Protein 8ZYB (pdb70)

Secondary structure (DSSP, 8-state):
--SPPEE-TT--HHHHHHHHHHHSEEEETT-S-HHHHHHHHHHHHHHHH-------EEE--HHHH-HHIIIIITT-HHHHHHHHHHHHHHH--EEEEEEEEEEE-TTPPPPPPB-GGGG-HHHHTTGGGSPP--EEEEEESS-B-TTTT--EE-TTGGG-S-TT----GGG-EE--B-TT-EEEEETTS-EEPPP---SS--EEEEEEEEEETTB--SB--TTS-HHHHHHS-HHHHHHTTSS-B--STTTT-BSBBTTB-HHHHTT---/-----EE-SS--HHHHHHHHHHHSEEEETT-S-HHHHHHHHHHHHHHHHT-----EEE--HHHH-HHIIIIITT-HHHHHHHHHHHHHHH--EEEEEEEEEEE-TTBPPPPPB-GGGG-HHHHTTGGGSPP--EEEEEESS-B-TTTT--EE-TTGGG-S-TT----TTS-EE--B-SS-EEEEETTS-EEPPPB--SS--EEEEEEEEEETTB--SB--TTS-HHHHHTS-HHHHHHTTSS-B--STTTT-BSBBTTB-HHHHTT---/------SS--HHHHHHHHHHHSEEEETT-S-HHHHHHHHHHHHHHHHHH--S--SSSS-S---EEEE--HHHH-HHIIIIITT-HHHHHHHHHHHHHHH--EEEEEEEEEEE-TTPPPPPPB-GGGG-HHHHTTGGGSPP--EEEEEESS-B-TTTT--EE-TTGGG-S-TT----GGG-EE--B-SS-EEEEETTS-EEPPP---SS--EEEEEEEEEETTS--S---TTS-HHHHHTS-HHHHHHTTSS-B--STTTT-BS-BTTB-HHHHTT---/-PPB--TT--HHHHHHHHHHHSEEEETT-S-HHHHHHHHHHHHHHHHT------EEEE--HHHH-HHIIIIITT-HHHHHHHHHHH-TTT--EEEEEEEEEEE-TTBPPPPP--GGGG-HHHHTTGGGSPP--EEEEEESS-B-TTTT--EE-TTGGG-S-TT----GGG-EE--B-TT-EEEEETTS-EEPPPB--SS--EEEEEEEEEETTS--S---TTS-HHHHHHS-HHHHHHTTSS-B--STTTT-BS-BTTB-HHHHTT---/-----PPEE-TTS-HHHHHHHHHHHSEEEETT-S-HHHHHHHHHHHHHHHHHHH-------EEEE--HHHH-HHIIIIITT-HHHHHHHHHHHHHHH--EEEEEEEEEEE-TTPPPPPPB-GGGG-HHHHTTGGGSPP--EEEEEESS-B-TTTT--EE-TTGGG-S-TT----GGG-EE--B-SS-EEEEETTS-EEPPP---SS--EEEEEEEEEETTB--SB--TTS-HHHHHHS-HHHHHHTTSS-B--STTTT-BSBBTTB-HHHHTT---/------SS--HHHHHHHHHHHSEEEETT-S-HHHHHHHHHHHHHHHHTSS-SSS-S-SS----EEEE--HHHH-HHIIIIITT-HHHHHHHHHHHHHHH--EEEEEEEEEEE-TTPPPPPPB-GGGG-HHHHTTGGGSPP--EEEEEESS-B-TTTT--EE-TTGGG-S-TT----GGG-EE--B-SS-EEEEETTS-EEPPP---SS--EEEEEEEEEETTS--S---TTS-HHHHHHS-HHHHHHTTSS-B--SSSTT-BS-BTTB-HHHHTT---/--B--SS--HHHHHHHHHHHSEEEETT-S-HHHHHHHHHHHHHHHHTTT------EEEE--HHHH-HHIIIIITT-HHHHHHHHHHHHHHH--EEEEEEEEEEE-TTPPPPPPB-GGGG-HHHHTTGGGSPP--EEEEEESS-B-TTTT--EE-TTGGG-S-TT----GGG-EE--B-SS-EEEEETTS-EEPPP---SS--EEEEEEEEEETTB--SB--TTS-HHHHHTS-HHHHHHTTSS-B--STTTT-BSBBTTB-HHHHTT---/-B--TTS-HHHHHHHHHHTSEEE---HHHHHHHHHHHHHHHHT-----TT----S-EE--HHHH-HHIIIIITT-HHHHHHHHHHHHHHH--EEEEEEEEE---B-GGGG-HHHHTTGGGSPP--EEEEEESS-B-TTTT--EE-TTGGG-S-TT----SSS-EE--B---EEEETTS-EEPPP---SS----EEEEEEEETTS--S---TTS-HHHHHTS-HHHHHHTTSS-B--STTTT-BS-BTTB-HHHHTTS--

Foldseek 3Di:
DVDDAAEEAEPPRDLVVVLVSCVQWQKHWYAPLDDQVLLVVVCVQVVVVQCVVPVDVDDDQKGKDWPVLLRHPCCQAVVLPPPSVVSSVCSQQDAQQAWKAWQTKMKMKGHAPDAKWDWAFQCVVPVVQPQQQLVGHFFKKKKKWWSAWADVQQWAKWWQTPQSNDRGRVDRDDPVRIHGDTGGHRMIMMGGSRTIMITHHNNDPDDMTMIIMTIMGGLPDHRNDQNPPRDPVSLQVHDVSSNVNRLQWWGQGPNNRQTDSDDVSHIRNVVVPHDD/DLDAEEDEPPDDLLVVLVSCVQWQKYKYALQDDLVLLVLQCVQCVVVQVVFVDDDKGKDWPVLLRHPCCQAVVLPPPSVVSSVCSNLDDQQAWKAWQTKMKIKDAAQRAKWDKAFQCVVPVVQVQQQLVGHFFKKKKKAWSAWQDVQQWAKWWQIPQSNDRHLVDRDDPVNTDGDGGHHGMIMMGGSRTIMITGGHNDNPDMTMIIMTMMGGPPDHRNDANPPRDVVSLLVHDPSSNVNRLLWWIQTPVNRQTDSDDPSHIRNVVPPHDD/DDAAEEDEPDDDLLVVLVSCVQWQKYKYALQDDPVLLVLVCVQCVVVQVPVDVFKGKDWPVLLRHPCCQEVVLPPPSVVSSVCSQQDDQQAWKAWQTKMKIKAAAFRAWWDKAFQCVVPVVQVQQQLPGHFFKKKKKFWSAWADLQQWAKWWQTPQSNDRGLVDSDDPVSIDGDTGHHRMIMMGGSNTIMITGHHNDPDDMTIIIMTIMGGPVDHRNDQNPVRDPVSLLVHDVSSNVNRLLWWIQGPNNRQTDSDDVSHIRNVVVPHDD/DADAPADPDDLLVVLVSCVQWQKHKHPPQDPLVLLVLVCVLVVVVQCVVDPQDDPCPPHHPDQKGKDWLVLLRHVCCQADVLPPPSVVVSVCSQQDQQQQWKAWQTKMKIKGAAFAAKWDWAFQCVVPVVQCQQQLVGHFFKKKKKWWSAWQDVQQWAKWWQTPQSNDRHRVDSDDDVRIDGDTAHRGTIMMGGSNTTMITGHNNDPGDMTMIIMTMMGGQPDHRNDANVVRDPVSLQVHDVSSNVNRLLWWIARPVNRLTHSDDVSHIRNVVVDHDD/DAEEDEDPDALLVVLVSCVQWQKHKYALQDPPVLLVLVCVQCVVVQVPVPVDDFKGKDWLCLLRHPCCQAVVLPPPSVVSSVCSQQDDQQQWKAWQTKMKIKGAAPAAKWDFDQQCVVPVVQVQQALVGHFFKKKKKAWSAWADLQQWAKWWQTPQNNDRGLVDSDDDVNIDGDTGHHNMIMMGGSNTTMITGHNNDPDDMTMIIMTMMGGLPDHRNDANPVRDVVSLLVHDPSSNVNRLLWWIQGPVNNLTDSDDVSHIRNVVVPHDD/DAPLPAPPDALVVVLVSCVQWQKHKHALQDDPVLLVLVCVQCVLCQQCDPPVVDSPCPVNDDFKTKDWLVLLRHVCCQAVVLPPPSVVSNVPSQQDQQQAWKAWQTKMKIKGWAQRAKWDKDFQCVVPCVQVQQQLVGHFWKKKKKAWSAWQDQQQWAKWWQTPQSNDRGLVDRDDCVNTDGDTGHRGMIMMGTSRIIMITGHRNDPGDMTMIIMTMMGGLVDHRNDANPPRDVVSLQVHDPSSNVNRLLWWIQTSPNNLTDSDDVSHIRNVVVPHDD/DEQDEDPDDLLVVLVQCVQWQKYKYAPLDPLVLLVLVCVQCVVCQVCVPPVDDDFKGKDWPVLLRHVCCQAVVLPPPSVVSSVCSQQDDQQAWKAWQTKMKIKGAAFDAKWDWDFQCVVPVVQVQQQLVGHFFKKKKKWFSAWADLQQWAKWWQTPQSNDRGLVDSDDVVNIDGDGGGGGMIMMGGSNTIMITGHNNDNGDMGIIIMTMMGGLPDHRNDANPVRDPVSLLVHDVSSCVNRLLWWIQTPVNRLTDSDDVSHIRNVVVPHDD/DEEEPVDDLLVVLVQCVQFQKYHYDPVVVLVLQCVQCVVVQCVCVSPPPVNHDQKGKDWPVLLRHVCCQADVLPPPSVVSSVCSQQDDQQAWKAWQTKMKILPWAFQCVVPVVQVQQQLVGHFFKKKKKWWSAWADLQQWFKWWQTPQSNDRGVVPSDDCPSTDGDGDGGIMMGTSRIIIGTGHGNPPPDTTMIIMIMMGGLPDDRNDANPVRDPVSLQVHDPSSNVNRLLWWIQGPVNNQTHSDDVSHIRNVVVPHDD

Radius of gyration: 42.39 Å; Cα contacts (8 Å, |Δi|>4): 4787; chains: 8; bounding box: 106×119×106 Å

Structure (mmCIF, N/CA/C/O backbone):
data_8ZYB
#
_entry.id   8ZYB
#
_cell.length_a   368.944
_cell.length_b   78.254
_cell.length_c   81.912
_cell.angle_alpha   90.00
_cell.angle_beta   98.02
_cell.angle_gamma   90.00
#
_symmetry.space_group_name_H-M   'C 1 2 1'
#
loop_
_entity.id
_entity.type
_entity.pdbx_description
1 polymer DhiD
2 non-polymer 'FE (III) ION'
3 water water
#
loop_
_atom_site.group_PDB
_atom_site.id
_atom_site.type_symbol
_atom_site.label_atom_id
_atom_site.label_alt_id
_atom_site.label_comp_id
_atom_site.label_asym_id
_atom_site.label_entity_id
_atom_site.label_seq_id
_atom_site.pdbx_PDB_ins_code
_atom_site.Cartn_x
_atom_site.Cartn_y
_atom_site.Cartn_z
_atom_site.occupancy
_atom_site.B_iso_or_equiv
_atom_site.auth_seq_id
_atom_site.auth_comp_id
_atom_site.auth_asym_id
_atom_site.auth_atom_id
_atom_site.pdbx_PDB_model_num
ATOM 1 N N . SER A 1 1 ? -5.612 9.031 4.282 1.00 72.94 1 SER E N 1
ATOM 2 C CA . SER A 1 1 ? -6.905 8.410 3.989 1.00 83.98 1 SER E CA 1
ATOM 3 C C . SER A 1 1 ? -7.068 8.126 2.500 1.00 77.32 1 SER E C 1
ATOM 4 O O . SER A 1 1 ? -7.440 7.022 2.120 1.00 73.95 1 SER E O 1
ATOM 7 N N . ASN A 1 2 ? -6.815 9.131 1.660 1.00 77.63 2 ASN E N 1
ATOM 8 C CA . ASN A 1 2 ? -6.675 8.895 0.228 1.00 78.19 2 ASN E CA 1
ATOM 9 C C . ASN A 1 2 ? -5.291 8.376 -0.136 1.00 73.54 2 ASN E C 1
ATOM 10 O O . ASN A 1 2 ? -5.075 7.958 -1.279 1.00 73.45 2 ASN E O 1
ATOM 15 N N . THR A 1 3 ? -4.360 8.374 0.812 1.00 70.02 3 THR E N 1
ATOM 16 C CA . THR A 1 3 ? -2.965 8.100 0.530 1.00 73.23 3 THR E CA 1
ATOM 17 C C . THR A 1 3 ? -2.378 7.292 1.682 1.00 75.11 3 THR E C 1
ATOM 18 O O . THR A 1 3 ? -2.826 7.403 2.827 1.00 87.27 3 THR E O 1
ATOM 22 N N . SER A 1 4 ? -1.386 6.457 1.368 1.00 64.09 4 SER E N 1
ATOM 23 C CA . SER A 1 4 ? -0.790 5.564 2.353 1.00 71.74 4 SER E CA 1
ATOM 24 C C . SER A 1 4 ? 0.730 5.600 2.257 1.00 62.87 4 SER E C 1
ATOM 25 O O . SER A 1 4 ? 1.303 5.815 1.185 1.00 65.69 4 SER E O 1
ATOM 28 N N . ALA A 1 5 ? 1.379 5.368 3.395 1.00 60.68 5 ALA E N 1
ATOM 29 C CA . ALA A 1 5 ? 2.821 5.517 3.507 1.00 52.72 5 ALA E CA 1
ATOM 30 C C . ALA A 1 5 ? 3.323 4.604 4.613 1.00 56.53 5 ALA E C 1
ATOM 31 O O . ALA A 1 5 ? 2.543 3.944 5.305 1.00 55.10 5 ALA E O 1
ATOM 33 N N . ILE A 1 6 ? 4.651 4.532 4.740 1.00 52.58 6 ILE E N 1
ATOM 34 C CA . ILE A 1 6 ? 5.247 3.854 5.882 1.00 38.56 6 ILE E CA 1
ATOM 35 C C . ILE A 1 6 ? 4.894 4.609 7.156 1.00 39.35 6 ILE E C 1
ATOM 36 O O . ILE A 1 6 ? 4.973 5.843 7.214 1.00 41.73 6 ILE E O 1
ATOM 41 N N . ARG A 1 7 ? 4.496 3.868 8.187 1.00 46.11 7 ARG E N 1
ATOM 42 C CA . ARG A 1 7 ? 4.076 4.481 9.439 1.00 43.43 7 ARG E CA 1
ATOM 43 C C . ARG A 1 7 ? 5.278 4.788 10.326 1.00 47.57 7 ARG E C 1
ATOM 44 O O . ARG A 1 7 ? 6.207 3.982 10.448 1.00 39.46 7 ARG E O 1
ATOM 52 N N . HIS A 1 8 ? 5.250 5.963 10.947 1.00 53.66 8 HIS E N 1
ATOM 53 C CA . HIS A 1 8 ? 6.279 6.381 11.886 1.00 48.43 8 HIS E CA 1
ATOM 54 C C . HIS A 1 8 ? 5.916 5.948 13.302 1.00 58.25 8 HIS E C 1
ATOM 55 O O . HIS A 1 8 ? 4.740 5.791 13.645 1.00 53.65 8 HIS E O 1
ATOM 62 N N . ALA A 1 9 ? 6.946 5.758 14.124 1.00 63.61 9 ALA E N 1
ATOM 63 C CA . ALA A 1 9 ? 6.791 5.437 15.538 1.00 60.84 9 ALA E CA 1
ATOM 64 C C . ALA A 1 9 ? 7.552 6.472 16.355 1.00 67.47 9 ALA E C 1
ATOM 65 O O . ALA A 1 9 ? 8.778 6.585 16.235 1.00 63.03 9 ALA E O 1
ATOM 67 N N . ASN A 1 10 ? 6.829 7.231 17.171 1.00 74.43 10 ASN E N 1
ATOM 68 C CA . ASN A 1 10 ? 7.444 8.258 17.992 1.00 74.13 10 ASN E CA 1
ATOM 69 C C . ASN A 1 10 ? 7.815 7.699 19.365 1.00 77.57 10 ASN E C 1
ATOM 70 O O . ASN A 1 10 ? 7.562 6.536 19.692 1.00 67.51 10 ASN E O 1
ATOM 75 N N . LYS A 1 11 ? 8.450 8.555 20.168 1.00 79.19 11 LYS E N 1
ATOM 76 C CA . LYS A 1 11 ? 8.935 8.179 21.492 1.00 77.94 11 LYS E CA 1
ATOM 77 C C . LYS A 1 11 ? 7.799 7.701 22.388 1.00 83.38 11 LYS E C 1
ATOM 78 O O . LYS A 1 11 ? 8.010 6.839 23.251 1.00 85.88 11 LYS E O 1
ATOM 84 N N . ALA A 1 12 ? 6.591 8.236 22.196 1.00 76.46 12 ALA E N 1
ATOM 85 C CA . ALA A 1 12 ? 5.447 7.801 22.985 1.00 73.65 12 ALA E CA 1
ATOM 86 C C . ALA A 1 12 ? 4.847 6.499 22.473 1.00 75.78 12 ALA E C 1
ATOM 87 O O . ALA A 1 12 ? 3.923 5.971 23.099 1.00 81.51 12 ALA E O 1
ATOM 89 N N . THR A 1 13 ? 5.327 5.985 21.344 1.00 68.22 13 THR E N 1
ATOM 90 C CA . THR A 1 13 ? 4.885 4.686 20.862 1.00 67.31 13 THR E CA 1
ATOM 91 C C . THR A 1 13 ? 5.639 3.591 21.609 1.00 69.95 13 THR E C 1
ATOM 92 O O . THR A 1 13 ? 6.861 3.669 21.770 1.00 64.99 13 THR E O 1
ATOM 96 N N . SER A 1 14 ? 4.909 2.579 22.073 1.00 64.54 14 SER E N 1
ATOM 97 C CA . SER A 1 14 ? 5.497 1.413 22.717 1.00 54.62 14 SER E CA 1
ATOM 98 C C . SER A 1 14 ? 6.057 0.437 21.681 1.00 51.12 14 SER E C 1
ATOM 99 O O . SER A 1 14 ? 5.726 0.487 20.494 1.00 46.98 14 SER E O 1
ATOM 102 N N . SER A 1 15 ? 6.953 -0.438 22.149 1.00 51.98 15 SER E N 1
ATOM 103 C CA . SER A 1 15 ? 7.518 -1.469 21.283 1.00 55.61 15 SER E CA 1
ATOM 104 C C . SER A 1 15 ? 6.460 -2.465 20.817 1.00 47.39 15 SER E C 1
ATOM 105 O O . SER A 1 15 ? 6.596 -3.052 19.737 1.00 46.64 15 SER E O 1
ATOM 108 N N . ASP A 1 16 ? 5.414 -2.686 21.619 1.00 43.43 16 ASP E N 1
ATOM 109 C CA . ASP A 1 16 ? 4.326 -3.556 21.182 1.00 45.93 16 ASP E CA 1
ATOM 110 C C . ASP A 1 16 ? 3.634 -3.000 19.942 1.00 48.31 16 ASP E C 1
ATOM 111 O O . ASP A 1 16 ? 3.334 -3.745 19.000 1.00 51.03 16 ASP E O 1
ATOM 116 N N . GLU A 1 17 ? 3.398 -1.686 19.908 1.00 45.82 17 GLU E N 1
ATOM 117 C CA . GLU A 1 17 ? 2.837 -1.079 18.708 1.00 42.97 17 GLU E CA 1
ATOM 118 C C . GLU A 1 17 ? 3.810 -1.134 17.536 1.00 45.91 17 GLU E C 1
ATOM 119 O O . GLU A 1 17 ? 3.373 -1.235 16.383 1.00 48.02 17 GLU E O 1
ATOM 125 N N . ILE A 1 18 ? 5.122 -1.088 17.795 1.00 40.48 18 ILE E N 1
ATOM 126 C CA . ILE A 1 18 ? 6.070 -1.189 16.690 1.00 40.60 18 ILE E CA 1
ATOM 127 C C . ILE A 1 18 ? 6.037 -2.587 16.097 1.00 39.79 18 ILE E C 1
ATOM 128 O O . ILE A 1 18 ? 6.079 -2.760 14.876 1.00 42.06 18 ILE E O 1
ATOM 133 N N . VAL A 1 19 ? 5.950 -3.606 16.953 1.00 37.86 19 VAL E N 1
ATOM 134 C CA . VAL A 1 19 ? 5.813 -4.974 16.468 1.00 40.48 19 VAL E CA 1
ATOM 135 C C . VAL A 1 19 ? 4.494 -5.153 15.725 1.00 43.72 19 VAL E C 1
ATOM 136 O O . VAL A 1 19 ? 4.409 -5.916 14.748 1.00 42.15 19 VAL E O 1
ATOM 140 N N . GLN A 1 20 ? 3.453 -4.435 16.151 1.00 49.76 20 GLN E N 1
ATOM 141 C CA . GLN A 1 20 ? 2.168 -4.508 15.462 1.00 44.16 20 GLN E CA 1
ATOM 142 C C . GLN A 1 20 ? 2.257 -3.912 14.058 1.00 46.13 20 GLN E C 1
ATOM 143 O O . GLN A 1 20 ? 1.806 -4.521 13.075 1.00 45.45 20 GLN E O 1
ATOM 149 N N . ILE A 1 21 ? 2.835 -2.711 13.951 1.00 42.91 21 ILE E N 1
ATOM 150 C CA . ILE A 1 21 ? 3.021 -2.097 12.644 1.00 40.19 21 ILE E CA 1
ATOM 151 C C . ILE A 1 21 ? 3.900 -2.985 11.790 1.00 44.11 21 ILE E C 1
ATOM 152 O O . ILE A 1 21 ? 3.704 -3.090 10.572 1.00 50.70 21 ILE E O 1
ATOM 157 N N . LEU A 1 22 ? 4.878 -3.646 12.413 1.00 36.85 22 LEU E N 1
ATOM 158 C CA . LEU A 1 22 ? 5.772 -4.500 11.648 1.00 36.90 22 LEU E CA 1
ATOM 159 C C . LEU A 1 22 ? 5.062 -5.724 11.100 1.00 45.98 22 LEU E C 1
ATOM 160 O O . LEU A 1 22 ? 5.370 -6.161 9.991 1.00 36.35 22 LEU E O 1
ATOM 165 N N . GLU A 1 23 ? 4.098 -6.307 11.790 1.00 53.38 23 GLU E N 1
ATOM 166 C CA . GLU A 1 23 ? 3.660 -7.381 10.917 1.00 53.07 23 GLU E CA 1
ATOM 167 C C . GLU A 1 23 ? 2.275 -7.113 10.325 1.00 42.94 23 GLU E C 1
ATOM 168 O O . GLU A 1 23 ? 1.715 -7.970 9.611 1.00 45.67 23 GLU E O 1
ATOM 174 N N . GLU A 1 24 ? 1.779 -5.890 10.420 1.00 46.77 24 GLU E N 1
ATOM 175 C CA . GLU A 1 24 ? 0.761 -5.492 9.451 1.00 45.95 24 GLU E CA 1
ATOM 176 C C . GLU A 1 24 ? 1.386 -4.975 8.158 1.00 44.65 24 GLU E C 1
ATOM 177 O O . GLU A 1 24 ? 0.913 -5.296 7.069 1.00 41.27 24 GLU E O 1
ATOM 183 N N . ASP A 1 25 ? 2.498 -4.234 8.255 1.00 42.94 25 ASP E N 1
ATOM 184 C CA . ASP A 1 25 ? 3.069 -3.560 7.093 1.00 33.67 25 ASP E CA 1
ATOM 185 C C . ASP A 1 25 ? 4.387 -4.135 6.594 1.00 36.26 25 ASP E C 1
ATOM 186 O O . ASP A 1 25 ? 4.762 -3.861 5.450 1.00 31.58 25 ASP E O 1
ATOM 191 N N . GLY A 1 26 ? 5.134 -4.841 7.437 1.00 40.03 26 GLY E N 1
ATOM 192 C CA . GLY A 1 26 ? 6.442 -5.322 7.052 1.00 34.08 26 GLY E CA 1
ATOM 193 C C . GLY A 1 26 ? 7.540 -4.283 7.168 1.00 44.33 26 GLY E C 1
ATOM 194 O O . GLY A 1 26 ? 8.704 -4.595 6.886 1.00 41.81 26 GLY E O 1
ATOM 195 N N . VAL A 1 27 ? 7.210 -3.062 7.587 1.00 27.95 27 VAL E N 1
ATOM 196 C CA . VAL A 1 27 ? 8.180 -1.982 7.668 1.00 30.11 27 VAL E CA 1
ATOM 197 C C . VAL A 1 27 ? 7.625 -0.933 8.617 1.00 34.31 27 VAL E C 1
ATOM 198 O O . VAL A 1 27 ? 6.413 -0.723 8.693 1.00 40.91 27 VAL E O 1
ATOM 202 N N . VAL A 1 28 ? 8.518 -0.294 9.369 1.00 43.39 28 VAL E N 1
ATOM 203 C CA . VAL A 1 28 ? 8.135 0.749 10.314 1.00 41.91 28 VAL E CA 1
ATOM 204 C C . VAL A 1 28 ? 9.310 1.705 10.464 1.00 35.91 28 VAL E C 1
ATOM 205 O O . VAL A 1 28 ? 10.465 1.328 10.262 1.00 37.00 28 VAL E O 1
ATOM 209 N N . ILE A 1 29 ? 9.011 2.958 10.794 1.00 41.54 29 ILE E N 1
ATOM 210 C CA . ILE A 1 29 ? 10.028 3.985 10.994 1.00 43.85 29 ILE E CA 1
ATOM 211 C C . ILE A 1 29 ? 10.013 4.402 12.461 1.00 49.37 29 ILE E C 1
ATOM 212 O O . ILE A 1 29 ? 8.982 4.849 12.979 1.00 50.93 29 ILE E O 1
ATOM 217 N N . VAL A 1 30 ? 11.148 4.237 13.132 1.00 51.69 30 VAL E N 1
ATOM 218 C CA . VAL A 1 30 ? 11.334 4.661 14.515 1.00 50.54 30 VAL E CA 1
ATOM 219 C C . VAL A 1 30 ? 12.060 6.001 14.500 1.00 53.50 30 VAL E C 1
ATOM 220 O O . VAL A 1 30 ? 13.248 6.072 14.153 1.00 53.86 30 VAL E O 1
ATOM 224 N N . GLU A 1 31 ? 11.340 7.066 14.852 1.00 53.37 31 GLU E N 1
ATOM 225 C CA . GLU A 1 31 ? 11.921 8.402 14.892 1.00 61.98 31 GLU E CA 1
ATOM 226 C C . GLU A 1 31 ? 12.833 8.574 16.103 1.00 60.85 31 GLU E C 1
ATOM 227 O O . GLU A 1 31 ? 12.572 8.044 17.187 1.00 59.54 31 GLU E O 1
ATOM 233 N N . SER A 1 32 ? 13.896 9.363 15.910 1.00 58.22 32 SER E N 1
ATOM 234 C CA . SER A 1 32 ? 14.820 9.758 16.976 1.00 59.76 32 SER E CA 1
ATOM 235 C C . SER A 1 32 ? 15.315 8.550 17.773 1.00 54.49 32 SER E C 1
ATOM 236 O O . SER A 1 32 ? 15.279 8.525 19.004 1.00 55.28 32 SER E O 1
ATOM 239 N N . PHE A 1 33 ? 15.767 7.526 17.047 1.00 57.97 33 PHE E N 1
ATOM 240 C CA . PHE A 1 33 ? 16.234 6.305 17.694 1.00 47.62 33 PHE E CA 1
ATOM 241 C C . PHE A 1 33 ? 17.585 6.518 18.372 1.00 53.87 33 PHE E C 1
ATOM 242 O O . PHE A 1 33 ? 17.786 6.104 19.520 1.00 53.68 33 PHE E O 1
ATOM 250 N N . LEU A 1 34 ? 18.522 7.165 17.682 1.00 49.97 34 LEU E N 1
ATOM 251 C CA . LEU A 1 34 ? 19.839 7.452 18.229 1.00 53.12 34 LEU E CA 1
ATOM 252 C C . LEU A 1 34 ? 19.994 8.947 18.462 1.00 56.80 34 LEU E C 1
ATOM 253 O O . LEU A 1 34 ? 19.607 9.762 17.619 1.00 67.49 34 LEU E O 1
ATOM 258 N N . SER A 1 35 ? 20.576 9.295 19.604 1.00 53.26 35 SER E N 1
ATOM 259 C CA . SER A 1 35 ? 20.917 10.674 19.908 1.00 58.24 35 SER E CA 1
ATOM 260 C C . SER A 1 35 ? 22.021 11.153 18.969 1.00 62.06 35 SER E C 1
ATOM 261 O O . SER A 1 35 ? 22.775 10.359 18.402 1.00 56.24 35 SER E O 1
ATOM 264 N N . SER A 1 36 ? 22.087 12.470 18.776 1.00 65.51 36 SER E N 1
ATOM 265 C CA . SER A 1 36 ? 23.090 13.031 17.878 1.00 60.32 36 SER E CA 1
ATOM 266 C C . SER A 1 36 ? 24.514 12.679 18.305 1.00 62.30 36 SER E C 1
ATOM 267 O O . SER A 1 36 ? 25.390 12.500 17.447 1.00 55.30 36 SER E O 1
ATOM 270 N N . ASP A 1 37 ? 24.763 12.544 19.614 1.00 57.51 37 ASP E N 1
ATOM 271 C CA . ASP A 1 37 ? 26.091 12.144 20.082 1.00 68.17 37 ASP E CA 1
ATOM 272 C C . ASP A 1 37 ? 26.426 10.708 19.689 1.00 59.98 37 ASP E C 1
ATOM 273 O O . ASP A 1 37 ? 27.575 10.404 19.322 1.00 63.04 37 ASP E O 1
ATOM 278 N N . LEU A 1 38 ? 25.446 9.804 19.769 1.00 49.94 38 LEU E N 1
ATOM 279 C CA . LEU A 1 38 ? 25.715 8.430 19.364 1.00 49.46 38 LEU E CA 1
ATOM 280 C C . LEU A 1 38 ? 26.010 8.354 17.876 1.00 52.03 38 LEU E C 1
ATOM 281 O O . LEU A 1 38 ? 26.934 7.646 17.462 1.00 48.83 38 LEU E O 1
ATOM 286 N N . VAL A 1 39 ? 25.274 9.120 17.064 1.00 51.65 39 VAL E N 1
ATOM 287 C CA . VAL A 1 39 ? 25.543 9.141 15.630 1.00 54.40 39 VAL E CA 1
ATOM 288 C C . VAL A 1 39 ? 26.922 9.715 15.361 1.00 50.99 39 VAL E C 1
ATOM 289 O O . VAL A 1 39 ? 27.659 9.221 14.496 1.00 53.01 39 VAL E O 1
ATOM 293 N N . GLN A 1 40 ? 27.330 10.708 16.155 1.00 57.51 40 GLN E N 1
ATOM 294 C CA . GLN A 1 40 ? 28.615 11.342 15.903 1.00 55.21 40 GLN E CA 1
ATOM 295 C C . GLN A 1 40 ? 29.782 10.414 16.210 1.00 55.44 40 GLN E C 1
ATOM 296 O O . GLN A 1 40 ? 30.674 10.249 15.369 1.00 53.72 40 GLN E O 1
ATOM 302 N N . LYS A 1 41 ? 29.793 9.765 17.384 1.00 57.31 41 LYS E N 1
ATOM 303 C CA . LYS A 1 41 ? 30.882 8.810 17.595 1.00 64.84 41 LYS E CA 1
ATOM 304 C C . LYS A 1 41 ? 30.762 7.565 16.732 1.00 59.93 41 LYS E C 1
ATOM 305 O O . LYS A 1 41 ? 31.789 6.952 16.448 1.00 60.42 41 LYS E O 1
ATOM 311 N N . LEU A 1 42 ? 29.558 7.113 16.371 1.00 51.60 42 LEU E N 1
ATOM 312 C CA . LEU A 1 42 ? 29.488 5.961 15.476 1.00 44.68 42 LEU E CA 1
ATOM 313 C C . LEU A 1 42 ? 30.165 6.294 14.154 1.00 50.50 42 LEU E C 1
ATOM 314 O O . LEU A 1 42 ? 30.989 5.519 13.647 1.00 55.04 42 LEU E O 1
ATOM 319 N N . ASN A 1 43 ? 29.869 7.480 13.608 1.00 44.37 43 ASN E N 1
ATOM 320 C CA . ASN A 1 43 ? 30.532 7.910 12.384 1.00 53.88 43 ASN E CA 1
ATOM 321 C C . ASN A 1 43 ? 32.031 8.069 12.607 1.00 55.52 43 ASN E C 1
ATOM 322 O O . ASN A 1 43 ? 32.836 7.732 11.729 1.00 60.11 43 ASN E O 1
ATOM 327 N N . ASP A 1 44 ? 32.424 8.545 13.794 1.00 51.70 44 ASP E N 1
ATOM 328 C CA . ASP A 1 44 ? 33.840 8.736 14.092 1.00 55.10 44 ASP E CA 1
ATOM 329 C C . ASP A 1 44 ? 34.580 7.407 14.188 1.00 54.24 44 ASP E C 1
ATOM 330 O O . ASP A 1 44 ? 35.703 7.280 13.690 1.00 59.15 44 ASP E O 1
ATOM 335 N N . GLU A 1 45 ? 33.982 6.418 14.851 1.00 47.39 45 GLU E N 1
ATOM 336 C CA . GLU A 1 45 ? 34.600 5.103 14.959 1.00 52.00 45 GLU E CA 1
ATOM 337 C C . GLU A 1 45 ? 34.659 4.409 13.611 1.00 49.42 45 GLU E C 1
ATOM 338 O O . GLU A 1 45 ? 35.563 3.601 13.374 1.00 50.93 45 GLU E O 1
ATOM 344 N N . LEU A 1 46 ? 33.707 4.694 12.722 1.00 56.37 46 LEU E N 1
ATOM 345 C CA . LEU A 1 46 ? 33.686 3.993 11.447 1.00 54.38 46 LEU E CA 1
ATOM 346 C C . LEU A 1 46 ? 34.576 4.645 10.393 1.00 50.17 46 LEU E C 1
ATOM 347 O O . LEU A 1 46 ? 35.041 3.953 9.478 1.00 45.94 46 LEU E O 1
ATOM 352 N N . ASP A 1 47 ? 34.832 5.953 10.494 1.00 53.79 47 ASP E N 1
ATOM 353 C CA . ASP A 1 47 ? 35.616 6.626 9.457 1.00 52.89 47 ASP E CA 1
ATOM 354 C C . ASP A 1 47 ? 37.021 6.054 9.256 1.00 56.29 47 ASP E C 1
ATOM 355 O O . ASP A 1 47 ? 37.385 5.792 8.095 1.00 55.71 47 ASP E O 1
ATOM 360 N N . PRO A 1 48 ? 37.868 5.879 10.287 1.00 49.41 48 PRO E N 1
ATOM 361 C CA . PRO A 1 48 ? 39.218 5.332 10.022 1.00 55.07 48 PRO E CA 1
ATOM 362 C C . PRO A 1 48 ? 39.220 3.941 9.402 1.00 50.35 48 PRO E C 1
ATOM 363 O O . PRO A 1 48 ? 40.077 3.638 8.556 1.00 52.32 48 PRO E O 1
ATOM 367 N N . HIS A 1 49 ? 38.258 3.090 9.777 1.00 47.65 49 HIS E N 1
ATOM 368 C CA . HIS A 1 49 ? 38.214 1.746 9.210 1.00 46.93 49 HIS E CA 1
ATOM 369 C C . HIS A 1 49 ? 37.843 1.788 7.731 1.00 47.14 49 HIS E C 1
ATOM 370 O O . HIS A 1 49 ? 38.441 1.078 6.908 1.00 55.10 49 HIS E O 1
ATOM 377 N N . LEU A 1 50 ? 36.890 2.651 7.366 1.00 46.20 50 LEU E N 1
ATOM 378 C CA . LEU A 1 50 ? 36.533 2.789 5.960 1.00 46.77 50 LEU E CA 1
ATOM 379 C C . LEU A 1 50 ? 37.680 3.398 5.174 1.00 50.03 50 LEU E C 1
ATOM 380 O O . LEU A 1 50 ? 37.950 2.988 4.038 1.00 51.49 50 LEU E O 1
ATOM 385 N N . ALA A 1 51 ? 38.400 4.342 5.788 1.00 51.59 51 ALA E N 1
ATOM 386 C CA . ALA A 1 51 ? 39.527 4.959 5.106 1.00 55.09 51 ALA E CA 1
ATOM 387 C C . ALA A 1 51 ? 40.626 3.946 4.858 1.00 56.93 51 ALA E C 1
ATOM 388 O O . ALA A 1 51 ? 41.311 4.012 3.834 1.00 59.78 51 ALA E O 1
ATOM 390 N N . ALA A 1 52 ? 40.759 2.954 5.733 1.00 55.61 52 ALA E N 1
ATOM 391 C CA . ALA A 1 52 ? 41.804 1.976 5.486 1.00 57.76 52 ALA E CA 1
ATOM 392 C C . ALA A 1 52 ? 41.352 0.961 4.450 1.00 64.87 52 ALA E C 1
ATOM 393 O O . ALA A 1 52 ? 42.171 0.481 3.657 1.00 63.48 52 ALA E O 1
ATOM 395 N N . LEU A 1 53 ? 40.052 0.660 4.415 1.00 69.37 53 LEU E N 1
ATOM 396 C CA . LEU A 1 53 ? 39.529 -0.233 3.385 1.00 62.57 53 LEU E CA 1
ATOM 397 C C . LEU A 1 53 ? 39.610 0.381 1.985 1.00 62.88 53 LEU E C 1
ATOM 398 O O . LEU A 1 53 ? 39.870 -0.333 1.009 1.00 64.57 53 LEU E O 1
ATOM 403 N N . TYR A 1 54 ? 39.399 1.696 1.856 1.00 59.09 54 TYR E N 1
ATOM 404 C CA . TYR A 1 54 ? 39.181 2.290 0.537 1.00 58.60 54 TYR E CA 1
ATOM 405 C C . TYR A 1 54 ? 40.212 3.337 0.122 1.00 66.94 54 TYR E C 1
ATOM 406 O O . TYR A 1 54 ? 40.030 3.978 -0.921 1.00 72.31 54 TYR E O 1
ATOM 415 N N . ASP A 1 55 ? 41.281 3.540 0.895 1.00 76.34 55 ASP E N 1
ATOM 416 C CA . ASP A 1 55 ? 42.279 4.541 0.516 1.00 75.91 55 ASP E CA 1
ATOM 417 C C . ASP A 1 55 ? 42.927 4.276 -0.840 1.00 94.77 55 ASP E C 1
ATOM 418 O O . ASP A 1 55 ? 43.045 5.228 -1.632 1.00 99.87 55 ASP E O 1
ATOM 423 N N . PRO A 1 56 ? 43.385 3.047 -1.173 1.00 96.66 56 PRO E N 1
ATOM 424 C CA . PRO A 1 56 ? 44.004 2.835 -2.492 1.00 96.74 56 PRO E CA 1
ATOM 425 C C . PRO A 1 56 ? 43.124 3.278 -3.661 1.00 90.98 56 PRO E C 1
ATOM 426 O O . PRO A 1 56 ? 43.443 4.295 -4.281 1.00 90.44 56 PRO E O 1
ATOM 430 N N . TYR A 1 63 ? 41.561 1.467 -11.485 1.00 112.52 63 TYR E N 1
ATOM 431 C CA . TYR A 1 63 ? 40.762 1.124 -12.656 1.00 110.68 63 TYR E CA 1
ATOM 432 C C . TYR A 1 63 ? 39.270 1.358 -12.434 1.00 110.49 63 TYR E C 1
ATOM 433 O O . TYR A 1 63 ? 38.479 1.246 -13.370 1.00 104.66 63 TYR E O 1
ATOM 442 N N . HIS A 1 64 ? 38.878 1.659 -11.192 1.00 100.95 64 HIS E N 1
ATOM 443 C CA . HIS A 1 64 ? 37.457 1.663 -10.858 1.00 101.09 64 HIS E CA 1
ATOM 444 C C . HIS A 1 64 ? 37.059 2.840 -9.972 1.00 100.55 64 HIS E C 1
ATOM 445 O O . HIS A 1 64 ? 37.612 3.006 -8.879 1.00 101.81 64 HIS E O 1
ATOM 452 N N . PRO A 1 65 ? 36.129 3.688 -10.415 1.00 105.08 65 PRO E N 1
ATOM 453 C CA . PRO A 1 65 ? 35.517 4.667 -9.501 1.00 86.17 65 PRO E CA 1
ATOM 454 C C . PRO A 1 65 ? 34.749 3.982 -8.374 1.00 80.75 65 PRO E C 1
ATOM 455 O O . PRO A 1 65 ? 34.172 2.899 -8.542 1.00 83.67 65 PRO E O 1
ATOM 459 N N . VAL A 1 66 ? 34.756 4.617 -7.208 1.00 78.28 66 VAL E N 1
ATOM 460 C CA . VAL A 1 66 ? 34.132 4.068 -6.003 1.00 66.67 66 VAL E CA 1
ATOM 461 C C . VAL A 1 66 ? 32.839 4.842 -5.768 1.00 69.93 66 VAL E C 1
ATOM 462 O O . VAL A 1 66 ? 32.833 5.919 -5.168 1.00 71.24 66 VAL E O 1
ATOM 466 N N . THR A 1 67 ? 31.728 4.296 -6.263 1.00 63.52 67 THR E N 1
ATOM 467 C CA . THR A 1 67 ? 30.407 4.804 -5.916 1.00 57.87 67 THR E CA 1
ATOM 468 C C . THR A 1 67 ? 29.820 4.136 -4.680 1.00 53.51 67 THR E C 1
ATOM 469 O O . THR A 1 67 ? 28.807 4.609 -4.155 1.00 53.42 67 THR E O 1
ATOM 473 N N . THR A 1 68 ? 30.437 3.069 -4.188 1.00 56.52 68 THR E N 1
ATOM 474 C CA . THR A 1 68 ? 29.802 2.222 -3.193 1.00 54.24 68 THR E CA 1
ATOM 475 C C . THR A 1 68 ? 30.857 1.698 -2.232 1.00 50.19 68 THR E C 1
ATOM 476 O O . THR A 1 68 ? 31.969 1.363 -2.647 1.00 53.71 68 THR E O 1
ATOM 480 N N . LYS A 1 69 ? 30.513 1.668 -0.947 1.00 49.18 69 LYS E N 1
ATOM 481 C CA . LYS A 1 69 ? 31.404 1.152 0.081 1.00 45.12 69 LYS E CA 1
ATOM 482 C C . LYS A 1 69 ? 30.598 0.266 1.016 1.00 52.96 69 LYS E C 1
ATOM 483 O O . LYS A 1 69 ? 29.438 0.564 1.316 1.00 50.56 69 LYS E O 1
ATOM 489 N N . GLN A 1 70 ? 31.224 -0.807 1.497 1.00 51.81 70 GLN E N 1
ATOM 490 C CA . GLN A 1 70 ? 30.595 -1.683 2.471 1.00 44.05 70 GLN E CA 1
ATOM 491 C C . GLN A 1 70 ? 31.618 -2.086 3.518 1.00 43.82 70 GLN E C 1
ATOM 492 O O . GLN A 1 70 ? 32.823 -2.116 3.255 1.00 51.43 70 GLN E O 1
ATOM 498 N N . MET A 1 71 ? 31.120 -2.401 4.708 1.00 38.07 71 MET E N 1
ATOM 499 C CA . MET A 1 71 ? 31.989 -2.796 5.806 1.00 40.85 71 MET E CA 1
ATOM 500 C C . MET A 1 71 ? 31.184 -3.628 6.791 1.00 38.53 71 MET E C 1
ATOM 501 O O . MET A 1 71 ? 30.037 -3.298 7.085 1.00 39.16 71 MET E O 1
ATOM 506 N N . ASN A 1 72 ? 31.786 -4.691 7.310 1.00 38.36 72 ASN E N 1
ATOM 507 C CA . ASN A 1 72 ? 31.132 -5.528 8.312 1.00 44.19 72 ASN E CA 1
ATOM 508 C C . ASN A 1 72 ? 32.181 -5.901 9.357 1.00 41.95 72 ASN E C 1
ATOM 509 O O . ASN A 1 72 ? 33.240 -5.270 9.444 1.00 45.86 72 ASN E O 1
ATOM 514 N N . ASP A 1 73 ? 31.886 -6.931 10.161 1.00 36.13 73 ASP E N 1
ATOM 515 C CA . ASP A 1 73 ? 32.673 -7.264 11.355 1.00 37.39 73 ASP E CA 1
ATOM 516 C C . ASP A 1 73 ? 32.705 -6.087 12.324 1.00 38.08 73 ASP E C 1
ATOM 517 O O . ASP A 1 73 ? 33.747 -5.740 12.884 1.00 46.99 73 ASP E O 1
ATOM 522 N N . LEU A 1 74 ? 31.547 -5.457 12.493 1.00 37.53 74 LEU E N 1
ATOM 523 C CA . LEU A 1 74 ? 31.430 -4.293 13.366 1.00 40.25 74 LEU E CA 1
ATOM 524 C C . LEU A 1 74 ? 31.832 -4.533 14.820 1.00 43.69 74 LEU E C 1
ATOM 525 O O . LEU A 1 74 ? 32.489 -3.645 15.391 1.00 45.21 74 LEU E O 1
ATOM 530 N N . PRO A 1 75 ? 31.454 -5.636 15.487 1.00 42.69 75 PRO E N 1
ATOM 531 C CA . PRO A 1 75 ? 31.817 -5.754 16.911 1.00 42.71 75 PRO E CA 1
ATOM 532 C C . PRO A 1 75 ? 33.305 -5.636 17.173 1.00 44.12 75 PRO E C 1
ATOM 533 O O . PRO A 1 75 ? 33.706 -5.025 18.165 1.00 55.13 75 PRO E O 1
ATOM 537 N N . ALA A 1 76 ? 34.148 -6.168 16.287 1.00 45.48 76 ALA E N 1
ATOM 538 C CA . ALA A 1 76 ? 35.580 -5.964 16.464 1.00 41.00 76 ALA E CA 1
ATOM 539 C C . ALA A 1 76 ? 35.971 -4.510 16.230 1.00 46.79 76 ALA E C 1
ATOM 540 O O . ALA A 1 76 ? 36.969 -4.040 16.791 1.00 53.05 76 ALA E O 1
ATOM 542 N N . ARG A 1 77 ? 35.197 -3.781 15.426 1.00 48.80 77 ARG E N 1
ATOM 543 C CA . ARG A 1 77 ? 35.622 -2.477 14.933 1.00 46.76 77 ARG E CA 1
ATOM 544 C C . ARG A 1 77 ? 35.094 -1.295 15.728 1.00 46.56 77 ARG E C 1
ATOM 545 O O . ARG A 1 77 ? 35.785 -0.276 15.818 1.00 55.38 77 ARG E O 1
ATOM 553 N N . SER A 1 78 ? 33.911 -1.391 16.325 1.00 48.14 78 SER E N 1
ATOM 554 C CA . SER A 1 78 ? 33.267 -0.218 16.903 1.00 46.28 78 SER E CA 1
ATOM 555 C C . SER A 1 78 ? 32.838 -0.512 18.330 1.00 47.36 78 SER E C 1
ATOM 556 O O . SER A 1 78 ? 32.097 -1.469 18.574 1.00 47.87 78 SER E O 1
ATOM 559 N N . GLN A 1 79 ? 33.286 0.332 19.262 1.00 45.66 79 GLN E N 1
ATOM 560 C CA . GLN A 1 79 ? 32.890 0.182 20.657 1.00 48.71 79 GLN E CA 1
ATOM 561 C C . GLN A 1 79 ? 31.433 0.576 20.867 1.00 49.22 79 GLN E C 1
ATOM 562 O O . GLN A 1 79 ? 30.723 -0.058 21.654 1.00 50.05 79 GLN E O 1
ATOM 568 N N . THR A 1 80 ? 30.971 1.631 20.193 1.00 49.28 80 THR E N 1
ATOM 569 C CA . THR A 1 80 ? 29.578 2.028 20.359 1.00 46.94 80 THR E CA 1
ATOM 570 C C . THR A 1 80 ? 28.647 0.948 19.828 1.00 48.41 80 THR E C 1
ATOM 571 O O . THR A 1 80 ? 27.594 0.679 20.419 1.00 52.06 80 THR E O 1
ATOM 575 N N . PHE A 1 81 ? 29.040 0.292 18.734 1.00 44.28 81 PHE E N 1
ATOM 576 C CA . PHE A 1 81 ? 28.294 -0.863 18.249 1.00 43.45 81 PHE E CA 1
ATOM 577 C C . PHE A 1 81 ? 28.404 -2.038 19.212 1.00 46.27 81 PHE E C 1
ATOM 578 O O . PHE A 1 81 ? 27.426 -2.761 19.435 1.00 44.58 81 PHE E O 1
ATOM 586 N N . ARG A 1 82 ? 29.583 -2.225 19.808 1.00 53.66 82 ARG E N 1
ATOM 587 C CA . ARG A 1 82 ? 29.803 -3.337 20.727 1.00 51.53 82 ARG E CA 1
ATOM 588 C C . ARG A 1 82 ? 28.925 -3.220 21.961 1.00 50.67 82 ARG E C 1
ATOM 589 O O . ARG A 1 82 ? 28.386 -4.221 22.449 1.00 50.56 82 ARG E O 1
ATOM 597 N N . GLN A 1 83 ? 28.754 -1.998 22.467 1.00 47.00 83 GLN E N 1
ATOM 598 C CA . GLN A 1 83 ? 28.072 -1.756 23.729 1.00 49.03 83 GLN E CA 1
ATOM 599 C C . GLN A 1 83 ? 26.681 -1.175 23.519 1.00 54.07 83 GLN E C 1
ATOM 600 O O . GLN A 1 83 ? 25.690 -1.774 23.943 1.00 58.93 83 GLN E O 1
ATOM 606 N N . ASP A 1 84 ? 26.582 -0.026 22.847 1.00 47.92 84 ASP E N 1
ATOM 607 C CA . ASP A 1 84 ? 25.311 0.685 22.804 1.00 50.27 84 ASP E CA 1
ATOM 608 C C . ASP A 1 84 ? 24.303 -0.008 21.890 1.00 46.82 84 ASP E C 1
ATOM 609 O O . ASP A 1 84 ? 23.174 -0.292 22.307 1.00 43.09 84 ASP E O 1
ATOM 614 N N . LEU A 1 85 ? 24.699 -0.320 20.651 1.00 47.76 85 LEU E N 1
ATOM 615 C CA . LEU A 1 85 ? 23.743 -0.874 19.693 1.00 44.47 85 LEU E CA 1
ATOM 616 C C . LEU A 1 85 ? 23.420 -2.332 19.994 1.00 44.12 85 LEU E C 1
ATOM 617 O O . LEU A 1 85 ? 22.248 -2.723 19.991 1.00 36.18 85 LEU E O 1
ATOM 622 N N . LEU A 1 86 ? 24.438 -3.138 20.299 1.00 50.45 86 LEU E N 1
ATOM 623 C CA . LEU A 1 86 ? 24.214 -4.557 20.541 1.00 36.28 86 LEU E CA 1
ATOM 624 C C . LEU A 1 86 ? 23.439 -4.813 21.824 1.00 39.92 86 LEU E C 1
ATOM 625 O O . LEU A 1 86 ? 22.923 -5.919 22.009 1.00 38.05 86 LEU E O 1
ATOM 630 N N . ASN A 1 87 ? 23.381 -3.839 22.733 1.00 48.59 87 ASN E N 1
ATOM 631 C CA . ASN A 1 87 ? 22.596 -3.964 23.955 1.00 47.12 87 ASN E CA 1
ATOM 632 C C . ASN A 1 87 ? 21.335 -3.110 23.925 1.00 43.48 87 ASN E C 1
ATOM 633 O O . ASN A 1 87 ? 20.651 -3.006 24.949 1.00 45.48 87 ASN E O 1
ATOM 638 N N . ASN A 1 88 ? 21.009 -2.500 22.783 1.00 43.47 88 ASN E N 1
ATOM 639 C CA . ASN A 1 88 ? 19.897 -1.556 22.723 1.00 45.23 88 ASN E CA 1
ATOM 640 C C . ASN A 1 88 ? 18.586 -2.233 23.105 1.00 43.24 88 ASN E C 1
ATOM 641 O O . ASN A 1 88 ? 18.238 -3.291 22.570 1.00 42.11 88 ASN E O 1
ATOM 646 N N . THR A 1 89 ? 17.835 -1.591 24.001 1.00 44.42 89 THR E N 1
ATOM 647 C CA . THR A 1 89 ? 16.656 -2.239 24.568 1.00 54.40 89 THR E CA 1
ATOM 648 C C . THR A 1 89 ? 15.518 -2.343 23.561 1.00 53.34 89 THR E C 1
ATOM 649 O O . THR A 1 89 ? 14.799 -3.349 23.540 1.00 54.80 89 THR E O 1
ATOM 653 N N . LEU A 1 90 ? 15.336 -1.322 22.716 1.00 51.42 90 LEU E N 1
ATOM 654 C CA . LEU A 1 90 ? 14.242 -1.371 21.751 1.00 43.98 90 LEU E CA 1
ATOM 655 C C . LEU A 1 90 ? 14.468 -2.466 20.718 1.00 44.24 90 LEU E C 1
ATOM 656 O O . LEU A 1 90 ? 13.525 -3.175 20.337 1.00 42.58 90 LEU E O 1
ATOM 661 N N . ILE A 1 91 ? 15.714 -2.636 20.271 1.00 47.81 91 ILE E N 1
ATOM 662 C CA . ILE A 1 91 ? 16.000 -3.672 19.287 1.00 44.79 91 ILE E CA 1
ATOM 663 C C . ILE A 1 91 ? 15.673 -5.041 19.863 1.00 44.58 91 ILE E C 1
ATOM 664 O O . ILE A 1 91 ? 15.099 -5.899 19.182 1.00 36.69 91 ILE E O 1
ATOM 669 N N . HIS A 1 92 ? 15.972 -5.248 21.148 1.00 41.52 92 HIS E N 1
ATOM 670 C CA . HIS A 1 92 ? 15.701 -6.552 21.737 1.00 44.44 92 HIS E CA 1
ATOM 671 C C . HIS A 1 92 ? 14.220 -6.755 22.028 1.00 42.71 92 HIS E C 1
ATOM 672 O O . HIS A 1 92 ? 13.714 -7.873 21.873 1.00 45.12 92 HIS E O 1
ATOM 679 N N . LYS A 1 93 ? 13.504 -5.691 22.403 1.00 43.76 93 LYS E N 1
ATOM 680 C CA . LYS A 1 93 ? 12.055 -5.788 22.531 1.00 39.30 93 LYS E CA 1
ATOM 681 C C . LYS A 1 93 ? 11.426 -6.211 21.208 1.00 46.08 93 LYS E C 1
ATOM 682 O O . LYS A 1 93 ? 10.616 -7.147 21.157 1.00 48.05 93 LYS E O 1
ATOM 688 N N . VAL A 1 94 ? 11.804 -5.534 20.121 1.00 41.86 94 VAL E N 1
ATOM 689 C CA . VAL A 1 94 ? 11.229 -5.845 18.818 1.00 39.34 94 VAL E CA 1
ATOM 690 C C . VAL A 1 94 ? 11.647 -7.236 18.349 1.00 46.33 94 VAL E C 1
ATOM 691 O O . VAL A 1 94 ? 10.860 -7.934 17.704 1.00 49.66 94 VAL E O 1
ATOM 695 N N . CYS A 1 95 ? 12.862 -7.682 18.688 1.00 50.34 95 CYS E N 1
ATOM 696 C CA . CYS A 1 95 ? 13.282 -9.029 18.305 1.00 44.16 95 CYS E CA 1
ATOM 697 C C . CYS A 1 95 ? 12.450 -10.082 19.023 1.00 53.18 95 CYS E C 1
ATOM 698 O O . CYS A 1 95 ? 11.982 -11.056 18.409 1.00 55.11 95 CYS E O 1
ATOM 701 N N . GLU A 1 96 ? 12.253 -9.895 20.333 1.00 52.81 96 GLU E N 1
ATOM 702 C CA . GLU A 1 96 ? 11.444 -10.836 21.091 1.00 50.36 96 GLU E CA 1
ATOM 703 C C . GLU A 1 96 ? 10.022 -10.868 20.559 1.00 52.06 96 GLU E C 1
ATOM 704 O O . GLU A 1 96 ? 9.446 -11.946 20.390 1.00 51.18 96 GLU E O 1
ATOM 710 N N . GLY A 1 97 ? 9.473 -9.702 20.203 1.00 50.73 97 GLY E N 1
ATOM 711 C CA . GLY A 1 97 ? 8.113 -9.669 19.691 1.00 43.53 97 GLY E CA 1
ATOM 712 C C . GLY A 1 97 ? 7.976 -10.248 18.297 1.00 49.12 97 GLY E C 1
ATOM 713 O O . GLY A 1 97 ? 6.952 -10.857 17.972 1.00 53.65 97 GLY E O 1
ATOM 714 N N . PHE A 1 98 ? 9.013 -10.102 17.469 1.00 46.86 98 PHE E N 1
ATOM 715 C CA . PHE A 1 98 ? 8.963 -10.584 16.096 1.00 37.07 98 PHE E CA 1
ATOM 716 C C . PHE A 1 98 ? 9.100 -12.096 16.036 1.00 47.19 98 PHE E C 1
ATOM 717 O O . PHE A 1 98 ? 8.381 -12.757 15.278 1.00 42.02 98 PHE E O 1
ATOM 725 N N . TYR A 1 99 ? 10.011 -12.666 16.825 1.00 48.12 99 TYR E N 1
ATOM 726 C CA . TYR A 1 99 ? 10.151 -14.117 16.790 1.00 42.79 99 TYR E CA 1
ATOM 727 C C . TYR A 1 99 ? 9.102 -14.812 17.658 1.00 59.45 99 TYR E C 1
ATOM 728 O O . TYR A 1 99 ? 8.617 -15.890 17.296 1.00 69.03 99 TYR E O 1
ATOM 737 N N . GLY A 1 100 ? 8.717 -14.214 18.786 1.00 60.73 100 GLY E N 1
ATOM 738 C CA . GLY A 1 100 ? 7.582 -14.664 19.552 1.00 54.82 100 GLY E CA 1
ATOM 739 C C . GLY A 1 100 ? 7.807 -15.923 20.358 1.00 63.63 100 GLY E C 1
ATOM 740 O O . GLY A 1 100 ? 8.937 -16.324 20.657 1.00 55.24 100 GLY E O 1
ATOM 741 N N . PRO A 1 101 ? 6.702 -16.581 20.707 1.00 66.02 101 PRO E N 1
ATOM 742 C CA . PRO A 1 101 ? 6.787 -17.706 21.655 1.00 66.99 101 PRO E CA 1
ATOM 743 C C . PRO A 1 101 ? 7.583 -18.890 21.132 1.00 72.67 101 PRO E C 1
ATOM 744 O O . PRO A 1 101 ? 8.501 -19.363 21.814 1.00 69.41 101 PRO E O 1
ATOM 748 N N . THR A 1 102 ? 7.244 -19.396 19.942 1.00 81.48 102 THR E N 1
ATOM 749 C CA . THR A 1 102 ? 7.805 -20.668 19.495 1.00 77.90 102 THR E CA 1
ATOM 750 C C . THR A 1 102 ? 9.307 -20.591 19.247 1.00 69.24 102 THR E C 1
ATOM 751 O O . THR A 1 102 ? 9.998 -21.611 19.354 1.00 69.50 102 THR E O 1
ATOM 755 N N . VAL A 1 103 ? 9.835 -19.410 18.925 1.00 60.50 103 VAL E N 1
ATOM 756 C CA . VAL A 1 103 ? 11.254 -19.307 18.586 1.00 60.33 103 VAL E CA 1
ATOM 757 C C . VAL A 1 103 ? 12.109 -19.240 19.848 1.00 59.88 103 VAL E C 1
ATOM 758 O O . VAL A 1 103 ? 12.925 -20.129 20.113 1.00 63.03 103 VAL E O 1
ATOM 762 N N . GLY A 1 104 ? 11.926 -18.199 20.656 1.00 54.57 104 GLY E N 1
ATOM 763 C CA . GLY A 1 104 ? 12.661 -18.095 21.903 1.00 46.16 104 GLY E CA 1
ATOM 764 C C . GLY A 1 104 ? 13.946 -17.289 21.850 1.00 57.77 104 GLY E C 1
ATOM 765 O O . GLY A 1 104 ? 14.061 -16.268 22.533 1.00 77.48 104 GLY E O 1
ATOM 766 N N . ASP A 1 105 ? 14.928 -17.727 21.068 1.00 44.47 105 ASP E N 1
ATOM 767 C CA . ASP A 1 105 ? 16.218 -17.058 21.036 1.00 42.95 105 ASP E CA 1
ATOM 768 C C . ASP A 1 105 ? 16.599 -16.670 19.615 1.00 38.76 105 ASP E C 1
ATOM 769 O O . ASP A 1 105 ? 16.124 -17.244 18.632 1.00 33.83 105 ASP E O 1
ATOM 774 N N . TYR A 1 106 ? 17.492 -15.688 19.533 1.00 32.43 106 TYR E N 1
ATOM 775 C CA . TYR A 1 106 ? 17.896 -15.105 18.269 1.00 31.60 106 TYR E CA 1
ATOM 776 C C . TYR A 1 106 ? 19.329 -14.609 18.399 1.00 36.78 106 TYR E C 1
ATOM 777 O O . TYR A 1 106 ? 19.862 -14.471 19.504 1.00 36.46 106 TYR E O 1
ATOM 786 N N . TRP A 1 107 ? 19.947 -14.337 17.252 1.00 26.47 107 TRP E N 1
ATOM 787 C CA . TRP A 1 107 ? 21.281 -13.759 17.224 1.00 26.73 107 TRP E CA 1
ATOM 788 C C . TRP A 1 107 ? 21.460 -12.988 15.923 1.00 29.88 107 TRP E C 1
ATOM 789 O O . TRP A 1 107 ? 20.639 -13.072 15.005 1.00 33.46 107 TRP E O 1
ATOM 800 N N . MET A 1 108 ? 22.526 -12.196 15.870 1.00 30.69 108 MET E N 1
ATOM 801 C CA . MET A 1 108 ? 22.761 -11.330 14.725 1.00 25.86 108 MET E CA 1
ATOM 802 C C . MET A 1 108 ? 23.456 -12.081 13.602 1.00 29.55 108 MET E C 1
ATOM 803 O O . MET A 1 108 ? 24.483 -12.734 13.813 1.00 35.73 108 MET E O 1
ATOM 808 N N . SER A 1 109 ? 22.897 -11.977 12.400 1.00 36.11 109 SER E N 1
ATOM 809 C CA . SER A 1 109 ? 23.505 -12.606 11.238 1.00 35.88 109 SER E CA 1
ATOM 810 C C . SER A 1 109 ? 24.484 -11.697 10.509 1.00 33.31 109 SER E C 1
ATOM 811 O O . SER A 1 109 ? 25.525 -12.162 10.031 1.00 32.17 109 SER E O 1
ATOM 814 N N . HIS A 1 110 ? 24.174 -10.411 10.399 1.00 35.51 110 HIS E N 1
ATOM 815 C CA . HIS A 1 110 ? 25.027 -9.534 9.606 1.00 37.93 110 HIS E CA 1
ATOM 816 C C . HIS A 1 110 ? 24.945 -8.121 10.150 1.00 37.61 110 HIS E C 1
ATOM 817 O O . HIS A 1 110 ? 23.853 -7.563 10.254 1.00 32.92 110 HIS E O 1
ATOM 824 N N . GLY A 1 111 ? 26.094 -7.536 10.464 1.00 30.33 111 GLY E N 1
ATOM 825 C CA . GLY A 1 111 ? 26.125 -6.133 10.820 1.00 27.75 111 GLY E CA 1
ATOM 826 C C . GLY A 1 111 ? 27.014 -5.353 9.876 1.00 41.85 111 GLY E C 1
ATOM 827 O O . GLY A 1 111 ? 28.234 -5.544 9.859 1.00 47.03 111 GLY E O 1
ATOM 828 N N . GLY A 1 112 ? 26.420 -4.474 9.081 1.00 34.80 112 GLY E N 1
ATOM 829 C CA . GLY A 1 112 ? 27.194 -3.805 8.056 1.00 42.72 112 GLY E CA 1
ATOM 830 C C . GLY A 1 112 ? 26.869 -2.344 7.854 1.00 40.90 112 GLY E C 1
ATOM 831 O O . GLY A 1 112 ? 25.715 -1.934 7.956 1.00 38.96 112 GLY E O 1
ATOM 832 N N . VAL A 1 113 ? 27.893 -1.554 7.556 1.00 36.16 113 VAL E N 1
ATOM 833 C CA . VAL A 1 113 ? 27.751 -0.169 7.130 1.00 38.19 113 VAL E CA 1
ATOM 834 C C . VAL A 1 113 ? 27.781 -0.119 5.609 1.00 35.97 113 VAL E C 1
ATOM 835 O O . VAL A 1 113 ? 28.635 -0.753 4.969 1.00 40.94 113 VAL E O 1
ATOM 839 N N . LEU A 1 114 ? 26.835 0.621 5.035 1.00 41.30 114 LEU E N 1
ATOM 840 C CA . LEU A 1 114 ? 26.668 0.768 3.596 1.00 46.43 114 LEU E CA 1
ATOM 841 C C . LEU A 1 114 ? 26.748 2.244 3.232 1.00 41.37 114 LEU E C 1
ATOM 842 O O . LEU A 1 114 ? 26.134 3.088 3.894 1.00 51.17 114 LEU E O 1
ATOM 847 N N . GLU A 1 115 ? 27.495 2.554 2.174 1.00 44.37 115 GLU E N 1
ATOM 848 C CA . GLU A 1 115 ? 27.680 3.928 1.719 1.00 48.06 115 GLU E CA 1
ATOM 849 C C . GLU A 1 115 ? 27.399 3.974 0.228 1.00 50.76 115 GLU E C 1
ATOM 850 O O . GLU A 1 115 ? 28.087 3.305 -0.554 1.00 54.22 115 GLU E O 1
ATOM 856 N N . ARG A 1 116 ? 26.392 4.757 -0.158 1.00 49.43 116 ARG E N 1
ATOM 857 C CA . ARG A 1 116 ? 26.020 4.971 -1.554 1.00 41.89 116 ARG E CA 1
ATOM 858 C C . ARG A 1 116 ? 26.254 6.439 -1.887 1.00 39.88 116 ARG E C 1
ATOM 859 O O . ARG A 1 116 ? 25.531 7.315 -1.398 1.00 46.91 116 ARG E O 1
ATOM 867 N N . GLY A 1 117 ? 27.278 6.707 -2.695 1.00 47.80 117 GLY E N 1
ATOM 868 C CA . GLY A 1 117 ? 27.620 8.054 -3.085 1.00 45.29 117 GLY E CA 1
ATOM 869 C C . GLY A 1 117 ? 26.969 8.476 -4.385 1.00 49.74 117 GLY E C 1
ATOM 870 O O . GLY A 1 117 ? 26.119 7.775 -4.941 1.00 52.54 117 GLY E O 1
ATOM 871 N N . PRO A 1 118 ? 27.378 9.635 -4.908 1.00 52.83 118 PRO E N 1
ATOM 872 C CA . PRO A 1 118 ? 26.776 10.137 -6.151 1.00 50.11 118 PRO E CA 1
ATOM 873 C C . PRO A 1 118 ? 27.000 9.174 -7.310 1.00 49.49 118 PRO E C 1
ATOM 874 O O . PRO A 1 118 ? 28.053 8.550 -7.440 1.00 61.08 118 PRO E O 1
ATOM 878 N N . GLY A 1 119 ? 25.988 9.068 -8.166 1.00 56.41 119 GLY E N 1
ATOM 879 C CA . GLY A 1 119 ? 26.075 8.203 -9.321 1.00 49.39 119 GLY E CA 1
ATOM 880 C C . GLY A 1 119 ? 25.782 6.741 -9.075 1.00 50.10 119 GLY E C 1
ATOM 881 O O . GLY A 1 119 ? 26.018 5.926 -9.972 1.00 59.66 119 GLY E O 1
ATOM 882 N N . THR A 1 120 ? 25.295 6.370 -7.893 1.00 62.72 120 THR E N 1
ATOM 883 C CA . THR A 1 120 ? 24.948 4.966 -7.676 1.00 57.76 120 THR E CA 1
ATOM 884 C C . THR A 1 120 ? 23.597 4.656 -8.323 1.00 57.16 120 THR E C 1
ATOM 885 O O . THR A 1 120 ? 22.631 5.405 -8.131 1.00 51.96 120 THR E O 1
ATOM 889 N N . PRO A 1 121 ? 23.510 3.604 -9.132 1.00 57.53 121 PRO E N 1
ATOM 890 C CA . PRO A 1 121 ? 22.250 3.276 -9.813 1.00 54.20 121 PRO E CA 1
ATOM 891 C C . PRO A 1 121 ? 21.185 2.744 -8.862 1.00 55.14 121 PRO E C 1
ATOM 892 O O . PRO A 1 121 ? 21.465 2.266 -7.759 1.00 49.75 121 PRO E O 1
ATOM 896 N N . ILE A 1 122 ? 19.931 2.851 -9.314 1.00 51.17 122 ILE E N 1
ATOM 897 C CA . ILE A 1 122 ? 18.808 2.303 -8.563 1.00 51.74 122 ILE E CA 1
ATOM 898 C C . ILE A 1 122 ? 18.934 0.781 -8.447 1.00 43.57 122 ILE E C 1
ATOM 899 O O . ILE A 1 122 ? 19.456 0.101 -9.340 1.00 49.46 122 ILE E O 1
ATOM 904 N N . GLN A 1 123 ? 18.487 0.254 -7.311 1.00 47.45 123 GLN E N 1
ATOM 905 C CA . GLN A 1 123 ? 18.516 -1.170 -7.012 1.00 47.80 123 GLN E CA 1
ATOM 906 C C . GLN A 1 123 ? 17.247 -1.864 -7.493 1.00 46.40 123 GLN E C 1
ATOM 907 O O . GLN A 1 123 ? 16.167 -1.274 -7.517 1.00 54.80 123 GLN E O 1
ATOM 913 N N . SER A 1 124 ? 17.385 -3.135 -7.862 1.00 48.42 124 SER E N 1
ATOM 914 C CA . SER A 1 124 ? 16.224 -3.948 -8.202 1.00 42.95 124 SER E CA 1
ATOM 915 C C . SER A 1 124 ? 15.393 -4.250 -6.962 1.00 45.44 124 SER E C 1
ATOM 916 O O . SER A 1 124 ? 15.931 -4.450 -5.868 1.00 50.56 124 SER E O 1
ATOM 919 N N . LEU A 1 125 ? 14.074 -4.296 -7.134 1.00 33.93 125 LEU E N 1
ATOM 920 C CA . LEU A 1 125 ? 13.209 -4.721 -6.041 1.00 33.26 125 LEU E CA 1
ATOM 921 C C . LEU A 1 125 ? 13.494 -6.175 -5.693 1.00 38.70 125 LEU E C 1
ATOM 922 O O . LEU A 1 125 ? 13.649 -7.022 -6.579 1.00 31.86 125 LEU E O 1
ATOM 927 N N . HIS A 1 126 ? 13.552 -6.470 -4.396 1.00 32.40 126 HIS E N 1
ATOM 928 C CA . HIS A 1 126 ? 14.004 -7.783 -3.956 1.00 30.93 126 HIS E CA 1
ATOM 929 C C . HIS A 1 126 ? 13.531 -8.036 -2.532 1.00 34.14 126 HIS E C 1
ATOM 930 O O . HIS A 1 126 ? 13.097 -7.123 -1.825 1.00 38.94 126 HIS E O 1
ATOM 937 N N . ARG A 1 127 ? 13.607 -9.301 -2.126 1.00 27.28 127 ARG E N 1
ATOM 938 C CA . ARG A 1 127 ? 13.493 -9.698 -0.728 1.00 33.22 127 ARG E CA 1
ATOM 939 C C . ARG A 1 127 ? 14.813 -10.317 -0.285 1.00 36.22 127 ARG E C 1
ATOM 940 O O . ARG A 1 127 ? 15.345 -11.198 -0.970 1.00 33.54 127 ARG E O 1
ATOM 948 N N . ASP A 1 128 ? 15.330 -9.881 0.868 1.00 42.11 128 ASP E N 1
ATOM 949 C CA . ASP A 1 128 ? 16.636 -10.370 1.306 1.00 38.66 128 ASP E CA 1
ATOM 950 C C . ASP A 1 128 ? 16.634 -11.875 1.555 1.00 32.48 128 ASP E C 1
ATOM 951 O O . ASP A 1 128 ? 17.682 -12.514 1.418 1.00 40.35 128 ASP E O 1
ATOM 956 N N . GLU A 1 129 ? 15.478 -12.463 1.862 1.00 33.41 129 GLU E N 1
ATOM 957 C CA . GLU A 1 129 ? 15.364 -13.884 2.175 1.00 33.46 129 GLU E CA 1
ATOM 958 C C . GLU A 1 129 ? 15.299 -14.780 0.943 1.00 31.95 129 GLU E C 1
ATOM 959 O O . GLU A 1 129 ? 14.997 -15.971 1.081 1.00 31.22 129 GLU E O 1
ATOM 965 N N . ALA A 1 130 ? 15.552 -14.262 -0.257 1.00 34.72 130 ALA E N 1
ATOM 966 C CA . ALA A 1 130 ? 15.652 -15.145 -1.418 1.00 34.05 130 ALA E CA 1
ATOM 967 C C . ALA A 1 130 ? 16.868 -16.059 -1.337 1.00 35.03 130 ALA E C 1
ATOM 968 O O . ALA A 1 130 ? 16.946 -17.028 -2.097 1.00 49.90 130 ALA E O 1
ATOM 970 N N . VAL A 1 131 ? 17.814 -15.768 -0.440 1.00 34.90 131 VAL E N 1
ATOM 971 C CA . VAL A 1 131 ? 19.050 -16.534 -0.292 1.00 40.27 131 VAL E CA 1
ATOM 972 C C . VAL A 1 131 ? 18.772 -17.860 0.411 1.00 35.35 131 VAL E C 1
ATOM 973 O O . VAL A 1 131 ? 19.648 -18.726 0.489 1.00 36.41 131 VAL E O 1
ATOM 977 N N . PHE A 1 132 ? 17.537 -18.052 0.884 1.00 36.39 132 PHE E N 1
ATOM 978 C CA . PHE A 1 132 ? 17.117 -19.280 1.558 1.00 40.62 132 PHE E CA 1
ATOM 979 C C . PHE A 1 132 ? 15.939 -19.839 0.766 1.00 39.46 132 PHE E C 1
ATOM 980 O O . PHE A 1 132 ? 14.776 -19.675 1.163 1.00 39.11 132 PHE E O 1
ATOM 988 N N . PRO A 1 133 ? 16.201 -20.504 -0.363 1.00 37.25 133 PRO E N 1
ATOM 989 C CA . PRO A 1 133 ? 15.088 -20.955 -1.226 1.00 45.59 133 PRO E CA 1
ATOM 990 C C . PRO A 1 133 ? 14.076 -21.853 -0.516 1.00 39.53 133 PRO E C 1
ATOM 991 O O . PRO A 1 133 ? 12.874 -21.734 -0.781 1.00 34.45 133 PRO E O 1
ATOM 995 N N . ALA A 1 134 ? 14.512 -22.710 0.415 1.00 39.05 134 ALA E N 1
ATOM 996 C CA . ALA A 1 134 ? 13.560 -23.557 1.130 1.00 29.24 134 ALA E CA 1
ATOM 997 C C . ALA A 1 134 ? 12.623 -22.740 2.012 1.00 37.76 134 ALA E C 1
ATOM 998 O O . ALA A 1 134 ? 11.486 -23.157 2.254 1.00 47.90 134 ALA E O 1
ATOM 1000 N N . ILE A 1 135 ? 13.076 -21.589 2.510 1.00 42.59 135 ILE E N 1
ATOM 1001 C CA . ILE A 1 135 ? 12.160 -20.688 3.202 1.00 45.49 135 ILE E CA 1
ATOM 1002 C C . ILE A 1 135 ? 11.422 -19.804 2.203 1.00 39.67 135 ILE E C 1
ATOM 1003 O O . ILE A 1 135 ? 10.210 -19.586 2.327 1.00 45.74 135 ILE E O 1
ATOM 1008 N N . HIS A 1 136 ? 12.132 -19.308 1.185 1.00 38.59 136 HIS E N 1
ATOM 1009 C CA . HIS A 1 136 ? 11.544 -18.341 0.264 1.00 41.60 136 HIS E CA 1
ATOM 1010 C C . HIS A 1 136 ? 10.365 -18.927 -0.506 1.00 44.18 136 HIS E C 1
ATOM 1011 O O . HIS A 1 136 ? 9.436 -18.195 -0.866 1.00 43.37 136 HIS E O 1
ATOM 1018 N N . SER A 1 137 ? 10.368 -20.243 -0.740 1.00 41.01 137 SER E N 1
ATOM 1019 C CA . SER A 1 137 ? 9.327 -20.867 -1.550 1.00 37.92 137 SER E CA 1
ATOM 1020 C C . SER A 1 137 ? 7.976 -20.927 -0.839 1.00 39.56 137 SER E C 1
ATOM 1021 O O . SER A 1 137 ? 6.963 -21.206 -1.489 1.00 44.75 137 SER E O 1
ATOM 1024 N N . LEU A 1 138 ? 7.937 -20.708 0.477 1.00 43.89 138 LEU E N 1
ATOM 1025 C CA . LEU A 1 138 ? 6.677 -20.653 1.215 1.00 37.65 138 LEU E CA 1
ATOM 1026 C C . LEU A 1 138 ? 5.996 -19.288 1.146 1.00 34.07 138 LEU E C 1
ATOM 1027 O O . LEU A 1 138 ? 4.849 -19.171 1.598 1.00 37.18 138 LEU E O 1
ATOM 1032 N N . SER A 1 139 ? 6.668 -18.265 0.610 1.00 27.48 139 SER E N 1
ATOM 1033 C CA . SER A 1 139 ? 6.110 -16.909 0.442 1.00 37.01 139 SER E CA 1
ATOM 1034 C C . SER A 1 139 ? 5.534 -16.428 1.776 1.00 34.75 139 SER E C 1
ATOM 1035 O O . SER A 1 139 ? 6.164 -16.642 2.818 1.00 40.34 139 SER E O 1
ATOM 1038 N N . GLY A 1 140 ? 4.337 -15.840 1.803 1.00 40.21 140 GLY E N 1
ATOM 1039 C CA . GLY A 1 140 ? 3.845 -15.168 3.000 1.00 32.34 140 GLY E CA 1
ATOM 1040 C C . GLY A 1 140 ? 3.442 -16.091 4.135 1.00 29.39 140 GLY E C 1
ATOM 1041 O O . GLY A 1 140 ? 3.198 -15.603 5.244 1.00 38.27 140 GLY E O 1
ATOM 1042 N N . SER A 1 141 ? 3.358 -17.398 3.884 1.00 40.69 141 SER E N 1
ATOM 1043 C CA . SER A 1 141 ? 3.154 -18.382 4.941 1.00 36.41 141 SER E CA 1
ATOM 1044 C C . SER A 1 141 ? 4.440 -18.756 5.665 1.00 29.17 141 SER E C 1
ATOM 1045 O O . SER A 1 141 ? 4.379 -19.485 6.660 1.00 46.28 141 SER E O 1
ATOM 1048 N N . GLY A 1 142 ? 5.591 -18.293 5.198 1.00 27.88 142 GLY E N 1
ATOM 1049 C CA . GLY A 1 142 ? 6.852 -18.689 5.775 1.00 47.68 142 GLY E CA 1
ATOM 1050 C C . GLY A 1 142 ? 7.072 -18.152 7.177 1.00 42.51 142 GLY E C 1
ATOM 1051 O O . GLY A 1 142 ? 6.466 -17.159 7.596 1.00 41.62 142 GLY E O 1
ATOM 1052 N N . PRO A 1 143 ? 7.928 -18.826 7.939 1.00 35.97 143 PRO E N 1
ATOM 1053 C CA . PRO A 1 143 ? 8.222 -18.392 9.311 1.00 32.65 143 PRO E CA 1
ATOM 1054 C C . PRO A 1 143 ? 9.018 -17.100 9.310 1.00 31.04 143 PRO E C 1
ATOM 1055 O O . PRO A 1 143 ? 9.665 -16.767 8.306 1.00 32.20 143 PRO E O 1
ATOM 1059 N N . PRO A 1 144 ? 8.962 -16.316 10.385 1.00 35.74 144 PRO E N 1
ATOM 1060 C CA . PRO A 1 144 ? 9.888 -15.177 10.492 1.00 34.35 144 PRO E CA 1
ATOM 1061 C C . PRO A 1 144 ? 11.328 -15.672 10.495 1.00 31.34 144 PRO E C 1
ATOM 1062 O O . PRO A 1 144 ? 11.677 -16.598 11.232 1.00 37.36 144 PRO E O 1
ATOM 1066 N N . VAL A 1 145 ? 12.172 -15.049 9.674 1.00 25.91 145 VAL E N 1
ATOM 1067 C CA . VAL A 1 145 ? 13.585 -15.415 9.685 1.00 35.37 145 VAL E CA 1
ATOM 1068 C C . VAL A 1 145 ? 14.465 -14.179 9.865 1.00 34.01 145 VAL E C 1
ATOM 1069 O O . VAL A 1 145 ? 15.031 -13.962 10.940 1.00 37.00 145 VAL E O 1
ATOM 1073 N N . MET A 1 146 ? 14.518 -13.317 8.857 1.00 28.55 146 MET E N 1
ATOM 1074 C CA . MET A 1 146 ? 15.379 -12.142 8.888 1.00 24.27 146 MET E CA 1
ATOM 1075 C C . MET A 1 146 ? 14.637 -10.964 9.506 1.00 35.19 146 MET E C 1
ATOM 1076 O O . MET A 1 146 ? 13.489 -10.683 9.142 1.00 36.30 146 MET E O 1
ATOM 1081 N N . LEU A 1 147 ? 15.297 -10.263 10.422 1.00 34.82 147 LEU E N 1
ATOM 1082 C CA . LEU A 1 147 ? 14.777 -9.003 10.937 1.00 30.62 147 LEU E CA 1
ATOM 1083 C C . LEU A 1 147 ? 15.855 -7.953 10.734 1.00 35.46 147 LEU E C 1
ATOM 1084 O O . LEU A 1 147 ? 16.955 -8.090 11.273 1.00 39.07 147 LEU E O 1
ATOM 1089 N N . HIS A 1 148 ? 15.556 -6.920 9.953 1.00 27.14 148 HIS E N 1
ATOM 1090 C CA . HIS A 1 148 ? 16.549 -5.941 9.533 1.00 36.49 148 HIS E CA 1
ATOM 1091 C C . HIS A 1 148 ? 16.287 -4.605 10.221 1.00 39.76 148 HIS E C 1
ATOM 1092 O O . HIS A 1 148 ? 15.181 -4.055 10.123 1.00 35.80 148 HIS E O 1
ATOM 1099 N N . PHE A 1 149 ? 17.311 -4.084 10.906 1.00 35.64 149 PHE E N 1
ATOM 1100 C CA . PHE A 1 149 ? 17.283 -2.755 11.511 1.00 35.20 149 PHE E CA 1
ATOM 1101 C C . PHE A 1 149 ? 18.243 -1.873 10.721 1.00 34.99 149 PHE E C 1
ATOM 1102 O O . PHE A 1 149 ? 19.453 -2.102 10.742 1.00 36.33 149 PHE E O 1
ATOM 1110 N N . PHE A 1 150 ? 17.715 -0.862 10.036 1.00 31.95 150 PHE E N 1
ATOM 1111 C CA . PHE A 1 150 ? 18.490 0.000 9.150 1.00 33.16 150 PHE E CA 1
ATOM 1112 C C . PHE A 1 150 ? 18.524 1.394 9.773 1.00 42.01 150 PHE E C 1
ATOM 1113 O O . PHE A 1 150 ? 17.539 2.136 9.701 1.00 45.33 150 PHE E O 1
ATOM 1121 N N . ILE A 1 151 ? 19.644 1.732 10.415 1.00 41.35 151 ILE E N 1
ATOM 1122 C CA . ILE A 1 151 ? 19.854 3.041 11.022 1.00 39.41 151 ILE E CA 1
ATOM 1123 C C . ILE A 1 151 ? 20.428 3.995 9.986 1.00 40.88 151 ILE E C 1
ATOM 1124 O O . ILE A 1 151 ? 21.339 3.640 9.229 1.00 44.13 151 ILE E O 1
ATOM 1129 N N . ALA A 1 152 ? 19.929 5.224 9.979 1.00 37.97 152 ALA E N 1
ATOM 1130 C CA . ALA A 1 152 ? 20.434 6.260 9.088 1.00 45.33 152 ALA E CA 1
ATOM 1131 C C . ALA A 1 152 ? 21.576 6.996 9.787 1.00 43.72 152 ALA E C 1
ATOM 1132 O O . ALA A 1 152 ? 21.348 7.742 10.744 1.00 37.36 152 ALA E O 1
ATOM 1134 N N . LEU A 1 153 ? 22.807 6.763 9.327 1.00 47.38 153 LEU E N 1
ATOM 1135 C CA . LEU A 1 153 ? 23.968 7.517 9.791 1.00 42.81 153 LEU E CA 1
ATOM 1136 C C . LEU A 1 153 ? 24.132 8.848 9.066 1.00 42.55 153 LEU E C 1
ATOM 1137 O O . LEU A 1 153 ? 25.007 9.639 9.436 1.00 49.53 153 LEU E O 1
ATOM 1142 N N . SER A 1 154 ? 23.323 9.092 8.041 1.00 45.04 154 SER E N 1
ATOM 1143 C CA . SER A 1 154 ? 23.217 10.372 7.360 1.00 45.78 154 SER E CA 1
ATOM 1144 C C . SER A 1 154 ? 21.758 10.533 6.953 1.00 45.18 154 SER E C 1
ATOM 1145 O O . SER A 1 154 ? 20.947 9.619 7.122 1.00 53.80 154 SER E O 1
ATOM 1148 N N . ASP A 1 155 ? 21.408 11.710 6.449 1.00 45.64 155 ASP E N 1
ATOM 1149 C CA . ASP A 1 155 ? 20.028 11.947 6.045 1.00 52.42 155 ASP E CA 1
ATOM 1150 C C . ASP A 1 155 ? 19.639 11.028 4.891 1.00 49.92 155 ASP E C 1
ATOM 1151 O O . ASP A 1 155 ? 20.449 10.731 4.008 1.00 52.65 155 ASP E O 1
ATOM 1156 N N . PHE A 1 156 ? 18.388 10.564 4.915 1.00 56.92 156 PHE E N 1
ATOM 1157 C CA . PHE A 1 156 ? 17.809 9.713 3.872 1.00 53.15 156 PHE E CA 1
ATOM 1158 C C . PHE A 1 156 ? 16.836 10.557 3.055 1.00 49.24 156 PHE E C 1
ATOM 1159 O O . PHE A 1 156 ? 15.688 10.756 3.464 1.00 54.53 156 PHE E O 1
ATOM 1167 N N . THR A 1 157 ? 17.287 11.054 1.908 1.00 46.66 157 THR E N 1
ATOM 1168 C CA . THR A 1 157 ? 16.437 11.817 1.005 1.00 52.16 157 THR E CA 1
ATOM 1169 C C . THR A 1 157 ? 16.154 11.009 -0.256 1.00 58.54 157 THR E C 1
ATOM 1170 O O . THR A 1 157 ? 16.911 10.109 -0.629 1.00 66.57 157 THR E O 1
ATOM 1174 N N . ALA A 1 158 ? 15.036 11.329 -0.911 1.00 70.32 158 ALA E N 1
ATOM 1175 C CA . ALA A 1 158 ? 14.757 10.715 -2.205 1.00 75.76 158 ALA E CA 1
ATOM 1176 C C . ALA A 1 158 ? 15.813 11.096 -3.233 1.00 63.91 158 ALA E C 1
ATOM 1177 O O . ALA A 1 158 ? 16.066 10.342 -4.180 1.00 59.13 158 ALA E O 1
ATOM 1179 N N . GLU A 1 159 ? 16.441 12.260 -3.058 1.00 61.20 159 GLU E N 1
ATOM 1180 C CA . GLU A 1 159 ? 17.456 12.716 -3.999 1.00 63.85 159 GLU E CA 1
ATOM 1181 C C . GLU A 1 159 ? 18.751 11.913 -3.880 1.00 62.46 159 GLU E C 1
ATOM 1182 O O . GLU A 1 159 ? 19.409 11.646 -4.892 1.00 64.85 159 GLU E O 1
ATOM 1188 N N . ASN A 1 160 ? 19.138 11.512 -2.668 1.00 58.26 160 ASN E N 1
ATOM 1189 C CA . ASN A 1 160 ? 20.313 10.662 -2.505 1.00 57.84 160 ASN E CA 1
ATOM 1190 C C . ASN A 1 160 ? 19.960 9.178 -2.488 1.00 62.40 160 ASN E C 1
ATOM 1191 O O . ASN A 1 160 ? 20.834 8.342 -2.226 1.00 56.78 160 ASN E O 1
ATOM 1196 N N . GLY A 1 161 ? 18.698 8.838 -2.738 1.00 57.22 161 GLY E N 1
ATOM 1197 C CA . GLY A 1 161 ? 18.306 7.456 -2.913 1.00 48.76 161 GLY E CA 1
ATOM 1198 C C . GLY A 1 161 ? 17.792 6.776 -1.663 1.00 53.55 161 GLY E C 1
ATOM 1199 O O . GLY A 1 161 ? 18.172 5.637 -1.383 1.00 58.93 161 GLY E O 1
ATOM 1200 N N . ALA A 1 162 ? 16.896 7.432 -0.928 1.00 49.45 162 ALA E N 1
ATOM 1201 C CA . ALA A 1 162 ? 16.356 6.822 0.278 1.00 49.19 162 ALA E CA 1
ATOM 1202 C C . ALA A 1 162 ? 15.657 5.516 -0.075 1.00 49.50 162 ALA E C 1
ATOM 1203 O O . ALA A 1 162 ? 15.007 5.403 -1.119 1.00 55.56 162 ALA E O 1
ATOM 1205 N N . THR A 1 163 ? 15.799 4.525 0.802 1.00 47.99 163 THR E N 1
ATOM 1206 C CA . THR A 1 163 ? 15.296 3.194 0.494 1.00 50.03 163 THR E CA 1
ATOM 1207 C C . THR A 1 163 ? 13.783 3.218 0.330 1.00 49.70 163 THR E C 1
ATOM 1208 O O . THR A 1 163 ? 13.065 3.881 1.085 1.00 45.85 163 THR E O 1
ATOM 1212 N N . GLN A 1 164 ? 13.302 2.489 -0.672 1.00 45.56 164 GLN E N 1
ATOM 1213 C CA . GLN A 1 164 ? 11.883 2.378 -0.958 1.00 42.34 164 GLN E CA 1
ATOM 1214 C C . GLN A 1 164 ? 11.383 1.009 -0.527 1.00 41.58 164 GLN E C 1
ATOM 1215 O O . GLN A 1 164 ? 12.126 0.027 -0.545 1.00 45.37 164 GLN E O 1
ATOM 1221 N N . PHE A 1 165 ? 10.112 0.955 -0.139 1.00 37.69 165 PHE E N 1
ATOM 1222 C CA . PHE A 1 165 ? 9.512 -0.262 0.381 1.00 32.83 165 PHE E CA 1
ATOM 1223 C C . PHE A 1 165 ? 8.124 -0.426 -0.222 1.00 39.38 165 PHE E C 1
ATOM 1224 O O . PHE A 1 165 ? 7.487 0.546 -0.638 1.00 42.42 165 PHE E O 1
ATOM 1232 N N . ILE A 1 166 ? 7.659 -1.667 -0.262 1.00 28.71 166 ILE E N 1
ATOM 1233 C CA . ILE A 1 166 ? 6.289 -1.981 -0.636 1.00 35.20 166 ILE E CA 1
ATOM 1234 C C . ILE A 1 166 ? 5.605 -2.584 0.582 1.00 35.70 166 ILE E C 1
ATOM 1235 O O . ILE A 1 166 ? 5.799 -3.760 0.897 1.00 33.05 166 ILE E O 1
ATOM 1240 N N . PRO A 1 167 ? 4.820 -1.794 1.318 1.00 38.50 167 PRO E N 1
ATOM 1241 C CA . PRO A 1 167 ? 4.161 -2.330 2.512 1.00 40.32 167 PRO E CA 1
ATOM 1242 C C . PRO A 1 167 ? 3.189 -3.439 2.148 1.00 39.66 167 PRO E C 1
ATOM 1243 O O . PRO A 1 167 ? 2.494 -3.374 1.135 1.00 41.86 167 PRO E O 1
ATOM 1247 N N . GLY A 1 168 ? 3.131 -4.456 3.006 1.00 31.56 168 GLY E N 1
ATOM 1248 C CA . GLY A 1 168 ? 2.260 -5.590 2.806 1.00 27.08 168 GLY E CA 1
ATOM 1249 C C . GLY A 1 168 ? 2.798 -6.651 1.874 1.00 27.39 168 GLY E C 1
ATOM 1250 O O . GLY A 1 168 ? 2.156 -7.696 1.722 1.00 33.41 168 GLY E O 1
ATOM 1251 N N . SER A 1 169 ? 3.965 -6.434 1.265 1.00 27.22 169 SER E N 1
ATOM 1252 C CA . SER A 1 169 ? 4.530 -7.406 0.337 1.00 27.43 169 SER E CA 1
ATOM 1253 C C . SER A 1 169 ? 5.124 -8.610 1.056 1.00 31.98 169 SER E C 1
ATOM 1254 O O . SER A 1 169 ? 5.461 -9.603 0.397 1.00 28.22 169 SER E O 1
ATOM 1257 N N . HIS A 1 170 ? 5.293 -8.525 2.378 1.00 31.24 170 HIS E N 1
ATOM 1258 C CA . HIS A 1 170 ? 5.730 -9.659 3.180 1.00 30.94 170 HIS E CA 1
ATOM 1259 C C . HIS A 1 170 ? 4.635 -10.705 3.321 1.00 27.67 170 HIS E C 1
ATOM 1260 O O . HIS A 1 170 ? 4.921 -11.837 3.728 1.00 28.38 170 HIS E O 1
ATOM 1267 N N . LYS A 1 171 ? 3.391 -10.348 3.011 1.00 27.37 171 LYS E N 1
ATOM 1268 C CA . LYS A 1 171 ? 2.257 -11.256 3.113 1.00 29.09 171 LYS E CA 1
ATOM 1269 C C . LYS A 1 171 ? 1.878 -11.886 1.777 1.00 28.57 171 LYS E C 1
ATOM 1270 O O . LYS A 1 171 ? 0.926 -12.675 1.728 1.00 34.44 171 LYS E O 1
ATOM 1276 N N . TRP A 1 172 ? 2.581 -11.555 0.696 1.00 26.40 172 TRP E N 1
ATOM 1277 C CA . TRP A 1 172 ? 2.179 -12.008 -0.632 1.00 36.32 172 TRP E CA 1
ATOM 1278 C C . TRP A 1 172 ? 2.271 -13.525 -0.760 1.00 32.51 172 TRP E C 1
ATOM 1279 O O . TRP A 1 172 ? 3.151 -14.162 -0.178 1.00 38.23 172 TRP E O 1
ATOM 1290 N N . ALA A 1 173 ? 1.337 -14.104 -1.520 1.00 34.19 173 ALA E N 1
ATOM 1291 C CA . ALA A 1 173 ? 1.296 -15.552 -1.690 1.00 31.63 173 ALA E CA 1
ATOM 1292 C C . ALA A 1 173 ? 2.363 -16.087 -2.644 1.00 31.64 173 ALA E C 1
ATOM 1293 O O . ALA A 1 173 ? 2.625 -17.293 -2.631 1.00 38.66 173 ALA E O 1
ATOM 1295 N N . ASP A 1 174 ? 2.968 -15.245 -3.483 1.00 43.21 174 ASP E N 1
ATOM 1296 C CA . ASP A 1 174 ? 3.997 -15.691 -4.422 1.00 43.79 174 ASP E CA 1
ATOM 1297 C C . ASP A 1 174 ? 5.174 -14.724 -4.370 1.00 39.82 174 ASP E C 1
ATOM 1298 O O . ASP A 1 174 ? 5.068 -13.588 -4.844 1.00 40.04 174 ASP E O 1
ATOM 1303 N N . PHE A 1 175 ? 6.308 -15.194 -3.849 1.00 35.42 175 PHE E N 1
ATOM 1304 C CA . PHE A 1 175 ? 7.505 -14.369 -3.722 1.00 44.20 175 PHE E CA 1
ATOM 1305 C C . PHE A 1 175 ? 8.323 -14.313 -5.002 1.00 38.71 175 PHE E C 1
ATOM 1306 O O . PHE A 1 175 ? 9.361 -13.646 -5.023 1.00 43.34 175 PHE E O 1
ATOM 1314 N N . ASN A 1 176 ? 7.908 -15.020 -6.054 1.00 47.90 176 ASN E N 1
ATOM 1315 C CA . ASN A 1 176 ? 8.486 -14.771 -7.367 1.00 51.16 176 ASN E CA 1
ATOM 1316 C C . ASN A 1 176 ? 8.064 -13.411 -7.902 1.00 44.29 176 ASN E C 1
ATOM 1317 O O . ASN A 1 176 ? 8.686 -12.900 -8.839 1.00 39.67 176 ASN E O 1
ATOM 1322 N N . ASP A 1 177 ? 7.006 -12.833 -7.334 1.00 43.38 177 ASP E N 1
ATOM 1323 C CA . ASP A 1 177 ? 6.531 -11.499 -7.682 1.00 43.57 177 ASP E CA 1
ATOM 1324 C C . ASP A 1 177 ? 7.163 -10.477 -6.739 1.00 43.52 177 ASP E C 1
ATOM 1325 O O . ASP A 1 177 ? 6.879 -10.471 -5.537 1.00 39.43 177 ASP E O 1
ATOM 1330 N N . ASN A 1 178 ? 8.030 -9.623 -7.282 1.00 42.31 178 ASN E N 1
ATOM 1331 C CA . ASN A 1 178 ? 8.656 -8.543 -6.530 1.00 38.58 178 ASN E CA 1
ATOM 1332 C C . ASN A 1 178 ? 7.959 -7.189 -6.698 1.00 42.24 178 ASN E C 1
ATOM 1333 O O . ASN A 1 178 ? 8.523 -6.168 -6.297 1.00 41.31 178 ASN E O 1
ATOM 1338 N N . GLY A 1 179 ? 6.768 -7.141 -7.298 1.00 38.01 179 GLY E N 1
ATOM 1339 C CA . GLY A 1 179 ? 6.071 -5.872 -7.423 1.00 38.38 179 GLY E CA 1
ATOM 1340 C C . GLY A 1 179 ? 6.645 -4.974 -8.506 1.00 41.67 179 GLY E C 1
ATOM 1341 O O . GLY A 1 179 ? 7.404 -5.409 -9.375 1.00 50.64 179 GLY E O 1
ATOM 1342 N N . THR A 1 180 ? 6.261 -3.695 -8.449 1.00 42.94 180 THR E N 1
ATOM 1343 C CA . THR A 1 180 ? 6.686 -2.691 -9.424 1.00 49.44 180 THR E CA 1
ATOM 1344 C C . THR A 1 180 ? 7.041 -1.376 -8.717 1.00 52.22 180 THR E C 1
ATOM 1345 O O . THR A 1 180 ? 6.746 -1.190 -7.535 1.00 54.33 180 THR E O 1
ATOM 1349 N N . ARG A 1 181 ? 7.857 -0.560 -9.371 1.00 61.80 181 ARG E N 1
ATOM 1350 C CA . ARG A 1 181 ? 8.378 0.653 -8.695 1.00 63.45 181 ARG E CA 1
ATOM 1351 C C . ARG A 1 181 ? 7.250 1.628 -8.341 1.00 60.67 181 ARG E C 1
ATOM 1352 O O . ARG A 1 181 ? 7.465 2.493 -7.478 1.00 68.56 181 ARG E O 1
ATOM 1360 N N . ASP A 1 182 ? 6.092 1.468 -8.964 1.00 60.12 182 ASP E N 1
ATOM 1361 C CA . ASP A 1 182 ? 4.956 2.387 -8.707 1.00 65.02 182 ASP E CA 1
ATOM 1362 C C . ASP A 1 182 ? 4.273 1.970 -7.412 1.00 60.18 182 ASP E C 1
ATOM 1363 O O . ASP A 1 182 ? 3.441 2.738 -6.910 1.00 80.38 182 ASP E O 1
ATOM 1368 N N . GLN A 1 183 ? 4.610 0.789 -6.907 1.00 47.72 183 GLN E N 1
ATOM 1369 C CA . GLN A 1 183 ? 4.036 0.325 -5.624 1.00 52.94 183 GLN E CA 1
ATOM 1370 C C . GLN A 1 183 ? 4.985 0.687 -4.471 1.00 52.44 183 GLN E C 1
ATOM 1371 O O . GLN A 1 183 ? 4.576 0.538 -3.311 1.00 52.98 183 GLN E O 1
ATOM 1377 N N . ALA A 1 184 ? 6.188 1.177 -4.773 1.00 47.06 184 ALA E N 1
ATOM 1378 C CA . ALA A 1 184 ? 7.137 1.431 -3.686 1.00 53.79 184 ALA E CA 1
ATOM 1379 C C . ALA A 1 184 ? 6.983 2.825 -3.083 1.00 58.00 184 ALA E C 1
ATOM 1380 O O . ALA A 1 184 ? 6.772 3.807 -3.800 1.00 55.96 184 ALA E O 1
ATOM 1382 N N . VAL A 1 185 ? 7.093 2.902 -1.756 1.00 50.78 185 VAL E N 1
ATOM 1383 C CA . VAL A 1 185 ? 7.097 4.165 -1.022 1.00 44.59 185 VAL E CA 1
ATOM 1384 C C . VAL A 1 185 ? 8.487 4.406 -0.439 1.00 42.44 185 VAL E C 1
ATOM 1385 O O . VAL A 1 185 ? 9.094 3.502 0.147 1.00 37.25 185 VAL E O 1
ATOM 1389 N N . THR A 1 186 ? 8.988 5.627 -0.601 1.00 52.87 186 THR E N 1
ATOM 1390 C CA . THR A 1 186 ? 10.296 5.992 -0.072 1.00 51.11 186 THR E CA 1
ATOM 1391 C C . THR A 1 186 ? 10.263 6.143 1.449 1.00 51.11 186 THR E C 1
ATOM 1392 O O . THR A 1 186 ? 9.249 6.526 2.038 1.00 45.34 186 THR E O 1
ATOM 1396 N N . ALA A 1 187 ? 11.371 5.774 2.095 1.00 49.20 187 ALA E N 1
ATOM 1397 C CA . ALA A 1 187 ? 11.537 5.938 3.540 1.00 50.73 187 ALA E CA 1
ATOM 1398 C C . ALA A 1 187 ? 12.471 7.119 3.802 1.00 48.00 187 ALA E C 1
ATOM 1399 O O . ALA A 1 187 ? 13.693 6.987 3.708 1.00 48.18 187 ALA E O 1
ATOM 1401 N N . ILE A 1 188 ? 11.902 8.274 4.133 1.00 50.76 188 ILE E N 1
ATOM 1402 C CA . ILE A 1 188 ? 12.688 9.468 4.432 1.00 56.72 188 ILE E CA 1
ATOM 1403 C C . ILE A 1 188 ? 13.032 9.485 5.919 1.00 50.52 188 ILE E C 1
ATOM 1404 O O . ILE A 1 188 ? 12.139 9.480 6.773 1.00 60.65 188 ILE E O 1
ATOM 1409 N N . LEU A 1 189 ? 14.330 9.519 6.230 1.00 58.97 189 LEU E N 1
ATOM 1410 C CA . LEU A 1 189 ? 14.828 9.536 7.602 1.00 55.30 189 LEU E CA 1
ATOM 1411 C C . LEU A 1 189 ? 15.887 10.622 7.717 1.00 49.81 189 LEU E C 1
ATOM 1412 O O . LEU A 1 189 ? 16.678 10.811 6.790 1.00 52.43 189 LEU E O 1
ATOM 1417 N N . LYS A 1 190 ? 15.897 11.355 8.835 1.00 55.73 190 LYS E N 1
ATOM 1418 C CA . LYS A 1 190 ? 16.910 12.400 8.967 1.00 61.39 190 LYS E CA 1
ATOM 1419 C C . LYS A 1 190 ? 18.127 11.965 9.773 1.00 66.89 190 LYS E C 1
ATOM 1420 O O . LYS A 1 190 ? 19.192 11.673 9.219 1.00 70.30 190 LYS E O 1
ATOM 1426 N N . ALA A 1 191 ? 17.935 11.827 11.074 1.00 81.32 191 ALA E N 1
ATOM 1427 C CA . ALA A 1 191 ? 19.008 11.674 12.046 1.00 65.71 191 ALA E CA 1
ATOM 1428 C C . ALA A 1 191 ? 19.295 10.185 12.188 1.00 56.87 191 ALA E C 1
ATOM 1429 O O . ALA A 1 191 ? 18.982 9.399 11.291 1.00 78.18 191 ALA E O 1
ATOM 1431 N N . GLY A 1 192 ? 19.895 9.773 13.296 1.00 51.12 192 GLY E N 1
ATOM 1432 C CA . GLY A 1 192 ? 19.913 8.352 13.561 1.00 52.06 192 GLY E CA 1
ATOM 1433 C C . GLY A 1 192 ? 18.514 7.830 13.848 1.00 56.65 192 GLY E C 1
ATOM 1434 O O . GLY A 1 192 ? 18.260 7.208 14.883 1.00 69.71 192 GLY E O 1
ATOM 1435 N N . GLU A 1 193 ? 17.594 8.107 12.925 1.00 48.07 193 GLU E N 1
ATOM 1436 C CA . GLU A 1 193 ? 16.305 7.445 12.847 1.00 50.89 193 GLU E CA 1
ATOM 1437 C C . GLU A 1 193 ? 16.477 6.080 12.203 1.00 48.12 193 GLU E C 1
ATOM 1438 O O . GLU A 1 193 ? 17.439 5.834 11.467 1.00 39.54 193 GLU E O 1
ATOM 1444 N N . MET A 1 194 ? 15.553 5.180 12.504 1.00 42.75 194 MET E N 1
ATOM 1445 C CA . MET A 1 194 ? 15.676 3.803 12.064 1.00 38.66 194 MET E CA 1
ATOM 1446 C C . MET A 1 194 ? 14.482 3.396 11.221 1.00 42.13 194 MET E C 1
ATOM 1447 O O . MET A 1 194 ? 13.374 3.898 11.405 1.00 37.36 194 MET E O 1
ATOM 1452 N N . VAL A 1 195 ? 14.712 2.462 10.303 1.00 39.13 195 VAL E N 1
ATOM 1453 C CA . VAL A 1 195 ? 13.632 1.766 9.621 1.00 38.85 195 VAL E CA 1
ATOM 1454 C C . VAL A 1 195 ? 13.817 0.274 9.865 1.00 33.97 195 VAL E C 1
ATOM 1455 O O . VAL A 1 195 ? 14.914 -0.266 9.680 1.00 36.66 195 VAL E O 1
ATOM 1459 N N . ILE A 1 196 ? 12.761 -0.377 10.332 1.00 35.19 196 ILE E N 1
ATOM 1460 C CA . ILE A 1 196 ? 12.773 -1.807 10.594 1.00 34.04 196 ILE E CA 1
ATOM 1461 C C . ILE A 1 196 ? 11.967 -2.482 9.503 1.00 36.51 196 ILE E C 1
ATOM 1462 O O . ILE A 1 196 ? 10.876 -2.017 9.147 1.00 38.54 196 ILE E O 1
ATOM 1467 N N . PHE A 1 197 ? 12.488 -3.594 8.993 1.00 32.49 197 PHE E N 1
ATOM 1468 C CA . PHE A 1 197 ? 11.749 -4.335 7.983 1.00 37.23 197 PHE E CA 1
ATOM 1469 C C . PHE A 1 197 ? 12.124 -5.807 8.056 1.00 34.06 197 PHE E C 1
ATOM 1470 O O . PHE A 1 197 ? 13.078 -6.202 8.725 1.00 32.82 197 PHE E O 1
ATOM 1478 N N . THR A 1 198 ? 11.279 -6.613 7.446 1.00 39.12 198 THR E N 1
ATOM 1479 C CA . THR A 1 198 ? 11.376 -8.059 7.403 1.00 26.88 198 THR E CA 1
ATOM 1480 C C . THR A 1 198 ? 12.171 -8.489 6.167 1.00 29.01 198 THR E C 1
ATOM 1481 O O . THR A 1 198 ? 12.357 -7.722 5.222 1.00 38.94 198 THR E O 1
ATOM 1485 N N . GLY A 1 199 ? 12.678 -9.719 6.198 1.00 39.35 199 GLY E N 1
ATOM 1486 C CA . GLY A 1 199 ? 13.317 -10.272 5.015 1.00 36.41 199 GLY E CA 1
ATOM 1487 C C . GLY A 1 199 ? 12.350 -10.684 3.922 1.00 34.33 199 GLY E C 1
ATOM 1488 O O . GLY A 1 199 ? 12.794 -11.103 2.847 1.00 39.49 199 GLY E O 1
ATOM 1489 N N . LYS A 1 200 ? 11.048 -10.636 4.195 1.00 33.00 200 LYS E N 1
ATOM 1490 C CA . LYS A 1 200 ? 10.019 -10.932 3.209 1.00 34.86 200 LYS E CA 1
ATOM 1491 C C . LYS A 1 200 ? 9.423 -9.695 2.550 1.00 37.99 200 LYS E C 1
ATOM 1492 O O . LYS A 1 200 ? 8.573 -9.842 1.669 1.00 40.29 200 LYS E O 1
ATOM 1498 N N . THR A 1 201 ? 9.792 -8.488 2.971 1.00 31.90 201 THR E N 1
ATOM 1499 C CA . THR A 1 201 ? 9.216 -7.285 2.383 1.00 32.71 201 THR E CA 1
ATOM 1500 C C . THR A 1 201 ? 10.082 -6.797 1.231 1.00 36.93 201 THR E C 1
ATOM 1501 O O . THR A 1 201 ? 11.308 -6.683 1.366 1.00 30.08 201 THR E O 1
ATOM 1505 N N . VAL A 1 202 ? 9.438 -6.506 0.099 1.00 33.17 202 VAL E N 1
ATOM 1506 C CA . VAL A 1 202 ? 10.154 -5.987 -1.057 1.00 32.10 202 VAL E CA 1
ATOM 1507 C C . VAL A 1 202 ? 10.665 -4.587 -0.757 1.00 37.36 202 VAL E C 1
ATOM 1508 O O . VAL A 1 202 ? 9.977 -3.770 -0.126 1.00 29.13 202 VAL E O 1
ATOM 1512 N N . HIS A 1 203 ? 11.891 -4.315 -1.194 1.00 29.62 203 HIS E N 1
ATOM 1513 C CA . HIS A 1 203 ? 12.516 -3.019 -0.986 1.00 32.68 203 HIS E CA 1
ATOM 1514 C C . HIS A 1 203 ? 13.598 -2.844 -2.037 1.00 35.12 203 HIS E C 1
ATOM 1515 O O . HIS A 1 203 ? 13.970 -3.789 -2.737 1.00 40.26 203 HIS E O 1
ATOM 1522 N N . CYS A 1 204 ? 14.087 -1.615 -2.151 1.00 34.57 204 CYS E N 1
ATOM 1523 C CA . CYS A 1 204 ? 15.227 -1.343 -3.008 1.00 34.28 204 CYS E CA 1
ATOM 1524 C C . CYS A 1 204 ? 15.828 -0.007 -2.607 1.00 50.62 204 CYS E C 1
ATOM 1525 O O . CYS A 1 204 ? 15.113 0.909 -2.192 1.00 50.60 204 CYS E O 1
ATOM 1528 N N . GLY A 1 205 ? 17.147 0.090 -2.722 1.00 43.19 205 GLY E N 1
ATOM 1529 C CA . GLY A 1 205 ? 17.788 1.376 -2.578 1.00 40.77 205 GLY E CA 1
ATOM 1530 C C . GLY A 1 205 ? 17.554 2.243 -3.801 1.00 51.37 205 GLY E C 1
ATOM 1531 O O . GLY A 1 205 ? 17.331 1.755 -4.911 1.00 44.03 205 GLY E O 1
ATOM 1532 N N . GLY A 1 206 ? 17.599 3.556 -3.589 1.00 48.51 206 GLY E N 1
ATOM 1533 C CA . GLY A 1 206 ? 17.369 4.493 -4.668 1.00 48.91 206 GLY E CA 1
ATOM 1534 C C . GLY A 1 206 ? 18.644 4.891 -5.385 1.00 47.38 206 GLY E C 1
ATOM 1535 O O . GLY A 1 206 ? 19.753 4.551 -4.988 1.00 48.49 206 GLY E O 1
ATOM 1536 N N . ALA A 1 207 ? 18.470 5.631 -6.472 1.00 49.32 207 ALA E N 1
ATOM 1537 C CA . ALA A 1 207 ? 19.606 6.234 -7.149 1.00 56.02 207 ALA E CA 1
ATOM 1538 C C . ALA A 1 207 ? 19.998 7.518 -6.431 1.00 54.11 207 ALA E C 1
ATOM 1539 O O . ALA A 1 207 ? 19.139 8.265 -5.954 1.00 59.25 207 ALA E O 1
ATOM 1541 N N . ASN A 1 208 ? 21.302 7.769 -6.345 1.00 45.90 208 ASN E N 1
ATOM 1542 C CA . ASN A 1 208 ? 21.808 8.986 -5.709 1.00 52.66 208 ASN E CA 1
ATOM 1543 C C . ASN A 1 208 ? 22.002 10.022 -6.807 1.00 58.44 208 ASN E C 1
ATOM 1544 O O . ASN A 1 208 ? 23.046 10.088 -7.453 1.00 61.22 208 ASN E O 1
ATOM 1549 N N . SER A 1 209 ? 20.961 10.829 -7.032 1.00 62.25 209 SER E N 1
ATOM 1550 C CA . SER A 1 209 ? 21.018 11.867 -8.056 1.00 61.65 209 SER E CA 1
ATOM 1551 C C . SER A 1 209 ? 21.988 12.981 -7.695 1.00 58.65 209 SER E C 1
ATOM 1552 O O . SER A 1 209 ? 22.546 13.626 -8.591 1.00 73.36 209 SER E O 1
ATOM 1555 N N . THR A 1 210 ? 22.191 13.233 -6.403 1.00 55.44 210 THR E N 1
ATOM 1556 C CA . THR A 1 210 ? 23.059 14.330 -5.977 1.00 56.00 210 THR E CA 1
ATOM 1557 C C . THR A 1 210 ? 24.478 14.120 -6.498 1.00 60.97 210 THR E C 1
ATOM 1558 O O . THR A 1 210 ? 24.941 12.987 -6.639 1.00 70.93 210 THR E O 1
ATOM 1562 N N . LYS A 1 211 ? 25.148 15.226 -6.834 1.00 59.52 211 LYS E N 1
ATOM 1563 C CA . LYS A 1 211 ? 26.551 15.207 -7.221 1.00 72.64 211 LYS E CA 1
ATOM 1564 C C . LYS A 1 211 ? 27.479 15.429 -6.039 1.00 72.42 211 LYS E C 1
ATOM 1565 O O . LYS A 1 211 ? 28.690 15.559 -6.246 1.00 84.79 211 LYS E O 1
ATOM 1571 N N . ASP A 1 212 ? 26.939 15.532 -4.829 1.00 74.97 212 ASP E N 1
ATOM 1572 C CA . ASP A 1 212 ? 27.700 15.962 -3.654 1.00 60.85 212 ASP E CA 1
ATOM 1573 C C . ASP A 1 212 ? 27.525 15.086 -2.424 1.00 72.44 212 ASP E C 1
ATOM 1574 O O . ASP A 1 212 ? 28.434 15.047 -1.587 1.00 71.26 212 ASP E O 1
ATOM 1579 N N . SER A 1 213 ? 26.393 14.407 -2.270 1.00 65.07 213 SER E N 1
ATOM 1580 C CA . SER A 1 213 ? 25.969 13.875 -0.984 1.00 59.87 213 SER E CA 1
ATOM 1581 C C . SER A 1 213 ? 26.126 12.359 -0.938 1.00 59.45 213 SER E C 1
ATOM 1582 O O . SER A 1 213 ? 25.818 11.662 -1.910 1.00 61.73 213 SER E O 1
ATOM 1585 N N . VAL A 1 214 ? 26.616 11.848 0.192 1.00 57.03 214 VAL E N 1
ATOM 1586 C CA . VAL A 1 214 ? 26.795 10.414 0.397 1.00 58.57 214 VAL E CA 1
ATOM 1587 C C . VAL A 1 214 ? 25.764 9.920 1.405 1.00 55.93 214 VAL E C 1
ATOM 1588 O O . VAL A 1 214 ? 25.672 10.444 2.524 1.00 52.90 214 VAL E O 1
ATOM 1592 N N . ARG A 1 215 ? 25.016 8.892 1.005 1.00 51.86 215 ARG E N 1
ATOM 1593 C CA . ARG A 1 215 ? 24.025 8.263 1.910 1.00 48.27 215 ARG E CA 1
ATOM 1594 C C . ARG A 1 215 ? 24.739 7.154 2.680 1.00 41.99 215 ARG E C 1
ATOM 1595 O O . ARG A 1 215 ? 25.423 6.336 2.048 1.00 38.84 215 ARG E O 1
ATOM 1603 N N . ARG A 1 216 ? 24.564 7.146 3.992 1.00 38.87 216 ARG E N 1
ATOM 1604 C CA . ARG A 1 216 ? 25.253 6.174 4.834 1.00 45.38 216 ARG E CA 1
ATOM 1605 C C . ARG A 1 216 ? 24.276 5.526 5.802 1.00 37.56 216 ARG E C 1
ATOM 1606 O O . ARG A 1 216 ? 23.466 6.210 6.433 1.00 42.13 216 ARG E O 1
ATOM 1614 N N . ALA A 1 217 ? 24.381 4.207 5.944 1.00 34.91 217 ALA E N 1
ATOM 1615 C CA . ALA A 1 217 ? 23.452 3.467 6.781 1.00 38.55 217 ALA E CA 1
ATOM 1616 C C . ALA A 1 217 ? 24.183 2.353 7.517 1.00 34.33 217 ALA E C 1
ATOM 1617 O O . ALA A 1 217 ? 25.229 1.875 7.076 1.00 28.57 217 ALA E O 1
ATOM 1619 N N . LEU A 1 218 ? 23.614 1.948 8.649 1.00 39.99 218 LEU E N 1
ATOM 1620 C CA . LEU A 1 218 ? 24.093 0.813 9.430 1.00 37.41 218 LEU E CA 1
ATOM 1621 C C . LEU A 1 218 ? 22.965 -0.205 9.551 1.00 38.01 218 LEU E C 1
ATOM 1622 O O . LEU A 1 218 ? 21.943 0.071 10.183 1.00 38.59 218 LEU E O 1
ATOM 1627 N N . GLY A 1 219 ? 23.139 -1.370 8.939 1.00 38.50 219 GLY E N 1
ATOM 1628 C CA . GLY A 1 219 ? 22.163 -2.442 9.012 1.00 32.87 219 GLY E CA 1
ATOM 1629 C C . GLY A 1 219 ? 22.577 -3.526 9.994 1.00 37.33 219 GLY E C 1
ATOM 1630 O O . GLY A 1 219 ? 23.734 -3.945 10.027 1.00 37.90 219 GLY E O 1
ATOM 1631 N N . MET A 1 220 ? 21.611 -3.970 10.791 1.00 43.65 220 MET E N 1
ATOM 1632 C CA . MET A 1 220 ? 21.749 -5.103 11.702 1.00 41.29 220 MET E CA 1
ATOM 1633 C C . MET A 1 220 ? 20.683 -6.124 11.317 1.00 36.52 220 MET E C 1
ATOM 1634 O O . MET A 1 220 ? 19.488 -5.895 11.535 1.00 32.74 220 MET E O 1
ATOM 1639 N N . ASN A 1 221 ? 21.112 -7.228 10.722 1.00 30.99 221 ASN E N 1
ATOM 1640 C CA . ASN A 1 221 ? 20.228 -8.285 10.253 1.00 37.45 221 ASN E CA 1
ATOM 1641 C C . ASN A 1 221 ? 20.317 -9.450 11.233 1.00 34.91 221 ASN E C 1
ATOM 1642 O O . ASN A 1 221 ? 21.371 -10.086 11.357 1.00 41.69 221 ASN E O 1
ATOM 1647 N N . PHE A 1 222 ? 19.203 -9.727 11.910 1.00 34.95 222 PHE E N 1
ATOM 1648 C CA . PHE A 1 222 ? 19.069 -10.761 12.924 1.00 29.49 222 PHE E CA 1
ATOM 1649 C C . PHE A 1 222 ? 18.383 -12.004 12.367 1.00 37.41 222 PHE E C 1
ATOM 1650 O O . PHE A 1 222 ? 17.535 -11.924 11.471 1.00 37.90 222 PHE E O 1
ATOM 1658 N N . HIS A 1 223 ? 18.716 -13.150 12.965 1.00 33.53 223 HIS E N 1
ATOM 1659 C CA . HIS A 1 223 ? 18.224 -14.471 12.626 1.00 26.89 223 HIS E CA 1
ATOM 1660 C C . HIS A 1 223 ? 17.606 -15.128 13.853 1.00 30.64 223 HIS E C 1
ATOM 1661 O O . HIS A 1 223 ? 18.018 -14.844 14.981 1.00 31.31 223 HIS E O 1
ATOM 1668 N N . PRO A 1 224 ? 16.649 -16.033 13.671 1.00 30.62 224 PRO E N 1
ATOM 1669 C CA . PRO A 1 224 ? 16.291 -16.935 14.763 1.00 26.76 224 PRO E CA 1
ATOM 1670 C C . PRO A 1 224 ? 17.441 -17.896 15.006 1.00 29.93 224 PRO E C 1
ATOM 1671 O O . PRO A 1 224 ? 18.334 -18.056 14.170 1.00 32.36 224 PRO E O 1
ATOM 1675 N N . TRP A 1 225 ? 17.416 -18.532 16.179 1.00 26.83 225 TRP E N 1
ATOM 1676 C CA . TRP A 1 225 ? 18.560 -19.317 16.634 1.00 32.05 225 TRP E CA 1
ATOM 1677 C C . TRP A 1 225 ? 18.953 -20.412 15.641 1.00 34.80 225 TRP E C 1
ATOM 1678 O O . TRP A 1 225 ? 20.132 -20.786 15.567 1.00 31.88 225 TRP E O 1
ATOM 1689 N N . TYR A 1 226 ? 17.996 -20.945 14.884 1.00 29.28 226 TYR E N 1
ATOM 1690 C CA . TYR A 1 226 ? 18.237 -22.110 14.038 1.00 35.98 226 TYR E CA 1
ATOM 1691 C C . TYR A 1 226 ? 18.727 -21.775 12.630 1.00 33.56 226 TYR E C 1
ATOM 1692 O O . TYR A 1 226 ? 18.943 -22.699 11.835 1.00 34.71 226 TYR E O 1
ATOM 1701 N N . VAL A 1 227 ? 18.892 -20.503 12.283 1.00 27.62 227 VAL E N 1
ATOM 1702 C CA . VAL A 1 227 ? 19.355 -20.112 10.955 1.00 30.07 227 VAL E CA 1
ATOM 1703 C C . VAL A 1 227 ? 20.793 -19.624 11.065 1.00 30.11 227 VAL E C 1
ATOM 1704 O O . VAL A 1 227 ? 21.110 -18.788 11.921 1.00 30.79 227 VAL E O 1
ATOM 1708 N N . THR A 1 228 ? 21.651 -20.132 10.191 1.00 27.13 228 THR E N 1
ATOM 1709 C CA . THR A 1 228 ? 23.080 -19.863 10.289 1.00 33.36 228 THR E CA 1
ATOM 1710 C C . THR A 1 228 ? 23.373 -18.389 10.036 1.00 32.69 228 THR E C 1
ATOM 1711 O O . THR A 1 228 ? 22.971 -17.853 8.998 1.00 38.28 228 THR E O 1
ATOM 1715 N N . PRO A 1 229 ? 24.076 -17.709 10.941 1.00 36.70 229 PRO E N 1
ATOM 1716 C CA . PRO A 1 229 ? 24.477 -16.320 10.672 1.00 38.65 229 PRO E CA 1
ATOM 1717 C C . PRO A 1 229 ? 25.417 -16.230 9.478 1.00 33.68 229 PRO E C 1
ATOM 1718 O O . PRO A 1 229 ? 26.260 -17.102 9.252 1.00 36.80 229 PRO E O 1
ATOM 1722 N N . TYR A 1 230 ? 25.277 -15.139 8.720 1.00 36.25 230 TYR E N 1
ATOM 1723 C CA . TYR A 1 230 ? 26.179 -14.906 7.597 1.00 32.78 230 TYR E CA 1
ATOM 1724 C C . TYR A 1 230 ? 27.609 -14.676 8.082 1.00 41.45 230 TYR E C 1
ATOM 1725 O O . TYR A 1 230 ? 28.565 -15.168 7.472 1.00 37.46 230 TYR E O 1
ATOM 1734 N N . GLU A 1 231 ? 27.776 -13.970 9.200 1.00 34.25 231 GLU E N 1
ATOM 1735 C CA . GLU A 1 231 ? 29.099 -13.646 9.716 1.00 34.62 231 GLU E CA 1
ATOM 1736 C C . GLU A 1 231 ? 29.558 -14.664 10.755 1.00 34.42 231 GLU E C 1
ATOM 1737 O O . GLU A 1 231 ? 28.768 -15.149 11.570 1.00 32.27 231 GLU E O 1
ATOM 1743 N N . ASN A 1 232 ? 30.843 -14.994 10.703 1.00 40.81 232 ASN E N 1
ATOM 1744 C CA . ASN A 1 232 ? 31.524 -15.772 11.729 1.00 38.23 232 ASN E CA 1
ATOM 1745 C C . ASN A 1 232 ? 32.380 -14.804 12.539 1.00 35.23 232 ASN E C 1
ATOM 1746 O O . ASN A 1 232 ? 33.124 -14.003 11.962 1.00 38.57 232 ASN E O 1
ATOM 1751 N N . PHE A 1 233 ? 32.258 -14.859 13.866 1.00 38.60 233 PHE E N 1
ATOM 1752 C CA . PHE A 1 233 ? 32.937 -13.932 14.768 1.00 41.18 233 PHE E CA 1
ATOM 1753 C C . PHE A 1 233 ? 34.030 -14.617 15.590 1.00 38.66 233 PHE E C 1
ATOM 1754 O O . PHE A 1 233 ? 34.329 -14.182 16.706 1.00 39.70 233 PHE E O 1
ATOM 1762 N N . TYR A 1 234 ? 34.627 -15.695 15.065 1.00 46.88 234 TYR E N 1
ATOM 1763 C CA . TYR A 1 234 ? 35.657 -16.401 15.825 1.00 47.51 234 TYR E CA 1
ATOM 1764 C C . TYR A 1 234 ? 36.927 -15.573 15.983 1.00 41.68 234 TYR E C 1
ATOM 1765 O O . TYR A 1 234 ? 37.646 -15.729 16.976 1.00 57.67 234 TYR E O 1
ATOM 1774 N N . ASN A 1 235 ? 37.212 -14.681 15.029 1.00 46.00 235 ASN E N 1
ATOM 1775 C CA . ASN A 1 235 ? 38.419 -13.864 15.045 1.00 40.25 235 ASN E CA 1
ATOM 1776 C C . ASN A 1 235 ? 38.275 -12.603 15.870 1.00 39.50 235 ASN E C 1
ATOM 1777 O O . ASN A 1 235 ? 39.212 -11.801 15.909 1.00 42.54 235 ASN E O 1
ATOM 1782 N N . THR A 1 236 ? 37.127 -12.382 16.486 1.00 37.67 236 THR E N 1
ATOM 1783 C CA . THR A 1 236 ? 37.008 -11.250 17.382 1.00 44.60 236 THR E CA 1
ATOM 1784 C C . THR A 1 236 ? 37.982 -11.445 18.544 1.00 48.02 236 THR E C 1
ATOM 1785 O O . THR A 1 236 ? 38.025 -12.535 19.136 1.00 49.15 236 THR E O 1
ATOM 1789 N N . PRO A 1 237 ? 38.802 -10.448 18.874 1.00 47.66 237 PRO E N 1
ATOM 1790 C CA . PRO A 1 237 ? 39.797 -10.650 19.937 1.00 43.41 237 PRO E CA 1
ATOM 1791 C C . PRO A 1 237 ? 39.109 -10.931 21.264 1.00 53.00 237 PRO E C 1
ATOM 1792 O O . PRO A 1 237 ? 38.022 -10.419 21.543 1.00 51.74 237 PRO E O 1
ATOM 1796 N N . ARG A 1 238 ? 39.739 -11.787 22.071 1.00 63.46 238 ARG E N 1
ATOM 1797 C CA . ARG A 1 238 ? 39.126 -12.179 23.333 1.00 63.17 238 ARG E CA 1
ATOM 1798 C C . ARG A 1 238 ? 38.975 -10.991 24.270 1.00 55.91 238 ARG E C 1
ATOM 1799 O O . ARG A 1 238 ? 38.003 -10.920 25.027 1.00 56.55 238 ARG E O 1
ATOM 1807 N N . GLU A 1 239 ? 39.903 -10.038 24.216 1.00 59.70 239 GLU E N 1
ATOM 1808 C CA . GLU A 1 239 ? 39.812 -8.884 25.101 1.00 60.16 239 GLU E CA 1
ATOM 1809 C C . GLU A 1 239 ? 38.581 -8.040 24.795 1.00 60.45 239 GLU E C 1
ATOM 1810 O O . GLU A 1 239 ? 38.001 -7.437 25.704 1.00 59.33 239 GLU E O 1
ATOM 1816 N N . VAL A 1 240 ? 38.151 -7.999 23.533 1.00 52.46 240 VAL E N 1
ATOM 1817 C CA . VAL A 1 240 ? 36.945 -7.238 23.230 1.00 64.57 240 VAL E CA 1
ATOM 1818 C C . VAL A 1 240 ? 35.694 -8.068 23.510 1.00 53.13 240 VAL E C 1
ATOM 1819 O O . VAL A 1 240 ? 34.675 -7.517 23.931 1.00 55.22 240 VAL E O 1
ATOM 1823 N N . VAL A 1 241 ? 35.739 -9.388 23.303 1.00 45.95 241 VAL E N 1
ATOM 1824 C CA . VAL A 1 241 ? 34.583 -10.219 23.638 1.00 48.91 241 VAL E CA 1
ATOM 1825 C C . VAL A 1 241 ? 34.331 -10.193 25.142 1.00 52.48 241 VAL E C 1
ATOM 1826 O O . VAL A 1 241 ? 33.179 -10.186 25.594 1.00 49.79 241 VAL E O 1
ATOM 1830 N N . GLU A 1 242 ? 35.403 -10.161 25.940 1.00 52.32 242 GLU E N 1
ATOM 1831 C CA . GLU A 1 242 ? 35.268 -10.104 27.391 1.00 59.08 242 GLU E CA 1
ATOM 1832 C C . GLU A 1 242 ? 34.756 -8.756 27.872 1.00 59.70 242 GLU E C 1
ATOM 1833 O O . GLU A 1 242 ? 34.237 -8.670 28.991 1.00 60.46 242 GLU E O 1
ATOM 1839 N N . SER A 1 243 ? 34.901 -7.702 27.065 1.00 47.11 243 SER E N 1
ATOM 1840 C CA . SER A 1 243 ? 34.335 -6.409 27.422 1.00 43.26 243 SER E CA 1
ATOM 1841 C C . SER A 1 243 ? 32.837 -6.331 27.153 1.00 45.90 243 SER E C 1
ATOM 1842 O O . SER A 1 243 ? 32.190 -5.383 27.610 1.00 52.34 243 SER E O 1
ATOM 1845 N N . MET A 1 244 ? 32.275 -7.291 26.428 1.00 39.45 244 MET E N 1
ATOM 1846 C CA . MET A 1 244 ? 30.868 -7.257 26.063 1.00 43.19 244 MET E CA 1
ATOM 1847 C C . MET A 1 244 ? 30.001 -7.925 27.124 1.00 46.87 244 MET E C 1
ATOM 1848 O O . MET A 1 244 ? 30.449 -8.803 27.869 1.00 52.57 244 MET E O 1
ATOM 1853 N N . THR A 1 245 ? 28.750 -7.487 27.190 1.00 37.58 245 THR E N 1
ATOM 1854 C CA . THR A 1 245 ? 27.775 -8.108 28.063 1.00 38.21 245 THR E CA 1
ATOM 1855 C C . THR A 1 245 ? 27.395 -9.482 27.518 1.00 45.27 245 THR E C 1
ATOM 1856 O O . THR A 1 245 ? 27.494 -9.731 26.310 1.00 39.69 245 THR E O 1
ATOM 1860 N N . PRO A 1 246 ? 26.940 -10.392 28.385 1.00 39.17 246 PRO E N 1
ATOM 1861 C CA . PRO A 1 246 ? 26.554 -11.728 27.890 1.00 37.07 246 PRO E CA 1
ATOM 1862 C C . PRO A 1 246 ? 25.476 -11.689 26.813 1.00 42.98 246 PRO E C 1
ATOM 1863 O O . PRO A 1 246 ? 25.517 -12.522 25.892 1.00 45.62 246 PRO E O 1
ATOM 1867 N N . LEU A 1 247 ? 24.552 -10.735 26.857 1.00 43.41 247 LEU E N 1
ATOM 1868 C CA . LEU A 1 247 ? 23.567 -10.612 25.784 1.00 36.58 247 LEU E CA 1
ATOM 1869 C C . LEU A 1 247 ? 24.245 -10.326 24.451 1.00 39.91 247 LEU E C 1
ATOM 1870 O O . LEU A 1 247 ? 23.987 -11.002 23.444 1.00 47.22 247 LEU E O 1
ATOM 1875 N N . ALA A 1 248 ? 25.140 -9.338 24.433 1.00 36.76 248 ALA E N 1
ATOM 1876 C CA . ALA A 1 248 ? 25.852 -9.017 23.204 1.00 39.81 248 ALA E CA 1
ATOM 1877 C C . ALA A 1 248 ? 26.757 -10.163 22.765 1.00 43.14 248 ALA E C 1
ATOM 1878 O O . ALA A 1 248 ? 26.956 -10.363 21.559 1.00 33.69 248 ALA E O 1
ATOM 1880 N N . GLN A 1 249 ? 27.301 -10.931 23.718 1.00 42.34 249 GLN E N 1
ATOM 1881 C CA . GLN A 1 249 ? 28.100 -12.096 23.349 1.00 42.47 249 GLN E CA 1
ATOM 1882 C C . GLN A 1 249 ? 27.244 -13.162 22.677 1.00 43.66 249 GLN E C 1
ATOM 1883 O O . GLN A 1 249 ? 27.679 -13.790 21.703 1.00 30.39 249 GLN E O 1
ATOM 1889 N N . ARG A 1 250 ? 26.017 -13.366 23.171 1.00 37.63 250 ARG E N 1
ATOM 1890 C CA . ARG A 1 250 ? 25.101 -14.285 22.505 1.00 30.82 250 ARG E CA 1
ATOM 1891 C C . ARG A 1 250 ? 24.716 -13.780 21.123 1.00 44.17 250 ARG E C 1
ATOM 1892 O O . A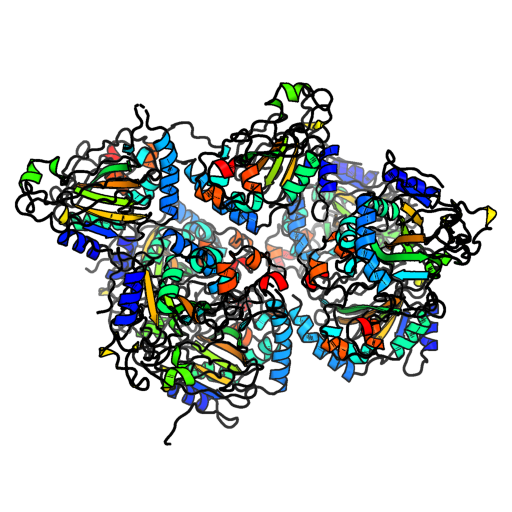RG A 1 250 ? 24.511 -14.585 20.207 1.00 46.36 250 ARG E O 1
ATOM 1900 N N . MET A 1 251 ? 24.628 -12.457 20.949 1.00 30.47 251 MET E N 1
ATOM 1901 C CA . MET A 1 251 ? 24.265 -11.918 19.642 1.00 38.57 251 MET E CA 1
ATOM 1902 C C . MET A 1 251 ? 25.321 -12.239 18.588 1.00 30.37 251 MET E C 1
ATOM 1903 O O . MET A 1 251 ? 24.994 -12.373 17.404 1.00 32.57 251 MET E O 1
ATOM 1908 N N . ILE A 1 252 ? 26.581 -12.371 18.987 1.00 35.64 252 ILE E N 1
ATOM 1909 C CA . ILE A 1 252 ? 27.657 -12.611 18.034 1.00 42.83 252 ILE E CA 1
ATOM 1910 C C . ILE A 1 252 ? 28.132 -14.064 18.080 1.00 34.30 252 ILE E C 1
ATOM 1911 O O . ILE A 1 252 ? 29.202 -14.382 17.570 1.00 31.68 252 ILE E O 1
ATOM 1916 N N . GLY A 1 253 ? 27.326 -14.951 18.661 1.00 35.12 253 GLY E N 1
ATOM 1917 C CA . GLY A 1 253 ? 27.545 -16.383 18.588 1.00 40.46 253 GLY E CA 1
ATOM 1918 C C . GLY A 1 253 ? 28.501 -16.985 19.594 1.00 44.39 253 GLY E C 1
ATOM 1919 O O . GLY A 1 253 ? 28.868 -18.154 19.437 1.00 44.68 253 GLY E O 1
ATOM 1920 N N . TRP A 1 254 ? 28.908 -16.243 20.625 1.00 37.24 254 TRP E N 1
ATOM 1921 C CA . TRP A 1 254 ? 29.811 -16.753 21.652 1.00 42.55 254 TRP E CA 1
ATOM 1922 C C . TRP A 1 254 ? 29.093 -17.368 22.852 1.00 45.34 254 TRP E C 1
ATOM 1923 O O . TRP A 1 254 ? 29.766 -17.813 23.785 1.00 50.69 254 TRP E O 1
ATOM 1934 N N . ARG A 1 255 ? 27.761 -17.372 22.874 1.00 46.47 255 ARG E N 1
ATOM 1935 C CA . ARG A 1 255 ? 26.985 -18.021 23.924 1.00 36.45 255 ARG E CA 1
ATOM 1936 C C . ARG A 1 255 ? 25.972 -18.970 23.298 1.00 38.05 255 ARG E C 1
ATOM 1937 O O . ARG A 1 255 ? 25.594 -18.822 22.134 1.00 50.08 255 ARG E O 1
ATOM 1945 N N . THR A 1 256 ? 25.530 -19.957 24.077 1.00 34.55 256 THR E N 1
ATOM 1946 C CA . THR A 1 256 ? 24.516 -20.869 23.568 1.00 44.25 256 THR E CA 1
ATOM 1947 C C . THR A 1 256 ? 23.156 -20.188 23.515 1.00 38.33 256 THR E C 1
ATOM 1948 O O . THR A 1 256 ? 22.844 -19.294 24.307 1.00 31.91 256 THR E O 1
ATOM 1952 N N . LEU A 1 257 ? 22.354 -20.614 22.552 1.00 35.96 257 LEU E N 1
ATOM 1953 C CA . LEU A 1 257 ? 20.986 -20.155 22.408 1.00 38.80 257 LEU E CA 1
ATOM 1954 C C . LEU A 1 257 ? 20.064 -21.043 23.231 1.00 40.39 257 LEU E C 1
ATOM 1955 O O . LEU A 1 257 ? 20.389 -22.189 23.546 1.00 41.46 257 LEU E O 1
ATOM 1960 N N . HIS A 1 258 ? 18.909 -20.494 23.595 1.00 36.26 258 HIS E N 1
ATOM 1961 C CA . HIS A 1 258 ? 17.934 -21.193 24.430 1.00 41.79 258 HIS E CA 1
ATOM 1962 C C . HIS A 1 258 ? 16.580 -21.116 23.744 1.00 46.90 258 HIS E C 1
ATOM 1963 O O . HIS A 1 258 ? 15.699 -20.343 24.145 1.00 52.86 258 HIS E O 1
ATOM 1970 N N . PRO A 1 259 ? 16.386 -21.907 22.691 1.00 41.05 259 PRO E N 1
ATOM 1971 C CA . PRO A 1 259 ? 15.081 -21.955 22.030 1.00 42.81 259 PRO E CA 1
ATOM 1972 C C . PRO A 1 259 ? 14.005 -22.499 22.954 1.00 54.42 259 PRO E C 1
ATOM 1973 O O . PRO A 1 259 ? 14.255 -23.359 23.800 1.00 59.91 259 PRO E O 1
ATOM 1977 N N . HIS A 1 260 ? 12.787 -21.988 22.779 1.00 47.48 260 HIS E N 1
ATOM 1978 C CA . HIS A 1 260 ? 11.664 -22.553 23.517 1.00 59.63 260 HIS E CA 1
ATOM 1979 C C . HIS A 1 260 ? 11.388 -23.992 23.097 1.00 64.78 260 HIS E C 1
ATOM 1980 O O . HIS A 1 260 ? 10.946 -24.804 23.919 1.00 58.42 260 HIS E O 1
ATOM 1987 N N . SER A 1 261 ? 11.660 -24.327 21.832 1.00 71.02 261 SER E N 1
ATOM 1988 C CA . SER A 1 261 ? 11.430 -25.681 21.334 1.00 54.71 261 SER E CA 1
ATOM 1989 C C . SER A 1 261 ? 12.312 -26.696 22.056 1.00 55.71 261 SER E C 1
ATOM 1990 O O . SER A 1 261 ? 11.815 -27.601 22.733 1.00 75.60 261 SER E O 1
ATOM 1993 N N . HIS A 1 262 ? 13.632 -26.560 21.917 1.00 69.36 262 HIS E N 1
ATOM 1994 C CA . HIS A 1 262 ? 14.596 -27.406 22.623 1.00 57.13 262 HIS E CA 1
ATOM 1995 C C . HIS A 1 262 ? 15.147 -26.609 23.803 1.00 63.47 262 HIS E C 1
ATOM 1996 O O . HIS A 1 262 ? 16.210 -25.989 23.737 1.00 59.55 262 HIS E O 1
ATOM 2003 N N . SER A 1 263 ? 14.402 -26.647 24.912 1.00 63.63 263 SER E N 1
ATOM 2004 C CA . SER A 1 263 ? 14.696 -25.785 26.053 1.00 64.78 263 SER E CA 1
ATOM 2005 C C . SER A 1 263 ? 16.058 -26.063 26.682 1.00 78.72 263 SER E C 1
ATOM 2006 O O . SER A 1 263 ? 16.618 -25.170 27.327 1.00 78.08 263 SER E O 1
ATOM 2009 N N . PHE A 1 264 ? 16.605 -27.271 26.520 1.00 80.90 264 PHE E N 1
ATOM 2010 C CA . PHE A 1 264 ? 17.910 -27.570 27.103 1.00 60.11 264 PHE E CA 1
ATOM 2011 C C . PHE A 1 264 ? 19.033 -26.739 26.490 1.00 62.11 264 PHE E C 1
ATOM 2012 O O . PHE A 1 264 ? 20.072 -26.559 27.134 1.00 70.83 264 PHE E O 1
ATOM 2020 N N . GLY A 1 265 ? 18.858 -26.240 25.268 1.00 70.80 265 GLY E N 1
ATOM 2021 C CA . GLY A 1 265 ? 19.862 -25.391 24.651 1.00 43.73 265 GLY E CA 1
ATOM 2022 C C . GLY A 1 265 ? 20.296 -25.816 23.262 1.00 41.66 265 GLY E C 1
ATOM 2023 O O . GLY A 1 265 ? 20.090 -26.960 22.846 1.00 47.77 265 GLY E O 1
ATOM 2024 N N . TRP A 1 266 ? 20.917 -24.895 22.537 1.00 38.34 266 TRP E N 1
ATOM 2025 C CA . TRP A 1 266 ? 21.444 -25.156 21.210 1.00 36.35 266 TRP E CA 1
ATOM 2026 C C . TRP A 1 266 ? 22.740 -24.375 21.064 1.00 33.70 266 TRP E C 1
ATOM 2027 O O . TRP A 1 266 ? 22.929 -23.349 21.724 1.00 45.08 266 TRP E O 1
ATOM 2038 N N . TRP A 1 267 ? 23.630 -24.863 20.188 1.00 36.95 267 TRP E N 1
ATOM 2039 C CA . TRP A 1 267 ? 24.963 -24.275 19.984 1.00 38.95 267 TRP E CA 1
ATOM 2040 C C . TRP A 1 267 ? 25.821 -24.458 21.241 1.00 39.76 267 TRP E C 1
ATOM 2041 O O . TRP A 1 267 ? 26.379 -23.504 21.780 1.00 37.72 267 TRP E O 1
ATOM 2052 N N . LEU A 1 268 ? 25.905 -25.704 21.709 1.00 44.11 268 LEU E N 1
ATOM 2053 C CA . LEU A 1 268 ? 26.587 -26.082 22.940 1.00 36.00 268 LEU E CA 1
ATOM 2054 C C . LEU A 1 268 ? 27.958 -26.700 22.672 1.00 41.57 268 LEU E C 1
ATOM 2055 O O . LEU A 1 268 ? 28.270 -27.122 21.557 1.00 40.82 268 LEU E O 1
ATOM 2060 N N . ILE A 1 269 ? 28.773 -26.765 23.728 1.00 37.26 269 ILE E N 1
ATOM 2061 C CA . ILE A 1 269 ? 30.038 -27.497 23.722 1.00 38.11 269 ILE E CA 1
ATOM 2062 C C . ILE A 1 269 ? 29.949 -28.563 24.806 1.00 49.46 269 ILE E C 1
ATOM 2063 O O . ILE A 1 269 ? 29.896 -28.240 26.001 1.00 50.78 269 ILE E O 1
ATOM 2068 N N . ARG A 1 270 ? 29.946 -29.832 24.395 1.00 49.25 270 ARG E N 1
ATOM 2069 C CA . ARG A 1 270 ? 29.796 -30.964 25.313 1.00 46.28 270 ARG E CA 1
ATOM 2070 C C . ARG A 1 270 ? 28.545 -30.814 26.177 1.00 56.07 270 ARG E C 1
ATOM 2071 O O . ARG A 1 270 ? 28.561 -31.074 27.383 1.00 55.14 270 ARG E O 1
ATOM 2079 N N . ASN A 1 271 ? 27.450 -30.385 25.542 1.00 55.54 271 ASN E N 1
ATOM 2080 C CA . ASN A 1 271 ? 26.150 -30.187 26.191 1.00 51.97 271 ASN E CA 1
ATOM 2081 C C . ASN A 1 271 ? 26.230 -29.224 27.372 1.00 48.33 271 ASN E C 1
ATOM 2082 O O . ASN A 1 271 ? 25.473 -29.346 28.339 1.00 57.50 271 ASN E O 1
ATOM 2087 N N . ALA A 1 272 ? 27.136 -28.254 27.286 1.00 45.89 272 ALA E N 1
ATOM 2088 C CA . ALA A 1 272 ? 27.310 -27.225 28.297 1.00 45.92 272 ALA E CA 1
ATOM 2089 C C . ALA A 1 272 ? 27.429 -25.881 27.596 1.00 42.55 272 ALA E C 1
ATOM 2090 O O . ALA A 1 272 ? 27.683 -25.813 26.391 1.00 49.16 272 ALA E O 1
ATOM 2092 N N . GLU A 1 273 ? 27.261 -24.809 28.370 1.00 42.51 273 GLU E N 1
ATOM 2093 C CA . GLU A 1 273 ? 27.273 -23.464 27.810 1.00 39.73 273 GLU E CA 1
ATOM 2094 C C . GLU A 1 273 ? 28.587 -23.185 27.087 1.00 41.22 273 GLU E C 1
ATOM 2095 O O . GLU A 1 273 ? 29.668 -23.502 27.585 1.00 45.36 273 GLU E O 1
ATOM 2101 N N . ALA A 1 274 ? 28.480 -22.602 25.891 1.00 49.87 274 ALA E N 1
ATOM 2102 C CA . ALA A 1 274 ? 29.627 -22.517 24.993 1.00 43.19 274 ALA E CA 1
ATOM 2103 C C . ALA A 1 274 ? 30.629 -21.476 25.461 1.00 46.36 274 ALA E C 1
ATOM 2104 O O . ALA A 1 274 ? 31.837 -21.734 25.473 1.00 53.88 274 ALA E O 1
ATOM 2106 N N . GLY A 1 275 ? 30.150 -20.294 25.855 1.00 42.61 275 GLY E N 1
ATOM 2107 C CA . GLY A 1 275 ? 31.072 -19.237 26.234 1.00 39.19 275 GLY E CA 1
ATOM 2108 C C . GLY A 1 275 ? 31.867 -19.569 27.480 1.00 47.17 275 GLY E C 1
ATOM 2109 O O . GLY A 1 275 ? 33.067 -19.294 27.549 1.00 53.83 275 GLY E O 1
ATOM 2110 N N . GLN A 1 276 ? 31.220 -20.197 28.467 1.00 50.29 276 GLN E N 1
ATOM 2111 C CA . GLN A 1 276 ? 31.949 -20.688 29.631 1.00 43.01 276 GLN E CA 1
ATOM 2112 C C . GLN A 1 276 ? 32.923 -21.792 29.242 1.00 40.11 276 GLN E C 1
ATOM 2113 O O . GLN A 1 276 ? 34.012 -21.899 29.816 1.00 52.81 276 GLN E O 1
ATOM 2119 N N . ALA A 1 277 ? 32.548 -22.621 28.263 1.00 44.76 277 ALA E N 1
ATOM 2120 C CA . ALA A 1 277 ? 33.394 -23.741 27.860 1.00 39.81 277 ALA E CA 1
ATOM 2121 C C . ALA A 1 277 ? 34.678 -23.282 27.186 1.00 46.47 277 ALA E C 1
ATOM 2122 O O . ALA A 1 277 ? 35.652 -24.038 27.162 1.00 56.20 277 ALA E O 1
ATOM 2124 N N . LEU A 1 278 ? 34.702 -22.078 26.619 1.00 43.04 278 LEU E N 1
ATOM 2125 C CA . LEU A 1 278 ? 35.916 -21.561 26.002 1.00 54.54 278 LEU E CA 1
ATOM 2126 C C . LEU A 1 278 ? 36.487 -20.361 26.759 1.00 56.75 278 LEU E C 1
ATOM 2127 O O . LEU A 1 278 ? 37.198 -19.537 26.181 1.00 58.73 278 LEU E O 1
ATOM 2132 N N . GLY A 1 279 ? 36.211 -20.266 28.059 1.00 46.00 279 GLY E N 1
ATOM 2133 C CA . GLY A 1 279 ? 36.916 -19.345 28.923 1.00 40.07 279 GLY E CA 1
ATOM 2134 C C . GLY A 1 279 ? 36.198 -18.067 29.306 1.00 54.89 279 GLY E C 1
ATOM 2135 O O . GLY A 1 279 ? 36.751 -17.290 30.093 1.00 70.81 279 GLY E O 1
ATOM 2136 N N . LEU A 1 280 ? 35.006 -17.807 28.779 1.00 51.21 280 LEU E N 1
ATOM 2137 C CA . LEU A 1 280 ? 34.289 -16.611 29.190 1.00 42.68 280 LEU E CA 1
ATOM 2138 C C . LEU A 1 280 ? 33.690 -16.802 30.584 1.00 39.49 280 LEU E C 1
ATOM 2139 O O . LEU A 1 280 ? 33.615 -17.912 31.114 1.00 50.30 280 LEU E O 1
ATOM 2144 N N . LYS A 1 281 ? 33.272 -15.692 31.179 1.00 46.30 281 LYS E N 1
ATOM 2145 C CA . LYS A 1 281 ? 32.633 -15.743 32.484 1.00 48.02 281 LYS E CA 1
ATOM 2146 C C . LYS A 1 281 ? 31.355 -16.574 32.405 1.00 50.31 281 LYS E C 1
ATOM 2147 O O . LYS A 1 281 ? 30.676 -16.575 31.371 1.00 55.15 281 LYS E O 1
ATOM 2153 N N . PRO A 1 282 ? 31.013 -17.321 33.460 1.00 55.02 282 PRO E N 1
ATOM 2154 C CA . PRO A 1 282 ? 29.710 -17.991 33.526 1.00 52.73 282 PRO E CA 1
ATOM 2155 C C . PRO A 1 282 ? 28.564 -17.011 33.292 1.00 49.83 282 PRO E C 1
ATOM 2156 O O . PRO A 1 282 ? 27.462 -17.224 33.796 1.00 50.37 282 PRO E O 1
ATOM 2160 N N . THR B 1 3 ? 6.568 -54.598 2.383 1.00 97.48 3 THR A N 1
ATOM 2161 C CA . THR B 1 3 ? 6.127 -53.245 2.707 1.00 99.26 3 THR A CA 1
ATOM 2162 C C . THR B 1 3 ? 6.637 -52.845 4.081 1.00 109.39 3 THR A C 1
ATOM 2163 O O . THR B 1 3 ? 7.410 -51.893 4.223 1.00 102.54 3 THR A O 1
ATOM 2167 N N . SER B 1 4 ? 6.209 -53.592 5.099 1.00 104.43 4 SER A N 1
ATOM 2168 C CA . SER B 1 4 ? 6.687 -53.383 6.463 1.00 101.03 4 SER A CA 1
ATOM 2169 C C . SER B 1 4 ? 8.087 -53.988 6.580 1.00 93.90 4 SER A C 1
ATOM 2170 O O . SER B 1 4 ? 8.327 -54.978 7.275 1.00 91.97 4 SER A O 1
ATOM 2173 N N . ALA B 1 5 ? 9.022 -53.366 5.865 1.00 81.99 5 ALA A N 1
ATOM 2174 C CA . ALA B 1 5 ? 10.398 -53.835 5.822 1.00 78.63 5 ALA A CA 1
ATOM 2175 C C . ALA B 1 5 ? 11.301 -52.681 5.416 1.00 78.26 5 ALA A C 1
ATOM 2176 O O . ALA B 1 5 ? 10.912 -51.823 4.619 1.00 90.48 5 ALA A O 1
ATOM 2178 N N . ILE B 1 6 ? 12.510 -52.676 5.965 1.00 65.62 6 ILE A N 1
ATOM 2179 C CA . ILE B 1 6 ? 13.515 -51.673 5.643 1.00 61.46 6 ILE A CA 1
ATOM 2180 C C . ILE B 1 6 ? 14.462 -52.276 4.617 1.00 66.59 6 ILE A C 1
ATOM 2181 O O . ILE B 1 6 ? 15.149 -53.263 4.902 1.00 67.62 6 ILE A O 1
ATOM 2186 N N . ARG B 1 7 ? 14.489 -51.694 3.420 1.00 76.13 7 ARG A N 1
ATOM 2187 C CA . ARG B 1 7 ? 15.307 -52.240 2.346 1.00 69.30 7 ARG A CA 1
ATOM 2188 C C . ARG B 1 7 ? 16.787 -52.149 2.701 1.00 65.41 7 ARG A C 1
ATOM 2189 O O . ARG B 1 7 ? 17.257 -51.123 3.201 1.00 64.80 7 ARG A O 1
ATOM 2197 N N . HIS B 1 8 ? 17.515 -53.234 2.453 1.00 69.86 8 HIS A N 1
ATOM 2198 C CA . HIS B 1 8 ? 18.950 -53.284 2.686 1.00 63.32 8 HIS A CA 1
ATOM 2199 C C . HIS B 1 8 ? 19.712 -52.852 1.440 1.00 63.89 8 HIS A C 1
ATOM 2200 O O . HIS B 1 8 ? 19.282 -53.097 0.310 1.00 90.89 8 HIS A O 1
ATOM 2207 N N . ALA B 1 9 ? 20.859 -52.215 1.657 1.00 67.26 9 ALA A N 1
ATOM 2208 C CA . ALA B 1 9 ? 21.782 -51.859 0.587 1.00 65.21 9 ALA A CA 1
ATOM 2209 C C . ALA B 1 9 ? 23.105 -52.567 0.844 1.00 73.35 9 ALA A C 1
ATOM 2210 O O . ALA B 1 9 ? 23.692 -52.423 1.922 1.00 73.66 9 ALA A O 1
ATOM 2212 N N . ASN B 1 10 ? 23.570 -53.330 -0.140 1.00 88.50 10 ASN A N 1
ATOM 2213 C CA . ASN B 1 10 ? 24.760 -54.153 -0.008 1.00 86.47 10 ASN A CA 1
ATOM 2214 C C . ASN B 1 10 ? 25.976 -53.425 -0.583 1.00 85.42 10 ASN A C 1
ATOM 2215 O O . ASN B 1 10 ? 25.926 -52.233 -0.901 1.00 86.05 10 ASN A O 1
ATOM 2220 N N . LYS B 1 11 ? 27.094 -54.149 -0.703 1.00 84.95 11 LYS A N 1
ATOM 2221 C CA . LYS B 1 11 ? 28.297 -53.561 -1.284 1.00 82.97 11 LYS A CA 1
ATOM 2222 C C . LYS B 1 11 ? 28.114 -53.246 -2.763 1.00 89.55 11 LYS A C 1
ATOM 2223 O O . LYS B 1 11 ? 28.774 -52.340 -3.286 1.00 89.35 11 LYS A O 1
ATOM 2229 N N . ALA B 1 12 ? 27.229 -53.968 -3.450 1.00 92.94 12 ALA A N 1
ATOM 2230 C CA . ALA B 1 12 ? 26.983 -53.736 -4.868 1.00 89.71 12 ALA A CA 1
ATOM 2231 C C . ALA B 1 12 ? 26.013 -52.587 -5.123 1.00 91.61 12 ALA A C 1
ATOM 2232 O O . ALA B 1 12 ? 25.778 -52.246 -6.288 1.00 88.07 12 ALA A O 1
ATOM 2234 N N . THR B 1 13 ? 25.442 -51.994 -4.076 1.00 88.06 13 THR A N 1
ATOM 2235 C CA . THR B 1 13 ? 24.539 -50.863 -4.239 1.00 75.89 13 THR A CA 1
ATOM 2236 C C . THR B 1 13 ? 25.318 -49.571 -4.465 1.00 79.04 13 THR A C 1
ATOM 2237 O O . THR B 1 13 ? 26.290 -49.285 -3.759 1.00 90.15 13 THR A O 1
ATOM 2241 N N . SER B 1 14 ? 24.882 -48.793 -5.453 1.00 75.78 14 SER A N 1
ATOM 2242 C CA . SER B 1 14 ? 25.424 -47.475 -5.747 1.00 76.31 14 SER A CA 1
ATOM 2243 C C . SER B 1 14 ? 24.870 -46.430 -4.781 1.00 72.22 14 SER A C 1
ATOM 2244 O O . SER B 1 14 ? 23.855 -46.639 -4.111 1.00 69.75 14 SER A O 1
ATOM 2247 N N . SER B 1 15 ? 25.574 -45.299 -4.690 1.00 70.60 15 SER A N 1
ATOM 2248 C CA . SER B 1 15 ? 25.096 -44.213 -3.841 1.00 68.68 15 SER A CA 1
ATOM 2249 C C . SER B 1 15 ? 23.780 -43.629 -4.343 1.00 75.38 15 SER A C 1
ATOM 2250 O O . SER B 1 15 ? 22.937 -43.221 -3.531 1.00 72.78 15 SER A O 1
ATOM 2253 N N . ASP B 1 16 ? 23.562 -43.626 -5.664 1.00 72.84 16 ASP A N 1
ATOM 2254 C CA . ASP B 1 16 ? 22.298 -43.130 -6.200 1.00 66.14 16 ASP A CA 1
ATOM 2255 C C . ASP B 1 16 ? 21.126 -43.966 -5.709 1.00 68.52 16 ASP A C 1
ATOM 2256 O O . ASP B 1 16 ? 20.062 -43.426 -5.379 1.00 69.14 16 ASP A O 1
ATOM 2261 N N . GLU B 1 17 ? 21.304 -45.286 -5.634 1.00 66.14 17 GLU A N 1
ATOM 2262 C CA . GLU B 1 17 ? 20.219 -46.125 -5.142 1.00 67.29 17 GLU A CA 1
ATOM 2263 C C . GLU B 1 17 ? 20.000 -45.952 -3.645 1.00 64.46 17 GLU A C 1
ATOM 2264 O O . GLU B 1 17 ? 18.865 -46.066 -3.176 1.00 60.63 17 GLU A O 1
ATOM 2270 N N . ILE B 1 18 ? 21.055 -45.675 -2.874 1.00 70.05 18 ILE A N 1
ATOM 2271 C CA . ILE B 1 18 ? 20.840 -45.424 -1.453 1.00 58.89 18 ILE A CA 1
ATOM 2272 C C . ILE B 1 18 ? 20.053 -44.136 -1.265 1.00 61.82 18 ILE A C 1
ATOM 2273 O O . ILE B 1 18 ? 19.123 -44.071 -0.449 1.00 58.79 18 ILE A O 1
ATOM 2278 N N . VAL B 1 19 ? 20.376 -43.104 -2.053 1.00 63.01 19 VAL A N 1
ATOM 2279 C CA . VAL B 1 19 ? 19.612 -41.860 -1.982 1.00 58.55 19 VAL A CA 1
ATOM 2280 C C . VAL B 1 19 ? 18.167 -42.086 -2.410 1.00 55.28 19 VAL A C 1
ATOM 2281 O O . VAL B 1 19 ? 17.233 -41.522 -1.823 1.00 61.04 19 VAL A O 1
ATOM 2285 N N . GLN B 1 20 ? 17.955 -42.925 -3.428 1.00 69.82 20 GLN A N 1
ATOM 2286 C CA . GLN B 1 20 ? 16.595 -43.176 -3.899 1.00 63.95 20 GLN A CA 1
ATOM 2287 C C . GLN B 1 20 ? 15.786 -43.963 -2.873 1.00 69.72 20 GLN A C 1
ATOM 2288 O O . GLN B 1 20 ? 14.598 -43.686 -2.666 1.00 68.34 20 GLN A O 1
ATOM 2294 N N . ILE B 1 21 ? 16.411 -44.947 -2.219 1.00 59.23 21 ILE A N 1
ATOM 2295 C CA . ILE B 1 21 ? 15.724 -45.680 -1.163 1.00 67.42 21 ILE A CA 1
ATOM 2296 C C . ILE B 1 21 ? 15.398 -44.742 -0.018 1.00 65.44 21 ILE A C 1
ATOM 2297 O O . ILE B 1 21 ? 14.339 -44.843 0.612 1.00 59.96 21 ILE A O 1
ATOM 2302 N N . LEU B 1 22 ? 16.270 -43.779 0.253 1.00 57.99 22 LEU A N 1
ATOM 2303 C CA . LEU B 1 22 ? 16.020 -42.840 1.375 1.00 58.98 22 LEU A CA 1
ATOM 2304 C C . LEU B 1 22 ? 14.813 -41.959 1.030 1.00 62.40 22 LEU A C 1
ATOM 2305 O O . LEU B 1 22 ? 13.970 -41.751 1.909 1.00 52.98 22 LEU A O 1
ATOM 2310 N N . GLU B 1 23 ? 14.737 -41.477 -0.209 1.00 66.15 23 GLU A N 1
ATOM 2311 C CA . GLU B 1 23 ? 13.643 -40.578 -0.647 1.00 61.43 23 GLU A CA 1
ATOM 2312 C C . GLU B 1 23 ? 12.295 -41.290 -0.595 1.00 59.79 23 GLU A C 1
ATOM 2313 O O . GLU B 1 23 ? 11.299 -40.655 -0.211 1.00 69.90 23 GLU A O 1
ATOM 2319 N N . GLU B 1 24 ? 12.275 -42.562 -0.971 1.00 70.97 24 GLU A N 1
ATOM 2320 C CA . GLU B 1 24 ? 11.000 -43.307 -1.020 1.00 68.69 24 GLU A CA 1
ATOM 2321 C C . GLU B 1 24 ? 10.628 -43.858 0.353 1.00 71.20 24 GLU A C 1
ATOM 2322 O O . GLU B 1 24 ? 9.430 -43.875 0.671 1.00 74.79 24 GLU A O 1
ATOM 2328 N N . ASP B 1 25 ? 11.611 -44.291 1.135 1.00 66.73 25 ASP A N 1
ATOM 2329 C CA . ASP B 1 25 ? 11.266 -44.963 2.386 1.00 66.79 25 ASP A CA 1
ATOM 2330 C C . ASP B 1 25 ? 11.608 -44.196 3.657 1.00 60.88 25 ASP A C 1
ATOM 2331 O O . ASP B 1 25 ? 11.036 -44.498 4.709 1.00 60.63 25 ASP A O 1
ATOM 2336 N N . GLY B 1 26 ? 12.551 -43.261 3.609 1.00 58.53 26 GLY A N 1
ATOM 2337 C CA . GLY B 1 26 ? 12.962 -42.544 4.797 1.00 49.83 26 GLY A CA 1
ATOM 2338 C C . GLY B 1 26 ? 13.983 -43.264 5.651 1.00 58.64 26 GLY A C 1
ATOM 2339 O O . GLY B 1 26 ? 14.428 -42.708 6.665 1.00 52.64 26 GLY A O 1
ATOM 2340 N N . VAL B 1 27 ? 14.392 -44.466 5.262 1.00 55.84 27 VAL A N 1
ATOM 2341 C CA . VAL B 1 27 ? 15.361 -45.236 6.029 1.00 45.12 27 VAL A CA 1
ATOM 2342 C C . VAL B 1 27 ? 15.954 -46.282 5.097 1.00 46.98 27 VAL A C 1
ATOM 2343 O O . VAL B 1 27 ? 15.277 -46.787 4.198 1.00 55.71 27 VAL A O 1
ATOM 2347 N N . VAL B 1 28 ? 17.240 -46.570 5.290 1.00 47.60 28 VAL A N 1
ATOM 2348 C CA . VAL B 1 28 ? 17.937 -47.574 4.493 1.00 58.39 28 VAL A CA 1
ATOM 2349 C C . VAL B 1 28 ? 19.072 -48.144 5.333 1.00 59.82 28 VAL A C 1
ATOM 2350 O O . VAL B 1 28 ? 19.643 -47.455 6.178 1.00 56.48 28 VAL A O 1
ATOM 2354 N N . ILE B 1 29 ? 19.421 -49.403 5.088 1.00 51.96 29 ILE A N 1
ATOM 2355 C CA . ILE B 1 29 ? 20.493 -50.065 5.822 1.00 58.71 29 ILE A CA 1
ATOM 2356 C C . ILE B 1 29 ? 21.634 -50.343 4.854 1.00 55.17 29 ILE A C 1
ATOM 2357 O O . ILE B 1 29 ? 21.456 -51.045 3.852 1.00 53.13 29 ILE A O 1
ATOM 2362 N N . VAL B 1 30 ? 22.803 -49.789 5.155 1.00 53.41 30 VAL A N 1
ATOM 2363 C CA . VAL B 1 30 ? 24.012 -50.022 4.380 1.00 60.14 30 VAL A CA 1
ATOM 2364 C C . VAL B 1 30 ? 24.799 -51.117 5.089 1.00 58.16 30 VAL A C 1
ATOM 2365 O O . VAL B 1 30 ? 25.345 -50.903 6.179 1.00 53.30 30 VAL A O 1
ATOM 2369 N N . GLU B 1 31 ? 24.815 -52.304 4.486 1.00 58.65 31 GLU A N 1
ATOM 2370 C CA . GLU B 1 31 ? 25.518 -53.448 5.038 1.00 62.37 31 GLU A CA 1
ATOM 2371 C C . GLU B 1 31 ? 27.020 -53.310 4.847 1.00 67.91 31 GLU A C 1
ATOM 2372 O O . GLU B 1 31 ? 27.491 -52.712 3.874 1.00 68.74 31 GLU A O 1
ATOM 2378 N N . SER B 1 32 ? 27.769 -53.897 5.781 1.00 65.53 32 SER A N 1
ATOM 2379 C CA . SER B 1 32 ? 29.225 -53.987 5.694 1.00 69.14 32 SER A CA 1
ATOM 2380 C C . SER B 1 32 ? 29.849 -52.618 5.442 1.00 66.76 32 SER A C 1
ATOM 2381 O O . SER B 1 32 ? 30.744 -52.460 4.607 1.00 70.75 32 SER A O 1
ATOM 2384 N N . PHE B 1 33 ? 29.358 -51.609 6.165 1.00 54.42 33 PHE A N 1
ATOM 2385 C CA . PHE B 1 33 ? 29.866 -50.253 5.987 1.00 55.92 33 PHE A CA 1
ATOM 2386 C C . PHE B 1 33 ? 31.265 -50.112 6.578 1.00 55.60 33 PHE A C 1
ATOM 2387 O O . PHE B 1 33 ? 32.230 -49.829 5.860 1.00 49.23 33 PHE A O 1
ATOM 2395 N N . LEU B 1 34 ? 31.396 -50.315 7.888 1.00 60.58 34 LEU A N 1
ATOM 2396 C CA . LEU B 1 34 ? 32.684 -50.250 8.567 1.00 44.63 34 LEU A CA 1
ATOM 2397 C C . LEU B 1 34 ? 33.193 -51.652 8.879 1.00 48.08 34 LEU A C 1
ATOM 2398 O O . LEU B 1 34 ? 32.430 -52.520 9.314 1.00 60.54 34 LEU A O 1
ATOM 2403 N N . SER B 1 35 ? 34.490 -51.860 8.663 1.00 52.41 35 SER A N 1
ATOM 2404 C CA . SER B 1 35 ? 35.143 -53.114 9.020 1.00 51.89 35 SER A CA 1
ATOM 2405 C C . SER B 1 35 ? 35.178 -53.301 10.534 1.00 54.33 35 SER A C 1
ATOM 2406 O O . SER B 1 35 ? 35.130 -52.337 11.301 1.00 56.81 35 SER A O 1
ATOM 2409 N N . SER B 1 36 ? 35.225 -54.567 10.961 1.00 51.15 36 SER A N 1
ATOM 2410 C CA . SER B 1 36 ? 35.311 -54.863 12.389 1.00 60.19 36 SER A CA 1
ATOM 2411 C C . SER B 1 36 ? 36.579 -54.278 13.012 1.00 64.04 36 SER A C 1
ATOM 2412 O O . SER B 1 36 ? 36.570 -53.872 14.189 1.00 60.63 36 SER A O 1
ATOM 2415 N N . ASP B 1 37 ? 37.671 -54.197 12.237 1.00 54.23 37 ASP A N 1
ATOM 2416 C CA . ASP B 1 37 ? 38.871 -53.550 12.757 1.00 54.50 37 ASP A CA 1
ATOM 2417 C C . ASP B 1 37 ? 38.645 -52.058 12.958 1.00 57.77 37 ASP A C 1
ATOM 2418 O O . ASP B 1 37 ? 39.043 -51.500 13.985 1.00 60.17 37 ASP A O 1
ATOM 2423 N N . LEU B 1 38 ? 37.939 -51.384 12.049 1.00 60.13 38 LEU A N 1
ATOM 2424 C CA . LEU B 1 38 ? 37.643 -49.940 12.273 1.00 56.54 38 LEU A CA 1
ATOM 2425 C C . LEU B 1 38 ? 36.659 -49.766 13.442 1.00 58.62 38 LEU A C 1
ATOM 2426 O O . LEU B 1 38 ? 36.834 -48.819 14.224 1.00 52.82 38 LEU A O 1
ATOM 2431 N N . VAL B 1 39 ? 35.671 -50.646 13.546 1.00 64.50 39 VAL A N 1
ATOM 2432 C CA . VAL B 1 39 ? 34.686 -50.577 14.663 1.00 64.53 39 VAL A CA 1
ATOM 2433 C C . VAL B 1 39 ? 35.437 -50.665 15.996 1.00 67.39 39 VAL A C 1
ATOM 2434 O O . VAL B 1 39 ? 35.158 -49.847 16.888 1.00 67.63 39 VAL A O 1
ATOM 2438 N N . GLN B 1 40 ? 36.369 -51.606 16.109 1.00 67.07 40 GLN A N 1
ATOM 2439 C CA . GLN B 1 40 ? 37.114 -51.810 17.374 1.00 69.54 40 GLN A CA 1
ATOM 2440 C C . GLN B 1 40 ? 38.038 -50.616 17.617 1.00 61.98 40 GLN A C 1
ATOM 2441 O O . GLN B 1 40 ? 38.136 -50.176 18.771 1.00 63.11 40 GLN A O 1
ATOM 2447 N N . LYS B 1 41 ? 38.685 -50.119 16.566 1.00 55.55 41 LYS A N 1
ATOM 2448 C CA . LYS B 1 41 ? 39.553 -48.924 16.709 1.00 52.44 41 LYS A CA 1
ATOM 2449 C C . LYS B 1 41 ? 38.698 -47.769 17.242 1.00 65.52 41 LYS A C 1
ATOM 2450 O O . LYS B 1 41 ? 39.175 -47.046 18.129 1.00 63.43 41 LYS A O 1
ATOM 2456 N N . LEU B 1 42 ? 37.476 -47.626 16.731 1.00 63.04 42 LEU A N 1
ATOM 2457 C CA . LEU B 1 42 ? 36.563 -46.588 17.261 1.00 55.99 42 LEU A CA 1
ATOM 2458 C C . LEU B 1 42 ? 36.271 -46.918 18.726 1.00 59.06 42 LEU A C 1
ATOM 2459 O O . LEU B 1 42 ? 36.456 -46.031 19.572 1.00 62.34 42 LEU A O 1
ATOM 2464 N N . ASN B 1 43 ? 35.836 -48.143 19.014 1.00 53.44 43 ASN A N 1
ATOM 2465 C CA . ASN B 1 43 ? 35.487 -48.439 20.403 1.00 59.95 43 ASN A CA 1
ATOM 2466 C C . ASN B 1 43 ? 36.687 -48.257 21.327 1.00 64.41 43 ASN A C 1
ATOM 2467 O O . ASN B 1 43 ? 36.533 -47.801 22.464 1.00 59.86 43 ASN A O 1
ATOM 2472 N N . ASP B 1 44 ? 37.893 -48.609 20.867 1.00 62.44 44 ASP A N 1
ATOM 2473 C CA . ASP B 1 44 ? 39.072 -48.442 21.710 1.00 53.81 44 ASP A CA 1
ATOM 2474 C C . ASP B 1 44 ? 39.358 -46.969 21.973 1.00 59.90 44 ASP A C 1
ATOM 2475 O O . ASP B 1 44 ? 39.690 -46.591 23.101 1.00 69.94 44 ASP A O 1
ATOM 2480 N N . GLU B 1 45 ? 39.249 -46.119 20.949 1.00 57.30 45 GLU A N 1
ATOM 2481 C CA . GLU B 1 45 ? 39.464 -44.696 21.186 1.00 56.31 45 GLU A CA 1
ATOM 2482 C C . GLU B 1 45 ? 38.380 -44.098 22.075 1.00 62.94 45 GLU A C 1
ATOM 2483 O O . GLU B 1 45 ? 38.657 -43.174 22.848 1.00 63.94 45 GLU A O 1
ATOM 2489 N N . LEU B 1 46 ? 37.148 -44.608 21.994 1.00 57.85 46 LEU A N 1
ATOM 2490 C CA . LEU B 1 46 ? 36.049 -43.971 22.713 1.00 49.59 46 LEU A CA 1
ATOM 2491 C C . LEU B 1 46 ? 35.849 -44.476 24.140 1.00 58.19 46 LEU A C 1
ATOM 2492 O O . LEU B 1 46 ? 35.329 -43.729 24.981 1.00 49.89 46 LEU A O 1
ATOM 2497 N N . ASP B 1 47 ? 36.244 -45.717 24.442 1.00 61.38 47 ASP A N 1
ATOM 2498 C CA . ASP B 1 47 ? 35.974 -46.282 25.764 1.00 53.72 47 ASP A CA 1
ATOM 2499 C C . ASP B 1 47 ? 36.557 -45.464 26.913 1.00 58.09 47 ASP A C 1
ATOM 2500 O O . ASP B 1 47 ? 35.828 -45.228 27.899 1.00 52.93 47 ASP A O 1
ATOM 2505 N N . PRO B 1 48 ? 37.831 -45.046 26.902 1.00 57.62 48 PRO A N 1
ATOM 2506 C CA . PRO B 1 48 ? 38.333 -44.256 28.042 1.00 57.07 48 PRO A CA 1
ATOM 2507 C C . PRO B 1 48 ? 37.569 -42.964 28.276 1.00 57.81 48 PRO A C 1
ATOM 2508 O O . PRO B 1 48 ? 37.388 -42.572 29.435 1.00 58.98 48 PRO A O 1
ATOM 2512 N N . HIS B 1 49 ? 37.098 -42.295 27.213 1.00 65.92 49 HIS A N 1
ATOM 2513 C CA . HIS B 1 49 ? 36.347 -41.055 27.397 1.00 60.84 49 HIS A CA 1
ATOM 2514 C C . HIS B 1 49 ? 34.986 -41.326 28.027 1.00 59.01 49 HIS A C 1
ATOM 2515 O O . HIS B 1 49 ? 34.511 -40.543 28.858 1.00 63.74 49 HIS A O 1
ATOM 2522 N N . LEU B 1 50 ? 34.343 -42.427 27.634 1.00 55.89 50 LEU A N 1
ATOM 2523 C CA . LEU B 1 50 ? 33.079 -42.822 28.242 1.00 59.71 50 LEU A CA 1
ATOM 2524 C C . LEU B 1 50 ? 33.257 -43.245 29.694 1.00 62.80 50 LEU A C 1
ATOM 2525 O O . LEU B 1 50 ? 32.354 -43.035 30.514 1.00 66.24 50 LEU A O 1
ATOM 2530 N N . ALA B 1 51 ? 34.416 -43.816 30.037 1.00 62.27 51 ALA A N 1
ATOM 2531 C CA . ALA B 1 51 ? 34.628 -44.285 31.403 1.00 60.50 51 ALA A CA 1
ATOM 2532 C C . ALA B 1 51 ? 34.566 -43.139 32.403 1.00 69.11 51 ALA A C 1
ATOM 2533 O O . ALA B 1 51 ? 34.208 -43.351 33.568 1.00 76.50 51 ALA A O 1
ATOM 2535 N N . ALA B 1 52 ? 34.909 -41.926 31.975 1.00 68.03 52 ALA A N 1
ATOM 2536 C CA . ALA B 1 52 ? 34.821 -40.752 32.841 1.00 62.13 52 ALA A CA 1
ATOM 2537 C C . ALA B 1 52 ? 33.412 -40.161 32.753 1.00 64.43 52 ALA A C 1
ATOM 2538 O O . ALA B 1 52 ? 33.207 -39.007 32.387 1.00 61.30 52 ALA A O 1
ATOM 2540 N N . LEU B 1 53 ? 32.432 -40.999 33.093 1.00 79.51 53 LEU A N 1
ATOM 2541 C CA . LEU B 1 53 ? 31.015 -40.652 32.975 1.00 59.37 53 LEU A CA 1
ATOM 2542 C C . LEU B 1 53 ? 30.663 -39.417 33.779 1.00 58.81 53 LEU A C 1
ATOM 2543 O O . LEU B 1 53 ? 30.449 -38.355 33.212 1.00 72.09 53 LEU A O 1
ATOM 2548 N N . HIS B 1 64 ? 22.424 -49.497 41.938 1.00 76.12 64 HIS A N 1
ATOM 2549 C CA . HIS B 1 64 ? 21.731 -48.510 41.111 1.00 86.07 64 HIS A CA 1
ATOM 2550 C C . HIS B 1 64 ? 21.542 -49.012 39.674 1.00 79.98 64 HIS A C 1
ATOM 2551 O O . HIS B 1 64 ? 22.449 -49.616 39.099 1.00 82.79 64 HIS A O 1
ATOM 2558 N N . PRO B 1 65 ? 20.378 -48.736 39.089 1.00 77.84 65 PRO A N 1
ATOM 2559 C CA . PRO B 1 65 ? 20.110 -49.200 37.723 1.00 75.61 65 PRO A CA 1
ATOM 2560 C C . PRO B 1 65 ? 21.041 -48.549 36.715 1.00 73.92 65 PRO A C 1
ATOM 2561 O O . PRO B 1 65 ? 21.473 -47.403 36.882 1.00 73.66 65 PRO A O 1
ATOM 2565 N N . VAL B 1 66 ? 21.370 -49.306 35.667 1.00 85.73 66 VAL A N 1
ATOM 2566 C CA . VAL B 1 66 ? 22.124 -48.752 34.550 1.00 88.56 66 VAL A CA 1
ATOM 2567 C C . VAL B 1 66 ? 21.295 -47.678 33.862 1.00 82.17 66 VAL A C 1
ATOM 2568 O O . VAL B 1 66 ? 20.091 -47.845 33.624 1.00 81.69 66 VAL A O 1
ATOM 2572 N N . THR B 1 67 ? 21.942 -46.568 33.530 1.00 79.62 67 THR A N 1
ATOM 2573 C CA . THR B 1 67 ? 21.315 -45.467 32.816 1.00 83.55 67 THR A CA 1
ATOM 2574 C C . THR B 1 67 ? 21.886 -45.369 31.405 1.00 76.55 67 THR A C 1
ATOM 2575 O O . THR B 1 67 ? 22.848 -46.053 31.042 1.00 78.29 67 THR A O 1
ATOM 2579 N N . THR B 1 68 ? 21.234 -44.550 30.588 1.00 70.75 68 THR A N 1
ATOM 2580 C CA . THR B 1 68 ? 21.701 -44.263 29.238 1.00 71.92 68 THR A CA 1
ATOM 2581 C C . THR B 1 68 ? 22.956 -43.396 29.264 1.00 58.28 68 THR A C 1
ATOM 2582 O O . THR B 1 68 ? 23.058 -42.458 30.056 1.00 63.01 68 THR A O 1
ATOM 2586 N N . LYS B 1 69 ? 23.904 -43.695 28.379 1.00 50.73 69 LYS A N 1
ATOM 2587 C CA . LYS B 1 69 ? 25.153 -42.948 28.313 1.00 54.33 69 LYS A CA 1
ATOM 2588 C C . LYS B 1 69 ? 25.256 -42.266 26.956 1.00 57.56 69 LYS A C 1
ATOM 2589 O O . LYS B 1 69 ? 24.852 -42.831 25.940 1.00 58.99 69 LYS A O 1
ATOM 2595 N N . GLN B 1 70 ? 25.798 -41.048 26.935 1.00 59.92 70 GLN A N 1
ATOM 2596 C CA . GLN B 1 70 ? 26.004 -40.332 25.683 1.00 47.46 70 GLN A CA 1
ATOM 2597 C C . GLN B 1 70 ? 27.308 -39.554 25.715 1.00 52.78 70 GLN A C 1
ATOM 2598 O O . GLN B 1 70 ? 27.827 -39.213 26.780 1.00 70.70 70 GLN A O 1
ATOM 2604 N N . MET B 1 71 ? 27.829 -39.275 24.526 1.00 43.53 71 MET A N 1
ATOM 2605 C CA . MET B 1 71 ? 29.084 -38.549 24.407 1.00 43.06 71 MET A CA 1
ATOM 2606 C C . MET B 1 71 ? 29.105 -37.854 23.060 1.00 47.01 71 MET A C 1
ATOM 2607 O O . MET B 1 71 ? 28.698 -38.433 22.057 1.00 48.47 71 MET A O 1
ATOM 2612 N N . ASN B 1 72 ? 29.598 -36.624 23.037 1.00 46.06 72 ASN A N 1
ATOM 2613 C CA . ASN B 1 72 ? 29.730 -35.879 21.792 1.00 44.98 72 ASN A CA 1
ATOM 2614 C C . ASN B 1 72 ? 31.079 -35.174 21.848 1.00 45.44 72 ASN A C 1
ATOM 2615 O O . ASN B 1 72 ? 31.948 -35.542 22.644 1.00 54.42 72 ASN A O 1
ATOM 2620 N N . ASP B 1 73 ? 31.270 -34.171 20.991 1.00 53.40 73 ASP A N 1
ATOM 2621 C CA . ASP B 1 73 ? 32.589 -33.579 20.775 1.00 43.94 73 ASP A CA 1
ATOM 2622 C C . ASP B 1 73 ? 33.569 -34.659 20.326 1.00 41.63 73 ASP A C 1
ATOM 2623 O O . ASP B 1 73 ? 34.718 -34.720 20.769 1.00 46.97 73 ASP A O 1
ATOM 2628 N N . LEU B 1 74 ? 33.087 -35.529 19.446 1.00 54.64 74 LEU A N 1
ATOM 2629 C CA . LEU B 1 74 ? 33.903 -36.620 18.920 1.00 46.51 74 LEU A CA 1
ATOM 2630 C C . LEU B 1 74 ? 35.193 -36.149 18.255 1.00 51.63 74 LEU A C 1
ATOM 2631 O O . LEU B 1 74 ? 36.223 -36.812 18.456 1.00 58.05 74 LEU A O 1
ATOM 2636 N N . PRO B 1 75 ? 35.208 -35.101 17.418 1.00 47.15 75 PRO A N 1
ATOM 2637 C CA . PRO B 1 75 ? 36.479 -34.721 16.778 1.00 48.80 75 PRO A CA 1
ATOM 2638 C C . PRO B 1 75 ? 37.599 -34.452 17.762 1.00 57.38 75 PRO A C 1
ATOM 2639 O O . PRO B 1 75 ? 38.755 -34.787 17.499 1.00 57.91 75 PRO A O 1
ATOM 2643 N N . ALA B 1 76 ? 37.288 -33.841 18.914 1.00 58.56 76 ALA A N 1
ATOM 2644 C CA . ALA B 1 76 ? 38.321 -33.661 19.927 1.00 57.79 76 ALA A CA 1
ATOM 2645 C C . ALA B 1 76 ? 38.749 -34.993 20.532 1.00 58.65 76 ALA A C 1
ATOM 2646 O O . ALA B 1 76 ? 39.884 -35.126 21.006 1.00 61.13 76 ALA A O 1
ATOM 2648 N N . ARG B 1 77 ? 37.860 -35.980 20.523 1.00 52.00 77 ARG A N 1
ATOM 2649 C CA . ARG B 1 77 ? 38.049 -37.204 21.285 1.00 52.78 77 ARG A CA 1
ATOM 2650 C C . ARG B 1 77 ? 38.583 -38.376 20.471 1.00 62.00 77 ARG A C 1
ATOM 2651 O O . ARG B 1 77 ? 39.259 -39.239 21.038 1.00 58.33 77 ARG A O 1
ATOM 2659 N N . SER B 1 78 ? 38.303 -38.450 19.169 1.00 53.54 78 SER A N 1
ATOM 2660 C CA . SER B 1 78 ? 38.615 -39.644 18.392 1.00 57.38 78 SER A CA 1
ATOM 2661 C C . SER B 1 78 ? 39.346 -39.295 17.104 1.00 55.59 78 SER A C 1
ATOM 2662 O O . SER B 1 78 ? 38.862 -38.481 16.311 1.00 58.46 78 SER A O 1
ATOM 2665 N N . GLN B 1 79 ? 40.504 -39.930 16.890 1.00 57.64 79 GLN A N 1
ATOM 2666 C CA . GLN B 1 79 ? 41.242 -39.736 15.645 1.00 58.62 79 GLN A CA 1
ATOM 2667 C C . GLN B 1 79 ? 40.551 -40.425 14.473 1.00 64.15 79 GLN A C 1
ATOM 2668 O O . GLN B 1 79 ? 40.530 -39.890 13.357 1.00 65.33 79 GLN A O 1
ATOM 2674 N N . THR B 1 80 ? 40.010 -41.628 14.692 1.00 62.29 80 THR A N 1
ATOM 2675 C CA . THR B 1 80 ? 39.343 -42.332 13.601 1.00 62.75 80 THR A CA 1
ATOM 2676 C C . THR B 1 80 ? 38.079 -41.602 13.160 1.00 57.26 80 THR A C 1
ATOM 2677 O O . THR B 1 80 ? 37.773 -41.545 11.964 1.00 63.75 80 THR A O 1
ATOM 2681 N N . PHE B 1 81 ? 37.347 -41.015 14.107 1.00 48.72 81 PHE A N 1
ATOM 2682 C CA . PHE B 1 81 ? 36.227 -40.157 13.740 1.00 52.96 81 PHE A CA 1
ATOM 2683 C C . PHE B 1 81 ? 36.721 -38.898 13.040 1.00 55.50 81 PHE A C 1
ATOM 2684 O O . PHE B 1 81 ? 36.069 -38.392 12.120 1.00 51.77 81 PHE A O 1
ATOM 2692 N N . ARG B 1 82 ? 37.880 -38.389 13.465 1.00 59.67 82 ARG A N 1
ATOM 2693 C CA . ARG B 1 82 ? 38.439 -37.173 12.888 1.00 50.92 82 ARG A CA 1
ATOM 2694 C C . ARG B 1 82 ? 38.801 -37.362 11.421 1.00 64.92 82 ARG A C 1
ATOM 2695 O O . ARG B 1 82 ? 38.567 -36.471 10.595 1.00 54.41 82 ARG A O 1
ATOM 2703 N N . GLN B 1 83 ? 39.355 -38.526 11.076 1.00 69.65 83 GLN A N 1
ATOM 2704 C CA . GLN B 1 83 ? 39.885 -38.767 9.738 1.00 63.24 83 GLN A CA 1
ATOM 2705 C C . GLN B 1 83 ? 38.953 -39.640 8.906 1.00 64.11 83 GLN A C 1
ATOM 2706 O O . GLN B 1 83 ? 38.464 -39.215 7.856 1.00 72.12 83 GLN A O 1
ATOM 2712 N N . ASP B 1 84 ? 38.681 -40.857 9.378 1.00 71.41 84 ASP A N 1
ATOM 2713 C CA . ASP B 1 84 ? 37.988 -41.839 8.551 1.00 64.47 84 ASP A CA 1
ATOM 2714 C C . ASP B 1 84 ? 36.511 -41.506 8.401 1.00 57.34 84 ASP A C 1
ATOM 2715 O O . ASP B 1 84 ? 35.983 -41.474 7.284 1.00 57.90 84 ASP A O 1
ATOM 2720 N N . LEU B 1 85 ? 35.829 -41.232 9.514 1.00 56.88 85 LEU A N 1
ATOM 2721 C CA . LEU B 1 85 ? 34.380 -41.081 9.452 1.00 53.50 85 LEU A CA 1
ATOM 2722 C C . LEU B 1 85 ? 33.977 -39.766 8.797 1.00 50.07 85 LEU A C 1
ATOM 2723 O O . LEU B 1 85 ? 33.099 -39.745 7.927 1.00 51.36 85 LEU A O 1
ATOM 2728 N N . LEU B 1 86 ? 34.629 -38.664 9.171 1.00 53.71 86 LEU A N 1
ATOM 2729 C CA . LEU B 1 86 ? 34.271 -37.365 8.615 1.00 49.31 86 LEU A CA 1
ATOM 2730 C C . LEU B 1 86 ? 34.651 -37.243 7.145 1.00 51.93 86 LEU A C 1
ATOM 2731 O O . LEU B 1 86 ? 34.156 -36.339 6.463 1.00 55.38 86 LEU A O 1
ATOM 2736 N N . ASN B 1 87 ? 35.527 -38.113 6.648 1.00 48.94 87 ASN A N 1
ATOM 2737 C CA . ASN B 1 87 ? 35.922 -38.113 5.247 1.00 54.51 87 ASN A CA 1
ATOM 2738 C C . ASN B 1 87 ? 35.304 -39.256 4.454 1.00 53.64 87 ASN A C 1
ATOM 2739 O O . ASN B 1 87 ? 35.682 -39.462 3.295 1.00 49.86 87 ASN A O 1
ATOM 2744 N N . ASN B 1 88 ? 34.380 -40.012 5.046 1.00 53.33 88 ASN A N 1
ATOM 2745 C CA . ASN B 1 88 ? 33.850 -41.193 4.375 1.00 57.84 88 ASN A CA 1
ATOM 2746 C C . ASN B 1 88 ? 33.141 -40.800 3.084 1.00 43.18 88 ASN A C 1
ATOM 2747 O O . ASN B 1 88 ? 32.307 -39.893 3.073 1.00 43.13 88 ASN A O 1
ATOM 2752 N N . THR B 1 89 ? 33.465 -41.504 1.996 1.00 47.80 89 THR A N 1
ATOM 2753 C CA . THR B 1 89 ? 32.958 -41.108 0.684 1.00 53.21 89 THR A CA 1
ATOM 2754 C C . THR B 1 89 ? 31.473 -41.419 0.533 1.00 53.74 89 THR A C 1
ATOM 2755 O O . THR B 1 89 ? 30.742 -40.660 -0.114 1.00 52.38 89 THR A O 1
ATOM 2759 N N . LEU B 1 90 ? 31.008 -42.535 1.103 1.00 54.66 90 LEU A N 1
ATOM 2760 C CA . LEU B 1 90 ? 29.598 -42.876 0.962 1.00 47.91 90 LEU A CA 1
ATOM 2761 C C . LEU B 1 90 ? 28.716 -41.875 1.689 1.00 51.97 90 LEU A C 1
ATOM 2762 O O . LEU B 1 90 ? 27.676 -41.462 1.164 1.00 53.77 90 LEU A O 1
ATOM 2767 N N . ILE B 1 91 ? 29.131 -41.447 2.883 1.00 48.81 91 ILE A N 1
ATOM 2768 C CA . ILE B 1 91 ? 28.337 -40.482 3.637 1.00 50.42 91 ILE A CA 1
ATOM 2769 C C . ILE B 1 91 ? 28.239 -39.168 2.876 1.00 56.39 91 ILE A C 1
ATOM 2770 O O . ILE B 1 91 ? 27.171 -38.548 2.808 1.00 52.63 91 ILE A O 1
ATOM 2775 N N . HIS B 1 92 ? 29.334 -38.754 2.238 1.00 53.00 92 HIS A N 1
ATOM 2776 C CA . HIS B 1 92 ? 29.311 -37.476 1.541 1.00 51.24 92 HIS A CA 1
ATOM 2777 C C . HIS B 1 92 ? 28.531 -37.573 0.239 1.00 55.23 92 HIS A C 1
ATOM 2778 O O . HIS B 1 92 ? 27.798 -36.645 -0.112 1.00 53.52 92 HIS A O 1
ATOM 2785 N N . LYS B 1 93 ? 28.637 -38.704 -0.466 1.00 55.81 93 LYS A N 1
ATOM 2786 C CA . LYS B 1 93 ? 27.814 -38.911 -1.655 1.00 53.14 93 LYS A CA 1
ATOM 2787 C C . LYS B 1 93 ? 26.333 -38.880 -1.298 1.00 48.35 93 LYS A C 1
ATOM 2788 O O . LYS B 1 93 ? 25.527 -38.225 -1.974 1.00 46.62 93 LYS A O 1
ATOM 2794 N N . VAL B 1 94 ? 25.961 -39.569 -0.215 1.00 50.75 94 VAL A N 1
ATOM 2795 C CA . VAL B 1 94 ? 24.570 -39.576 0.217 1.00 45.95 94 VAL A CA 1
ATOM 2796 C C . VAL B 1 94 ? 24.139 -38.185 0.660 1.00 48.94 94 VAL A C 1
ATOM 2797 O O . VAL B 1 94 ? 22.991 -37.793 0.446 1.00 51.96 94 VAL A O 1
ATOM 2801 N N . CYS B 1 95 ? 25.054 -37.396 1.235 1.00 46.61 95 CYS A N 1
ATOM 2802 C CA . CYS B 1 95 ? 24.701 -36.035 1.635 1.00 46.04 95 CYS A CA 1
ATOM 2803 C C . CYS B 1 95 ? 24.397 -35.159 0.423 1.00 45.55 95 CYS A C 1
ATOM 2804 O O . CYS B 1 95 ? 23.361 -34.476 0.381 1.00 47.93 95 CYS A O 1
ATOM 2807 N N . GLU B 1 96 ? 25.290 -35.166 -0.575 1.00 39.92 96 GLU A N 1
ATOM 2808 C CA . GLU B 1 96 ? 25.054 -34.354 -1.766 1.00 51.59 96 GLU A CA 1
ATOM 2809 C C . GLU B 1 96 ? 23.810 -34.811 -2.512 1.00 58.41 96 GLU A C 1
ATOM 2810 O O . GLU B 1 96 ? 23.096 -33.983 -3.091 1.00 58.17 96 GLU A O 1
ATOM 2816 N N . GLY B 1 97 ? 23.512 -36.112 -2.487 1.00 51.86 97 GLY A N 1
ATOM 2817 C CA . GLY B 1 97 ? 22.295 -36.580 -3.125 1.00 43.97 97 GLY A CA 1
ATOM 2818 C C . GLY B 1 97 ? 21.040 -36.260 -2.338 1.00 53.29 97 GLY A C 1
ATOM 2819 O O . GLY B 1 97 ? 19.971 -36.070 -2.925 1.00 47.15 97 GLY A O 1
ATOM 2820 N N . PHE B 1 98 ? 21.144 -36.208 -1.006 1.00 49.28 98 PHE A N 1
ATOM 2821 C CA . PHE B 1 98 ? 19.977 -35.965 -0.166 1.00 37.06 98 PHE A CA 1
ATOM 2822 C C . PHE B 1 98 ? 19.578 -34.499 -0.175 1.00 48.17 98 PHE A C 1
ATOM 2823 O O . PHE B 1 98 ? 18.387 -34.179 -0.269 1.00 43.25 98 PHE A O 1
ATOM 2831 N N . TYR B 1 99 ? 20.553 -33.594 -0.083 1.00 51.24 99 TYR A N 1
ATOM 2832 C CA . TYR B 1 99 ? 20.203 -32.178 -0.117 1.00 50.12 99 TYR A CA 1
ATOM 2833 C C . TYR B 1 99 ? 19.996 -31.710 -1.551 1.00 50.75 99 TYR A C 1
ATOM 2834 O O . TYR B 1 99 ? 19.111 -30.891 -1.822 1.00 47.25 99 TYR A O 1
ATOM 2843 N N . GLY B 1 100 ? 20.769 -32.263 -2.479 1.00 58.13 100 GLY A N 1
ATOM 2844 C CA . GLY B 1 100 ? 20.560 -32.074 -3.893 1.00 59.37 100 GLY A CA 1
ATOM 2845 C C . GLY B 1 100 ? 21.015 -30.733 -4.429 1.00 59.08 100 GLY A C 1
ATOM 2846 O O . GLY B 1 100 ? 21.845 -30.036 -3.835 1.00 62.42 100 GLY A O 1
ATOM 2847 N N . PRO B 1 101 ? 20.452 -30.346 -5.575 1.00 61.15 101 PRO A N 1
ATOM 2848 C CA . PRO B 1 101 ? 20.981 -29.172 -6.296 1.00 66.47 101 PRO A CA 1
ATOM 2849 C C . PRO B 1 101 ? 20.845 -27.853 -5.550 1.00 56.84 101 PRO A C 1
ATOM 2850 O O . PRO B 1 101 ? 21.841 -27.135 -5.393 1.00 57.67 101 PRO A O 1
ATOM 2854 N N . THR B 1 102 ? 19.634 -27.499 -5.107 1.00 67.97 102 THR A N 1
ATOM 2855 C CA . THR B 1 102 ? 19.393 -26.145 -4.611 1.00 66.43 102 THR A CA 1
ATOM 2856 C C . THR B 1 102 ? 20.162 -25.852 -3.332 1.00 53.20 102 THR A C 1
ATOM 2857 O O . THR B 1 102 ? 20.470 -24.687 -3.053 1.00 62.54 102 THR A O 1
ATOM 2861 N N . VAL B 1 103 ? 20.484 -26.877 -2.545 1.00 53.15 103 VAL A N 1
ATOM 2862 C CA . VAL B 1 103 ? 21.156 -26.638 -1.272 1.00 47.93 103 VAL A CA 1
ATOM 2863 C C . VAL B 1 103 ? 22.646 -26.423 -1.495 1.00 42.45 103 VAL A C 1
ATOM 2864 O O . VAL B 1 103 ? 23.176 -25.337 -1.240 1.00 50.41 103 VAL A O 1
ATOM 2868 N N . GLY B 1 104 ? 23.336 -27.436 -2.011 1.00 47.90 104 GLY A N 1
ATOM 2869 C CA . GLY B 1 104 ? 24.747 -27.280 -2.307 1.00 52.71 104 GLY A CA 1
ATOM 2870 C C . GLY B 1 104 ? 25.714 -27.723 -1.226 1.00 42.54 104 GLY A C 1
ATOM 2871 O O . GLY B 1 104 ? 26.513 -28.637 -1.447 1.00 66.85 104 GLY A O 1
ATOM 2872 N N . ASP B 1 105 ? 25.661 -27.101 -0.055 1.00 40.99 105 ASP A N 1
ATOM 2873 C CA . ASP B 1 105 ? 26.628 -27.370 0.996 1.00 40.96 105 ASP A CA 1
ATOM 2874 C C . ASP B 1 105 ? 25.926 -27.794 2.279 1.00 40.36 105 ASP A C 1
ATOM 2875 O O . ASP B 1 105 ? 24.745 -27.507 2.491 1.00 39.12 105 ASP A O 1
ATOM 2880 N N . TYR B 1 106 ? 26.679 -28.495 3.128 1.00 36.11 106 TYR A N 1
ATOM 2881 C CA . TYR B 1 106 ? 26.159 -29.069 4.361 1.00 37.28 106 TYR A CA 1
ATOM 2882 C C . TYR B 1 106 ? 27.287 -29.164 5.383 1.00 39.42 106 TYR A C 1
ATOM 2883 O O . TYR B 1 106 ? 28.468 -29.049 5.048 1.00 33.70 106 TYR A O 1
ATOM 2892 N N . TRP B 1 107 ? 26.907 -29.389 6.642 1.00 35.62 107 TRP A N 1
ATOM 2893 C CA . TRP B 1 107 ? 27.870 -29.602 7.716 1.00 33.46 107 TRP A CA 1
ATOM 2894 C C . TRP B 1 107 ? 27.228 -30.456 8.802 1.00 34.79 107 TRP A C 1
ATOM 2895 O O . TRP B 1 107 ? 26.014 -30.678 8.815 1.00 36.28 107 TRP A O 1
ATOM 2906 N N . MET B 1 108 ? 28.067 -30.958 9.705 1.00 35.36 108 MET A N 1
ATOM 2907 C CA . MET B 1 108 ? 27.592 -31.845 10.755 1.00 36.10 108 MET A CA 1
ATOM 2908 C C . MET B 1 108 ? 27.049 -31.041 11.926 1.00 39.28 108 MET A C 1
ATOM 2909 O O . MET B 1 108 ? 27.725 -30.151 12.451 1.00 41.26 108 MET A O 1
ATOM 2914 N N . SER B 1 109 ? 25.835 -31.376 12.349 1.00 46.02 109 SER A N 1
ATOM 2915 C CA . SER B 1 109 ? 25.231 -30.743 13.511 1.00 39.50 109 SER A CA 1
ATOM 2916 C C . SER B 1 109 ? 25.548 -31.482 14.803 1.00 32.72 109 SER A C 1
ATOM 2917 O O . SER B 1 109 ? 25.760 -30.847 15.841 1.00 36.06 109 SER A O 1
ATOM 2920 N N . HIS B 1 110 ? 25.607 -32.811 14.757 1.00 36.81 110 HIS A N 1
ATOM 2921 C CA . HIS B 1 110 ? 25.740 -33.587 15.985 1.00 42.37 110 HIS A CA 1
ATOM 2922 C C . HIS B 1 110 ? 26.515 -34.869 15.715 1.00 48.29 110 HIS A C 1
ATOM 2923 O O . HIS B 1 110 ? 26.149 -35.642 14.830 1.00 48.84 110 HIS A O 1
ATOM 2930 N N . GLY B 1 111 ? 27.577 -35.097 16.476 1.00 47.54 111 GLY A N 1
ATOM 2931 C CA . GLY B 1 111 ? 28.251 -36.380 16.419 1.00 38.67 111 GLY A CA 1
ATOM 2932 C C . GLY B 1 111 ? 28.253 -37.022 17.786 1.00 45.76 111 GLY A C 1
ATOM 2933 O O . GLY B 1 111 ? 28.913 -36.522 18.703 1.00 55.32 111 GLY A O 1
ATOM 2934 N N . GLY B 1 112 ? 27.529 -38.125 17.945 1.00 43.30 112 GLY A N 1
ATOM 2935 C CA . GLY B 1 112 ? 27.375 -38.676 19.275 1.00 41.70 112 GLY A CA 1
ATOM 2936 C C . GLY B 1 112 ? 27.424 -40.183 19.398 1.00 55.58 112 GLY A C 1
ATOM 2937 O O . GLY B 1 112 ? 26.904 -40.912 18.555 1.00 56.71 112 GLY A O 1
ATOM 2938 N N . VAL B 1 113 ? 28.027 -40.650 20.481 1.00 53.50 113 VAL A N 1
ATOM 2939 C CA . VAL B 1 113 ? 27.979 -42.048 20.877 1.00 45.50 113 VAL A CA 1
ATOM 2940 C C . VAL B 1 113 ? 26.841 -42.207 21.869 1.00 48.01 113 VAL A C 1
ATOM 2941 O O . VAL B 1 113 ? 26.722 -41.425 22.823 1.00 50.80 113 VAL A O 1
ATOM 2945 N N . LEU B 1 114 ? 26.009 -43.217 21.634 1.00 50.15 114 LEU A N 1
ATOM 2946 C CA . LEU B 1 114 ? 24.823 -43.512 22.419 1.00 49.16 114 LEU A CA 1
ATOM 2947 C C . LEU B 1 114 ? 24.951 -44.926 22.961 1.00 52.46 114 LEU A C 1
ATOM 2948 O O . LEU B 1 114 ? 25.348 -45.845 22.238 1.00 54.11 114 LEU A O 1
ATOM 2953 N N . GLU B 1 115 ? 24.621 -45.084 24.239 1.00 55.04 115 GLU A N 1
ATOM 2954 C CA . GLU B 1 115 ? 24.735 -46.343 24.959 1.00 60.68 115 GLU A CA 1
ATOM 2955 C C . GLU B 1 115 ? 23.432 -46.612 25.679 1.00 65.63 115 GLU A C 1
ATOM 2956 O O . GLU B 1 115 ? 23.014 -45.818 26.531 1.00 72.65 115 GLU A O 1
ATOM 2962 N N . ARG B 1 116 ? 22.824 -47.744 25.376 1.00 64.53 116 ARG A N 1
ATOM 2963 C CA . ARG B 1 116 ? 21.629 -48.190 26.067 1.00 68.68 116 ARG A CA 1
ATOM 2964 C C . ARG B 1 116 ? 21.923 -49.581 26.607 1.00 69.88 116 ARG A C 1
ATOM 2965 O O . ARG B 1 116 ? 22.052 -50.547 25.839 1.00 76.83 116 ARG A O 1
ATOM 2973 N N . GLY B 1 117 ? 22.085 -49.660 27.922 1.00 76.91 117 GLY A N 1
ATOM 2974 C CA . GLY B 1 117 ? 22.504 -50.873 28.571 1.00 67.98 117 GLY A CA 1
ATOM 2975 C C . GLY B 1 117 ? 21.349 -51.701 29.069 1.00 74.67 117 GLY A C 1
ATOM 2976 O O . GLY B 1 117 ? 20.193 -51.506 28.692 1.00 81.18 117 GLY A O 1
ATOM 2977 N N . PRO B 1 118 ? 21.656 -52.645 29.949 1.00 80.53 118 PRO A N 1
ATOM 2978 C CA . PRO B 1 118 ? 20.620 -53.544 30.460 1.00 79.81 118 PRO A CA 1
ATOM 2979 C C . PRO B 1 118 ? 19.494 -52.794 31.159 1.00 86.15 118 PRO A C 1
ATOM 2980 O O . PRO B 1 118 ? 19.724 -51.841 31.910 1.00 92.59 118 PRO A O 1
ATOM 2984 N N . GLY B 1 119 ? 18.270 -53.260 30.933 1.00 82.05 119 GLY A N 1
ATOM 2985 C CA . GLY B 1 119 ? 17.118 -52.708 31.610 1.00 79.43 119 GLY A CA 1
ATOM 2986 C C . GLY B 1 119 ? 16.649 -51.362 31.107 1.00 78.95 119 GLY A C 1
ATOM 2987 O O . GLY B 1 119 ? 15.859 -50.708 31.795 1.00 93.30 119 GLY A O 1
ATOM 2988 N N . THR B 1 120 ? 17.104 -50.926 29.939 1.00 78.18 120 THR A N 1
ATOM 2989 C CA . THR B 1 120 ? 16.757 -49.593 29.460 1.00 89.77 120 THR A CA 1
ATOM 2990 C C . THR B 1 120 ? 15.284 -49.530 29.070 1.00 88.04 120 THR A C 1
ATOM 2991 O O . THR B 1 120 ? 14.825 -50.345 28.259 1.00 74.08 120 THR A O 1
ATOM 2995 N N . PRO B 1 121 ? 14.521 -48.581 29.608 1.00 89.43 121 PRO A N 1
ATOM 2996 C CA . PRO B 1 121 ? 13.123 -48.434 29.199 1.00 89.04 121 PRO A CA 1
ATOM 2997 C C . PRO B 1 121 ? 12.983 -48.033 27.738 1.00 84.94 121 PRO A C 1
ATOM 2998 O O . PRO B 1 121 ? 13.819 -47.322 27.175 1.00 89.08 121 PRO A O 1
ATOM 3002 N N . ILE B 1 122 ? 11.899 -48.514 27.128 1.00 82.49 122 ILE A N 1
ATOM 3003 C CA . ILE B 1 122 ? 11.643 -48.298 25.710 1.00 81.84 122 ILE A CA 1
ATOM 3004 C C . ILE B 1 122 ? 11.277 -46.839 25.447 1.00 80.44 122 ILE A C 1
ATOM 3005 O O . ILE B 1 122 ? 10.572 -46.200 26.242 1.00 77.73 122 ILE A O 1
ATOM 3010 N N . GLN B 1 123 ? 11.774 -46.299 24.332 1.00 72.87 123 GLN A N 1
ATOM 3011 C CA . GLN B 1 123 ? 11.544 -44.912 23.943 1.00 70.12 123 GLN A CA 1
ATOM 3012 C C . GLN B 1 123 ? 10.191 -44.720 23.256 1.00 75.94 123 GLN A C 1
ATOM 3013 O O . GLN B 1 123 ? 9.645 -45.636 22.633 1.00 71.47 123 GLN A O 1
ATOM 3019 N N . SER B 1 124 ? 9.656 -43.506 23.372 1.00 66.11 124 SER A N 1
ATOM 3020 C CA . SER B 1 124 ? 8.471 -43.114 22.622 1.00 62.87 124 SER A CA 1
ATOM 3021 C C . SER B 1 124 ? 8.812 -42.837 21.160 1.00 64.27 124 SER A C 1
ATOM 3022 O O . SER B 1 124 ? 9.912 -42.388 20.829 1.00 62.62 124 SER A O 1
ATOM 3025 N N . LEU B 1 125 ? 7.843 -43.098 20.282 1.00 77.18 125 LEU A N 1
ATOM 3026 C CA . LEU B 1 125 ? 7.996 -42.751 18.875 1.00 60.34 125 LEU A CA 1
ATOM 3027 C C . LEU B 1 125 ? 8.127 -41.238 18.725 1.00 64.01 125 LEU A C 1
ATOM 3028 O O . LEU B 1 125 ? 7.433 -40.471 19.398 1.00 65.71 125 LEU A O 1
ATOM 3033 N N . HIS B 1 126 ? 9.023 -40.806 17.836 1.00 54.01 126 HIS A N 1
ATOM 3034 C CA . HIS B 1 126 ? 9.316 -39.384 17.712 1.00 46.10 126 HIS A CA 1
ATOM 3035 C C . HIS B 1 126 ? 10.001 -39.113 16.378 1.00 48.79 126 HIS A C 1
ATOM 3036 O O . HIS B 1 126 ? 10.485 -40.026 15.704 1.00 49.73 126 HIS A O 1
ATOM 3043 N N . ARG B 1 127 ? 10.021 -37.833 16.004 1.00 54.71 127 ARG A N 1
ATOM 3044 C CA . ARG B 1 127 ? 10.792 -37.325 14.874 1.00 43.01 127 ARG A CA 1
ATOM 3045 C C . ARG B 1 127 ? 11.779 -36.289 15.391 1.00 43.48 127 ARG A C 1
ATOM 3046 O O . ARG B 1 127 ? 11.400 -35.403 16.164 1.00 43.22 127 ARG A O 1
ATOM 3054 N N . ASP B 1 128 ? 13.039 -36.398 14.971 1.00 48.12 128 ASP A N 1
ATOM 3055 C CA . ASP B 1 128 ? 14.061 -35.494 15.492 1.00 45.63 128 ASP A CA 1
ATOM 3056 C C . ASP B 1 128 ? 13.793 -34.047 15.080 1.00 43.89 128 ASP A C 1
ATOM 3057 O O . ASP B 1 128 ? 13.983 -33.111 15.877 1.00 38.36 128 ASP A O 1
ATOM 3062 N N . GLU B 1 129 ? 13.264 -33.849 13.866 1.00 42.89 129 GLU A N 1
ATOM 3063 C CA . GLU B 1 129 ? 13.038 -32.485 13.384 1.00 38.82 129 GLU A CA 1
ATOM 3064 C C . GLU B 1 129 ? 11.929 -31.785 14.120 1.00 40.17 129 GLU A C 1
ATOM 3065 O O . GLU B 1 129 ? 11.551 -30.666 13.758 1.00 44.60 129 GLU A O 1
ATOM 3071 N N . ALA B 1 130 ? 11.419 -32.416 15.178 1.00 39.38 130 ALA A N 1
ATOM 3072 C CA . ALA B 1 130 ? 10.501 -31.738 16.078 1.00 34.13 130 ALA A CA 1
ATOM 3073 C C . ALA B 1 130 ? 11.187 -30.619 16.844 1.00 40.24 130 ALA A C 1
ATOM 3074 O O . ALA B 1 130 ? 10.496 -29.782 17.437 1.00 46.39 130 ALA A O 1
ATOM 3076 N N . VAL B 1 131 ? 12.523 -30.571 16.853 1.00 35.67 131 VAL A N 1
ATOM 3077 C CA . VAL B 1 131 ? 13.176 -29.452 17.537 1.00 44.83 131 VAL A CA 1
ATOM 3078 C C . VAL B 1 131 ? 13.082 -28.178 16.699 1.00 42.32 131 VAL A C 1
ATOM 3079 O O . VAL B 1 131 ? 13.492 -27.103 17.150 1.00 44.83 131 VAL A O 1
ATOM 3083 N N . PHE B 1 132 ? 12.505 -28.277 15.495 1.00 38.10 132 PHE A N 1
ATOM 3084 C CA . PHE B 1 132 ? 12.384 -27.163 14.554 1.00 37.43 132 PHE A CA 1
ATOM 3085 C C . PHE B 1 132 ? 10.901 -26.990 14.241 1.00 48.01 132 PHE A C 1
ATOM 3086 O O . PHE B 1 132 ? 10.412 -27.444 13.194 1.00 39.39 132 PHE A O 1
ATOM 3094 N N . PRO B 1 133 ? 10.150 -26.341 15.136 1.00 39.65 133 PRO A N 1
ATOM 3095 C CA . PRO B 1 133 ? 8.693 -26.256 14.932 1.00 38.80 133 PRO A CA 1
ATOM 3096 C C . PRO B 1 133 ? 8.302 -25.620 13.611 1.00 44.73 133 PRO A C 1
ATOM 3097 O O . PRO B 1 133 ? 7.316 -26.046 12.994 1.00 46.65 133 PRO A O 1
ATOM 3101 N N . ALA B 1 134 ? 9.068 -24.631 13.140 1.00 50.24 134 ALA A N 1
ATOM 3102 C CA . ALA B 1 134 ? 8.719 -23.962 11.891 1.00 40.25 134 ALA A CA 1
ATOM 3103 C C . ALA B 1 134 ? 8.844 -24.894 10.693 1.00 43.36 134 ALA A C 1
ATOM 3104 O O . ALA B 1 134 ? 8.065 -24.777 9.739 1.00 49.18 134 ALA A O 1
ATOM 3106 N N . ILE B 1 135 ? 9.800 -25.821 10.723 1.00 48.94 135 ILE A N 1
ATOM 3107 C CA . ILE B 1 135 ? 9.923 -26.819 9.665 1.00 41.96 135 ILE A CA 1
ATOM 3108 C C . ILE B 1 135 ? 9.011 -28.008 9.931 1.00 48.40 135 ILE A C 1
ATOM 3109 O O . ILE B 1 135 ? 8.409 -28.559 9.007 1.00 46.56 135 ILE A O 1
ATOM 3114 N N . HIS B 1 136 ? 8.875 -28.390 11.203 1.00 47.80 136 HIS A N 1
ATOM 3115 C CA . HIS B 1 136 ? 8.059 -29.546 11.555 1.00 41.68 136 HIS A CA 1
ATOM 3116 C C . HIS B 1 136 ? 6.589 -29.317 11.229 1.00 48.26 136 HIS A C 1
ATOM 3117 O O . HIS B 1 136 ? 5.854 -30.277 10.972 1.00 52.52 136 HIS A O 1
ATOM 3124 N N . SER B 1 137 ? 6.144 -28.059 11.219 1.00 43.88 137 SER A N 1
ATOM 3125 C CA . SER B 1 137 ? 4.748 -27.778 10.909 1.00 44.07 137 SER A CA 1
ATOM 3126 C C . SER B 1 137 ? 4.415 -28.015 9.440 1.00 44.21 137 SER A C 1
ATOM 3127 O O . SER B 1 137 ? 3.231 -28.083 9.092 1.00 47.31 137 SER A O 1
ATOM 3130 N N . LEU B 1 138 ? 5.423 -28.131 8.572 1.00 41.53 138 LEU A N 1
ATOM 3131 C CA . LEU B 1 138 ? 5.201 -28.416 7.158 1.00 38.01 138 LEU A CA 1
ATOM 3132 C C . LEU B 1 138 ? 4.955 -29.896 6.868 1.00 50.93 138 LEU A C 1
ATOM 3133 O O . LEU B 1 138 ? 4.581 -30.230 5.735 1.00 42.60 138 LEU A O 1
ATOM 3138 N N . SER B 1 139 ? 5.147 -30.778 7.853 1.00 43.17 139 SER A N 1
ATOM 3139 C CA . SER B 1 139 ? 4.929 -32.229 7.711 1.00 50.65 139 SER A CA 1
ATOM 3140 C C . SER B 1 139 ? 5.762 -32.743 6.535 1.00 49.04 139 SER A C 1
ATOM 3141 O O . SER B 1 139 ? 6.933 -32.361 6.420 1.00 45.14 139 SER A O 1
ATOM 3144 N N . GLY B 1 140 ? 5.208 -33.570 5.645 1.00 45.22 140 GLY A N 1
ATOM 3145 C CA . GLY B 1 140 ? 6.018 -34.179 4.597 1.00 43.78 140 GLY A CA 1
ATOM 3146 C C . GLY B 1 140 ? 6.383 -33.243 3.458 1.00 45.40 140 GLY A C 1
ATOM 3147 O O . GLY B 1 140 ? 7.255 -33.576 2.648 1.00 49.73 140 GLY A O 1
ATOM 3148 N N . SER B 1 141 ? 5.749 -32.075 3.386 1.00 45.97 141 SER A N 1
ATOM 3149 C CA . SER B 1 141 ? 6.103 -31.087 2.375 1.00 46.82 141 SER A CA 1
ATOM 3150 C C . SER B 1 141 ? 7.319 -30.254 2.758 1.00 43.15 141 SER A C 1
ATOM 3151 O O . SER B 1 141 ? 7.766 -29.437 1.949 1.00 53.58 141 SER A O 1
ATOM 3154 N N . GLY B 1 142 ? 7.859 -30.426 3.959 1.00 45.55 142 GLY A N 1
ATOM 3155 C CA . GLY B 1 142 ? 8.986 -29.639 4.395 1.00 44.17 142 GLY A CA 1
ATOM 3156 C C . GLY B 1 142 ? 10.273 -29.976 3.667 1.00 37.07 142 GLY A C 1
ATOM 3157 O O . GLY B 1 142 ? 10.431 -31.056 3.088 1.00 42.89 142 GLY A O 1
ATOM 3158 N N . PRO B 1 143 ? 11.215 -29.037 3.676 1.00 33.89 143 PRO A N 1
ATOM 3159 C CA . PRO B 1 143 ? 12.505 -29.244 3.005 1.00 38.00 143 PRO A CA 1
ATOM 3160 C C . PRO B 1 143 ? 13.351 -30.259 3.753 1.00 34.75 143 PRO A C 1
ATOM 3161 O O . PRO B 1 143 ? 13.114 -30.503 4.945 1.00 37.16 143 PRO A O 1
ATOM 3165 N N . PRO B 1 144 ? 14.309 -30.908 3.088 1.00 38.24 144 PRO A N 1
ATOM 3166 C CA . PRO B 1 144 ? 15.230 -31.792 3.821 1.00 40.21 144 PRO A CA 1
ATOM 3167 C C . PRO B 1 144 ? 16.094 -30.997 4.791 1.00 44.01 144 PRO A C 1
ATOM 3168 O O . PRO B 1 144 ? 16.716 -29.999 4.416 1.00 42.52 144 PRO A O 1
ATOM 3172 N N . VAL B 1 145 ? 16.158 -31.460 6.042 1.00 43.05 145 VAL A N 1
ATOM 3173 C CA . VAL B 1 145 ? 17.003 -30.780 7.020 1.00 36.54 145 VAL A CA 1
ATOM 3174 C C . VAL B 1 145 ? 18.003 -31.725 7.677 1.00 37.43 145 VAL A C 1
ATOM 3175 O O . VAL B 1 145 ? 19.209 -31.618 7.437 1.00 44.85 145 VAL A O 1
ATOM 3179 N N . MET B 1 146 ? 17.522 -32.678 8.477 1.00 41.36 146 MET A N 1
ATOM 3180 C CA . MET B 1 146 ? 18.412 -33.569 9.219 1.00 35.90 146 MET A CA 1
ATOM 3181 C C . MET B 1 146 ? 18.646 -34.854 8.445 1.00 36.89 146 MET A C 1
ATOM 3182 O O . MET B 1 146 ? 17.693 -35.519 8.029 1.00 46.23 146 MET A O 1
ATOM 3187 N N . LEU B 1 147 ? 19.912 -35.219 8.291 1.00 33.78 147 LEU A N 1
ATOM 3188 C CA . LEU B 1 147 ? 20.285 -36.511 7.728 1.00 39.25 147 LEU A CA 1
ATOM 3189 C C . LEU B 1 147 ? 21.089 -37.256 8.785 1.00 40.09 147 LEU A C 1
ATOM 3190 O O . LEU B 1 147 ? 22.103 -36.744 9.262 1.00 41.22 147 LEU A O 1
ATOM 3195 N N . HIS B 1 148 ? 20.643 -38.449 9.168 1.00 40.20 148 HIS A N 1
ATOM 3196 C CA . HIS B 1 148 ? 21.195 -39.146 10.324 1.00 43.25 148 HIS A CA 1
ATOM 3197 C C . HIS B 1 148 ? 21.834 -40.452 9.878 1.00 43.88 148 HIS A C 1
ATOM 3198 O O . HIS B 1 148 ? 21.154 -41.322 9.321 1.00 42.78 148 HIS A O 1
ATOM 3205 N N . PHE B 1 149 ? 23.135 -40.587 10.131 1.00 46.61 149 PHE A N 1
ATOM 3206 C CA . PHE B 1 149 ? 23.884 -41.810 9.872 1.00 49.33 149 PHE A CA 1
ATOM 3207 C C . PHE B 1 149 ? 24.138 -42.493 11.210 1.00 51.02 149 PHE A C 1
ATOM 3208 O O . PHE B 1 149 ? 24.917 -41.993 12.027 1.00 52.17 149 PHE A O 1
ATOM 3216 N N . PHE B 1 150 ? 23.485 -43.627 11.437 1.00 46.42 150 PHE A N 1
ATOM 3217 C CA . PHE B 1 150 ? 23.538 -44.349 12.703 1.00 54.20 150 PHE A CA 1
ATOM 3218 C C . PHE B 1 150 ? 24.367 -45.612 12.482 1.00 55.36 150 PHE A C 1
ATOM 3219 O O . PHE B 1 150 ? 23.879 -46.587 11.903 1.00 54.92 150 PHE A O 1
ATOM 3227 N N . ILE B 1 151 ? 25.623 -45.587 12.922 1.00 49.26 151 ILE A N 1
ATOM 3228 C CA . ILE B 1 151 ? 26.542 -46.709 12.769 1.00 59.75 151 ILE A CA 1
ATOM 3229 C C . ILE B 1 151 ? 26.481 -47.587 14.010 1.00 56.00 151 ILE A C 1
ATOM 3230 O O . ILE B 1 151 ? 26.418 -47.086 15.139 1.00 52.02 151 ILE A O 1
ATOM 3235 N N . ALA B 1 152 ? 26.512 -48.904 13.801 1.00 51.57 152 ALA A N 1
ATOM 3236 C CA . ALA B 1 152 ? 26.431 -49.875 14.888 1.00 49.96 152 ALA A CA 1
ATOM 3237 C C . ALA B 1 152 ? 27.837 -50.205 15.373 1.00 59.17 152 ALA A C 1
ATOM 3238 O O . ALA B 1 152 ? 28.589 -50.909 14.691 1.00 60.22 152 ALA A O 1
ATOM 3240 N N . LEU B 1 153 ? 28.195 -49.694 16.548 1.00 54.93 153 LEU A N 1
ATOM 3241 C CA . LEU B 1 153 ? 29.434 -50.100 17.194 1.00 55.86 153 LEU A CA 1
ATOM 3242 C C . LEU B 1 153 ? 29.277 -51.405 17.959 1.00 63.70 153 LEU A C 1
ATOM 3243 O O . LEU B 1 153 ? 30.273 -51.945 18.456 1.00 59.59 153 LEU A O 1
ATOM 3248 N N . SER B 1 154 ? 28.048 -51.909 18.057 1.00 68.06 154 SER A N 1
ATOM 3249 C CA . SER B 1 154 ? 27.745 -53.225 18.598 1.00 67.10 154 SER A CA 1
ATOM 3250 C C . SER B 1 154 ? 26.534 -53.763 17.848 1.00 57.94 154 SER A C 1
ATOM 3251 O O . SER B 1 154 ? 25.856 -53.033 17.121 1.00 56.31 154 SER A O 1
ATOM 3254 N N . ASP B 1 155 ? 26.267 -55.054 18.024 1.00 65.83 155 ASP A N 1
ATOM 3255 C CA . ASP B 1 155 ? 25.159 -55.684 17.317 1.00 58.25 155 ASP A CA 1
ATOM 3256 C C . ASP B 1 155 ? 23.831 -55.061 17.728 1.00 62.09 155 ASP A C 1
ATOM 3257 O O . ASP B 1 155 ? 23.619 -54.720 18.896 1.00 57.74 155 ASP A O 1
ATOM 3262 N N . PHE B 1 156 ? 22.941 -54.896 16.747 1.00 68.04 156 PHE A N 1
ATOM 3263 C CA . PHE B 1 156 ? 21.582 -54.398 16.963 1.00 61.29 156 PHE A CA 1
ATOM 3264 C C . PHE B 1 156 ? 20.619 -55.581 16.881 1.00 76.43 156 PHE A C 1
ATOM 3265 O O . PHE B 1 156 ? 20.240 -56.015 15.789 1.00 74.27 156 PHE A O 1
ATOM 3273 N N . THR B 1 157 ? 20.228 -56.102 18.040 1.00 74.34 157 THR A N 1
ATOM 3274 C CA . THR B 1 157 ? 19.359 -57.263 18.146 1.00 68.01 157 THR A CA 1
ATOM 3275 C C . THR B 1 157 ? 17.980 -56.852 18.647 1.00 74.03 157 THR A C 1
ATOM 3276 O O . THR B 1 157 ? 17.786 -55.757 19.180 1.00 75.30 157 THR A O 1
ATOM 3280 N N . ALA B 1 158 ? 17.008 -57.741 18.449 1.00 78.51 158 ALA A N 1
ATOM 3281 C CA . ALA B 1 158 ? 15.672 -57.469 18.961 1.00 73.65 158 ALA A CA 1
ATOM 3282 C C . ALA B 1 158 ? 15.655 -57.420 20.483 1.00 78.69 158 ALA A C 1
ATOM 3283 O O . ALA B 1 158 ? 14.886 -56.651 21.069 1.00 82.59 158 ALA A O 1
ATOM 3285 N N . GLU B 1 159 ? 16.504 -58.218 21.135 1.00 77.41 159 GLU A N 1
ATOM 3286 C CA . GLU B 1 159 ? 16.461 -58.336 22.588 1.00 81.23 159 GLU A CA 1
ATOM 3287 C C . GLU B 1 159 ? 17.216 -57.212 23.273 1.00 89.08 159 GLU A C 1
ATOM 3288 O O . GLU B 1 159 ? 16.785 -56.728 24.325 1.00 87.77 159 GLU A O 1
ATOM 3294 N N . ASN B 1 160 ? 18.337 -56.773 22.708 1.00 85.80 160 ASN A N 1
ATOM 3295 C CA . ASN B 1 160 ? 18.933 -55.621 23.352 1.00 78.47 160 ASN A CA 1
ATOM 3296 C C . ASN B 1 160 ? 18.191 -54.353 22.985 1.00 87.40 160 ASN A C 1
ATOM 3297 O O . ASN B 1 160 ? 18.447 -53.325 23.608 1.00 92.03 160 ASN A O 1
ATOM 3302 N N . GLY B 1 161 ? 17.202 -54.427 22.089 1.00 84.24 161 GLY A N 1
ATOM 3303 C CA . GLY B 1 161 ? 16.319 -53.309 21.805 1.00 78.10 161 GLY A CA 1
ATOM 3304 C C . GLY B 1 161 ? 16.722 -52.425 20.637 1.00 79.48 161 GLY A C 1
ATOM 3305 O O . GLY B 1 161 ? 16.722 -51.199 20.771 1.00 79.26 161 GLY A O 1
ATOM 3306 N N . ALA B 1 162 ? 17.047 -53.017 19.490 1.00 69.46 162 ALA A N 1
ATOM 3307 C CA . ALA B 1 162 ? 17.490 -52.237 18.327 1.00 56.82 162 ALA A CA 1
ATOM 3308 C C . ALA B 1 162 ? 16.426 -51.232 17.883 1.00 64.11 162 ALA A C 1
ATOM 3309 O O . ALA B 1 162 ? 15.225 -51.431 18.077 1.00 72.82 162 ALA A O 1
ATOM 3311 N N . THR B 1 163 ? 16.893 -50.111 17.338 1.00 66.79 163 THR A N 1
ATOM 3312 C CA . THR B 1 163 ? 15.990 -49.023 16.995 1.00 67.06 163 THR A CA 1
ATOM 3313 C C . THR B 1 163 ? 14.963 -49.479 15.966 1.00 63.27 163 THR A C 1
ATOM 3314 O O . THR B 1 163 ? 15.280 -50.210 15.023 1.00 66.65 163 THR A O 1
ATOM 3318 N N . GLN B 1 164 ? 13.721 -49.051 16.169 1.00 67.04 164 GLN A N 1
ATOM 3319 C CA . GLN B 1 164 ? 12.603 -49.351 15.291 1.00 61.24 164 GLN A CA 1
ATOM 3320 C C . GLN B 1 164 ? 12.235 -48.103 14.502 1.00 54.56 164 GLN A C 1
ATOM 3321 O O . GLN B 1 164 ? 12.377 -46.979 14.994 1.00 55.52 164 GLN A O 1
ATOM 3327 N N . PHE B 1 165 ? 11.731 -48.314 13.285 1.00 57.04 165 PHE A N 1
ATOM 3328 C CA . PHE B 1 165 ? 11.433 -47.239 12.346 1.00 59.74 165 PHE A CA 1
ATOM 3329 C C . PHE B 1 165 ? 10.080 -47.485 11.698 1.00 57.27 165 PHE A C 1
ATOM 3330 O O . PHE B 1 165 ? 9.629 -48.625 11.575 1.00 47.81 165 PHE A O 1
ATOM 3338 N N . ILE B 1 166 ? 9.458 -46.404 11.238 1.00 55.94 166 ILE A N 1
ATOM 3339 C CA . ILE B 1 166 ? 8.230 -46.521 10.454 1.00 57.50 166 ILE A CA 1
ATOM 3340 C C . ILE B 1 166 ? 8.508 -46.007 9.046 1.00 62.15 166 ILE A C 1
ATOM 3341 O O . ILE B 1 166 ? 8.535 -44.788 8.823 1.00 57.09 166 ILE A O 1
ATOM 3346 N N . PRO B 1 167 ? 8.723 -46.896 8.075 1.00 56.13 167 PRO A N 1
ATOM 3347 C CA . PRO B 1 167 ? 9.022 -46.440 6.710 1.00 51.29 167 PRO A CA 1
ATOM 3348 C C . PRO B 1 167 ? 7.857 -45.666 6.113 1.00 55.46 167 PRO A C 1
ATOM 3349 O O . PRO B 1 167 ? 6.689 -45.984 6.343 1.00 55.56 167 PRO A O 1
ATOM 3353 N N . GLY B 1 168 ? 8.193 -44.635 5.338 1.00 52.88 168 GLY A N 1
ATOM 3354 C CA . GLY B 1 168 ? 7.211 -43.806 4.679 1.00 51.54 168 GLY A CA 1
ATOM 3355 C C . GLY B 1 168 ? 6.604 -42.730 5.549 1.00 47.16 168 GLY A C 1
ATOM 3356 O O . GLY B 1 168 ? 5.805 -41.929 5.049 1.00 54.44 168 GLY A O 1
ATOM 3357 N N . SER B 1 169 ? 6.966 -42.675 6.830 1.00 53.48 169 SER A N 1
ATOM 3358 C CA . SER B 1 169 ? 6.413 -41.690 7.747 1.00 53.19 169 SER A CA 1
ATOM 3359 C C . SER B 1 169 ? 6.993 -40.300 7.532 1.00 49.43 169 SER A C 1
ATOM 3360 O O . SER B 1 169 ? 6.465 -39.335 8.093 1.00 49.56 169 SER A O 1
ATOM 3363 N N . HIS B 1 170 ? 8.072 -40.179 6.751 1.00 47.00 170 HIS A N 1
ATOM 3364 C CA . HIS B 1 170 ? 8.608 -38.865 6.415 1.00 55.37 170 HIS A CA 1
ATOM 3365 C C . HIS B 1 170 ? 7.710 -38.105 5.448 1.00 53.59 170 HIS A C 1
ATOM 3366 O O . HIS B 1 170 ? 7.864 -36.887 5.303 1.00 55.36 170 HIS A O 1
ATOM 3373 N N . LYS B 1 171 ? 6.791 -38.792 4.776 1.00 53.81 171 LYS A N 1
ATOM 3374 C CA . LYS B 1 171 ? 5.893 -38.177 3.810 1.00 49.68 171 LYS A CA 1
ATOM 3375 C C . LYS B 1 171 ? 4.490 -37.934 4.356 1.00 54.20 171 LYS A C 1
ATOM 3376 O O . LYS B 1 171 ? 3.629 -37.448 3.614 1.00 42.82 171 LYS A O 1
ATOM 3382 N N . TRP B 1 172 ? 4.233 -38.270 5.621 1.00 52.76 172 TRP A N 1
ATOM 3383 C CA . TRP B 1 172 ? 2.890 -38.145 6.179 1.00 56.69 172 TRP A CA 1
ATOM 3384 C C . TRP B 1 172 ? 2.444 -36.684 6.197 1.00 52.65 172 TRP A C 1
ATOM 3385 O O . TRP B 1 172 ? 3.249 -35.767 6.386 1.00 59.65 172 TRP A O 1
ATOM 3396 N N . ALA B 1 173 ? 1.143 -36.471 5.977 1.00 56.52 173 ALA A N 1
ATOM 3397 C CA . ALA B 1 173 ? 0.591 -35.121 5.879 1.00 64.74 173 ALA A CA 1
ATOM 3398 C C . ALA B 1 173 ? 0.459 -34.403 7.220 1.00 57.99 173 ALA A C 1
ATOM 3399 O O . ALA B 1 173 ? 0.327 -33.174 7.228 1.00 55.18 173 ALA A O 1
ATOM 3401 N N . ASP B 1 174 ? 0.479 -35.122 8.342 1.00 59.32 174 ASP A N 1
ATOM 3402 C CA . ASP B 1 174 ? 0.360 -34.518 9.669 1.00 59.66 174 ASP A CA 1
ATOM 3403 C C . ASP B 1 174 ? 1.442 -35.115 10.557 1.00 62.08 174 ASP A C 1
ATOM 3404 O O . ASP B 1 174 ? 1.383 -36.300 10.900 1.00 65.13 174 ASP A O 1
ATOM 3409 N N . PHE B 1 175 ? 2.409 -34.292 10.953 1.00 54.23 175 PHE A N 1
ATOM 3410 C CA . PHE B 1 175 ? 3.500 -34.779 11.784 1.00 62.48 175 PHE A CA 1
ATOM 3411 C C . PHE B 1 175 ? 3.158 -34.809 13.269 1.00 66.07 175 PHE A C 1
ATOM 3412 O O . PHE B 1 175 ? 3.989 -35.253 14.067 1.00 69.87 175 PHE A O 1
ATOM 3420 N N . ASN B 1 176 ? 1.971 -34.347 13.669 1.00 61.40 176 ASN A N 1
ATOM 3421 C CA . ASN B 1 176 ? 1.517 -34.611 15.029 1.00 63.68 176 ASN A CA 1
ATOM 3422 C C . ASN B 1 176 ? 1.156 -36.074 15.234 1.00 67.80 176 ASN A C 1
ATOM 3423 O O . ASN B 1 176 ? 1.082 -36.524 16.382 1.00 74.97 176 ASN A O 1
ATOM 3428 N N . ASP B 1 177 ? 0.924 -36.820 14.156 1.00 68.86 177 ASP A N 1
ATOM 3429 C CA . ASP B 1 177 ? 0.638 -38.247 14.246 1.00 72.29 177 ASP A CA 1
ATOM 3430 C C . ASP B 1 177 ? 1.962 -38.991 14.137 1.00 69.48 177 ASP A C 1
ATOM 3431 O O . ASP B 1 177 ? 2.583 -39.020 13.069 1.00 63.44 177 ASP A O 1
ATOM 3436 N N . ASN B 1 178 ? 2.394 -39.589 15.244 1.00 73.07 178 ASN A N 1
ATOM 3437 C CA . ASN B 1 178 ? 3.630 -40.354 15.288 1.00 70.50 178 ASN A CA 1
ATOM 3438 C C . ASN B 1 178 ? 3.404 -41.842 15.076 1.00 69.40 178 ASN A C 1
ATOM 3439 O O . ASN B 1 178 ? 4.331 -42.633 15.282 1.00 63.54 178 ASN A O 1
ATOM 3444 N N . GLY B 1 179 ? 2.191 -42.242 14.692 1.00 59.33 179 GLY A N 1
ATOM 3445 C CA . GLY B 1 179 ? 1.939 -43.639 14.416 1.00 62.96 179 GLY A CA 1
ATOM 3446 C C . GLY B 1 179 ? 1.844 -44.475 15.678 1.00 64.32 179 GLY A C 1
ATOM 3447 O O . GLY B 1 179 ? 1.703 -43.972 16.797 1.00 66.03 179 GLY A O 1
ATOM 3448 N N . THR B 1 180 ? 1.935 -45.786 15.479 1.00 62.24 180 THR A N 1
ATOM 3449 C CA . THR B 1 180 ? 1.890 -46.737 16.575 1.00 72.62 180 THR A CA 1
ATOM 3450 C C . THR B 1 180 ? 2.995 -47.762 16.376 1.00 75.61 180 THR A C 1
ATOM 3451 O O . THR B 1 180 ? 3.530 -47.931 15.277 1.00 68.25 180 THR A O 1
ATOM 3455 N N . ARG B 1 181 ? 3.326 -48.446 17.470 1.00 77.38 181 ARG A N 1
ATOM 3456 C CA . ARG B 1 181 ? 4.497 -49.315 17.502 1.00 81.21 181 ARG A CA 1
ATOM 3457 C C . ARG B 1 181 ? 4.365 -50.535 16.599 1.00 85.70 181 ARG A C 1
ATOM 3458 O O . ARG B 1 181 ? 5.390 -51.104 16.207 1.00 89.59 181 ARG A O 1
ATOM 3466 N N . ASP B 1 182 ? 3.143 -50.952 16.261 1.00 77.53 182 ASP A N 1
ATOM 3467 C CA . ASP B 1 182 ? 3.007 -52.111 15.385 1.00 79.20 182 ASP A CA 1
ATOM 3468 C C . ASP B 1 182 ? 3.311 -51.792 13.928 1.00 78.53 182 ASP A C 1
ATOM 3469 O O . ASP B 1 182 ? 3.493 -52.723 13.137 1.00 82.52 182 ASP A O 1
ATOM 3474 N N . GLN B 1 183 ? 3.391 -50.516 13.557 1.00 74.99 183 GLN A N 1
ATOM 3475 C CA . GLN B 1 183 ? 3.838 -50.149 12.222 1.00 72.09 183 GLN A CA 1
ATOM 3476 C C . GLN B 1 183 ? 5.351 -50.025 12.139 1.00 67.34 183 GLN A C 1
ATOM 3477 O O . GLN B 1 183 ? 5.884 -49.819 11.044 1.00 64.68 183 GLN A O 1
ATOM 3483 N N . ALA B 1 184 ? 6.046 -50.147 13.266 1.00 70.00 184 ALA A N 1
ATOM 3484 C CA . ALA B 1 184 ? 7.486 -49.968 13.309 1.00 68.72 184 ALA A CA 1
ATOM 3485 C C . ALA B 1 184 ? 8.177 -51.281 12.976 1.00 68.12 184 ALA A C 1
ATOM 3486 O O . ALA B 1 184 ? 7.762 -52.351 13.430 1.00 77.18 184 ALA A O 1
ATOM 3488 N N . VAL B 1 185 ? 9.237 -51.191 12.182 1.00 64.12 185 VAL A N 1
ATOM 3489 C CA . VAL B 1 185 ? 10.061 -52.338 11.832 1.00 68.15 185 VAL A CA 1
ATOM 3490 C C . VAL B 1 185 ? 11.389 -52.200 12.559 1.00 69.97 185 VAL A C 1
ATOM 3491 O O . VAL B 1 185 ? 12.007 -51.128 12.542 1.00 64.02 185 VAL A O 1
ATOM 3495 N N . THR B 1 186 ? 11.827 -53.280 13.196 1.00 60.95 186 THR A N 1
ATOM 3496 C CA . THR B 1 186 ? 13.106 -53.243 13.884 1.00 71.36 186 THR A CA 1
ATOM 3497 C C . THR B 1 186 ? 14.227 -53.223 12.857 1.00 73.55 186 THR A C 1
ATOM 3498 O O . THR B 1 186 ? 14.135 -53.852 11.799 1.00 73.36 186 THR A O 1
ATOM 3502 N N . ALA B 1 187 ? 15.288 -52.490 13.169 1.00 63.69 187 ALA A N 1
ATOM 3503 C CA . ALA B 1 187 ? 16.467 -52.438 12.317 1.00 59.72 187 ALA A CA 1
ATOM 3504 C C . ALA B 1 187 ? 17.486 -53.370 12.953 1.00 68.01 187 ALA A C 1
ATOM 3505 O O . ALA B 1 187 ? 18.195 -52.990 13.888 1.00 72.34 187 ALA A O 1
ATOM 3507 N N . ILE B 1 188 ? 17.564 -54.591 12.438 1.00 59.01 188 ILE A N 1
ATOM 3508 C CA . ILE B 1 188 ? 18.516 -55.573 12.934 1.00 65.76 188 ILE A CA 1
ATOM 3509 C C . ILE B 1 188 ? 19.820 -55.327 12.192 1.00 64.50 188 ILE A C 1
ATOM 3510 O O . ILE B 1 188 ? 19.875 -55.421 10.961 1.00 71.79 188 ILE A O 1
ATOM 3515 N N . LEU B 1 189 ? 20.870 -55.017 12.939 1.00 63.44 189 LEU A N 1
ATOM 3516 C CA . LEU B 1 189 ? 22.145 -54.652 12.352 1.00 71.46 189 LEU A CA 1
ATOM 3517 C C . LEU B 1 189 ? 23.279 -55.401 13.028 1.00 66.68 189 LEU A C 1
ATOM 3518 O O . LEU B 1 189 ? 23.197 -55.764 14.205 1.00 67.69 189 LEU A O 1
ATOM 3523 N N . LYS B 1 190 ? 24.335 -55.635 12.261 1.00 65.12 190 LYS A N 1
ATOM 3524 C CA . LYS B 1 190 ? 25.588 -56.161 12.773 1.00 64.54 190 LYS A CA 1
ATOM 3525 C C . LYS B 1 190 ? 26.574 -55.012 12.977 1.00 58.69 190 LYS A C 1
ATOM 3526 O O . LYS B 1 190 ? 26.369 -53.893 12.500 1.00 67.18 190 LYS A O 1
ATOM 3532 N N . ALA B 1 191 ? 27.648 -55.294 13.709 1.00 66.71 191 ALA A N 1
ATOM 3533 C CA . ALA B 1 191 ? 28.640 -54.264 13.987 1.00 60.22 191 ALA A CA 1
ATOM 3534 C C . ALA B 1 191 ? 29.272 -53.775 12.689 1.00 55.49 191 ALA A C 1
ATOM 3535 O O . ALA B 1 191 ? 29.658 -54.571 11.829 1.00 64.71 191 ALA A O 1
ATOM 3537 N N . GLY B 1 192 ? 29.380 -52.456 12.555 1.00 65.71 192 GLY A N 1
ATOM 3538 C CA . GLY B 1 192 ? 29.863 -51.834 11.347 1.00 58.21 192 GLY A CA 1
ATOM 3539 C C . GLY B 1 192 ? 28.802 -51.574 10.303 1.00 53.00 192 GLY A C 1
ATOM 3540 O O . GLY B 1 192 ? 29.041 -50.790 9.379 1.00 52.88 192 GLY A O 1
ATOM 3541 N N . GLU B 1 193 ? 27.638 -52.203 10.426 1.00 54.58 193 GLU A N 1
ATOM 3542 C CA . GLU B 1 193 ? 26.525 -51.890 9.548 1.00 50.16 193 GLU A CA 1
ATOM 3543 C C . GLU B 1 193 ? 25.920 -50.548 9.941 1.00 53.35 193 GLU A C 1
ATOM 3544 O O . GLU B 1 193 ? 25.928 -50.157 11.111 1.00 54.50 193 GLU A O 1
ATOM 3550 N N . MET B 1 194 ? 25.397 -49.836 8.947 1.00 55.21 194 MET A N 1
ATOM 3551 C CA . MET B 1 194 ? 24.849 -48.507 9.168 1.00 51.35 194 MET A CA 1
ATOM 3552 C C . MET B 1 194 ? 23.371 -48.481 8.815 1.00 55.35 194 MET A C 1
ATOM 3553 O O . MET B 1 194 ? 22.912 -49.223 7.946 1.00 62.67 194 MET A O 1
ATOM 3558 N N . VAL B 1 195 ? 22.626 -47.611 9.486 1.00 41.36 195 VAL A N 1
ATOM 3559 C CA . VAL B 1 195 ? 21.271 -47.275 9.077 1.00 52.28 195 VAL A CA 1
ATOM 3560 C C . VAL B 1 195 ? 21.207 -45.766 8.885 1.00 46.40 195 VAL A C 1
ATOM 3561 O O . VAL B 1 195 ? 21.607 -45.002 9.768 1.00 51.40 195 VAL A O 1
ATOM 3565 N N . ILE B 1 196 ? 20.733 -45.341 7.722 1.00 44.84 196 ILE A N 1
ATOM 3566 C CA . ILE B 1 196 ? 20.577 -43.932 7.395 1.00 49.28 196 ILE A CA 1
ATOM 3567 C C . ILE B 1 196 ? 19.094 -43.611 7.456 1.00 47.69 196 ILE A C 1
ATOM 3568 O O . ILE B 1 196 ? 18.262 -44.391 6.975 1.00 57.29 196 ILE A O 1
ATOM 3573 N N . PHE B 1 197 ? 18.763 -42.463 8.042 1.00 45.53 197 PHE A N 1
ATOM 3574 C CA . PHE B 1 197 ? 17.369 -42.051 8.094 1.00 53.73 197 PHE A CA 1
ATOM 3575 C C . PHE B 1 197 ? 17.272 -40.533 8.161 1.00 52.84 197 PHE A C 1
ATOM 3576 O O . PHE B 1 197 ? 18.248 -39.828 8.426 1.00 46.82 197 PHE A O 1
ATOM 3584 N N . THR B 1 198 ? 16.086 -40.039 7.851 1.00 52.21 198 THR A N 1
ATOM 3585 C CA . THR B 1 198 ? 15.797 -38.617 7.832 1.00 44.90 198 THR A CA 1
ATOM 3586 C C . THR B 1 198 ? 15.285 -38.174 9.204 1.00 49.61 198 THR A C 1
ATOM 3587 O O . THR B 1 198 ? 14.841 -38.987 10.017 1.00 51.13 198 THR A O 1
ATOM 3591 N N . GLY B 1 199 ? 15.358 -36.867 9.462 1.00 52.42 199 GLY A N 1
ATOM 3592 C CA . GLY B 1 199 ? 14.762 -36.312 10.666 1.00 45.61 199 GLY A CA 1
ATOM 3593 C C . GLY B 1 199 ? 13.243 -36.254 10.638 1.00 47.80 199 GLY A C 1
ATOM 3594 O O . GLY B 1 199 ? 12.635 -35.884 11.648 1.00 48.11 199 GLY A O 1
ATOM 3595 N N . LYS B 1 200 ? 12.624 -36.576 9.501 1.00 42.68 200 LYS A N 1
ATOM 3596 C CA . LYS B 1 200 ? 11.174 -36.628 9.391 1.00 50.73 200 LYS A CA 1
ATOM 3597 C C . LYS B 1 200 ? 10.594 -38.027 9.567 1.00 46.41 200 LYS A C 1
ATOM 3598 O O . LYS B 1 200 ? 9.369 -38.169 9.566 1.00 48.18 200 LYS A O 1
ATOM 3604 N N . THR B 1 201 ? 11.424 -39.059 9.695 1.00 42.03 201 THR A N 1
ATOM 3605 C CA . THR B 1 201 ? 10.930 -40.427 9.807 1.00 45.02 201 THR A CA 1
ATOM 3606 C C . THR B 1 201 ? 10.746 -40.822 11.269 1.00 48.40 201 THR A C 1
ATOM 3607 O O . THR B 1 201 ? 11.629 -40.584 12.103 1.00 44.24 201 THR A O 1
ATOM 3611 N N . VAL B 1 202 ? 9.592 -41.424 11.574 1.00 50.69 202 VAL A N 1
ATOM 3612 C CA . VAL B 1 202 ? 9.307 -41.868 12.933 1.00 42.83 202 VAL A CA 1
ATOM 3613 C C . VAL B 1 202 ? 10.225 -43.018 13.317 1.00 51.76 202 VAL A C 1
ATOM 3614 O O . VAL B 1 202 ? 10.438 -43.962 12.542 1.00 54.37 202 VAL A O 1
ATOM 3618 N N . HIS B 1 203 ? 10.729 -42.967 14.547 1.00 50.84 203 HIS A N 1
ATOM 3619 C CA . HIS B 1 203 ? 11.625 -43.989 15.065 1.00 56.59 203 HIS A CA 1
ATOM 3620 C C . HIS B 1 203 ? 11.518 -43.990 16.581 1.00 57.90 203 HIS A C 1
ATOM 3621 O O . HIS B 1 203 ? 10.955 -43.075 17.186 1.00 51.67 203 HIS A O 1
ATOM 3628 N N . CYS B 1 204 ? 12.049 -45.050 17.185 1.00 57.85 204 CYS A N 1
ATOM 3629 C CA . CYS B 1 204 ? 12.136 -45.132 18.638 1.00 62.48 204 CYS A CA 1
ATOM 3630 C C . CYS B 1 204 ? 13.148 -46.199 19.020 1.00 67.35 204 CYS A C 1
ATOM 3631 O O . CYS B 1 204 ? 13.291 -47.209 18.328 1.00 67.57 204 CYS A O 1
ATOM 3634 N N . GLY B 1 205 ? 13.852 -45.966 20.126 1.00 87.91 205 GLY A N 1
ATOM 3635 C CA . GLY B 1 205 ? 14.702 -47.004 20.678 1.00 74.51 205 GLY A CA 1
ATOM 3636 C C . GLY B 1 205 ? 13.892 -48.086 21.367 1.00 71.38 205 GLY A C 1
ATOM 3637 O O . GLY B 1 205 ? 12.792 -47.856 21.870 1.00 74.41 205 GLY A O 1
ATOM 3638 N N . GLY B 1 206 ? 14.453 -49.288 21.397 1.00 71.45 206 GLY A N 1
ATOM 3639 C CA . GLY B 1 206 ? 13.769 -50.409 22.002 1.00 71.27 206 GLY A CA 1
ATOM 3640 C C . GLY B 1 206 ? 14.097 -50.589 23.475 1.00 77.96 206 GLY A C 1
ATOM 3641 O O . GLY B 1 206 ? 14.961 -49.923 24.045 1.00 80.84 206 GLY A O 1
ATOM 3642 N N . ALA B 1 207 ? 13.361 -51.504 24.097 1.00 65.75 207 ALA A N 1
ATOM 3643 C CA . ALA B 1 207 ? 13.671 -51.946 25.445 1.00 81.00 207 ALA A CA 1
ATOM 3644 C C . ALA B 1 207 ? 14.735 -53.033 25.400 1.00 87.42 207 ALA A C 1
ATOM 3645 O O . ALA B 1 207 ? 14.751 -53.875 24.493 1.00 92.46 207 ALA A O 1
ATOM 3647 N N . ASN B 1 208 ? 15.640 -52.984 26.372 1.00 75.04 208 ASN A N 1
ATOM 3648 C CA . ASN B 1 208 ? 16.747 -53.929 26.492 1.00 77.43 208 ASN A CA 1
ATOM 3649 C C . ASN B 1 208 ? 16.416 -55.038 27.494 1.00 85.43 208 ASN A C 1
ATOM 3650 O O . ASN B 1 208 ? 16.613 -54.890 28.694 1.00 76.25 208 ASN A O 1
ATOM 3655 N N . SER B 1 209 ? 15.904 -56.171 26.980 1.00 85.91 209 SER A N 1
ATOM 3656 C CA . SER B 1 209 ? 15.671 -57.356 27.810 1.00 84.63 209 SER A CA 1
ATOM 3657 C C . SER B 1 209 ? 16.985 -57.822 28.370 1.00 93.97 209 SER A C 1
ATOM 3658 O O . SER B 1 209 ? 17.090 -58.197 29.551 1.00 85.28 209 SER A O 1
ATOM 3661 N N . THR B 1 210 ? 17.973 -57.786 27.493 1.00 98.80 210 THR A N 1
ATOM 3662 C CA . THR B 1 210 ? 19.275 -58.283 27.793 1.00 95.28 210 THR A CA 1
ATOM 3663 C C . THR B 1 210 ? 19.779 -57.458 28.936 1.00 99.36 210 THR A C 1
ATOM 3664 O O . THR B 1 210 ? 19.860 -56.227 28.863 1.00 108.14 210 THR A O 1
ATOM 3668 N N . LYS B 1 211 ? 19.983 -58.131 30.033 1.00 89.23 211 LYS A N 1
ATOM 3669 C CA . LYS B 1 211 ? 20.481 -57.464 31.201 1.00 105.56 211 LYS A CA 1
ATOM 3670 C C . LYS B 1 211 ? 21.938 -57.832 31.442 1.00 102.42 211 LYS A C 1
ATOM 3671 O O . LYS B 1 211 ? 22.434 -57.725 32.568 1.00 94.96 211 LYS A O 1
ATOM 3677 N N . ASP B 1 212 ? 22.628 -58.289 30.384 1.00 86.54 212 ASP A N 1
ATOM 3678 C CA . ASP B 1 212 ? 24.072 -58.458 30.377 1.00 87.16 212 ASP A CA 1
ATOM 3679 C C . ASP B 1 212 ? 24.798 -57.705 29.260 1.00 99.04 212 ASP A C 1
ATOM 3680 O O . ASP B 1 212 ? 26.027 -57.591 29.325 1.00 96.85 212 ASP A O 1
ATOM 3685 N N . SER B 1 213 ? 24.098 -57.192 28.245 1.00 86.69 213 SER A N 1
ATOM 3686 C CA . SER B 1 213 ? 24.740 -56.645 27.053 1.00 83.77 213 SER A CA 1
ATOM 3687 C C . SER B 1 213 ? 24.304 -55.208 26.788 1.00 94.67 213 SER A C 1
ATOM 3688 O O . SER B 1 213 ? 23.116 -54.881 26.842 1.00 93.10 213 SER A O 1
ATOM 3691 N N . VAL B 1 214 ? 25.268 -54.383 26.416 1.00 70.54 214 VAL A N 1
ATOM 3692 C CA . VAL B 1 214 ? 25.076 -52.974 26.112 1.00 82.16 214 VAL A CA 1
ATOM 3693 C C . VAL B 1 214 ? 25.064 -52.788 24.608 1.00 72.40 214 VAL A C 1
ATOM 3694 O O . VAL B 1 214 ? 25.798 -53.429 23.855 1.00 76.45 214 VAL A O 1
ATOM 3698 N N . ARG B 1 215 ? 24.072 -51.987 24.195 1.00 62.72 215 ARG A N 1
ATOM 3699 C CA . ARG B 1 215 ? 23.905 -51.631 22.769 1.00 62.92 215 ARG A CA 1
ATOM 3700 C C . ARG B 1 215 ? 24.599 -50.289 22.609 1.00 63.19 215 ARG A C 1
ATOM 3701 O O . ARG B 1 215 ? 24.517 -49.469 23.532 1.00 68.39 215 ARG A O 1
ATOM 3709 N N . ARG B 1 216 ? 25.190 -50.049 21.461 1.00 62.04 216 ARG A N 1
ATOM 3710 C CA . ARG B 1 216 ? 26.045 -48.884 21.291 1.00 59.94 216 ARG A CA 1
ATOM 3711 C C . ARG B 1 216 ? 25.985 -48.393 19.853 1.00 55.46 216 ARG A C 1
ATOM 3712 O O . ARG B 1 216 ? 26.107 -49.199 18.927 1.00 55.48 216 ARG A O 1
ATOM 3720 N N . ALA B 1 217 ? 25.878 -47.083 19.659 1.00 55.16 217 ALA A N 1
ATOM 3721 C CA . ALA B 1 217 ? 25.757 -46.550 18.316 1.00 55.64 217 ALA A CA 1
ATOM 3722 C C . ALA B 1 217 ? 26.529 -45.249 18.226 1.00 49.89 217 ALA A C 1
ATOM 3723 O O . ALA B 1 217 ? 26.759 -44.567 19.224 1.00 47.09 217 ALA A O 1
ATOM 3725 N N . LEU B 1 218 ? 26.934 -44.922 17.005 1.00 52.89 218 LEU A N 1
ATOM 3726 C CA . LEU B 1 218 ? 27.562 -43.646 16.691 1.00 45.51 218 LEU A CA 1
ATOM 3727 C C . LEU B 1 218 ? 26.685 -42.961 15.654 1.00 48.96 218 LEU A C 1
ATOM 3728 O O . LEU B 1 218 ? 26.591 -43.417 14.511 1.00 58.08 218 LEU A O 1
ATOM 3733 N N . GLY B 1 219 ? 26.048 -41.869 16.048 1.00 46.15 219 GLY A N 1
ATOM 3734 C CA . GLY B 1 219 ? 25.198 -41.104 15.158 1.00 51.42 219 GLY A CA 1
ATOM 3735 C C . GLY B 1 219 ? 25.924 -39.872 14.649 1.00 46.05 219 GLY A C 1
ATOM 3736 O O . GLY B 1 219 ? 26.614 -39.186 15.403 1.00 46.63 219 GLY A O 1
ATOM 3737 N N . MET B 1 220 ? 25.779 -39.625 13.356 1.00 40.11 220 MET A N 1
ATOM 3738 C CA . MET B 1 220 ? 26.276 -38.418 12.708 1.00 42.51 220 MET A CA 1
ATOM 3739 C C . MET B 1 220 ? 25.073 -37.735 12.071 1.00 45.64 220 MET A C 1
ATOM 3740 O O . MET B 1 220 ? 24.524 -38.226 11.077 1.00 43.26 220 MET A O 1
ATOM 3745 N N . ASN B 1 221 ? 24.643 -36.633 12.669 1.00 39.15 221 ASN A N 1
ATOM 3746 C CA . ASN B 1 221 ? 23.473 -35.891 12.233 1.00 39.43 221 ASN A CA 1
ATOM 3747 C C . ASN B 1 221 ? 23.934 -34.633 11.507 1.00 41.35 221 ASN A C 1
ATOM 3748 O O . ASN B 1 221 ? 24.593 -33.768 12.105 1.00 36.36 221 ASN A O 1
ATOM 3753 N N . PHE B 1 222 ? 23.603 -34.557 10.219 1.00 34.94 222 PHE A N 1
ATOM 3754 C CA . PHE B 1 222 ? 23.962 -33.473 9.321 1.00 36.80 222 PHE A CA 1
ATOM 3755 C C . PHE B 1 222 ? 22.792 -32.524 9.089 1.00 40.36 222 PHE A C 1
ATOM 3756 O O . PHE B 1 222 ? 21.619 -32.916 9.124 1.00 37.94 222 PHE A O 1
ATOM 3764 N N . HIS B 1 223 ? 23.145 -31.278 8.790 1.00 39.04 223 HIS A N 1
ATOM 3765 C CA . HIS B 1 223 ? 22.287 -30.147 8.512 1.00 30.71 223 HIS A CA 1
ATOM 3766 C C . HIS B 1 223 ? 22.647 -29.557 7.153 1.00 38.88 223 HIS A C 1
ATOM 3767 O O . HIS B 1 223 ? 23.790 -29.675 6.701 1.00 36.18 223 HIS A O 1
ATOM 3774 N N . PRO B 1 224 ? 21.700 -28.915 6.480 1.00 37.04 224 PRO A N 1
ATOM 3775 C CA . PRO B 1 224 ? 22.068 -28.025 5.385 1.00 37.56 224 PRO A CA 1
ATOM 3776 C C . PRO B 1 224 ? 22.774 -26.800 5.945 1.00 30.40 224 PRO A C 1
ATOM 3777 O O . PRO B 1 224 ? 22.725 -26.512 7.140 1.00 31.16 224 PRO A O 1
ATOM 3781 N N . TRP B 1 225 ? 23.458 -26.084 5.056 1.00 31.26 225 TRP A N 1
ATOM 3782 C CA . TRP B 1 225 ? 24.311 -24.985 5.488 1.00 35.07 225 TRP A CA 1
ATOM 3783 C C . TRP B 1 225 ? 23.544 -23.944 6.300 1.00 40.27 225 TRP A C 1
ATOM 3784 O O . TRP B 1 225 ? 24.134 -23.262 7.145 1.00 32.30 225 TRP A O 1
ATOM 3795 N N . TYR B 1 226 ? 22.246 -23.775 6.044 1.00 41.21 226 TYR A N 1
ATOM 3796 C CA . TYR B 1 226 ? 21.511 -22.679 6.663 1.00 35.98 226 TYR A CA 1
ATOM 3797 C C . TYR B 1 226 ? 20.901 -23.031 8.017 1.00 30.33 226 TYR A C 1
ATOM 3798 O O . TYR B 1 226 ? 20.286 -22.158 8.634 1.00 38.95 226 TYR A O 1
ATOM 3807 N N . VAL B 1 227 ? 21.055 -24.260 8.510 1.00 27.75 227 VAL A N 1
ATOM 3808 C CA . VAL B 1 227 ? 20.495 -24.656 9.801 1.00 32.06 227 VAL A CA 1
ATOM 3809 C C . VAL B 1 227 ? 21.622 -24.785 10.825 1.00 37.78 227 VAL A C 1
ATOM 3810 O O . VAL B 1 227 ? 22.614 -25.486 10.585 1.00 26.09 227 VAL A O 1
ATOM 3814 N N . THR B 1 228 ? 21.433 -24.148 11.990 1.00 29.71 228 THR A N 1
ATOM 3815 C CA . THR B 1 228 ? 22.485 -24.049 13.005 1.00 33.08 228 THR A CA 1
ATOM 3816 C C . THR B 1 228 ? 22.824 -25.423 13.570 1.00 32.99 228 THR A C 1
ATOM 3817 O O . THR B 1 228 ? 21.918 -26.153 13.993 1.00 31.54 228 THR A O 1
ATOM 3821 N N . PRO B 1 229 ? 24.096 -25.817 13.583 1.00 33.42 229 PRO A N 1
ATOM 3822 C CA . PRO B 1 229 ? 24.478 -27.082 14.234 1.00 34.14 229 PRO A CA 1
ATOM 3823 C C . PRO B 1 229 ? 24.233 -27.052 15.735 1.00 34.13 229 PRO A C 1
ATOM 3824 O O . PRO B 1 229 ? 24.405 -26.022 16.392 1.00 30.22 229 PRO A O 1
ATOM 3828 N N . TYR B 1 230 ? 23.842 -28.211 16.276 1.00 37.49 230 TYR A N 1
ATOM 3829 C CA . TYR B 1 230 ? 23.689 -28.349 17.722 1.00 32.63 230 TYR A CA 1
ATOM 3830 C C . TYR B 1 230 ? 25.036 -28.263 18.421 1.00 40.63 230 TYR A C 1
ATOM 3831 O O . TYR B 1 230 ? 25.153 -27.646 19.488 1.00 36.15 230 TYR A O 1
ATOM 3840 N N . GLU B 1 231 ? 26.071 -28.847 17.823 1.00 38.45 231 GLU A N 1
ATOM 3841 C CA . GLU B 1 231 ? 27.378 -28.876 18.455 1.00 41.03 231 GLU A CA 1
ATOM 3842 C C . GLU B 1 231 ? 28.195 -27.681 17.994 1.00 34.54 231 GLU A C 1
ATOM 3843 O O . GLU B 1 231 ? 28.256 -27.363 16.803 1.00 40.23 231 GLU A O 1
ATOM 3849 N N . ASN B 1 232 ? 28.849 -27.050 18.953 1.00 40.76 232 ASN A N 1
ATOM 3850 C CA . ASN B 1 232 ? 29.782 -25.964 18.724 1.00 35.06 232 ASN A CA 1
ATOM 3851 C C . ASN B 1 232 ? 31.189 -26.509 18.926 1.00 40.74 232 ASN A C 1
ATOM 3852 O O . ASN B 1 232 ? 31.467 -27.160 19.940 1.00 44.99 232 ASN A O 1
ATOM 3857 N N . PHE B 1 233 ? 32.066 -26.272 17.950 1.00 46.09 233 PHE A N 1
ATOM 3858 C CA . PHE B 1 233 ? 33.413 -26.830 17.976 1.00 43.75 233 PHE A CA 1
ATOM 3859 C C . PHE B 1 233 ? 34.525 -25.782 18.101 1.00 47.82 233 PHE A C 1
ATOM 3860 O O . PHE B 1 233 ? 35.651 -26.067 17.684 1.00 45.06 233 PHE A O 1
ATOM 3868 N N . TYR B 1 234 ? 34.269 -24.576 18.654 1.00 52.68 234 TYR A N 1
ATOM 3869 C CA . TYR B 1 234 ? 35.411 -23.657 18.720 1.00 54.14 234 TYR A CA 1
ATOM 3870 C C . TYR B 1 234 ? 36.458 -24.109 19.722 1.00 46.81 234 TYR A C 1
ATOM 3871 O O . TYR B 1 234 ? 37.600 -23.641 19.638 1.00 54.59 234 TYR A O 1
ATOM 3880 N N . ASN B 1 235 ? 36.095 -24.951 20.689 1.00 50.01 235 ASN A N 1
ATOM 3881 C CA . ASN B 1 235 ? 37.051 -25.365 21.712 1.00 51.77 235 ASN A CA 1
ATOM 3882 C C . ASN B 1 235 ? 37.931 -26.530 21.288 1.00 49.65 235 ASN A C 1
ATOM 3883 O O . ASN B 1 235 ? 38.769 -26.967 22.083 1.00 53.59 235 ASN A O 1
ATOM 3888 N N . THR B 1 236 ? 37.760 -27.046 20.080 1.00 48.63 236 THR A N 1
ATOM 3889 C CA . THR B 1 236 ? 38.640 -28.099 19.606 1.00 51.44 236 THR A CA 1
ATOM 3890 C C . THR B 1 236 ? 40.071 -27.574 19.531 1.00 59.36 236 THR A C 1
ATOM 3891 O O . THR B 1 236 ? 40.301 -26.499 18.956 1.00 54.18 236 THR A O 1
ATOM 3895 N N . PRO B 1 237 ? 41.057 -28.303 20.065 1.00 51.31 237 PRO A N 1
ATOM 3896 C CA . PRO B 1 237 ? 42.433 -27.788 20.072 1.00 56.53 237 PRO A CA 1
ATOM 3897 C C . PRO B 1 237 ? 42.934 -27.556 18.655 1.00 62.20 237 PRO A C 1
ATOM 3898 O O . PRO B 1 237 ? 42.540 -28.243 17.711 1.00 59.71 237 PRO A O 1
ATOM 3902 N N . ARG B 1 238 ? 43.772 -26.530 18.499 1.00 72.82 238 ARG A N 1
ATOM 3903 C CA . ARG B 1 238 ? 44.168 -26.137 17.153 1.00 72.01 238 ARG A CA 1
ATOM 3904 C C . ARG B 1 238 ? 44.930 -27.250 16.444 1.00 71.21 238 ARG A C 1
ATOM 3905 O O . ARG B 1 238 ? 44.742 -27.456 15.243 1.00 75.56 238 ARG A O 1
ATOM 3913 N N . GLU B 1 239 ? 45.750 -28.011 17.170 1.00 69.58 239 GLU A N 1
ATOM 3914 C CA . GLU B 1 239 ? 46.596 -28.990 16.495 1.00 74.11 239 GLU A CA 1
ATOM 3915 C C . GLU B 1 239 ? 45.762 -30.076 15.819 1.00 70.48 239 GLU A C 1
ATOM 3916 O O . GLU B 1 239 ? 46.053 -30.477 14.680 1.00 75.39 239 GLU A O 1
ATOM 3922 N N . VAL B 1 240 ? 44.684 -30.521 16.470 1.00 67.66 240 VAL A N 1
ATOM 3923 C CA . VAL B 1 240 ? 43.843 -31.522 15.828 1.00 61.35 240 VAL A CA 1
ATOM 3924 C C . VAL B 1 240 ? 43.095 -30.919 14.651 1.00 60.83 240 VAL A C 1
ATOM 3925 O O . VAL B 1 240 ? 42.893 -31.591 13.635 1.00 62.70 240 VAL A O 1
ATOM 3929 N N . VAL B 1 241 ? 42.697 -29.646 14.743 1.00 58.58 241 VAL A N 1
ATOM 3930 C CA . VAL B 1 241 ? 42.009 -29.025 13.616 1.00 52.27 241 VAL A CA 1
ATOM 3931 C C . VAL B 1 241 ? 42.938 -28.901 12.414 1.00 53.46 241 VAL A C 1
ATOM 3932 O O . VAL B 1 241 ? 42.535 -29.169 11.276 1.00 60.84 241 VAL A O 1
ATOM 3936 N N . GLU B 1 242 ? 44.202 -28.542 12.642 1.00 58.99 242 GLU A N 1
ATOM 3937 C CA . GLU B 1 242 ? 45.138 -28.462 11.528 1.00 59.60 242 GLU A CA 1
ATOM 3938 C C . GLU B 1 242 ? 45.495 -29.840 10.999 1.00 65.68 242 GLU A C 1
ATOM 3939 O O . GLU B 1 242 ? 45.965 -29.949 9.860 1.00 61.36 242 GLU A O 1
ATOM 3945 N N . SER B 1 243 ? 45.294 -30.892 11.797 1.00 65.30 243 SER A N 1
ATOM 3946 C CA . SER B 1 243 ? 45.519 -32.232 11.273 1.00 61.70 243 SER A CA 1
ATOM 3947 C C . SER B 1 243 ? 44.382 -32.721 10.382 1.00 54.18 243 SER A C 1
ATOM 3948 O O . SER B 1 243 ? 44.566 -33.702 9.656 1.00 62.74 243 SER A O 1
ATOM 3951 N N . MET B 1 244 ? 43.230 -32.060 10.394 1.00 52.62 244 MET A N 1
ATOM 3952 C CA . MET B 1 244 ? 42.084 -32.525 9.625 1.00 58.40 244 MET A CA 1
ATOM 3953 C C . MET B 1 244 ? 42.103 -31.959 8.211 1.00 50.09 244 MET A C 1
ATOM 3954 O O . MET B 1 244 ? 42.670 -30.896 7.949 1.00 57.88 244 MET A O 1
ATOM 3959 N N . THR B 1 245 ? 41.472 -32.691 7.297 1.00 46.72 245 THR A N 1
ATOM 3960 C CA . THR B 1 245 ? 41.316 -32.235 5.925 1.00 53.07 245 THR A CA 1
ATOM 3961 C C . THR B 1 245 ? 40.331 -31.067 5.864 1.00 51.63 245 THR A C 1
ATOM 3962 O O . THR B 1 245 ? 39.469 -30.922 6.733 1.00 46.28 245 THR A O 1
ATOM 3966 N N . PRO B 1 246 ? 40.439 -30.217 4.838 1.00 44.32 246 PRO A N 1
ATOM 3967 C CA . PRO B 1 246 ? 39.500 -29.087 4.728 1.00 45.80 246 PRO A CA 1
ATOM 3968 C C . PRO B 1 246 ? 38.040 -29.504 4.670 1.00 49.64 246 PRO A C 1
ATOM 3969 O O . PRO B 1 246 ? 37.185 -28.789 5.199 1.00 49.61 246 PRO A O 1
ATOM 3973 N N . LEU B 1 247 ? 37.719 -30.651 4.054 1.00 42.47 247 LEU A N 1
ATOM 3974 C CA . LEU B 1 247 ? 36.340 -31.136 4.084 1.00 42.08 247 LEU A CA 1
ATOM 3975 C C . LEU B 1 247 ? 35.899 -31.442 5.512 1.00 49.50 247 LEU A C 1
ATOM 3976 O O . LEU B 1 247 ? 34.806 -31.042 5.943 1.00 48.66 247 LEU A O 1
ATOM 3981 N N . ALA B 1 248 ? 36.738 -32.165 6.260 1.00 46.78 248 ALA A N 1
ATOM 3982 C CA . ALA B 1 248 ? 36.384 -32.500 7.633 1.00 47.47 248 ALA A CA 1
ATOM 3983 C C . ALA B 1 248 ? 36.288 -31.259 8.508 1.00 35.91 248 ALA A C 1
ATOM 3984 O O . ALA B 1 248 ? 35.445 -31.204 9.411 1.00 37.99 248 ALA A O 1
ATOM 3986 N N . GLN B 1 249 ? 37.127 -30.251 8.253 1.00 37.76 249 GLN A N 1
ATOM 3987 C CA . GLN B 1 249 ? 37.009 -28.994 8.987 1.00 40.79 249 GLN A CA 1
ATOM 3988 C C . GLN B 1 249 ? 35.734 -28.242 8.618 1.00 47.42 249 GLN A C 1
ATOM 3989 O O . GLN B 1 249 ? 35.099 -27.631 9.487 1.00 46.48 249 GLN A O 1
ATOM 3995 N N . ARG B 1 250 ? 35.330 -28.279 7.343 1.00 39.57 250 ARG A N 1
ATOM 3996 C CA . ARG B 1 250 ? 34.056 -27.666 6.992 1.00 43.48 250 ARG A CA 1
ATOM 3997 C C . ARG B 1 250 ? 32.903 -28.384 7.679 1.00 43.16 250 ARG A C 1
ATOM 3998 O O . ARG B 1 250 ? 31.914 -27.746 8.057 1.00 43.45 250 ARG A O 1
ATOM 4006 N N . MET B 1 251 ? 33.026 -29.700 7.887 1.00 40.75 251 MET A N 1
ATOM 4007 C CA . MET B 1 251 ? 31.953 -30.434 8.557 1.00 39.19 251 MET A CA 1
ATOM 4008 C C . MET B 1 251 ? 31.767 -29.972 9.999 1.00 39.83 251 MET A C 1
ATOM 4009 O O . MET B 1 251 ? 30.648 -30.022 10.524 1.00 39.97 251 MET A O 1
ATOM 4014 N N . ILE B 1 252 ? 32.835 -29.507 10.647 1.00 37.53 252 ILE A N 1
ATOM 4015 C CA . ILE B 1 252 ? 32.785 -29.107 12.049 1.00 37.31 252 ILE A CA 1
ATOM 4016 C C . ILE B 1 252 ? 32.806 -27.583 12.210 1.00 39.80 252 ILE A C 1
ATOM 4017 O O . ILE B 1 252 ? 33.108 -27.079 13.293 1.00 37.68 252 ILE A O 1
ATOM 4022 N N . GLY B 1 253 ? 32.487 -26.842 11.149 1.00 43.81 253 GLY A N 1
ATOM 4023 C CA . GLY B 1 253 ? 32.265 -25.410 11.253 1.00 35.07 253 GLY A CA 1
ATOM 4024 C C . GLY B 1 253 ? 33.496 -24.533 11.212 1.00 36.34 253 GLY A C 1
ATOM 4025 O O . GLY B 1 253 ? 33.401 -23.349 11.552 1.00 45.73 253 GLY A O 1
ATOM 4026 N N . TRP B 1 254 ? 34.652 -25.069 10.841 1.00 40.35 254 TRP A N 1
ATOM 4027 C CA . TRP B 1 254 ? 35.874 -24.280 10.760 1.00 41.43 254 TRP A CA 1
ATOM 4028 C C . TRP B 1 254 ? 36.159 -23.723 9.369 1.00 35.13 254 TRP A C 1
ATOM 4029 O O . TRP B 1 254 ? 37.172 -23.040 9.194 1.00 50.81 254 TRP A O 1
ATOM 4040 N N . ARG B 1 255 ? 35.322 -24.012 8.376 1.00 48.64 255 ARG A N 1
ATOM 4041 C CA . ARG B 1 255 ? 35.464 -23.450 7.039 1.00 42.24 255 ARG A CA 1
ATOM 4042 C C . ARG B 1 255 ? 34.153 -22.805 6.604 1.00 45.45 255 ARG A C 1
ATOM 4043 O O . ARG B 1 255 ? 33.076 -23.126 7.114 1.00 38.05 255 ARG A O 1
ATOM 4051 N N . THR B 1 256 ? 34.252 -21.872 5.659 1.00 44.89 256 THR A N 1
ATOM 4052 C CA . THR B 1 256 ? 33.051 -21.227 5.151 1.00 47.82 256 THR A CA 1
ATOM 4053 C C . THR B 1 256 ? 32.282 -22.181 4.235 1.00 44.67 256 THR A C 1
ATOM 4054 O O . THR B 1 256 ? 32.863 -23.040 3.563 1.00 44.12 256 THR A O 1
ATOM 4058 N N . LEU B 1 257 ? 30.958 -22.041 4.237 1.00 43.17 257 LEU A N 1
ATOM 4059 C CA . LEU B 1 257 ? 30.071 -22.826 3.388 1.00 38.48 257 LEU A CA 1
ATOM 4060 C C . LEU B 1 257 ? 29.831 -22.140 2.042 1.00 45.66 257 LEU A C 1
ATOM 4061 O O . LEU B 1 257 ? 29.914 -20.917 1.911 1.00 42.81 257 LEU A O 1
ATOM 4066 N N . HIS B 1 258 ? 29.486 -22.949 1.039 1.00 45.68 258 HIS A N 1
ATOM 4067 C CA . HIS B 1 258 ? 29.273 -22.475 -0.329 1.00 44.84 258 HIS A CA 1
ATOM 4068 C C . HIS B 1 258 ? 27.930 -22.977 -0.837 1.00 46.21 258 HIS A C 1
ATOM 4069 O O . HIS B 1 258 ? 27.861 -23.937 -1.617 1.00 48.72 258 HIS A O 1
ATOM 4076 N N . PRO B 1 259 ? 26.837 -22.355 -0.398 1.00 47.59 259 PRO A N 1
ATOM 4077 C CA . PRO B 1 259 ? 25.511 -22.715 -0.911 1.00 43.95 259 PRO A CA 1
ATOM 4078 C C . PRO B 1 259 ? 25.364 -22.410 -2.391 1.00 46.47 259 PRO A C 1
ATOM 4079 O O . PRO B 1 259 ? 25.965 -21.475 -2.917 1.00 49.79 259 PRO A O 1
ATOM 4083 N N . HIS B 1 260 ? 24.554 -23.224 -3.072 1.00 51.01 260 HIS A N 1
ATOM 4084 C CA . HIS B 1 260 ? 24.208 -22.904 -4.452 1.00 49.07 260 HIS A CA 1
ATOM 4085 C C . HIS B 1 260 ? 23.419 -21.603 -4.527 1.00 57.36 260 HIS A C 1
ATOM 4086 O O . HIS B 1 260 ? 23.502 -20.879 -5.527 1.00 56.51 260 HIS A O 1
ATOM 4093 N N . SER B 1 261 ? 22.655 -21.289 -3.479 1.00 58.91 261 SER A N 1
ATOM 4094 C CA . SER B 1 261 ? 21.912 -20.035 -3.435 1.00 50.11 261 SER A CA 1
ATOM 4095 C C . SER B 1 261 ? 22.857 -18.837 -3.450 1.00 55.57 261 SER A C 1
ATOM 4096 O O . SER B 1 261 ? 22.849 -18.033 -4.389 1.00 79.39 261 SER A O 1
ATOM 4099 N N . HIS B 1 262 ? 23.667 -18.692 -2.403 1.00 65.21 262 HIS A N 1
ATOM 4100 C CA . HIS B 1 262 ? 24.704 -17.661 -2.317 1.00 66.39 262 HIS A CA 1
ATOM 4101 C C . HIS B 1 262 ? 26.065 -18.326 -2.532 1.00 62.99 262 HIS A C 1
ATOM 4102 O O . HIS B 1 262 ? 26.780 -18.644 -1.579 1.00 59.93 262 HIS A O 1
ATOM 4109 N N . SER B 1 263 ? 26.434 -18.518 -3.803 1.00 70.72 263 SER A N 1
ATOM 4110 C CA . SER B 1 263 ? 27.641 -19.283 -4.118 1.00 62.45 263 SER A CA 1
ATOM 4111 C C . SER B 1 263 ? 28.906 -18.600 -3.615 1.00 71.33 263 SER A C 1
ATOM 4112 O O . SER B 1 263 ? 29.903 -19.279 -3.339 1.00 64.94 263 SER A O 1
ATOM 4115 N N . PHE B 1 264 ? 28.885 -17.271 -3.482 1.00 76.36 264 PHE A N 1
ATOM 4116 C CA . PHE B 1 264 ? 30.084 -16.551 -3.069 1.00 59.33 264 PHE A CA 1
ATOM 4117 C C . PHE B 1 264 ? 30.551 -16.994 -1.690 1.00 65.78 264 PHE A C 1
ATOM 4118 O O . PHE B 1 264 ? 31.757 -17.018 -1.419 1.00 67.08 264 PHE A O 1
ATOM 4126 N N . GLY B 1 265 ? 29.629 -17.360 -0.823 1.00 63.43 265 GLY A N 1
ATOM 4127 C CA . GLY B 1 265 ? 29.989 -17.915 0.464 1.00 45.33 265 GLY A CA 1
ATOM 4128 C C . GLY B 1 265 ? 29.009 -17.517 1.544 1.00 45.48 265 GLY A C 1
ATOM 4129 O O . GLY B 1 265 ? 28.225 -16.576 1.416 1.00 45.33 265 GLY A O 1
ATOM 4130 N N . TRP B 1 266 ? 29.052 -18.276 2.634 1.00 41.77 266 TRP A N 1
ATOM 4131 C CA . TRP B 1 266 ? 28.272 -18.033 3.835 1.00 41.34 266 TRP A CA 1
ATOM 4132 C C . TRP B 1 266 ? 29.143 -18.466 5.009 1.00 37.27 266 TRP A C 1
ATOM 4133 O O . TRP B 1 266 ? 30.021 -19.319 4.849 1.00 38.70 266 TRP A O 1
ATOM 4144 N N . TRP B 1 267 ? 28.906 -17.877 6.186 1.00 36.05 267 TRP A N 1
ATOM 4145 C CA . TRP B 1 267 ? 29.732 -18.151 7.371 1.00 38.84 267 TRP A CA 1
ATOM 4146 C C . TRP B 1 267 ? 31.157 -17.647 7.131 1.00 41.06 267 TRP A C 1
ATOM 4147 O O . TRP B 1 267 ? 32.135 -18.389 7.239 1.00 38.27 267 TRP A O 1
ATOM 4158 N N . LEU B 1 268 ? 31.254 -16.382 6.738 1.00 39.78 268 LEU A N 1
ATOM 4159 C CA . LEU B 1 268 ? 32.501 -15.731 6.374 1.00 36.27 268 LEU A CA 1
ATOM 4160 C C . LEU B 1 268 ? 32.997 -14.831 7.498 1.00 38.16 268 LEU A C 1
ATOM 4161 O O . LEU B 1 268 ? 32.255 -14.469 8.415 1.00 34.60 268 LEU A O 1
ATOM 4166 N N . ILE B 1 269 ? 34.269 -14.456 7.400 1.00 38.19 269 ILE A N 1
ATOM 4167 C CA . ILE B 1 269 ? 34.873 -13.453 8.268 1.00 40.48 269 ILE A CA 1
ATOM 4168 C C . ILE B 1 269 ? 35.379 -12.323 7.379 1.00 45.36 269 ILE A C 1
ATOM 4169 O O . ILE B 1 269 ? 36.336 -12.506 6.614 1.00 48.17 269 ILE A O 1
ATOM 4174 N N . ARG B 1 270 ? 34.749 -11.155 7.490 1.00 52.08 270 ARG A N 1
ATOM 4175 C CA . ARG B 1 270 ? 35.084 -9.995 6.662 1.00 51.23 270 ARG A CA 1
ATOM 4176 C C . ARG B 1 270 ? 35.034 -10.331 5.171 1.00 50.41 270 ARG A C 1
ATOM 4177 O O . ARG B 1 270 ? 35.921 -9.958 4.398 1.00 50.56 270 ARG A O 1
ATOM 4185 N N . ASN B 1 271 ? 33.983 -11.055 4.771 1.00 48.98 271 ASN A N 1
ATOM 4186 C CA . ASN B 1 271 ? 33.758 -11.463 3.381 1.00 49.20 271 ASN A CA 1
ATOM 4187 C C . ASN B 1 271 ? 34.928 -12.259 2.821 1.00 47.74 271 ASN A C 1
ATOM 4188 O O . ASN B 1 271 ? 35.230 -12.183 1.627 1.00 50.26 271 ASN A O 1
ATOM 4193 N N . ALA B 1 272 ? 35.592 -13.022 3.681 1.00 50.51 272 ALA A N 1
ATOM 4194 C CA . ALA B 1 272 ? 36.706 -13.869 3.293 1.00 47.57 272 ALA A CA 1
ATOM 4195 C C . ALA B 1 272 ? 36.514 -15.243 3.915 1.00 44.67 272 ALA A C 1
ATOM 4196 O O . ALA B 1 272 ? 35.715 -15.422 4.838 1.00 46.29 272 ALA A O 1
ATOM 4198 N N . GLU B 1 273 ? 37.247 -16.218 3.385 1.00 45.49 273 GLU A N 1
ATOM 4199 C CA . GLU B 1 273 ? 37.118 -17.581 3.872 1.00 43.23 273 GLU A CA 1
ATOM 4200 C C . GLU B 1 273 ? 37.445 -17.627 5.360 1.00 49.73 273 GLU A C 1
ATOM 4201 O O . GLU B 1 273 ? 38.441 -17.055 5.811 1.00 52.28 273 GLU A O 1
ATOM 4207 N N . ALA B 1 274 ? 36.599 -18.323 6.123 1.00 44.12 274 ALA A N 1
ATOM 4208 C CA . ALA B 1 274 ? 36.681 -18.227 7.576 1.00 47.66 274 ALA A CA 1
ATOM 4209 C C . ALA B 1 274 ? 37.920 -18.934 8.108 1.00 50.49 274 ALA A C 1
ATOM 4210 O O . ALA B 1 274 ? 38.618 -18.400 8.976 1.00 51.86 274 ALA A O 1
ATOM 4212 N N . GLY B 1 275 ? 38.214 -20.130 7.596 1.00 49.66 275 GLY A N 1
ATOM 4213 C CA . GLY B 1 275 ? 39.349 -20.880 8.108 1.00 47.01 275 GLY A CA 1
ATOM 4214 C C . GLY B 1 275 ? 40.681 -20.206 7.835 1.00 52.87 275 GLY A C 1
ATOM 4215 O O . GLY B 1 275 ? 41.584 -20.234 8.675 1.00 64.05 275 GLY A O 1
ATOM 4216 N N . GLN B 1 276 ? 40.821 -19.587 6.658 1.00 50.95 276 GLN A N 1
ATOM 4217 C CA . GLN B 1 276 ? 42.010 -18.795 6.390 1.00 56.16 276 GLN A CA 1
ATOM 4218 C C . GLN B 1 276 ? 42.103 -17.629 7.362 1.00 55.89 276 GLN A C 1
ATOM 4219 O O . GLN B 1 276 ? 43.199 -17.289 7.830 1.00 52.94 276 GLN A O 1
ATOM 4225 N N . ALA B 1 277 ? 40.960 -17.039 7.731 1.00 54.34 277 ALA A N 1
ATOM 4226 C CA . ALA B 1 277 ? 41.019 -15.869 8.588 1.00 49.39 277 ALA A CA 1
ATOM 4227 C C . ALA B 1 277 ? 41.530 -16.193 9.982 1.00 56.70 277 ALA A C 1
ATOM 4228 O O . ALA B 1 277 ? 42.018 -15.277 10.665 1.00 61.07 277 ALA A O 1
ATOM 4230 N N . LEU B 1 278 ? 41.377 -17.428 10.467 1.00 51.87 278 LEU A N 1
ATOM 4231 C CA . LEU B 1 278 ? 41.950 -17.731 11.763 1.00 71.42 278 LEU A CA 1
ATOM 4232 C C . LEU B 1 278 ? 42.950 -18.872 11.723 1.00 57.08 278 LEU A C 1
ATOM 4233 O O . LEU B 1 278 ? 42.925 -19.772 12.555 1.00 62.87 278 LEU A O 1
ATOM 4238 N N . GLY B 1 279 ? 43.855 -18.823 10.736 1.00 52.29 279 GLY A N 1
ATOM 4239 C CA . GLY B 1 279 ? 45.134 -19.478 10.792 1.00 55.40 279 GLY A CA 1
ATOM 4240 C C . GLY B 1 279 ? 45.269 -20.810 10.103 1.00 60.94 279 GLY A C 1
ATOM 4241 O O . GLY B 1 279 ? 46.382 -21.357 10.067 1.00 62.04 279 GLY A O 1
ATOM 4242 N N . LEU B 1 280 ? 44.192 -21.358 9.570 1.00 57.27 280 LEU A N 1
ATOM 4243 C CA . LEU B 1 280 ? 44.256 -22.593 8.822 1.00 53.17 280 LEU A CA 1
ATOM 4244 C C . LEU B 1 280 ? 44.852 -22.334 7.439 1.00 54.23 280 LEU A C 1
ATOM 4245 O O . LEU B 1 280 ? 44.982 -21.192 6.983 1.00 57.44 280 LEU A O 1
ATOM 4250 N N . LYS B 1 281 ? 45.278 -23.417 6.803 1.00 55.27 281 LYS A N 1
ATOM 4251 C CA . LYS B 1 281 ? 45.855 -23.335 5.478 1.00 60.81 281 LYS A CA 1
ATOM 4252 C C . LYS B 1 281 ? 44.808 -22.861 4.471 1.00 61.09 281 LYS A C 1
ATOM 4253 O O . LYS B 1 281 ? 43.616 -23.138 4.623 1.00 59.18 281 LYS A O 1
ATOM 4259 N N . PRO B 1 282 ? 45.226 -22.110 3.445 1.00 61.70 282 PRO A N 1
ATOM 4260 C CA . PRO B 1 282 ? 44.325 -21.787 2.336 1.00 57.10 282 PRO A CA 1
ATOM 4261 C C . PRO B 1 282 ? 43.796 -23.032 1.625 1.00 60.07 282 PRO A C 1
ATOM 4262 O O . PRO B 1 282 ? 42.606 -23.080 1.303 1.00 56.26 282 PRO A O 1
ATOM 4266 N N . THR C 1 3 ? 67.607 12.044 47.772 1.00 114.72 3 THR B N 1
ATOM 4267 C CA . THR C 1 3 ? 68.010 11.642 46.427 1.00 125.11 3 THR B CA 1
ATOM 4268 C C . THR C 1 3 ? 67.693 12.767 45.431 1.00 107.98 3 THR B C 1
ATOM 4269 O O . THR C 1 3 ? 67.194 13.821 45.824 1.00 116.54 3 THR B O 1
ATOM 4273 N N . SER C 1 4 ? 67.983 12.535 44.147 1.00 99.11 4 SER B N 1
ATOM 4274 C CA . SER C 1 4 ? 67.983 13.620 43.168 1.00 112.54 4 SER B CA 1
ATOM 4275 C C . SER C 1 4 ? 66.596 14.232 42.991 1.00 109.77 4 SER B C 1
ATOM 4276 O O . SER C 1 4 ? 66.439 15.457 43.044 1.00 118.05 4 SER B O 1
ATOM 4279 N N . ALA C 1 5 ? 65.577 13.392 42.781 1.00 93.55 5 ALA B N 1
ATOM 4280 C CA . ALA C 1 5 ? 64.226 13.823 42.415 1.00 94.42 5 ALA B CA 1
ATOM 4281 C C . ALA C 1 5 ? 64.205 14.587 41.091 1.00 94.24 5 ALA B C 1
ATOM 4282 O O . ALA C 1 5 ? 65.258 14.954 40.556 1.00 90.50 5 ALA B O 1
ATOM 4284 N N . ILE C 1 6 ? 63.005 14.826 40.553 1.00 96.32 6 ILE B N 1
ATOM 4285 C CA . ILE C 1 6 ? 62.866 15.312 39.181 1.00 75.82 6 ILE B CA 1
ATOM 4286 C C . ILE C 1 6 ? 62.797 16.837 39.053 1.00 77.27 6 ILE B C 1
ATOM 4287 O O . ILE C 1 6 ? 63.107 17.366 37.973 1.00 81.01 6 ILE B O 1
ATOM 4292 N N . ARG C 1 7 ? 62.515 17.562 40.142 1.00 78.08 7 ARG B N 1
ATOM 4293 C CA . ARG C 1 7 ? 62.334 19.016 40.114 1.00 90.84 7 ARG B CA 1
ATOM 4294 C C . ARG C 1 7 ? 61.106 19.461 39.313 1.00 91.08 7 ARG B C 1
ATOM 4295 O O . ARG C 1 7 ? 61.232 20.027 38.222 1.00 91.52 7 ARG B O 1
ATOM 4303 N N . HIS C 1 8 ? 59.910 19.178 39.847 1.00 85.14 8 HIS B N 1
ATOM 4304 C CA . HIS C 1 8 ? 58.630 19.664 39.328 1.00 80.32 8 HIS B CA 1
ATOM 4305 C C . HIS C 1 8 ? 58.614 21.175 39.108 1.00 84.00 8 HIS B C 1
ATOM 4306 O O . HIS C 1 8 ? 59.433 21.899 39.684 1.00 91.67 8 HIS B O 1
ATOM 4313 N N . ALA C 1 9 ? 57.682 21.666 38.297 1.00 81.29 9 ALA B N 1
ATOM 4314 C CA . ALA C 1 9 ? 57.641 23.091 37.968 1.00 79.59 9 ALA B CA 1
ATOM 4315 C C . ALA C 1 9 ? 56.199 23.511 37.677 1.00 84.67 9 ALA B C 1
ATOM 4316 O O . ALA C 1 9 ? 55.247 22.807 38.028 1.00 85.44 9 ALA B O 1
ATOM 4318 N N . ASN C 1 10 ? 56.053 24.689 37.065 1.00 95.91 10 ASN B N 1
ATOM 4319 C CA . ASN C 1 10 ? 54.813 25.265 36.542 1.00 93.77 10 ASN B CA 1
ATOM 4320 C C . ASN C 1 10 ? 53.854 25.790 37.604 1.00 94.08 10 ASN B C 1
ATOM 4321 O O . ASN C 1 10 ? 54.035 25.566 38.807 1.00 93.90 10 ASN B O 1
ATOM 4326 N N . LYS C 1 11 ? 52.830 26.494 37.115 1.00 86.21 11 LYS B N 1
ATOM 4327 C CA . LYS C 1 11 ? 51.807 27.246 37.836 1.00 88.71 11 LYS B CA 1
ATOM 4328 C C . LYS C 1 11 ? 52.361 28.543 38.412 1.00 101.96 11 LYS B C 1
ATOM 4329 O O . LYS C 1 11 ? 51.585 29.427 38.795 1.00 111.53 11 LYS B O 1
ATOM 4335 N N . ALA C 1 12 ? 53.688 28.680 38.486 1.00 101.10 12 ALA B N 1
ATOM 4336 C CA . ALA C 1 12 ? 54.283 29.999 38.668 1.00 99.31 12 ALA B CA 1
ATOM 4337 C C . ALA C 1 12 ? 55.675 30.149 38.068 1.00 102.18 12 ALA B C 1
ATOM 4338 O O . ALA C 1 12 ? 56.228 31.249 38.135 1.00 103.79 12 ALA B O 1
ATOM 4340 N N . THR C 1 13 ? 56.264 29.103 37.494 1.00 101.86 13 THR B N 1
ATOM 4341 C CA . THR C 1 13 ? 57.597 29.202 36.912 1.00 103.68 13 THR B CA 1
ATOM 4342 C C . THR C 1 13 ? 57.565 29.790 35.507 1.00 92.94 13 THR B C 1
ATOM 4343 O O . THR C 1 13 ? 56.687 29.471 34.701 1.00 82.02 13 THR B O 1
ATOM 4347 N N . SER C 1 14 ? 58.539 30.650 35.222 1.00 92.62 14 SER B N 1
ATOM 4348 C CA . SER C 1 14 ? 58.716 31.214 33.893 1.00 93.50 14 SER B CA 1
ATOM 4349 C C . SER C 1 14 ? 59.327 30.178 32.951 1.00 83.85 14 SER B C 1
ATOM 4350 O O . SER C 1 14 ? 59.932 29.191 33.377 1.00 92.29 14 SER B O 1
ATOM 4353 N N . SER C 1 15 ? 59.150 30.409 31.647 1.00 75.23 15 SER B N 1
ATOM 4354 C CA . SER C 1 15 ? 59.723 29.495 30.660 1.00 82.45 15 SER B CA 1
ATOM 4355 C C . SER C 1 15 ? 61.247 29.477 30.720 1.00 77.62 15 SER B C 1
ATOM 4356 O O . SER C 1 15 ? 61.866 28.440 30.439 1.00 70.66 15 SER B O 1
ATOM 4359 N N . ASP C 1 16 ? 61.868 30.599 31.099 1.00 83.39 16 ASP B N 1
ATOM 4360 C CA . ASP C 1 16 ? 63.316 30.604 31.276 1.00 85.77 16 ASP B CA 1
ATOM 4361 C C . ASP C 1 16 ? 63.731 29.640 32.377 1.00 83.25 16 ASP B C 1
ATOM 4362 O O . ASP C 1 16 ? 64.765 28.964 32.272 1.00 80.06 16 ASP B O 1
ATOM 4367 N N . GLU C 1 17 ? 62.917 29.540 33.429 1.00 80.85 17 GLU B N 1
ATOM 4368 C CA . GLU C 1 17 ? 63.218 28.596 34.496 1.00 81.02 17 GLU B CA 1
ATOM 4369 C C . GLU C 1 17 ? 63.143 27.162 33.996 1.00 75.60 17 GLU B C 1
ATOM 4370 O O . GLU C 1 17 ? 63.966 26.324 34.375 1.00 70.04 17 GLU B O 1
ATOM 4376 N N . ILE C 1 18 ? 62.174 26.863 33.127 1.00 83.02 18 ILE B N 1
ATOM 4377 C CA . ILE C 1 18 ? 62.065 25.508 32.598 1.00 73.84 18 ILE B CA 1
ATOM 4378 C C . ILE C 1 18 ? 63.267 25.184 31.718 1.00 69.89 18 ILE B C 1
ATOM 4379 O O . ILE C 1 18 ? 63.825 24.080 31.787 1.00 59.84 18 ILE B O 1
ATOM 4384 N N . VAL C 1 19 ? 63.721 26.156 30.918 1.00 75.76 19 VAL B N 1
ATOM 4385 C CA . VAL C 1 19 ? 64.918 25.935 30.106 1.00 75.48 19 VAL B CA 1
ATOM 4386 C C . VAL C 1 19 ? 66.136 25.694 30.994 1.00 68.47 19 VAL B C 1
ATOM 4387 O O . VAL C 1 19 ? 66.977 24.835 30.701 1.00 68.01 19 VAL B O 1
ATOM 4391 N N . GLN C 1 20 ? 66.228 26.414 32.117 1.00 74.44 20 GLN B N 1
ATOM 4392 C CA . GLN C 1 20 ? 67.382 26.247 33.001 1.00 71.16 20 GLN B CA 1
ATOM 4393 C C . GLN C 1 20 ? 67.363 24.890 33.702 1.00 74.27 20 GLN B C 1
ATOM 4394 O O . GLN C 1 20 ? 68.406 24.225 33.814 1.00 82.20 20 GLN B O 1
ATOM 4400 N N . ILE C 1 21 ? 66.188 24.467 34.183 1.00 70.72 21 ILE B N 1
ATOM 4401 C CA . ILE C 1 21 ? 66.077 23.144 34.787 1.00 73.06 21 ILE B CA 1
ATOM 4402 C C . ILE C 1 21 ? 66.428 22.088 33.755 1.00 72.27 21 ILE B C 1
ATOM 4403 O O . ILE C 1 21 ? 67.039 21.060 34.070 1.00 76.14 21 ILE B O 1
ATOM 4408 N N . LEU C 1 22 ? 66.048 22.321 32.505 1.00 77.49 22 LEU B N 1
ATOM 4409 C CA . LEU C 1 22 ? 66.419 21.383 31.457 1.00 67.19 22 LEU B CA 1
ATOM 4410 C C . LEU C 1 22 ? 67.924 21.374 31.220 1.00 70.89 22 LEU B C 1
ATOM 4411 O O . LEU C 1 22 ? 68.498 20.335 30.830 1.00 66.09 22 LEU B O 1
ATOM 4416 N N . GLU C 1 23 ? 68.571 22.513 31.440 1.00 74.93 23 GLU B N 1
ATOM 4417 C CA . GLU C 1 23 ? 69.993 22.544 31.185 1.00 78.56 23 GLU B CA 1
ATOM 4418 C C . GLU C 1 23 ? 70.723 21.731 32.255 1.00 72.60 23 GLU B C 1
ATOM 4419 O O . GLU C 1 23 ? 71.641 20.950 31.970 1.00 80.95 23 GLU B O 1
ATOM 4425 N N . GLU C 1 24 ? 70.289 21.897 33.503 1.00 81.86 24 GLU B N 1
ATOM 4426 C CA . GLU C 1 24 ? 70.973 21.307 34.646 1.00 91.44 24 GLU B CA 1
ATOM 4427 C C . GLU C 1 24 ? 70.647 19.825 34.851 1.00 84.13 24 GLU B C 1
ATOM 4428 O O . GLU C 1 24 ? 71.539 19.035 35.170 1.00 76.40 24 GLU B O 1
ATOM 4434 N N . ASP C 1 25 ? 69.387 19.414 34.680 1.00 76.82 25 ASP B N 1
ATOM 4435 C CA . ASP C 1 25 ? 69.010 18.046 35.010 1.00 74.44 25 ASP B CA 1
ATOM 4436 C C . ASP C 1 25 ? 68.720 17.179 33.799 1.00 75.18 25 ASP B C 1
ATOM 4437 O O . ASP C 1 25 ? 68.832 15.954 33.901 1.00 69.64 25 ASP B O 1
ATOM 4442 N N . GLY C 1 26 ? 68.373 17.776 32.660 1.00 68.04 26 GLY B N 1
ATOM 4443 C CA . GLY C 1 26 ? 68.015 17.010 31.487 1.00 60.65 26 GLY B CA 1
ATOM 4444 C C . GLY C 1 26 ? 66.580 16.536 31.469 1.00 61.68 26 GLY B C 1
ATOM 4445 O O . GLY C 1 26 ? 66.178 15.854 30.519 1.00 55.44 26 GLY B O 1
ATOM 4446 N N . VAL C 1 27 ? 65.799 16.859 32.493 1.00 61.96 27 VAL B N 1
ATOM 4447 C CA . VAL C 1 27 ? 64.411 16.428 32.571 1.00 59.05 27 VAL B CA 1
ATOM 4448 C C . VAL C 1 27 ? 63.705 17.346 33.556 1.00 58.15 27 VAL B C 1
ATOM 4449 O O . VAL C 1 27 ? 64.295 17.794 34.542 1.00 72.71 27 VAL B O 1
ATOM 4453 N N . VAL C 1 28 ? 62.442 17.646 33.272 1.00 57.29 28 VAL B N 1
ATOM 4454 C CA . VAL C 1 28 ? 61.656 18.516 34.137 1.00 61.48 28 VAL B CA 1
ATOM 4455 C C . VAL C 1 28 ? 60.189 18.138 33.992 1.00 58.22 28 VAL B C 1
ATOM 4456 O O . VAL C 1 28 ? 59.770 17.602 32.965 1.00 59.28 28 VAL B O 1
ATOM 4460 N N . ILE C 1 29 ? 59.412 18.386 35.042 1.00 59.97 29 ILE B N 1
ATOM 4461 C CA . ILE C 1 29 ? 57.983 18.099 35.049 1.00 56.25 29 ILE B CA 1
ATOM 4462 C C . ILE C 1 29 ? 57.236 19.422 35.135 1.00 65.61 29 ILE B C 1
ATOM 4463 O O . ILE C 1 29 ? 57.439 20.202 36.073 1.00 68.16 29 ILE B O 1
ATOM 4468 N N . VAL C 1 30 ? 56.399 19.680 34.136 1.00 69.03 30 VAL B N 1
ATOM 4469 C CA . VAL C 1 30 ? 55.531 20.848 34.077 1.00 62.42 30 VAL B CA 1
ATOM 4470 C C . VAL C 1 30 ? 54.151 20.414 34.560 1.00 68.59 30 VAL B C 1
ATOM 4471 O O . VAL C 1 30 ? 53.489 19.584 33.923 1.00 60.83 30 VAL B O 1
ATOM 4475 N N . GLU C 1 31 ? 53.737 20.950 35.708 1.00 74.47 31 GLU B N 1
ATOM 4476 C CA . GLU C 1 31 ? 52.432 20.645 36.280 1.00 76.78 31 GLU B CA 1
ATOM 4477 C C . GLU C 1 31 ? 51.316 21.365 35.532 1.00 76.30 31 GLU B C 1
ATOM 4478 O O . GLU C 1 31 ? 51.496 22.474 35.022 1.00 76.07 31 GLU B O 1
ATOM 4484 N N . SER C 1 32 ? 50.145 20.722 35.489 1.00 70.91 32 SER B N 1
ATOM 4485 C CA . SER C 1 32 ? 48.918 21.324 34.958 1.00 69.15 32 SER B CA 1
ATOM 4486 C C . SER C 1 32 ? 49.144 21.957 33.587 1.00 72.60 32 SER B C 1
ATOM 4487 O O . SER C 1 32 ? 48.694 23.071 33.309 1.00 69.86 32 SER B O 1
ATOM 4490 N N . PHE C 1 33 ? 49.876 21.248 32.726 1.00 72.11 33 PHE B N 1
ATOM 4491 C CA . PHE C 1 33 ? 50.192 21.792 31.410 1.00 64.13 33 PHE B CA 1
ATOM 4492 C C . PHE C 1 33 ? 48.954 21.862 30.522 1.00 61.73 33 PHE B C 1
ATOM 4493 O O . PHE C 1 33 ? 48.759 22.849 29.802 1.00 62.88 33 PHE B O 1
ATOM 4501 N N . LEU C 1 34 ? 48.097 20.842 30.570 1.00 58.42 34 LEU B N 1
ATOM 4502 C CA . LEU C 1 34 ? 46.845 20.824 29.823 1.00 60.28 34 LEU B CA 1
ATOM 4503 C C . LEU C 1 34 ? 45.650 20.834 30.768 1.00 61.87 34 LEU B C 1
ATOM 4504 O O . LEU C 1 34 ? 45.645 20.146 31.794 1.00 61.59 34 LEU B O 1
ATOM 4509 N N . SER C 1 35 ? 44.635 21.610 30.402 1.00 61.03 35 SER B N 1
ATOM 4510 C CA . SER C 1 35 ? 43.373 21.610 31.125 1.00 59.19 35 SER B CA 1
ATOM 4511 C C . SER C 1 35 ? 42.681 20.261 30.967 1.00 61.41 35 SER B C 1
ATOM 4512 O O . SER C 1 35 ? 42.934 19.515 30.017 1.00 58.28 35 SER B O 1
ATOM 4515 N N . SER C 1 36 ? 41.839 19.921 31.944 1.00 61.01 36 SER B N 1
ATOM 4516 C CA . SER C 1 36 ? 41.112 18.658 31.865 1.00 62.36 36 SER B CA 1
ATOM 4517 C C . SER C 1 36 ? 40.221 18.597 30.626 1.00 68.42 36 SER B C 1
ATOM 4518 O O . SER C 1 36 ? 40.048 17.520 30.036 1.00 65.31 36 SER B O 1
ATOM 4521 N N . ASP C 1 37 ? 39.694 19.745 30.181 1.00 65.81 37 ASP B N 1
ATOM 4522 C CA . ASP C 1 37 ? 38.902 19.765 28.954 1.00 66.34 37 ASP B CA 1
ATOM 4523 C C . ASP C 1 37 ? 39.751 19.441 27.733 1.00 53.95 37 ASP B C 1
ATOM 4524 O O . ASP C 1 37 ? 39.315 18.700 26.845 1.00 59.07 37 ASP B O 1
ATOM 4529 N N . LEU C 1 38 ? 40.970 19.974 27.675 1.00 56.15 38 LEU B N 1
ATOM 4530 C CA . LEU C 1 38 ? 41.841 19.663 26.549 1.00 53.97 38 LEU B CA 1
ATOM 4531 C C . LEU C 1 38 ? 42.213 18.188 26.537 1.00 54.42 38 LEU B C 1
ATOM 4532 O O . LEU C 1 38 ? 42.285 17.566 25.469 1.00 59.63 38 LEU B O 1
ATOM 4537 N N . VAL C 1 39 ? 42.434 17.606 27.719 1.00 56.34 39 VAL B N 1
ATOM 4538 C CA . VAL C 1 39 ? 42.738 16.182 27.791 1.00 54.24 39 VAL B CA 1
ATOM 4539 C C . VAL C 1 39 ? 41.548 15.373 27.310 1.00 54.47 39 VAL B C 1
ATOM 4540 O O . VAL C 1 39 ? 41.701 14.361 26.610 1.00 55.76 39 VAL B O 1
ATOM 4544 N N . GLN C 1 40 ? 40.338 15.828 27.631 1.00 50.02 40 GLN B N 1
ATOM 4545 C CA . GLN C 1 40 ? 39.187 15.080 27.143 1.00 50.26 40 GLN B CA 1
ATOM 4546 C C . GLN C 1 40 ? 38.992 15.241 25.633 1.00 57.85 40 GLN B C 1
ATOM 4547 O O . GLN C 1 40 ? 38.622 14.276 24.964 1.00 47.99 40 GLN B O 1
ATOM 4553 N N . LYS C 1 41 ? 39.258 16.421 25.052 1.00 57.25 41 LYS B N 1
ATOM 4554 C CA . LYS C 1 41 ? 39.189 16.476 23.588 1.00 51.02 41 LYS B CA 1
ATOM 4555 C C . LYS C 1 41 ? 40.190 15.505 22.985 1.00 55.05 41 LYS B C 1
ATOM 4556 O O . LYS C 1 41 ? 39.898 14.825 21.992 1.00 48.74 41 LYS B O 1
ATOM 4562 N N . LEU C 1 42 ? 41.426 15.533 23.500 1.00 42.43 42 LEU B N 1
ATOM 4563 C CA . LEU C 1 42 ? 42.488 14.758 22.894 1.00 42.98 42 LEU B CA 1
ATOM 4564 C C . LEU C 1 42 ? 42.139 13.285 22.934 1.00 45.98 42 LEU B C 1
ATOM 4565 O O . LEU C 1 42 ? 42.232 12.597 21.918 1.00 48.94 42 LEU B O 1
ATOM 4570 N N . ASN C 1 43 ? 41.674 12.794 24.086 1.00 44.15 43 ASN B N 1
ATOM 4571 C CA . ASN C 1 43 ? 41.300 11.389 24.168 1.00 49.75 43 ASN B CA 1
ATOM 4572 C C . ASN C 1 43 ? 40.120 11.069 23.254 1.00 57.54 43 ASN B C 1
ATOM 4573 O O . ASN C 1 43 ? 40.103 10.013 22.608 1.00 53.52 43 ASN B O 1
ATOM 4578 N N . ASP C 1 44 ? 39.152 11.990 23.131 1.00 56.99 44 ASP B N 1
ATOM 4579 C CA . ASP C 1 44 ? 38.000 11.713 22.274 1.00 52.01 44 ASP B CA 1
ATOM 4580 C C . ASP C 1 44 ? 38.400 11.650 20.804 1.00 47.58 44 ASP B C 1
ATOM 4581 O O . ASP C 1 44 ? 37.972 10.749 20.075 1.00 48.36 44 ASP B O 1
ATOM 4586 N N . GLU C 1 45 ? 39.223 12.595 20.351 1.00 50.57 45 GLU B N 1
ATOM 4587 C CA . GLU C 1 45 ? 39.676 12.582 18.966 1.00 49.30 45 GLU B CA 1
ATOM 4588 C C . GLU C 1 45 ? 40.581 11.396 18.680 1.00 50.56 45 GLU B C 1
ATOM 4589 O O . GLU C 1 45 ? 40.560 10.861 17.566 1.00 42.07 45 GLU B O 1
ATOM 4595 N N . LEU C 1 46 ? 41.355 10.946 19.668 1.00 56.84 46 LEU B N 1
ATOM 4596 C CA . LEU C 1 46 ? 42.330 9.898 19.403 1.00 47.81 46 LEU B CA 1
ATOM 4597 C C . LEU C 1 46 ? 41.744 8.498 19.505 1.00 50.68 46 LEU B C 1
ATOM 4598 O O . LEU C 1 46 ? 42.265 7.576 18.865 1.00 49.00 46 LEU B O 1
ATOM 4603 N N . ASP C 1 47 ? 40.670 8.312 20.278 1.00 49.36 47 ASP B N 1
ATOM 4604 C CA . ASP C 1 47 ? 40.155 6.961 20.497 1.00 49.60 47 ASP B CA 1
ATOM 4605 C C . ASP C 1 47 ? 39.764 6.223 19.221 1.00 53.06 47 ASP B C 1
ATOM 4606 O O . ASP C 1 47 ? 40.203 5.070 19.051 1.00 54.82 47 ASP B O 1
ATOM 4611 N N . PRO C 1 48 ? 38.942 6.778 18.311 1.00 52.62 48 PRO B N 1
ATOM 4612 C CA . PRO C 1 48 ? 38.589 6.001 17.109 1.00 48.22 48 PRO B CA 1
ATOM 4613 C C . PRO C 1 48 ? 39.782 5.618 16.251 1.00 49.96 48 PRO B C 1
ATOM 4614 O O . PRO C 1 48 ? 39.817 4.511 15.701 1.00 57.55 48 PRO B O 1
ATOM 4618 N N . HIS C 1 49 ? 40.780 6.498 16.144 1.00 54.24 49 HIS B N 1
ATOM 4619 C CA . HIS C 1 49 ? 41.966 6.167 15.361 1.00 53.08 49 HIS B CA 1
ATOM 4620 C C . HIS C 1 49 ? 42.788 5.083 16.042 1.00 54.47 49 HIS B C 1
ATOM 4621 O O . HIS C 1 49 ? 43.382 4.236 15.365 1.00 47.81 49 HIS B O 1
ATOM 4628 N N . LEU C 1 50 ? 42.837 5.094 17.375 1.00 44.93 50 LEU B N 1
ATOM 4629 C CA . LEU C 1 50 ? 43.532 4.023 18.079 1.00 51.76 50 LEU B CA 1
ATOM 4630 C C . LEU C 1 50 ? 42.804 2.693 17.898 1.00 54.25 50 LEU B C 1
ATOM 4631 O O . LEU C 1 50 ? 43.439 1.656 17.694 1.00 58.29 50 LEU B O 1
ATOM 4636 N N . ALA C 1 51 ? 41.471 2.709 17.895 1.00 54.62 51 ALA B N 1
ATOM 4637 C CA . ALA C 1 51 ? 40.738 1.454 17.748 1.00 52.03 51 ALA B CA 1
ATOM 4638 C C . ALA C 1 51 ? 40.893 0.836 16.358 1.00 53.41 51 ALA B C 1
ATOM 4639 O O . ALA C 1 51 ? 40.788 -0.386 16.213 1.00 63.61 51 ALA B O 1
ATOM 4641 N N . ALA C 1 52 ? 41.100 1.652 15.324 1.00 54.07 52 ALA B N 1
ATOM 4642 C CA . ALA C 1 52 ? 41.217 1.163 13.953 1.00 55.37 52 ALA B CA 1
ATOM 4643 C C . ALA C 1 52 ? 42.643 0.830 13.530 1.00 58.89 52 ALA B C 1
ATOM 4644 O O . ALA C 1 52 ? 42.864 0.523 12.353 1.00 63.15 52 ALA B O 1
ATOM 4646 N N . LEU C 1 53 ? 43.618 0.910 14.436 1.00 63.32 53 LEU B N 1
ATOM 4647 C CA . LEU C 1 53 ? 45.011 0.858 14.005 1.00 64.97 53 LEU B CA 1
ATOM 4648 C C . LEU C 1 53 ? 45.417 -0.494 13.430 1.00 73.41 53 LEU B C 1
ATOM 4649 O O . LEU C 1 53 ? 46.349 -0.548 12.618 1.00 73.89 53 LEU B O 1
ATOM 4654 N N . TYR C 1 54 ? 44.749 -1.576 13.840 1.00 71.09 54 TYR B N 1
ATOM 4655 C CA . TYR C 1 54 ? 45.146 -2.972 13.569 1.00 80.60 54 TYR B CA 1
ATOM 4656 C C . TYR C 1 54 ? 46.100 -3.195 12.388 1.00 84.32 54 TYR B C 1
ATOM 4657 O O . TYR C 1 54 ? 45.810 -2.822 11.250 1.00 94.65 54 TYR B O 1
ATOM 4666 N N . VAL C 1 66 ? 48.420 -8.448 23.374 1.00 102.64 66 VAL B N 1
ATOM 4667 C CA . VAL C 1 66 ? 49.012 -7.157 23.037 1.00 94.54 66 VAL B CA 1
ATOM 4668 C C . VAL C 1 66 ? 48.093 -6.011 23.407 1.00 92.79 66 VAL B C 1
ATOM 4669 O O . VAL C 1 66 ? 47.070 -5.802 22.755 1.00 103.65 66 VAL B O 1
ATOM 4673 N N . THR C 1 67 ? 48.447 -5.267 24.449 1.00 89.50 67 THR B N 1
ATOM 4674 C CA . THR C 1 67 ? 47.782 -4.005 24.727 1.00 96.35 67 THR B CA 1
ATOM 4675 C C . THR C 1 67 ? 48.599 -2.794 24.294 1.00 101.80 67 THR B C 1
ATOM 4676 O O . THR C 1 67 ? 48.047 -1.689 24.238 1.00 92.89 67 THR B O 1
ATOM 4680 N N . THR C 1 68 ? 49.885 -2.969 23.971 1.00 94.87 68 THR B N 1
ATOM 4681 C CA . THR C 1 68 ? 50.720 -1.841 23.559 1.00 91.49 68 THR B CA 1
ATOM 4682 C C . THR C 1 68 ? 50.326 -1.330 22.175 1.00 77.40 68 THR B C 1
ATOM 4683 O O . THR C 1 68 ? 50.041 -2.104 21.256 1.00 87.25 68 THR B O 1
ATOM 4687 N N . LYS C 1 69 ? 50.315 -0.011 22.036 1.00 74.60 69 LYS B N 1
ATOM 4688 C CA . LYS C 1 69 ? 49.887 0.678 20.830 1.00 70.23 69 LYS B CA 1
ATOM 4689 C C . LYS C 1 69 ? 50.773 1.868 20.510 1.00 55.10 69 LYS B C 1
ATOM 4690 O O . LYS C 1 69 ? 51.232 2.586 21.402 1.00 50.70 69 LYS B O 1
ATOM 4696 N N . GLN C 1 70 ? 50.937 2.124 19.218 1.00 60.87 70 GLN B N 1
ATOM 4697 C CA . GLN C 1 70 ? 51.647 3.315 18.791 1.00 52.22 70 GLN B CA 1
ATOM 4698 C C . GLN C 1 70 ? 50.964 3.942 17.593 1.00 49.32 70 GLN B C 1
ATOM 4699 O O . GLN C 1 70 ? 50.554 3.235 16.673 1.00 58.79 70 GLN B O 1
ATOM 4705 N N . MET C 1 71 ? 50.963 5.271 17.543 1.00 48.74 71 MET B N 1
ATOM 4706 C CA . MET C 1 71 ? 50.270 5.943 16.454 1.00 47.52 71 MET B CA 1
ATOM 4707 C C . MET C 1 71 ? 50.900 7.307 16.222 1.00 45.01 71 MET B C 1
ATOM 4708 O O . MET C 1 71 ? 51.257 7.999 17.171 1.00 51.00 71 MET B O 1
ATOM 4713 N N . ASN C 1 72 ? 51.032 7.692 14.960 1.00 41.19 72 ASN B N 1
ATOM 4714 C CA . ASN C 1 72 ? 51.572 8.999 14.607 1.00 44.39 72 ASN B CA 1
ATOM 4715 C C . ASN C 1 72 ? 50.721 9.551 13.466 1.00 43.34 72 ASN B C 1
ATOM 4716 O O . ASN C 1 72 ? 49.585 9.114 13.251 1.00 46.93 72 ASN B O 1
ATOM 4721 N N . ASP C 1 73 ? 51.254 10.548 12.753 1.00 45.42 73 ASP B N 1
ATOM 4722 C CA . ASP C 1 73 ? 50.487 11.337 11.783 1.00 45.06 73 ASP B CA 1
ATOM 4723 C C . ASP C 1 73 ? 49.301 12.019 12.464 1.00 46.12 73 ASP B C 1
ATOM 4724 O O . ASP C 1 73 ? 48.167 11.982 11.985 1.00 55.97 73 ASP B O 1
ATOM 4729 N N . LEU C 1 74 ? 49.575 12.598 13.631 1.00 48.72 74 LEU B N 1
ATOM 4730 C CA . LEU C 1 74 ? 48.548 13.291 14.404 1.00 40.83 74 LEU B CA 1
ATOM 4731 C C . LEU C 1 74 ? 47.863 14.451 13.682 1.00 50.57 74 LEU B C 1
ATOM 4732 O O . LEU C 1 74 ? 46.638 14.594 13.846 1.00 41.32 74 LEU B O 1
ATOM 4737 N N . PRO C 1 75 ? 48.557 15.332 12.945 1.00 53.52 75 PRO B N 1
ATOM 4738 C CA . PRO C 1 75 ? 47.843 16.489 12.369 1.00 48.58 75 PRO B CA 1
ATOM 4739 C C . PRO C 1 75 ? 46.670 16.116 11.487 1.00 53.55 75 PRO B C 1
ATOM 4740 O O . PRO C 1 75 ? 45.648 16.815 11.516 1.00 54.69 75 PRO B O 1
ATOM 4744 N N . ALA C 1 76 ? 46.764 15.031 10.720 1.00 52.63 76 ALA B N 1
ATOM 4745 C CA . ALA C 1 76 ? 45.601 14.604 9.953 1.00 62.67 76 ALA B CA 1
ATOM 4746 C C . ALA C 1 76 ? 44.499 14.050 10.851 1.00 58.67 76 ALA B C 1
ATOM 4747 O O . ALA C 1 76 ? 43.315 14.126 10.499 1.00 61.19 76 ALA B O 1
ATOM 4749 N N . ARG C 1 77 ? 44.864 13.511 12.013 1.00 48.66 77 ARG B N 1
ATOM 4750 C CA . ARG C 1 77 ? 43.956 12.730 12.845 1.00 48.20 77 ARG B CA 1
ATOM 4751 C C . ARG C 1 77 ? 43.320 13.515 13.984 1.00 48.11 77 ARG B C 1
ATOM 4752 O O . ARG C 1 77 ? 42.249 13.123 14.460 1.00 45.86 77 ARG B O 1
ATOM 4760 N N . SER C 1 78 ? 43.968 14.561 14.489 1.00 42.27 78 SER B N 1
ATOM 4761 C CA . SER C 1 78 ? 43.467 15.269 15.659 1.00 44.63 78 SER B CA 1
ATOM 4762 C C . SER C 1 78 ? 43.456 16.766 15.402 1.00 51.69 78 SER B C 1
ATOM 4763 O O . SER C 1 78 ? 44.486 17.344 15.043 1.00 52.18 78 SER B O 1
ATOM 4766 N N . GLN C 1 79 ? 42.295 17.393 15.603 1.00 54.83 79 GLN B N 1
ATOM 4767 C CA . GLN C 1 79 ? 42.217 18.843 15.471 1.00 51.95 79 GLN B CA 1
ATOM 4768 C C . GLN C 1 79 ? 42.920 19.537 16.628 1.00 50.52 79 GLN B C 1
ATOM 4769 O O . GLN C 1 79 ? 43.558 20.579 16.438 1.00 41.98 79 GLN B O 1
ATOM 4775 N N . THR C 1 80 ? 42.793 18.989 17.841 1.00 48.74 80 THR B N 1
ATOM 4776 C CA . THR C 1 80 ? 43.424 19.615 18.997 1.00 46.25 80 THR B CA 1
ATOM 4777 C C . THR C 1 80 ? 44.940 19.588 18.882 1.00 48.87 80 THR B C 1
ATOM 4778 O O . THR C 1 80 ? 45.616 20.550 19.266 1.00 55.32 80 THR B O 1
ATOM 4782 N N . PHE C 1 81 ? 45.495 18.506 18.331 1.00 36.58 81 PHE B N 1
ATOM 4783 C CA . PHE C 1 81 ? 46.927 18.497 18.058 1.00 44.25 81 PHE B CA 1
ATOM 4784 C C . PHE C 1 81 ? 47.285 19.487 16.960 1.00 47.55 81 PHE B C 1
ATOM 4785 O O . PHE C 1 81 ? 48.320 20.159 17.029 1.00 54.05 81 PHE B O 1
ATOM 4793 N N . ARG C 1 82 ? 46.421 19.603 15.953 1.00 47.47 82 ARG B N 1
ATOM 4794 C CA . ARG C 1 82 ? 46.681 20.492 14.830 1.00 42.28 82 ARG B CA 1
ATOM 4795 C C . ARG C 1 82 ? 46.734 21.946 15.273 1.00 41.38 82 ARG B C 1
ATOM 4796 O O . ARG C 1 82 ? 47.571 22.720 14.796 1.00 43.57 82 ARG B O 1
ATOM 4804 N N . GLN C 1 83 ? 45.864 22.327 16.207 1.00 44.84 83 GLN B N 1
ATOM 4805 C CA . GLN C 1 83 ? 45.695 23.718 16.600 1.00 47.38 83 GLN B CA 1
ATOM 4806 C C . GLN C 1 83 ? 46.311 24.013 17.960 1.00 45.38 83 GLN B C 1
ATOM 4807 O O . GLN C 1 83 ? 47.186 24.875 18.068 1.00 53.81 83 GLN B O 1
ATOM 4813 N N . ASP C 1 84 ? 45.878 23.309 19.006 1.00 43.38 84 ASP B N 1
ATOM 4814 C CA . ASP C 1 84 ? 46.279 23.673 20.359 1.00 48.58 84 ASP B CA 1
ATOM 4815 C C . ASP C 1 84 ? 47.735 23.315 20.633 1.00 50.83 84 ASP B C 1
ATOM 4816 O O . ASP C 1 84 ? 48.513 24.156 21.096 1.00 57.87 84 ASP B O 1
ATOM 4821 N N . LEU C 1 85 ? 48.125 22.072 20.338 1.00 51.24 85 LEU B N 1
ATOM 4822 C CA . LEU C 1 85 ? 49.442 21.597 20.755 1.00 51.77 85 LEU B CA 1
ATOM 4823 C C . LEU C 1 85 ? 50.562 22.178 19.902 1.00 48.35 85 LEU B C 1
ATOM 4824 O O . LEU C 1 85 ? 51.591 22.609 20.434 1.00 50.03 85 LEU B O 1
ATOM 4829 N N . LEU C 1 86 ? 50.387 22.204 18.582 1.00 46.50 86 LEU B N 1
ATOM 4830 C CA . LEU C 1 86 ? 51.451 22.703 17.721 1.00 44.14 86 LEU B CA 1
ATOM 4831 C C . LEU C 1 86 ? 51.652 24.204 17.868 1.00 47.52 86 LEU B C 1
ATOM 4832 O O . LEU C 1 86 ? 52.708 24.716 17.483 1.00 42.78 86 LEU B O 1
ATOM 4837 N N . ASN C 1 87 ? 50.673 24.919 18.418 1.00 46.38 87 ASN B N 1
ATOM 4838 C CA . ASN C 1 87 ? 50.786 26.354 18.635 1.00 45.00 87 ASN B CA 1
ATOM 4839 C C . ASN C 1 87 ? 51.022 26.707 20.096 1.00 54.73 87 ASN B C 1
ATOM 4840 O O . ASN C 1 87 ? 50.972 27.891 20.449 1.00 52.15 87 ASN B O 1
ATOM 4845 N N . ASN C 1 88 ? 51.250 25.713 20.957 1.00 45.59 88 ASN B N 1
ATOM 4846 C CA . ASN C 1 88 ? 51.369 25.985 22.383 1.00 44.30 88 ASN B CA 1
ATOM 4847 C C . ASN C 1 88 ? 52.563 26.895 22.648 1.00 56.71 88 ASN B C 1
ATOM 4848 O O . ASN C 1 88 ? 53.679 26.632 22.189 1.00 51.74 88 ASN B O 1
ATOM 4853 N N . THR C 1 89 ? 52.332 27.956 23.426 1.00 59.67 89 THR B N 1
ATOM 4854 C CA . THR C 1 89 ? 53.370 28.968 23.611 1.00 61.96 89 THR B CA 1
ATOM 4855 C C . THR C 1 89 ? 54.493 28.468 24.511 1.00 56.62 89 THR B C 1
ATOM 4856 O O . THR C 1 89 ? 55.659 28.825 24.309 1.00 58.96 89 THR B O 1
ATOM 4860 N N . LEU C 1 90 ? 54.162 27.664 25.525 1.00 55.37 90 LEU B N 1
ATOM 4861 C CA . LEU C 1 90 ? 55.200 27.159 26.416 1.00 51.59 90 LEU B CA 1
ATOM 4862 C C . LEU C 1 90 ? 56.143 26.224 25.673 1.00 55.31 90 LEU B C 1
ATOM 4863 O O . LEU C 1 90 ? 57.362 26.275 25.876 1.00 67.68 90 LEU B O 1
ATOM 4868 N N . ILE C 1 91 ? 55.601 25.388 24.786 1.00 57.83 91 ILE B N 1
ATOM 4869 C CA . ILE C 1 91 ? 56.443 24.465 24.033 1.00 50.36 91 ILE B CA 1
ATOM 4870 C C . ILE C 1 91 ? 57.418 25.236 23.157 1.00 53.54 91 ILE B C 1
ATOM 4871 O O . ILE C 1 91 ? 58.597 24.887 23.053 1.00 62.61 91 ILE B O 1
ATOM 4876 N N . HIS C 1 92 ? 56.955 26.332 22.555 1.00 57.32 92 HIS B N 1
ATOM 4877 C CA . HIS C 1 92 ? 57.821 27.093 21.666 1.00 56.10 92 HIS B CA 1
ATOM 4878 C C . HIS C 1 92 ? 58.823 27.950 22.424 1.00 55.01 92 HIS B C 1
ATOM 4879 O O . HIS C 1 92 ? 59.958 28.122 21.960 1.00 60.59 92 HIS B O 1
ATOM 4886 N N . LYS C 1 93 ? 58.440 28.482 23.586 1.00 58.86 93 LYS B N 1
ATOM 4887 C CA . LYS C 1 93 ? 59.408 29.196 24.410 1.00 63.26 93 LYS B CA 1
ATOM 4888 C C . LYS C 1 93 ? 60.513 28.257 24.877 1.00 61.97 93 LYS B C 1
ATOM 4889 O O . LYS C 1 93 ? 61.702 28.596 24.811 1.00 65.83 93 LYS B O 1
ATOM 4895 N N . VAL C 1 94 ? 60.142 27.052 25.316 1.00 58.22 94 VAL B N 1
ATOM 4896 C CA . VAL C 1 94 ? 61.156 26.091 25.720 1.00 54.30 94 VAL B CA 1
ATOM 4897 C C . VAL C 1 94 ? 61.986 25.636 24.524 1.00 56.52 94 VAL B C 1
ATOM 4898 O O . VAL C 1 94 ? 63.185 25.390 24.662 1.00 65.88 94 VAL B O 1
ATOM 4902 N N . CYS C 1 95 ? 61.389 25.555 23.331 1.00 55.69 95 CYS B N 1
ATOM 4903 C CA . CYS C 1 95 ? 62.153 25.157 22.150 1.00 45.49 95 CYS B CA 1
ATOM 4904 C C . CYS C 1 95 ? 63.196 26.206 21.784 1.00 56.58 95 CYS B C 1
ATOM 4905 O O . CYS C 1 95 ? 64.367 25.878 21.538 1.00 68.01 95 CYS B O 1
ATOM 4908 N N . GLU C 1 96 ? 62.789 27.479 21.736 1.00 56.94 96 GLU B N 1
ATOM 4909 C CA . GLU C 1 96 ? 63.749 28.529 21.421 1.00 60.57 96 GLU B CA 1
ATOM 4910 C C . GLU C 1 96 ? 64.818 28.642 22.500 1.00 66.37 96 GLU B C 1
ATOM 4911 O O . GLU C 1 96 ? 65.977 28.947 22.193 1.00 70.66 96 GLU B O 1
ATOM 4917 N N . GLY C 1 97 ? 64.467 28.367 23.760 1.00 60.33 97 GLY B N 1
ATOM 4918 C CA . GLY C 1 97 ? 65.477 28.372 24.804 1.00 59.95 97 GLY B CA 1
ATOM 4919 C C . GLY C 1 97 ? 66.411 27.178 24.747 1.00 64.35 97 GLY B C 1
ATOM 4920 O O . GLY C 1 97 ? 67.578 27.278 25.140 1.00 62.18 97 GLY B O 1
ATOM 4921 N N . PHE C 1 98 ? 65.912 26.035 24.275 1.00 55.36 98 PHE B N 1
ATOM 4922 C CA . PHE C 1 98 ? 66.715 24.822 24.221 1.00 50.47 98 PHE B CA 1
ATOM 4923 C C . PHE C 1 98 ? 67.699 24.847 23.061 1.00 50.30 98 PHE B C 1
ATOM 4924 O O . PHE C 1 98 ? 68.860 24.464 23.224 1.00 60.40 98 PHE B O 1
ATOM 4932 N N . TYR C 1 99 ? 67.266 25.295 21.883 1.00 53.52 99 TYR B N 1
ATOM 4933 C CA . TYR C 1 99 ? 68.199 25.321 20.760 1.00 48.68 99 TYR B CA 1
ATOM 4934 C C . TYR C 1 99 ? 69.088 26.561 20.797 1.00 60.22 99 TYR B C 1
ATOM 4935 O O . TYR C 1 99 ? 70.274 26.493 20.455 1.00 65.71 99 TYR B O 1
ATOM 4944 N N . GLY C 1 100 ? 68.547 27.686 21.244 1.00 64.29 100 GLY B N 1
ATOM 4945 C CA . GLY C 1 100 ? 69.346 28.852 21.530 1.00 75.67 100 GLY B CA 1
ATOM 4946 C C . GLY C 1 100 ? 69.817 29.621 20.313 1.00 77.36 100 GLY B C 1
ATOM 4947 O O . GLY C 1 100 ? 69.253 29.523 19.218 1.00 67.21 100 GLY B O 1
ATOM 4948 N N . PRO C 1 101 ? 70.898 30.381 20.488 1.00 77.02 101 PRO B N 1
ATOM 4949 C CA . PRO C 1 101 ? 71.298 31.369 19.474 1.00 72.45 101 PRO B CA 1
ATOM 4950 C C . PRO C 1 101 ? 71.697 30.789 18.125 1.00 76.46 101 PRO B C 1
ATOM 4951 O O . PRO C 1 101 ? 71.131 31.169 17.094 1.00 68.99 101 PRO B O 1
ATOM 4955 N N . THR C 1 102 ? 72.667 29.870 18.124 1.00 79.51 102 THR B N 1
ATOM 4956 C CA . THR C 1 102 ? 73.286 29.427 16.878 1.00 74.06 102 THR B CA 1
ATOM 4957 C C . THR C 1 102 ? 72.319 28.653 15.990 1.00 69.22 102 THR B C 1
ATOM 4958 O O . THR C 1 102 ? 72.504 28.611 14.768 1.00 75.62 102 THR B O 1
ATOM 4962 N N . VAL C 1 103 ? 71.291 28.037 16.568 1.00 53.51 103 VAL B N 1
ATOM 4963 C CA . VAL C 1 103 ? 70.404 27.195 15.772 1.00 52.88 103 VAL B CA 1
ATOM 4964 C C . VAL C 1 103 ? 69.393 28.046 15.013 1.00 56.52 103 VAL B C 1
ATOM 4965 O O . VAL C 1 103 ? 69.384 28.068 13.777 1.00 53.35 103 VAL B O 1
ATOM 4969 N N . GLY C 1 104 ? 68.548 28.777 15.737 1.00 54.80 104 GLY B N 1
ATOM 4970 C CA . GLY C 1 104 ? 67.581 29.658 15.110 1.00 44.90 104 GLY B CA 1
ATOM 4971 C C . GLY C 1 104 ? 66.199 29.073 14.885 1.00 48.94 104 GLY B C 1
ATOM 4972 O O . GLY C 1 104 ? 65.222 29.568 15.451 1.00 64.13 104 GLY B O 1
ATOM 4973 N N . ASP C 1 105 ? 66.095 28.030 14.066 1.00 48.81 105 ASP B N 1
ATOM 4974 C CA . ASP C 1 105 ? 64.813 27.446 13.703 1.00 42.20 105 ASP B CA 1
ATOM 4975 C C . ASP C 1 105 ? 64.791 25.956 14.015 1.00 40.93 105 ASP B C 1
ATOM 4976 O O . ASP C 1 105 ? 65.828 25.288 14.058 1.00 48.74 105 ASP B O 1
ATOM 4981 N N . TYR C 1 106 ? 63.582 25.432 14.187 1.00 37.13 106 TYR B N 1
ATOM 4982 C CA . TYR C 1 106 ? 63.382 24.045 14.580 1.00 39.81 106 TYR B CA 1
ATOM 4983 C C . TYR C 1 106 ? 62.066 23.559 13.992 1.00 37.94 106 TYR B C 1
ATOM 4984 O O . TYR C 1 106 ? 61.244 24.349 13.522 1.00 39.53 106 TYR B O 1
ATOM 4993 N N . TRP C 1 107 ? 61.881 22.242 14.004 1.00 37.07 107 TRP B N 1
ATOM 4994 C CA . TRP C 1 107 ? 60.625 21.649 13.565 1.00 34.06 107 TRP B CA 1
ATOM 4995 C C . TRP C 1 107 ? 60.433 20.302 14.248 1.00 38.50 107 TRP B C 1
ATOM 4996 O O . TRP C 1 107 ? 61.351 19.750 14.862 1.00 42.39 107 TRP B O 1
ATOM 5007 N N . MET C 1 108 ? 59.210 19.786 14.148 1.00 30.16 108 MET B N 1
ATOM 5008 C CA . MET C 1 108 ? 58.850 18.544 14.817 1.00 39.64 108 MET B CA 1
ATOM 5009 C C . MET C 1 108 ? 59.255 17.335 13.985 1.00 38.72 108 MET B C 1
ATOM 5010 O O . MET C 1 108 ? 58.940 17.255 12.794 1.00 40.39 108 MET B O 1
ATOM 5015 N N . SER C 1 109 ? 59.951 16.393 14.616 1.00 42.77 109 SER B N 1
ATOM 5016 C CA . SER C 1 109 ? 60.313 15.160 13.933 1.00 37.70 109 SER B CA 1
ATOM 5017 C C . SER C 1 109 ? 59.272 14.066 14.113 1.00 39.60 109 SER B C 1
ATOM 5018 O O . SER C 1 109 ? 59.025 13.285 13.186 1.00 38.13 109 SER B O 1
ATOM 5021 N N . HIS C 1 110 ? 58.671 13.962 15.294 1.00 40.53 110 HIS B N 1
ATOM 5022 C CA . HIS C 1 110 ? 57.736 12.863 15.500 1.00 37.25 110 HIS B CA 1
ATOM 5023 C C . HIS C 1 110 ? 56.683 13.240 16.526 1.00 43.67 110 HIS B C 1
ATOM 5024 O O . HIS C 1 110 ? 57.012 13.632 17.646 1.00 46.71 110 HIS B O 1
ATOM 5031 N N . GLY C 1 111 ? 55.422 13.074 16.157 1.00 43.41 111 GLY B N 1
ATOM 5032 C CA . GLY C 1 111 ? 54.345 13.236 17.107 1.00 37.11 111 GLY B CA 1
ATOM 5033 C C . GLY C 1 111 ? 53.573 11.946 17.224 1.00 43.52 111 GLY B C 1
ATOM 5034 O O . GLY C 1 111 ? 52.951 11.500 16.258 1.00 60.12 111 GLY B O 1
ATOM 5035 N N . GLY C 1 112 ? 53.623 11.322 18.391 1.00 43.09 112 GLY B N 1
ATOM 5036 C CA . GLY C 1 112 ? 53.023 10.015 18.529 1.00 38.30 112 GLY B CA 1
ATOM 5037 C C . GLY C 1 112 ? 52.282 9.810 19.828 1.00 46.93 112 GLY B C 1
ATOM 5038 O O . GLY C 1 112 ? 52.686 10.306 20.879 1.00 49.18 112 GLY B O 1
ATOM 5039 N N . VAL C 1 113 ? 51.190 9.067 19.759 1.00 45.05 113 VAL B N 1
ATOM 5040 C CA . VAL C 1 113 ? 50.482 8.582 20.932 1.00 38.34 113 VAL B CA 1
ATOM 5041 C C . VAL C 1 113 ? 50.998 7.188 21.242 1.00 41.57 113 VAL B C 1
ATOM 5042 O O . VAL C 1 113 ? 51.137 6.345 20.339 1.00 45.32 113 VAL B O 1
ATOM 5046 N N . LEU C 1 114 ? 51.291 6.958 22.519 1.00 41.04 114 LEU B N 1
ATOM 5047 C CA . LEU C 1 114 ? 51.847 5.717 23.033 1.00 49.54 114 LEU B CA 1
ATOM 5048 C C . LEU C 1 114 ? 50.862 5.154 24.039 1.00 47.91 114 LEU B C 1
ATOM 5049 O O . LEU C 1 114 ? 50.377 5.882 24.912 1.00 57.50 114 LEU B O 1
ATOM 5054 N N . GLU C 1 115 ? 50.585 3.861 23.928 1.00 50.53 115 GLU B N 1
ATOM 5055 C CA . GLU C 1 115 ? 49.643 3.178 24.800 1.00 52.41 115 GLU B CA 1
ATOM 5056 C C . GLU C 1 115 ? 50.334 1.933 25.324 1.00 58.88 115 GLU B C 1
ATOM 5057 O O . GLU C 1 115 ? 50.912 1.168 24.548 1.00 62.93 115 GLU B O 1
ATOM 5063 N N . ARG C 1 116 ? 50.298 1.740 26.635 1.00 69.07 116 ARG B N 1
ATOM 5064 C CA . ARG C 1 116 ? 50.955 0.602 27.266 1.00 67.10 116 ARG B CA 1
ATOM 5065 C C . ARG C 1 116 ? 50.004 0.085 28.334 1.00 64.66 116 ARG B C 1
ATOM 5066 O O . ARG C 1 116 ? 49.792 0.748 29.353 1.00 65.21 116 ARG B O 1
ATOM 5074 N N . GLY C 1 117 ? 49.398 -1.071 28.078 1.00 62.57 117 GLY B N 1
ATOM 5075 C CA . GLY C 1 117 ? 48.393 -1.623 28.953 1.00 72.23 117 GLY B CA 1
ATOM 5076 C C . GLY C 1 117 ? 48.924 -2.686 29.894 1.00 80.76 117 GLY B C 1
ATOM 5077 O O . GLY C 1 117 ? 50.126 -2.765 30.171 1.00 74.12 117 GLY B O 1
ATOM 5078 N N . PRO C 1 118 ? 48.029 -3.549 30.378 1.00 73.94 118 PRO B N 1
ATOM 5079 C CA . PRO C 1 118 ? 48.434 -4.568 31.352 1.00 79.80 118 PRO B CA 1
ATOM 5080 C C . PRO C 1 118 ? 49.469 -5.517 30.773 1.00 80.05 118 PRO B C 1
ATOM 5081 O O . PRO C 1 118 ? 49.427 -5.869 29.589 1.00 86.09 118 PRO B O 1
ATOM 5085 N N . GLY C 1 119 ? 50.398 -5.941 31.626 1.00 81.76 119 GLY B N 1
ATOM 5086 C CA . GLY C 1 119 ? 51.428 -6.887 31.253 1.00 73.28 119 GLY B CA 1
ATOM 5087 C C . GLY C 1 119 ? 52.632 -6.307 30.546 1.00 73.65 119 GLY B C 1
ATOM 5088 O O . GLY C 1 119 ? 53.473 -7.077 30.067 1.00 78.18 119 GLY B O 1
ATOM 5089 N N . THR C 1 120 ? 52.747 -4.988 30.463 1.00 71.89 120 THR B N 1
ATOM 5090 C CA . THR C 1 120 ? 53.819 -4.383 29.677 1.00 79.17 120 THR B CA 1
ATOM 5091 C C . THR C 1 120 ? 55.168 -4.560 30.363 1.00 69.60 120 THR B C 1
ATOM 5092 O O . THR C 1 120 ? 55.341 -4.102 31.499 1.00 72.10 120 THR B O 1
ATOM 5096 N N . PRO C 1 121 ? 56.151 -5.170 29.702 1.00 77.79 121 PRO B N 1
ATOM 5097 C CA . PRO C 1 121 ? 57.471 -5.350 30.323 1.00 71.74 121 PRO B CA 1
ATOM 5098 C C . PRO C 1 121 ? 58.189 -4.029 30.551 1.00 74.62 121 PRO B C 1
ATOM 5099 O O . PRO C 1 121 ? 58.001 -3.055 29.816 1.00 65.25 121 PRO B O 1
ATOM 5103 N N . ILE C 1 122 ? 59.016 -4.005 31.600 1.00 79.03 122 ILE B N 1
ATOM 5104 C CA . ILE C 1 122 ? 59.891 -2.866 31.853 1.00 67.87 122 ILE B CA 1
ATOM 5105 C C . ILE C 1 122 ? 60.886 -2.715 30.706 1.00 70.68 122 ILE B C 1
ATOM 5106 O O . ILE C 1 122 ? 61.365 -3.702 30.131 1.00 67.06 122 ILE B O 1
ATOM 5111 N N . GLN C 1 123 ? 61.163 -1.467 30.337 1.00 65.93 123 GLN B N 1
ATOM 5112 C CA . GLN C 1 123 ? 62.070 -1.153 29.243 1.00 64.13 123 GLN B CA 1
ATOM 5113 C C . GLN C 1 123 ? 63.518 -1.095 29.721 1.00 67.01 123 GLN B C 1
ATOM 5114 O O . GLN C 1 123 ? 63.796 -0.830 30.893 1.00 65.59 123 GLN B O 1
ATOM 5120 N N . SER C 1 124 ? 64.441 -1.349 28.795 1.00 66.57 124 SER B N 1
ATOM 5121 C CA . SER C 1 124 ? 65.864 -1.179 29.065 1.00 63.56 124 SER B CA 1
ATOM 5122 C C . SER C 1 124 ? 66.233 0.301 29.135 1.00 63.17 124 SER B C 1
ATOM 5123 O O . SER C 1 124 ? 65.679 1.132 28.412 1.00 75.77 124 SER B O 1
ATOM 5126 N N . LEU C 1 125 ? 67.183 0.633 30.015 1.00 63.40 125 LEU B N 1
ATOM 5127 C CA . LEU C 1 125 ? 67.657 2.013 30.078 1.00 63.36 125 LEU B CA 1
ATOM 5128 C C . LEU C 1 125 ? 68.363 2.387 28.781 1.00 66.13 125 LEU B C 1
ATOM 5129 O O . LEU C 1 125 ? 69.170 1.617 28.253 1.00 60.57 125 LEU B O 1
ATOM 5134 N N . HIS C 1 126 ? 68.086 3.593 28.287 1.00 56.30 126 HIS B N 1
ATOM 5135 C CA . HIS C 1 126 ? 68.512 3.956 26.942 1.00 56.52 126 HIS B CA 1
ATOM 5136 C C . HIS C 1 126 ? 68.486 5.474 26.768 1.00 57.74 126 HIS B C 1
ATOM 5137 O O . HIS C 1 126 ? 68.042 6.221 27.646 1.00 53.00 126 HIS B O 1
ATOM 5144 N N . ARG C 1 127 ? 68.967 5.915 25.603 1.00 54.36 127 ARG B N 1
ATOM 5145 C CA . ARG C 1 127 ? 68.937 7.311 25.173 1.00 50.42 127 ARG B CA 1
ATOM 5146 C C . ARG C 1 127 ? 68.444 7.342 23.734 1.00 44.55 127 ARG B C 1
ATOM 5147 O O . ARG C 1 127 ? 69.056 6.714 22.867 1.00 52.02 127 ARG B O 1
ATOM 5155 N N . ASP C 1 128 ? 67.374 8.094 23.465 1.00 47.23 128 ASP B N 1
ATOM 5156 C CA . ASP C 1 128 ? 66.773 8.059 22.132 1.00 56.30 128 ASP B CA 1
ATOM 5157 C C . ASP C 1 128 ? 67.738 8.563 21.061 1.00 51.45 128 ASP B C 1
ATOM 5158 O O . ASP C 1 128 ? 67.745 8.049 19.929 1.00 49.85 128 ASP B O 1
ATOM 5163 N N . GLU C 1 129 ? 68.625 9.494 21.421 1.00 49.24 129 GLU B N 1
ATOM 5164 C CA . GLU C 1 129 ? 69.543 10.058 20.438 1.00 42.72 129 GLU B CA 1
ATOM 5165 C C . GLU C 1 129 ? 70.553 9.049 19.947 1.00 42.11 129 GLU B C 1
ATOM 5166 O O . GLU C 1 129 ? 71.334 9.367 19.045 1.00 55.47 129 GLU B O 1
ATOM 5172 N N . ALA C 1 130 ? 70.548 7.842 20.508 1.00 47.15 130 ALA B N 1
ATOM 5173 C CA . ALA C 1 130 ? 71.375 6.766 19.989 1.00 53.40 130 ALA B CA 1
ATOM 5174 C C . ALA C 1 130 ? 70.982 6.367 18.572 1.00 50.92 130 ALA B C 1
ATOM 5175 O O . ALA C 1 130 ? 71.729 5.616 17.934 1.00 56.50 130 ALA B O 1
ATOM 5177 N N . VAL C 1 131 ? 69.843 6.842 18.059 1.00 49.55 131 VAL B N 1
ATOM 5178 C CA . VAL C 1 131 ? 69.496 6.534 16.671 1.00 52.80 131 VAL B CA 1
ATOM 5179 C C . VAL C 1 131 ? 70.348 7.367 15.716 1.00 52.81 131 VAL B C 1
ATOM 5180 O O . VAL C 1 131 ? 70.265 7.194 14.494 1.00 51.22 131 VAL B O 1
ATOM 5184 N N . PHE C 1 132 ? 71.211 8.237 16.265 1.00 47.98 132 PHE B N 1
ATOM 5185 C CA . PHE C 1 132 ? 72.092 9.127 15.500 1.00 44.90 132 PHE B CA 1
ATOM 5186 C C . PHE C 1 132 ? 73.525 8.853 15.945 1.00 53.70 132 PHE B C 1
ATOM 5187 O O . PHE C 1 132 ? 74.073 9.594 16.780 1.00 51.26 132 PHE B O 1
ATOM 5195 N N . PRO C 1 133 ? 74.167 7.813 15.407 1.00 52.75 133 PRO B N 1
ATOM 5196 C CA . PRO C 1 133 ? 75.480 7.416 15.950 1.00 59.77 133 PRO B CA 1
ATOM 5197 C C . PRO C 1 133 ? 76.530 8.518 15.912 1.00 57.33 133 PRO B C 1
ATOM 5198 O O . PRO C 1 133 ? 77.328 8.630 16.855 1.00 54.09 133 PRO B O 1
ATOM 5202 N N . ALA C 1 134 ? 76.528 9.357 14.875 1.00 51.44 134 ALA B N 1
ATOM 5203 C CA . ALA C 1 134 ? 77.511 10.431 14.799 1.00 54.10 134 ALA B CA 1
ATOM 5204 C C . ALA C 1 134 ? 77.303 11.475 15.887 1.00 51.62 134 ALA B C 1
ATOM 5205 O O . ALA C 1 134 ? 78.276 12.067 16.370 1.00 62.53 134 ALA B O 1
ATOM 5207 N N . ILE C 1 135 ? 76.054 11.715 16.283 1.00 50.45 135 ILE B N 1
ATOM 5208 C CA . ILE C 1 135 ? 75.785 12.628 17.388 1.00 53.57 135 ILE B CA 1
ATOM 5209 C C . ILE C 1 135 ? 75.987 11.923 18.721 1.00 55.58 135 ILE B C 1
ATOM 5210 O O . ILE C 1 135 ? 76.592 12.478 19.647 1.00 48.81 135 ILE B O 1
ATOM 5215 N N . HIS C 1 136 ? 75.505 10.682 18.824 1.00 61.03 136 HIS B N 1
ATOM 5216 C CA . HIS C 1 136 ? 75.565 9.948 20.081 1.00 57.32 136 HIS B CA 1
ATOM 5217 C C . HIS C 1 136 ? 77.003 9.695 20.523 1.00 59.40 136 HIS B C 1
ATOM 5218 O O . HIS C 1 136 ? 77.280 9.643 21.726 1.00 57.56 136 HIS B O 1
ATOM 5225 N N . SER C 1 137 ? 77.935 9.570 19.574 1.00 60.42 137 SER B N 1
ATOM 5226 C CA . SER C 1 137 ? 79.327 9.318 19.929 1.00 53.03 137 SER B CA 1
ATOM 5227 C C . SER C 1 137 ? 80.013 10.542 20.520 1.00 54.85 137 SER B C 1
ATOM 5228 O O . SER C 1 137 ? 81.120 10.413 21.050 1.00 56.69 137 SER B O 1
ATOM 5231 N N . LEU C 1 138 ? 79.405 11.722 20.414 1.00 60.08 138 LEU B N 1
ATOM 5232 C CA . LEU C 1 138 ? 79.930 12.911 21.071 1.00 54.54 138 LEU B CA 1
ATOM 5233 C C . LEU C 1 138 ? 79.594 12.968 22.556 1.00 53.94 138 LEU B C 1
ATOM 5234 O O . LEU C 1 138 ? 80.106 13.852 23.252 1.00 55.35 138 LEU B O 1
ATOM 5239 N N . SER C 1 139 ? 78.738 12.068 23.045 1.00 53.70 139 SER B N 1
ATOM 5240 C CA . SER C 1 139 ? 78.323 12.034 24.444 1.00 55.08 139 SER B CA 1
ATOM 5241 C C . SER C 1 139 ? 77.792 13.383 24.916 1.00 54.05 139 SER B C 1
ATOM 5242 O O . SER C 1 139 ? 77.067 14.060 24.181 1.00 61.60 139 SER B O 1
ATOM 5245 N N . GLY C 1 140 ? 78.171 13.799 26.126 1.00 56.45 140 GLY B N 1
ATOM 5246 C CA . GLY C 1 140 ? 77.562 14.972 26.727 1.00 55.89 140 GLY B CA 1
ATOM 5247 C C . GLY C 1 140 ? 77.931 16.283 26.063 1.00 61.36 140 GLY B C 1
ATOM 5248 O O . GLY C 1 140 ? 77.206 17.271 26.225 1.00 69.06 140 GLY B O 1
ATOM 5249 N N . SER C 1 141 ? 79.024 16.315 25.308 1.00 55.54 141 SER B N 1
ATOM 5250 C CA . SER C 1 141 ? 79.462 17.525 24.622 1.00 57.49 141 SER B CA 1
ATOM 5251 C C . SER C 1 141 ? 78.822 17.702 23.243 1.00 62.39 141 SER B C 1
ATOM 5252 O O . SER C 1 141 ? 79.173 18.644 22.524 1.00 54.12 141 SER B O 1
ATOM 5255 N N . GLY C 1 142 ? 77.904 16.822 22.851 1.00 62.09 142 GLY B N 1
ATOM 5256 C CA . GLY C 1 142 ? 77.230 16.955 21.581 1.00 57.34 142 GLY B CA 1
ATOM 5257 C C . GLY C 1 142 ? 76.217 18.085 21.570 1.00 58.69 142 GLY B C 1
ATOM 5258 O O . GLY C 1 142 ? 75.745 18.547 22.613 1.00 50.20 142 GLY B O 1
ATOM 5259 N N . PRO C 1 143 ? 75.856 18.539 20.372 1.00 52.84 143 PRO B N 1
ATOM 5260 C CA . PRO C 1 143 ? 74.895 19.644 20.236 1.00 49.25 143 PRO B CA 1
ATOM 5261 C C . PRO C 1 143 ? 73.505 19.217 20.669 1.00 47.97 143 PRO B C 1
ATOM 5262 O O . PRO C 1 143 ? 73.204 18.013 20.704 1.00 45.04 143 PRO B O 1
ATOM 5266 N N . PRO C 1 144 ? 72.646 20.162 21.055 1.00 45.53 144 PRO B N 1
ATOM 5267 C CA . PRO C 1 144 ? 71.239 19.809 21.297 1.00 45.66 144 PRO B CA 1
ATOM 5268 C C . PRO C 1 144 ? 70.578 19.347 20.005 1.00 54.17 144 PRO B C 1
ATOM 5269 O O . PRO C 1 144 ? 70.627 20.040 18.984 1.00 53.42 144 PRO B O 1
ATOM 5273 N N . VAL C 1 145 ? 69.949 18.169 20.051 1.00 42.07 145 VAL B N 1
ATOM 5274 C CA . VAL C 1 145 ? 69.259 17.665 18.867 1.00 51.09 145 VAL B CA 1
ATOM 5275 C C . VAL C 1 145 ? 67.802 17.327 19.168 1.00 49.43 145 VAL B C 1
ATOM 5276 O O . VAL C 1 145 ? 66.886 18.019 18.711 1.00 47.65 145 VAL B O 1
ATOM 5280 N N . MET C 1 146 ? 67.570 16.301 19.979 1.00 44.40 146 MET B N 1
ATOM 5281 C CA . MET C 1 146 ? 66.213 15.861 20.267 1.00 44.53 146 MET B CA 1
ATOM 5282 C C . MET C 1 146 ? 65.690 16.582 21.501 1.00 50.80 146 MET B C 1
ATOM 5283 O O . MET C 1 146 ? 66.388 16.664 22.517 1.00 55.92 146 MET B O 1
ATOM 5288 N N . LEU C 1 147 ? 64.465 17.098 21.417 1.00 45.32 147 LEU B N 1
ATOM 5289 C CA . LEU C 1 147 ? 63.772 17.617 22.593 1.00 43.76 147 LEU B CA 1
ATOM 5290 C C . LEU C 1 147 ? 62.392 16.982 22.646 1.00 51.52 147 LEU B C 1
ATOM 5291 O O . LEU C 1 147 ? 61.597 17.146 21.715 1.00 48.38 147 LEU B O 1
ATOM 5296 N N . HIS C 1 148 ? 62.112 16.256 23.725 1.00 49.58 148 HIS B N 1
ATOM 5297 C CA . HIS C 1 148 ? 60.937 15.407 23.835 1.00 47.27 148 HIS B CA 1
ATOM 5298 C C . HIS C 1 148 ? 59.982 16.003 24.857 1.00 49.64 148 HIS B C 1
ATOM 5299 O O . HIS C 1 148 ? 60.366 16.235 26.010 1.00 49.57 148 HIS B O 1
ATOM 5306 N N . PHE C 1 149 ? 58.745 16.252 24.431 1.00 45.91 149 PHE B N 1
ATOM 5307 C CA . PHE C 1 149 ? 57.651 16.631 25.314 1.00 43.19 149 PHE B CA 1
ATOM 5308 C C . PHE C 1 149 ? 56.733 15.427 25.469 1.00 43.31 149 PHE B C 1
ATOM 5309 O O . PHE C 1 149 ? 56.227 14.903 24.474 1.00 40.92 149 PHE B O 1
ATOM 5317 N N . PHE C 1 150 ? 56.513 14.996 26.705 1.00 37.78 150 PHE B N 1
ATOM 5318 C CA . PHE C 1 150 ? 55.807 13.756 27.012 1.00 43.65 150 PHE B CA 1
ATOM 5319 C C . PHE C 1 150 ? 54.589 14.145 27.843 1.00 51.17 150 PHE B C 1
ATOM 5320 O O . PHE C 1 150 ? 54.708 14.390 29.047 1.00 51.06 150 PHE B O 1
ATOM 5328 N N . ILE C 1 151 ? 53.429 14.238 27.196 1.00 46.53 151 ILE B N 1
ATOM 5329 C CA . ILE C 1 151 ? 52.200 14.691 27.832 1.00 50.28 151 ILE B CA 1
ATOM 5330 C C . ILE C 1 151 ? 51.427 13.491 28.356 1.00 53.90 151 ILE B C 1
ATOM 5331 O O . ILE C 1 151 ? 51.316 12.462 27.678 1.00 56.14 151 ILE B O 1
ATOM 5336 N N . ALA C 1 152 ? 50.863 13.637 29.556 1.00 50.27 152 ALA B N 1
ATOM 5337 C CA . ALA C 1 152 ? 50.101 12.577 30.215 1.00 54.44 152 ALA B CA 1
ATOM 5338 C C . ALA C 1 152 ? 48.626 12.692 29.837 1.00 58.45 152 ALA B C 1
ATOM 5339 O O . ALA C 1 152 ? 47.894 13.524 30.383 1.00 59.02 152 ALA B O 1
ATOM 5341 N N . LEU C 1 153 ? 48.180 11.846 28.908 1.00 42.61 153 LEU B N 1
ATOM 5342 C CA . LEU C 1 153 ? 46.758 11.726 28.614 1.00 52.50 153 LEU B CA 1
ATOM 5343 C C . LEU C 1 153 ? 46.038 10.845 29.624 1.00 59.53 153 LEU B C 1
ATOM 5344 O O . LEU C 1 153 ? 44.807 10.739 29.579 1.00 56.21 153 LEU B O 1
ATOM 5349 N N . SER C 1 154 ? 46.788 10.207 30.515 1.00 69.19 154 SER B N 1
ATOM 5350 C CA . SER C 1 154 ? 46.245 9.427 31.612 1.00 59.02 154 SER B CA 1
ATOM 5351 C C . SER C 1 154 ? 47.196 9.586 32.787 1.00 64.10 154 SER B C 1
ATOM 5352 O O . SER C 1 154 ? 48.264 10.191 32.665 1.00 59.47 154 SER B O 1
ATOM 5355 N N . ASP C 1 155 ? 46.788 9.068 33.940 1.00 72.33 155 ASP B N 1
ATOM 5356 C CA . ASP C 1 155 ? 47.656 9.121 35.105 1.00 66.59 155 ASP B CA 1
ATOM 5357 C C . ASP C 1 155 ? 48.904 8.273 34.884 1.00 67.90 155 ASP B C 1
ATOM 5358 O O . ASP C 1 155 ? 48.846 7.183 34.306 1.00 62.20 155 ASP B O 1
ATOM 5363 N N . PHE C 1 156 ? 50.043 8.799 35.323 1.00 67.64 156 PHE B N 1
ATOM 5364 C CA . PHE C 1 156 ? 51.335 8.126 35.218 1.00 72.46 156 PHE B CA 1
ATOM 5365 C C . PHE C 1 156 ? 51.740 7.688 36.620 1.00 68.15 156 PHE B C 1
ATOM 5366 O O . PHE C 1 156 ? 52.184 8.505 37.431 1.00 69.29 156 PHE B O 1
ATOM 5374 N N . THR C 1 157 ? 51.577 6.398 36.904 1.00 73.19 157 THR B N 1
ATOM 5375 C CA . THR C 1 157 ? 51.900 5.821 38.200 1.00 78.29 157 THR B CA 1
ATOM 5376 C C . THR C 1 157 ? 53.025 4.803 38.051 1.00 73.20 157 THR B C 1
ATOM 5377 O O . THR C 1 157 ? 53.173 4.167 37.004 1.00 81.32 157 THR B O 1
ATOM 5381 N N . ALA C 1 158 ? 53.824 4.646 39.109 1.00 77.35 158 ALA B N 1
ATOM 5382 C CA . ALA C 1 158 ? 54.838 3.596 39.092 1.00 95.33 158 ALA B CA 1
ATOM 5383 C C . ALA C 1 158 ? 54.195 2.223 38.954 1.00 77.38 158 ALA B C 1
ATOM 5384 O O . ALA C 1 158 ? 54.814 1.286 38.438 1.00 73.77 158 ALA B O 1
ATOM 5386 N N . GLU C 1 159 ? 52.958 2.092 39.428 1.00 74.84 159 GLU B N 1
ATOM 5387 C CA . GLU C 1 159 ? 52.209 0.851 39.293 1.00 79.38 159 GLU B CA 1
ATOM 5388 C C . GLU C 1 159 ? 51.804 0.566 37.846 1.00 80.53 159 GLU B C 1
ATOM 5389 O O . GLU C 1 159 ? 51.692 -0.604 37.462 1.00 74.09 159 GLU B O 1
ATOM 5395 N N . ASN C 1 160 ? 51.582 1.598 37.026 1.00 76.61 160 ASN B N 1
ATOM 5396 C CA . ASN C 1 160 ? 51.237 1.391 35.622 1.00 72.39 160 ASN B CA 1
ATOM 5397 C C . ASN C 1 160 ? 52.409 1.657 34.684 1.00 71.13 160 ASN B C 1
ATOM 5398 O O . ASN C 1 160 ? 52.227 1.674 33.460 1.00 60.94 160 ASN B O 1
ATOM 5403 N N . GLY C 1 161 ? 53.596 1.894 35.233 1.00 68.53 161 GLY B N 1
ATOM 5404 C CA . GLY C 1 161 ? 54.802 1.981 34.440 1.00 71.06 161 GLY B CA 1
ATOM 5405 C C . GLY C 1 161 ? 55.210 3.378 34.027 1.00 64.47 161 GLY B C 1
ATOM 5406 O O . GLY C 1 161 ? 55.563 3.604 32.866 1.00 77.28 161 GLY B O 1
ATOM 5407 N N . ALA C 1 162 ? 55.169 4.322 34.963 1.00 64.73 162 ALA B N 1
ATOM 5408 C CA . ALA C 1 162 ? 55.613 5.679 34.674 1.00 66.05 162 ALA B CA 1
ATOM 5409 C C . ALA C 1 162 ? 57.098 5.689 34.328 1.00 62.82 162 ALA B C 1
ATOM 5410 O O . ALA C 1 162 ? 57.887 4.917 34.878 1.00 65.66 162 ALA B O 1
ATOM 5412 N N . THR C 1 163 ? 57.472 6.557 33.391 1.00 68.60 163 THR B N 1
ATOM 5413 C CA . THR C 1 163 ? 58.845 6.589 32.907 1.00 64.90 163 THR B CA 1
ATOM 5414 C C . THR C 1 163 ? 59.809 7.003 34.016 1.00 69.12 163 THR B C 1
ATOM 5415 O O . THR C 1 163 ? 59.519 7.894 34.818 1.00 66.05 163 THR B O 1
ATOM 5419 N N . GLN C 1 164 ? 60.962 6.341 34.060 1.00 60.60 164 GLN B N 1
ATOM 5420 C CA . GLN C 1 164 ? 62.016 6.653 35.011 1.00 64.15 164 GLN B CA 1
ATOM 5421 C C . GLN C 1 164 ? 63.155 7.364 34.290 1.00 64.73 164 GLN B C 1
ATOM 5422 O O . GLN C 1 164 ? 63.389 7.144 33.099 1.00 63.99 164 GLN B O 1
ATOM 5428 N N . PHE C 1 165 ? 63.858 8.228 35.019 1.00 60.78 165 PHE B N 1
ATOM 5429 C CA . PHE C 1 165 ? 64.904 9.058 34.440 1.00 59.49 165 PHE B CA 1
ATOM 5430 C C . PHE C 1 165 ? 66.110 9.084 35.365 1.00 73.39 165 PHE B C 1
ATOM 5431 O O . PHE C 1 165 ? 65.995 8.881 36.576 1.00 74.16 165 PHE B O 1
ATOM 5439 N N . ILE C 1 166 ? 67.269 9.366 34.786 1.00 70.47 166 ILE B N 1
ATOM 5440 C CA . ILE C 1 166 ? 68.485 9.623 35.545 1.00 72.19 166 ILE B CA 1
ATOM 5441 C C . ILE C 1 166 ? 68.884 11.070 35.297 1.00 69.46 166 ILE B C 1
ATOM 5442 O O . ILE C 1 166 ? 69.445 11.401 34.252 1.00 61.96 166 ILE B O 1
ATOM 5447 N N . PRO C 1 167 ? 68.584 11.970 36.231 1.00 66.07 167 PRO B N 1
ATOM 5448 C CA . PRO C 1 167 ? 68.931 13.380 36.027 1.00 68.55 167 PRO B CA 1
ATOM 5449 C C . PRO C 1 167 ? 70.438 13.565 35.928 1.00 79.32 167 PRO B C 1
ATOM 5450 O O . PRO C 1 167 ? 71.212 12.920 36.639 1.00 77.16 167 PRO B O 1
ATOM 5454 N N . GLY C 1 168 ? 70.850 14.481 35.050 1.00 77.77 168 GLY B N 1
ATOM 5455 C CA . GLY C 1 168 ? 72.252 14.774 34.849 1.00 69.25 168 GLY B CA 1
ATOM 5456 C C . GLY C 1 168 ? 72.993 13.827 33.929 1.00 72.18 168 GLY B C 1
ATOM 5457 O O . GLY C 1 168 ? 74.206 13.998 33.750 1.00 71.56 168 GLY B O 1
ATOM 5458 N N . SER C 1 169 ? 72.330 12.798 33.396 1.00 62.55 169 SER B N 1
ATOM 5459 C CA . SER C 1 169 ? 72.979 11.815 32.533 1.00 62.14 169 SER B CA 1
ATOM 5460 C C . SER C 1 169 ? 73.223 12.308 31.109 1.00 64.15 169 SER B C 1
ATOM 5461 O O . SER C 1 169 ? 73.983 11.672 30.376 1.00 63.38 169 SER B O 1
ATOM 5464 N N . HIS C 1 170 ? 72.597 13.414 30.705 1.00 62.21 170 HIS B N 1
ATOM 5465 C CA . HIS C 1 170 ? 72.859 14.029 29.407 1.00 58.60 170 HIS B CA 1
ATOM 5466 C C . HIS C 1 170 ? 74.222 14.704 29.387 1.00 61.11 170 HIS B C 1
ATOM 5467 O O . HIS C 1 170 ? 74.726 15.051 28.310 1.00 67.81 170 HIS B O 1
ATOM 5474 N N . LYS C 1 171 ? 74.813 14.873 30.573 1.00 61.83 171 LYS B N 1
ATOM 5475 C CA . LYS C 1 171 ? 76.057 15.570 30.858 1.00 65.15 171 LYS B CA 1
ATOM 5476 C C . LYS C 1 171 ? 77.273 14.657 30.788 1.00 78.30 171 LYS B C 1
ATOM 5477 O O . LYS C 1 171 ? 78.407 15.148 30.708 1.00 69.44 171 LYS B O 1
ATOM 5483 N N . TRP C 1 172 ? 77.041 13.347 30.790 1.00 76.21 172 TRP B N 1
ATOM 5484 C CA . TRP C 1 172 ? 78.092 12.358 30.984 1.00 71.69 172 TRP B CA 1
ATOM 5485 C C . TRP C 1 172 ? 79.078 12.323 29.818 1.00 75.40 172 TRP B C 1
ATOM 5486 O O . TRP C 1 172 ? 78.716 12.508 28.653 1.00 76.02 172 TRP B O 1
ATOM 5497 N N . ALA C 1 173 ? 80.344 12.058 30.152 1.00 74.49 173 ALA B N 1
ATOM 5498 C CA . ALA C 1 173 ? 81.411 12.053 29.159 1.00 79.02 173 ALA B CA 1
ATOM 5499 C C . ALA C 1 173 ? 81.395 10.818 28.263 1.00 76.79 173 ALA B C 1
ATOM 5500 O O . ALA C 1 173 ? 82.010 10.846 27.191 1.00 72.18 173 ALA B O 1
ATOM 5502 N N . ASP C 1 174 ? 80.718 9.741 28.665 1.00 70.56 174 ASP B N 1
ATOM 5503 C CA . ASP C 1 174 ? 80.668 8.512 27.875 1.00 76.50 174 ASP B CA 1
ATOM 5504 C C . ASP C 1 174 ? 79.230 8.014 27.806 1.00 82.90 174 ASP B C 1
ATOM 5505 O O . ASP C 1 174 ? 78.674 7.578 28.820 1.00 87.66 174 ASP B O 1
ATOM 5510 N N . PHE C 1 175 ? 78.642 8.045 26.607 1.00 80.30 175 PHE B N 1
ATOM 5511 C CA . PHE C 1 175 ? 77.269 7.595 26.414 1.00 72.80 175 PHE B CA 1
ATOM 5512 C C . PHE C 1 175 ? 77.163 6.088 26.244 1.00 75.36 175 PHE B C 1
ATOM 5513 O O . PHE C 1 175 ? 76.047 5.573 26.117 1.00 70.01 175 PHE B O 1
ATOM 5521 N N . ASN C 1 176 ? 78.292 5.374 26.232 1.00 76.33 176 ASN B N 1
ATOM 5522 C CA . ASN C 1 176 ? 78.247 3.922 26.335 1.00 83.49 176 ASN B CA 1
ATOM 5523 C C . ASN C 1 176 ? 77.789 3.480 27.716 1.00 80.03 176 ASN B C 1
ATOM 5524 O O . ASN C 1 176 ? 77.404 2.320 27.891 1.00 82.94 176 ASN B O 1
ATOM 5529 N N . ASP C 1 177 ? 77.844 4.376 28.696 1.00 80.97 177 ASP B N 1
ATOM 5530 C CA . ASP C 1 177 ? 77.349 4.109 30.039 1.00 86.81 177 ASP B CA 1
ATOM 5531 C C . ASP C 1 177 ? 75.895 4.558 30.113 1.00 79.04 177 ASP B C 1
ATOM 5532 O O . ASP C 1 177 ? 75.602 5.756 30.042 1.00 66.92 177 ASP B O 1
ATOM 5537 N N . ASN C 1 178 ? 74.986 3.602 30.262 1.00 82.53 178 ASN B N 1
ATOM 5538 C CA . ASN C 1 178 ? 73.575 3.913 30.430 1.00 74.38 178 ASN B CA 1
ATOM 5539 C C . ASN C 1 178 ? 73.194 4.008 31.889 1.00 76.74 178 ASN B C 1
ATOM 5540 O O . ASN C 1 178 ? 72.003 4.066 32.224 1.00 78.10 178 ASN B O 1
ATOM 5545 N N . GLY C 1 179 ? 74.182 3.996 32.753 1.00 87.07 179 GLY B N 1
ATOM 5546 C CA . GLY C 1 179 ? 73.898 4.157 34.140 1.00 82.45 179 GLY B CA 1
ATOM 5547 C C . GLY C 1 179 ? 73.278 2.891 34.727 1.00 78.02 179 GLY B C 1
ATOM 5548 O O . GLY C 1 179 ? 73.286 1.809 34.115 1.00 78.31 179 GLY B O 1
ATOM 5549 N N . THR C 1 180 ? 72.730 3.000 35.939 1.00 79.99 180 THR B N 1
ATOM 5550 C CA . THR C 1 180 ? 72.129 1.811 36.596 1.00 82.72 180 THR B CA 1
ATOM 5551 C C . THR C 1 180 ? 70.709 2.101 37.033 1.00 82.35 180 THR B C 1
ATOM 5552 O O . THR C 1 180 ? 70.385 3.276 37.267 1.00 84.93 180 THR B O 1
ATOM 5556 N N . ARG C 1 181 ? 69.898 1.058 37.187 1.00 95.71 181 ARG B N 1
ATOM 5557 C CA . ARG C 1 181 ? 68.453 1.236 37.482 1.00 102.52 181 ARG B CA 1
ATOM 5558 C C . ARG C 1 181 ? 68.206 1.863 38.853 1.00 97.70 181 ARG B C 1
ATOM 5559 O O . ARG C 1 181 ? 67.041 2.177 39.148 1.00 80.95 181 ARG B O 1
ATOM 5567 N N . ASP C 1 182 ? 69.249 2.029 39.654 1.00 113.21 182 ASP B N 1
ATOM 5568 C CA . ASP C 1 182 ? 69.059 2.539 41.034 1.00 109.92 182 ASP B CA 1
ATOM 5569 C C . ASP C 1 182 ? 69.341 4.037 41.050 1.00 104.20 182 ASP B C 1
ATOM 5570 O O . ASP C 1 182 ? 69.109 4.669 42.098 1.00 96.51 182 ASP B O 1
ATOM 5575 N N . GLN C 1 183 ? 69.847 4.576 39.942 1.00 96.10 183 GLN B N 1
ATOM 5576 C CA . GLN C 1 183 ? 70.043 6.044 39.868 1.00 88.17 183 GLN B CA 1
ATOM 5577 C C . GLN C 1 183 ? 68.773 6.640 39.264 1.00 92.30 183 GLN B C 1
ATOM 5578 O O . GLN C 1 183 ? 68.691 7.878 39.153 1.00 95.79 183 GLN B O 1
ATOM 5584 N N . ALA C 1 184 ? 67.806 5.786 38.933 1.00 93.32 184 ALA B N 1
ATOM 5585 C CA . ALA C 1 184 ? 66.614 6.268 38.233 1.00 88.31 184 ALA B CA 1
ATOM 5586 C C . ALA C 1 184 ? 65.563 6.864 39.169 1.00 80.55 184 ALA B C 1
ATOM 5587 O O . ALA C 1 184 ? 65.328 6.357 40.269 1.00 93.26 184 ALA B O 1
ATOM 5589 N N . VAL C 1 185 ? 64.937 7.955 38.718 1.00 79.90 185 VAL B N 1
ATOM 5590 C CA . VAL C 1 185 ? 63.826 8.602 39.416 1.00 80.85 185 VAL B CA 1
ATOM 5591 C C . VAL C 1 185 ? 62.553 8.404 38.598 1.00 69.92 185 VAL B C 1
ATOM 5592 O O . VAL C 1 185 ? 62.551 8.642 37.385 1.00 70.61 185 VAL B O 1
ATOM 5596 N N . THR C 1 186 ? 61.478 7.967 39.251 1.00 75.62 186 THR B N 1
ATOM 5597 C CA . THR C 1 186 ? 60.192 7.837 38.575 1.00 69.01 186 THR B CA 1
ATOM 5598 C C . THR C 1 186 ? 59.564 9.214 38.370 1.00 74.14 186 THR B C 1
ATOM 5599 O O . THR C 1 186 ? 59.693 10.101 39.218 1.00 67.08 186 THR B O 1
ATOM 5603 N N . ALA C 1 187 ? 58.885 9.392 37.237 1.00 66.95 187 ALA B N 1
ATOM 5604 C CA . ALA C 1 187 ? 58.156 10.624 36.928 1.00 69.92 187 ALA B CA 1
ATOM 5605 C C . ALA C 1 187 ? 56.661 10.372 37.114 1.00 75.90 187 ALA B C 1
ATOM 5606 O O . ALA C 1 187 ? 56.014 9.773 36.252 1.00 74.01 187 ALA B O 1
ATOM 5608 N N . ILE C 1 188 ? 56.113 10.821 38.240 1.00 77.95 188 ILE B N 1
ATOM 5609 C CA . ILE C 1 188 ? 54.684 10.690 38.517 1.00 70.22 188 ILE B CA 1
ATOM 5610 C C . ILE C 1 188 ? 53.958 11.900 37.931 1.00 71.82 188 ILE B C 1
ATOM 5611 O O . ILE C 1 188 ? 54.247 13.045 38.296 1.00 79.91 188 ILE B O 1
ATOM 5616 N N . LEU C 1 189 ? 52.996 11.649 37.042 1.00 72.92 189 LEU B N 1
ATOM 5617 C CA . LEU C 1 189 ? 52.231 12.705 36.390 1.00 70.07 189 LEU B CA 1
ATOM 5618 C C . LEU C 1 189 ? 50.748 12.381 36.484 1.00 70.77 189 LEU B C 1
ATOM 5619 O O . LEU C 1 189 ? 50.360 11.212 36.402 1.00 68.91 189 LEU B O 1
ATOM 5624 N N . LYS C 1 190 ? 49.917 13.412 36.686 1.00 77.21 190 LYS B N 1
ATOM 5625 C CA . LYS C 1 190 ? 48.478 13.180 36.879 1.00 73.97 190 LYS B CA 1
ATOM 5626 C C . LYS C 1 190 ? 47.708 13.096 35.562 1.00 76.49 190 LYS B C 1
ATOM 5627 O O . LYS C 1 190 ? 47.306 12.010 35.140 1.00 89.21 190 LYS B O 1
ATOM 5633 N N . ALA C 1 191 ? 47.517 14.229 34.889 1.00 67.88 191 ALA B N 1
ATOM 5634 C CA . ALA C 1 191 ? 46.804 14.244 33.614 1.00 70.78 191 ALA B CA 1
ATOM 5635 C C . ALA C 1 191 ? 46.891 15.632 33.010 1.00 66.09 191 ALA B C 1
ATOM 5636 O O . ALA C 1 191 ? 46.563 16.625 33.670 1.00 73.72 191 ALA B O 1
ATOM 5638 N N . GLY C 1 192 ? 47.356 15.722 31.775 1.00 46.86 192 GLY B N 1
ATOM 5639 C CA . GLY C 1 192 ? 47.671 17.025 31.260 1.00 53.89 192 GLY B CA 1
ATOM 5640 C C . GLY C 1 192 ? 48.957 17.579 31.813 1.00 65.59 192 GLY B C 1
ATOM 5641 O O . GLY C 1 192 ? 49.369 18.669 31.410 1.00 74.79 192 GLY B O 1
ATOM 5642 N N . GLU C 1 193 ? 49.585 16.879 32.754 1.00 58.91 193 GLU B N 1
ATOM 5643 C CA . GLU C 1 193 ? 50.939 17.194 33.171 1.00 61.19 193 GLU B CA 1
ATOM 5644 C C . GLU C 1 193 ? 51.918 16.683 32.127 1.00 57.44 193 GLU B C 1
ATOM 5645 O O . GLU C 1 193 ? 51.650 15.709 31.419 1.00 52.36 193 GLU B O 1
ATOM 5651 N N . MET C 1 194 ? 53.061 17.350 32.032 1.00 59.76 194 MET B N 1
ATOM 5652 C CA . MET C 1 194 ? 54.029 17.044 30.993 1.00 54.52 194 MET B CA 1
ATOM 5653 C C . MET C 1 194 ? 55.387 16.801 31.625 1.00 53.65 194 MET B C 1
ATOM 5654 O O . MET C 1 194 ? 55.692 17.333 32.690 1.00 55.32 194 MET B O 1
ATOM 5659 N N . VAL C 1 195 ? 56.198 15.977 30.974 1.00 49.79 195 VAL B N 1
ATOM 5660 C CA . VAL C 1 195 ? 57.609 15.862 31.313 1.00 46.40 195 VAL B CA 1
ATOM 5661 C C . VAL C 1 195 ? 58.421 16.153 30.059 1.00 46.66 195 VAL B C 1
ATOM 5662 O O . VAL C 1 195 ? 58.175 15.570 28.998 1.00 55.15 195 VAL B O 1
ATOM 5666 N N . ILE C 1 196 ? 59.370 17.071 30.176 1.00 47.80 196 ILE B N 1
ATOM 5667 C CA . ILE C 1 196 ? 60.244 17.446 29.076 1.00 47.13 196 ILE B CA 1
ATOM 5668 C C . ILE C 1 196 ? 61.604 16.828 29.337 1.00 58.62 196 ILE B C 1
ATOM 5669 O O . ILE C 1 196 ? 62.096 16.846 30.474 1.00 61.60 196 ILE B O 1
ATOM 5674 N N . PHE C 1 197 ? 62.217 16.288 28.287 1.00 50.72 197 PHE B N 1
ATOM 5675 C CA . PHE C 1 197 ? 63.547 15.728 28.445 1.00 48.77 197 PHE B CA 1
ATOM 5676 C C . PHE C 1 197 ? 64.309 15.801 27.132 1.00 47.12 197 PHE B C 1
ATOM 5677 O O . PHE C 1 197 ? 63.748 16.057 26.066 1.00 48.65 197 PHE B O 1
ATOM 5685 N N . THR C 1 198 ? 65.618 15.649 27.248 1.00 49.78 198 THR B N 1
ATOM 5686 C CA . THR C 1 198 ? 66.545 15.704 26.135 1.00 53.71 198 THR B CA 1
ATOM 5687 C C . THR C 1 198 ? 66.698 14.308 25.539 1.00 50.90 198 THR B C 1
ATOM 5688 O O . THR C 1 198 ? 66.400 13.298 26.180 1.00 57.70 198 THR B O 1
ATOM 5692 N N . GLY C 1 199 ? 67.168 14.256 24.295 1.00 42.21 199 GLY B N 1
ATOM 5693 C CA . GLY C 1 199 ? 67.476 12.963 23.723 1.00 48.81 199 GLY B CA 1
ATOM 5694 C C . GLY C 1 199 ? 68.740 12.337 24.272 1.00 60.21 199 GLY B C 1
ATOM 5695 O O . GLY C 1 199 ? 69.020 11.173 23.964 1.00 55.81 199 GLY B O 1
ATOM 5696 N N . LYS C 1 200 ? 69.503 13.083 25.071 1.00 53.30 200 LYS B N 1
ATOM 5697 C CA . LYS C 1 200 ? 70.723 12.593 25.693 1.00 45.57 200 LYS B CA 1
ATOM 5698 C C . LYS C 1 200 ? 70.531 12.103 27.123 1.00 48.01 200 LYS B C 1
ATOM 5699 O O . LYS C 1 200 ? 71.493 11.622 27.725 1.00 60.35 200 LYS B O 1
ATOM 5705 N N . THR C 1 201 ? 69.337 12.223 27.695 1.00 50.02 201 THR B N 1
ATOM 5706 C CA . THR C 1 201 ? 69.113 11.815 29.079 1.00 55.91 201 THR B CA 1
ATOM 5707 C C . THR C 1 201 ? 68.665 10.357 29.138 1.00 50.80 201 THR B C 1
ATOM 5708 O O . THR C 1 201 ? 67.781 9.942 28.385 1.00 53.90 201 THR B O 1
ATOM 5712 N N . VAL C 1 202 ? 69.282 9.578 30.029 1.00 61.54 202 VAL B N 1
ATOM 5713 C CA . VAL C 1 202 ? 68.898 8.177 30.174 1.00 60.64 202 VAL B CA 1
ATOM 5714 C C . VAL C 1 202 ? 67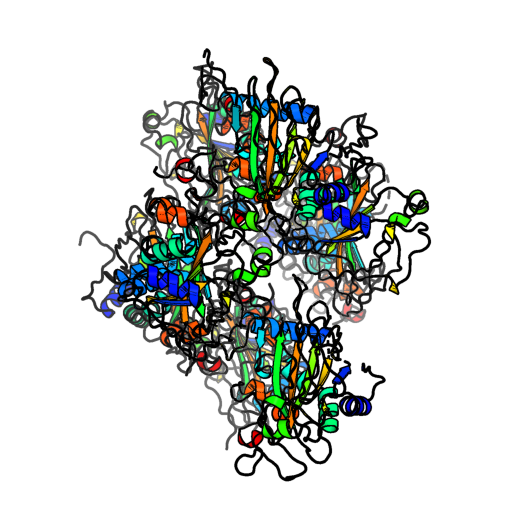.499 8.073 30.765 1.00 60.23 202 VAL B C 1
ATOM 5715 O O . VAL C 1 202 ? 67.155 8.766 31.733 1.00 56.76 202 VAL B O 1
ATOM 5719 N N . HIS C 1 203 ? 66.699 7.170 30.206 1.00 55.77 203 HIS B N 1
ATOM 5720 C CA . HIS C 1 203 ? 65.323 6.980 30.639 1.00 55.01 203 HIS B CA 1
ATOM 5721 C C . HIS C 1 203 ? 64.874 5.583 30.239 1.00 56.77 203 HIS B C 1
ATOM 5722 O O . HIS C 1 203 ? 65.545 4.887 29.473 1.00 59.94 203 HIS B O 1
ATOM 5729 N N . CYS C 1 204 ? 63.728 5.181 30.781 1.00 56.48 204 CYS B N 1
ATOM 5730 C CA . CYS C 1 204 ? 63.097 3.927 30.399 1.00 66.94 204 CYS B CA 1
ATOM 5731 C C . CYS C 1 204 ? 61.634 3.967 30.814 1.00 62.03 204 CYS B C 1
ATOM 5732 O O . CYS C 1 204 ? 61.289 4.538 31.852 1.00 59.55 204 CYS B O 1
ATOM 5735 N N . GLY C 1 205 ? 60.781 3.349 30.001 1.00 61.20 205 GLY B N 1
ATOM 5736 C CA . GLY C 1 205 ? 59.402 3.162 30.406 1.00 64.19 205 GLY B CA 1
ATOM 5737 C C . GLY C 1 205 ? 59.290 2.083 31.465 1.00 73.45 205 GLY B C 1
ATOM 5738 O O . GLY C 1 205 ? 60.107 1.166 31.542 1.00 71.93 205 GLY B O 1
ATOM 5739 N N . GLY C 1 206 ? 58.253 2.188 32.296 1.00 66.10 206 GLY B N 1
ATOM 5740 C CA . GLY C 1 206 ? 58.086 1.245 33.379 1.00 73.31 206 GLY B CA 1
ATOM 5741 C C . GLY C 1 206 ? 57.253 0.040 32.995 1.00 69.75 206 GLY B C 1
ATOM 5742 O O . GLY C 1 206 ? 56.652 -0.018 31.925 1.00 73.30 206 GLY B O 1
ATOM 5743 N N . ALA C 1 207 ? 57.229 -0.939 33.895 1.00 72.76 207 ALA B N 1
ATOM 5744 C CA . ALA C 1 207 ? 56.347 -2.086 33.752 1.00 73.58 207 ALA B CA 1
ATOM 5745 C C . ALA C 1 207 ? 54.970 -1.763 34.317 1.00 80.07 207 ALA B C 1
ATOM 5746 O O . ALA C 1 207 ? 54.851 -1.193 35.406 1.00 88.35 207 ALA B O 1
ATOM 5748 N N . ASN C 1 208 ? 53.931 -2.150 33.576 1.00 69.01 208 ASN B N 1
ATOM 5749 C CA . ASN C 1 208 ? 52.538 -1.947 33.980 1.00 70.93 208 ASN B CA 1
ATOM 5750 C C . ASN C 1 208 ? 51.988 -3.244 34.573 1.00 72.39 208 ASN B C 1
ATOM 5751 O O . ASN C 1 208 ? 51.475 -4.106 33.859 1.00 72.43 208 ASN B O 1
ATOM 5756 N N . SER C 1 209 ? 52.109 -3.389 35.895 1.00 84.90 209 SER B N 1
ATOM 5757 C CA . SER C 1 209 ? 51.559 -4.562 36.571 1.00 79.70 209 SER B CA 1
ATOM 5758 C C . SER C 1 209 ? 50.036 -4.549 36.591 1.00 88.14 209 SER B C 1
ATOM 5759 O O . SER C 1 209 ? 49.416 -5.617 36.659 1.00 96.03 209 SER B O 1
ATOM 5762 N N . THR C 1 210 ? 49.421 -3.364 36.535 1.00 91.49 210 THR B N 1
ATOM 5763 C CA . THR C 1 210 ? 47.976 -3.251 36.698 1.00 90.09 210 THR B CA 1
ATOM 5764 C C . THR C 1 210 ? 47.244 -4.109 35.678 1.00 85.50 210 THR B C 1
ATOM 5765 O O . THR C 1 210 ? 47.434 -3.955 34.469 1.00 98.36 210 THR B O 1
ATOM 5769 N N . LYS C 1 211 ? 46.354 -4.967 36.176 1.00 80.52 211 LYS B N 1
ATOM 5770 C CA . LYS C 1 211 ? 45.582 -5.896 35.361 1.00 93.16 211 LYS B CA 1
ATOM 5771 C C . LYS C 1 211 ? 44.451 -5.205 34.616 1.00 95.91 211 LYS B C 1
ATOM 5772 O O . LYS C 1 211 ? 43.751 -5.857 33.832 1.00 101.31 211 LYS B O 1
ATOM 5778 N N . ASP C 1 212 ? 44.276 -3.900 34.834 1.00 94.84 212 ASP B N 1
ATOM 5779 C CA . ASP C 1 212 ? 43.044 -3.199 34.502 1.00 81.13 212 ASP B CA 1
ATOM 5780 C C . ASP C 1 212 ? 43.260 -1.913 33.709 1.00 92.63 212 ASP B C 1
ATOM 5781 O O . ASP C 1 212 ? 42.390 -1.513 32.929 1.00 87.25 212 ASP B O 1
ATOM 5786 N N . SER C 1 213 ? 44.395 -1.249 33.908 1.00 90.60 213 SER B N 1
ATOM 5787 C CA . SER C 1 213 ? 44.582 0.129 33.472 1.00 79.86 213 SER B CA 1
ATOM 5788 C C . SER C 1 213 ? 45.571 0.228 32.317 1.00 81.09 213 SER B C 1
ATOM 5789 O O . SER C 1 213 ? 46.619 -0.426 32.325 1.00 83.31 213 SER B O 1
ATOM 5792 N N . VAL C 1 214 ? 45.298 1.138 31.378 1.00 75.08 214 VAL B N 1
ATOM 5793 C CA . VAL C 1 214 ? 46.218 1.361 30.225 1.00 62.95 214 VAL B CA 1
ATOM 5794 C C . VAL C 1 214 ? 46.808 2.774 30.334 1.00 61.26 214 VAL B C 1
ATOM 5795 O O . VAL C 1 214 ? 46.039 3.708 30.606 1.00 72.66 214 VAL B O 1
ATOM 5799 N N . ARG C 1 215 ? 48.119 2.909 30.137 1.00 61.59 215 ARG B N 1
ATOM 5800 C CA . ARG C 1 215 ? 48.810 4.218 30.219 1.00 60.33 215 ARG B CA 1
ATOM 5801 C C . ARG C 1 215 ? 48.824 4.886 28.842 1.00 66.50 215 ARG B C 1
ATOM 5802 O O . ARG C 1 215 ? 49.258 4.227 27.884 1.00 69.89 215 ARG B O 1
ATOM 5810 N N . ARG C 1 216 ? 48.397 6.149 28.762 1.00 59.49 216 ARG B N 1
ATOM 5811 C CA . ARG C 1 216 ? 48.366 6.870 27.465 1.00 52.41 216 ARG B CA 1
ATOM 5812 C C . ARG C 1 216 ? 49.238 8.123 27.529 1.00 53.33 216 ARG B C 1
ATOM 5813 O O . ARG C 1 216 ? 49.065 8.933 28.456 1.00 59.40 216 ARG B O 1
ATOM 5821 N N . ALA C 1 217 ? 50.138 8.258 26.564 1.00 40.74 217 ALA B N 1
ATOM 5822 C CA . ALA C 1 217 ? 50.987 9.440 26.507 1.00 46.52 217 ALA B CA 1
ATOM 5823 C C . ALA C 1 217 ? 51.021 9.997 25.091 1.00 46.64 217 ALA B C 1
ATOM 5824 O O . ALA C 1 217 ? 50.807 9.281 24.114 1.00 51.08 217 ALA B O 1
ATOM 5826 N N . LEU C 1 218 ? 51.311 11.292 24.993 1.00 44.80 218 LEU B N 1
ATOM 5827 C CA . LEU C 1 218 ? 51.511 11.962 23.710 1.00 44.73 218 LEU B CA 1
ATOM 5828 C C . LEU C 1 218 ? 52.916 12.547 23.683 1.00 44.78 218 LEU B C 1
ATOM 5829 O O . LEU C 1 218 ? 53.223 13.462 24.451 1.00 52.36 218 LEU B O 1
ATOM 5834 N N . GLY C 1 219 ? 53.770 12.018 22.812 1.00 50.58 219 GLY B N 1
ATOM 5835 C CA . GLY C 1 219 ? 55.128 12.504 22.668 1.00 45.96 219 GLY B CA 1
ATOM 5836 C C . GLY C 1 219 ? 55.252 13.415 21.461 1.00 50.02 219 GLY B C 1
ATOM 5837 O O . GLY C 1 219 ? 54.747 13.111 20.378 1.00 50.06 219 GLY B O 1
ATOM 5838 N N . MET C 1 220 ? 55.929 14.538 21.669 1.00 48.77 220 MET B N 1
ATOM 5839 C CA . MET C 1 220 ? 56.264 15.499 20.625 1.00 38.69 220 MET B CA 1
ATOM 5840 C C . MET C 1 220 ? 57.781 15.633 20.631 1.00 46.37 220 MET B C 1
ATOM 5841 O O . MET C 1 220 ? 58.355 16.219 21.557 1.00 43.01 220 MET B O 1
ATOM 5846 N N . ASN C 1 221 ? 58.429 15.062 19.626 1.00 45.22 221 ASN B N 1
ATOM 5847 C CA . ASN C 1 221 ? 59.879 15.034 19.522 1.00 50.09 221 ASN B CA 1
ATOM 5848 C C . ASN C 1 221 ? 60.285 16.037 18.451 1.00 43.33 221 ASN B C 1
ATOM 5849 O O . ASN C 1 221 ? 59.947 15.863 17.271 1.00 42.08 221 ASN B O 1
ATOM 5854 N N . PHE C 1 222 ? 60.995 17.082 18.880 1.00 49.02 222 PHE B N 1
ATOM 5855 C CA . PHE C 1 222 ? 61.483 18.162 18.040 1.00 46.17 222 PHE B CA 1
ATOM 5856 C C . PHE C 1 222 ? 62.966 17.987 17.737 1.00 46.33 222 PHE B C 1
ATOM 5857 O O . PHE C 1 222 ? 63.724 17.419 18.533 1.00 51.17 222 PHE B O 1
ATOM 5865 N N . HIS C 1 223 ? 63.373 18.531 16.587 1.00 48.69 223 HIS B N 1
ATOM 5866 C CA . HIS C 1 223 ? 64.695 18.542 15.982 1.00 41.02 223 HIS B CA 1
ATOM 5867 C C . HIS C 1 223 ? 65.120 19.977 15.697 1.00 44.19 223 HIS B C 1
ATOM 5868 O O . HIS C 1 223 ? 64.271 20.853 15.494 1.00 40.84 223 HIS B O 1
ATOM 5875 N N . PRO C 1 224 ? 66.420 20.248 15.667 1.00 42.97 224 PRO B N 1
ATOM 5876 C CA . PRO C 1 224 ? 66.894 21.482 15.042 1.00 36.24 224 PRO B CA 1
ATOM 5877 C C . PRO C 1 224 ? 66.690 21.401 13.538 1.00 35.48 224 PRO B C 1
ATOM 5878 O O . PRO C 1 224 ? 66.456 20.329 12.974 1.00 34.13 224 PRO B O 1
ATOM 5882 N N . TRP C 1 225 ? 66.752 22.565 12.891 1.00 39.75 225 TRP B N 1
ATOM 5883 C CA . TRP C 1 225 ? 66.368 22.656 11.486 1.00 34.84 225 TRP B CA 1
ATOM 5884 C C . TRP C 1 225 ? 67.157 21.703 10.598 1.00 38.99 225 TRP B C 1
ATOM 5885 O O . TRP C 1 225 ? 66.632 21.218 9.592 1.00 27.55 225 TRP B O 1
ATOM 5896 N N . TYR C 1 226 ? 68.404 21.406 10.952 1.00 44.86 226 TYR B N 1
ATOM 5897 C CA . TYR C 1 226 ? 69.281 20.687 10.038 1.00 37.71 226 TYR B CA 1
ATOM 5898 C C . TYR C 1 226 ? 69.199 19.171 10.149 1.00 34.44 226 TYR B C 1
ATOM 5899 O O . TYR C 1 226 ? 69.915 18.484 9.416 1.00 37.26 226 TYR B O 1
ATOM 5908 N N . VAL C 1 227 ? 68.367 18.624 11.032 1.00 32.01 227 VAL B N 1
ATOM 5909 C CA . VAL C 1 227 ? 68.251 17.179 11.209 1.00 34.16 227 VAL B CA 1
ATOM 5910 C C . VAL C 1 227 ? 66.928 16.697 10.622 1.00 38.14 227 VAL B C 1
ATOM 5911 O O . VAL C 1 227 ? 65.867 17.270 10.901 1.00 35.29 227 VAL B O 1
ATOM 5915 N N . THR C 1 228 ? 66.994 15.626 9.840 1.00 31.75 228 THR B N 1
ATOM 5916 C CA . THR C 1 228 ? 65.831 15.150 9.102 1.00 36.71 228 THR B CA 1
ATOM 5917 C C . THR C 1 228 ? 64.738 14.671 10.055 1.00 41.97 228 THR B C 1
ATOM 5918 O O . THR C 1 228 ? 65.010 13.854 10.945 1.00 46.36 228 THR B O 1
ATOM 5922 N N . PRO C 1 229 ? 63.506 15.157 9.914 1.00 40.77 229 PRO B N 1
ATOM 5923 C CA . PRO C 1 229 ? 62.408 14.629 10.733 1.00 48.74 229 PRO B CA 1
ATOM 5924 C C . PRO C 1 229 ? 62.132 13.164 10.429 1.00 40.93 229 PRO B C 1
ATOM 5925 O O . PRO C 1 229 ? 62.298 12.696 9.302 1.00 44.93 229 PRO B O 1
ATOM 5929 N N . TYR C 1 230 ? 61.730 12.428 11.467 1.00 40.90 230 TYR B N 1
ATOM 5930 C CA . TYR C 1 230 ? 61.345 11.038 11.264 1.00 40.97 230 TYR B CA 1
ATOM 5931 C C . TYR C 1 230 ? 60.072 10.932 10.433 1.00 42.45 230 TYR B C 1
ATOM 5932 O O . TYR C 1 230 ? 59.952 10.046 9.580 1.00 29.30 230 TYR B O 1
ATOM 5941 N N . GLU C 1 231 ? 59.121 11.836 10.656 1.00 40.07 231 GLU B N 1
ATOM 5942 C CA . GLU C 1 231 ? 57.838 11.791 9.973 1.00 39.47 231 GLU B CA 1
ATOM 5943 C C . GLU C 1 231 ? 57.838 12.679 8.736 1.00 42.60 231 GLU B C 1
ATOM 5944 O O . GLU C 1 231 ? 58.339 13.808 8.758 1.00 40.14 231 GLU B O 1
ATOM 5950 N N . ASN C 1 232 ? 57.237 12.167 7.669 1.00 45.80 232 ASN B N 1
ATOM 5951 C CA . ASN C 1 232 ? 56.956 12.922 6.457 1.00 35.79 232 ASN B CA 1
ATOM 5952 C C . ASN C 1 232 ? 55.462 13.228 6.460 1.00 43.58 232 ASN B C 1
ATOM 5953 O O . ASN C 1 232 ? 54.639 12.315 6.609 1.00 40.26 232 ASN B O 1
ATOM 5958 N N . PHE C 1 233 ? 55.111 14.509 6.316 1.00 28.51 233 PHE B N 1
ATOM 5959 C CA . PHE C 1 233 ? 53.722 14.946 6.406 1.00 40.43 233 PHE B CA 1
ATOM 5960 C C . PHE C 1 233 ? 53.170 15.442 5.074 1.00 38.25 233 PHE B C 1
ATOM 5961 O O . PHE C 1 233 ? 52.204 16.208 5.063 1.00 42.19 233 PHE B O 1
ATOM 5969 N N . TYR C 1 234 ? 53.772 15.051 3.954 1.00 33.17 234 TYR B N 1
ATOM 5970 C CA . TYR C 1 234 ? 53.290 15.550 2.673 1.00 42.12 234 TYR B CA 1
ATOM 5971 C C . TYR C 1 234 ? 52.012 14.864 2.192 1.00 49.65 234 TYR B C 1
ATOM 5972 O O . TYR C 1 234 ? 51.352 15.386 1.288 1.00 47.01 234 TYR B O 1
ATOM 5981 N N . ASN C 1 235 ? 51.654 13.709 2.748 1.00 40.81 235 ASN B N 1
ATOM 5982 C CA . ASN C 1 235 ? 50.354 13.128 2.437 1.00 41.05 235 ASN B CA 1
ATOM 5983 C C . ASN C 1 235 ? 49.242 13.694 3.309 1.00 41.65 235 ASN B C 1
ATOM 5984 O O . ASN C 1 235 ? 48.096 13.242 3.202 1.00 44.32 235 ASN B O 1
ATOM 5989 N N . THR C 1 236 ? 49.563 14.642 4.180 1.00 31.90 236 THR B N 1
ATOM 5990 C CA . THR C 1 236 ? 48.545 15.318 4.969 1.00 45.05 236 THR B CA 1
ATOM 5991 C C . THR C 1 236 ? 47.572 16.034 4.033 1.00 48.40 236 THR B C 1
ATOM 5992 O O . THR C 1 236 ? 48.001 16.652 3.049 1.00 48.33 236 THR B O 1
ATOM 5996 N N . PRO C 1 237 ? 46.264 15.928 4.269 1.00 47.35 237 PRO B N 1
ATOM 5997 C CA . PRO C 1 237 ? 45.307 16.528 3.334 1.00 42.92 237 PRO B CA 1
ATOM 5998 C C . PRO C 1 237 ? 45.493 18.035 3.238 1.00 51.73 237 PRO B C 1
ATOM 5999 O O . PRO C 1 237 ? 45.806 18.711 4.219 1.00 44.47 237 PRO B O 1
ATOM 6003 N N . ARG C 1 238 ? 45.311 18.554 2.021 1.00 58.01 238 ARG B N 1
ATOM 6004 C CA . ARG C 1 238 ? 45.697 19.933 1.743 1.00 55.71 238 ARG B CA 1
ATOM 6005 C C . ARG C 1 238 ? 44.854 20.935 2.521 1.00 54.76 238 ARG B C 1
ATOM 6006 O O . ARG C 1 238 ? 45.368 21.978 2.939 1.00 62.53 238 ARG B O 1
ATOM 6014 N N . GLU C 1 239 ? 43.581 20.633 2.763 1.00 52.37 239 GLU B N 1
ATOM 6015 C CA . GLU C 1 239 ? 42.745 21.581 3.489 1.00 64.96 239 GLU B CA 1
ATOM 6016 C C . GLU C 1 239 ? 42.940 21.520 4.999 1.00 63.65 239 GLU B C 1
ATOM 6017 O O . GLU C 1 239 ? 42.556 22.469 5.693 1.00 63.31 239 GLU B O 1
ATOM 6023 N N . VAL C 1 240 ? 43.524 20.447 5.535 1.00 63.69 240 VAL B N 1
ATOM 6024 C CA . VAL C 1 240 ? 43.888 20.511 6.946 1.00 63.99 240 VAL B CA 1
ATOM 6025 C C . VAL C 1 240 ? 45.196 21.278 7.106 1.00 51.70 240 VAL B C 1
ATOM 6026 O O . VAL C 1 240 ? 45.379 21.992 8.098 1.00 53.74 240 VAL B O 1
ATOM 6030 N N . VAL C 1 241 ? 46.118 21.154 6.147 1.00 48.25 241 VAL B N 1
ATOM 6031 C CA . VAL C 1 241 ? 47.335 21.957 6.198 1.00 45.77 241 VAL B CA 1
ATOM 6032 C C . VAL C 1 241 ? 46.996 23.431 6.024 1.00 52.17 241 VAL B C 1
ATOM 6033 O O . VAL C 1 241 ? 47.556 24.299 6.705 1.00 46.32 241 VAL B O 1
ATOM 6037 N N . GLU C 1 242 ? 46.035 23.734 5.148 1.00 58.89 242 GLU B N 1
ATOM 6038 C CA . GLU C 1 242 ? 45.652 25.119 4.917 1.00 54.46 242 GLU B CA 1
ATOM 6039 C C . GLU C 1 242 ? 44.914 25.711 6.110 1.00 55.55 242 GLU B C 1
ATOM 6040 O O . GLU C 1 242 ? 44.856 26.939 6.242 1.00 65.02 242 GLU B O 1
ATOM 6046 N N . SER C 1 243 ? 44.350 24.866 6.975 1.00 49.83 243 SER B N 1
ATOM 6047 C CA . SER C 1 243 ? 43.700 25.314 8.200 1.00 50.63 243 SER B CA 1
ATOM 6048 C C . SER C 1 243 ? 44.678 25.641 9.319 1.00 48.70 243 SER B C 1
ATOM 6049 O O . SER C 1 243 ? 44.275 26.245 10.318 1.00 51.60 243 SER B O 1
ATOM 6052 N N . MET C 1 244 ? 45.940 25.264 9.180 1.00 51.54 244 MET B N 1
ATOM 6053 C CA . MET C 1 244 ? 46.906 25.419 10.253 1.00 48.12 244 MET B CA 1
ATOM 6054 C C . MET C 1 244 ? 47.561 26.794 10.203 1.00 49.88 244 MET B C 1
ATOM 6055 O O . MET C 1 244 ? 47.615 27.450 9.158 1.00 50.65 244 MET B O 1
ATOM 6060 N N . THR C 1 245 ? 48.040 27.237 11.364 1.00 44.03 245 THR B N 1
ATOM 6061 C CA . THR C 1 245 ? 48.794 28.475 11.416 1.00 46.32 245 THR B CA 1
ATOM 6062 C C . THR C 1 245 ? 50.137 28.270 10.719 1.00 43.49 245 THR B C 1
ATOM 6063 O O . THR C 1 245 ? 50.643 27.147 10.655 1.00 46.22 245 THR B O 1
ATOM 6067 N N . PRO C 1 246 ? 50.728 29.337 10.172 1.00 44.95 246 PRO B N 1
ATOM 6068 C CA . PRO C 1 246 ? 52.038 29.184 9.513 1.00 48.62 246 PRO B CA 1
ATOM 6069 C C . PRO C 1 246 ? 53.110 28.620 10.430 1.00 48.64 246 PRO B C 1
ATOM 6070 O O . PRO C 1 246 ? 53.988 27.886 9.960 1.00 50.33 246 PRO B O 1
ATOM 6074 N N . LEU C 1 247 ? 53.069 28.933 11.727 1.00 42.83 247 LEU B N 1
ATOM 6075 C CA . LEU C 1 247 ? 54.005 28.312 12.661 1.00 46.00 247 LEU B CA 1
ATOM 6076 C C . LEU C 1 247 ? 53.793 26.802 12.713 1.00 45.79 247 LEU B C 1
ATOM 6077 O O . LEU C 1 247 ? 54.745 26.018 12.572 1.00 49.15 247 LEU B O 1
ATOM 6082 N N . ALA C 1 248 ? 52.538 26.372 12.878 1.00 38.70 248 ALA B N 1
ATOM 6083 C CA . ALA C 1 248 ? 52.254 24.941 12.903 1.00 36.25 248 ALA B CA 1
ATOM 6084 C C . ALA C 1 248 ? 52.554 24.293 11.561 1.00 35.60 248 ALA B C 1
ATOM 6085 O O . ALA C 1 248 ? 52.933 23.118 11.514 1.00 33.93 248 ALA B O 1
ATOM 6087 N N . GLN C 1 249 ? 52.385 25.037 10.460 1.00 37.69 249 GLN B N 1
ATOM 6088 C CA . GLN C 1 249 ? 52.747 24.499 9.153 1.00 36.58 249 GLN B CA 1
ATOM 6089 C C . GLN C 1 249 ? 54.249 24.302 9.033 1.00 39.64 249 GLN B C 1
ATOM 6090 O O . GLN C 1 249 ? 54.708 23.319 8.439 1.00 39.78 249 GLN B O 1
ATOM 6096 N N . ARG C 1 250 ? 55.035 25.230 9.585 1.00 42.01 250 ARG B N 1
ATOM 6097 C CA . ARG C 1 250 ? 56.477 25.045 9.590 1.00 38.40 250 ARG B CA 1
ATOM 6098 C C . ARG C 1 250 ? 56.879 23.859 10.454 1.00 43.71 250 ARG B C 1
ATOM 6099 O O . ARG C 1 250 ? 57.849 23.162 10.132 1.00 40.66 250 ARG B O 1
ATOM 6107 N N . MET C 1 251 ? 56.132 23.594 11.533 1.00 40.36 251 MET B N 1
ATOM 6108 C CA . MET C 1 251 ? 56.484 22.471 12.401 1.00 40.06 251 MET B CA 1
ATOM 6109 C C . MET C 1 251 ? 56.367 21.137 11.679 1.00 40.35 251 MET B C 1
ATOM 6110 O O . MET C 1 251 ? 57.076 20.184 12.023 1.00 36.43 251 MET B O 1
ATOM 6115 N N . ILE C 1 252 ? 55.480 21.039 10.692 1.00 39.06 252 ILE B N 1
ATOM 6116 C CA . ILE C 1 252 ? 55.256 19.787 9.981 1.00 38.18 252 ILE B CA 1
ATOM 6117 C C . ILE C 1 252 ? 55.898 19.802 8.592 1.00 34.47 252 ILE B C 1
ATOM 6118 O O . ILE C 1 252 ? 55.558 18.977 7.745 1.00 36.80 252 ILE B O 1
ATOM 6123 N N . GLY C 1 253 ? 56.833 20.719 8.352 1.00 32.33 253 GLY B N 1
ATOM 6124 C CA . GLY C 1 253 ? 57.643 20.681 7.150 1.00 38.48 253 GLY B CA 1
ATOM 6125 C C . GLY C 1 253 ? 57.046 21.308 5.910 1.00 46.08 253 GLY B C 1
ATOM 6126 O O . GLY C 1 253 ? 57.566 21.071 4.814 1.00 41.44 253 GLY B O 1
ATOM 6127 N N . TRP C 1 254 ? 55.959 22.072 6.034 1.00 40.35 254 TRP B N 1
ATOM 6128 C CA . TRP C 1 254 ? 55.348 22.745 4.892 1.00 35.80 254 TRP B CA 1
ATOM 6129 C C . TRP C 1 254 ? 55.829 24.179 4.677 1.00 42.04 254 TRP B C 1
ATOM 6130 O O . TRP C 1 254 ? 55.372 24.825 3.730 1.00 52.88 254 TRP B O 1
ATOM 6141 N N . ARG C 1 255 ? 56.699 24.711 5.536 1.00 46.93 255 ARG B N 1
ATOM 6142 C CA . ARG C 1 255 ? 57.286 26.031 5.334 1.00 39.11 255 ARG B CA 1
ATOM 6143 C C . ARG C 1 255 ? 58.803 25.948 5.453 1.00 48.83 255 ARG B C 1
ATOM 6144 O O . ARG C 1 255 ? 59.347 25.030 6.075 1.00 46.94 255 ARG B O 1
ATOM 6152 N N . THR C 1 256 ? 59.489 26.920 4.849 1.00 49.22 256 THR B N 1
ATOM 6153 C CA . THR C 1 256 ? 60.944 26.955 4.925 1.00 46.36 256 THR B CA 1
ATOM 6154 C C . THR C 1 256 ? 61.417 27.379 6.310 1.00 49.61 256 THR B C 1
ATOM 6155 O O . THR C 1 256 ? 60.774 28.177 6.999 1.00 45.23 256 THR B O 1
ATOM 6159 N N . LEU C 1 257 ? 62.567 26.840 6.705 1.00 45.20 257 LEU B N 1
ATOM 6160 C CA . LEU C 1 257 ? 63.226 27.193 7.950 1.00 41.38 257 LEU B CA 1
ATOM 6161 C C . LEU C 1 257 ? 64.181 28.366 7.732 1.00 47.99 257 LEU B C 1
ATOM 6162 O O . LEU C 1 257 ? 64.681 28.600 6.628 1.00 45.93 257 LEU B O 1
ATOM 6167 N N . HIS C 1 258 ? 64.444 29.102 8.811 1.00 46.05 258 HIS B N 1
ATOM 6168 C CA . HIS C 1 258 ? 65.308 30.282 8.773 1.00 49.61 258 HIS B CA 1
ATOM 6169 C C . HIS C 1 258 ? 66.355 30.157 9.870 1.00 53.79 258 HIS B C 1
ATOM 6170 O O . HIS C 1 258 ? 66.256 30.803 10.923 1.00 62.85 258 HIS B O 1
ATOM 6177 N N . PRO C 1 259 ? 67.364 29.311 9.667 1.00 50.79 259 PRO B N 1
ATOM 6178 C CA . PRO C 1 259 ? 68.443 29.204 10.649 1.00 51.35 259 PRO B CA 1
ATOM 6179 C C . PRO C 1 259 ? 69.232 30.499 10.764 1.00 60.07 259 PRO B C 1
ATOM 6180 O O . PRO C 1 259 ? 69.398 31.240 9.795 1.00 58.61 259 PRO B O 1
ATOM 6184 N N . HIS C 1 260 ? 69.731 30.762 11.975 1.00 57.64 260 HIS B N 1
ATOM 6185 C CA . HIS C 1 260 ? 70.645 31.886 12.142 1.00 63.43 260 HIS B CA 1
ATOM 6186 C C . HIS C 1 260 ? 71.914 31.667 11.331 1.00 70.95 260 HIS B C 1
ATOM 6187 O O . HIS C 1 260 ? 72.537 32.634 10.876 1.00 72.70 260 HIS B O 1
ATOM 6194 N N . SER C 1 261 ? 72.301 30.406 11.133 1.00 77.76 261 SER B N 1
ATOM 6195 C CA . SER C 1 261 ? 73.476 30.087 10.332 1.00 67.88 261 SER B CA 1
ATOM 6196 C C . SER C 1 261 ? 73.296 30.546 8.887 1.00 73.13 261 SER B C 1
ATOM 6197 O O . SER C 1 261 ? 74.031 31.411 8.397 1.00 83.07 261 SER B O 1
ATOM 6200 N N . HIS C 1 262 ? 72.323 29.960 8.184 1.00 71.17 262 HIS B N 1
ATOM 6201 C CA . HIS C 1 262 ? 71.974 30.356 6.818 1.00 71.20 262 HIS B CA 1
ATOM 6202 C C . HIS C 1 262 ? 70.682 31.172 6.875 1.00 73.48 262 HIS B C 1
ATOM 6203 O O . HIS C 1 262 ? 69.584 30.676 6.616 1.00 60.09 262 HIS B O 1
ATOM 6210 N N . SER C 1 263 ? 70.833 32.465 7.181 1.00 71.91 263 SER B N 1
ATOM 6211 C CA . SER C 1 263 ? 69.670 33.306 7.463 1.00 66.33 263 SER B CA 1
ATOM 6212 C C . SER C 1 263 ? 68.745 33.446 6.261 1.00 70.07 263 SER B C 1
ATOM 6213 O O . SER C 1 263 ? 67.541 33.661 6.436 1.00 69.69 263 SER B O 1
ATOM 6216 N N . PHE C 1 264 ? 69.277 33.321 5.042 1.00 76.30 264 PHE B N 1
ATOM 6217 C CA . PHE C 1 264 ? 68.445 33.495 3.853 1.00 67.74 264 PHE B CA 1
ATOM 6218 C C . PHE C 1 264 ? 67.345 32.441 3.779 1.00 67.06 264 PHE B C 1
ATOM 6219 O O . PHE C 1 264 ? 66.282 32.691 3.196 1.00 77.85 264 PHE B O 1
ATOM 6227 N N . GLY C 1 265 ? 67.570 31.276 4.355 1.00 61.94 265 GLY B N 1
ATOM 6228 C CA . GLY C 1 265 ? 66.556 30.241 4.417 1.00 52.68 265 GLY B CA 1
ATOM 6229 C C . GLY C 1 265 ? 67.121 28.870 4.100 1.00 57.86 265 GLY B C 1
ATOM 6230 O O . GLY C 1 265 ? 68.204 28.721 3.533 1.00 58.33 265 GLY B O 1
ATOM 6231 N N . TRP C 1 266 ? 66.363 27.847 4.481 1.00 47.20 266 TRP B N 1
ATOM 6232 C CA . TRP C 1 266 ? 66.689 26.455 4.220 1.00 44.99 266 TRP B CA 1
ATOM 6233 C C . TRP C 1 266 ? 65.383 25.726 3.959 1.00 50.63 266 TRP B C 1
ATOM 6234 O O . TRP C 1 266 ? 64.318 26.164 4.403 1.00 55.05 266 TRP B O 1
ATOM 6245 N N . TRP C 1 267 ? 65.467 24.613 3.219 1.00 50.75 267 TRP B N 1
ATOM 6246 C CA . TRP C 1 267 ? 64.284 23.834 2.838 1.00 40.88 267 TRP B CA 1
ATOM 6247 C C . TRP C 1 267 ? 63.393 24.646 1.893 1.00 47.39 267 TRP B C 1
ATOM 6248 O O . TRP C 1 267 ? 62.190 24.787 2.104 1.00 49.17 267 TRP B O 1
ATOM 6259 N N . LEU C 1 268 ? 64.003 25.173 0.835 1.00 52.12 268 LEU B N 1
ATOM 6260 C CA . LEU C 1 268 ? 63.342 26.061 -0.111 1.00 48.29 268 LEU B CA 1
ATOM 6261 C C . LEU C 1 268 ? 62.929 25.315 -1.374 1.00 51.38 268 LEU B C 1
ATOM 6262 O O . LEU C 1 268 ? 63.384 24.205 -1.660 1.00 51.79 268 LEU B O 1
ATOM 6267 N N . ILE C 1 269 ? 62.056 25.960 -2.141 1.00 51.72 269 ILE B N 1
ATOM 6268 C CA . ILE C 1 269 ? 61.683 25.511 -3.473 1.00 51.75 269 ILE B CA 1
ATOM 6269 C C . ILE C 1 269 ? 62.090 26.612 -4.440 1.00 55.58 269 ILE B C 1
ATOM 6270 O O . ILE C 1 269 ? 61.549 27.725 -4.386 1.00 63.17 269 ILE B O 1
ATOM 6275 N N . ARG C 1 270 ? 63.061 26.311 -5.305 1.00 56.81 270 ARG B N 1
ATOM 6276 C CA . ARG C 1 270 ? 63.592 27.269 -6.276 1.00 54.22 270 ARG B CA 1
ATOM 6277 C C . ARG C 1 270 ? 64.051 28.558 -5.600 1.00 56.42 270 ARG B C 1
ATOM 6278 O O . ARG C 1 270 ? 63.827 29.663 -6.102 1.00 58.95 270 ARG B O 1
ATOM 6286 N N . ASN C 1 271 ? 64.721 28.403 -4.456 1.00 57.75 271 ASN B N 1
ATOM 6287 C CA . ASN C 1 271 ? 65.229 29.516 -3.651 1.00 61.51 271 ASN B CA 1
ATOM 6288 C C . ASN C 1 271 ? 64.119 30.484 -3.246 1.00 57.30 271 ASN B C 1
ATOM 6289 O O . ASN C 1 271 ? 64.359 31.679 -3.055 1.00 60.06 271 ASN B O 1
ATOM 6294 N N . ALA C 1 272 ? 62.907 29.965 -3.073 1.00 55.14 272 ALA B N 1
ATOM 6295 C CA . ALA C 1 272 ? 61.756 30.744 -2.648 1.00 55.76 272 ALA B CA 1
ATOM 6296 C C . ALA C 1 272 ? 61.047 29.986 -1.537 1.00 52.56 272 ALA B C 1
ATOM 6297 O O . ALA C 1 272 ? 61.267 28.787 -1.345 1.00 49.97 272 ALA B O 1
ATOM 6299 N N . GLU C 1 273 ? 60.195 30.694 -0.798 1.00 57.86 273 GLU B N 1
ATOM 6300 C CA . GLU C 1 273 ? 59.508 30.063 0.320 1.00 52.62 273 GLU B CA 1
ATOM 6301 C C . GLU C 1 273 ? 58.683 28.885 -0.183 1.00 54.83 273 GLU B C 1
ATOM 6302 O O . GLU C 1 273 ? 57.924 29.007 -1.148 1.00 51.18 273 GLU B O 1
ATOM 6308 N N . ALA C 1 274 ? 58.804 27.753 0.511 1.00 55.46 274 ALA B N 1
ATOM 6309 C CA . ALA C 1 274 ? 58.282 26.498 -0.015 1.00 53.33 274 ALA B CA 1
ATOM 6310 C C . ALA C 1 274 ? 56.765 26.460 0.047 1.00 55.44 274 ALA B C 1
ATOM 6311 O O . ALA C 1 274 ? 56.114 26.070 -0.927 1.00 66.53 274 ALA B O 1
ATOM 6313 N N . GLY C 1 275 ? 56.183 26.881 1.172 1.00 57.85 275 GLY B N 1
ATOM 6314 C CA . GLY C 1 275 ? 54.738 26.811 1.306 1.00 57.62 275 GLY B CA 1
ATOM 6315 C C . GLY C 1 275 ? 54.017 27.714 0.324 1.00 56.87 275 GLY B C 1
ATOM 6316 O O . GLY C 1 275 ? 52.974 27.345 -0.224 1.00 62.60 275 GLY B O 1
ATOM 6317 N N . GLN C 1 276 ? 54.566 28.904 0.076 1.00 55.75 276 GLN B N 1
ATOM 6318 C CA . GLN C 1 276 ? 54.019 29.746 -0.982 1.00 60.31 276 GLN B CA 1
ATOM 6319 C C . GLN C 1 276 ? 54.185 29.088 -2.344 1.00 61.62 276 GLN B C 1
ATOM 6320 O O . GLN C 1 276 ? 53.316 29.214 -3.214 1.00 60.35 276 GLN B O 1
ATOM 6326 N N . ALA C 1 277 ? 55.290 28.361 -2.537 1.00 52.34 277 ALA B N 1
ATOM 6327 C CA . ALA C 1 277 ? 55.578 27.754 -3.832 1.00 57.01 277 ALA B CA 1
ATOM 6328 C C . ALA C 1 277 ? 54.610 26.636 -4.186 1.00 62.59 277 ALA B C 1
ATOM 6329 O O . ALA C 1 277 ? 54.415 26.355 -5.373 1.00 64.42 277 ALA B O 1
ATOM 6331 N N . LEU C 1 278 ? 53.996 25.999 -3.193 1.00 60.10 278 LEU B N 1
ATOM 6332 C CA . LEU C 1 278 ? 53.056 24.917 -3.449 1.00 68.66 278 LEU B CA 1
ATOM 6333 C C . LEU C 1 278 ? 51.619 25.283 -3.073 1.00 71.44 278 LEU B C 1
ATOM 6334 O O . LEU C 1 278 ? 50.808 24.402 -2.777 1.00 58.80 278 LEU B O 1
ATOM 6339 N N . GLY C 1 279 ? 51.284 26.577 -3.105 1.00 65.88 279 GLY B N 1
ATOM 6340 C CA . GLY C 1 279 ? 49.902 27.015 -3.060 1.00 54.78 279 GLY B CA 1
ATOM 6341 C C . GLY C 1 279 ? 49.385 27.532 -1.731 1.00 63.33 279 GLY B C 1
ATOM 6342 O O . GLY C 1 279 ? 48.225 27.956 -1.669 1.00 71.76 279 GLY B O 1
ATOM 6343 N N . LEU C 1 280 ? 50.182 27.496 -0.666 1.00 55.50 280 LEU B N 1
ATOM 6344 C CA . LEU C 1 280 ? 49.712 28.028 0.604 1.00 58.83 280 LEU B CA 1
ATOM 6345 C C . LEU C 1 280 ? 49.742 29.559 0.601 1.00 54.13 280 LEU B C 1
ATOM 6346 O O . LEU C 1 280 ? 50.282 30.204 -0.301 1.00 55.74 280 LEU B O 1
ATOM 6351 N N . LYS C 1 281 ? 49.129 30.135 1.631 1.00 64.05 281 LYS B N 1
ATOM 6352 C CA . LYS C 1 281 ? 49.106 31.579 1.798 1.00 61.28 281 LYS B CA 1
ATOM 6353 C C . LYS C 1 281 ? 50.511 32.112 2.083 1.00 61.81 281 LYS B C 1
ATOM 6354 O O . LYS C 1 281 ? 51.347 31.406 2.654 1.00 62.37 281 LYS B O 1
ATOM 6360 N N . PRO C 1 282 ? 50.800 33.363 1.685 1.00 65.10 282 PRO B N 1
ATOM 6361 C CA . PRO C 1 282 ? 52.051 34.060 2.024 1.00 59.40 282 PRO B CA 1
ATOM 6362 C C . PRO C 1 282 ? 52.363 34.031 3.519 1.00 57.68 282 PRO B C 1
ATOM 6363 O O . PRO C 1 282 ? 53.487 34.340 3.918 1.00 59.92 282 PRO B O 1
ATOM 6367 N N . ALA D 1 5 ? 77.193 -19.899 3.079 1.00 73.15 5 ALA C N 1
ATOM 6368 C CA . ALA D 1 5 ? 78.179 -18.930 2.612 1.00 74.98 5 ALA C CA 1
ATOM 6369 C C . ALA D 1 5 ? 77.788 -18.322 1.261 1.00 81.36 5 ALA C C 1
ATOM 6370 O O . ALA D 1 5 ? 78.594 -17.634 0.632 1.00 79.04 5 ALA C O 1
ATOM 6372 N N . ILE D 1 6 ? 76.567 -18.594 0.805 1.00 76.69 6 ILE C N 1
ATOM 6373 C CA . ILE D 1 6 ? 75.969 -17.855 -0.304 1.00 75.17 6 ILE C CA 1
ATOM 6374 C C . ILE D 1 6 ? 75.186 -16.693 0.286 1.00 72.03 6 ILE C C 1
ATOM 6375 O O . ILE D 1 6 ? 74.301 -16.894 1.125 1.00 81.18 6 ILE C O 1
ATOM 6380 N N . ARG D 1 7 ? 75.504 -15.477 -0.145 1.00 75.74 7 ARG C N 1
ATOM 6381 C CA . ARG D 1 7 ? 74.822 -14.299 0.377 1.00 94.50 7 ARG C CA 1
ATOM 6382 C C . ARG D 1 7 ? 73.449 -14.185 -0.275 1.00 80.74 7 ARG C C 1
ATOM 6383 O O . ARG D 1 7 ? 73.350 -14.153 -1.507 1.00 64.71 7 ARG C O 1
ATOM 6391 N N . HIS D 1 8 ? 72.386 -14.121 0.533 1.00 93.60 8 HIS C N 1
ATOM 6392 C CA . HIS D 1 8 ? 71.081 -13.832 -0.063 1.00 89.76 8 HIS C CA 1
ATOM 6393 C C . HIS D 1 8 ? 70.924 -12.330 -0.263 1.00 92.04 8 HIS C C 1
ATOM 6394 O O . HIS D 1 8 ? 71.091 -11.829 -1.376 1.00 86.20 8 HIS C O 1
ATOM 6401 N N . ALA D 1 9 ? 70.698 -11.594 0.830 1.00 106.09 9 ALA C N 1
ATOM 6402 C CA . ALA D 1 9 ? 70.692 -10.130 0.876 1.00 115.27 9 ALA C CA 1
ATOM 6403 C C . ALA D 1 9 ? 70.177 -9.463 -0.402 1.00 121.45 9 ALA C C 1
ATOM 6404 O O . ALA D 1 9 ? 70.817 -8.535 -0.905 1.00 124.04 9 ALA C O 1
ATOM 6406 N N . ASN D 1 10 ? 69.036 -9.909 -0.937 1.00 110.03 10 ASN C N 1
ATOM 6407 C CA . ASN D 1 10 ? 68.610 -9.517 -2.283 1.00 92.28 10 ASN C CA 1
ATOM 6408 C C . ASN D 1 10 ? 67.150 -9.068 -2.318 1.00 99.69 10 ASN C C 1
ATOM 6409 O O . ASN D 1 10 ? 66.355 -9.551 -3.129 1.00 94.69 10 ASN C O 1
ATOM 6414 N N . LYS D 1 11 ? 66.780 -8.106 -1.472 1.00 93.16 11 LYS C N 1
ATOM 6415 C CA . LYS D 1 11 ? 65.459 -7.490 -1.545 1.00 94.92 11 LYS C CA 1
ATOM 6416 C C . LYS D 1 11 ? 65.552 -6.027 -1.960 1.00 104.37 11 LYS C C 1
ATOM 6417 O O . LYS D 1 11 ? 64.976 -5.630 -2.976 1.00 104.82 11 LYS C O 1
ATOM 6423 N N . ALA D 1 12 ? 66.258 -5.211 -1.186 1.00 107.50 12 ALA C N 1
ATOM 6424 C CA . ALA D 1 12 ? 66.577 -3.840 -1.556 1.00 99.93 12 ALA C CA 1
ATOM 6425 C C . ALA D 1 12 ? 67.830 -3.742 -2.419 1.00 106.22 12 ALA C C 1
ATOM 6426 O O . ALA D 1 12 ? 68.195 -2.639 -2.835 1.00 115.90 12 ALA C O 1
ATOM 6428 N N . THR D 1 13 ? 68.480 -4.868 -2.705 1.00 104.65 13 THR C N 1
ATOM 6429 C CA . THR D 1 13 ? 69.698 -4.878 -3.503 1.00 96.05 13 THR C CA 1
ATOM 6430 C C . THR D 1 13 ? 69.426 -4.569 -4.971 1.00 89.08 13 THR C C 1
ATOM 6431 O O . THR D 1 13 ? 68.446 -5.040 -5.554 1.00 88.80 13 THR C O 1
ATOM 6435 N N . SER D 1 14 ? 70.302 -3.758 -5.562 1.00 86.28 14 SER C N 1
ATOM 6436 C CA . SER D 1 14 ? 70.237 -3.477 -6.985 1.00 82.44 14 SER C CA 1
ATOM 6437 C C . SER D 1 14 ? 70.779 -4.665 -7.776 1.00 79.07 14 SER C C 1
ATOM 6438 O O . SER D 1 14 ? 71.556 -5.480 -7.271 1.00 78.30 14 SER C O 1
ATOM 6441 N N . SER D 1 15 ? 70.343 -4.769 -9.032 1.00 69.60 15 SER C N 1
ATOM 6442 C CA . SER D 1 15 ? 70.829 -5.849 -9.885 1.00 73.93 15 SER C CA 1
ATOM 6443 C C . SER D 1 15 ? 72.305 -5.717 -10.226 1.00 74.59 15 SER C C 1
ATOM 6444 O O . SER D 1 15 ? 72.944 -6.723 -10.544 1.00 69.77 15 SER C O 1
ATOM 6447 N N . ASP D 1 16 ? 72.847 -4.498 -10.268 1.00 73.67 16 ASP C N 1
ATOM 6448 C CA . ASP D 1 16 ? 74.272 -4.373 -10.556 1.00 74.39 16 ASP C CA 1
ATOM 6449 C C . ASP D 1 16 ? 75.098 -5.084 -9.493 1.00 78.79 16 ASP C C 1
ATOM 6450 O O . ASP D 1 16 ? 76.091 -5.757 -9.804 1.00 78.34 16 ASP C O 1
ATOM 6455 N N . GLU D 1 17 ? 74.661 -5.007 -8.235 1.00 74.42 17 GLU C N 1
ATOM 6456 C CA . GLU D 1 17 ? 75.311 -5.797 -7.199 1.00 75.98 17 GLU C CA 1
ATOM 6457 C C . GLU D 1 17 ? 74.977 -7.282 -7.318 1.00 71.49 17 GLU C C 1
ATOM 6458 O O . GLU D 1 17 ? 75.779 -8.123 -6.899 1.00 71.38 17 GLU C O 1
ATOM 6464 N N . ILE D 1 18 ? 73.824 -7.636 -7.899 1.00 64.44 18 ILE C N 1
ATOM 6465 C CA . ILE D 1 18 ? 73.553 -9.051 -8.155 1.00 62.73 18 ILE C CA 1
ATOM 6466 C C . ILE D 1 18 ? 74.544 -9.596 -9.176 1.00 64.44 18 ILE C C 1
ATOM 6467 O O . ILE D 1 18 ? 75.101 -10.690 -9.011 1.00 63.24 18 ILE C O 1
ATOM 6472 N N . VAL D 1 19 ? 74.812 -8.817 -10.224 1.00 63.70 19 VAL C N 1
ATOM 6473 C CA . VAL D 1 19 ? 75.801 -9.199 -11.223 1.00 60.37 19 VAL C CA 1
ATOM 6474 C C . VAL D 1 19 ? 77.184 -9.268 -10.594 1.00 66.90 19 VAL C C 1
ATOM 6475 O O . VAL D 1 19 ? 77.992 -10.145 -10.927 1.00 63.41 19 VAL C O 1
ATOM 6479 N N . GLN D 1 20 ? 77.463 -8.373 -9.640 1.00 68.58 20 GLN C N 1
ATOM 6480 C CA . GLN D 1 20 ? 78.760 -8.391 -8.968 1.00 61.51 20 GLN C CA 1
ATOM 6481 C C . GLN D 1 20 ? 78.936 -9.652 -8.127 1.00 63.94 20 GLN C C 1
ATOM 6482 O O . GLN D 1 20 ? 80.001 -10.284 -8.158 1.00 66.39 20 GLN C O 1
ATOM 6488 N N . ILE D 1 21 ? 77.904 -10.037 -7.371 1.00 58.58 21 ILE C N 1
ATOM 6489 C CA . ILE D 1 21 ? 77.985 -11.273 -6.598 1.00 60.01 21 ILE C CA 1
ATOM 6490 C C . ILE D 1 21 ? 78.106 -12.470 -7.532 1.00 62.67 21 ILE C C 1
ATOM 6491 O O . ILE D 1 21 ? 78.805 -13.444 -7.230 1.00 58.24 21 ILE C O 1
ATOM 6496 N N . LEU D 1 22 ? 77.434 -12.417 -8.686 1.00 68.37 22 LEU C N 1
ATOM 6497 C CA . LEU D 1 22 ? 77.552 -13.518 -9.636 1.00 62.58 22 LEU C CA 1
ATOM 6498 C C . LEU D 1 22 ? 78.968 -13.618 -10.187 1.00 62.61 22 LEU C C 1
ATOM 6499 O O . LEU D 1 22 ? 79.469 -14.721 -10.427 1.00 56.73 22 LEU C O 1
ATOM 6504 N N . GLU D 1 23 ? 79.623 -12.474 -10.390 1.00 58.02 23 GLU C N 1
ATOM 6505 C CA . GLU D 1 23 ? 80.988 -12.478 -10.901 1.00 63.45 23 GLU C CA 1
ATOM 6506 C C . GLU D 1 23 ? 81.979 -12.961 -9.851 1.00 67.62 23 GLU C C 1
ATOM 6507 O O . GLU D 1 23 ? 82.972 -13.620 -10.182 1.00 60.07 23 GLU C O 1
ATOM 6513 N N . GLU D 1 24 ? 81.746 -12.623 -8.582 1.00 64.30 24 GLU C N 1
ATOM 6514 C CA . GLU D 1 24 ? 82.709 -13.008 -7.554 1.00 61.81 24 GLU C CA 1
ATOM 6515 C C . GLU D 1 24 ? 82.511 -14.442 -7.069 1.00 61.91 24 GLU C C 1
ATOM 6516 O O . GLU D 1 24 ? 83.488 -15.171 -6.871 1.00 62.67 24 GLU C O 1
ATOM 6522 N N . ASP D 1 25 ? 81.264 -14.873 -6.875 1.00 58.74 25 ASP C N 1
ATOM 6523 C CA . ASP D 1 25 ? 80.993 -16.159 -6.248 1.00 61.50 25 ASP C CA 1
ATOM 6524 C C . ASP D 1 25 ? 80.421 -17.212 -7.186 1.00 56.41 25 ASP C C 1
ATOM 6525 O O . ASP D 1 25 ? 80.486 -18.401 -6.857 1.00 53.89 25 ASP C O 1
ATOM 6530 N N . GLY D 1 26 ? 79.833 -16.817 -8.313 1.00 55.03 26 GLY C N 1
ATOM 6531 C CA . GLY D 1 26 ? 79.251 -17.768 -9.236 1.00 52.98 26 GLY C CA 1
ATOM 6532 C C . GLY D 1 26 ? 77.850 -18.221 -8.899 1.00 54.97 26 GLY C C 1
ATOM 6533 O O . GLY D 1 26 ? 77.299 -19.060 -9.624 1.00 53.18 26 GLY C O 1
ATOM 6534 N N . VAL D 1 27 ? 77.266 -17.710 -7.816 1.00 49.89 27 VAL C N 1
ATOM 6535 C CA . VAL D 1 27 ? 75.928 -18.094 -7.388 1.00 44.55 27 VAL C CA 1
ATOM 6536 C C . VAL D 1 27 ? 75.416 -16.992 -6.475 1.00 50.63 27 VAL C C 1
ATOM 6537 O O . VAL D 1 27 ? 76.187 -16.360 -5.748 1.00 62.29 27 VAL C O 1
ATOM 6541 N N . VAL D 1 28 ? 74.110 -16.747 -6.528 1.00 47.95 28 VAL C N 1
ATOM 6542 C CA . VAL D 1 28 ? 73.491 -15.717 -5.704 1.00 54.53 28 VAL C CA 1
ATOM 6543 C C . VAL D 1 28 ? 72.063 -16.151 -5.413 1.00 55.77 28 VAL C C 1
ATOM 6544 O O . VAL D 1 28 ? 71.447 -16.870 -6.200 1.00 61.93 28 VAL C O 1
ATOM 6548 N N . ILE D 1 29 ? 71.540 -15.732 -4.264 1.00 56.90 29 ILE C N 1
ATOM 6549 C CA . ILE D 1 29 ? 70.185 -16.078 -3.847 1.00 69.06 29 ILE C CA 1
ATOM 6550 C C . ILE D 1 29 ? 69.352 -14.805 -3.792 1.00 69.72 29 ILE C C 1
ATOM 6551 O O . ILE D 1 29 ? 69.640 -13.900 -3.000 1.00 76.25 29 ILE C O 1
ATOM 6556 N N . VAL D 1 30 ? 68.301 -14.756 -4.605 1.00 61.30 30 VAL C N 1
ATOM 6557 C CA . VAL D 1 30 ? 67.358 -13.646 -4.657 1.00 59.61 30 VAL C CA 1
ATOM 6558 C C . VAL D 1 30 ? 66.150 -14.008 -3.803 1.00 66.12 30 VAL C C 1
ATOM 6559 O O . VAL D 1 30 ? 65.366 -14.898 -4.160 1.00 68.50 30 VAL C O 1
ATOM 6563 N N . GLU D 1 31 ? 66.013 -13.328 -2.667 1.00 71.28 31 GLU C N 1
ATOM 6564 C CA . GLU D 1 31 ? 64.839 -13.455 -1.815 1.00 81.74 31 GLU C CA 1
ATOM 6565 C C . GLU D 1 31 ? 63.645 -12.723 -2.418 1.00 78.59 31 GLU C C 1
ATOM 6566 O O . GLU D 1 31 ? 63.796 -11.729 -3.134 1.00 77.92 31 GLU C O 1
ATOM 6572 N N . SER D 1 32 ? 62.448 -13.222 -2.102 1.00 78.05 32 SER C N 1
ATOM 6573 C CA . SER D 1 32 ? 61.191 -12.554 -2.449 1.00 78.20 32 SER C CA 1
ATOM 6574 C C . SER D 1 32 ? 61.095 -12.268 -3.945 1.00 77.68 32 SER C C 1
ATOM 6575 O O . SER D 1 32 ? 60.580 -11.230 -4.365 1.00 83.16 32 SER C O 1
ATOM 6578 N N . PHE D 1 33 ? 61.604 -13.194 -4.760 1.00 71.61 33 PHE C N 1
ATOM 6579 C CA . PHE D 1 33 ? 61.629 -12.958 -6.198 1.00 67.56 33 PHE C CA 1
ATOM 6580 C C . PHE D 1 33 ? 60.230 -13.026 -6.800 1.00 73.45 33 PHE C C 1
ATOM 6581 O O . PHE D 1 33 ? 59.816 -12.124 -7.539 1.00 67.20 33 PHE C O 1
ATOM 6589 N N . LEU D 1 34 ? 59.492 -14.093 -6.510 1.00 65.42 34 LEU C N 1
ATOM 6590 C CA . LEU D 1 34 ? 58.132 -14.259 -6.996 1.00 69.16 34 LEU C CA 1
ATOM 6591 C C . LEU D 1 34 ? 57.160 -14.051 -5.847 1.00 73.11 34 LEU C C 1
ATOM 6592 O O . LEU D 1 34 ? 57.391 -14.531 -4.733 1.00 69.32 34 LEU C O 1
ATOM 6597 N N . SER D 1 35 ? 56.067 -13.347 -6.124 1.00 75.69 35 SER C N 1
ATOM 6598 C CA . SER D 1 35 ? 55.020 -13.217 -5.127 1.00 81.30 35 SER C CA 1
ATOM 6599 C C . SER D 1 35 ? 54.416 -14.589 -4.859 1.00 87.28 35 SER C C 1
ATOM 6600 O O . SER D 1 35 ? 54.375 -15.450 -5.740 1.00 90.48 35 SER C O 1
ATOM 6603 N N . SER D 1 36 ? 53.944 -14.793 -3.627 1.00 88.46 36 SER C N 1
ATOM 6604 C CA . SER D 1 36 ? 53.347 -16.082 -3.292 1.00 89.21 36 SER C CA 1
ATOM 6605 C C . SER D 1 36 ? 52.131 -16.373 -4.165 1.00 94.96 36 SER C C 1
ATOM 6606 O O . SER D 1 36 ? 51.863 -17.538 -4.494 1.00 94.58 36 SER C O 1
ATOM 6609 N N . ASP D 1 37 ? 51.404 -15.330 -4.577 1.00 82.74 37 ASP C N 1
ATOM 6610 C CA . ASP D 1 37 ? 50.316 -15.523 -5.527 1.00 81.12 37 ASP C CA 1
ATOM 6611 C C . ASP D 1 37 ? 50.846 -15.968 -6.882 1.00 86.39 37 ASP C C 1
ATOM 6612 O O . ASP D 1 37 ? 50.211 -16.779 -7.564 1.00 83.63 37 ASP C O 1
ATOM 6617 N N . LEU D 1 38 ? 52.005 -15.444 -7.294 1.00 79.00 38 LEU C N 1
ATOM 6618 C CA . LEU D 1 38 ? 52.599 -15.895 -8.547 1.00 74.18 38 LEU C CA 1
ATOM 6619 C C . LEU D 1 38 ? 53.006 -17.360 -8.466 1.00 72.12 38 LEU C C 1
ATOM 6620 O O . LEU D 1 38 ? 52.830 -18.111 -9.431 1.00 78.37 38 LEU C O 1
ATOM 6625 N N . VAL D 1 39 ? 53.541 -17.789 -7.319 1.00 72.43 39 VAL C N 1
ATOM 6626 C CA . VAL D 1 39 ? 53.896 -19.196 -7.155 1.00 77.69 39 VAL C CA 1
ATOM 6627 C C . VAL D 1 39 ? 52.650 -20.071 -7.176 1.00 75.82 39 VAL C C 1
ATOM 6628 O O . VAL D 1 39 ? 52.652 -21.164 -7.757 1.00 77.39 39 VAL C O 1
ATOM 6632 N N . GLN D 1 40 ? 51.556 -19.595 -6.579 1.00 76.47 40 GLN C N 1
ATOM 6633 C CA . GLN D 1 40 ? 50.343 -20.401 -6.582 1.00 76.71 40 GLN C CA 1
ATOM 6634 C C . GLN D 1 40 ? 49.747 -20.481 -7.980 1.00 83.68 40 GLN C C 1
ATOM 6635 O O . GLN D 1 40 ? 49.296 -21.552 -8.410 1.00 80.75 40 GLN C O 1
ATOM 6641 N N . LYS D 1 41 ? 49.811 -19.379 -8.732 1.00 78.34 41 LYS C N 1
ATOM 6642 C CA . LYS D 1 41 ? 49.326 -19.396 -10.102 1.00 73.20 41 LYS C CA 1
ATOM 6643 C C . LYS D 1 41 ? 50.176 -20.311 -10.968 1.00 76.54 41 LYS C C 1
ATOM 6644 O O . LYS D 1 41 ? 49.642 -21.115 -11.740 1.00 71.62 41 LYS C O 1
ATOM 6650 N N . LEU D 1 42 ? 51.499 -20.261 -10.792 1.00 69.84 42 LEU C N 1
ATOM 6651 C CA . LEU D 1 42 ? 52.388 -21.109 -11.575 1.00 65.61 42 LEU C CA 1
ATOM 6652 C C . LEU D 1 42 ? 52.142 -22.578 -11.278 1.00 72.35 42 LEU C C 1
ATOM 6653 O O . LEU D 1 42 ? 52.051 -23.400 -12.196 1.00 71.52 42 LEU C O 1
ATOM 6658 N N . ASN D 1 43 ? 52.035 -22.927 -9.993 1.00 68.22 43 ASN C N 1
ATOM 6659 C CA . ASN D 1 43 ? 51.795 -24.317 -9.637 1.00 72.54 43 ASN C CA 1
ATOM 6660 C C . ASN D 1 43 ? 50.450 -24.794 -10.171 1.00 77.61 43 ASN C C 1
ATOM 6661 O O . ASN D 1 43 ? 50.325 -25.941 -10.620 1.00 70.64 43 ASN C O 1
ATOM 6666 N N . ASP D 1 44 ? 49.439 -23.915 -10.177 1.00 72.20 44 ASP C N 1
ATOM 6667 C CA . ASP D 1 44 ? 48.135 -24.325 -10.688 1.00 73.73 44 ASP C CA 1
ATOM 6668 C C . ASP D 1 44 ? 48.173 -24.573 -12.192 1.00 75.15 44 ASP C C 1
ATOM 6669 O O . ASP D 1 44 ? 47.604 -25.559 -12.671 1.00 72.39 44 ASP C O 1
ATOM 6674 N N . GLU D 1 45 ? 48.827 -23.689 -12.958 1.00 70.15 45 GLU C N 1
ATOM 6675 C CA . GLU D 1 45 ? 48.941 -23.931 -14.398 1.00 64.59 45 GLU C CA 1
ATOM 6676 C C . GLU D 1 45 ? 49.816 -25.138 -14.702 1.00 68.59 45 GLU C C 1
ATOM 6677 O O . GLU D 1 45 ? 49.613 -25.810 -15.720 1.00 69.30 45 GLU C O 1
ATOM 6683 N N . LEU D 1 46 ? 50.786 -25.431 -13.837 1.00 71.34 46 LEU C N 1
ATOM 6684 C CA . LEU D 1 46 ? 51.756 -26.471 -14.143 1.00 66.10 46 LEU C CA 1
ATOM 6685 C C . LEU D 1 46 ? 51.260 -27.859 -13.762 1.00 71.18 46 LEU C C 1
ATOM 6686 O O . LEU D 1 46 ? 51.643 -28.845 -14.401 1.00 72.57 46 LEU C O 1
ATOM 6691 N N . ASP D 1 47 ? 50.402 -27.953 -12.747 1.00 70.39 47 ASP C N 1
ATOM 6692 C CA . ASP D 1 47 ? 49.963 -29.261 -12.264 1.00 71.46 47 ASP C CA 1
ATOM 6693 C C . ASP D 1 47 ? 49.260 -30.114 -13.315 1.00 76.76 47 ASP C C 1
ATOM 6694 O O . ASP D 1 47 ? 49.614 -31.298 -13.440 1.00 83.80 47 ASP C O 1
ATOM 6699 N N . PRO D 1 48 ? 48.253 -29.629 -14.083 1.00 81.22 48 PRO C N 1
ATOM 6700 C CA . PRO D 1 48 ? 47.572 -30.495 -15.027 1.00 83.41 48 PRO C CA 1
ATOM 6701 C C . PRO D 1 48 ? 48.518 -31.056 -16.066 1.00 76.39 48 PRO C C 1
ATOM 6702 O O . PRO D 1 48 ? 48.411 -32.240 -16.423 1.00 70.86 48 PRO C O 1
ATOM 6706 N N . HIS D 1 49 ? 49.437 -30.224 -16.543 1.00 71.67 49 HIS C N 1
ATOM 6707 C CA . HIS D 1 49 ? 50.335 -30.665 -17.636 1.00 68.96 49 HIS C CA 1
ATOM 6708 C C . HIS D 1 49 ? 51.235 -31.774 -17.099 1.00 74.16 49 HIS C C 1
ATOM 6709 O O . HIS D 1 49 ? 51.543 -32.713 -17.841 1.00 83.63 49 HIS C O 1
ATOM 6716 N N . LEU D 1 50 ? 51.629 -31.669 -15.834 1.00 72.80 50 LEU C N 1
ATOM 6717 C CA . LEU D 1 50 ? 52.548 -32.679 -15.257 1.00 78.34 50 LEU C CA 1
ATOM 6718 C C . LEU D 1 50 ? 51.755 -33.963 -15.012 1.00 72.41 50 LEU C C 1
ATOM 6719 O O . LEU D 1 50 ? 52.258 -35.046 -15.363 1.00 79.85 50 LEU C O 1
ATOM 6724 N N . ALA D 1 51 ? 50.553 -33.828 -14.464 1.00 73.15 51 ALA C N 1
ATOM 6725 C CA . ALA D 1 51 ? 49.692 -34.971 -14.192 1.00 74.04 51 ALA C CA 1
ATOM 6726 C C . ALA D 1 51 ? 49.353 -35.726 -15.465 1.00 74.91 51 ALA C C 1
ATOM 6727 O O . ALA D 1 51 ? 49.167 -36.948 -15.432 1.00 79.29 51 ALA C O 1
ATOM 6729 N N . ALA D 1 52 ? 49.294 -35.025 -16.596 1.00 79.34 52 ALA C N 1
ATOM 6730 C CA . ALA D 1 52 ? 48.941 -35.680 -17.843 1.00 76.17 52 ALA C CA 1
ATOM 6731 C C . ALA D 1 52 ? 50.130 -36.334 -18.526 1.00 78.79 52 ALA C C 1
ATOM 6732 O O . ALA D 1 52 ? 49.926 -37.137 -19.443 1.00 86.31 52 ALA C O 1
ATOM 6734 N N . LEU D 1 53 ? 51.362 -36.025 -18.113 1.00 78.09 53 LEU C N 1
ATOM 6735 C CA . LEU D 1 53 ? 52.473 -36.809 -18.647 1.00 74.11 53 LEU C CA 1
ATOM 6736 C C . LEU D 1 53 ? 52.713 -38.104 -17.881 1.00 76.24 53 LEU C C 1
ATOM 6737 O O . LEU D 1 53 ? 53.223 -39.068 -18.462 1.00 91.30 53 LEU C O 1
ATOM 6742 N N . TYR D 1 54 ? 52.367 -38.156 -16.597 1.00 79.29 54 TYR C N 1
ATOM 6743 C CA . TYR D 1 54 ? 52.768 -39.260 -15.725 1.00 76.03 54 TYR C CA 1
ATOM 6744 C C . TYR D 1 54 ? 51.527 -39.929 -15.143 1.00 81.89 54 TYR C C 1
ATOM 6745 O O . TYR D 1 54 ? 50.992 -39.481 -14.122 1.00 77.07 54 TYR C O 1
ATOM 6754 N N . ASP D 1 55 ? 51.085 -41.007 -15.780 1.00 82.51 55 ASP C N 1
ATOM 6755 C CA . ASP D 1 55 ? 49.958 -41.781 -15.268 1.00 83.25 55 ASP C CA 1
ATOM 6756 C C . ASP D 1 55 ? 50.460 -42.711 -14.168 1.00 88.79 55 ASP C C 1
ATOM 6757 O O . ASP D 1 55 ? 51.329 -43.549 -14.431 1.00 90.94 55 ASP C O 1
ATOM 6762 N N . PRO D 1 56 ? 49.960 -42.594 -12.937 1.00 89.16 56 PRO C N 1
ATOM 6763 C CA . PRO D 1 56 ? 50.414 -43.504 -11.869 1.00 95.04 56 PRO C CA 1
ATOM 6764 C C . PRO D 1 56 ? 50.168 -44.969 -12.175 1.00 94.58 56 PRO C C 1
ATOM 6765 O O . PRO D 1 56 ? 50.979 -45.821 -11.787 1.00 93.60 56 PRO C O 1
ATOM 6769 N N . VAL D 1 57 ? 49.085 -45.287 -12.879 1.00 101.86 57 VAL C N 1
ATOM 6770 C CA . VAL D 1 57 ? 48.820 -46.661 -13.286 1.00 107.41 57 VAL C CA 1
ATOM 6771 C C . VAL D 1 57 ? 49.582 -46.926 -14.575 1.00 107.29 57 VAL C C 1
ATOM 6772 O O . VAL D 1 57 ? 49.414 -46.211 -15.569 1.00 103.34 57 VAL C O 1
ATOM 6776 N N . SER D 1 58 ? 50.415 -47.959 -14.566 1.00 104.28 58 SER C N 1
ATOM 6777 C CA . SER D 1 58 ? 51.196 -48.311 -15.740 1.00 99.61 58 SER C CA 1
ATOM 6778 C C . SER D 1 58 ? 51.360 -49.818 -15.780 1.00 104.35 58 SER C C 1
ATOM 6779 O O . SER D 1 58 ? 51.727 -50.433 -14.774 1.00 108.53 58 SER C O 1
ATOM 6782 N N . GLY D 1 59 ? 51.077 -50.407 -16.937 1.00 108.39 59 GLY C N 1
ATOM 6783 C CA . GLY D 1 59 ? 51.317 -51.821 -17.133 1.00 113.37 59 GLY C CA 1
ATOM 6784 C C . GLY D 1 59 ? 52.775 -52.043 -17.455 1.00 116.60 59 GLY C C 1
ATOM 6785 O O . GLY D 1 59 ? 53.125 -52.384 -18.588 1.00 118.79 59 GLY C O 1
ATOM 6786 N N . GLU D 1 60 ? 53.633 -51.820 -16.457 1.00 134.13 60 GLU C N 1
ATOM 6787 C CA . GLU D 1 60 ? 55.081 -51.799 -16.625 1.00 129.69 60 GLU C CA 1
ATOM 6788 C C . GLU D 1 60 ? 55.484 -50.685 -17.584 1.00 119.92 60 GLU C C 1
ATOM 6789 O O . GLU D 1 60 ? 56.155 -49.732 -17.178 1.00 126.72 60 GLU C O 1
ATOM 6795 N N . SER D 1 61 ? 55.069 -50.800 -18.850 1.00 113.08 61 SER C N 1
ATOM 6796 C CA . SER D 1 61 ? 55.344 -49.811 -19.889 1.00 123.09 61 SER C CA 1
ATOM 6797 C C . SER D 1 61 ? 56.814 -49.417 -19.906 1.00 128.52 61 SER C C 1
ATOM 6798 O O . SER D 1 61 ? 57.669 -50.217 -20.302 1.00 133.98 61 SER C O 1
ATOM 6801 N N . ALA D 1 62 ? 57.119 -48.185 -19.488 1.00 129.33 62 ALA C N 1
ATOM 6802 C CA . ALA D 1 62 ? 58.518 -47.804 -19.293 1.00 127.22 62 ALA C CA 1
ATOM 6803 C C . ALA D 1 62 ? 59.002 -48.274 -17.924 1.00 131.91 62 ALA C C 1
ATOM 6804 O O . ALA D 1 62 ? 59.760 -49.245 -17.827 1.00 130.50 62 ALA C O 1
ATOM 6806 N N . TYR D 1 63 ? 58.495 -47.648 -16.850 1.00 122.16 63 TYR C N 1
ATOM 6807 C CA . TYR D 1 63 ? 58.836 -48.076 -15.493 1.00 106.84 63 TYR C CA 1
ATOM 6808 C C . TYR D 1 63 ? 58.065 -47.412 -14.360 1.00 115.22 63 TYR C C 1
ATOM 6809 O O . TYR D 1 63 ? 57.594 -46.278 -14.482 1.00 114.74 63 TYR C O 1
ATOM 6818 N N . HIS D 1 64 ? 57.908 -48.145 -13.247 1.00 118.12 64 HIS C N 1
ATOM 6819 C CA . HIS D 1 64 ? 57.086 -47.695 -12.129 1.00 101.44 64 HIS C CA 1
ATOM 6820 C C . HIS D 1 64 ? 57.731 -46.779 -11.088 1.00 108.28 64 HIS C C 1
ATOM 6821 O O . HIS D 1 64 ? 57.065 -45.831 -10.658 1.00 117.00 64 HIS C O 1
ATOM 6828 N N . PRO D 1 65 ? 58.981 -47.008 -10.607 1.00 104.58 65 PRO C N 1
ATOM 6829 C CA . PRO D 1 65 ? 59.480 -46.130 -9.532 1.00 82.35 65 PRO C CA 1
ATOM 6830 C C . PRO D 1 65 ? 59.763 -44.727 -10.045 1.00 81.59 65 PRO C C 1
ATOM 6831 O O . PRO D 1 65 ? 60.820 -44.471 -10.631 1.00 77.97 65 PRO C O 1
ATOM 6835 N N . VAL D 1 66 ? 58.837 -43.807 -9.794 1.00 75.41 66 VAL C N 1
ATOM 6836 C CA . VAL D 1 66 ? 58.897 -42.458 -10.353 1.00 90.48 66 VAL C CA 1
ATOM 6837 C C . VAL D 1 66 ? 59.374 -41.541 -9.232 1.00 82.67 66 VAL C C 1
ATOM 6838 O O . VAL D 1 66 ? 58.581 -40.954 -8.493 1.00 79.78 66 VAL C O 1
ATOM 6842 N N . THR D 1 67 ? 60.691 -41.415 -9.106 1.00 80.89 67 THR C N 1
ATOM 6843 C CA . THR D 1 67 ? 61.277 -40.447 -8.192 1.00 77.17 67 THR C CA 1
ATOM 6844 C C . THR D 1 67 ? 61.505 -39.090 -8.841 1.00 77.78 67 THR C C 1
ATOM 6845 O O . THR D 1 67 ? 61.897 -38.146 -8.145 1.00 75.57 67 THR C O 1
ATOM 6849 N N . THR D 1 68 ? 61.259 -38.965 -10.145 1.00 83.15 68 THR C N 1
ATOM 6850 C CA . THR D 1 68 ? 61.669 -37.785 -10.887 1.00 74.96 68 THR C CA 1
ATOM 6851 C C . THR D 1 68 ? 60.738 -37.543 -12.066 1.00 73.43 68 THR C C 1
ATOM 6852 O O . THR D 1 68 ? 60.352 -38.480 -12.771 1.00 77.20 68 THR C O 1
ATOM 6856 N N . LYS D 1 69 ? 60.374 -36.275 -12.255 1.00 71.30 69 LYS C N 1
ATOM 6857 C CA . LYS D 1 69 ? 59.560 -35.807 -13.367 1.00 66.64 69 LYS C CA 1
ATOM 6858 C C . LYS D 1 69 ? 60.223 -34.526 -13.814 1.00 76.02 69 LYS C C 1
ATOM 6859 O O . LYS D 1 69 ? 60.666 -33.764 -12.954 1.00 69.64 69 LYS C O 1
ATOM 6865 N N . GLN D 1 70 ? 60.312 -34.236 -15.112 1.00 79.77 70 GLN C N 1
ATOM 6866 C CA . GLN D 1 70 ? 60.439 -32.803 -15.317 1.00 79.18 70 GLN C CA 1
ATOM 6867 C C . GLN D 1 70 ? 59.846 -32.547 -16.699 1.00 71.26 70 GLN C C 1
ATOM 6868 O O . GLN D 1 70 ? 59.508 -33.478 -17.432 1.00 86.96 70 GLN C O 1
ATOM 6874 N N . MET D 1 71 ? 59.627 -31.278 -17.010 1.00 71.42 71 MET C N 1
ATOM 6875 C CA . MET D 1 71 ? 58.852 -30.892 -18.184 1.00 62.57 71 MET C CA 1
ATOM 6876 C C . MET D 1 71 ? 59.393 -29.603 -18.769 1.00 60.15 71 MET C C 1
ATOM 6877 O O . MET D 1 71 ? 59.825 -28.720 -18.034 1.00 70.93 71 MET C O 1
ATOM 6882 N N . ASN D 1 72 ? 59.361 -29.496 -20.092 1.00 63.48 72 ASN C N 1
ATOM 6883 C CA . ASN D 1 72 ? 59.830 -28.295 -20.772 1.00 58.06 72 ASN C CA 1
ATOM 6884 C C . ASN D 1 72 ? 58.782 -27.928 -21.821 1.00 55.92 72 ASN C C 1
ATOM 6885 O O . ASN D 1 72 ? 57.633 -28.383 -21.764 1.00 57.36 72 ASN C O 1
ATOM 6890 N N . ASP D 1 73 ? 59.161 -27.067 -22.769 1.00 56.30 73 ASP C N 1
ATOM 6891 C CA . ASP D 1 73 ? 58.205 -26.430 -23.679 1.00 59.85 73 ASP C CA 1
ATOM 6892 C C . ASP D 1 73 ? 57.173 -25.638 -22.878 1.00 57.32 73 ASP C C 1
ATOM 6893 O O . ASP D 1 73 ? 55.968 -25.708 -23.124 1.00 61.13 73 ASP C O 1
ATOM 6898 N N . LEU D 1 74 ? 57.667 -24.911 -21.878 1.00 49.56 74 LEU C N 1
ATOM 6899 C CA . LEU D 1 74 ? 56.803 -24.122 -21.006 1.00 51.49 74 LEU C CA 1
ATOM 6900 C C . LEU D 1 74 ? 55.947 -23.074 -21.717 1.00 60.10 74 LEU C C 1
ATOM 6901 O O . LEU D 1 74 ? 54.772 -22.934 -21.336 1.00 62.24 74 LEU C O 1
ATOM 6906 N N . PRO D 1 75 ? 56.446 -22.289 -22.690 1.00 60.95 75 PRO C N 1
ATOM 6907 C CA . PRO D 1 75 ? 55.580 -21.241 -23.266 1.00 57.50 75 PRO C CA 1
ATOM 6908 C C . PRO D 1 75 ? 54.278 -21.759 -23.856 1.00 62.12 75 PRO C C 1
ATOM 6909 O O . PRO D 1 75 ? 53.250 -21.080 -23.750 1.00 68.51 75 PRO C O 1
ATOM 6913 N N . ALA D 1 76 ? 54.279 -22.951 -24.456 1.00 61.87 76 ALA C N 1
ATOM 6914 C CA . ALA D 1 76 ? 53.024 -23.518 -24.939 1.00 70.21 76 ALA C CA 1
ATOM 6915 C C . ALA D 1 76 ? 52.100 -23.912 -23.792 1.00 72.09 76 ALA C C 1
ATOM 6916 O O . ALA D 1 76 ? 50.876 -23.944 -23.967 1.00 75.60 76 ALA C O 1
ATOM 6918 N N . ARG D 1 77 ? 52.663 -24.225 -22.624 1.00 66.63 77 ARG C N 1
ATOM 6919 C CA . ARG D 1 77 ? 51.917 -24.836 -21.530 1.00 74.13 77 ARG C CA 1
ATOM 6920 C C . ARG D 1 77 ? 51.451 -23.855 -20.461 1.00 69.51 77 ARG C C 1
ATOM 6921 O O . ARG D 1 77 ? 50.433 -24.113 -19.810 1.00 81.52 77 ARG C O 1
ATOM 6929 N N . SER D 1 78 ? 52.167 -22.752 -20.243 1.00 75.78 78 SER C N 1
ATOM 6930 C CA . SER D 1 78 ? 51.883 -21.855 -19.128 1.00 79.26 78 SER C CA 1
ATOM 6931 C C . SER D 1 78 ? 51.825 -20.410 -19.604 1.00 70.78 78 SER C C 1
ATOM 6932 O O . SER D 1 78 ? 52.776 -19.917 -20.222 1.00 68.02 78 SER C O 1
ATOM 6935 N N . GLN D 1 79 ? 50.714 -19.733 -19.302 1.00 65.48 79 GLN C N 1
ATOM 6936 C CA . GLN D 1 79 ? 50.597 -18.317 -19.632 1.00 67.66 79 GLN C CA 1
ATOM 6937 C C . GLN D 1 79 ? 51.459 -17.462 -18.710 1.00 70.40 79 GLN C C 1
ATOM 6938 O O . GLN D 1 79 ? 52.064 -16.477 -19.150 1.00 69.09 79 GLN C O 1
ATOM 6944 N N . THR D 1 80 ? 51.512 -17.806 -17.423 1.00 68.64 80 THR C N 1
ATOM 6945 C CA . THR D 1 80 ? 52.305 -17.009 -16.494 1.00 65.65 80 THR C CA 1
ATOM 6946 C C . THR D 1 80 ? 53.791 -17.084 -16.834 1.00 75.03 80 THR C C 1
ATOM 6947 O O . THR D 1 80 ? 54.513 -16.086 -16.713 1.00 68.71 80 THR C O 1
ATOM 6951 N N . PHE D 1 81 ? 54.266 -18.249 -17.284 1.00 71.33 81 PHE C N 1
ATOM 6952 C CA . PHE D 1 81 ? 55.627 -18.320 -17.806 1.00 61.47 81 PHE C CA 1
ATOM 6953 C C . PHE D 1 81 ? 55.752 -17.536 -19.103 1.00 63.65 81 PHE C C 1
ATOM 6954 O O . PHE D 1 81 ? 56.784 -16.906 -19.364 1.00 68.20 81 PHE C O 1
ATOM 6962 N N . ARG D 1 82 ? 54.697 -17.557 -19.918 1.00 58.57 82 ARG C N 1
ATOM 6963 C CA . ARG D 1 82 ? 54.718 -16.891 -21.213 1.00 57.45 82 ARG C CA 1
ATOM 6964 C C . ARG D 1 82 ? 54.893 -15.388 -21.070 1.00 59.86 82 ARG C C 1
ATOM 6965 O O . ARG D 1 82 ? 55.596 -14.756 -21.869 1.00 51.32 82 ARG C O 1
ATOM 6973 N N . GLN D 1 83 ? 54.257 -14.801 -20.058 1.00 63.90 83 GLN C N 1
ATOM 6974 C CA . GLN D 1 83 ? 54.216 -13.356 -19.890 1.00 70.25 83 GLN C CA 1
ATOM 6975 C C . GLN D 1 83 ? 55.101 -12.880 -18.745 1.00 75.65 83 GLN C C 1
ATOM 6976 O O . GLN D 1 83 ? 56.030 -12.097 -18.965 1.00 71.35 83 GLN C O 1
ATOM 6982 N N . ASP D 1 84 ? 54.859 -13.365 -17.525 1.00 80.42 84 ASP C N 1
ATOM 6983 C CA . ASP D 1 84 ? 55.495 -12.776 -16.350 1.00 68.27 84 ASP C CA 1
ATOM 6984 C C . ASP D 1 84 ? 56.983 -13.101 -16.284 1.00 67.72 84 ASP C C 1
ATOM 6985 O O . ASP D 1 84 ? 57.814 -12.206 -16.087 1.00 70.51 84 ASP C O 1
ATOM 6990 N N . LEU D 1 85 ? 57.342 -14.376 -16.442 1.00 64.25 85 LEU C N 1
ATOM 69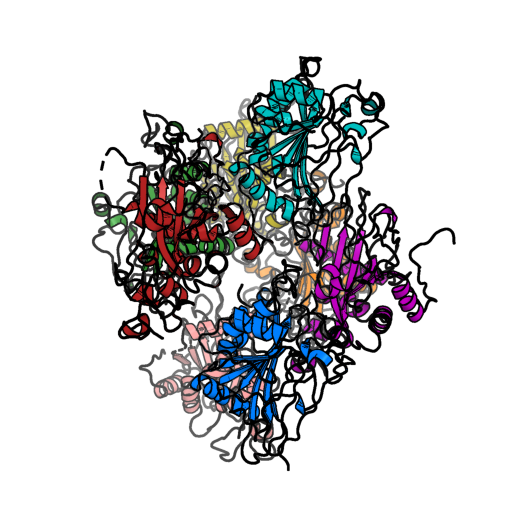91 C CA . LEU D 1 85 ? 58.734 -14.764 -16.241 1.00 65.16 85 LEU C CA 1
ATOM 6992 C C . LEU D 1 85 ? 59.615 -14.314 -17.402 1.00 65.22 85 LEU C C 1
ATOM 6993 O O . LEU D 1 85 ? 60.712 -13.787 -17.185 1.00 64.71 85 LEU C O 1
ATOM 6998 N N . LEU D 1 86 ? 59.145 -14.493 -18.640 1.00 61.79 86 LEU C N 1
ATOM 6999 C CA . LEU D 1 86 ? 59.954 -14.141 -19.803 1.00 56.73 86 LEU C CA 1
ATOM 7000 C C . LEU D 1 86 ? 60.139 -12.639 -19.956 1.00 52.06 86 LEU C C 1
ATOM 7001 O O . LEU D 1 86 ? 61.035 -12.212 -20.692 1.00 53.67 86 LEU C O 1
ATOM 7006 N N . ASN D 1 87 ? 59.295 -11.833 -19.315 1.00 53.88 87 ASN C N 1
ATOM 7007 C CA . ASN D 1 87 ? 59.420 -10.382 -19.329 1.00 54.72 87 ASN C CA 1
ATOM 7008 C C . ASN D 1 87 ? 59.906 -9.823 -18.000 1.00 62.57 87 ASN C C 1
ATOM 7009 O O . ASN D 1 87 ? 59.880 -8.601 -17.812 1.00 59.72 87 ASN C O 1
ATOM 7014 N N . ASN D 1 88 ? 60.312 -10.683 -17.064 1.00 57.84 88 ASN C N 1
ATOM 7015 C CA . ASN D 1 88 ? 60.687 -10.215 -15.736 1.00 62.11 88 ASN C CA 1
ATOM 7016 C C . ASN D 1 88 ? 61.876 -9.268 -15.833 1.00 64.00 88 ASN C C 1
ATOM 7017 O O . ASN D 1 88 ? 62.884 -9.576 -16.477 1.00 54.44 88 ASN C O 1
ATOM 7022 N N . THR D 1 89 ? 61.770 -8.121 -15.159 1.00 67.42 89 THR C N 1
ATOM 7023 C CA . THR D 1 89 ? 62.794 -7.096 -15.321 1.00 68.32 89 THR C CA 1
ATOM 7024 C C . THR D 1 89 ? 64.110 -7.514 -14.676 1.00 66.76 89 THR C C 1
ATOM 7025 O O . THR D 1 89 ? 65.185 -7.184 -15.193 1.00 60.12 89 THR C O 1
ATOM 7029 N N . LEU D 1 90 ? 64.052 -8.234 -13.551 1.00 62.17 90 LEU C N 1
ATOM 7030 C CA . LEU D 1 90 ? 65.286 -8.652 -12.892 1.00 59.22 90 LEU C CA 1
ATOM 7031 C C . LEU D 1 90 ? 66.049 -9.691 -13.719 1.00 58.56 90 LEU C C 1
ATOM 7032 O O . LEU D 1 90 ? 67.283 -9.611 -13.817 1.00 67.91 90 LEU C O 1
ATOM 7037 N N . ILE D 1 91 ? 65.350 -10.649 -14.360 1.00 59.02 91 ILE C N 1
ATOM 7038 C CA . ILE D 1 91 ? 66.073 -11.639 -15.170 1.00 53.23 91 ILE C CA 1
ATOM 7039 C C . ILE D 1 91 ? 66.821 -10.940 -16.288 1.00 61.78 91 ILE C C 1
ATOM 7040 O O . ILE D 1 91 ? 67.996 -11.221 -16.543 1.00 55.39 91 ILE C O 1
ATOM 7045 N N . HIS D 1 92 ? 66.171 -9.961 -16.920 1.00 57.87 92 HIS C N 1
ATOM 7046 C CA . HIS D 1 92 ? 66.761 -9.307 -18.078 1.00 59.27 92 HIS C CA 1
ATOM 7047 C C . HIS D 1 92 ? 67.863 -8.331 -17.683 1.00 63.39 92 HIS C C 1
ATOM 7048 O O . HIS D 1 92 ? 68.867 -8.215 -18.395 1.00 55.63 92 HIS C O 1
ATOM 7055 N N . LYS D 1 93 ? 67.715 -7.642 -16.549 1.00 56.80 93 LYS C N 1
ATOM 7056 C CA . LYS D 1 93 ? 68.790 -6.763 -16.105 1.00 65.01 93 LYS C CA 1
ATOM 7057 C C . LYS D 1 93 ? 70.032 -7.579 -15.749 1.00 65.35 93 LYS C C 1
ATOM 7058 O O . LYS D 1 93 ? 71.154 -7.230 -16.146 1.00 61.79 93 LYS C O 1
ATOM 7064 N N . VAL D 1 94 ? 69.843 -8.713 -15.062 1.00 66.58 94 VAL C N 1
ATOM 7065 C CA . VAL D 1 94 ? 70.979 -9.579 -14.759 1.00 55.92 94 VAL C CA 1
ATOM 7066 C C . VAL D 1 94 ? 71.553 -10.198 -16.030 1.00 57.58 94 VAL C C 1
ATOM 7067 O O . VAL D 1 94 ? 72.771 -10.371 -16.144 1.00 56.24 94 VAL C O 1
ATOM 7071 N N . CYS D 1 95 ? 70.711 -10.497 -17.023 1.00 59.10 95 CYS C N 1
ATOM 7072 C CA . CYS D 1 95 ? 71.213 -11.064 -18.270 1.00 55.68 95 CYS C CA 1
ATOM 7073 C C . CYS D 1 95 ? 72.092 -10.061 -19.003 1.00 62.80 95 CYS C C 1
ATOM 7074 O O . CYS D 1 95 ? 73.199 -10.393 -19.452 1.00 58.84 95 CYS C O 1
ATOM 7077 N N . GLU D 1 96 ? 71.621 -8.815 -19.112 1.00 67.95 96 GLU C N 1
ATOM 7078 C CA . GLU D 1 96 ? 72.414 -7.796 -19.786 1.00 67.22 96 GLU C CA 1
ATOM 7079 C C . GLU D 1 96 ? 73.718 -7.550 -19.042 1.00 74.34 96 GLU C C 1
ATOM 7080 O O . GLU D 1 96 ? 74.780 -7.448 -19.667 1.00 77.58 96 GLU C O 1
ATOM 7086 N N . GLY D 1 97 ? 73.677 -7.543 -17.705 1.00 66.42 97 GLY C N 1
ATOM 7087 C CA . GLY D 1 97 ? 74.898 -7.307 -16.950 1.00 61.25 97 GLY C CA 1
ATOM 7088 C C . GLY D 1 97 ? 75.878 -8.462 -17.010 1.00 64.85 97 GLY C C 1
ATOM 7089 O O . GLY D 1 97 ? 77.094 -8.251 -16.975 1.00 72.33 97 GLY C O 1
ATOM 7090 N N . PHE D 1 98 ? 75.368 -9.690 -17.112 1.00 67.52 98 PHE C N 1
ATOM 7091 C CA . PHE D 1 98 ? 76.211 -10.879 -17.148 1.00 54.83 98 PHE C CA 1
ATOM 7092 C C . PHE D 1 98 ? 76.874 -11.051 -18.506 1.00 64.87 98 PHE C C 1
ATOM 7093 O O . PHE D 1 98 ? 78.049 -11.429 -18.584 1.00 65.00 98 PHE C O 1
ATOM 7101 N N . TYR D 1 99 ? 76.138 -10.788 -19.587 1.00 61.88 99 TYR C N 1
ATOM 7102 C CA . TYR D 1 99 ? 76.750 -10.936 -20.900 1.00 56.38 99 TYR C CA 1
ATOM 7103 C C . TYR D 1 99 ? 77.612 -9.727 -21.257 1.00 81.06 99 TYR C C 1
ATOM 7104 O O . TYR D 1 99 ? 78.667 -9.886 -21.883 1.00 85.95 99 TYR C O 1
ATOM 7113 N N . GLY D 1 100 ? 77.216 -8.518 -20.850 1.00 85.54 100 GLY C N 1
ATOM 7114 C CA . GLY D 1 100 ? 78.100 -7.381 -20.922 1.00 75.51 100 GLY C CA 1
ATOM 7115 C C . GLY D 1 100 ? 78.314 -6.843 -22.320 1.00 75.92 100 GLY C C 1
ATOM 7116 O O . GLY D 1 100 ? 77.481 -7.000 -23.215 1.00 81.06 100 GLY C O 1
ATOM 7117 N N . PRO D 1 101 ? 79.444 -6.166 -22.515 1.00 87.89 101 PRO C N 1
ATOM 7118 C CA . PRO D 1 101 ? 79.679 -5.459 -23.779 1.00 92.94 101 PRO C CA 1
ATOM 7119 C C . PRO D 1 101 ? 79.784 -6.393 -24.975 1.00 90.13 101 PRO C C 1
ATOM 7120 O O . PRO D 1 101 ? 79.033 -6.238 -25.937 1.00 78.10 101 PRO C O 1
ATOM 7124 N N . THR D 1 102 ? 80.695 -7.370 -24.914 1.00 91.70 102 THR C N 1
ATOM 7125 C CA . THR D 1 102 ? 81.039 -8.154 -26.099 1.00 93.86 102 THR C CA 1
ATOM 7126 C C . THR D 1 102 ? 79.905 -9.046 -26.599 1.00 93.75 102 THR C C 1
ATOM 7127 O O . THR D 1 102 ? 79.918 -9.426 -27.774 1.00 103.03 102 THR C O 1
ATOM 7131 N N . VAL D 1 103 ? 78.952 -9.429 -25.749 1.00 85.77 103 VAL C N 1
ATOM 7132 C CA . VAL D 1 103 ? 77.887 -10.319 -26.206 1.00 68.99 103 VAL C CA 1
ATOM 7133 C C . VAL D 1 103 ? 76.762 -9.528 -26.868 1.00 79.08 103 VAL C C 1
ATOM 7134 O O . VAL D 1 103 ? 76.512 -9.672 -28.069 1.00 75.62 103 VAL C O 1
ATOM 7138 N N . GLY D 1 104 ? 76.089 -8.674 -26.098 1.00 74.53 104 GLY C N 1
ATOM 7139 C CA . GLY D 1 104 ? 75.022 -7.853 -26.643 1.00 70.86 104 GLY C CA 1
ATOM 7140 C C . GLY D 1 104 ? 73.617 -8.422 -26.524 1.00 71.92 104 GLY C C 1
ATOM 7141 O O . GLY D 1 104 ? 72.762 -7.833 -25.854 1.00 80.22 104 GLY C O 1
ATOM 7142 N N . ASP D 1 105 ? 73.353 -9.557 -27.166 1.00 61.56 105 ASP C N 1
ATOM 7143 C CA . ASP D 1 105 ? 72.022 -10.142 -27.194 1.00 58.62 105 ASP C CA 1
ATOM 7144 C C . ASP D 1 105 ? 72.067 -11.582 -26.695 1.00 55.68 105 ASP C C 1
ATOM 7145 O O . ASP D 1 105 ? 73.107 -12.245 -26.732 1.00 59.71 105 ASP C O 1
ATOM 7150 N N . TYR D 1 106 ? 70.913 -12.062 -26.239 1.00 51.80 106 TYR C N 1
ATOM 7151 C CA . TYR D 1 106 ? 70.805 -13.379 -25.633 1.00 48.42 106 TYR C CA 1
ATOM 7152 C C . TYR D 1 106 ? 69.410 -13.932 -25.894 1.00 49.61 106 TYR C C 1
ATOM 7153 O O . TYR D 1 106 ? 68.499 -13.212 -26.310 1.00 47.94 106 TYR C O 1
ATOM 7162 N N . TRP D 1 107 ? 69.255 -15.233 -25.657 1.00 48.25 107 TRP C N 1
ATOM 7163 C CA . TRP D 1 107 ? 67.956 -15.887 -25.746 1.00 44.61 107 TRP C CA 1
ATOM 7164 C C . TRP D 1 107 ? 67.945 -17.099 -24.829 1.00 46.46 107 TRP C C 1
ATOM 7165 O O . TRP D 1 107 ? 68.983 -17.543 -24.329 1.00 41.61 107 TRP C O 1
ATOM 7176 N N . MET D 1 108 ? 66.747 -17.627 -24.608 1.00 45.46 108 MET C N 1
ATOM 7177 C CA . MET D 1 108 ? 66.572 -18.733 -23.682 1.00 40.77 108 MET C CA 1
ATOM 7178 C C . MET D 1 108 ? 66.895 -20.060 -24.345 1.00 37.14 108 MET C C 1
ATOM 7179 O O . MET D 1 108 ? 66.399 -20.361 -25.434 1.00 44.23 108 MET C O 1
ATOM 7184 N N . SER D 1 109 ? 67.725 -20.854 -23.683 1.00 47.03 109 SER C N 1
ATOM 7185 C CA . SER D 1 109 ? 68.039 -22.180 -24.186 1.00 40.92 109 SER C CA 1
ATOM 7186 C C . SER D 1 109 ? 67.097 -23.247 -23.650 1.00 43.42 109 SER C C 1
ATOM 7187 O O . SER D 1 109 ? 66.729 -24.172 -24.384 1.00 40.15 109 SER C O 1
ATOM 7190 N N . HIS D 1 110 ? 66.704 -23.151 -22.383 1.00 46.55 110 HIS C N 1
ATOM 7191 C CA . HIS D 1 110 ? 65.904 -24.225 -21.804 1.00 47.01 110 HIS C CA 1
ATOM 7192 C C . HIS D 1 110 ? 65.024 -23.697 -20.683 1.00 44.12 110 HIS C C 1
ATOM 7193 O O . HIS D 1 110 ? 65.522 -23.074 -19.745 1.00 48.80 110 HIS C O 1
ATOM 7200 N N . GLY D 1 111 ? 63.727 -23.966 -20.766 1.00 38.00 111 GLY C N 1
ATOM 7201 C CA . GLY D 1 111 ? 62.828 -23.657 -19.672 1.00 43.21 111 GLY C CA 1
ATOM 7202 C C . GLY D 1 111 ? 62.110 -24.889 -19.165 1.00 59.69 111 GLY C C 1
ATOM 7203 O O . GLY D 1 111 ? 61.308 -25.490 -19.888 1.00 64.88 111 GLY C O 1
ATOM 7204 N N . GLY D 1 112 ? 62.400 -25.295 -17.931 1.00 52.88 112 GLY C N 1
ATOM 7205 C CA . GLY D 1 112 ? 61.848 -26.542 -17.428 1.00 58.74 112 GLY C CA 1
ATOM 7206 C C . GLY D 1 112 ? 61.428 -26.574 -15.971 1.00 60.36 112 GLY C C 1
ATOM 7207 O O . GLY D 1 112 ? 62.100 -26.003 -15.116 1.00 59.62 112 GLY C O 1
ATOM 7208 N N . VAL D 1 113 ? 60.339 -27.284 -15.675 1.00 61.44 113 VAL C N 1
ATOM 7209 C CA . VAL D 1 113 ? 59.899 -27.564 -14.311 1.00 65.75 113 VAL C CA 1
ATOM 7210 C C . VAL D 1 113 ? 60.419 -28.936 -13.910 1.00 70.34 113 VAL C C 1
ATOM 7211 O O . VAL D 1 113 ? 60.023 -29.940 -14.512 1.00 74.75 113 VAL C O 1
ATOM 7215 N N . LEU D 1 114 ? 61.141 -28.996 -12.788 1.00 65.67 114 LEU C N 1
ATOM 7216 C CA . LEU D 1 114 ? 61.825 -30.195 -12.309 1.00 69.57 114 LEU C CA 1
ATOM 7217 C C . LEU D 1 114 ? 61.256 -30.604 -10.963 1.00 67.15 114 LEU C C 1
ATOM 7218 O O . LEU D 1 114 ? 61.104 -29.771 -10.067 1.00 71.16 114 LEU C O 1
ATOM 7223 N N . GLU D 1 115 ? 60.964 -31.891 -10.823 1.00 64.48 115 GLU C N 1
ATOM 7224 C CA . GLU D 1 115 ? 60.394 -32.456 -9.615 1.00 67.53 115 GLU C CA 1
ATOM 7225 C C . GLU D 1 115 ? 61.183 -33.699 -9.244 1.00 65.63 115 GLU C C 1
ATOM 7226 O O . GLU D 1 115 ? 61.416 -34.570 -10.090 1.00 68.51 115 GLU C O 1
ATOM 7232 N N . ARG D 1 116 ? 61.581 -33.783 -7.981 1.00 67.64 116 ARG C N 1
ATOM 7233 C CA . ARG D 1 116 ? 62.182 -34.994 -7.445 1.00 78.43 116 ARG C CA 1
ATOM 7234 C C . ARG D 1 116 ? 61.595 -35.213 -6.059 1.00 77.22 116 ARG C C 1
ATOM 7235 O O . ARG D 1 116 ? 61.692 -34.341 -5.183 1.00 77.68 116 ARG C O 1
ATOM 7243 N N . GLY D 1 117 ? 60.918 -36.346 -5.907 1.00 79.76 117 GLY C N 1
ATOM 7244 C CA . GLY D 1 117 ? 60.234 -36.697 -4.694 1.00 78.06 117 GLY C CA 1
ATOM 7245 C C . GLY D 1 117 ? 61.059 -37.640 -3.853 1.00 70.40 117 GLY C C 1
ATOM 7246 O O . GLY D 1 117 ? 62.265 -37.804 -4.064 1.00 72.14 117 GLY C O 1
ATOM 7247 N N . PRO D 1 118 ? 60.411 -38.299 -2.895 1.00 74.32 118 PRO C N 1
ATOM 7248 C CA . PRO D 1 118 ? 61.155 -39.080 -1.904 1.00 78.81 118 PRO C CA 1
ATOM 7249 C C . PRO D 1 118 ? 61.988 -40.176 -2.552 1.00 78.90 118 PRO C C 1
ATOM 7250 O O . PRO D 1 118 ? 61.570 -40.812 -3.520 1.00 87.46 118 PRO C O 1
ATOM 7254 N N . GLY D 1 119 ? 63.173 -40.403 -1.987 1.00 82.17 119 GLY C N 1
ATOM 7255 C CA . GLY D 1 119 ? 64.076 -41.412 -2.503 1.00 80.29 119 GLY C CA 1
ATOM 7256 C C . GLY D 1 119 ? 64.949 -40.994 -3.663 1.00 73.50 119 GLY C C 1
ATOM 7257 O O . GLY D 1 119 ? 65.508 -41.863 -4.341 1.00 76.62 119 GLY C O 1
ATOM 7258 N N . THR D 1 120 ? 65.074 -39.701 -3.933 1.00 73.03 120 THR C N 1
ATOM 7259 C CA . THR D 1 120 ? 65.909 -39.250 -5.043 1.00 70.59 120 THR C CA 1
ATOM 7260 C C . THR D 1 120 ? 67.383 -39.309 -4.659 1.00 79.78 120 THR C C 1
ATOM 7261 O O . THR D 1 120 ? 67.779 -38.694 -3.662 1.00 80.43 120 THR C O 1
ATOM 7265 N N . PRO D 1 121 ? 68.214 -40.042 -5.399 1.00 77.35 121 PRO C N 1
ATOM 7266 C CA . PRO D 1 121 ? 69.645 -40.088 -5.085 1.00 77.07 121 PRO C CA 1
ATOM 7267 C C . PRO D 1 121 ? 70.341 -38.763 -5.309 1.00 71.77 121 PRO C C 1
ATOM 7268 O O . PRO D 1 121 ? 69.946 -37.948 -6.142 1.00 73.17 121 PRO C O 1
ATOM 7272 N N . ILE D 1 122 ? 71.415 -38.576 -4.552 1.00 80.69 122 ILE C N 1
ATOM 7273 C CA . ILE D 1 122 ? 72.192 -37.354 -4.634 1.00 66.89 122 ILE C CA 1
ATOM 7274 C C . ILE D 1 122 ? 72.954 -37.280 -5.951 1.00 67.59 122 ILE C C 1
ATOM 7275 O O . ILE D 1 122 ? 73.403 -38.297 -6.497 1.00 74.59 122 ILE C O 1
ATOM 7280 N N . GLN D 1 123 ? 73.082 -36.067 -6.481 1.00 65.35 123 GLN C N 1
ATOM 7281 C CA . GLN D 1 123 ? 73.760 -35.836 -7.747 1.00 62.32 123 GLN C CA 1
ATOM 7282 C C . GLN D 1 123 ? 75.267 -35.707 -7.564 1.00 66.42 123 GLN C C 1
ATOM 7283 O O . GLN D 1 123 ? 75.759 -35.318 -6.500 1.00 68.74 123 GLN C O 1
ATOM 7289 N N . SER D 1 124 ? 76.002 -36.036 -8.623 1.00 65.68 124 SER C N 1
ATOM 7290 C CA . SER D 1 124 ? 77.434 -35.764 -8.658 1.00 62.40 124 SER C CA 1
ATOM 7291 C C . SER D 1 124 ? 77.695 -34.271 -8.833 1.00 68.61 124 SER C C 1
ATOM 7292 O O . SER D 1 124 ? 76.955 -33.575 -9.536 1.00 59.30 124 SER C O 1
ATOM 7295 N N . LEU D 1 125 ? 78.760 -33.780 -8.193 1.00 59.16 125 LEU C N 1
ATOM 7296 C CA . LEU D 1 125 ? 79.210 -32.413 -8.431 1.00 52.59 125 LEU C CA 1
ATOM 7297 C C . LEU D 1 125 ? 79.641 -32.258 -9.884 1.00 49.29 125 LEU C C 1
ATOM 7298 O O . LEU D 1 125 ? 80.385 -33.088 -10.411 1.00 49.14 125 LEU C O 1
ATOM 7303 N N . HIS D 1 126 ? 79.201 -31.179 -10.525 1.00 49.15 126 HIS C N 1
ATOM 7304 C CA . HIS D 1 126 ? 79.352 -31.062 -11.970 1.00 51.21 126 HIS C CA 1
ATOM 7305 C C . HIS D 1 126 ? 79.203 -29.602 -12.378 1.00 46.93 126 HIS C C 1
ATOM 7306 O O . HIS D 1 126 ? 78.953 -28.721 -11.552 1.00 50.98 126 HIS C O 1
ATOM 7313 N N . ARG D 1 127 ? 79.368 -29.359 -13.676 1.00 46.72 127 ARG C N 1
ATOM 7314 C CA . ARG D 1 127 ? 79.165 -28.049 -14.282 1.00 50.30 127 ARG C CA 1
ATOM 7315 C C . ARG D 1 127 ? 78.348 -28.257 -15.552 1.00 53.49 127 ARG C C 1
ATOM 7316 O O . ARG D 1 127 ? 78.727 -29.070 -16.401 1.00 42.78 127 ARG C O 1
ATOM 7324 N N . ASP D 1 128 ? 77.236 -27.529 -15.693 1.00 52.60 128 ASP C N 1
ATOM 7325 C CA . ASP D 1 128 ? 76.363 -27.760 -16.843 1.00 50.28 128 ASP C CA 1
ATOM 7326 C C . ASP D 1 128 ? 77.084 -27.480 -18.160 1.00 49.09 128 ASP C C 1
ATOM 7327 O O . ASP D 1 128 ? 76.882 -28.199 -19.153 1.00 51.51 128 ASP C O 1
ATOM 7332 N N . GLU D 1 129 ? 78.010 -26.521 -18.161 1.00 47.61 129 GLU C N 1
ATOM 7333 C CA . GLU D 1 129 ? 78.703 -26.173 -19.395 1.00 50.38 129 GLU C CA 1
ATOM 7334 C C . GLU D 1 129 ? 79.633 -27.275 -19.869 1.00 49.38 129 GLU C C 1
ATOM 7335 O O . GLU D 1 129 ? 80.304 -27.098 -20.895 1.00 51.84 129 GLU C O 1
ATOM 7341 N N . ALA D 1 130 ? 79.683 -28.403 -19.160 1.00 52.94 130 ALA C N 1
ATOM 7342 C CA . ALA D 1 130 ? 80.381 -29.577 -19.665 1.00 56.19 130 ALA C CA 1
ATOM 7343 C C . ALA D 1 130 ? 79.750 -30.099 -20.946 1.00 55.07 130 ALA C C 1
ATOM 7344 O O . ALA D 1 130 ? 80.404 -30.842 -21.686 1.00 58.42 130 ALA C O 1
ATOM 7346 N N . VAL D 1 131 ? 78.497 -29.726 -21.229 1.00 56.22 131 VAL C N 1
ATOM 7347 C CA . VAL D 1 131 ? 77.861 -30.159 -22.473 1.00 50.52 131 VAL C CA 1
ATOM 7348 C C . VAL D 1 131 ? 78.479 -29.512 -23.708 1.00 57.51 131 VAL C C 1
ATOM 7349 O O . VAL D 1 131 ? 78.191 -29.941 -24.833 1.00 55.26 131 VAL C O 1
ATOM 7353 N N . PHE D 1 132 ? 79.353 -28.512 -23.527 1.00 56.97 132 PHE C N 1
ATOM 7354 C CA . PHE D 1 132 ? 80.044 -27.817 -24.618 1.00 53.67 132 PHE C CA 1
ATOM 7355 C C . PHE D 1 132 ? 81.546 -27.965 -24.394 1.00 52.63 132 PHE C C 1
ATOM 7356 O O . PHE D 1 132 ? 82.183 -27.068 -23.815 1.00 49.37 132 PHE C O 1
ATOM 7364 N N . PRO D 1 133 ? 82.142 -29.087 -24.812 1.00 54.02 133 PRO C N 1
ATOM 7365 C CA . PRO D 1 133 ? 83.560 -29.326 -24.480 1.00 48.98 133 PRO C CA 1
ATOM 7366 C C . PRO D 1 133 ? 84.516 -28.245 -24.972 1.00 49.82 133 PRO C C 1
ATOM 7367 O O . PRO D 1 133 ? 85.506 -27.970 -24.271 1.00 56.52 133 PRO C O 1
ATOM 7371 N N . ALA D 1 134 ? 84.259 -27.625 -26.114 1.00 52.89 134 ALA C N 1
ATOM 7372 C CA . ALA D 1 134 ? 85.163 -26.592 -26.607 1.00 48.43 134 ALA C CA 1
ATOM 7373 C C . ALA D 1 134 ? 85.165 -25.361 -25.711 1.00 50.17 134 ALA C C 1
ATOM 7374 O O . ALA D 1 134 ? 86.186 -24.674 -25.609 1.00 62.68 134 ALA C O 1
ATOM 7376 N N . ILE D 1 135 ? 84.035 -25.060 -25.064 1.00 52.60 135 ILE C N 1
ATOM 7377 C CA . ILE D 1 135 ? 83.991 -23.974 -24.087 1.00 56.62 135 ILE C CA 1
ATOM 7378 C C . ILE D 1 135 ? 84.517 -24.446 -22.737 1.00 54.08 135 ILE C C 1
ATOM 7379 O O . ILE D 1 135 ? 85.266 -23.729 -22.061 1.00 45.96 135 ILE C O 1
ATOM 7384 N N . HIS D 1 136 ? 84.146 -25.667 -22.341 1.00 55.30 136 HIS C N 1
ATOM 7385 C CA . HIS D 1 136 ? 84.522 -26.197 -21.036 1.00 49.63 136 HIS C CA 1
ATOM 7386 C C . HIS D 1 136 ? 86.029 -26.336 -20.903 1.00 53.51 136 HIS C C 1
ATOM 7387 O O . HIS D 1 136 ? 86.569 -26.197 -19.800 1.00 60.36 136 HIS C O 1
ATOM 7394 N N . SER D 1 137 ? 86.724 -26.588 -22.016 1.00 55.51 137 SER C N 1
ATOM 7395 C CA . SER D 1 137 ? 88.162 -26.815 -21.974 1.00 45.47 137 SER C CA 1
ATOM 7396 C C . SER D 1 137 ? 88.946 -25.541 -21.681 1.00 50.00 137 SER C C 1
ATOM 7397 O O . SER D 1 137 ? 90.129 -25.623 -21.337 1.00 63.36 137 SER C O 1
ATOM 7400 N N . LEU D 1 138 ? 88.329 -24.371 -21.829 1.00 54.69 138 LEU C N 1
ATOM 7401 C CA . LEU D 1 138 ? 88.968 -23.128 -21.419 1.00 52.30 138 LEU C CA 1
ATOM 7402 C C . LEU D 1 138 ? 88.849 -22.872 -19.922 1.00 51.37 138 LEU C C 1
ATOM 7403 O O . LEU D 1 138 ? 89.471 -21.928 -19.423 1.00 52.20 138 LEU C O 1
ATOM 7408 N N . SER D 1 139 ? 88.068 -23.680 -19.203 1.00 41.93 139 SER C N 1
ATOM 7409 C CA . SER D 1 139 ? 87.898 -23.536 -17.761 1.00 44.38 139 SER C CA 1
ATOM 7410 C C . SER D 1 139 ? 87.527 -22.111 -17.368 1.00 40.71 139 SER C C 1
ATOM 7411 O O . SER D 1 139 ? 86.728 -21.459 -18.045 1.00 54.96 139 SER C O 1
ATOM 7414 N N . GLY D 1 140 ? 88.138 -21.601 -16.303 1.00 59.05 140 GLY C N 1
ATOM 7415 C CA . GLY D 1 140 ? 87.692 -20.344 -15.734 1.00 50.21 140 GLY C CA 1
ATOM 7416 C C . GLY D 1 140 ? 88.018 -19.127 -16.566 1.00 50.54 140 GLY C C 1
ATOM 7417 O O . GLY D 1 140 ? 87.519 -18.040 -16.258 1.00 57.57 140 GLY C O 1
ATOM 7418 N N . SER D 1 141 ? 88.842 -19.275 -17.598 1.00 44.06 141 SER C N 1
ATOM 7419 C CA . SER D 1 141 ? 89.112 -18.173 -18.512 1.00 58.46 141 SER C CA 1
ATOM 7420 C C . SER D 1 141 ? 88.085 -18.067 -19.636 1.00 53.11 141 SER C C 1
ATOM 7421 O O . SER D 1 141 ? 88.186 -17.150 -20.458 1.00 54.47 141 SER C O 1
ATOM 7424 N N . GLY D 1 142 ? 87.113 -18.973 -19.697 1.00 49.40 142 GLY C N 1
ATOM 7425 C CA . GLY D 1 142 ? 86.149 -18.990 -20.772 1.00 56.33 142 GLY C CA 1
ATOM 7426 C C . GLY D 1 142 ? 85.121 -17.875 -20.716 1.00 50.36 142 GLY C C 1
ATOM 7427 O O . GLY D 1 142 ? 84.857 -17.280 -19.666 1.00 52.65 142 GLY C O 1
ATOM 7428 N N . PRO D 1 143 ? 84.526 -17.575 -21.867 1.00 58.70 143 PRO C N 1
ATOM 7429 C CA . PRO D 1 143 ? 83.502 -16.515 -21.953 1.00 46.46 143 PRO C CA 1
ATOM 7430 C C . PRO D 1 143 ? 82.210 -16.926 -21.265 1.00 49.65 143 PRO C C 1
ATOM 7431 O O . PRO D 1 143 ? 81.961 -18.123 -21.066 1.00 50.62 143 PRO C O 1
ATOM 7435 N N . PRO D 1 144 ? 81.374 -15.965 -20.852 1.00 56.70 144 PRO C N 1
ATOM 7436 C CA . PRO D 1 144 ? 80.074 -16.328 -20.262 1.00 46.70 144 PRO C CA 1
ATOM 7437 C C . PRO D 1 144 ? 79.171 -16.993 -21.290 1.00 41.98 144 PRO C C 1
ATOM 7438 O O . PRO D 1 144 ? 78.982 -16.472 -22.392 1.00 44.86 144 PRO C O 1
ATOM 7442 N N . VAL D 1 145 ? 78.589 -18.136 -20.916 1.00 48.92 145 VAL C N 1
ATOM 7443 C CA . VAL D 1 145 ? 77.694 -18.847 -21.826 1.00 50.80 145 VAL C CA 1
ATOM 7444 C C . VAL D 1 145 ? 76.335 -19.111 -21.187 1.00 48.89 145 VAL C C 1
ATOM 7445 O O . VAL D 1 145 ? 75.324 -18.524 -21.589 1.00 51.98 145 VAL C O 1
ATOM 7449 N N . MET D 1 146 ? 76.299 -19.958 -20.163 1.00 43.42 146 MET C N 1
ATOM 7450 C CA . MET D 1 146 ? 75.044 -20.371 -19.547 1.00 40.82 146 MET C CA 1
ATOM 7451 C C . MET D 1 146 ? 74.749 -19.496 -18.337 1.00 47.15 146 MET C C 1
ATOM 7452 O O . MET D 1 146 ? 75.627 -19.284 -17.494 1.00 47.49 146 MET C O 1
ATOM 7457 N N . LEU D 1 147 ? 73.514 -19.003 -18.245 1.00 45.82 147 LEU C N 1
ATOM 7458 C CA . LEU D 1 147 ? 73.050 -18.322 -17.039 1.00 42.61 147 LEU C CA 1
ATOM 7459 C C . LEU D 1 147 ? 71.766 -18.996 -16.583 1.00 49.02 147 LEU C C 1
ATOM 7460 O O . LEU D 1 147 ? 70.802 -19.077 -17.350 1.00 50.94 147 LEU C O 1
ATOM 7465 N N . HIS D 1 148 ? 71.748 -19.474 -15.340 1.00 48.69 148 HIS C N 1
ATOM 7466 C CA . HIS D 1 148 ? 70.697 -20.351 -14.844 1.00 53.94 148 HIS C CA 1
ATOM 7467 C C . HIS D 1 148 ? 69.933 -19.656 -13.728 1.00 50.95 148 HIS C C 1
ATOM 7468 O O . HIS D 1 148 ? 70.513 -19.320 -12.690 1.00 57.27 148 HIS C O 1
ATOM 7475 N N . PHE D 1 149 ? 68.640 -19.449 -13.948 1.00 46.08 149 PHE C N 1
ATOM 7476 C CA . PHE D 1 149 ? 67.733 -18.912 -12.947 1.00 51.68 149 PHE C CA 1
ATOM 7477 C C . PHE D 1 149 ? 66.880 -20.061 -12.418 1.00 52.52 149 PHE C C 1
ATOM 7478 O O . PHE D 1 149 ? 66.100 -20.653 -13.169 1.00 51.16 149 PHE C O 1
ATOM 7486 N N . PHE D 1 150 ? 67.027 -20.378 -11.138 1.00 46.40 150 PHE C N 1
ATOM 7487 C CA . PHE D 1 150 ? 66.384 -21.530 -10.517 1.00 55.24 150 PHE C CA 1
ATOM 7488 C C . PHE D 1 150 ? 65.351 -20.997 -9.533 1.00 61.29 150 PHE C C 1
ATOM 7489 O O . PHE D 1 150 ? 65.703 -20.540 -8.445 1.00 67.41 150 PHE C O 1
ATOM 7497 N N . ILE D 1 151 ? 64.085 -21.036 -9.920 1.00 51.57 151 ILE C N 1
ATOM 7498 C CA . ILE D 1 151 ? 62.998 -20.549 -9.082 1.00 63.94 151 ILE C CA 1
ATOM 7499 C C . ILE D 1 151 ? 62.483 -21.698 -8.228 1.00 68.52 151 ILE C C 1
ATOM 7500 O O . ILE D 1 151 ? 62.249 -22.803 -8.732 1.00 65.76 151 ILE C O 1
ATOM 7505 N N . ALA D 1 152 ? 62.296 -21.442 -6.937 1.00 70.87 152 ALA C N 1
ATOM 7506 C CA . ALA D 1 152 ? 61.740 -22.445 -6.036 1.00 69.33 152 ALA C CA 1
ATOM 7507 C C . ALA D 1 152 ? 60.221 -22.415 -6.149 1.00 61.38 152 ALA C C 1
ATOM 7508 O O . ALA D 1 152 ? 59.592 -21.408 -5.817 1.00 61.22 152 ALA C O 1
ATOM 7510 N N . LEU D 1 153 ? 59.630 -23.499 -6.646 1.00 65.79 153 LEU C N 1
ATOM 7511 C CA . LEU D 1 153 ? 58.179 -23.653 -6.615 1.00 65.81 153 LEU C CA 1
ATOM 7512 C C . LEU D 1 153 ? 57.690 -24.318 -5.339 1.00 67.06 153 LEU C C 1
ATOM 7513 O O . LEU D 1 153 ? 56.475 -24.401 -5.121 1.00 69.31 153 LEU C O 1
ATOM 7518 N N . SER D 1 154 ? 58.608 -24.789 -4.501 1.00 72.86 154 SER C N 1
ATOM 7519 C CA . SER D 1 154 ? 58.293 -25.353 -3.201 1.00 68.90 154 SER C CA 1
ATOM 7520 C C . SER D 1 154 ? 59.406 -24.965 -2.243 1.00 74.23 154 SER C C 1
ATOM 7521 O O . SER D 1 154 ? 60.372 -24.290 -2.619 1.00 77.41 154 SER C O 1
ATOM 7524 N N . ASP D 1 155 ? 59.265 -25.381 -0.986 1.00 77.44 155 ASP C N 1
ATOM 7525 C CA . ASP D 1 155 ? 60.345 -25.174 -0.029 1.00 67.12 155 ASP C CA 1
ATOM 7526 C C . ASP D 1 155 ? 61.571 -25.979 -0.444 1.00 72.48 155 ASP C C 1
ATOM 7527 O O . ASP D 1 155 ? 61.453 -27.068 -0.994 1.00 72.49 155 ASP C O 1
ATOM 7532 N N . PHE D 1 156 ? 62.752 -25.426 -0.215 1.00 72.21 156 PHE C N 1
ATOM 7533 C CA . PHE D 1 156 ? 64.021 -25.964 -0.690 1.00 70.26 156 PHE C CA 1
ATOM 7534 C C . PHE D 1 156 ? 64.819 -26.150 0.601 1.00 69.34 156 PHE C C 1
ATOM 7535 O O . PHE D 1 156 ? 65.441 -25.206 1.108 1.00 71.39 156 PHE C O 1
ATOM 7543 N N . THR D 1 157 ? 64.725 -27.353 1.162 1.00 66.37 157 THR C N 1
ATOM 7544 C CA . THR D 1 157 ? 65.360 -27.711 2.421 1.00 73.60 157 THR C CA 1
ATOM 7545 C C . THR D 1 157 ? 66.547 -28.644 2.200 1.00 67.11 157 THR C C 1
ATOM 7546 O O . THR D 1 157 ? 66.638 -29.357 1.197 1.00 73.39 157 THR C O 1
ATOM 7550 N N . ALA D 1 158 ? 67.456 -28.659 3.176 1.00 80.29 158 ALA C N 1
ATOM 7551 C CA . ALA D 1 158 ? 68.521 -29.658 3.147 1.00 96.02 158 ALA C CA 1
ATOM 7552 C C . ALA D 1 158 ? 67.960 -31.070 3.259 1.00 85.35 158 ALA C C 1
ATOM 7553 O O . ALA D 1 158 ? 68.597 -32.031 2.812 1.00 79.71 158 ALA C O 1
ATOM 7555 N N . GLU D 1 159 ? 66.768 -31.200 3.833 1.00 83.09 159 GLU C N 1
ATOM 7556 C CA . GLU D 1 159 ? 66.166 -32.492 4.121 1.00 84.81 159 GLU C CA 1
ATOM 7557 C C . GLU D 1 159 ? 65.453 -33.097 2.913 1.00 84.70 159 GLU C C 1
ATOM 7558 O O . GLU D 1 159 ? 65.356 -34.326 2.816 1.00 80.54 159 GLU C O 1
ATOM 7564 N N . ASN D 1 160 ? 64.951 -32.273 1.989 1.00 80.32 160 ASN C N 1
ATOM 7565 C CA . ASN D 1 160 ? 64.426 -32.763 0.718 1.00 77.42 160 ASN C CA 1
ATOM 7566 C C . ASN D 1 160 ? 65.432 -32.600 -0.423 1.00 78.89 160 ASN C C 1
ATOM 7567 O O . ASN D 1 160 ? 65.070 -32.792 -1.593 1.00 64.34 160 ASN C O 1
ATOM 7572 N N . GLY D 1 161 ? 66.683 -32.225 -0.101 1.00 72.18 161 GLY C N 1
ATOM 7573 C CA . GLY D 1 161 ? 67.777 -32.154 -1.051 1.00 60.33 161 GLY C CA 1
ATOM 7574 C C . GLY D 1 161 ? 68.083 -30.787 -1.612 1.00 70.26 161 GLY C C 1
ATOM 7575 O O . GLY D 1 161 ? 68.153 -30.632 -2.850 1.00 58.27 161 GLY C O 1
ATOM 7576 N N . ALA D 1 162 ? 68.285 -29.780 -0.776 1.00 87.41 162 ALA C N 1
ATOM 7577 C CA . ALA D 1 162 ? 68.559 -28.461 -1.336 1.00 65.25 162 ALA C CA 1
ATOM 7578 C C . ALA D 1 162 ? 69.852 -28.456 -2.174 1.00 69.35 162 ALA C C 1
ATOM 7579 O O . ALA D 1 162 ? 70.851 -29.098 -1.818 1.00 64.76 162 ALA C O 1
ATOM 7581 N N . THR D 1 163 ? 69.814 -27.736 -3.298 1.00 69.89 163 THR C N 1
ATOM 7582 C CA . THR D 1 163 ? 70.913 -27.757 -4.235 1.00 71.13 163 THR C CA 1
ATOM 7583 C C . THR D 1 163 ? 72.153 -27.175 -3.580 1.00 57.00 163 THR C C 1
ATOM 7584 O O . THR D 1 163 ? 72.100 -26.168 -2.868 1.00 60.87 163 THR C O 1
ATOM 7588 N N . GLN D 1 164 ? 73.285 -27.823 -3.812 1.00 58.53 164 GLN C N 1
ATOM 7589 C CA . GLN D 1 164 ? 74.532 -27.390 -3.220 1.00 57.09 164 GLN C CA 1
ATOM 7590 C C . GLN D 1 164 ? 75.423 -26.749 -4.271 1.00 51.49 164 GLN C C 1
ATOM 7591 O O . GLN D 1 164 ? 75.412 -27.134 -5.443 1.00 54.69 164 GLN C O 1
ATOM 7597 N N . PHE D 1 165 ? 76.216 -25.780 -3.826 1.00 55.59 165 PHE C N 1
ATOM 7598 C CA . PHE D 1 165 ? 77.080 -25.010 -4.706 1.00 52.50 165 PHE C CA 1
ATOM 7599 C C . PHE D 1 165 ? 78.443 -24.853 -4.051 1.00 57.57 165 PHE C C 1
ATOM 7600 O O . PHE D 1 165 ? 78.577 -24.894 -2.825 1.00 59.42 165 PHE C O 1
ATOM 7608 N N . ILE D 1 166 ? 79.454 -24.649 -4.885 1.00 53.01 166 ILE C N 1
ATOM 7609 C CA . ILE D 1 166 ? 80.799 -24.316 -4.440 1.00 56.12 166 ILE C CA 1
ATOM 7610 C C . ILE D 1 166 ? 81.122 -22.914 -4.938 1.00 54.63 166 ILE C C 1
ATOM 7611 O O . ILE D 1 166 ? 81.418 -22.717 -6.118 1.00 54.25 166 ILE C O 1
ATOM 7616 N N . PRO D 1 167 ? 81.048 -21.905 -4.070 1.00 52.83 167 PRO C N 1
ATOM 7617 C CA . PRO D 1 167 ? 81.317 -20.535 -4.519 1.00 49.19 167 PRO C CA 1
ATOM 7618 C C . PRO D 1 167 ? 82.747 -20.386 -5.016 1.00 56.08 167 PRO C C 1
ATOM 7619 O O . PRO D 1 167 ? 83.685 -20.950 -4.447 1.00 53.87 167 PRO C O 1
ATOM 7623 N N . GLY D 1 168 ? 82.906 -19.597 -6.075 1.00 53.19 168 GLY C N 1
ATOM 7624 C CA . GLY D 1 168 ? 84.201 -19.342 -6.662 1.00 42.20 168 GLY C CA 1
ATOM 7625 C C . GLY D 1 168 ? 84.701 -20.416 -7.601 1.00 50.41 168 GLY C C 1
ATOM 7626 O O . GLY D 1 168 ? 85.769 -20.237 -8.201 1.00 52.76 168 GLY C O 1
ATOM 7627 N N . SER D 1 169 ? 83.956 -21.511 -7.774 1.00 49.06 169 SER C N 1
ATOM 7628 C CA . SER D 1 169 ? 84.420 -22.603 -8.621 1.00 57.51 169 SER C CA 1
ATOM 7629 C C . SER D 1 169 ? 84.334 -22.260 -10.101 1.00 56.75 169 SER C C 1
ATOM 7630 O O . SER D 1 169 ? 84.873 -23.004 -10.928 1.00 52.11 169 SER C O 1
ATOM 7633 N N . HIS D 1 170 ? 83.649 -21.171 -10.450 1.00 50.77 170 HIS C N 1
ATOM 7634 C CA . HIS D 1 170 ? 83.617 -20.704 -11.829 1.00 59.55 170 HIS C CA 1
ATOM 7635 C C . HIS D 1 170 ? 84.937 -20.071 -12.267 1.00 51.67 170 HIS C C 1
ATOM 7636 O O . HIS D 1 170 ? 85.152 -19.897 -13.471 1.00 46.33 170 HIS C O 1
ATOM 7643 N N . LYS D 1 171 ? 85.822 -19.722 -11.333 1.00 54.11 171 LYS C N 1
ATOM 7644 C CA . LYS D 1 171 ? 87.087 -19.080 -11.672 1.00 54.72 171 LYS C CA 1
ATOM 7645 C C . LYS D 1 171 ? 88.261 -20.050 -11.715 1.00 53.72 171 LYS C C 1
ATOM 7646 O O . LYS D 1 171 ? 89.383 -19.626 -12.006 1.00 58.61 171 LYS C O 1
ATOM 7652 N N . TRP D 1 172 ? 88.038 -21.329 -11.424 1.00 56.65 172 TRP C N 1
ATOM 7653 C CA . TRP D 1 172 ? 89.137 -22.284 -11.341 1.00 49.20 172 TRP C CA 1
ATOM 7654 C C . TRP D 1 172 ? 89.807 -22.474 -12.699 1.00 52.95 172 TRP C C 1
ATOM 7655 O O . TRP D 1 172 ? 89.156 -22.425 -13.747 1.00 52.15 172 TRP C O 1
ATOM 7666 N N . ALA D 1 173 ? 91.126 -22.673 -12.675 1.00 59.36 173 ALA C N 1
ATOM 7667 C CA . ALA D 1 173 ? 91.906 -22.807 -13.900 1.00 62.19 173 ALA C CA 1
ATOM 7668 C C . ALA D 1 173 ? 91.749 -24.162 -14.583 1.00 58.75 173 ALA C C 1
ATOM 7669 O O . ALA D 1 173 ? 92.086 -24.278 -15.767 1.00 54.65 173 ALA C O 1
ATOM 7671 N N . ASP D 1 174 ? 91.260 -25.185 -13.880 1.00 59.53 174 ASP C N 1
ATOM 7672 C CA . ASP D 1 174 ? 91.088 -26.520 -14.454 1.00 64.03 174 ASP C CA 1
ATOM 7673 C C . ASP D 1 174 ? 89.705 -27.047 -14.093 1.00 63.89 174 ASP C C 1
ATOM 7674 O O . ASP D 1 174 ? 89.438 -27.363 -12.929 1.00 63.51 174 ASP C O 1
ATOM 7679 N N . PHE D 1 175 ? 88.847 -27.190 -15.099 1.00 59.89 175 PHE C N 1
ATOM 7680 C CA . PHE D 1 175 ? 87.481 -27.650 -14.887 1.00 63.33 175 PHE C CA 1
ATOM 7681 C C . PHE D 1 175 ? 87.357 -29.164 -14.803 1.00 66.64 175 PHE C C 1
ATOM 7682 O O . PHE D 1 175 ? 86.246 -29.663 -14.592 1.00 61.67 175 PHE C O 1
ATOM 7690 N N . ASN D 1 176 ? 88.450 -29.910 -14.978 1.00 64.48 176 ASN C N 1
ATOM 7691 C CA . ASN D 1 176 ? 88.414 -31.329 -14.650 1.00 70.78 176 ASN C CA 1
ATOM 7692 C C . ASN D 1 176 ? 88.309 -31.551 -13.150 1.00 64.25 176 ASN C C 1
ATOM 7693 O O . ASN D 1 176 ? 87.951 -32.651 -12.716 1.00 68.33 176 ASN C O 1
ATOM 7698 N N . ASP D 1 177 ? 88.630 -30.538 -12.354 1.00 64.89 177 ASP C N 1
ATOM 7699 C CA . ASP D 1 177 ? 88.457 -30.596 -10.910 1.00 62.44 177 ASP C CA 1
ATOM 7700 C C . ASP D 1 177 ? 87.086 -30.013 -10.586 1.00 66.84 177 ASP C C 1
ATOM 7701 O O . ASP D 1 177 ? 86.885 -28.796 -10.662 1.00 61.62 177 ASP C O 1
ATOM 7706 N N . ASN D 1 178 ? 86.154 -30.877 -10.190 1.00 66.68 178 ASN C N 1
ATOM 7707 C CA . ASN D 1 178 ? 84.815 -30.463 -9.793 1.00 60.74 178 ASN C CA 1
ATOM 7708 C C . ASN D 1 178 ? 84.742 -30.240 -8.300 1.00 66.04 178 ASN C C 1
ATOM 7709 O O . ASN D 1 178 ? 83.650 -30.131 -7.732 1.00 60.27 178 ASN C O 1
ATOM 7714 N N . GLY D 1 179 ? 85.888 -30.222 -7.656 1.00 59.03 179 GLY C N 1
ATOM 7715 C CA . GLY D 1 179 ? 85.977 -29.965 -6.253 1.00 58.10 179 GLY C CA 1
ATOM 7716 C C . GLY D 1 179 ? 85.516 -31.147 -5.443 1.00 66.36 179 GLY C C 1
ATOM 7717 O O . GLY D 1 179 ? 85.285 -32.261 -5.935 1.00 65.01 179 GLY C O 1
ATOM 7718 N N . THR D 1 180 ? 85.324 -30.876 -4.165 1.00 73.59 180 THR C N 1
ATOM 7719 C CA . THR D 1 180 ? 84.840 -31.931 -3.310 1.00 71.45 180 THR C CA 1
ATOM 7720 C C . THR D 1 180 ? 83.694 -31.367 -2.505 1.00 74.84 180 THR C C 1
ATOM 7721 O O . THR D 1 180 ? 83.439 -30.174 -2.411 1.00 75.00 180 THR C O 1
ATOM 7725 N N . ARG D 1 181 ? 82.989 -32.318 -1.997 1.00 71.19 181 ARG C N 1
ATOM 7726 C CA . ARG D 1 181 ? 81.746 -32.280 -1.276 1.00 76.62 181 ARG C CA 1
ATOM 7727 C C . ARG D 1 181 ? 81.804 -31.509 0.058 1.00 80.18 181 ARG C C 1
ATOM 7728 O O . ARG D 1 181 ? 80.746 -31.024 0.527 1.00 86.53 181 ARG C O 1
ATOM 7736 N N . ASP D 1 182 ? 82.971 -31.423 0.698 1.00 78.77 182 ASP C N 1
ATOM 7737 C CA . ASP D 1 182 ? 83.094 -30.603 1.901 1.00 85.74 182 ASP C CA 1
ATOM 7738 C C . ASP D 1 182 ? 83.197 -29.121 1.540 1.00 79.27 182 ASP C C 1
ATOM 7739 O O . ASP D 1 182 ? 83.105 -28.270 2.422 1.00 89.35 182 ASP C O 1
ATOM 7744 N N . GLN D 1 183 ? 83.402 -28.803 0.257 1.00 70.07 183 GLN C N 1
ATOM 7745 C CA . GLN D 1 183 ? 83.403 -27.433 -0.234 1.00 67.97 183 GLN C CA 1
ATOM 7746 C C . GLN D 1 183 ? 82.024 -26.929 -0.639 1.00 65.06 183 GLN C C 1
ATOM 7747 O O . GLN D 1 183 ? 81.890 -25.743 -0.957 1.00 71.82 183 GLN C O 1
ATOM 7753 N N . ALA D 1 184 ? 81.000 -27.781 -0.637 1.00 67.85 184 ALA C N 1
ATOM 7754 C CA . ALA D 1 184 ? 79.685 -27.399 -1.137 1.00 66.07 184 ALA C CA 1
ATOM 7755 C C . ALA D 1 184 ? 78.827 -26.766 -0.047 1.00 67.35 184 ALA C C 1
ATOM 7756 O O . ALA D 1 184 ? 78.784 -27.252 1.085 1.00 75.89 184 ALA C O 1
ATOM 7758 N N . VAL D 1 185 ? 78.125 -25.690 -0.404 1.00 66.14 185 VAL C N 1
ATOM 7759 C CA . VAL D 1 185 ? 77.174 -25.031 0.487 1.00 65.20 185 VAL C CA 1
ATOM 7760 C C . VAL D 1 185 ? 75.762 -25.263 -0.036 1.00 60.56 185 VAL C C 1
ATOM 7761 O O . VAL D 1 185 ? 75.499 -25.087 -1.231 1.00 58.75 185 VAL C O 1
ATOM 7765 N N . THR D 1 186 ? 74.863 -25.675 0.853 1.00 70.58 186 THR C N 1
ATOM 7766 C CA . THR D 1 186 ? 73.467 -25.869 0.493 1.00 63.62 186 THR C CA 1
ATOM 7767 C C . THR D 1 186 ? 72.753 -24.521 0.357 1.00 57.28 186 THR C C 1
ATOM 7768 O O . THR D 1 186 ? 73.005 -23.591 1.128 1.00 64.55 186 THR C O 1
ATOM 7772 N N . ALA D 1 187 ? 71.841 -24.430 -0.615 1.00 56.05 187 ALA C N 1
ATOM 7773 C CA . ALA D 1 187 ? 71.020 -23.238 -0.852 1.00 58.53 187 ALA C CA 1
ATOM 7774 C C . ALA D 1 187 ? 69.600 -23.487 -0.343 1.00 61.10 187 ALA C C 1
ATOM 7775 O O . ALA D 1 187 ? 68.820 -24.191 -0.986 1.00 60.85 187 ALA C O 1
ATOM 7777 N N . ILE D 1 188 ? 69.264 -22.916 0.813 1.00 65.29 188 ILE C N 1
ATOM 7778 C CA . ILE D 1 188 ? 67.927 -23.050 1.393 1.00 65.85 188 ILE C CA 1
ATOM 7779 C C . ILE D 1 188 ? 67.036 -21.972 0.784 1.00 77.82 188 ILE C C 1
ATOM 7780 O O . ILE D 1 188 ? 67.337 -20.778 0.892 1.00 78.18 188 ILE C O 1
ATOM 7785 N N . LEU D 1 189 ? 65.926 -22.384 0.164 1.00 69.85 189 LEU C N 1
ATOM 7786 C CA . LEU D 1 189 ? 65.019 -21.445 -0.485 1.00 70.57 189 LEU C CA 1
ATOM 7787 C C . LEU D 1 189 ? 63.587 -21.718 -0.050 1.00 67.92 189 LEU C C 1
ATOM 7788 O O . LEU D 1 189 ? 63.189 -22.873 0.112 1.00 73.36 189 LEU C O 1
ATOM 7793 N N . LYS D 1 190 ? 62.813 -20.655 0.172 1.00 68.08 190 LYS C N 1
ATOM 7794 C CA . LYS D 1 190 ? 61.508 -20.903 0.767 1.00 74.45 190 LYS C CA 1
ATOM 7795 C C . LYS D 1 190 ? 60.344 -20.790 -0.217 1.00 85.35 190 LYS C C 1
ATOM 7796 O O . LYS D 1 190 ? 59.755 -21.810 -0.590 1.00 83.63 190 LYS C O 1
ATOM 7802 N N . ALA D 1 191 ? 60.017 -19.583 -0.683 1.00 92.39 191 ALA C N 1
ATOM 7803 C CA . ALA D 1 191 ? 58.787 -19.394 -1.445 1.00 72.66 191 ALA C CA 1
ATOM 7804 C C . ALA D 1 191 ? 59.041 -19.169 -2.930 1.00 73.67 191 ALA C C 1
ATOM 7805 O O . ALA D 1 191 ? 58.832 -20.081 -3.727 1.00 78.24 191 ALA C O 1
ATOM 7807 N N . GLY D 1 192 ? 59.532 -17.994 -3.323 1.00 75.40 192 GLY C N 1
ATOM 7808 C CA . GLY D 1 192 ? 59.918 -17.783 -4.704 1.00 56.74 192 GLY C CA 1
ATOM 7809 C C . GLY D 1 192 ? 61.416 -17.913 -4.822 1.00 83.05 192 GLY C C 1
ATOM 7810 O O . GLY D 1 192 ? 61.932 -18.754 -5.566 1.00 85.02 192 GLY C O 1
ATOM 7811 N N . GLU D 1 193 ? 62.100 -17.055 -4.073 1.00 76.65 193 GLU C N 1
ATOM 7812 C CA . GLU D 1 193 ? 63.466 -17.256 -3.598 1.00 83.40 193 GLU C CA 1
ATOM 7813 C C . GLU D 1 193 ? 64.336 -17.943 -4.650 1.00 83.08 193 GLU C C 1
ATOM 7814 O O . GLU D 1 193 ? 64.782 -19.079 -4.493 1.00 99.07 193 GLU C O 1
ATOM 7820 N N . MET D 1 194 ? 64.530 -17.239 -5.758 1.00 65.87 194 MET C N 1
ATOM 7821 C CA . MET D 1 194 ? 65.338 -17.756 -6.850 1.00 56.43 194 MET C CA 1
ATOM 7822 C C . MET D 1 194 ? 66.800 -17.885 -6.430 1.00 62.98 194 MET C C 1
ATOM 7823 O O . MET D 1 194 ? 67.265 -17.206 -5.517 1.00 67.11 194 MET C O 1
ATOM 7828 N N . VAL D 1 195 ? 67.514 -18.812 -7.062 1.00 57.94 195 VAL C N 1
ATOM 7829 C CA . VAL D 1 195 ? 68.970 -18.865 -6.996 1.00 51.60 195 VAL C CA 1
ATOM 7830 C C . VAL D 1 195 ? 69.512 -18.808 -8.422 1.00 51.53 195 VAL C C 1
ATOM 7831 O O . VAL D 1 195 ? 69.066 -19.556 -9.298 1.00 54.52 195 VAL C O 1
ATOM 7835 N N . ILE D 1 196 ? 70.448 -17.899 -8.660 1.00 54.49 196 ILE C N 1
ATOM 7836 C CA . ILE D 1 196 ? 71.071 -17.714 -9.963 1.00 49.13 196 ILE C CA 1
ATOM 7837 C C . ILE D 1 196 ? 72.473 -18.299 -9.911 1.00 52.51 196 ILE C C 1
ATOM 7838 O O . ILE D 1 196 ? 73.181 -18.141 -8.910 1.00 57.76 196 ILE C O 1
ATOM 7843 N N . PHE D 1 197 ? 72.872 -18.982 -10.983 1.00 48.45 197 PHE C N 1
ATOM 7844 C CA . PHE D 1 197 ? 74.229 -19.510 -11.047 1.00 51.49 197 PHE C CA 1
ATOM 7845 C C . PHE D 1 197 ? 74.684 -19.620 -12.497 1.00 54.85 197 PHE C C 1
ATOM 7846 O O . PHE D 1 197 ? 73.891 -19.519 -13.436 1.00 50.01 197 PHE C O 1
ATOM 7854 N N . THR D 1 198 ? 75.995 -19.745 -12.661 1.00 46.86 198 THR C N 1
ATOM 7855 C CA . THR D 1 198 ? 76.648 -19.829 -13.957 1.00 43.84 198 THR C CA 1
ATOM 7856 C C . THR D 1 198 ? 76.763 -21.287 -14.397 1.00 40.21 198 THR C C 1
ATOM 7857 O O . THR D 1 198 ? 76.646 -22.216 -13.595 1.00 41.83 198 THR C O 1
ATOM 7861 N N . GLY D 1 199 ? 76.986 -21.480 -15.698 1.00 43.91 199 GLY C N 1
ATOM 7862 C CA . GLY D 1 199 ? 77.267 -22.811 -16.200 1.00 47.97 199 GLY C CA 1
ATOM 7863 C C . GLY D 1 199 ? 78.654 -23.310 -15.858 1.00 53.46 199 GLY C C 1
ATOM 7864 O O . GLY D 1 199 ? 78.961 -24.477 -16.126 1.00 50.85 199 GLY C O 1
ATOM 7865 N N . LYS D 1 200 ? 79.498 -22.444 -15.295 1.00 43.50 200 LYS C N 1
ATOM 7866 C CA . LYS D 1 200 ? 80.833 -22.796 -14.834 1.00 50.64 200 LYS C CA 1
ATOM 7867 C C . LYS D 1 200 ? 80.895 -23.086 -13.340 1.00 50.77 200 LYS C C 1
ATOM 7868 O O . LYS D 1 200 ? 81.967 -23.436 -12.838 1.00 61.46 200 LYS C O 1
ATOM 7874 N N . THR D 1 201 ? 79.784 -22.952 -12.620 1.00 47.47 201 THR C N 1
ATOM 7875 C CA . THR D 1 201 ? 79.778 -23.135 -11.173 1.00 53.48 201 THR C CA 1
ATOM 7876 C C . THR D 1 201 ? 79.539 -24.599 -10.828 1.00 52.87 201 THR C C 1
ATOM 7877 O O . THR D 1 201 ? 78.587 -25.211 -11.323 1.00 53.16 201 THR C O 1
ATOM 7881 N N . VAL D 1 202 ? 80.395 -25.157 -9.966 1.00 60.27 202 VAL C N 1
ATOM 7882 C CA . VAL D 1 202 ? 80.190 -26.531 -9.529 1.00 55.49 202 VAL C CA 1
ATOM 7883 C C . VAL D 1 202 ? 78.944 -26.585 -8.658 1.00 52.43 202 VAL C C 1
ATOM 7884 O O . VAL D 1 202 ? 78.744 -25.740 -7.773 1.00 52.65 202 VAL C O 1
ATOM 7888 N N . HIS D 1 203 ? 78.110 -27.593 -8.889 1.00 49.47 203 HIS C N 1
ATOM 7889 C CA . HIS D 1 203 ? 76.879 -27.737 -8.130 1.00 45.92 203 HIS C CA 1
ATOM 7890 C C . HIS D 1 203 ? 76.415 -29.181 -8.221 1.00 54.98 203 HIS C C 1
ATOM 7891 O O . HIS D 1 203 ? 76.942 -29.981 -8.999 1.00 53.05 203 HIS C O 1
ATOM 7898 N N . CYS D 1 204 ? 75.435 -29.509 -7.385 1.00 56.42 204 CYS C N 1
ATOM 7899 C CA . CYS D 1 204 ? 74.763 -30.795 -7.446 1.00 58.10 204 CYS C CA 1
ATOM 7900 C C . CYS D 1 204 ? 73.437 -30.675 -6.708 1.00 60.69 204 CYS C C 1
ATOM 7901 O O . CYS D 1 204 ? 73.330 -29.952 -5.714 1.00 60.35 204 CYS C O 1
ATOM 7904 N N . GLY D 1 205 ? 72.428 -31.380 -7.212 1.00 56.55 205 GLY C N 1
ATOM 7905 C CA . GLY D 1 205 ? 71.184 -31.492 -6.481 1.00 60.03 205 GLY C CA 1
ATOM 7906 C C . GLY D 1 205 ? 71.325 -32.432 -5.300 1.00 61.80 205 GLY C C 1
ATOM 7907 O O . GLY D 1 205 ? 72.166 -33.330 -5.288 1.00 75.12 205 GLY C O 1
ATOM 7908 N N . GLY D 1 206 ? 70.483 -32.225 -4.286 1.00 65.30 206 GLY C N 1
ATOM 7909 C CA . GLY D 1 206 ? 70.562 -33.043 -3.095 1.00 65.18 206 GLY C CA 1
ATOM 7910 C C . GLY D 1 206 ? 69.701 -34.292 -3.171 1.00 68.14 206 GLY C C 1
ATOM 7911 O O . GLY D 1 206 ? 68.887 -34.472 -4.072 1.00 80.37 206 GLY C O 1
ATOM 7912 N N . ALA D 1 207 ? 69.896 -35.164 -2.187 1.00 75.53 207 ALA C N 1
ATOM 7913 C CA . ALA D 1 207 ? 69.057 -36.342 -2.030 1.00 76.61 207 ALA C CA 1
ATOM 7914 C C . ALA D 1 207 ? 67.786 -35.999 -1.265 1.00 75.73 207 ALA C C 1
ATOM 7915 O O . ALA D 1 207 ? 67.809 -35.206 -0.320 1.00 88.21 207 ALA C O 1
ATOM 7917 N N . ASN D 1 208 ? 66.670 -36.601 -1.672 1.00 75.12 208 ASN C N 1
ATOM 7918 C CA . ASN D 1 208 ? 65.406 -36.377 -0.973 1.00 78.55 208 ASN C CA 1
ATOM 7919 C C . ASN D 1 208 ? 65.278 -37.492 0.053 1.00 82.11 208 ASN C C 1
ATOM 7920 O O . ASN D 1 208 ? 64.726 -38.560 -0.213 1.00 86.89 208 ASN C O 1
ATOM 7925 N N . SER D 1 209 ? 65.811 -37.229 1.248 1.00 89.86 209 SER C N 1
ATOM 7926 C CA . SER D 1 209 ? 65.752 -38.190 2.341 1.00 85.70 209 SER C CA 1
ATOM 7927 C C . SER D 1 209 ? 64.335 -38.372 2.863 1.00 94.81 209 SER C C 1
ATOM 7928 O O . SER D 1 209 ? 64.002 -39.440 3.389 1.00 103.19 209 SER C O 1
ATOM 7931 N N . THR D 1 210 ? 63.500 -37.342 2.742 1.00 88.99 210 THR C N 1
ATOM 7932 C CA . THR D 1 210 ? 62.147 -37.395 3.280 1.00 90.80 210 THR C CA 1
ATOM 7933 C C . THR D 1 210 ? 61.352 -38.526 2.640 1.00 92.33 210 THR C C 1
ATOM 7934 O O . THR D 1 210 ? 61.587 -38.910 1.494 1.00 100.71 210 THR C O 1
ATOM 7938 N N . LYS D 1 211 ? 60.430 -39.091 3.415 1.00 96.18 211 LYS C N 1
ATOM 7939 C CA . LYS D 1 211 ? 59.473 -40.047 2.877 1.00 101.72 211 LYS C CA 1
ATOM 7940 C C . LYS D 1 211 ? 58.268 -39.377 2.229 1.00 110.27 211 LYS C C 1
ATOM 7941 O O . LYS D 1 211 ? 57.443 -40.072 1.625 1.00 109.05 211 LYS C O 1
ATOM 7947 N N . ASP D 1 212 ? 58.152 -38.051 2.326 1.00 106.01 212 ASP C N 1
ATOM 7948 C CA . ASP D 1 212 ? 56.883 -37.370 2.100 1.00 98.31 212 ASP C CA 1
ATOM 7949 C C . ASP D 1 212 ? 56.958 -36.120 1.232 1.00 107.01 212 ASP C C 1
ATOM 7950 O O . ASP D 1 212 ? 55.915 -35.704 0.712 1.00 95.82 212 ASP C O 1
ATOM 7955 N N . SER D 1 213 ? 58.122 -35.500 1.068 1.00 98.07 213 SER C N 1
ATOM 7956 C CA . SER D 1 213 ? 58.215 -34.170 0.485 1.00 90.63 213 SER C CA 1
ATOM 7957 C C . SER D 1 213 ? 58.788 -34.218 -0.926 1.00 89.35 213 SER C C 1
ATOM 7958 O O . SER D 1 213 ? 59.763 -34.931 -1.193 1.00 87.38 213 SER C O 1
ATOM 7961 N N . VAL D 1 214 ? 58.184 -33.451 -1.830 1.00 85.47 214 VAL C N 1
ATOM 7962 C CA . VAL D 1 214 ? 58.667 -33.348 -3.201 1.00 86.72 214 VAL C CA 1
ATOM 7963 C C . VAL D 1 214 ? 59.264 -31.954 -3.424 1.00 80.87 214 VAL C C 1
ATOM 7964 O O . VAL D 1 214 ? 58.555 -30.943 -3.276 1.00 83.03 214 VAL C O 1
ATOM 7968 N N . ARG D 1 215 ? 60.566 -31.918 -3.815 1.00 72.34 215 ARG C N 1
ATOM 7969 C CA . ARG D 1 215 ? 61.227 -30.731 -4.383 1.00 76.03 215 ARG C CA 1
ATOM 7970 C C . ARG D 1 215 ? 60.858 -30.424 -5.807 1.00 77.61 215 ARG C C 1
ATOM 7971 O O . ARG D 1 215 ? 61.028 -31.273 -6.674 1.00 80.47 215 ARG C O 1
ATOM 7979 N N . ARG D 1 216 ? 60.446 -29.165 -6.041 1.00 71.12 216 ARG C N 1
ATOM 7980 C CA . ARG D 1 216 ? 60.002 -28.640 -7.330 1.00 70.83 216 ARG C CA 1
ATOM 7981 C C . ARG D 1 216 ? 60.682 -27.309 -7.630 1.00 65.29 216 ARG C C 1
ATOM 7982 O O . ARG D 1 216 ? 60.717 -26.405 -6.788 1.00 61.98 216 ARG C O 1
ATOM 7990 N N . ALA D 1 217 ? 61.141 -27.165 -8.871 1.00 59.14 217 ALA C N 1
ATOM 7991 C CA . ALA D 1 217 ? 61.904 -25.997 -9.290 1.00 60.80 217 ALA C CA 1
ATOM 7992 C C . ALA D 1 217 ? 61.544 -25.642 -10.724 1.00 64.79 217 ALA C C 1
ATOM 7993 O O . ALA D 1 217 ? 61.067 -26.480 -11.487 1.00 62.72 217 ALA C O 1
ATOM 7995 N N . LEU D 1 218 ? 61.767 -24.385 -11.082 1.00 66.77 218 LEU C N 1
ATOM 7996 C CA . LEU D 1 218 ? 61.626 -23.918 -12.457 1.00 63.49 218 LEU C CA 1
ATOM 7997 C C . LEU D 1 218 ? 62.974 -23.357 -12.886 1.00 55.87 218 LEU C C 1
ATOM 7998 O O . LEU D 1 218 ? 63.415 -22.328 -12.372 1.00 58.64 218 LEU C O 1
ATOM 8003 N N . GLY D 1 219 ? 63.632 -24.033 -13.830 1.00 49.19 219 GLY C N 1
ATOM 8004 C CA . GLY D 1 219 ? 64.918 -23.598 -14.331 1.00 49.02 219 GLY C CA 1
ATOM 8005 C C . GLY D 1 219 ? 64.748 -22.856 -15.638 1.00 49.23 219 GLY C C 1
ATOM 8006 O O . GLY D 1 219 ? 64.032 -23.304 -16.538 1.00 54.91 219 GLY C O 1
ATOM 8007 N N . MET D 1 220 ? 65.425 -21.715 -15.730 1.00 57.14 220 MET C N 1
ATOM 8008 C CA . MET D 1 220 ? 65.469 -20.884 -16.924 1.00 43.84 220 MET C CA 1
ATOM 8009 C C . MET D 1 220 ? 66.943 -20.747 -17.292 1.00 53.03 220 MET C C 1
ATOM 8010 O O . MET D 1 220 ? 67.691 -20.037 -16.611 1.00 57.54 220 MET C O 1
ATOM 8015 N N . ASN D 1 221 ? 67.369 -21.444 -18.341 1.00 48.88 221 ASN C N 1
ATOM 8016 C CA . ASN D 1 221 ? 68.759 -21.466 -18.775 1.00 46.07 221 ASN C CA 1
ATOM 8017 C C . ASN D 1 221 ? 68.896 -20.632 -20.042 1.00 48.41 221 ASN C C 1
ATOM 8018 O O . ASN D 1 221 ? 68.326 -20.986 -21.085 1.00 53.87 221 ASN C O 1
ATOM 8023 N N . PHE D 1 222 ? 69.646 -19.533 -19.942 1.00 46.18 222 PHE C N 1
ATOM 8024 C CA . PHE D 1 222 ? 69.888 -18.593 -21.025 1.00 49.06 222 PHE C CA 1
ATOM 8025 C C . PHE D 1 222 ? 71.279 -18.782 -21.624 1.00 39.63 222 PHE C C 1
ATOM 8026 O O . PHE D 1 222 ? 72.228 -19.174 -20.937 1.00 44.98 222 PHE C O 1
ATOM 8034 N N . HIS D 1 223 ? 71.393 -18.427 -22.906 1.00 43.34 223 HIS C N 1
ATOM 8035 C CA . HIS D 1 223 ? 72.544 -18.506 -23.790 1.00 45.18 223 HIS C CA 1
ATOM 8036 C C . HIS D 1 223 ? 72.860 -17.132 -24.373 1.00 47.88 223 HIS C C 1
ATOM 8037 O O . HIS D 1 223 ? 71.964 -16.294 -24.516 1.00 42.96 223 HIS C O 1
ATOM 8044 N N . PRO D 1 224 ? 74.116 -16.879 -24.732 1.00 46.81 224 PRO C N 1
ATOM 8045 C CA . PRO D 1 224 ? 74.414 -15.762 -25.632 1.00 39.75 224 PRO C CA 1
ATOM 8046 C C . PRO D 1 224 ? 73.884 -16.072 -27.024 1.00 47.41 224 PRO C C 1
ATOM 8047 O O . PRO D 1 224 ? 73.580 -17.219 -27.357 1.00 52.15 224 PRO C O 1
ATOM 8051 N N . TRP D 1 225 ? 73.768 -15.023 -27.842 1.00 48.80 225 TRP C N 1
ATOM 8052 C CA . TRP D 1 225 ? 73.078 -15.152 -29.124 1.00 48.61 225 TRP C CA 1
ATOM 8053 C C . TRP D 1 225 ? 73.689 -16.239 -30.005 1.00 55.51 225 TRP C C 1
ATOM 8054 O O . TRP D 1 225 ? 72.970 -16.876 -30.786 1.00 51.53 225 TRP C O 1
ATOM 8065 N N . TYR D 1 226 ? 74.994 -16.483 -29.886 1.00 51.01 226 TYR C N 1
ATOM 8066 C CA . TYR D 1 226 ? 75.700 -17.362 -30.813 1.00 42.75 226 TYR C CA 1
ATOM 8067 C C . TYR D 1 226 ? 75.703 -18.836 -30.407 1.00 47.67 226 TYR C C 1
ATOM 8068 O O . TYR D 1 226 ? 76.260 -19.655 -31.146 1.00 48.32 226 TYR C O 1
ATOM 8077 N N . VAL D 1 227 ? 75.102 -19.208 -29.278 1.00 44.35 227 VAL C N 1
ATOM 8078 C CA . VAL D 1 227 ? 75.068 -20.599 -28.832 1.00 45.23 227 VAL C CA 1
ATOM 8079 C C . VAL D 1 227 ? 73.666 -21.158 -29.046 1.00 40.34 227 VAL C C 1
ATOM 8080 O O . VAL D 1 227 ? 72.674 -20.545 -28.633 1.00 41.62 227 VAL C O 1
ATOM 8084 N N . THR D 1 228 ? 73.598 -22.339 -29.657 1.00 38.05 228 THR C N 1
ATOM 8085 C CA . THR D 1 228 ? 72.331 -22.932 -30.069 1.00 40.77 228 THR C CA 1
ATOM 8086 C C . THR D 1 228 ? 71.464 -23.264 -28.858 1.00 46.86 228 THR C C 1
ATOM 8087 O O . THR D 1 228 ? 71.929 -23.957 -27.941 1.00 49.77 228 THR C O 1
ATOM 8091 N N . PRO D 1 229 ? 70.215 -22.798 -28.810 1.00 48.64 229 PRO C N 1
ATOM 8092 C CA . PRO D 1 229 ? 69.317 -23.211 -27.726 1.00 47.81 229 PRO C CA 1
ATOM 8093 C C . PRO D 1 229 ? 69.027 -24.701 -27.790 1.00 52.66 229 PRO C C 1
ATOM 8094 O O . PRO D 1 229 ? 68.901 -25.289 -28.867 1.00 57.54 229 PRO C O 1
ATOM 8098 N N . TYR D 1 230 ? 68.888 -25.304 -26.607 1.00 46.97 230 TYR C N 1
ATOM 8099 C CA . TYR D 1 230 ? 68.526 -26.713 -26.533 1.00 47.98 230 TYR C CA 1
ATOM 8100 C C . TYR D 1 230 ? 67.108 -26.955 -27.045 1.00 49.56 230 TYR C C 1
ATOM 8101 O O . TYR D 1 230 ? 66.843 -27.969 -27.701 1.00 45.99 230 TYR C O 1
ATOM 8110 N N . GLU D 1 231 ? 66.183 -26.042 -26.755 1.00 52.46 231 GLU C N 1
ATOM 8111 C CA . GLU D 1 231 ? 64.781 -26.199 -27.123 1.00 42.33 231 GLU C CA 1
ATOM 8112 C C . GLU D 1 231 ? 64.461 -25.486 -28.432 1.00 54.08 231 GLU C C 1
ATOM 8113 O O . GLU D 1 231 ? 64.942 -24.378 -28.689 1.00 53.99 231 GLU C O 1
ATOM 8119 N N . ASN D 1 232 ? 63.632 -26.130 -29.246 1.00 60.42 232 ASN C N 1
ATOM 8120 C CA . ASN D 1 232 ? 63.053 -25.541 -30.446 1.00 46.57 232 ASN C CA 1
ATOM 8121 C C . ASN D 1 232 ? 61.604 -25.194 -30.132 1.00 52.83 232 ASN C C 1
ATOM 8122 O O . ASN D 1 232 ? 60.856 -26.044 -29.638 1.00 60.60 232 ASN C O 1
ATOM 8127 N N . PHE D 1 233 ? 61.209 -23.950 -30.406 1.00 55.87 233 PHE C N 1
ATOM 8128 C CA . PHE D 1 233 ? 59.888 -23.460 -30.028 1.00 55.21 233 PHE C CA 1
ATOM 8129 C C . PHE D 1 233 ? 58.984 -23.209 -31.229 1.00 60.68 233 PHE C C 1
ATOM 8130 O O . PHE D 1 233 ? 58.017 -22.448 -31.119 1.00 59.87 233 PHE C O 1
ATOM 8138 N N . TYR D 1 234 ? 59.285 -23.805 -32.381 1.00 54.74 234 TYR C N 1
ATOM 8139 C CA . TYR D 1 234 ? 58.487 -23.526 -33.567 1.00 54.13 234 TYR C CA 1
ATOM 8140 C C . TYR D 1 234 ? 57.183 -24.309 -33.650 1.00 55.21 234 TYR C C 1
ATOM 8141 O O . TYR D 1 234 ? 56.307 -23.930 -34.437 1.00 58.99 234 TYR C O 1
ATOM 8150 N N . ASN D 1 235 ? 57.019 -25.374 -32.876 1.00 48.26 235 ASN C N 1
ATOM 8151 C CA . ASN D 1 235 ? 55.710 -26.008 -32.845 1.00 53.45 235 ASN C CA 1
ATOM 8152 C C . ASN D 1 235 ? 54.763 -25.291 -31.895 1.00 50.65 235 ASN C C 1
ATOM 8153 O O . ASN D 1 235 ? 53.627 -25.740 -31.715 1.00 59.42 235 ASN C O 1
ATOM 8158 N N . THR D 1 236 ? 55.220 -24.215 -31.267 1.00 48.96 236 THR C N 1
ATOM 8159 C CA . THR D 1 236 ? 54.342 -23.395 -30.452 1.00 58.53 236 THR C CA 1
ATOM 8160 C C . THR D 1 236 ? 53.245 -22.820 -31.342 1.00 64.83 236 THR C C 1
ATOM 8161 O O . THR D 1 236 ? 53.544 -22.306 -32.430 1.00 58.78 236 THR C O 1
ATOM 8165 N N . PRO D 1 237 ? 51.978 -22.910 -30.943 1.00 59.13 237 PRO C N 1
ATOM 8166 C CA . PRO D 1 237 ? 50.907 -22.424 -31.819 1.00 57.55 237 PRO C CA 1
ATOM 8167 C C . PRO D 1 237 ? 51.066 -20.935 -32.075 1.00 60.23 237 PRO C C 1
ATOM 8168 O O . PRO D 1 237 ? 51.489 -20.178 -31.199 1.00 67.72 237 PRO C O 1
ATOM 8172 N N . ARG D 1 238 ? 50.735 -20.525 -33.301 1.00 62.45 238 ARG C N 1
ATOM 8173 C CA . ARG D 1 238 ? 50.989 -19.150 -33.715 1.00 60.93 238 ARG C CA 1
ATOM 8174 C C . ARG D 1 238 ? 50.227 -18.153 -32.856 1.00 66.33 238 ARG C C 1
ATOM 8175 O O . ARG D 1 238 ? 50.722 -17.046 -32.607 1.00 65.12 238 ARG C O 1
ATOM 8183 N N . GLU D 1 239 ? 49.033 -18.520 -32.384 1.00 54.12 239 GLU C N 1
ATOM 8184 C CA . GLU D 1 239 ? 48.291 -17.608 -31.521 1.00 74.10 239 GLU C CA 1
ATOM 8185 C C . GLU D 1 239 ? 48.993 -17.415 -30.186 1.00 68.99 239 GLU C C 1
ATOM 8186 O O . GLU D 1 239 ? 48.881 -16.346 -29.576 1.00 71.80 239 GLU C O 1
ATOM 8192 N N . VAL D 1 240 ? 49.729 -18.427 -29.723 1.00 70.52 240 VAL C N 1
ATOM 8193 C CA . VAL D 1 240 ? 50.447 -18.286 -28.463 1.00 66.55 240 VAL C CA 1
ATOM 8194 C C . VAL D 1 240 ? 51.653 -17.371 -28.637 1.00 64.57 240 VAL C C 1
ATOM 8195 O O . VAL D 1 240 ? 51.941 -16.531 -27.775 1.00 60.58 240 VAL C O 1
ATOM 8199 N N . VAL D 1 241 ? 52.350 -17.485 -29.770 1.00 55.52 241 VAL C N 1
ATOM 8200 C CA . VAL D 1 241 ? 53.477 -16.600 -30.045 1.00 56.59 241 VAL C CA 1
ATOM 8201 C C . VAL D 1 241 ? 53.003 -15.167 -30.249 1.00 62.88 241 VAL C C 1
ATOM 8202 O O . VAL D 1 241 ? 53.641 -14.215 -29.786 1.00 61.86 241 VAL C O 1
ATOM 8206 N N . GLU D 1 242 ? 51.866 -14.990 -30.926 1.00 67.41 242 GLU C N 1
ATOM 8207 C CA . GLU D 1 242 ? 51.358 -13.649 -31.192 1.00 69.43 242 GLU C CA 1
ATOM 8208 C C . GLU D 1 242 ? 50.830 -12.967 -29.938 1.00 63.69 242 GLU C C 1
ATOM 8209 O O . GLU D 1 242 ? 50.690 -11.740 -29.929 1.00 62.52 242 GLU C O 1
ATOM 8215 N N . SER D 1 243 ? 50.510 -13.729 -28.893 1.00 65.30 243 SER C N 1
ATOM 8216 C CA . SER D 1 243 ? 50.124 -13.135 -27.621 1.00 56.89 243 SER C CA 1
ATOM 8217 C C . SER D 1 243 ? 51.318 -12.644 -26.809 1.00 71.32 243 SER C C 1
ATOM 8218 O O . SER D 1 243 ? 51.121 -11.908 -25.836 1.00 71.44 243 SER C O 1
ATOM 8221 N N . MET D 1 244 ? 52.540 -13.029 -27.176 1.00 62.39 244 MET C N 1
ATOM 8222 C CA . MET D 1 244 ? 53.728 -12.668 -26.415 1.00 57.47 244 MET C CA 1
ATOM 8223 C C . MET D 1 244 ? 54.319 -11.349 -26.888 1.00 58.96 244 MET C C 1
ATOM 8224 O O . MET D 1 244 ? 54.163 -10.951 -28.046 1.00 64.38 244 MET C O 1
ATOM 8229 N N . THR D 1 245 ? 55.025 -10.684 -25.976 1.00 49.40 245 THR C N 1
ATOM 8230 C CA . THR D 1 245 ? 55.749 -9.474 -26.320 1.00 58.44 245 THR C CA 1
ATOM 8231 C C . THR D 1 245 ? 56.951 -9.808 -27.204 1.00 55.32 245 THR C C 1
ATOM 8232 O O . THR D 1 245 ? 57.482 -10.925 -27.139 1.00 49.36 245 THR C O 1
ATOM 8236 N N . PRO D 1 246 ? 57.409 -8.859 -28.027 1.00 59.15 246 PRO C N 1
ATOM 8237 C CA . PRO D 1 246 ? 58.572 -9.135 -28.888 1.00 59.03 246 PRO C CA 1
ATOM 8238 C C . PRO D 1 246 ? 59.824 -9.547 -28.126 1.00 59.45 246 PRO C C 1
ATOM 8239 O O . PRO D 1 246 ? 60.623 -10.328 -28.662 1.00 58.09 246 PRO C O 1
ATOM 8243 N N . LEU D 1 247 ? 60.033 -9.042 -26.911 1.00 57.11 247 LEU C N 1
ATOM 8244 C CA . LEU D 1 247 ? 61.162 -9.507 -26.111 1.00 53.56 247 LEU C CA 1
ATOM 8245 C C . LEU D 1 247 ? 61.045 -11.000 -25.819 1.00 51.73 247 LEU C C 1
ATOM 8246 O O . LEU D 1 247 ? 61.995 -11.766 -26.032 1.00 48.55 247 LEU C O 1
ATOM 8251 N N . ALA D 1 248 ? 59.871 -11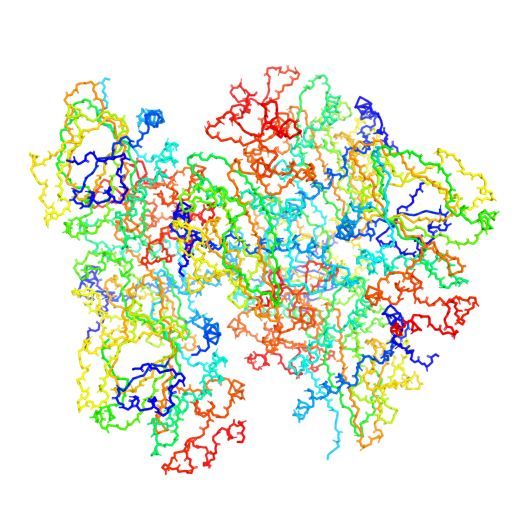.435 -25.353 1.00 50.24 248 ALA C N 1
ATOM 8252 C CA . ALA D 1 248 ? 59.660 -12.855 -25.090 1.00 49.87 248 ALA C CA 1
ATOM 8253 C C . ALA D 1 248 ? 59.721 -13.680 -26.368 1.00 47.90 248 ALA C C 1
ATOM 8254 O O . ALA D 1 248 ? 60.155 -14.836 -26.333 1.00 51.25 248 ALA C O 1
ATOM 8256 N N . GLN D 1 249 ? 59.290 -13.114 -27.499 1.00 50.75 249 GLN C N 1
ATOM 8257 C CA . GLN D 1 249 ? 59.422 -13.830 -28.764 1.00 52.36 249 GLN C CA 1
ATOM 8258 C C . GLN D 1 249 ? 60.887 -14.008 -29.141 1.00 52.17 249 GLN C C 1
ATOM 8259 O O . GLN D 1 249 ? 61.273 -15.058 -29.674 1.00 41.56 249 GLN C O 1
ATOM 8265 N N . ARG D 1 250 ? 61.718 -12.991 -28.875 1.00 49.77 250 ARG C N 1
ATOM 8266 C CA . ARG D 1 250 ? 63.150 -13.134 -29.099 1.00 50.74 250 ARG C CA 1
ATOM 8267 C C . ARG D 1 250 ? 63.749 -14.176 -28.165 1.00 52.53 250 ARG C C 1
ATOM 8268 O O . ARG D 1 250 ? 64.687 -14.884 -28.546 1.00 50.08 250 ARG C O 1
ATOM 8276 N N . MET D 1 251 ? 63.204 -14.294 -26.950 1.00 50.40 251 MET C N 1
ATOM 8277 C CA . MET D 1 251 ? 63.723 -15.271 -25.998 1.00 52.45 251 MET C CA 1
ATOM 8278 C C . MET D 1 251 ? 63.507 -16.700 -26.487 1.00 48.55 251 MET C C 1
ATOM 8279 O O . MET D 1 251 ? 64.297 -17.595 -26.158 1.00 41.78 251 MET C O 1
ATOM 8284 N N . ILE D 1 252 ? 62.457 -16.935 -27.268 1.00 42.51 252 ILE C N 1
ATOM 8285 C CA . ILE D 1 252 ? 62.131 -18.275 -27.736 1.00 42.47 252 ILE C CA 1
ATOM 8286 C C . ILE D 1 252 ? 62.475 -18.456 -29.215 1.00 41.04 252 ILE C C 1
ATOM 8287 O O . ILE D 1 252 ? 62.005 -19.399 -29.850 1.00 38.19 252 ILE C O 1
ATOM 8292 N N . GLY D 1 253 ? 63.300 -17.571 -29.765 1.00 39.23 253 GLY C N 1
ATOM 8293 C CA . GLY D 1 253 ? 63.873 -17.769 -31.080 1.00 45.62 253 GLY C CA 1
ATOM 8294 C C . GLY D 1 253 ? 63.022 -17.367 -32.261 1.00 44.52 253 GLY C C 1
ATOM 8295 O O . GLY D 1 253 ? 63.382 -17.703 -33.395 1.00 54.16 253 GLY C O 1
ATOM 8296 N N . TRP D 1 254 ? 61.921 -16.652 -32.051 1.00 41.90 254 TRP C N 1
ATOM 8297 C CA . TRP D 1 254 ? 61.082 -16.218 -33.163 1.00 55.59 254 TRP C CA 1
ATOM 8298 C C . TRP D 1 254 ? 61.461 -14.847 -33.710 1.00 55.21 254 TRP C C 1
ATOM 8299 O O . TRP D 1 254 ? 60.854 -14.403 -34.689 1.00 62.77 254 TRP C O 1
ATOM 8310 N N . ARG D 1 255 ? 62.436 -14.169 -33.108 1.00 50.44 255 ARG C N 1
ATOM 8311 C CA . ARG D 1 255 ? 62.936 -12.895 -33.602 1.00 48.49 255 ARG C CA 1
ATOM 8312 C C . ARG D 1 255 ? 64.452 -12.970 -33.745 1.00 48.59 255 ARG C C 1
ATOM 8313 O O . ARG D 1 255 ? 65.116 -13.792 -33.109 1.00 61.79 255 ARG C O 1
ATOM 8321 N N . THR D 1 256 ? 64.998 -12.108 -34.599 1.00 51.21 256 THR C N 1
ATOM 8322 C CA . THR D 1 256 ? 66.439 -12.103 -34.800 1.00 59.08 256 THR C CA 1
ATOM 8323 C C . THR D 1 256 ? 67.156 -11.494 -33.605 1.00 62.74 256 THR C C 1
ATOM 8324 O O . THR D 1 256 ? 66.625 -10.629 -32.902 1.00 61.10 256 THR C O 1
ATOM 8328 N N . LEU D 1 257 ? 68.370 -11.974 -33.375 1.00 57.51 257 LEU C N 1
ATOM 8329 C CA . LEU D 1 257 ? 69.247 -11.437 -32.351 1.00 58.72 257 LEU C CA 1
ATOM 8330 C C . LEU D 1 257 ? 70.026 -10.267 -32.934 1.00 58.79 257 LEU C C 1
ATOM 8331 O O . LEU D 1 257 ? 70.209 -10.156 -34.148 1.00 61.24 257 LEU C O 1
ATOM 8336 N N . HIS D 1 258 ? 70.495 -9.388 -32.057 1.00 57.65 258 HIS C N 1
ATOM 8337 C CA . HIS D 1 258 ? 71.226 -8.198 -32.477 1.00 61.39 258 HIS C CA 1
ATOM 8338 C C . HIS D 1 258 ? 72.541 -8.119 -31.720 1.00 67.79 258 HIS C C 1
ATOM 8339 O O . HIS D 1 258 ? 72.696 -7.302 -30.804 1.00 63.93 258 HIS C O 1
ATOM 8346 N N . PRO D 1 259 ? 73.511 -8.965 -32.065 1.00 67.25 259 PRO C N 1
ATOM 8347 C CA . PRO D 1 259 ? 74.841 -8.782 -31.484 1.00 66.29 259 PRO C CA 1
ATOM 8348 C C . PRO D 1 259 ? 75.397 -7.446 -31.942 1.00 70.23 259 PRO C C 1
ATOM 8349 O O . PRO D 1 259 ? 75.214 -7.039 -33.088 1.00 83.78 259 PRO C O 1
ATOM 8353 N N . HIS D 1 260 ? 76.076 -6.757 -31.033 1.00 72.77 260 HIS C N 1
ATOM 8354 C CA . HIS D 1 260 ? 76.796 -5.538 -31.398 1.00 86.91 260 HIS C CA 1
ATOM 8355 C C . HIS D 1 260 ? 78.022 -5.821 -32.261 1.00 89.10 260 HIS C C 1
ATOM 8356 O O . HIS D 1 260 ? 78.480 -4.929 -32.987 1.00 93.50 260 HIS C O 1
ATOM 8363 N N . SER D 1 261 ? 78.608 -7.012 -32.136 1.00 82.81 261 SER C N 1
ATOM 8364 C CA . SER D 1 261 ? 79.753 -7.359 -32.971 1.00 76.66 261 SER C CA 1
ATOM 8365 C C . SER D 1 261 ? 79.356 -7.299 -34.440 1.00 82.30 261 SER C C 1
ATOM 8366 O O . SER D 1 261 ? 79.955 -6.566 -35.236 1.00 97.18 261 SER C O 1
ATOM 8369 N N . HIS D 1 262 ? 78.335 -8.065 -34.810 1.00 82.79 262 HIS C N 1
ATOM 8370 C CA . HIS D 1 262 ? 77.726 -8.024 -36.139 1.00 88.45 262 HIS C CA 1
ATOM 8371 C C . HIS D 1 262 ? 76.446 -7.203 -35.989 1.00 87.71 262 HIS C C 1
ATOM 8372 O O . HIS D 1 262 ? 75.359 -7.744 -35.781 1.00 86.84 262 HIS C O 1
ATOM 8379 N N . SER D 1 263 ? 76.588 -5.878 -36.102 1.00 85.67 263 SER C N 1
ATOM 8380 C CA . SER D 1 263 ? 75.500 -4.963 -35.760 1.00 93.97 263 SER C CA 1
ATOM 8381 C C . SER D 1 263 ? 74.259 -5.163 -36.625 1.00 97.80 263 SER C C 1
ATOM 8382 O O . SER D 1 263 ? 73.146 -4.848 -36.187 1.00 97.05 263 SER C O 1
ATOM 8385 N N . PHE D 1 264 ? 74.418 -5.679 -37.844 1.00 95.58 264 PHE C N 1
ATOM 8386 C CA . PHE D 1 264 ? 73.279 -5.793 -38.747 1.00 75.31 264 PHE C CA 1
ATOM 8387 C C . PHE D 1 264 ? 72.308 -6.886 -38.333 1.00 89.32 264 PHE C C 1
ATOM 8388 O O . PHE D 1 264 ? 71.195 -6.934 -38.871 1.00 91.93 264 PHE C O 1
ATOM 8396 N N . GLY D 1 265 ? 72.694 -7.762 -37.408 1.00 80.87 265 GLY C N 1
ATOM 8397 C CA . GLY D 1 265 ? 71.779 -8.786 -36.952 1.00 70.79 265 GLY C CA 1
ATOM 8398 C C . GLY D 1 265 ? 72.273 -10.201 -37.160 1.00 67.46 265 GLY C C 1
ATOM 8399 O O . GLY D 1 265 ? 73.231 -10.441 -37.900 1.00 73.99 265 GLY C O 1
ATOM 8400 N N . TRP D 1 266 ? 71.627 -11.143 -36.482 1.00 58.68 266 TRP C N 1
ATOM 8401 C CA . TRP D 1 266 ? 71.912 -12.562 -36.606 1.00 55.38 266 TRP C CA 1
ATOM 8402 C C . TRP D 1 266 ? 70.589 -13.301 -36.501 1.00 53.15 266 TRP C C 1
ATOM 8403 O O . TRP D 1 266 ? 69.639 -12.795 -35.897 1.00 53.21 266 TRP C O 1
ATOM 8414 N N . TRP D 1 267 ? 70.529 -14.498 -37.097 1.00 51.05 267 TRP C N 1
ATOM 8415 C CA . TRP D 1 267 ? 69.299 -15.297 -37.120 1.00 50.41 267 TRP C CA 1
ATOM 8416 C C . TRP D 1 267 ? 68.226 -14.583 -37.946 1.00 50.76 267 TRP C C 1
ATOM 8417 O O . TRP D 1 267 ? 67.105 -14.367 -37.492 1.00 51.20 267 TRP C O 1
ATOM 8428 N N . LEU D 1 268 ? 68.599 -14.192 -39.161 1.00 56.64 268 LEU C N 1
ATOM 8429 C CA . LEU D 1 268 ? 67.753 -13.435 -40.072 1.00 60.36 268 LEU C CA 1
ATOM 8430 C C . LEU D 1 268 ? 67.166 -14.338 -41.151 1.00 62.87 268 LEU C C 1
ATOM 8431 O O . LEU D 1 268 ? 67.600 -15.474 -41.356 1.00 63.67 268 LEU C O 1
ATOM 8436 N N . ILE D 1 269 ? 66.153 -13.814 -41.841 1.00 57.09 269 ILE C N 1
ATOM 8437 C CA . ILE D 1 269 ? 65.583 -14.443 -43.027 1.00 57.60 269 ILE C CA 1
ATOM 8438 C C . ILE D 1 269 ? 65.750 -13.470 -44.188 1.00 61.43 269 ILE C C 1
ATOM 8439 O O . ILE D 1 269 ? 65.135 -12.395 -44.199 1.00 63.60 269 ILE C O 1
ATOM 8444 N N . ARG D 1 270 ? 66.580 -13.846 -45.166 1.00 70.53 270 ARG C N 1
ATOM 8445 C CA . ARG D 1 270 ? 66.907 -12.987 -46.308 1.00 67.08 270 ARG C CA 1
ATOM 8446 C C . ARG D 1 270 ? 67.423 -11.629 -45.828 1.00 68.37 270 ARG C C 1
ATOM 8447 O O . ARG D 1 270 ? 67.067 -10.575 -46.360 1.00 83.76 270 ARG C O 1
ATOM 8455 N N . ASN D 1 271 ? 68.279 -11.669 -44.803 1.00 71.13 271 ASN C N 1
ATOM 8456 C CA . ASN D 1 271 ? 68.858 -10.484 -44.163 1.00 69.29 271 ASN C CA 1
ATOM 8457 C C . ASN D 1 271 ? 67.784 -9.534 -43.644 1.00 69.38 271 ASN C C 1
ATOM 8458 O O . ASN D 1 271 ? 68.005 -8.328 -43.541 1.00 72.18 271 ASN C O 1
ATOM 8463 N N . ALA D 1 272 ? 66.637 -10.077 -43.250 1.00 70.94 272 ALA C N 1
ATOM 8464 C CA . ALA D 1 272 ? 65.546 -9.286 -42.710 1.00 72.70 272 ALA C CA 1
ATOM 8465 C C . ALA D 1 272 ? 65.045 -9.937 -41.432 1.00 64.39 272 ALA C C 1
ATOM 8466 O O . ALA D 1 272 ? 65.288 -11.120 -41.181 1.00 61.43 272 ALA C O 1
ATOM 8468 N N . GLU D 1 273 ? 64.321 -9.153 -40.637 1.00 64.93 273 GLU C N 1
ATOM 8469 C CA . GLU D 1 273 ? 63.835 -9.641 -39.354 1.00 61.96 273 GLU C CA 1
ATOM 8470 C C . GLU D 1 273 ? 62.953 -10.867 -39.551 1.00 59.55 273 GLU C C 1
ATOM 8471 O O . GLU D 1 273 ? 62.086 -10.893 -40.429 1.00 75.00 273 GLU C O 1
ATOM 8477 N N . ALA D 1 274 ? 63.180 -11.888 -38.729 1.00 64.44 274 ALA C N 1
ATOM 8478 C CA . ALA D 1 274 ? 62.606 -13.201 -39.006 1.00 68.50 274 ALA C CA 1
ATOM 8479 C C . ALA D 1 274 ? 61.128 -13.287 -38.671 1.00 66.95 274 ALA C C 1
ATOM 8480 O O . ALA D 1 274 ? 60.322 -13.738 -39.489 1.00 65.89 274 ALA C O 1
ATOM 8482 N N . GLY D 1 275 ? 60.743 -12.846 -37.482 1.00 66.14 275 GLY C N 1
ATOM 8483 C CA . GLY D 1 275 ? 59.357 -13.025 -37.068 1.00 67.62 275 GLY C CA 1
ATOM 8484 C C . GLY D 1 275 ? 58.410 -12.277 -37.984 1.00 63.65 275 GLY C C 1
ATOM 8485 O O . GLY D 1 275 ? 57.290 -12.716 -38.250 1.00 64.57 275 GLY C O 1
ATOM 8486 N N . GLN D 1 276 ? 58.851 -11.118 -38.457 1.00 62.71 276 GLN C N 1
ATOM 8487 C CA . GLN D 1 276 ? 58.127 -10.339 -39.460 1.00 64.09 276 GLN C CA 1
ATOM 8488 C C . GLN D 1 276 ? 58.007 -11.093 -40.788 1.00 62.32 276 GLN C C 1
ATOM 8489 O O . GLN D 1 276 ? 56.953 -11.030 -41.424 1.00 70.01 276 GLN C O 1
ATOM 8495 N N . ALA D 1 277 ? 59.041 -11.877 -41.177 1.00 67.23 277 ALA C N 1
ATOM 8496 C CA . ALA D 1 277 ? 59.001 -12.706 -42.396 1.00 62.33 277 ALA C CA 1
ATOM 8497 C C . ALA D 1 277 ? 58.016 -13.879 -42.289 1.00 59.98 277 ALA C C 1
ATOM 8498 O O . ALA D 1 277 ? 57.570 -14.404 -43.310 1.00 73.22 277 ALA C O 1
ATOM 8500 N N . LEU D 1 278 ? 57.727 -14.350 -41.081 1.00 61.22 278 LEU C N 1
ATOM 8501 C CA . LEU D 1 278 ? 56.762 -15.418 -40.846 1.00 69.91 278 LEU C CA 1
ATOM 8502 C C . LEU D 1 278 ? 55.528 -14.940 -40.070 1.00 71.36 278 LEU C C 1
ATOM 8503 O O . LEU D 1 278 ? 54.986 -15.640 -39.213 1.00 80.14 278 LEU C O 1
ATOM 8508 N N . GLY D 1 279 ? 55.132 -13.696 -40.305 1.00 61.24 279 GLY C N 1
ATOM 8509 C CA . GLY D 1 279 ? 53.795 -13.251 -39.968 1.00 61.42 279 GLY C CA 1
ATOM 8510 C C . GLY D 1 279 ? 53.638 -12.471 -38.682 1.00 63.58 279 GLY C C 1
ATOM 8511 O O . GLY D 1 279 ? 52.548 -11.947 -38.441 1.00 72.01 279 GLY C O 1
ATOM 8512 N N . LEU D 1 280 ? 54.679 -12.346 -37.868 1.00 65.26 280 LEU C N 1
ATOM 8513 C CA . LEU D 1 280 ? 54.529 -11.560 -36.654 1.00 66.91 280 LEU C CA 1
ATOM 8514 C C . LEU D 1 280 ? 54.511 -10.075 -36.987 1.00 61.38 280 LEU C C 1
ATOM 8515 O O . LEU D 1 280 ? 55.006 -9.643 -38.030 1.00 64.35 280 LEU C O 1
ATOM 8520 N N . LYS D 1 281 ? 53.904 -9.295 -36.101 1.00 61.94 281 LYS C N 1
ATOM 8521 C CA . LYS D 1 281 ? 53.879 -7.859 -36.302 1.00 71.12 281 LYS C CA 1
ATOM 8522 C C . LYS D 1 281 ? 55.306 -7.314 -36.266 1.00 71.86 281 LYS C C 1
ATOM 8523 O O . LYS D 1 281 ? 56.169 -7.864 -35.576 1.00 73.62 281 LYS C O 1
ATOM 8529 N N . PRO D 1 282 ? 55.595 -6.261 -37.043 1.00 71.35 282 PRO C N 1
ATOM 8530 C CA . PRO D 1 282 ? 56.905 -5.604 -36.970 1.00 69.63 282 PRO C CA 1
ATOM 8531 C C . PRO D 1 282 ? 57.284 -5.192 -35.547 1.00 68.70 282 PRO C C 1
ATOM 8532 O O . PRO D 1 282 ? 58.010 -4.214 -35.372 1.00 77.42 282 PRO C O 1
ATOM 8536 N N . ALA E 1 5 ? 15.907 -28.759 -37.598 1.00 90.47 5 ALA D N 1
ATOM 8537 C CA . ALA E 1 5 ? 17.338 -28.989 -37.420 1.00 95.25 5 ALA D CA 1
ATOM 8538 C C . ALA E 1 5 ? 17.609 -29.934 -36.250 1.00 93.71 5 ALA D C 1
ATOM 8539 O O . ALA E 1 5 ? 16.685 -30.542 -35.711 1.00 94.37 5 ALA D O 1
ATOM 8541 N N . ILE E 1 6 ? 18.883 -30.079 -35.883 1.00 87.39 6 ILE D N 1
ATOM 8542 C CA . ILE E 1 6 ? 19.257 -30.812 -34.677 1.00 83.55 6 ILE D CA 1
ATOM 8543 C C . ILE E 1 6 ? 18.947 -29.961 -33.452 1.00 78.71 6 ILE D C 1
ATOM 8544 O O . ILE E 1 6 ? 19.043 -28.729 -33.487 1.00 93.89 6 ILE D O 1
ATOM 8549 N N . ARG E 1 7 ? 18.577 -30.617 -32.353 1.00 81.35 7 ARG D N 1
ATOM 8550 C CA . ARG E 1 7 ? 18.158 -29.934 -31.133 1.00 91.08 7 ARG D CA 1
ATOM 8551 C C . ARG E 1 7 ? 19.272 -29.970 -30.092 1.00 87.81 7 ARG D C 1
ATOM 8552 O O . ARG E 1 7 ? 19.659 -31.049 -29.632 1.00 89.03 7 ARG D O 1
ATOM 8560 N N . HIS E 1 8 ? 19.781 -28.795 -29.724 1.00 90.64 8 HIS D N 1
ATOM 8561 C CA . HIS E 1 8 ? 20.651 -28.688 -28.559 1.00 96.57 8 HIS D CA 1
ATOM 8562 C C . HIS E 1 8 ? 19.841 -28.903 -27.284 1.00 95.50 8 HIS D C 1
ATOM 8563 O O . HIS E 1 8 ? 18.689 -28.474 -27.185 1.00 97.43 8 HIS D O 1
ATOM 8570 N N . ALA E 1 9 ? 20.446 -29.570 -26.302 1.00 89.76 9 ALA D N 1
ATOM 8571 C CA . ALA E 1 9 ? 19.774 -29.774 -25.020 1.00 93.40 9 ALA D CA 1
ATOM 8572 C C . ALA E 1 9 ? 20.810 -30.141 -23.967 1.00 108.95 9 ALA D C 1
ATOM 8573 O O . ALA E 1 9 ? 21.411 -31.217 -24.045 1.00 107.24 9 ALA D O 1
ATOM 8575 N N . ASN E 1 10 ? 21.011 -29.259 -22.993 1.00 100.81 10 ASN D N 1
ATOM 8576 C CA . ASN E 1 10 ? 21.796 -29.593 -21.809 1.00 109.03 10 ASN D CA 1
ATOM 8577 C C . ASN E 1 10 ? 21.372 -28.666 -20.671 1.00 106.57 10 ASN D C 1
ATOM 8578 O O . ASN E 1 10 ? 20.314 -28.030 -20.737 1.00 105.20 10 ASN D O 1
ATOM 8583 N N . LYS E 1 11 ? 22.199 -28.609 -19.624 1.00 107.70 11 LYS D N 1
ATOM 8584 C CA . LYS E 1 11 ? 21.926 -27.875 -18.393 1.00 108.68 11 LYS D CA 1
ATOM 8585 C C . LYS E 1 11 ? 20.707 -28.454 -17.688 1.00 108.81 11 LYS D C 1
ATOM 8586 O O . LYS E 1 11 ? 20.800 -29.497 -17.033 1.00 102.28 11 LYS D O 1
ATOM 8592 N N . ALA E 1 12 ? 19.559 -27.795 -17.830 1.00 112.62 12 ALA D N 1
ATOM 8593 C CA . ALA E 1 12 ? 18.351 -28.212 -17.133 1.00 103.54 12 ALA D CA 1
ATOM 8594 C C . ALA E 1 12 ? 17.634 -29.362 -17.821 1.00 101.11 12 ALA D C 1
ATOM 8595 O O . ALA E 1 12 ? 16.634 -29.848 -17.286 1.00 104.56 12 ALA D O 1
ATOM 8597 N N . THR E 1 13 ? 18.097 -29.803 -18.987 1.00 107.30 13 THR D N 1
ATOM 8598 C CA . THR E 1 13 ? 17.473 -30.949 -19.626 1.00 98.89 13 THR D CA 1
ATOM 8599 C C . THR E 1 13 ? 17.966 -32.225 -18.951 1.00 101.56 13 THR D C 1
ATOM 8600 O O . THR E 1 13 ? 19.175 -32.461 -18.865 1.00 95.10 13 THR D O 1
ATOM 8604 N N . SER E 1 14 ? 17.031 -33.053 -18.484 1.00 108.04 14 SER D N 1
ATOM 8605 C CA . SER E 1 14 ? 17.386 -34.349 -17.923 1.00 109.69 14 SER D CA 1
ATOM 8606 C C . SER E 1 14 ? 17.622 -35.357 -19.041 1.00 95.70 14 SER D C 1
ATOM 8607 O O . SER E 1 14 ? 17.018 -35.273 -20.115 1.00 91.24 14 SER D O 1
ATOM 8610 N N . SER E 1 15 ? 18.396 -36.398 -18.720 1.00 91.29 15 SER D N 1
ATOM 8611 C CA . SER E 1 15 ? 18.738 -37.427 -19.700 1.00 99.23 15 SER D CA 1
ATOM 8612 C C . SER E 1 15 ? 17.513 -38.158 -20.234 1.00 95.60 15 SER D C 1
ATOM 8613 O O . SER E 1 15 ? 17.568 -38.712 -21.338 1.00 88.73 15 SER D O 1
ATOM 8616 N N . ASP E 1 16 ? 16.415 -38.190 -19.479 1.00 92.33 16 ASP D N 1
ATOM 8617 C CA . ASP E 1 16 ? 15.185 -38.740 -20.034 1.00 86.19 16 ASP D CA 1
ATOM 8618 C C . ASP E 1 16 ? 14.757 -37.961 -21.276 1.00 91.25 16 ASP D C 1
ATOM 8619 O O . ASP E 1 16 ? 14.381 -38.551 -22.302 1.00 90.67 16 ASP D O 1
ATOM 8624 N N . GLU E 1 17 ? 14.862 -36.630 -21.224 1.00 92.92 17 GLU D N 1
ATOM 8625 C CA . GLU E 1 17 ? 14.515 -35.825 -22.390 1.00 82.41 17 GLU D CA 1
ATOM 8626 C C . GLU E 1 17 ? 15.516 -35.993 -23.531 1.00 83.01 17 GLU D C 1
ATOM 8627 O O . GLU E 1 17 ? 15.111 -35.979 -24.700 1.00 82.35 17 GLU D O 1
ATOM 8633 N N . ILE E 1 18 ? 16.815 -36.160 -23.239 1.00 85.92 18 ILE D N 1
ATOM 8634 C CA . ILE E 1 18 ? 17.753 -36.432 -24.331 1.00 82.38 18 ILE D CA 1
ATOM 8635 C C . ILE E 1 18 ? 17.442 -37.772 -24.991 1.00 83.97 18 ILE D C 1
ATOM 8636 O O . ILE E 1 18 ? 17.536 -37.908 -26.218 1.00 72.84 18 ILE D O 1
ATOM 8641 N N . VAL E 1 19 ? 17.056 -38.776 -24.203 1.00 85.14 19 VAL D N 1
ATOM 8642 C CA . VAL E 1 19 ? 16.661 -40.050 -24.797 1.00 77.73 19 VAL D CA 1
ATOM 8643 C C . VAL E 1 19 ? 15.416 -39.871 -25.660 1.00 77.56 19 VAL D C 1
ATOM 8644 O O . VAL E 1 19 ? 15.291 -40.475 -26.735 1.00 77.87 19 VAL D O 1
ATOM 8648 N N . GLN E 1 20 ? 14.493 -39.008 -25.228 1.00 78.00 20 GLN D N 1
ATOM 8649 C CA . GLN E 1 20 ? 13.305 -38.759 -26.040 1.00 83.40 20 GLN D CA 1
ATOM 8650 C C . GLN E 1 20 ? 13.669 -38.092 -27.363 1.00 84.04 20 GLN D C 1
ATOM 8651 O O . GLN E 1 20 ? 13.127 -38.446 -28.423 1.00 75.85 20 GLN D O 1
ATOM 8657 N N . ILE E 1 21 ? 14.599 -37.134 -27.323 1.00 84.89 21 ILE D N 1
ATOM 8658 C CA . ILE E 1 21 ? 15.034 -36.479 -28.556 1.00 75.98 21 ILE D CA 1
ATOM 8659 C C . ILE E 1 21 ? 15.734 -37.487 -29.457 1.00 79.42 21 ILE D C 1
ATOM 8660 O O . ILE E 1 21 ? 15.610 -37.436 -30.686 1.00 74.90 21 ILE D O 1
ATOM 8665 N N . LEU E 1 22 ? 16.484 -38.416 -28.859 1.00 83.07 22 LEU D N 1
ATOM 8666 C CA . LEU E 1 22 ? 17.169 -39.433 -29.648 1.00 71.27 22 LEU D CA 1
ATOM 8667 C C . LEU E 1 22 ? 16.178 -40.365 -30.324 1.00 67.67 22 LEU D C 1
ATOM 8668 O O . LEU E 1 22 ? 16.417 -40.819 -31.447 1.00 70.33 22 LEU D O 1
ATOM 8673 N N . GLU E 1 23 ? 15.067 -40.666 -29.652 1.00 65.87 23 GLU D N 1
ATOM 8674 C CA . GLU E 1 23 ? 14.064 -41.523 -30.271 1.00 64.01 23 GLU D CA 1
ATOM 8675 C C . GLU E 1 23 ? 13.326 -40.793 -31.388 1.00 74.29 23 GLU D C 1
ATOM 8676 O O . GLU E 1 23 ? 13.006 -41.393 -32.421 1.00 72.62 23 GLU D O 1
ATOM 8682 N N . GLU E 1 24 ? 13.081 -39.491 -31.221 1.00 69.96 24 GLU D N 1
ATOM 8683 C CA . GLU E 1 24 ? 12.304 -38.784 -32.239 1.00 77.53 24 GLU D CA 1
ATOM 8684 C C . GLU E 1 24 ? 13.145 -38.385 -33.448 1.00 80.81 24 GLU 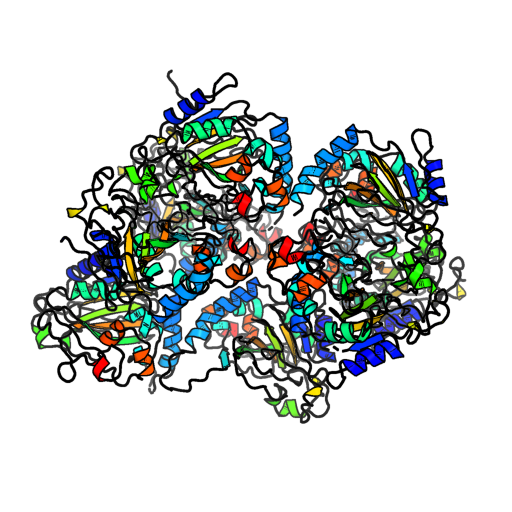D C 1
ATOM 8685 O O . GLU E 1 24 ? 12.685 -38.505 -34.589 1.00 80.24 24 GLU D O 1
ATOM 8691 N N . ASP E 1 25 ? 14.378 -37.924 -33.228 1.00 76.64 25 ASP D N 1
ATOM 8692 C CA . ASP E 1 25 ? 15.188 -37.369 -34.303 1.00 75.36 25 ASP D CA 1
ATOM 8693 C C . ASP E 1 25 ? 16.332 -38.266 -34.738 1.00 72.24 25 ASP D C 1
ATOM 8694 O O . ASP E 1 25 ? 16.814 -38.115 -35.865 1.00 72.15 25 ASP D O 1
ATOM 8699 N N . GLY E 1 26 ? 16.786 -39.175 -33.882 1.00 62.92 26 GLY D N 1
ATOM 8700 C CA . GLY E 1 26 ? 17.929 -39.995 -34.202 1.00 65.37 26 GLY D CA 1
ATOM 8701 C C . GLY E 1 26 ? 19.255 -39.317 -33.953 1.00 70.08 26 GLY D C 1
ATOM 8702 O O . GLY E 1 26 ? 20.303 -39.939 -34.172 1.00 68.47 26 GLY D O 1
ATOM 8703 N N . VAL E 1 27 ? 19.238 -38.070 -33.489 1.00 62.89 27 VAL D N 1
ATOM 8704 C CA . VAL E 1 27 ? 20.449 -37.298 -33.244 1.00 74.96 27 VAL D CA 1
ATOM 8705 C C . VAL E 1 27 ? 20.097 -36.184 -32.266 1.00 72.28 27 VAL D C 1
ATOM 8706 O O . VAL E 1 27 ? 18.984 -35.649 -32.288 1.00 75.19 27 VAL D O 1
ATOM 8710 N N . VAL E 1 28 ? 21.044 -35.862 -31.384 1.00 60.61 28 VAL D N 1
ATOM 8711 C CA . VAL E 1 28 ? 20.840 -34.824 -30.375 1.00 71.07 28 VAL D CA 1
ATOM 8712 C C . VAL E 1 28 ? 22.193 -34.227 -30.003 1.00 73.73 28 VAL D C 1
ATOM 8713 O O . VAL E 1 28 ? 23.226 -34.891 -30.091 1.00 69.96 28 VAL D O 1
ATOM 8717 N N . ILE E 1 29 ? 22.189 -32.961 -29.594 1.00 76.46 29 ILE D N 1
ATOM 8718 C CA . ILE E 1 29 ? 23.411 -32.260 -29.208 1.00 79.61 29 ILE D CA 1
ATOM 8719 C C . ILE E 1 29 ? 23.334 -31.904 -27.727 1.00 87.83 29 ILE D C 1
ATOM 8720 O O . ILE E 1 29 ? 22.408 -31.206 -27.293 1.00 88.71 29 ILE D O 1
ATOM 8725 N N . VAL E 1 30 ? 24.296 -32.398 -26.954 1.00 84.19 30 VAL D N 1
ATOM 8726 C CA . VAL E 1 30 ? 24.431 -32.079 -25.539 1.00 83.03 30 VAL D CA 1
ATOM 8727 C C . VAL E 1 30 ? 25.493 -30.990 -25.417 1.00 87.10 30 VAL D C 1
ATOM 8728 O O . VAL E 1 30 ? 26.673 -31.221 -25.719 1.00 82.01 30 VAL D O 1
ATOM 8732 N N . GLU E 1 31 ? 25.058 -29.795 -25.010 1.00 89.75 31 GLU D N 1
ATOM 8733 C CA . GLU E 1 31 ? 25.947 -28.643 -24.892 1.00 96.00 31 GLU D CA 1
ATOM 8734 C C . GLU E 1 31 ? 26.906 -28.779 -23.710 1.00 104.09 31 GLU D C 1
ATOM 8735 O O . GLU E 1 31 ? 26.519 -29.229 -22.629 1.00 105.07 31 GLU D O 1
ATOM 8741 N N . SER E 1 32 ? 28.152 -28.344 -23.923 1.00 103.90 32 SER D N 1
ATOM 8742 C CA . SER E 1 32 ? 29.217 -28.287 -22.909 1.00 100.70 32 SER D CA 1
ATOM 8743 C C . SER E 1 32 ? 29.145 -29.466 -21.940 1.00 91.48 32 SER D C 1
ATOM 8744 O O . SER E 1 32 ? 29.169 -29.314 -20.717 1.00 98.80 32 SER D O 1
ATOM 8747 N N . PHE E 1 33 ? 29.026 -30.663 -22.514 1.00 81.20 33 PHE D N 1
ATOM 8748 C CA . PHE E 1 33 ? 28.920 -31.869 -21.706 1.00 86.34 33 PHE D CA 1
ATOM 8749 C C . PHE E 1 33 ? 30.221 -32.175 -20.967 1.00 88.61 33 PHE D C 1
ATOM 8750 O O . PHE E 1 33 ? 30.187 -32.706 -19.851 1.00 83.48 33 PHE D O 1
ATOM 8758 N N . LEU E 1 34 ? 31.363 -31.824 -21.551 1.00 88.65 34 LEU D N 1
ATOM 8759 C CA . LEU E 1 34 ? 32.655 -31.926 -20.888 1.00 77.53 34 LEU D CA 1
ATOM 8760 C C . LEU E 1 34 ? 33.161 -30.534 -20.542 1.00 86.30 34 LEU D C 1
ATOM 8761 O O . LEU E 1 34 ? 33.041 -29.601 -21.343 1.00 88.78 34 LEU D O 1
ATOM 8766 N N . SER E 1 35 ? 33.725 -30.401 -19.347 1.00 94.35 35 SER D N 1
ATOM 8767 C CA . SER E 1 35 ? 34.373 -29.159 -18.955 1.00 91.21 35 SER D CA 1
ATOM 8768 C C . SER E 1 35 ? 35.621 -28.922 -19.799 1.00 89.20 35 SER D C 1
ATOM 8769 O O . SER E 1 35 ? 36.228 -29.859 -20.325 1.00 86.13 35 SER D O 1
ATOM 8772 N N . SER E 1 36 ? 35.987 -27.645 -19.953 1.00 97.70 36 SER D N 1
ATOM 8773 C CA . SER E 1 36 ? 37.192 -27.317 -20.711 1.00 93.13 36 SER D CA 1
ATOM 8774 C C . SER E 1 36 ? 38.430 -27.938 -20.077 1.00 97.56 36 SER D C 1
ATOM 8775 O O . SER E 1 36 ? 39.389 -28.277 -20.783 1.00 92.58 36 SER D O 1
ATOM 8778 N N . ASP E 1 37 ? 38.424 -28.106 -18.751 1.00 96.23 37 ASP D N 1
ATOM 8779 C CA . ASP E 1 37 ? 39.519 -28.811 -18.095 1.00 97.14 37 ASP D CA 1
ATOM 8780 C C . ASP E 1 37 ? 39.548 -30.282 -18.498 1.00 92.58 37 ASP D C 1
ATOM 8781 O O . ASP E 1 37 ? 40.627 -30.858 -18.682 1.00 92.27 37 ASP D O 1
ATOM 8786 N N . LEU E 1 38 ? 38.375 -30.911 -18.639 1.00 89.36 38 LEU D N 1
ATOM 8787 C CA . LEU E 1 38 ? 38.341 -32.303 -19.081 1.00 85.22 38 LEU D CA 1
ATOM 8788 C C . LEU E 1 38 ? 38.832 -32.439 -20.515 1.00 85.92 38 LEU D C 1
ATOM 8789 O O . LEU E 1 38 ? 39.563 -33.385 -20.843 1.00 80.89 38 LEU D O 1
ATOM 8794 N N . VAL E 1 39 ? 38.463 -31.488 -21.375 1.00 82.45 39 VAL D N 1
ATOM 8795 C CA . VAL E 1 39 ? 38.949 -31.504 -22.749 1.00 80.67 39 VAL D CA 1
ATOM 8796 C C . VAL E 1 39 ? 40.456 -31.322 -22.767 1.00 83.06 39 VAL D C 1
ATOM 8797 O O . VAL E 1 39 ? 41.167 -31.952 -23.560 1.00 81.57 39 VAL D O 1
ATOM 8801 N N . GLN E 1 40 ? 40.971 -30.495 -21.855 1.00 87.18 40 GLN D N 1
ATOM 8802 C CA . GLN E 1 40 ? 42.406 -30.256 -21.805 1.00 90.03 40 GLN D CA 1
ATOM 8803 C C . GLN E 1 40 ? 43.148 -31.501 -21.332 1.00 89.39 40 GLN D C 1
ATOM 8804 O O . GLN E 1 40 ? 44.187 -31.867 -21.899 1.00 89.54 40 GLN D O 1
ATOM 8810 N N . LYS E 1 41 ? 42.567 -32.221 -20.365 1.00 92.38 41 LYS D N 1
ATOM 8811 C CA . LYS E 1 41 ? 43.169 -33.467 -19.906 1.00 88.42 41 LYS D CA 1
ATOM 8812 C C . LYS E 1 41 ? 43.169 -34.509 -21.012 1.00 88.08 41 LYS D C 1
ATOM 8813 O O . LYS E 1 41 ? 44.166 -35.216 -21.214 1.00 87.83 41 LYS D O 1
ATOM 8819 N N . LEU E 1 42 ? 42.073 -34.583 -21.771 1.00 80.91 42 LEU D N 1
ATOM 8820 C CA . LEU E 1 42 ? 41.989 -35.552 -22.855 1.00 77.39 42 LEU D CA 1
ATOM 8821 C C . LEU E 1 42 ? 43.003 -35.250 -23.947 1.00 78.09 42 LEU D C 1
ATOM 8822 O O . LEU E 1 42 ? 43.728 -36.145 -24.395 1.00 83.02 42 LEU D O 1
ATOM 8827 N N . ASN E 1 43 ? 43.081 -33.990 -24.378 1.00 79.76 43 ASN D N 1
ATOM 8828 C CA . ASN E 1 43 ? 44.021 -33.652 -25.441 1.00 84.57 43 ASN D CA 1
ATOM 8829 C C . ASN E 1 43 ? 45.456 -33.880 -24.997 1.00 83.92 43 ASN D C 1
ATOM 8830 O O . ASN E 1 43 ? 46.279 -34.382 -25.773 1.00 84.05 43 ASN D O 1
ATOM 8835 N N . ASP E 1 44 ? 45.764 -33.580 -23.731 1.00 86.70 44 ASP D N 1
ATOM 8836 C CA . ASP E 1 44 ? 47.128 -33.782 -23.260 1.00 90.10 44 ASP D CA 1
ATOM 8837 C C . ASP E 1 44 ? 47.484 -35.260 -23.201 1.00 95.02 44 ASP D C 1
ATOM 8838 O O . ASP E 1 44 ? 48.578 -35.653 -23.622 1.00 98.03 44 ASP D O 1
ATOM 8843 N N . GLU E 1 45 ? 46.574 -36.096 -22.689 1.00 86.28 45 GLU D N 1
ATOM 8844 C CA . GLU E 1 45 ? 46.860 -37.525 -22.640 1.00 85.32 45 GLU D CA 1
ATOM 8845 C C . GLU E 1 45 ? 46.931 -38.143 -24.032 1.00 85.91 45 GLU D C 1
ATOM 8846 O O . GLU E 1 45 ? 47.696 -39.094 -24.240 1.00 91.50 45 GLU D O 1
ATOM 8852 N N . LEU E 1 46 ? 46.173 -37.618 -24.996 1.00 80.26 46 LEU D N 1
ATOM 8853 C CA . LEU E 1 46 ? 46.112 -38.254 -26.306 1.00 78.03 46 LEU D CA 1
ATOM 8854 C C . LEU E 1 46 ? 47.212 -37.798 -27.254 1.00 83.11 46 LEU D C 1
ATOM 8855 O O . LEU E 1 46 ? 47.587 -38.559 -28.155 1.00 82.58 46 LEU D O 1
ATOM 8860 N N . ASP E 1 47 ? 47.736 -36.577 -27.078 1.00 91.63 47 ASP D N 1
ATOM 8861 C CA . ASP E 1 47 ? 48.723 -36.041 -28.021 1.00 90.00 47 ASP D CA 1
ATOM 8862 C C . ASP E 1 47 ? 49.974 -36.882 -28.160 1.00 89.59 47 ASP D C 1
ATOM 8863 O O . ASP E 1 47 ? 50.384 -37.154 -29.305 1.00 88.40 47 ASP D O 1
ATOM 8868 N N . PRO E 1 48 ? 50.638 -37.317 -27.086 1.00 90.24 48 PRO D N 1
ATOM 8869 C CA . PRO E 1 48 ? 51.807 -38.156 -27.312 1.00 92.76 48 PRO D CA 1
ATOM 8870 C C . PRO E 1 48 ? 51.448 -39.428 -28.029 1.00 96.04 48 PRO D C 1
ATOM 8871 O O . PRO E 1 48 ? 52.261 -39.900 -28.810 1.00 98.85 48 PRO D O 1
ATOM 8875 N N . HIS E 1 49 ? 50.271 -40.049 -27.824 1.00 86.34 49 HIS D N 1
ATOM 8876 C CA . HIS E 1 49 ? 50.196 -41.303 -28.546 1.00 84.97 49 HIS D CA 1
ATOM 8877 C C . HIS E 1 49 ? 49.740 -41.026 -29.991 1.00 85.90 49 HIS D C 1
ATOM 8878 O O . HIS E 1 49 ? 49.986 -41.843 -30.885 1.00 92.49 49 HIS D O 1
ATOM 8885 N N . LEU E 1 50 ? 49.099 -39.878 -30.263 1.00 87.70 50 LEU D N 1
ATOM 8886 C CA . LEU E 1 50 ? 48.788 -39.529 -31.658 1.00 81.77 50 LEU D CA 1
ATOM 8887 C C . LEU E 1 50 ? 50.054 -39.206 -32.449 1.00 85.23 50 LEU D C 1
ATOM 8888 O O . LEU E 1 50 ? 50.143 -39.498 -33.651 1.00 92.16 50 LEU D O 1
ATOM 8893 N N . ALA E 1 51 ? 51.041 -38.597 -31.794 1.00 90.49 51 ALA D N 1
ATOM 8894 C CA . ALA E 1 51 ? 52.282 -38.265 -32.485 1.00 92.76 51 ALA D CA 1
ATOM 8895 C C . ALA E 1 51 ? 53.086 -39.503 -32.880 1.00 102.95 51 ALA D C 1
ATOM 8896 O O . ALA E 1 51 ? 53.844 -39.457 -33.855 1.00 97.40 51 ALA D O 1
ATOM 8898 N N . ALA E 1 52 ? 52.976 -40.590 -32.113 1.00 95.95 52 ALA D N 1
ATOM 8899 C CA . ALA E 1 52 ? 53.727 -41.823 -32.326 1.00 94.16 52 ALA D CA 1
ATOM 8900 C C . ALA E 1 52 ? 53.005 -42.855 -33.196 1.00 101.00 52 ALA D C 1
ATOM 8901 O O . ALA E 1 52 ? 53.335 -44.044 -33.116 1.00 110.57 52 ALA D O 1
ATOM 8903 N N . LEU E 1 53 ? 52.029 -42.444 -34.010 1.00 105.72 53 LEU D N 1
ATOM 8904 C CA . LEU E 1 53 ? 51.082 -43.410 -34.568 1.00 118.46 53 LEU D CA 1
ATOM 8905 C C . LEU E 1 53 ? 51.739 -44.449 -35.475 1.00 122.94 53 LEU D C 1
ATOM 8906 O O . LEU E 1 53 ? 51.201 -45.553 -35.629 1.00 124.79 53 LEU D O 1
ATOM 8911 N N . TYR E 1 54 ? 52.875 -44.132 -36.087 1.00 115.14 54 TYR D N 1
ATOM 8912 C CA . TYR E 1 54 ? 53.596 -45.142 -36.860 1.00 116.76 54 TYR D CA 1
ATOM 8913 C C . TYR E 1 54 ? 54.999 -45.314 -36.290 1.00 118.67 54 TYR D C 1
ATOM 8914 O O . TYR E 1 54 ? 55.204 -46.085 -35.352 1.00 125.24 54 TYR D O 1
ATOM 8923 N N . HIS E 1 64 ? 54.181 -38.875 -49.306 1.00 111.17 64 HIS D N 1
ATOM 8924 C CA . HIS E 1 64 ? 52.774 -38.486 -49.314 1.00 122.20 64 HIS D CA 1
ATOM 8925 C C . HIS E 1 64 ? 52.249 -38.261 -47.897 1.00 121.82 64 HIS D C 1
ATOM 8926 O O . HIS E 1 64 ? 52.170 -39.203 -47.107 1.00 125.87 64 HIS D O 1
ATOM 8933 N N . PRO E 1 65 ? 51.932 -37.010 -47.560 1.00 122.99 65 PRO D N 1
ATOM 8934 C CA . PRO E 1 65 ? 51.321 -36.740 -46.252 1.00 122.07 65 PRO D CA 1
ATOM 8935 C C . PRO E 1 65 ? 49.880 -37.233 -46.194 1.00 121.39 65 PRO D C 1
ATOM 8936 O O . PRO E 1 65 ? 49.109 -37.061 -47.141 1.00 123.36 65 PRO D O 1
ATOM 8940 N N . VAL E 1 66 ? 49.507 -37.807 -45.051 1.00 106.67 66 VAL D N 1
ATOM 8941 C CA . VAL E 1 66 ? 48.149 -38.293 -44.834 1.00 103.51 66 VAL D CA 1
ATOM 8942 C C . VAL E 1 66 ? 47.375 -37.248 -44.043 1.00 106.33 66 VAL D C 1
ATOM 8943 O O . VAL E 1 66 ? 47.932 -36.561 -43.175 1.00 105.59 66 VAL D O 1
ATOM 8947 N N . THR E 1 67 ? 46.093 -37.098 -44.373 1.00 105.62 67 THR D N 1
ATOM 8948 C CA . THR E 1 67 ? 45.226 -36.167 -43.670 1.00 102.89 67 THR D CA 1
ATOM 8949 C C . THR E 1 67 ? 44.327 -36.841 -42.645 1.00 100.51 67 THR D C 1
ATOM 8950 O O . THR E 1 67 ? 43.799 -36.150 -41.765 1.00 100.04 67 THR D O 1
ATOM 8954 N N . THR E 1 68 ? 44.136 -38.154 -42.730 1.00 104.19 68 THR D N 1
ATOM 8955 C CA . THR E 1 68 ? 43.289 -38.891 -41.800 1.00 100.68 68 THR D CA 1
ATOM 8956 C C . THR E 1 68 ? 44.154 -39.614 -40.774 1.00 95.10 68 THR D C 1
ATOM 8957 O O . THR E 1 68 ? 45.165 -40.245 -41.121 1.00 95.37 68 THR D O 1
ATOM 8961 N N . LYS E 1 69 ? 43.735 -39.525 -39.515 1.00 94.34 69 LYS D N 1
ATOM 8962 C CA . LYS E 1 69 ? 44.557 -39.985 -38.421 1.00 91.95 69 LYS D CA 1
ATOM 8963 C C . LYS E 1 69 ? 43.632 -40.512 -37.317 1.00 89.88 69 LYS D C 1
ATOM 8964 O O . LYS E 1 69 ? 42.548 -39.987 -37.103 1.00 89.47 69 LYS D O 1
ATOM 8970 N N . GLN E 1 70 ? 44.039 -41.570 -36.635 1.00 95.31 70 GLN D N 1
ATOM 8971 C CA . GLN E 1 70 ? 43.224 -42.285 -35.622 1.00 103.42 70 GLN D CA 1
ATOM 8972 C C . GLN E 1 70 ? 43.980 -42.694 -34.409 1.00 104.43 70 GLN D C 1
ATOM 8973 O O . GLN E 1 70 ? 45.172 -42.420 -34.284 1.00 125.69 70 GLN D O 1
ATOM 8979 N N . MET E 1 71 ? 43.217 -43.138 -33.423 1.00 86.49 71 MET D N 1
ATOM 8980 C CA . MET E 1 71 ? 43.727 -43.950 -32.332 1.00 81.54 71 MET D CA 1
ATOM 8981 C C . MET E 1 71 ? 42.591 -44.693 -31.640 1.00 79.59 71 MET D C 1
ATOM 8982 O O . MET E 1 71 ? 41.512 -44.142 -31.481 1.00 79.04 71 MET D O 1
ATOM 8987 N N . ASN E 1 72 ? 42.823 -45.942 -31.257 1.00 78.74 72 ASN D N 1
ATOM 8988 C CA . ASN E 1 72 ? 41.838 -46.679 -30.457 1.00 78.75 72 ASN D CA 1
ATOM 8989 C C . ASN E 1 72 ? 42.624 -47.459 -29.411 1.00 76.06 72 ASN D C 1
ATOM 8990 O O . ASN E 1 72 ? 43.812 -47.199 -29.193 1.00 76.90 72 ASN D O 1
ATOM 8995 N N . ASP E 1 73 ? 41.965 -48.431 -28.780 1.00 74.63 73 ASP D N 1
ATOM 8996 C CA . ASP E 1 73 ? 42.468 -49.068 -27.564 1.00 73.66 73 ASP D CA 1
ATOM 8997 C C . ASP E 1 73 ? 42.725 -48.000 -26.506 1.00 73.06 73 ASP D C 1
ATOM 8998 O O . ASP E 1 73 ? 43.739 -48.013 -25.804 1.00 73.40 73 ASP D O 1
ATOM 9003 N N . LEU E 1 74 ? 41.787 -47.061 -26.410 1.00 63.74 74 LEU D N 1
ATOM 9004 C CA . LEU E 1 74 ? 41.909 -45.943 -25.479 1.00 70.05 74 LEU D CA 1
ATOM 9005 C C . LEU E 1 74 ? 42.092 -46.352 -24.021 1.00 71.28 74 LEU D C 1
ATOM 9006 O O . LEU E 1 74 ? 42.913 -45.711 -23.342 1.00 78.64 74 LEU D O 1
ATOM 9011 N N . PRO E 1 75 ? 41.371 -47.336 -23.467 1.00 73.16 75 PRO D N 1
ATOM 9012 C CA . PRO E 1 75 ? 41.553 -47.617 -22.035 1.00 72.90 75 PRO D CA 1
ATOM 9013 C C . PRO E 1 75 ? 42.994 -47.926 -21.670 1.00 75.10 75 PRO D C 1
ATOM 9014 O O . PRO E 1 75 ? 43.445 -47.516 -20.597 1.00 72.40 75 PRO D O 1
ATOM 9018 N N . ALA E 1 76 ? 43.750 -48.592 -22.534 1.00 76.79 76 ALA D N 1
ATOM 9019 C CA . ALA E 1 76 ? 45.163 -48.772 -22.226 1.00 73.81 76 ALA D CA 1
ATOM 9020 C C . ALA E 1 76 ? 45.919 -47.446 -22.257 1.00 75.95 76 ALA D C 1
ATOM 9021 O O . ALA E 1 76 ? 46.939 -47.299 -21.575 1.00 72.67 76 ALA D O 1
ATOM 9023 N N . ARG E 1 77 ? 45.428 -46.471 -23.021 1.00 77.71 77 ARG D N 1
ATOM 9024 C CA . ARG E 1 77 ? 46.185 -45.267 -23.342 1.00 63.69 77 ARG D CA 1
ATOM 9025 C C . ARG E 1 77 ? 45.851 -44.043 -22.493 1.00 65.04 77 ARG D C 1
ATOM 9026 O O . ARG E 1 77 ? 46.719 -43.185 -22.317 1.00 86.37 77 ARG D O 1
ATOM 9034 N N . SER E 1 78 ? 44.624 -43.903 -21.992 1.00 76.28 78 SER D N 1
ATOM 9035 C CA . SER E 1 78 ? 44.193 -42.663 -21.349 1.00 71.46 78 SER D CA 1
ATOM 9036 C C . SER E 1 78 ? 43.503 -42.937 -20.020 1.00 69.93 78 SER D C 1
ATOM 9037 O O . SER E 1 78 ? 42.599 -43.774 -19.946 1.00 85.98 78 SER D O 1
ATOM 9040 N N . GLN E 1 79 ? 43.944 -42.242 -18.967 1.00 71.30 79 GLN D N 1
ATOM 9041 C CA . GLN E 1 79 ? 43.286 -42.363 -17.668 1.00 75.89 79 GLN D CA 1
ATOM 9042 C C . GLN E 1 79 ? 41.922 -41.678 -17.663 1.00 77.17 79 GLN D C 1
ATOM 9043 O O . GLN E 1 79 ? 40.965 -42.192 -17.068 1.00 71.94 79 GLN D O 1
ATOM 9049 N N . THR E 1 80 ? 41.815 -40.514 -18.314 1.00 77.00 80 THR D N 1
ATOM 9050 C CA . THR E 1 80 ? 40.554 -39.776 -18.309 1.00 71.37 80 THR D CA 1
ATOM 9051 C C . THR E 1 80 ? 39.451 -40.545 -19.023 1.00 69.53 80 THR D C 1
ATOM 9052 O O . THR E 1 80 ? 38.288 -40.510 -18.605 1.00 66.73 80 THR D O 1
ATOM 9056 N N . PHE E 1 81 ? 39.796 -41.246 -20.104 1.00 73.28 81 PHE D N 1
ATOM 9057 C CA . PHE E 1 81 ? 38.832 -42.139 -20.737 1.00 67.50 81 PHE D CA 1
ATOM 9058 C C . PHE E 1 81 ? 38.515 -43.335 -19.845 1.00 66.74 81 PHE D C 1
ATOM 9059 O O . PHE E 1 81 ? 37.369 -43.798 -19.800 1.00 67.34 81 PHE D O 1
ATOM 9067 N N . ARG E 1 82 ? 39.520 -43.835 -19.117 1.00 62.09 82 ARG D N 1
ATOM 9068 C CA . ARG E 1 82 ? 39.333 -45.006 -18.264 1.00 56.50 82 ARG D CA 1
ATOM 9069 C C . ARG E 1 82 ? 38.348 -44.739 -17.141 1.00 60.60 82 ARG D C 1
ATOM 9070 O O . ARG E 1 82 ? 37.510 -45.590 -16.821 1.00 60.74 82 ARG D O 1
ATOM 9078 N N . GLN E 1 83 ? 38.434 -43.561 -16.530 1.00 60.32 83 GLN D N 1
ATOM 9079 C CA . GLN E 1 83 ? 37.664 -43.261 -15.334 1.00 60.06 83 GLN D CA 1
ATOM 9080 C C . GLN E 1 83 ? 36.510 -42.313 -15.627 1.00 70.87 83 GLN D C 1
ATOM 9081 O O . GLN E 1 83 ? 35.352 -42.658 -15.386 1.00 72.38 83 GLN D O 1
ATOM 9087 N N . ASP E 1 84 ? 36.795 -41.124 -16.155 1.00 72.57 84 ASP D N 1
ATOM 9088 C CA . ASP E 1 84 ? 35.756 -40.109 -16.280 1.00 67.72 84 ASP D CA 1
ATOM 9089 C C . ASP E 1 84 ? 34.784 -40.439 -17.408 1.00 70.08 84 ASP D C 1
ATOM 9090 O O . ASP E 1 84 ? 33.563 -40.384 -17.223 1.00 75.47 84 ASP D O 1
ATOM 9095 N N . LEU E 1 85 ? 35.303 -40.779 -18.587 1.00 64.86 85 LEU D N 1
ATOM 9096 C CA . LEU E 1 85 ? 34.420 -40.988 -19.728 1.00 65.57 85 LEU D CA 1
ATOM 9097 C C . LEU E 1 85 ? 33.677 -42.316 -19.642 1.00 66.42 85 LEU D C 1
ATOM 9098 O O . LEU E 1 85 ? 32.475 -42.372 -19.923 1.00 69.07 85 LEU D O 1
ATOM 9103 N N . LEU E 1 86 ? 34.365 -43.395 -19.270 1.00 63.69 86 LEU D N 1
ATOM 9104 C CA . LEU E 1 86 ? 33.696 -44.689 -19.198 1.00 63.05 86 LEU D CA 1
ATOM 9105 C C . LEU E 1 86 ? 32.710 -44.767 -18.039 1.00 61.49 86 LEU D C 1
ATOM 9106 O O . LEU E 1 86 ? 31.844 -45.650 -18.040 1.00 62.13 86 LEU D O 1
ATOM 9111 N N . ASN E 1 87 ? 32.825 -43.882 -17.048 1.00 56.32 87 ASN D N 1
ATOM 9112 C CA . ASN E 1 87 ? 31.908 -43.856 -15.915 1.00 54.68 87 ASN D CA 1
ATOM 9113 C C . ASN E 1 87 ? 30.937 -42.684 -15.949 1.00 57.65 87 ASN D C 1
ATOM 9114 O O . ASN E 1 87 ? 30.221 -42.468 -14.964 1.00 57.45 87 ASN D O 1
ATOM 9119 N N . ASN E 1 88 ? 30.902 -41.915 -17.039 1.00 58.75 88 ASN D N 1
ATOM 9120 C CA . ASN E 1 88 ? 30.083 -40.708 -17.070 1.00 58.43 88 ASN D CA 1
ATOM 9121 C C . ASN E 1 88 ? 28.612 -41.061 -16.887 1.00 60.70 88 ASN D C 1
ATOM 9122 O O . ASN E 1 88 ? 28.085 -41.956 -17.552 1.00 63.53 88 ASN D O 1
ATOM 9127 N N . THR E 1 89 ? 27.941 -40.337 -15.991 1.00 68.69 89 THR D N 1
ATOM 9128 C CA . THR E 1 89 ? 26.581 -40.718 -15.629 1.00 69.65 89 THR D CA 1
ATOM 9129 C C . THR E 1 89 ? 25.605 -40.449 -16.764 1.00 66.80 89 THR D C 1
ATOM 9130 O O . THR E 1 89 ? 24.674 -41.231 -16.984 1.00 72.38 89 THR D O 1
ATOM 9134 N N . LEU E 1 90 ? 25.815 -39.361 -17.509 1.00 67.63 90 LEU D N 1
ATOM 9135 C CA . LEU E 1 90 ? 24.889 -39.020 -18.582 1.00 60.33 90 LEU D CA 1
ATOM 9136 C C . LEU E 1 90 ? 24.921 -40.062 -19.692 1.00 62.69 90 LEU D C 1
ATOM 9137 O O . LEU E 1 90 ? 23.870 -40.450 -20.218 1.00 63.19 90 LEU D O 1
ATOM 9142 N N . ILE E 1 91 ? 26.114 -40.554 -20.035 1.00 65.11 91 ILE D N 1
ATOM 9143 C CA . ILE E 1 91 ? 26.211 -41.565 -21.083 1.00 62.96 91 ILE D CA 1
ATOM 9144 C C . ILE E 1 91 ? 25.484 -42.836 -20.665 1.00 63.47 91 ILE D C 1
ATOM 9145 O O . ILE E 1 91 ? 24.790 -43.464 -21.472 1.00 62.63 91 ILE D O 1
ATOM 9150 N N . HIS E 1 92 ? 25.583 -43.205 -19.386 1.00 63.62 92 HIS D N 1
ATOM 9151 C CA . HIS E 1 92 ? 24.955 -44.446 -18.944 1.00 63.79 92 HIS D CA 1
ATOM 9152 C C . HIS E 1 92 ? 23.442 -44.298 -18.823 1.00 70.23 92 HIS D C 1
ATOM 9153 O O . HIS E 1 92 ? 22.698 -45.240 -19.127 1.00 68.65 92 HIS D O 1
ATOM 9160 N N . LYS E 1 93 ? 22.963 -43.124 -18.402 1.00 64.32 93 LYS D N 1
ATOM 9161 C CA . LYS E 1 93 ? 21.523 -42.891 -18.408 1.00 74.51 93 LYS D CA 1
ATOM 9162 C C . LYS E 1 93 ? 20.974 -42.958 -19.827 1.00 71.10 93 LYS D C 1
ATOM 9163 O O . LYS E 1 93 ? 19.942 -43.598 -20.078 1.00 54.63 93 LYS D O 1
ATOM 9169 N N . VAL E 1 94 ? 21.677 -42.333 -20.778 1.00 67.56 94 VAL D N 1
ATOM 9170 C CA . VAL E 1 94 ? 21.239 -42.380 -22.167 1.00 64.03 94 VAL D CA 1
ATOM 9171 C C . VAL E 1 94 ? 21.300 -43.802 -22.712 1.00 56.91 94 VAL D C 1
ATOM 9172 O O . VAL E 1 94 ? 20.441 -44.202 -23.502 1.00 64.62 94 VAL D O 1
ATOM 9176 N N . CYS E 1 95 ? 22.277 -44.605 -22.277 1.00 62.04 95 CYS D N 1
ATOM 9177 C CA . CYS E 1 95 ? 22.358 -45.990 -22.742 1.00 60.09 95 CYS D CA 1
ATOM 9178 C C . CYS E 1 95 ? 21.195 -46.821 -22.216 1.00 60.39 95 CYS D C 1
ATOM 9179 O O . CYS E 1 95 ? 20.547 -47.564 -22.973 1.00 61.36 95 CYS D O 1
ATOM 9182 N N . GLU E 1 96 ? 20.910 -46.696 -20.917 1.00 61.86 96 GLU D N 1
ATOM 9183 C CA . GLU E 1 96 ? 19.784 -47.416 -20.336 1.00 61.35 96 GLU D CA 1
ATOM 9184 C C . GLU E 1 96 ? 18.482 -47.021 -21.016 1.00 71.43 96 GLU D C 1
ATOM 9185 O O . GLU E 1 96 ? 17.623 -47.873 -21.271 1.00 75.54 96 GLU D O 1
ATOM 9191 N N . GLY E 1 97 ? 18.330 -45.735 -21.343 1.00 64.72 97 GLY D N 1
ATOM 9192 C CA . GLY E 1 97 ? 17.112 -45.298 -21.999 1.00 60.45 97 GLY D CA 1
ATOM 9193 C C . GLY E 1 97 ? 17.030 -45.725 -23.449 1.00 65.40 97 GLY D C 1
ATOM 9194 O O . GLY E 1 97 ? 15.938 -45.981 -23.964 1.00 65.56 97 GLY D O 1
ATOM 9195 N N . PHE E 1 98 ? 18.177 -45.831 -24.120 1.00 63.65 98 PHE D N 1
ATOM 9196 C CA . PHE E 1 98 ? 18.175 -46.181 -25.532 1.00 60.68 98 PHE D CA 1
ATOM 9197 C C . PHE E 1 98 ? 17.871 -47.656 -25.739 1.00 53.67 98 PHE D C 1
ATOM 9198 O O . PHE E 1 98 ? 17.090 -48.004 -26.629 1.00 57.60 98 PHE D O 1
ATOM 9206 N N . TYR E 1 99 ? 18.474 -48.538 -24.934 1.00 55.10 99 TYR D N 1
ATOM 9207 C CA . TYR E 1 99 ? 18.199 -49.965 -25.106 1.00 63.50 99 TYR D CA 1
ATOM 9208 C C . TYR E 1 99 ? 16.923 -50.405 -24.387 1.00 69.28 99 TYR D C 1
ATOM 9209 O O . TYR E 1 99 ? 16.181 -51.252 -24.898 1.00 69.48 99 TYR D O 1
ATOM 9218 N N . GLY E 1 100 ? 16.640 -49.828 -23.221 1.00 68.76 100 GLY D N 1
ATOM 9219 C CA . GLY E 1 100 ? 15.382 -50.030 -22.541 1.00 52.72 100 GLY D CA 1
ATOM 9220 C C . GLY E 1 100 ? 15.233 -51.363 -21.829 1.00 74.77 100 GLY D C 1
ATOM 9221 O O . GLY E 1 100 ? 16.209 -52.030 -21.465 1.00 60.19 100 GLY D O 1
ATOM 9222 N N . PRO E 1 101 ? 13.977 -51.770 -21.618 1.00 79.16 101 PRO D N 1
ATOM 9223 C CA . PRO E 1 101 ? 13.713 -52.931 -20.743 1.00 68.84 101 PRO D CA 1
ATOM 9224 C C . PRO E 1 101 ? 14.261 -54.252 -21.262 1.00 71.82 101 PRO D C 1
ATOM 9225 O O . PRO E 1 101 ? 14.992 -54.940 -20.536 1.00 70.13 101 PRO D O 1
ATOM 9229 N N . THR E 1 102 ? 13.927 -54.630 -22.501 1.00 74.97 102 THR D N 1
ATOM 9230 C CA . THR E 1 102 ? 14.204 -55.986 -22.972 1.00 72.98 102 THR D CA 1
ATOM 9231 C C . THR E 1 102 ? 15.693 -56.282 -23.063 1.00 56.14 102 THR D C 1
ATOM 9232 O O . THR E 1 102 ? 16.081 -57.452 -23.002 1.00 64.21 102 THR D O 1
ATOM 9236 N N . VAL E 1 103 ? 16.531 -55.258 -23.216 1.00 53.77 103 VAL D N 1
ATOM 9237 C CA . VAL E 1 103 ? 17.963 -55.487 -23.375 1.00 58.51 103 VAL D CA 1
ATOM 9238 C C . VAL E 1 103 ? 18.620 -55.731 -22.021 1.00 57.02 103 VAL D C 1
ATOM 9239 O O . VAL E 1 103 ? 19.169 -56.809 -21.763 1.00 60.73 103 VAL D O 1
ATOM 9243 N N . GLY E 1 104 ? 18.567 -54.742 -21.133 1.00 51.62 104 GLY D N 1
ATOM 9244 C CA . GLY E 1 104 ? 19.135 -54.931 -19.813 1.00 54.27 104 GLY D CA 1
ATOM 9245 C C . GLY E 1 104 ? 20.569 -54.461 -19.693 1.00 48.55 104 GLY D C 1
ATOM 9246 O O . GLY E 1 104 ? 20.870 -53.574 -18.889 1.00 83.66 104 GLY D O 1
ATOM 9247 N N . ASP E 1 105 ? 21.467 -55.061 -20.470 1.00 42.89 105 ASP D N 1
ATOM 9248 C CA . ASP E 1 105 ? 22.890 -54.773 -20.382 1.00 51.65 105 ASP D CA 1
ATOM 9249 C C . ASP E 1 105 ? 23.450 -54.372 -21.743 1.00 47.82 105 ASP D C 1
ATOM 9250 O O . ASP E 1 105 ? 22.884 -54.676 -22.796 1.00 46.04 105 ASP D O 1
ATOM 9255 N N . TYR E 1 106 ? 24.576 -53.663 -21.696 1.00 44.32 106 TYR D N 1
ATOM 9256 C CA . TYR E 1 106 ? 25.229 -53.119 -22.876 1.00 45.21 106 TYR D CA 1
ATOM 9257 C C . TYR E 1 106 ? 26.721 -53.006 -22.589 1.00 50.83 106 TYR D C 1
ATOM 9258 O O . TYR E 1 106 ? 27.157 -53.074 -21.438 1.00 45.80 106 TYR D O 1
ATOM 9267 N N . TRP E 1 107 ? 27.505 -52.819 -23.648 1.00 53.49 107 TRP D N 1
ATOM 9268 C CA . TRP E 1 107 ? 28.935 -52.581 -23.502 1.00 48.31 107 TRP D CA 1
ATOM 9269 C C . TRP E 1 107 ? 29.430 -51.785 -24.701 1.00 50.56 107 TRP D C 1
ATOM 9270 O O . TRP E 1 107 ? 28.733 -51.639 -25.706 1.00 51.14 107 TRP D O 1
ATOM 9281 N N . MET E 1 108 ? 30.642 -51.247 -24.576 1.00 53.57 108 MET D N 1
ATOM 9282 C CA . MET E 1 108 ? 31.206 -50.404 -25.622 1.00 48.28 108 MET D CA 1
ATOM 9283 C C . MET E 1 108 ? 31.860 -51.262 -26.698 1.00 50.73 108 MET D C 1
ATOM 9284 O O . MET E 1 108 ? 32.664 -52.148 -26.397 1.00 54.99 108 MET D O 1
ATOM 9289 N N . SER E 1 109 ? 31.519 -50.992 -27.957 1.00 58.72 109 SER D N 1
ATOM 9290 C CA . SER E 1 109 ? 32.139 -51.711 -29.063 1.00 52.97 109 SER D CA 1
ATOM 9291 C C . SER E 1 109 ? 33.412 -51.043 -29.561 1.00 45.63 109 SER D C 1
ATOM 9292 O O . SER E 1 109 ? 34.366 -51.736 -29.932 1.00 44.00 109 SER D O 1
ATOM 9295 N N . HIS E 1 110 ? 33.453 -49.714 -29.590 1.00 49.75 110 HIS D N 1
ATOM 9296 C CA . HIS E 1 110 ? 34.617 -49.047 -30.168 1.00 50.32 110 HIS D CA 1
ATOM 9297 C C . HIS E 1 110 ? 34.843 -47.689 -29.524 1.00 48.92 110 HIS D C 1
ATOM 9298 O O . HIS E 1 110 ? 33.932 -46.864 -29.489 1.00 51.51 110 HIS D O 1
ATOM 9305 N N . GLY E 1 111 ? 36.061 -47.448 -29.050 1.00 49.39 111 GLY D N 1
ATOM 9306 C CA . GLY E 1 111 ? 36.435 -46.127 -28.571 1.00 52.23 111 GLY D CA 1
ATOM 9307 C C . GLY E 1 111 ? 37.609 -45.552 -29.335 1.00 60.29 111 GLY D C 1
ATOM 9308 O O . GLY E 1 111 ? 38.718 -46.090 -29.263 1.00 62.95 111 GLY D O 1
ATOM 9309 N N . GLY E 1 112 ? 37.393 -44.469 -30.069 1.00 60.32 112 GLY D N 1
ATOM 9310 C CA . GLY E 1 112 ? 38.415 -43.958 -30.963 1.00 57.39 112 GLY D CA 1
ATOM 9311 C C . GLY E 1 112 ? 38.510 -42.447 -30.975 1.00 60.58 112 GLY D C 1
ATOM 9312 O O . GLY E 1 112 ? 37.525 -41.734 -30.786 1.00 61.77 112 GLY D O 1
ATOM 9313 N N . VAL E 1 113 ? 39.741 -41.972 -31.156 1.00 69.31 113 VAL D N 1
ATOM 9314 C CA . VAL E 1 113 ? 40.046 -40.582 -31.476 1.00 66.05 113 VAL D CA 1
ATOM 9315 C C . VAL E 1 113 ? 40.192 -40.488 -32.987 1.00 76.35 113 VAL D C 1
ATOM 9316 O O . VAL E 1 113 ? 40.869 -41.326 -33.602 1.00 71.74 113 VAL D O 1
ATOM 9320 N N . LEU E 1 114 ? 39.560 -39.474 -33.578 1.00 70.51 114 LEU D N 1
ATOM 9321 C CA . LEU E 1 114 ? 39.544 -39.241 -35.017 1.00 64.43 114 LEU D CA 1
ATOM 9322 C C . LEU E 1 114 ? 40.113 -37.855 -35.287 1.00 67.30 114 LEU D C 1
ATOM 9323 O O . LEU E 1 114 ? 39.715 -36.881 -34.640 1.00 72.65 114 LEU D O 1
ATOM 9328 N N . GLU E 1 115 ? 41.027 -37.761 -36.251 1.00 70.42 115 GLU D N 1
ATOM 9329 C CA . GLU E 1 115 ? 41.695 -36.513 -36.597 1.00 80.83 115 GLU D CA 1
ATOM 9330 C C . GLU E 1 115 ? 41.667 -36.339 -38.107 1.00 76.61 115 GLU D C 1
ATOM 9331 O O . GLU E 1 115 ? 42.162 -37.194 -38.848 1.00 82.89 115 GLU D O 1
ATOM 9337 N N . ARG E 1 116 ? 41.084 -35.237 -38.561 1.00 83.90 116 ARG D N 1
ATOM 9338 C CA . ARG E 1 116 ? 40.991 -34.938 -39.984 1.00 76.44 116 ARG D CA 1
ATOM 9339 C C . ARG E 1 116 ? 41.304 -33.466 -40.166 1.00 79.39 116 ARG D C 1
ATOM 9340 O O . ARG E 1 116 ? 40.583 -32.616 -39.642 1.00 79.42 116 ARG D O 1
ATOM 9348 N N . GLY E 1 117 ? 42.376 -33.164 -40.892 1.00 78.74 117 GLY D N 1
ATOM 9349 C CA . GLY E 1 117 ? 42.774 -31.798 -41.106 1.00 81.02 117 GLY D CA 1
ATOM 9350 C C . GLY E 1 117 ? 42.611 -31.366 -42.542 1.00 86.41 117 GLY D C 1
ATOM 9351 O O . GLY E 1 117 ? 41.756 -31.847 -43.271 1.00 77.07 117 GLY D O 1
ATOM 9352 N N . PRO E 1 118 ? 43.475 -30.449 -42.982 1.00 91.26 118 PRO D N 1
ATOM 9353 C CA . PRO E 1 118 ? 43.365 -29.936 -44.354 1.00 82.59 118 PRO D CA 1
ATOM 9354 C C . PRO E 1 118 ? 43.494 -31.063 -45.367 1.00 81.63 118 PRO D C 1
ATOM 9355 O O . PRO E 1 118 ? 44.292 -31.996 -45.208 1.00 83.27 118 PRO D O 1
ATOM 9359 N N . GLY E 1 119 ? 42.697 -30.958 -46.423 1.00 81.95 119 GLY D N 1
ATOM 9360 C CA . GLY E 1 119 ? 42.652 -31.966 -47.467 1.00 81.25 119 GLY D CA 1
ATOM 9361 C C . GLY E 1 119 ? 41.717 -33.130 -47.239 1.00 78.39 119 GLY D C 1
ATOM 9362 O O . GLY E 1 119 ? 41.761 -34.084 -48.019 1.00 78.83 119 GLY D O 1
ATOM 9363 N N . THR E 1 120 ? 40.872 -33.093 -46.211 1.00 77.69 120 THR D N 1
ATOM 9364 C CA . THR E 1 120 ? 39.981 -34.224 -45.959 1.00 78.49 120 THR D CA 1
ATOM 9365 C C . THR E 1 120 ? 38.810 -34.186 -46.934 1.00 74.28 120 THR D C 1
ATOM 9366 O O . THR E 1 120 ? 38.058 -33.205 -46.944 1.00 75.31 120 THR D O 1
ATOM 9370 N N . PRO E 1 121 ? 38.615 -35.217 -47.754 1.00 75.77 121 PRO D N 1
ATOM 9371 C CA . PRO E 1 121 ? 37.450 -35.254 -48.642 1.00 74.07 121 PRO D CA 1
ATOM 9372 C C . PRO E 1 121 ? 36.141 -35.391 -47.878 1.00 71.96 121 PRO D C 1
ATOM 9373 O O . PRO E 1 121 ? 36.084 -35.957 -46.785 1.00 70.51 121 PRO D O 1
ATOM 9377 N N . ILE E 1 122 ? 35.079 -34.843 -48.474 1.00 77.82 122 ILE D N 1
ATOM 9378 C CA . ILE E 1 122 ? 33.739 -35.038 -47.934 1.00 72.16 122 ILE D CA 1
ATOM 9379 C C . ILE E 1 122 ? 33.352 -36.511 -48.046 1.00 72.60 122 ILE D C 1
ATOM 9380 O O . ILE E 1 122 ? 33.750 -37.220 -48.981 1.00 77.59 122 ILE D O 1
ATOM 9385 N N . GLN E 1 123 ? 32.604 -36.987 -47.056 1.00 74.46 123 GLN D N 1
ATOM 9386 C CA . GLN E 1 123 ? 32.205 -38.383 -46.947 1.00 67.48 123 GLN D CA 1
ATOM 9387 C C . GLN E 1 123 ? 30.809 -38.599 -47.523 1.00 71.24 123 GLN D C 1
ATOM 9388 O O . GLN E 1 123 ? 29.977 -37.690 -47.543 1.00 76.09 123 GLN D O 1
ATOM 9394 N N . SER E 1 124 ? 30.563 -39.819 -47.996 1.00 72.57 124 SER D N 1
ATOM 9395 C CA . SER E 1 124 ? 29.233 -40.211 -48.439 1.00 64.43 124 SER D CA 1
ATOM 9396 C C . SER E 1 124 ? 28.307 -40.442 -47.248 1.00 65.25 124 SER D C 1
ATOM 9397 O O . SER E 1 124 ? 28.735 -40.885 -46.180 1.00 67.18 124 SER D O 1
ATOM 9400 N N . LEU E 1 125 ? 27.023 -40.135 -47.440 1.00 63.47 125 LEU D N 1
ATOM 9401 C CA . LEU E 1 125 ? 26.011 -40.491 -46.450 1.00 70.84 125 LEU D CA 1
ATOM 9402 C C . LEU E 1 125 ? 25.923 -42.012 -46.338 1.00 68.63 125 LEU D C 1
ATOM 9403 O O . LEU E 1 125 ? 25.821 -42.700 -47.358 1.00 72.05 125 LEU D O 1
ATOM 9408 N N . HIS E 1 126 ? 25.968 -42.558 -45.111 1.00 63.08 126 HIS D N 1
ATOM 9409 C CA . HIS E 1 126 ? 26.191 -44.005 -45.077 1.00 60.31 126 HIS D CA 1
ATOM 9410 C C . HIS E 1 126 ? 25.444 -44.858 -44.046 1.00 74.81 126 HIS D C 1
ATOM 9411 O O . HIS E 1 126 ? 25.274 -46.049 -44.334 1.00 88.89 126 HIS D O 1
ATOM 9418 N N . ARG E 1 127 ? 24.983 -44.359 -42.885 1.00 63.84 127 ARG D N 1
ATOM 9419 C CA . ARG E 1 127 ? 24.349 -45.267 -41.909 1.00 61.68 127 ARG D CA 1
ATOM 9420 C C . ARG E 1 127 ? 25.241 -46.394 -41.375 1.00 54.95 127 ARG D C 1
ATOM 9421 O O . ARG E 1 127 ? 25.201 -47.505 -41.914 1.00 56.76 127 ARG D O 1
ATOM 9429 N N . ASP E 1 128 ? 26.089 -46.122 -40.372 1.00 59.65 128 ASP D N 1
ATOM 9430 C CA . ASP E 1 128 ? 27.060 -47.079 -39.821 1.00 64.42 128 ASP D CA 1
ATOM 9431 C C . ASP E 1 128 ? 26.569 -48.518 -39.594 1.00 60.41 128 ASP D C 1
ATOM 9432 O O . ASP E 1 128 ? 27.315 -49.481 -39.852 1.00 64.82 128 ASP D O 1
ATOM 9437 N N . GLU E 1 129 ? 25.311 -48.706 -39.167 1.00 53.34 129 GLU D N 1
ATOM 9438 C CA . GLU E 1 129 ? 24.828 -50.066 -38.901 1.00 55.63 129 GLU D CA 1
ATOM 9439 C C . GLU E 1 129 ? 24.782 -50.899 -40.177 1.00 53.70 129 GLU D C 1
ATOM 9440 O O . GLU E 1 129 ? 24.316 -52.042 -40.165 1.00 53.79 129 GLU D O 1
ATOM 9446 N N . ALA E 1 130 ? 25.278 -50.326 -41.277 1.00 50.85 130 ALA D N 1
ATOM 9447 C CA . ALA E 1 130 ? 25.456 -51.070 -42.513 1.00 55.04 130 ALA D CA 1
ATOM 9448 C C . ALA E 1 130 ? 26.450 -52.209 -42.358 1.00 50.55 130 ALA D C 1
ATOM 9449 O O . ALA E 1 130 ? 26.479 -53.102 -43.210 1.00 64.62 130 ALA D O 1
ATOM 9451 N N . VAL E 1 131 ? 27.274 -52.207 -41.310 1.00 56.49 131 VAL D N 1
ATOM 9452 C CA . VAL E 1 131 ? 28.210 -53.322 -41.166 1.00 55.86 131 VAL D CA 1
ATOM 9453 C C . VAL E 1 131 ? 27.488 -54.589 -40.705 1.00 55.83 131 VAL D C 1
ATOM 9454 O O . VAL E 1 131 ? 28.113 -55.648 -40.579 1.00 55.05 131 VAL D O 1
ATOM 9458 N N . PHE E 1 132 ? 26.172 -54.501 -40.461 1.00 50.69 132 PHE D N 1
ATOM 9459 C CA . PHE E 1 132 ? 25.354 -55.609 -39.949 1.00 47.92 132 PHE D CA 1
ATOM 9460 C C . PHE E 1 132 ? 24.189 -55.839 -40.900 1.00 54.69 132 PHE D C 1
ATOM 9461 O O . PHE E 1 132 ? 23.071 -55.370 -40.646 1.00 50.26 132 PHE D O 1
ATOM 9469 N N . PRO E 1 133 ? 24.403 -56.584 -41.988 1.00 56.01 133 PRO D N 1
ATOM 9470 C CA . PRO E 1 133 ? 23.337 -56.724 -43.002 1.00 55.03 133 PRO D CA 1
ATOM 9471 C C . PRO E 1 133 ? 22.029 -57.267 -42.454 1.00 55.65 133 PRO D C 1
ATOM 9472 O O . PRO E 1 133 ? 20.958 -56.859 -42.928 1.00 64.40 133 PRO D O 1
ATOM 9476 N N . ALA E 1 134 ? 22.071 -58.186 -41.482 1.00 50.24 134 ALA D N 1
ATOM 9477 C CA . ALA E 1 134 ? 20.833 -58.778 -40.975 1.00 59.51 134 ALA D CA 1
ATOM 9478 C C . ALA E 1 134 ? 19.966 -57.753 -40.248 1.00 65.06 134 ALA D C 1
ATOM 9479 O O . ALA E 1 134 ? 18.732 -57.805 -40.335 1.00 60.92 134 ALA D O 1
ATOM 9481 N N . ILE E 1 135 ? 20.589 -56.814 -39.535 1.00 57.11 135 ILE D N 1
ATOM 9482 C CA . ILE E 1 135 ? 19.835 -55.766 -38.853 1.00 54.10 135 ILE D CA 1
ATOM 9483 C C . ILE E 1 135 ? 19.529 -54.622 -39.808 1.00 58.91 135 ILE D C 1
ATOM 9484 O O . ILE E 1 135 ? 18.459 -54.004 -39.739 1.00 49.26 135 ILE D O 1
ATOM 9489 N N . HIS E 1 136 ? 20.475 -54.317 -40.696 1.00 54.37 136 HIS D N 1
ATOM 9490 C CA . HIS E 1 136 ? 20.319 -53.216 -41.637 1.00 61.66 136 HIS D CA 1
ATOM 9491 C C . HIS E 1 136 ? 19.188 -53.470 -42.628 1.00 63.64 136 HIS D C 1
ATOM 9492 O O . HIS E 1 136 ? 18.533 -52.520 -43.074 1.00 51.28 136 HIS D O 1
ATOM 9499 N N . SER E 1 137 ? 18.933 -54.739 -42.969 1.00 58.15 137 SER D N 1
ATOM 9500 C CA . SER E 1 137 ? 17.847 -55.072 -43.886 1.00 51.06 137 SER D CA 1
ATOM 9501 C C . SER E 1 137 ? 16.472 -54.788 -43.294 1.00 55.05 137 SER D C 1
ATOM 9502 O O . SER E 1 137 ? 15.494 -54.695 -44.044 1.00 61.00 137 SER D O 1
ATOM 9505 N N . LEU E 1 138 ? 16.367 -54.675 -41.969 1.00 55.73 138 LEU D N 1
ATOM 9506 C CA . LEU E 1 138 ? 15.096 -54.384 -41.316 1.00 51.39 138 LEU D CA 1
ATOM 9507 C C . LEU E 1 138 ? 14.744 -52.901 -41.340 1.00 49.22 138 LEU D C 1
ATOM 9508 O O . LEU E 1 138 ? 13.634 -52.539 -40.929 1.00 54.35 138 LEU D O 1
ATOM 9513 N N . SER E 1 139 ? 15.657 -52.047 -41.808 1.00 49.69 139 SER D N 1
ATOM 9514 C CA . SER E 1 139 ? 15.440 -50.602 -41.989 1.00 60.20 139 SER D CA 1
ATOM 9515 C C . SER E 1 139 ? 15.009 -49.980 -40.659 1.00 64.62 139 SER D C 1
ATOM 9516 O O . SER E 1 139 ? 15.602 -50.312 -39.625 1.00 60.55 139 SER D O 1
ATOM 9519 N N . GLY E 1 140 ? 13.992 -49.111 -40.637 1.00 61.54 140 GLY D N 1
ATOM 9520 C CA . GLY E 1 140 ? 13.628 -48.389 -39.426 1.00 52.72 140 GLY D CA 1
ATOM 9521 C C . GLY E 1 140 ? 12.901 -49.224 -38.390 1.00 58.86 140 GLY D C 1
ATOM 9522 O O . GLY E 1 140 ? 12.768 -48.785 -37.242 1.00 64.98 140 GLY D O 1
ATOM 9523 N N . SER E 1 141 ? 12.454 -50.420 -38.760 1.00 55.14 141 SER D N 1
ATOM 9524 C CA . SER E 1 141 ? 11.832 -51.332 -37.810 1.00 69.04 141 SER D CA 1
ATOM 9525 C C . SER E 1 141 ? 12.850 -52.130 -36.998 1.00 61.37 141 SER D C 1
ATOM 9526 O O . SER E 1 141 ? 12.448 -52.902 -36.121 1.00 59.50 141 SER D O 1
ATOM 9529 N N . GLY E 1 142 ? 14.143 -51.976 -37.266 1.00 58.19 142 GLY D N 1
ATOM 9530 C CA . GLY E 1 142 ? 15.157 -52.749 -36.588 1.00 62.47 142 GLY D CA 1
ATOM 9531 C C . GLY E 1 142 ? 15.327 -52.390 -35.123 1.00 52.15 142 GLY D C 1
ATOM 9532 O O . GLY E 1 142 ? 14.949 -51.305 -34.669 1.00 52.84 142 GLY D O 1
ATOM 9533 N N . PRO E 1 143 ? 15.871 -53.326 -34.350 1.00 49.05 143 PRO D N 1
ATOM 9534 C CA . PRO E 1 143 ? 16.133 -53.085 -32.919 1.00 47.62 143 PRO D CA 1
ATOM 9535 C C . PRO E 1 143 ? 17.245 -52.072 -32.721 1.00 49.73 143 PRO D C 1
ATOM 9536 O O . PRO E 1 143 ? 18.110 -51.913 -33.596 1.00 48.18 143 PRO D O 1
ATOM 9540 N N . PRO E 1 144 ? 17.264 -51.362 -31.591 1.00 51.77 144 PRO D N 1
ATOM 9541 C CA . PRO E 1 144 ? 18.424 -50.504 -31.295 1.00 54.99 144 PRO D CA 1
ATOM 9542 C C . PRO E 1 144 ? 19.696 -51.336 -31.198 1.00 47.30 144 PRO D C 1
ATOM 9543 O O . PRO E 1 144 ? 19.741 -52.346 -30.494 1.00 53.67 144 PRO D O 1
ATOM 9547 N N . VAL E 1 145 ? 20.742 -50.898 -31.903 1.00 48.84 145 VAL D N 1
ATOM 9548 C CA . VAL E 1 145 ? 22.018 -51.607 -31.849 1.00 41.84 145 VAL D CA 1
ATOM 9549 C C . VAL E 1 145 ? 23.162 -50.665 -31.489 1.00 50.43 145 VAL D C 1
ATOM 9550 O O . VAL E 1 145 ? 23.710 -50.731 -30.385 1.00 53.13 145 VAL D O 1
ATOM 9554 N N . MET E 1 146 ? 23.498 -49.744 -32.388 1.00 51.04 146 MET D N 1
ATOM 9555 C CA . MET E 1 146 ? 24.645 -48.873 -32.175 1.00 41.68 146 MET D CA 1
ATOM 9556 C C . MET E 1 146 ? 24.202 -47.564 -31.546 1.00 51.84 146 MET D C 1
ATOM 9557 O O . MET E 1 146 ? 23.247 -46.934 -32.011 1.00 53.98 146 MET D O 1
ATOM 9562 N N . LEU E 1 147 ? 24.912 -47.148 -30.503 1.00 48.78 147 LEU D N 1
ATOM 9563 C CA . LEU E 1 147 ? 24.717 -45.829 -29.918 1.00 53.51 147 LEU D CA 1
ATOM 9564 C C . LEU E 1 147 ? 26.059 -45.115 -29.946 1.00 51.30 147 LEU D C 1
ATOM 9565 O O . LEU E 1 147 ? 27.025 -45.588 -29.341 1.00 48.40 147 LEU D O 1
ATOM 9570 N N . HIS E 1 148 ? 26.134 -43.998 -30.666 1.00 45.92 148 HIS D N 1
ATOM 9571 C CA . HIS E 1 148 ? 27.389 -43.297 -30.877 1.00 49.53 148 HIS D CA 1
ATOM 9572 C C . HIS E 1 148 ? 27.374 -42.002 -30.081 1.00 55.71 148 HIS D C 1
ATOM 9573 O O . HIS E 1 148 ? 26.507 -41.145 -30.300 1.00 58.24 148 HIS D O 1
ATOM 9580 N N . PHE E 1 149 ? 28.321 -41.874 -29.149 1.00 55.88 149 PHE D N 1
ATOM 9581 C CA . PHE E 1 149 ? 28.582 -40.628 -28.439 1.00 56.89 149 PHE D CA 1
ATOM 9582 C C . PHE E 1 149 ? 29.816 -39.984 -29.061 1.00 59.73 149 PHE D C 1
ATOM 9583 O O . PHE E 1 149 ? 30.916 -40.541 -28.982 1.00 57.38 149 PHE D O 1
ATOM 9591 N N . PHE E 1 150 ? 29.634 -38.815 -29.669 1.00 58.03 150 PHE D N 1
ATOM 9592 C CA . PHE E 1 150 ? 30.641 -38.145 -30.482 1.00 55.40 150 PHE D CA 1
ATOM 9593 C C . PHE E 1 150 ? 31.014 -36.850 -29.763 1.00 60.63 150 PHE D C 1
ATOM 9594 O O . PHE E 1 150 ? 30.317 -35.840 -29.905 1.00 61.54 150 PHE D O 1
ATOM 9602 N N . ILE E 1 151 ? 32.087 -36.887 -28.951 1.00 61.70 151 ILE D N 1
ATOM 9603 C CA . ILE E 1 151 ? 32.530 -35.743 -28.159 1.00 69.31 151 ILE D CA 1
ATOM 9604 C C . ILE E 1 151 ? 33.522 -34.917 -28.966 1.00 65.05 151 ILE D C 1
ATOM 9605 O O . ILE E 1 151 ? 34.419 -35.458 -29.623 1.00 60.52 151 ILE D O 1
ATOM 9610 N N . ALA E 1 152 ? 33.379 -33.598 -28.897 1.00 62.94 152 ALA D N 1
ATOM 9611 C CA . ALA E 1 152 ? 34.269 -32.685 -29.602 1.00 75.94 152 ALA D CA 1
ATOM 9612 C C . ALA E 1 152 ? 35.458 -32.358 -28.706 1.00 66.06 152 ALA D C 1
ATOM 9613 O O . ALA E 1 152 ? 35.297 -31.727 -27.657 1.00 74.26 152 ALA D O 1
ATOM 9615 N N . LEU E 1 153 ? 36.645 -32.817 -29.098 1.00 65.97 153 LEU D N 1
ATOM 9616 C CA . LEU E 1 153 ? 37.877 -32.388 -28.450 1.00 80.00 153 LEU D CA 1
ATOM 9617 C C . LEU E 1 153 ? 38.450 -31.121 -29.072 1.00 74.94 153 LEU D C 1
ATOM 9618 O O . LEU E 1 153 ? 39.426 -30.572 -28.551 1.00 83.71 153 LEU D O 1
ATOM 9623 N N . SER E 1 154 ? 37.861 -30.658 -30.170 1.00 79.21 154 SER D N 1
ATOM 9624 C CA . SER E 1 154 ? 38.179 -29.381 -30.786 1.00 74.93 154 SER D CA 1
ATOM 9625 C C . SER E 1 154 ? 36.903 -28.873 -31.442 1.00 79.56 154 SER D C 1
ATOM 9626 O O . SER E 1 154 ? 35.900 -29.586 -31.521 1.00 82.29 154 SER D O 1
ATOM 9629 N N . ASP E 1 155 ? 36.941 -27.626 -31.902 1.00 84.60 155 ASP D N 1
ATOM 9630 C CA . ASP E 1 155 ? 35.757 -27.039 -32.514 1.00 83.88 155 ASP D CA 1
ATOM 9631 C C . ASP E 1 155 ? 35.358 -27.803 -33.772 1.00 79.82 155 ASP D C 1
ATOM 9632 O O . ASP E 1 155 ? 36.208 -28.240 -34.553 1.00 84.19 155 ASP D O 1
ATOM 9637 N N . PHE E 1 156 ? 34.050 -27.970 -33.957 1.00 76.84 156 PHE D N 1
ATOM 9638 C CA . PHE E 1 156 ? 33.480 -28.532 -35.176 1.00 76.88 156 PHE D CA 1
ATOM 9639 C C . PHE E 1 156 ? 32.798 -27.398 -35.930 1.00 81.09 156 PHE D C 1
ATOM 9640 O O . PHE E 1 156 ? 31.751 -26.902 -35.500 1.00 82.02 156 PHE D O 1
ATOM 9648 N N . THR E 1 157 ? 33.398 -26.977 -37.037 1.00 82.01 157 THR D N 1
ATOM 9649 C CA . THR E 1 157 ? 32.828 -25.952 -37.896 1.00 82.78 157 THR D CA 1
ATOM 9650 C C . THR E 1 157 ? 32.455 -26.552 -39.245 1.00 83.87 157 THR D C 1
ATOM 9651 O O . THR E 1 157 ? 33.037 -27.547 -39.684 1.00 91.62 157 THR D O 1
ATOM 9655 N N . ALA E 1 158 ? 31.480 -25.931 -39.910 1.00 91.26 158 ALA D N 1
ATOM 9656 C CA . ALA E 1 158 ? 31.259 -26.249 -41.315 1.00 103.57 158 ALA D CA 1
ATOM 9657 C C . ALA E 1 158 ? 32.493 -25.924 -42.137 1.00 87.41 158 ALA D C 1
ATOM 9658 O O . ALA E 1 158 ? 32.700 -26.513 -43.204 1.00 82.45 158 ALA D O 1
ATOM 9660 N N . GLU E 1 159 ? 33.308 -24.993 -41.649 1.00 96.97 159 GLU D N 1
ATOM 9661 C CA . GLU E 1 159 ? 34.560 -24.648 -42.307 1.00 94.70 159 GLU D CA 1
ATOM 9662 C C . GLU E 1 159 ? 35.554 -25.808 -42.277 1.00 97.82 159 GLU D C 1
ATOM 9663 O O . GLU E 1 159 ? 36.207 -26.094 -43.287 1.00 91.21 159 GLU D O 1
ATOM 9669 N N . ASN E 1 160 ? 35.674 -26.501 -41.141 1.00 88.00 160 ASN D N 1
ATOM 9670 C CA . ASN E 1 160 ? 36.640 -27.586 -41.002 1.00 79.50 160 ASN D CA 1
ATOM 9671 C C . ASN E 1 160 ? 36.018 -28.964 -41.194 1.00 81.60 160 ASN D C 1
ATOM 9672 O O . ASN E 1 160 ? 36.678 -29.974 -40.925 1.00 75.06 160 ASN D O 1
ATOM 9677 N N . GLY E 1 161 ? 34.756 -29.028 -41.610 1.00 85.77 161 GLY D N 1
ATOM 9678 C CA . GLY E 1 161 ? 34.140 -30.287 -41.980 1.00 79.06 161 GLY D CA 1
ATOM 9679 C C . GLY E 1 161 ? 33.329 -30.964 -40.894 1.00 71.87 161 GLY D C 1
ATOM 9680 O O . GLY E 1 161 ? 33.468 -32.172 -40.676 1.00 73.05 161 GLY D O 1
ATOM 9681 N N . ALA E 1 162 ? 32.477 -30.201 -40.214 1.00 76.85 162 ALA D N 1
ATOM 9682 C CA . ALA E 1 162 ? 31.613 -30.767 -39.188 1.00 72.34 162 ALA D CA 1
ATOM 9683 C C . ALA E 1 162 ? 30.651 -31.786 -39.793 1.00 71.49 162 ALA D C 1
ATOM 9684 O O . ALA E 1 162 ? 30.176 -31.630 -40.921 1.00 70.10 162 ALA D O 1
ATOM 9686 N N . THR E 1 163 ? 30.382 -32.846 -39.035 1.00 75.36 163 THR D N 1
ATOM 9687 C CA . THR E 1 163 ? 29.560 -33.945 -39.526 1.00 69.13 163 THR D CA 1
ATOM 9688 C C . THR E 1 163 ? 28.128 -33.485 -39.792 1.00 73.10 163 THR D C 1
ATOM 9689 O O . THR E 1 163 ? 27.562 -32.690 -39.036 1.00 76.33 163 THR D O 1
ATOM 9693 N N . GLN E 1 164 ? 27.542 -33.989 -40.877 1.00 75.00 164 GLN D N 1
ATOM 9694 C CA . GLN E 1 164 ? 26.172 -33.674 -41.256 1.00 78.42 164 GLN D CA 1
ATOM 9695 C C . GLN E 1 164 ? 25.256 -34.853 -40.948 1.00 74.91 164 GLN D C 1
ATOM 9696 O O . GLN E 1 164 ? 25.684 -36.010 -40.968 1.00 71.23 164 GLN D O 1
ATOM 9702 N N . PHE E 1 165 ? 23.992 -34.545 -40.647 1.00 75.97 165 PHE D N 1
ATOM 9703 C CA . PHE E 1 165 ? 22.998 -35.538 -40.253 1.00 66.19 165 PHE D CA 1
ATOM 9704 C C . PHE E 1 165 ? 21.679 -35.241 -40.951 1.00 72.91 165 PHE D C 1
ATOM 9705 O O . PHE E 1 165 ? 21.385 -34.096 -41.301 1.00 81.82 165 PHE D O 1
ATOM 9713 N N . ILE E 1 166 ? 20.867 -36.277 -41.112 1.00 70.24 166 ILE D N 1
ATOM 9714 C CA . ILE E 1 166 ? 19.506 -36.147 -41.614 1.00 72.16 166 ILE D CA 1
ATOM 9715 C C . ILE E 1 166 ? 18.551 -36.584 -40.510 1.00 66.93 166 ILE D C 1
ATOM 9716 O O . ILE E 1 166 ? 18.382 -37.778 -40.258 1.00 67.00 166 ILE D O 1
ATOM 9721 N N . PRO E 1 167 ? 17.917 -35.639 -39.815 1.00 67.76 167 PRO D N 1
ATOM 9722 C CA . PRO E 1 167 ? 17.019 -36.019 -38.718 1.00 66.59 167 PRO D CA 1
ATOM 9723 C C . PRO E 1 167 ? 15.862 -36.867 -39.224 1.00 69.36 167 PRO D C 1
ATOM 9724 O O . PRO E 1 167 ? 15.311 -36.624 -40.300 1.00 67.52 167 PRO D O 1
ATOM 9728 N N . GLY E 1 168 ? 15.495 -37.868 -38.429 1.00 73.38 168 GLY D N 1
ATOM 9729 C CA . GLY E 1 168 ? 14.409 -38.757 -38.773 1.00 66.71 168 GLY D CA 1
ATOM 9730 C C . GLY E 1 168 ? 14.766 -39.869 -39.736 1.00 69.93 168 GLY D C 1
ATOM 9731 O O . GLY E 1 168 ? 13.905 -40.710 -40.027 1.00 81.06 168 GLY D O 1
ATOM 9732 N N . SER E 1 169 ? 16.010 -39.913 -40.227 1.00 68.74 169 SER D N 1
ATOM 9733 C CA . SER E 1 169 ? 16.403 -40.936 -41.187 1.00 66.14 169 SER D CA 1
ATOM 9734 C C . SER E 1 169 ? 16.549 -42.294 -40.532 1.00 64.57 169 SER D C 1
ATOM 9735 O O . SER E 1 169 ? 16.639 -43.305 -41.235 1.00 68.04 169 SER D O 1
ATOM 9738 N N . HIS E 1 170 ? 16.427 -42.329 -39.208 1.00 64.01 170 HIS D N 1
ATOM 9739 C CA . HIS E 1 170 ? 16.561 -43.595 -38.444 1.00 65.52 170 HIS D CA 1
ATOM 9740 C C . HIS E 1 170 ? 15.274 -44.419 -38.485 1.00 63.82 170 HIS D C 1
ATOM 9741 O O . HIS E 1 170 ? 15.325 -45.605 -38.130 1.00 55.86 170 HIS D O 1
ATOM 9748 N N . LYS E 1 171 ? 14.158 -43.822 -38.893 1.00 74.02 171 LYS D N 1
ATOM 9749 C CA . LYS E 1 171 ? 12.868 -44.555 -38.842 1.00 83.06 171 LYS D CA 1
ATOM 9750 C C . LYS E 1 171 ? 12.333 -44.808 -40.256 1.00 70.56 171 LYS D C 1
ATOM 9751 O O . LYS E 1 171 ? 11.167 -45.213 -40.378 1.00 68.81 171 LYS D O 1
ATOM 9757 N N . TRP E 1 172 ? 13.168 -44.612 -41.272 1.00 70.70 172 TRP D N 1
ATOM 9758 C CA . TRP E 1 172 ? 12.712 -44.786 -42.671 1.00 65.24 172 TRP D CA 1
ATOM 9759 C C . TRP E 1 172 ? 12.462 -46.262 -42.951 1.00 66.25 172 TRP D C 1
ATOM 9760 O O . TRP E 1 172 ? 13.175 -47.105 -42.388 1.00 76.18 172 TRP D O 1
ATOM 9771 N N . ALA E 1 173 ? 11.513 -46.562 -43.831 1.00 77.33 173 ALA D N 1
ATOM 9772 C CA . ALA E 1 173 ? 11.118 -47.938 -44.106 1.00 73.11 173 ALA D CA 1
ATOM 9773 C C . ALA E 1 173 ? 12.069 -48.695 -45.033 1.00 70.12 173 ALA D C 1
ATOM 9774 O O . ALA E 1 173 ? 12.013 -49.930 -45.068 1.00 75.37 173 ALA D O 1
ATOM 9776 N N . ASP E 1 174 ? 12.919 -48.004 -45.790 1.00 62.65 174 ASP D N 1
ATOM 9777 C CA . ASP E 1 174 ? 13.875 -48.651 -46.688 1.00 68.57 174 ASP D CA 1
ATOM 9778 C C . ASP E 1 174 ? 15.232 -47.989 -46.491 1.00 73.35 174 ASP D C 1
ATOM 9779 O O . ASP E 1 174 ? 15.400 -46.808 -46.811 1.00 75.58 174 ASP D O 1
ATOM 9784 N N . PHE E 1 175 ? 16.198 -48.745 -45.972 1.00 77.04 175 PHE D N 1
ATOM 9785 C CA . PHE E 1 175 ? 17.528 -48.207 -45.714 1.00 76.35 175 PHE D CA 1
ATOM 9786 C C . PHE E 1 175 ? 18.429 -48.205 -46.944 1.00 63.49 175 PHE D C 1
ATOM 9787 O O . PHE E 1 175 ? 19.568 -47.738 -46.855 1.00 65.33 175 PHE D O 1
ATOM 9795 N N . ASN E 1 176 ? 17.955 -48.703 -48.090 1.00 73.62 176 ASN D N 1
ATOM 9796 C CA . ASN E 1 176 ? 18.689 -48.500 -49.334 1.00 83.94 176 ASN D CA 1
ATOM 9797 C C . ASN E 1 176 ? 18.685 -47.040 -49.769 1.00 79.25 176 ASN D C 1
ATOM 9798 O O . ASN E 1 176 ? 19.518 -46.651 -50.595 1.00 68.51 176 ASN D O 1
ATOM 9803 N N . ASP E 1 177 ? 17.767 -46.233 -49.236 1.00 76.35 177 ASP D N 1
ATOM 9804 C CA . ASP E 1 177 ? 17.710 -44.800 -49.513 1.00 76.93 177 ASP D CA 1
ATOM 9805 C C . ASP E 1 177 ? 18.542 -44.075 -48.458 1.00 80.63 177 ASP D C 1
ATOM 9806 O O . ASP E 1 177 ? 18.170 -44.034 -47.281 1.00 75.35 177 ASP D O 1
ATOM 9811 N N . ASN E 1 178 ? 19.670 -43.506 -48.881 1.00 80.43 178 ASN D N 1
ATOM 9812 C CA . ASN E 1 178 ? 20.554 -42.756 -48.000 1.00 76.66 178 ASN D CA 1
ATOM 9813 C C . ASN E 1 178 ? 20.290 -41.258 -48.035 1.00 76.44 178 ASN D C 1
ATOM 9814 O O . ASN E 1 178 ? 21.079 -40.487 -47.482 1.00 82.25 178 ASN D O 1
ATOM 9819 N N . GLY E 1 179 ? 19.213 -40.828 -48.674 1.00 79.02 179 GLY D N 1
ATOM 9820 C CA . GLY E 1 179 ? 18.908 -39.418 -48.740 1.00 73.45 179 GLY D CA 1
ATOM 9821 C C . GLY E 1 179 ? 19.815 -38.703 -49.727 1.00 71.81 179 GLY D C 1
ATOM 9822 O O . GLY E 1 179 ? 20.552 -39.303 -50.506 1.00 73.95 179 GLY D O 1
ATOM 9823 N N . THR E 1 180 ? 19.772 -37.377 -49.650 1.00 76.65 180 THR D N 1
ATOM 9824 C CA . THR E 1 180 ? 20.556 -36.532 -50.536 1.00 76.87 180 THR D CA 1
ATOM 9825 C C . THR E 1 180 ? 21.152 -35.389 -49.724 1.00 77.29 180 THR D C 1
ATOM 9826 O O . THR E 1 180 ? 20.729 -35.117 -48.598 1.00 74.42 180 THR D O 1
ATOM 9830 N N . ARG E 1 181 ? 22.135 -34.709 -50.322 1.00 76.43 181 ARG D N 1
ATOM 9831 C CA . ARG E 1 181 ? 22.972 -33.779 -49.565 1.00 76.47 181 ARG D CA 1
ATOM 9832 C C . ARG E 1 181 ? 22.194 -32.593 -49.005 1.00 82.38 181 ARG D C 1
ATOM 9833 O O . ARG E 1 181 ? 22.589 -32.036 -47.974 1.00 86.56 181 ARG D O 1
ATOM 9841 N N . ASP E 1 182 ? 21.088 -32.196 -49.643 1.00 90.32 182 ASP D N 1
ATOM 9842 C CA . ASP E 1 182 ? 20.332 -31.054 -49.138 1.00 85.80 182 ASP D CA 1
ATOM 9843 C C . ASP E 1 182 ? 19.435 -31.383 -47.951 1.00 91.94 182 ASP D C 1
ATOM 9844 O O . ASP E 1 182 ? 18.917 -30.453 -47.320 1.00 93.77 182 ASP D O 1
ATOM 9849 N N . GLN E 1 183 ? 19.243 -32.656 -47.623 1.00 86.61 183 GLN D N 1
ATOM 9850 C CA . GLN E 1 183 ? 18.478 -33.017 -46.439 1.00 80.85 183 GLN D CA 1
ATOM 9851 C C . GLN E 1 183 ? 19.334 -33.036 -45.180 1.00 92.69 183 GLN D C 1
ATOM 9852 O O . GLN E 1 183 ? 18.799 -33.236 -44.083 1.00 83.19 183 GLN D O 1
ATOM 9858 N N . ALA E 1 184 ? 20.644 -32.835 -45.312 1.00 92.29 184 ALA D N 1
ATOM 9859 C CA . ALA E 1 184 ? 21.564 -32.943 -44.190 1.00 82.87 184 ALA D CA 1
ATOM 9860 C C . ALA E 1 184 ? 21.681 -31.618 -43.448 1.00 82.82 184 ALA D C 1
ATOM 9861 O O . ALA E 1 184 ? 21.745 -30.549 -44.062 1.00 95.49 184 ALA D O 1
ATOM 9863 N N . VAL E 1 185 ? 21.701 -31.700 -42.120 1.00 76.34 185 VAL D N 1
ATOM 9864 C CA . VAL E 1 185 ? 21.934 -30.555 -41.247 1.00 74.03 185 VAL D CA 1
ATOM 9865 C C . VAL E 1 185 ? 23.307 -30.727 -40.613 1.00 79.68 185 VAL D C 1
ATOM 9866 O O . VAL E 1 185 ? 23.627 -31.805 -40.098 1.00 70.14 185 VAL D O 1
ATOM 9870 N N . THR E 1 186 ? 24.115 -29.671 -40.654 1.00 82.20 186 THR D N 1
ATOM 9871 C CA . THR E 1 186 ? 25.432 -29.723 -40.037 1.00 74.75 186 THR D CA 1
ATOM 9872 C C . THR E 1 186 ? 25.315 -29.677 -38.519 1.00 83.02 186 THR D C 1
ATOM 9873 O O . THR E 1 186 ? 24.440 -29.004 -37.967 1.00 82.74 186 THR D O 1
ATOM 9877 N N . ALA E 1 187 ? 26.202 -30.401 -37.842 1.00 80.66 187 ALA D N 1
ATOM 9878 C CA . ALA E 1 187 ? 26.273 -30.401 -36.384 1.00 69.78 187 ALA D CA 1
ATOM 9879 C C . ALA E 1 187 ? 27.450 -29.519 -35.982 1.00 80.93 187 ALA D C 1
ATOM 9880 O O . ALA E 1 187 ? 28.606 -29.946 -36.029 1.00 89.24 187 ALA D O 1
ATOM 9882 N N . ILE E 1 188 ? 27.151 -28.284 -35.592 1.00 88.55 188 ILE D N 1
ATOM 9883 C CA . ILE E 1 188 ? 28.165 -27.333 -35.151 1.00 75.09 188 ILE D CA 1
ATOM 9884 C C . ILE E 1 188 ? 28.393 -27.537 -33.659 1.00 79.43 188 ILE D C 1
ATOM 9885 O O . ILE E 1 188 ? 27.457 -27.422 -32.860 1.00 76.04 188 ILE D O 1
ATOM 9890 N N . LEU E 1 189 ? 29.641 -27.819 -33.280 1.00 92.07 189 LEU D N 1
ATOM 9891 C CA . LEU E 1 189 ? 30.003 -28.072 -31.893 1.00 72.78 189 LEU D CA 1
ATOM 9892 C C . LEU E 1 189 ? 31.231 -27.265 -31.497 1.00 75.27 189 LEU D C 1
ATOM 9893 O O . LEU E 1 189 ? 32.167 -27.109 -32.287 1.00 79.76 189 LEU D O 1
ATOM 9898 N N . LYS E 1 190 ? 31.214 -26.750 -30.268 1.00 83.79 190 LYS D N 1
ATOM 9899 C CA . LYS E 1 190 ? 32.412 -26.270 -29.599 1.00 85.25 190 LYS D CA 1
ATOM 9900 C C . LYS E 1 190 ? 33.175 -27.451 -29.004 1.00 82.66 190 LYS D C 1
ATOM 9901 O O . LYS E 1 190 ? 32.665 -28.570 -28.912 1.00 81.07 190 LYS D O 1
ATOM 9907 N N . ALA E 1 191 ? 34.414 -27.195 -28.590 1.00 81.81 191 ALA D N 1
ATOM 9908 C CA . ALA E 1 191 ? 35.164 -28.219 -27.877 1.00 77.47 191 ALA D CA 1
ATOM 9909 C C . ALA E 1 191 ? 34.437 -28.590 -26.589 1.00 72.95 191 ALA D C 1
ATOM 9910 O O . ALA E 1 191 ? 33.957 -27.720 -25.855 1.00 74.63 191 ALA D O 1
ATOM 9912 N N . GLY E 1 192 ? 34.342 -29.892 -26.327 1.00 78.37 192 GLY D N 1
ATOM 9913 C CA . GLY E 1 192 ? 33.664 -30.408 -25.160 1.00 80.58 192 GLY D CA 1
ATOM 9914 C C . GLY E 1 192 ? 32.188 -30.689 -25.349 1.00 83.00 192 GLY D C 1
ATOM 9915 O O . GLY E 1 192 ? 31.595 -31.390 -24.522 1.00 88.22 192 GLY D O 1
ATOM 9916 N N . GLU E 1 193 ? 31.582 -30.167 -26.412 1.00 73.88 193 GLU D N 1
ATOM 9917 C CA . GLU E 1 193 ? 30.199 -30.491 -26.724 1.00 73.90 193 GLU D CA 1
ATOM 9918 C C . GLU E 1 193 ? 30.111 -31.894 -27.308 1.00 73.67 193 GLU D C 1
ATOM 9919 O O . GLU E 1 193 ? 31.058 -32.398 -27.917 1.00 68.61 193 GLU D O 1
ATOM 9925 N N . MET E 1 194 ? 28.962 -32.533 -27.115 1.00 76.94 194 MET D N 1
ATOM 9926 C CA . MET E 1 194 ? 28.766 -33.879 -27.628 1.00 68.87 194 MET D CA 1
ATOM 9927 C C . MET E 1 194 ? 27.571 -33.921 -28.567 1.00 71.90 194 MET D C 1
ATOM 9928 O O . MET E 1 194 ? 26.631 -33.135 -28.435 1.00 77.18 194 MET D O 1
ATOM 9933 N N . VAL E 1 195 ? 27.621 -34.836 -29.530 1.00 68.15 195 VAL D N 1
ATOM 9934 C CA . VAL E 1 195 ? 26.461 -35.187 -30.338 1.00 65.20 195 VAL D CA 1
ATOM 9935 C C . VAL E 1 195 ? 26.247 -36.694 -30.244 1.00 65.18 195 VAL D C 1
ATOM 9936 O O . VAL E 1 195 ? 27.188 -37.476 -30.419 1.00 61.83 195 VAL D O 1
ATOM 9940 N N . ILE E 1 196 ? 25.018 -37.097 -29.935 1.00 64.45 196 ILE D N 1
ATOM 9941 C CA . ILE E 1 196 ? 24.643 -38.500 -29.833 1.00 59.32 196 ILE D CA 1
ATOM 9942 C C . ILE E 1 196 ? 23.818 -38.860 -31.056 1.00 61.55 196 ILE D C 1
ATOM 9943 O O . ILE E 1 196 ? 22.968 -38.072 -31.496 1.00 62.86 196 ILE D O 1
ATOM 9948 N N . PHE E 1 197 ? 24.069 -40.046 -31.609 1.00 60.86 197 PHE D N 1
ATOM 9949 C CA . PHE E 1 197 ? 23.267 -40.493 -32.739 1.00 57.55 197 PHE D CA 1
ATOM 9950 C C . PHE E 1 197 ? 23.212 -42.013 -32.799 1.00 58.88 197 PHE D C 1
ATOM 9951 O O . PHE E 1 197 ? 24.027 -42.723 -32.202 1.00 61.43 197 PHE D O 1
ATOM 9959 N N . THR E 1 198 ? 22.219 -42.497 -33.535 1.00 54.68 198 THR D N 1
ATOM 9960 C CA . THR E 1 198 ? 21.922 -43.911 -33.701 1.00 60.17 198 THR D CA 1
ATOM 9961 C C . THR E 1 198 ? 22.704 -44.478 -34.890 1.00 61.70 198 THR D C 1
ATOM 9962 O O . THR E 1 198 ? 23.133 -43.749 -35.787 1.00 57.91 198 THR D O 1
ATOM 9966 N N . GLY E 1 199 ? 22.881 -45.800 -34.893 1.00 58.08 199 GLY D N 1
ATOM 9967 C CA . GLY E 1 199 ? 23.498 -46.447 -36.036 1.00 51.30 199 GLY D CA 1
ATOM 9968 C C . GLY E 1 199 ? 22.599 -46.532 -37.251 1.00 56.89 199 GLY D C 1
ATOM 9969 O O . GLY E 1 199 ? 23.064 -46.932 -38.324 1.00 47.10 199 GLY D O 1
ATOM 9970 N N . LYS E 1 200 ? 21.329 -46.168 -37.102 1.00 47.63 200 LYS D N 1
ATOM 9971 C CA . LYS E 1 200 ? 20.375 -46.123 -38.198 1.00 62.31 200 LYS D CA 1
ATOM 9972 C C . LYS E 1 200 ? 20.250 -44.735 -38.817 1.00 59.22 200 LYS D C 1
ATOM 9973 O O . LYS E 1 200 ? 19.485 -44.567 -39.769 1.00 61.98 200 LYS D O 1
ATOM 9979 N N . THR E 1 201 ? 20.968 -43.740 -38.294 1.00 61.70 201 THR D N 1
ATOM 9980 C CA . THR E 1 201 ? 20.859 -42.367 -38.773 1.00 60.95 201 THR D CA 1
ATOM 9981 C C . THR E 1 201 ? 21.844 -42.110 -39.908 1.00 58.20 201 THR D C 1
ATOM 9982 O O . THR E 1 201 ? 23.031 -42.430 -39.795 1.00 63.84 201 THR D O 1
ATOM 9986 N N . VAL E 1 202 ? 21.344 -41.535 -41.003 1.00 62.68 202 VAL D N 1
ATOM 9987 C CA . VAL E 1 202 ? 22.214 -41.149 -42.106 1.00 67.15 202 VAL D CA 1
ATOM 9988 C C . VAL E 1 202 ? 23.089 -39.981 -41.671 1.00 64.71 202 VAL D C 1
ATOM 9989 O O . VAL E 1 202 ? 22.618 -39.030 -41.032 1.00 67.91 202 VAL D O 1
ATOM 9993 N N . HIS E 1 203 ? 24.369 -40.036 -42.028 1.00 61.57 203 HIS D N 1
ATOM 9994 C CA . HIS E 1 203 ? 25.297 -38.975 -41.663 1.00 61.74 203 HIS D CA 1
ATOM 9995 C C . HIS E 1 203 ? 26.475 -39.010 -42.624 1.00 59.97 203 HIS D C 1
ATOM 9996 O O . HIS E 1 203 ? 26.636 -39.953 -43.401 1.00 63.29 203 HIS D O 1
ATOM 10003 N N . CYS E 1 204 ? 27.290 -37.956 -42.574 1.00 61.33 204 CYS D N 1
ATOM 10004 C CA . CYS E 1 204 ? 28.530 -37.927 -43.337 1.00 64.74 204 CYS D CA 1
ATOM 10005 C C . CYS E 1 204 ? 29.460 -36.875 -42.751 1.00 67.41 204 CYS D C 1
ATOM 10006 O O . CYS E 1 204 ? 29.007 -35.821 -42.295 1.00 70.07 204 CYS D O 1
ATOM 10009 N N . GLY E 1 205 ? 30.760 -37.171 -42.768 1.00 62.73 205 GLY D N 1
ATOM 10010 C CA . GLY E 1 205 ? 31.748 -36.178 -42.400 1.00 64.07 205 GLY D CA 1
ATOM 10011 C C . GLY E 1 205 ? 31.945 -35.144 -43.492 1.00 66.62 205 GLY D C 1
ATOM 10012 O O . GLY E 1 205 ? 31.738 -35.404 -44.675 1.00 67.25 205 GLY D O 1
ATOM 10013 N N . GLY E 1 206 ? 32.372 -33.948 -43.079 1.00 68.44 206 GLY D N 1
ATOM 10014 C CA . GLY E 1 206 ? 32.565 -32.864 -44.016 1.00 70.84 206 GLY D CA 1
ATOM 10015 C C . GLY E 1 206 ? 33.969 -32.818 -44.583 1.00 71.81 206 GLY D C 1
ATOM 10016 O O . GLY E 1 206 ? 34.862 -33.555 -44.173 1.00 76.80 206 GLY D O 1
ATOM 10017 N N . ALA E 1 207 ? 34.147 -31.951 -45.573 1.00 80.41 207 ALA D N 1
ATOM 10018 C CA . ALA E 1 207 ? 35.470 -31.659 -46.101 1.00 78.62 207 ALA D CA 1
ATOM 10019 C C . ALA E 1 207 ? 36.135 -30.561 -45.282 1.00 84.64 207 ALA D C 1
ATOM 10020 O O . ALA E 1 207 ? 35.498 -29.565 -44.926 1.00 95.98 207 ALA D O 1
ATOM 10022 N N . ASN E 1 208 ? 37.419 -30.747 -44.980 1.00 77.13 208 ASN D N 1
ATOM 10023 C CA . ASN E 1 208 ? 38.203 -29.735 -44.274 1.00 78.76 208 ASN D CA 1
ATOM 10024 C C . ASN E 1 208 ? 39.025 -28.966 -45.307 1.00 86.21 208 ASN D C 1
ATOM 10025 O O . ASN E 1 208 ? 40.163 -29.322 -45.616 1.00 81.91 208 ASN D O 1
ATOM 10030 N N . SER E 1 209 ? 38.432 -27.900 -45.848 1.00 83.48 209 SER D N 1
ATOM 10031 C CA . SER E 1 209 ? 39.136 -27.062 -46.813 1.00 86.29 209 SER D CA 1
ATOM 10032 C C . SER E 1 209 ? 40.247 -26.244 -46.165 1.00 91.55 209 SER D C 1
ATOM 10033 O O . SER E 1 209 ? 41.230 -25.904 -46.835 1.00 98.01 209 SER D O 1
ATOM 10036 N N . THR E 1 210 ? 40.111 -25.922 -44.877 1.00 90.16 210 THR D N 1
ATOM 10037 C CA . THR E 1 210 ? 41.060 -25.038 -44.206 1.00 89.42 210 THR D CA 1
ATOM 10038 C C . THR E 1 210 ? 42.469 -25.600 -44.282 1.00 89.57 210 THR D C 1
ATOM 10039 O O . THR E 1 210 ? 42.687 -26.790 -44.061 1.00 102.70 210 THR D O 1
ATOM 10043 N N . LYS E 1 211 ? 43.436 -24.727 -44.565 1.00 92.36 211 LYS D N 1
ATOM 10044 C CA . LYS E 1 211 ? 44.811 -25.161 -44.774 1.00 94.76 211 LYS D CA 1
ATOM 10045 C C . LYS E 1 211 ? 45.593 -25.349 -43.480 1.00 102.53 211 LYS D C 1
ATOM 10046 O O . LYS E 1 211 ? 46.744 -25.797 -43.537 1.00 105.09 211 LYS D O 1
ATOM 10052 N N . ASP E 1 212 ? 45.015 -25.026 -42.321 1.00 100.01 212 ASP D N 1
ATOM 10053 C CA . ASP E 1 212 ? 45.789 -24.969 -41.091 1.00 92.55 212 ASP D CA 1
ATOM 10054 C C . ASP E 1 212 ? 45.172 -25.657 -39.885 1.00 94.38 212 ASP D C 1
ATOM 10055 O O . ASP E 1 212 ? 45.773 -25.612 -38.807 1.00 103.71 212 ASP D O 1
ATOM 10060 N N . SER E 1 213 ? 44.008 -26.280 -40.007 1.00 87.21 213 SER D N 1
ATOM 10061 C CA . SER E 1 213 ? 43.281 -26.694 -38.816 1.00 85.12 213 SER D CA 1
ATOM 10062 C C . SER E 1 213 ? 42.885 -28.162 -38.890 1.00 90.73 213 SER D C 1
ATOM 10063 O O . SER E 1 213 ? 42.253 -28.590 -39.863 1.00 85.40 213 SER D O 1
ATOM 10066 N N . VAL E 1 214 ? 43.147 -28.895 -37.801 1.00 83.64 214 VAL D N 1
ATOM 10067 C CA . VAL E 1 214 ? 42.774 -30.300 -37.678 1.00 81.93 214 VAL D CA 1
ATOM 10068 C C . VAL E 1 214 ? 41.583 -30.419 -36.748 1.00 75.73 214 VAL D C 1
ATOM 10069 O O . VAL E 1 214 ? 41.576 -29.877 -35.638 1.00 86.50 214 VAL D O 1
ATOM 10073 N N . ARG E 1 215 ? 40.564 -31.104 -37.238 1.00 73.81 215 ARG D N 1
ATOM 10074 C CA . ARG E 1 215 ? 39.346 -31.422 -36.518 1.00 76.84 215 ARG D CA 1
ATOM 10075 C C . ARG E 1 215 ? 39.545 -32.737 -35.764 1.00 80.53 215 ARG D C 1
ATOM 10076 O O . ARG E 1 215 ? 39.949 -33.738 -36.365 1.00 72.44 215 ARG D O 1
ATOM 10084 N N . ARG E 1 216 ? 39.255 -32.747 -34.462 1.00 75.25 216 ARG D N 1
ATOM 10085 C CA . ARG E 1 216 ? 39.502 -33.933 -33.649 1.00 68.02 216 ARG D CA 1
ATOM 10086 C C . ARG E 1 216 ? 38.271 -34.271 -32.817 1.00 69.92 216 ARG D C 1
ATOM 10087 O O . ARG E 1 216 ? 37.650 -33.390 -32.214 1.00 77.60 216 ARG D O 1
ATOM 10095 N N . ALA E 1 217 ? 37.953 -35.564 -32.755 1.00 62.72 217 ALA D N 1
ATOM 10096 C CA . ALA E 1 217 ? 36.755 -36.042 -32.082 1.00 62.85 217 ALA D CA 1
ATOM 10097 C C . ALA E 1 217 ? 37.055 -37.326 -31.325 1.00 73.65 217 ALA D C 1
ATOM 10098 O O . ALA E 1 217 ? 37.991 -38.058 -31.647 1.00 71.08 217 ALA D O 1
ATOM 10100 N N . LEU E 1 218 ? 36.239 -37.593 -30.308 1.00 70.30 218 LEU D N 1
ATOM 10101 C CA . LEU E 1 218 ? 36.299 -38.840 -29.556 1.00 55.82 218 LEU D CA 1
ATOM 10102 C C . LEU E 1 218 ? 34.952 -39.532 -29.685 1.00 57.47 218 LEU D C 1
ATOM 10103 O O . LEU E 1 218 ? 33.948 -39.044 -29.159 1.00 58.58 218 LEU D O 1
ATOM 10108 N N . GLY E 1 219 ? 34.927 -40.659 -30.392 1.00 58.59 219 GLY D N 1
ATOM 10109 C CA . GLY E 1 219 ? 33.720 -41.445 -30.554 1.00 50.76 219 GLY D CA 1
ATOM 10110 C C . GLY E 1 219 ? 33.730 -42.657 -29.641 1.00 49.27 219 GLY D C 1
ATOM 10111 O O . GLY E 1 219 ? 34.736 -43.367 -29.533 1.00 50.29 219 GLY D O 1
ATOM 10112 N N . MET E 1 220 ? 32.594 -42.878 -28.985 1.00 63.78 220 MET D N 1
ATOM 10113 C CA . MET E 1 220 ? 32.343 -44.060 -28.163 1.00 57.69 220 MET D CA 1
ATOM 10114 C C . MET E 1 220 ? 31.098 -44.746 -28.711 1.00 53.17 220 MET D C 1
ATOM 10115 O O . MET E 1 220 ? 29.985 -44.221 -28.588 1.00 58.67 220 MET D O 1
ATOM 10120 N N . ASN E 1 221 ? 31.301 -45.896 -29.339 1.00 44.39 221 ASN D N 1
ATOM 10121 C CA . ASN E 1 221 ? 30.253 -46.659 -29.999 1.00 54.06 221 ASN D CA 1
ATOM 10122 C C . ASN E 1 221 ? 29.897 -47.837 -29.103 1.00 52.22 221 ASN D C 1
ATOM 10123 O O . ASN E 1 221 ? 30.737 -48.714 -28.856 1.00 52.60 221 ASN D O 1
ATOM 10128 N N . PHE E 1 222 ? 28.663 -47.832 -28.605 1.00 51.45 222 PHE D N 1
ATOM 10129 C CA . PHE E 1 222 ? 28.121 -48.854 -27.727 1.00 44.28 222 PHE D CA 1
ATOM 10130 C C . PHE E 1 222 ? 27.195 -49.801 -28.485 1.00 47.13 222 PHE D C 1
ATOM 10131 O O . PHE E 1 222 ? 26.546 -49.423 -29.467 1.00 57.38 222 PHE D O 1
ATOM 10139 N N . HIS E 1 223 ? 27.116 -51.030 -27.978 1.00 49.18 223 HIS D N 1
ATOM 10140 C CA . HIS E 1 223 ? 26.353 -52.166 -28.465 1.00 52.46 223 HIS D CA 1
ATOM 10141 C C . HIS E 1 223 ? 25.450 -52.701 -27.360 1.00 53.84 223 HIS D C 1
ATOM 10142 O O . HIS E 1 223 ? 25.774 -52.578 -26.173 1.00 52.24 223 HIS D O 1
ATOM 10149 N N . PRO E 1 224 ? 24.330 -53.326 -27.712 1.00 49.31 224 PRO D N 1
ATOM 10150 C CA . PRO E 1 224 ? 23.625 -54.159 -26.740 1.00 37.70 224 PRO D CA 1
ATOM 10151 C C . PRO E 1 224 ? 24.454 -55.397 -26.450 1.00 42.52 224 PRO D C 1
ATOM 10152 O O . PRO E 1 224 ? 25.370 -55.748 -27.199 1.00 43.85 224 PRO D O 1
ATOM 10156 N N . TRP E 1 225 ? 24.124 -56.064 -25.340 1.00 45.60 225 TRP D N 1
ATOM 10157 C CA . TRP E 1 225 ? 24.967 -57.149 -24.846 1.00 44.15 225 TRP D CA 1
ATOM 10158 C C . TRP E 1 225 ? 25.176 -58.236 -25.894 1.00 41.33 225 TRP D C 1
ATOM 10159 O O . TRP E 1 225 ? 26.239 -58.865 -25.927 1.00 41.54 225 TRP D O 1
ATOM 10170 N N . TYR E 1 226 ? 24.205 -58.451 -26.778 1.00 47.30 226 TYR D N 1
ATOM 10171 C CA . TYR E 1 226 ? 24.247 -59.597 -27.678 1.00 46.21 226 TYR D CA 1
ATOM 10172 C C . TYR E 1 226 ? 24.993 -59.342 -28.986 1.00 41.16 226 TYR D C 1
ATOM 10173 O O . TYR E 1 226 ? 25.085 -60.261 -29.804 1.00 41.17 226 TYR D O 1
ATOM 10182 N N . VAL E 1 227 ? 25.525 -58.144 -29.217 1.00 39.06 227 VAL D N 1
ATOM 10183 C CA . VAL E 1 227 ? 26.262 -57.840 -30.442 1.00 40.40 227 VAL D CA 1
ATOM 10184 C C . VAL E 1 227 ? 27.752 -57.748 -30.126 1.00 42.68 227 VAL D C 1
ATOM 10185 O O . VAL E 1 227 ? 28.154 -57.039 -29.196 1.00 46.19 227 VAL D O 1
ATOM 10189 N N . THR E 1 228 ? 28.564 -58.429 -30.933 1.00 36.58 228 THR D N 1
ATOM 10190 C CA . THR E 1 228 ? 30.001 -58.545 -30.679 1.00 42.57 228 THR D CA 1
ATOM 10191 C C . THR E 1 228 ? 30.694 -57.187 -30.781 1.00 41.65 228 THR D C 1
ATOM 10192 O O . THR E 1 228 ? 30.538 -56.492 -31.790 1.00 42.17 228 THR D O 1
ATOM 10196 N N . PRO E 1 229 ? 31.457 -56.774 -29.769 1.00 48.86 229 PRO D N 1
ATOM 10197 C CA . PRO E 1 229 ? 32.240 -55.534 -29.900 1.00 45.70 229 PRO D CA 1
ATOM 10198 C C . PRO E 1 229 ? 33.307 -55.650 -30.982 1.00 49.50 229 PRO D C 1
ATOM 10199 O O . PRO E 1 229 ? 33.911 -56.708 -31.174 1.00 52.09 229 PRO D O 1
ATOM 10203 N N . TYR E 1 230 ? 33.552 -54.536 -31.681 1.00 44.61 230 TYR D N 1
ATOM 10204 C CA . TYR E 1 230 ? 34.638 -54.500 -32.656 1.00 46.24 230 TYR D CA 1
ATOM 10205 C C . TYR E 1 230 ? 35.996 -54.594 -31.975 1.00 54.69 230 TYR D C 1
ATOM 10206 O O . TYR E 1 230 ? 36.919 -55.235 -32.495 1.00 55.11 230 TYR D O 1
ATOM 10215 N N . GLU E 1 231 ? 36.135 -53.964 -30.812 1.00 58.96 231 GLU D N 1
ATOM 10216 C CA . GLU E 1 231 ? 37.415 -53.876 -30.128 1.00 47.76 231 GLU D CA 1
ATOM 10217 C C . GLU E 1 231 ? 37.583 -55.030 -29.153 1.00 51.36 231 GLU D C 1
ATOM 10218 O O . GLU E 1 231 ? 36.651 -55.395 -28.430 1.00 54.79 231 GLU D O 1
ATOM 10224 N N . ASN E 1 232 ? 38.789 -55.583 -29.123 1.00 64.27 232 ASN D N 1
ATOM 10225 C CA . ASN E 1 232 ? 39.195 -56.586 -28.148 1.00 47.76 232 ASN D CA 1
ATOM 10226 C C . ASN E 1 232 ? 40.109 -55.904 -27.136 1.00 47.44 232 ASN D C 1
ATOM 10227 O O . ASN E 1 232 ? 41.137 -55.332 -27.515 1.00 62.85 232 ASN D O 1
ATOM 10232 N N . PHE E 1 233 ? 39.751 -55.984 -25.853 1.00 46.20 233 PHE D N 1
ATOM 10233 C CA . PHE E 1 233 ? 40.470 -55.267 -24.805 1.00 52.95 233 PHE D CA 1
ATOM 10234 C C . PHE E 1 233 ? 41.214 -56.200 -23.860 1.00 59.66 233 PHE D C 1
ATOM 10235 O O . PHE E 1 233 ? 41.582 -55.789 -22.754 1.00 51.28 233 PHE D O 1
ATOM 10243 N N . TYR E 1 234 ? 41.433 -57.449 -24.261 1.00 59.40 234 TYR D N 1
ATOM 10244 C CA . TYR E 1 234 ? 42.106 -58.386 -23.375 1.00 54.17 234 TYR D CA 1
ATOM 10245 C C . TYR E 1 234 ? 43.619 -58.214 -23.363 1.00 59.89 234 TYR D C 1
ATOM 10246 O O . TYR E 1 234 ? 44.274 -58.708 -22.437 1.00 68.01 234 TYR D O 1
ATOM 10255 N N . ASN E 1 235 ? 44.191 -57.523 -24.347 1.00 48.94 235 ASN D N 1
ATOM 10256 C CA . ASN E 1 235 ? 45.618 -57.232 -24.293 1.00 57.78 235 ASN D CA 1
ATOM 10257 C C . ASN E 1 235 ? 45.917 -56.012 -23.431 1.00 59.97 235 ASN D C 1
ATOM 10258 O O . ASN E 1 235 ? 47.089 -55.658 -23.261 1.00 63.06 235 ASN D O 1
ATOM 10263 N N . THR E 1 236 ? 44.884 -55.379 -22.883 1.00 62.01 236 THR D N 1
ATOM 10264 C CA . THR E 1 236 ? 45.067 -54.285 -21.942 1.00 61.00 236 THR D CA 1
ATOM 10265 C C . THR E 1 236 ? 45.784 -54.794 -20.695 1.00 57.79 236 THR D C 1
ATOM 10266 O O . THR E 1 236 ? 45.408 -55.847 -20.160 1.00 52.68 236 THR D O 1
ATOM 10270 N N . PRO E 1 237 ? 46.819 -54.103 -20.217 1.00 66.03 237 PRO D N 1
ATOM 10271 C CA . PRO E 1 237 ? 47.555 -54.602 -19.049 1.00 64.62 237 PRO D CA 1
ATOM 10272 C C . PRO E 1 237 ? 46.646 -54.692 -17.833 1.00 68.95 237 PRO D C 1
ATOM 10273 O O . PRO E 1 237 ? 45.754 -53.866 -17.641 1.00 60.04 237 PRO D O 1
ATOM 10277 N N . ARG E 1 238 ? 46.878 -55.713 -17.006 1.00 73.64 238 ARG D N 1
ATOM 10278 C CA . ARG E 1 238 ? 45.960 -55.966 -15.901 1.00 70.46 238 ARG D CA 1
ATOM 10279 C C . ARG E 1 238 ? 45.965 -54.829 -14.888 1.00 63.32 238 ARG D C 1
ATOM 10280 O O . ARG E 1 238 ? 44.959 -54.596 -14.218 1.00 59.60 238 ARG D O 1
ATOM 10288 N N . GLU E 1 239 ? 47.075 -54.104 -14.771 1.00 77.75 239 GLU D N 1
ATOM 10289 C CA . GLU E 1 239 ? 47.161 -53.038 -13.776 1.00 77.97 239 GLU D CA 1
ATOM 10290 C C . GLU E 1 239 ? 46.210 -51.887 -14.092 1.00 68.93 239 GLU D C 1
ATOM 10291 O O . GLU E 1 239 ? 45.625 -51.289 -13.179 1.00 61.25 239 GLU D O 1
ATOM 10297 N N . VAL E 1 240 ? 46.037 -51.558 -15.374 1.00 67.80 240 VAL D N 1
ATOM 10298 C CA . VAL E 1 240 ? 45.067 -50.525 -15.721 1.00 70.38 240 VAL D CA 1
ATOM 10299 C C . VAL E 1 240 ? 43.644 -51.053 -15.572 1.00 56.59 240 VAL D C 1
ATOM 10300 O O . VAL E 1 240 ? 42.761 -50.336 -15.091 1.00 62.20 240 VAL D O 1
ATOM 10304 N N . VAL E 1 241 ? 43.412 -52.326 -15.907 1.00 55.36 241 VAL D N 1
ATOM 10305 C CA . VAL E 1 241 ? 42.073 -52.895 -15.751 1.00 58.18 241 VAL D CA 1
ATOM 10306 C C . VAL E 1 241 ? 41.671 -52.957 -14.281 1.00 57.27 241 VAL D C 1
ATOM 10307 O O . VAL E 1 241 ? 40.514 -52.704 -13.928 1.00 63.53 241 VAL D O 1
ATOM 10311 N N . GLU E 1 242 ? 42.614 -53.288 -13.402 1.00 66.97 242 GLU D N 1
ATOM 10312 C CA . GLU E 1 242 ? 42.328 -53.346 -11.975 1.00 68.40 242 GLU D CA 1
ATOM 10313 C C . GLU E 1 242 ? 42.150 -51.960 -11.379 1.00 64.43 242 GLU D C 1
ATOM 10314 O O . GLU E 1 242 ? 41.575 -51.834 -10.294 1.00 67.09 242 GLU D O 1
ATOM 10320 N N . SER E 1 243 ? 42.649 -50.925 -12.055 1.00 58.30 243 SER D N 1
ATOM 10321 C CA . SER E 1 243 ? 42.433 -49.554 -11.620 1.00 63.34 243 SER D CA 1
ATOM 10322 C C . SER E 1 243 ? 41.050 -49.031 -11.987 1.00 61.73 243 SER D C 1
ATOM 10323 O O . SER E 1 243 ? 40.651 -47.973 -11.489 1.00 64.65 243 SER D O 1
ATOM 10326 N N . MET E 1 244 ? 40.320 -49.733 -12.846 1.00 64.43 244 MET D N 1
ATOM 10327 C CA . MET E 1 244 ? 39.019 -49.283 -13.316 1.00 62.53 244 MET D CA 1
ATOM 10328 C C . MET E 1 244 ? 37.895 -49.783 -12.414 1.00 53.44 244 MET D C 1
ATOM 10329 O O . MET E 1 244 ? 38.018 -50.796 -11.724 1.00 64.74 244 MET D O 1
ATOM 10334 N N . THR E 1 245 ? 36.791 -49.044 -12.434 1.00 52.94 245 THR D N 1
ATOM 10335 C CA . THR E 1 245 ? 35.586 -49.437 -11.725 1.00 57.64 245 THR D CA 1
ATOM 10336 C C . THR E 1 245 ? 34.954 -50.663 -12.385 1.00 57.32 245 THR D C 1
ATOM 10337 O O . THR E 1 245 ? 35.173 -50.918 -13.574 1.00 62.95 245 THR D O 1
ATOM 10341 N N . PRO E 1 246 ? 34.188 -51.458 -11.628 1.00 52.17 246 PRO D N 1
ATOM 10342 C CA . PRO E 1 246 ? 33.538 -52.633 -12.240 1.00 54.51 246 PRO D CA 1
ATOM 10343 C C . PRO E 1 246 ? 32.631 -52.289 -13.419 1.00 58.74 246 PRO D C 1
ATOM 10344 O O . PRO E 1 246 ? 32.548 -53.086 -14.370 1.00 60.74 246 PRO D O 1
ATOM 10348 N N . LEU E 1 247 ? 31.971 -51.129 -13.401 1.00 58.63 247 LEU D N 1
ATOM 10349 C CA . LEU E 1 247 ? 31.167 -50.712 -14.548 1.00 47.91 247 LEU D CA 1
ATOM 10350 C C . LEU E 1 247 ? 32.036 -50.526 -15.783 1.00 52.94 247 LEU D C 1
ATOM 10351 O O . LEU E 1 247 ? 31.715 -51.022 -16.873 1.00 53.03 247 LEU D O 1
ATOM 10356 N N . ALA E 1 248 ? 33.151 -49.807 -15.628 1.00 55.23 248 ALA D N 1
ATOM 10357 C CA . ALA E 1 248 ? 34.056 -49.607 -16.752 1.00 52.74 248 ALA D CA 1
ATOM 10358 C C . ALA E 1 248 ? 34.681 -50.919 -17.210 1.00 50.65 248 ALA D C 1
ATOM 10359 O O . ALA E 1 248 ? 34.937 -51.092 -18.408 1.00 44.82 248 ALA D O 1
ATOM 10361 N N . GLN E 1 249 ? 34.918 -51.854 -16.287 1.00 46.66 249 GLN D N 1
ATOM 10362 C CA . GLN E 1 249 ? 35.448 -53.152 -16.691 1.00 45.44 249 GLN D CA 1
ATOM 10363 C C . GLN E 1 249 ? 34.433 -53.924 -17.518 1.00 51.20 249 GLN D C 1
ATOM 10364 O O . GLN E 1 249 ? 34.802 -54.599 -18.488 1.00 48.42 249 GLN D O 1
ATOM 10370 N N . ARG E 1 250 ? 33.149 -53.834 -17.155 1.00 52.11 250 ARG D N 1
ATOM 10371 C CA . ARG E 1 250 ? 32.119 -54.444 -17.985 1.00 41.73 250 ARG D CA 1
ATOM 10372 C C . ARG E 1 250 ? 32.030 -53.764 -19.339 1.00 53.84 250 ARG D C 1
ATOM 10373 O O . ARG E 1 250 ? 31.723 -54.419 -20.342 1.00 55.53 250 ARG D O 1
ATOM 10381 N N . MET E 1 251 ? 32.304 -52.458 -19.388 1.00 43.10 251 MET D N 1
ATOM 10382 C CA . MET E 1 251 ? 32.225 -51.742 -20.655 1.00 48.21 251 MET D CA 1
ATOM 10383 C C . MET E 1 251 ? 33.261 -52.244 -21.649 1.00 50.02 251 MET D C 1
ATOM 10384 O O . MET E 1 251 ? 33.046 -52.147 -22.862 1.00 54.69 251 MET D O 1
ATOM 10389 N N . ILE E 1 252 ? 34.389 -52.764 -21.168 1.00 42.54 252 ILE D N 1
ATOM 10390 C CA . ILE E 1 252 ? 35.456 -53.233 -22.043 1.00 48.43 252 ILE D CA 1
ATOM 10391 C C . ILE E 1 252 ? 35.511 -54.762 -22.097 1.00 41.37 252 ILE D C 1
ATOM 10392 O O . ILE E 1 252 ? 36.501 -55.332 -22.555 1.00 41.61 252 ILE D O 1
ATOM 10397 N N . GLY E 1 253 ? 34.449 -55.435 -21.663 1.00 42.64 253 GLY D N 1
ATOM 10398 C CA . GLY E 1 253 ? 34.345 -56.866 -21.852 1.00 39.26 253 GLY D CA 1
ATOM 10399 C C . GLY E 1 253 ? 35.055 -57.727 -20.832 1.00 45.13 253 GLY D C 1
ATOM 10400 O O . GLY E 1 253 ? 35.241 -58.921 -21.087 1.00 50.89 253 GLY D O 1
ATOM 10401 N N . TRP E 1 254 ? 35.498 -57.165 -19.708 1.00 50.48 254 TRP D N 1
ATOM 10402 C CA . TRP E 1 254 ? 36.165 -57.943 -18.669 1.00 51.66 254 TRP D CA 1
ATOM 10403 C C . TRP E 1 254 ? 35.215 -58.469 -17.600 1.00 49.29 254 TRP D C 1
ATOM 10404 O O . TRP E 1 254 ? 35.667 -59.163 -16.685 1.00 48.66 254 TRP D O 1
ATOM 10415 N N . ARG E 1 255 ? 33.928 -58.136 -17.668 1.00 55.21 255 ARG D N 1
ATOM 10416 C CA . ARG E 1 255 ? 32.928 -58.682 -16.761 1.00 47.71 255 ARG D CA 1
ATOM 10417 C C . ARG E 1 255 ? 31.760 -59.234 -17.566 1.00 48.25 255 ARG D C 1
ATOM 10418 O O . ARG E 1 255 ? 31.513 -58.814 -18.698 1.00 56.34 255 ARG D O 1
ATOM 10426 N N . THR E 1 256 ? 31.032 -60.181 -16.973 1.00 51.25 256 THR D N 1
ATOM 10427 C CA . THR E 1 256 ? 29.877 -60.748 -17.659 1.00 55.55 256 THR D CA 1
ATOM 10428 C C . THR E 1 256 ? 28.705 -59.776 -17.671 1.00 50.17 256 THR D C 1
ATOM 10429 O O . THR E 1 256 ? 28.509 -58.980 -16.751 1.00 47.66 256 THR D O 1
ATOM 10433 N N . LEU E 1 257 ? 27.912 -59.871 -18.727 1.00 56.20 257 LEU D N 1
ATOM 10434 C CA . LEU E 1 257 ? 26.697 -59.091 -18.878 1.00 53.63 257 LEU D CA 1
ATOM 10435 C C . LEU E 1 257 ? 25.519 -59.815 -18.230 1.00 50.64 257 LEU D C 1
ATOM 10436 O O . LEU E 1 257 ? 25.537 -61.032 -18.033 1.00 45.17 257 LEU D O 1
ATOM 10441 N N . HIS E 1 258 ? 24.491 -59.047 -17.884 1.00 51.45 258 HIS D N 1
ATOM 10442 C CA . HIS E 1 258 ? 23.295 -59.576 -17.227 1.00 53.11 258 HIS D CA 1
ATOM 10443 C C . HIS E 1 258 ? 22.079 -59.101 -18.011 1.00 49.52 258 HIS D C 1
ATOM 10444 O O . HIS E 1 258 ? 21.378 -58.166 -17.601 1.00 55.46 258 HIS D O 1
ATOM 10451 N N . PRO E 1 259 ? 21.815 -59.720 -19.161 1.00 52.35 259 PRO D N 1
ATOM 10452 C CA . PRO E 1 259 ? 20.620 -59.374 -19.941 1.00 57.96 259 PRO D CA 1
ATOM 10453 C C . PRO E 1 259 ? 19.329 -59.697 -19.205 1.00 57.64 259 PRO D C 1
ATOM 10454 O O . PRO E 1 259 ? 19.255 -60.636 -18.410 1.00 51.21 259 PRO D O 1
ATOM 10458 N N . HIS E 1 260 ? 18.304 -58.884 -19.471 1.00 59.54 260 HIS D N 1
ATOM 10459 C CA . HIS E 1 260 ? 16.975 -59.185 -18.950 1.00 51.48 260 HIS D CA 1
ATOM 10460 C C . HIS E 1 260 ? 16.432 -60.479 -19.538 1.00 48.40 260 HIS D C 1
ATOM 10461 O O . HIS E 1 260 ? 15.709 -61.214 -18.857 1.00 44.69 260 HIS D O 1
ATOM 10468 N N . SER E 1 261 ? 16.808 -60.795 -20.782 1.00 55.78 261 SER D N 1
ATOM 10469 C CA . SER E 1 261 ? 16.349 -62.022 -21.433 1.00 50.01 261 SER D CA 1
ATOM 10470 C C . SER E 1 261 ? 16.845 -63.259 -20.698 1.00 57.76 261 SER D C 1
ATOM 10471 O O . SER E 1 261 ? 16.053 -64.053 -20.179 1.00 61.60 261 SER D O 1
ATOM 10474 N N . HIS E 1 262 ? 18.165 -63.449 -20.673 1.00 66.40 262 HIS D N 1
ATOM 10475 C CA . HIS E 1 262 ? 18.804 -64.544 -19.944 1.00 51.04 262 HIS D CA 1
ATOM 10476 C C . HIS E 1 262 ? 19.427 -63.978 -18.670 1.00 52.71 262 HIS D C 1
ATOM 10477 O O . HIS E 1 262 ? 20.626 -63.715 -18.593 1.00 51.46 262 HIS D O 1
ATOM 10484 N N . SER E 1 263 ? 18.588 -63.823 -17.639 1.00 54.54 263 SER D N 1
ATOM 10485 C CA . SER E 1 263 ? 19.010 -63.133 -16.420 1.00 57.07 263 SER D CA 1
ATOM 10486 C C . SER E 1 263 ? 20.121 -63.862 -15.676 1.00 59.77 263 SER D C 1
ATOM 10487 O O . SER E 1 263 ? 20.787 -63.247 -14.837 1.00 57.16 263 SER D O 1
ATOM 10490 N N . PHE E 1 264 ? 20.327 -65.154 -15.941 1.00 65.54 264 PHE D N 1
ATOM 10491 C CA . PHE E 1 264 ? 21.429 -65.860 -15.295 1.00 52.13 264 PHE D CA 1
ATOM 10492 C C . PHE E 1 264 ? 22.771 -65.225 -15.628 1.00 53.25 264 PHE D C 1
ATOM 10493 O O . PHE E 1 264 ? 23.704 -65.286 -14.820 1.00 64.51 264 PHE D O 1
ATOM 10501 N N . GLY E 1 265 ? 22.886 -64.603 -16.800 1.00 53.98 265 GLY D N 1
ATOM 10502 C CA . GLY E 1 265 ? 24.139 -64.018 -17.229 1.00 45.41 265 GLY D CA 1
ATOM 10503 C C . GLY E 1 265 ? 24.554 -64.448 -18.622 1.00 44.34 265 GLY D C 1
ATOM 10504 O O . GLY E 1 265 ? 24.046 -65.438 -19.154 1.00 48.46 265 GLY D O 1
ATOM 10505 N N . TRP E 1 266 ? 25.476 -63.698 -19.223 1.00 41.48 266 TRP D N 1
ATOM 10506 C CA . TRP E 1 266 ? 26.029 -63.999 -20.535 1.00 34.36 266 TRP D CA 1
ATOM 10507 C C . TRP E 1 266 ? 27.497 -63.589 -20.532 1.00 42.45 266 TRP D C 1
ATOM 10508 O O . TRP E 1 266 ? 27.894 -62.697 -19.776 1.00 48.06 266 TRP D O 1
ATOM 10519 N N . TRP E 1 267 ? 28.300 -64.242 -21.384 1.00 37.16 267 TRP D N 1
ATOM 10520 C CA . TRP E 1 267 ? 29.750 -63.998 -21.460 1.00 46.82 267 TRP D CA 1
ATOM 10521 C C . TRP E 1 267 ? 30.452 -64.435 -20.163 1.00 49.16 267 TRP D C 1
ATOM 10522 O O . TRP E 1 267 ? 31.203 -63.676 -19.551 1.00 47.50 267 TRP D O 1
ATOM 10533 N N . LEU E 1 268 ? 30.200 -65.681 -19.757 1.00 44.40 268 LEU D N 1
ATOM 10534 C CA . LEU E 1 268 ? 30.686 -66.260 -18.511 1.00 41.75 268 LEU D CA 1
ATOM 10535 C C . LEU E 1 268 ? 31.896 -67.166 -18.735 1.00 44.65 268 LEU D C 1
ATOM 10536 O O . LEU E 1 268 ? 32.224 -67.555 -19.858 1.00 44.38 268 LEU D O 1
ATOM 10541 N N . ILE E 1 269 ? 32.573 -67.490 -17.634 1.00 41.81 269 ILE D N 1
ATOM 10542 C CA . ILE E 1 269 ? 33.630 -68.498 -17.615 1.00 43.36 269 ILE D CA 1
ATOM 10543 C C . ILE E 1 269 ? 33.194 -69.594 -16.651 1.00 45.13 269 ILE D C 1
ATOM 10544 O O . ILE E 1 269 ? 33.121 -69.369 -15.435 1.00 49.14 269 ILE D O 1
ATOM 10549 N N . ARG E 1 270 ? 32.930 -70.786 -17.188 1.00 50.92 270 ARG D N 1
ATOM 10550 C CA . ARG E 1 270 ? 32.440 -71.920 -16.403 1.00 45.18 270 ARG D CA 1
ATOM 10551 C C . ARG E 1 270 ? 31.169 -71.569 -15.631 1.00 43.26 270 ARG D C 1
ATOM 10552 O O . ARG E 1 270 ? 31.004 -71.939 -14.466 1.00 52.47 270 ARG D O 1
ATOM 10560 N N . ASN E 1 271 ? 30.256 -70.870 -16.302 1.00 41.67 271 ASN D N 1
ATOM 10561 C CA . ASN E 1 271 ? 28.978 -70.444 -15.731 1.00 48.10 271 ASN D CA 1
ATOM 10562 C C . ASN E 1 271 ? 29.165 -69.593 -14.480 1.00 44.51 271 ASN D C 1
ATOM 10563 O O . ASN E 1 271 ? 28.315 -69.586 -13.586 1.00 51.38 271 ASN D O 1
ATOM 10568 N N . ALA E 1 272 ? 30.263 -68.846 -14.428 1.00 43.41 272 ALA D N 1
ATOM 10569 C CA . ALA E 1 272 ? 30.558 -67.948 -13.324 1.00 45.60 272 ALA D CA 1
ATOM 10570 C C . ALA E 1 272 ? 31.017 -66.613 -13.887 1.00 43.88 272 ALA D C 1
ATOM 10571 O O . ALA E 1 272 ? 31.370 -66.502 -15.064 1.00 45.12 272 ALA D O 1
ATOM 10573 N N . GLU E 1 273 ? 30.995 -65.592 -13.030 1.00 44.85 273 GLU D N 1
ATOM 10574 C CA . GLU E 1 273 ? 31.390 -64.256 -13.455 1.00 44.26 273 GLU D CA 1
ATOM 10575 C C . GLU E 1 273 ? 32.830 -64.272 -13.957 1.00 44.35 273 GLU D C 1
ATOM 10576 O O . GLU E 1 273 ? 33.725 -64.817 -13.308 1.00 54.48 273 GLU D O 1
ATOM 10582 N N . ALA E 1 274 ? 33.046 -63.649 -15.115 1.00 50.60 274 ALA D N 1
ATOM 10583 C CA . ALA E 1 274 ? 34.288 -63.825 -15.861 1.00 53.60 274 ALA D CA 1
ATOM 10584 C C . ALA E 1 274 ? 35.449 -63.077 -15.224 1.00 58.81 274 ALA D C 1
ATOM 10585 O O . ALA E 1 274 ? 36.555 -63.621 -15.114 1.00 63.56 274 ALA D O 1
ATOM 10587 N N . GLY E 1 275 ? 35.226 -61.828 -14.808 1.00 57.54 275 GLY D N 1
ATOM 10588 C CA . GLY E 1 275 ? 36.320 -61.047 -14.257 1.00 51.40 275 GLY D CA 1
ATOM 10589 C C . GLY E 1 275 ? 36.853 -61.631 -12.965 1.00 54.44 275 GLY D C 1
ATOM 10590 O O . GLY E 1 275 ? 38.066 -61.676 -12.749 1.00 59.27 275 GLY D O 1
ATOM 10591 N N . GLN E 1 276 ? 35.961 -62.139 -12.113 1.00 54.25 276 GLN D N 1
ATOM 10592 C CA . GLN E 1 276 ? 36.421 -62.863 -10.936 1.00 54.14 276 GLN D CA 1
ATOM 10593 C C . GLN E 1 276 ? 37.188 -64.110 -11.346 1.00 53.75 276 GLN D C 1
ATOM 10594 O O . GLN E 1 276 ? 38.171 -64.489 -10.700 1.00 52.75 276 GLN D O 1
ATOM 10600 N N . ALA E 1 277 ? 36.765 -64.743 -12.444 1.00 49.21 277 ALA D N 1
ATOM 10601 C CA . ALA E 1 277 ? 37.392 -65.967 -12.930 1.00 52.39 277 ALA D CA 1
ATOM 10602 C C . ALA E 1 277 ? 38.797 -65.728 -13.465 1.00 65.81 277 ALA D C 1
ATOM 10603 O O . ALA E 1 277 ? 39.593 -66.672 -13.510 1.00 57.21 277 ALA D O 1
ATOM 10605 N N . LEU E 1 278 ? 39.132 -64.491 -13.845 1.00 66.98 278 LEU D N 1
ATOM 10606 C CA . LEU E 1 278 ? 40.441 -64.186 -14.409 1.00 70.41 278 LEU D CA 1
ATOM 10607 C C . LEU E 1 278 ? 41.346 -63.481 -13.418 1.00 52.68 278 LEU D C 1
ATOM 10608 O O . LEU E 1 278 ? 42.389 -62.963 -13.823 1.00 58.06 278 LEU D O 1
ATOM 10613 N N . GLY E 1 279 ? 41.008 -63.487 -12.129 1.00 53.99 279 GLY D N 1
ATOM 10614 C CA . GLY E 1 279 ? 41.861 -62.909 -11.116 1.00 55.95 279 GLY D CA 1
ATOM 10615 C C . GLY E 1 279 ? 41.447 -61.530 -10.636 1.00 58.21 279 GLY D C 1
ATOM 10616 O O . GLY E 1 279 ? 42.122 -60.975 -9.762 1.00 82.00 279 GLY D O 1
ATOM 10617 N N . LEU E 1 280 ? 40.403 -60.937 -11.206 1.00 57.56 280 LEU D N 1
ATOM 10618 C CA . LEU E 1 280 ? 39.916 -59.648 -10.740 1.00 60.27 280 LEU D CA 1
ATOM 10619 C C . LEU E 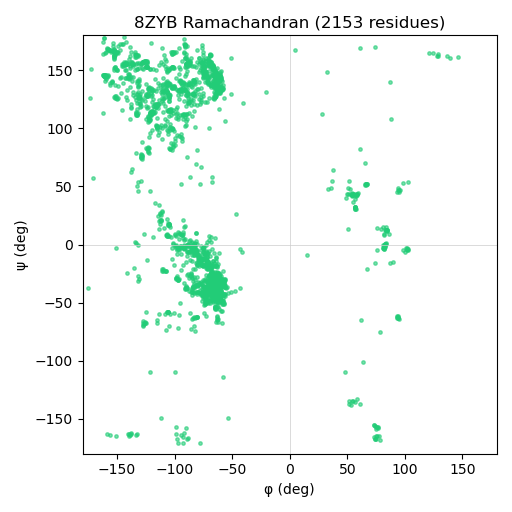1 280 ? 39.152 -59.810 -9.426 1.00 63.13 280 LEU D C 1
ATOM 10620 O O . LEU E 1 280 ? 38.696 -60.899 -9.067 1.00 63.44 280 LEU D O 1
ATOM 10625 N N . LYS E 1 281 ? 39.049 -58.703 -8.691 1.00 60.97 281 LYS D N 1
ATOM 10626 C CA . LYS E 1 281 ? 38.259 -58.677 -7.471 1.00 57.74 281 LYS D CA 1
ATOM 10627 C C . LYS E 1 281 ? 36.770 -58.849 -7.787 1.00 64.26 281 LYS D C 1
ATOM 10628 O O . LYS E 1 281 ? 36.311 -58.493 -8.875 1.00 63.30 281 LYS D O 1
ATOM 10634 N N . PRO E 1 282 ? 35.996 -59.429 -6.856 1.00 70.52 282 PRO D N 1
ATOM 10635 C CA . PRO E 1 282 ? 34.539 -59.528 -7.017 1.00 67.82 282 PRO D CA 1
ATOM 10636 C C . PRO E 1 282 ? 33.870 -58.164 -7.190 1.00 62.89 282 PRO D C 1
ATOM 10637 O O . PRO E 1 282 ? 32.933 -57.849 -6.455 1.00 75.58 282 PRO D O 1
ATOM 10641 N N . ALA F 1 5 ? 9.663 -10.780 -38.146 1.00 90.04 5 ALA F N 1
ATOM 10642 C CA . ALA F 1 5 ? 9.454 -9.697 -39.100 1.00 87.39 5 ALA F CA 1
ATOM 10643 C C . ALA F 1 5 ? 10.711 -8.837 -39.271 1.00 80.38 5 ALA F C 1
ATOM 10644 O O . ALA F 1 5 ? 10.901 -8.224 -40.322 1.00 80.93 5 ALA F O 1
ATOM 10646 N N . ILE F 1 6 ? 11.563 -8.767 -38.244 1.00 78.75 6 ILE F N 1
ATOM 10647 C CA . ILE F 1 6 ? 12.910 -8.247 -38.459 1.00 72.95 6 ILE F CA 1
ATOM 10648 C C . ILE F 1 6 ? 13.666 -9.219 -39.348 1.00 81.66 6 ILE F C 1
ATOM 10649 O O . ILE F 1 6 ? 13.547 -10.443 -39.204 1.00 90.98 6 ILE F O 1
ATOM 10654 N N . ARG F 1 7 ? 14.462 -8.683 -40.262 1.00 72.13 7 ARG F N 1
ATOM 10655 C CA . ARG F 1 7 ? 15.200 -9.530 -41.189 1.00 78.45 7 ARG F CA 1
ATOM 10656 C C . ARG F 1 7 ? 16.459 -10.020 -40.488 1.00 83.68 7 ARG F C 1
ATOM 10657 O O . ARG F 1 7 ? 17.443 -9.287 -40.371 1.00 91.94 7 ARG F O 1
ATOM 10665 N N . HIS F 1 8 ? 16.429 -11.269 -40.008 1.00 97.63 8 HIS F N 1
ATOM 10666 C CA . HIS F 1 8 ? 17.645 -11.938 -39.558 1.00 96.33 8 HIS F CA 1
ATOM 10667 C C . HIS F 1 8 ? 18.397 -12.404 -40.798 1.00 97.33 8 HIS F C 1
ATOM 10668 O O . HIS F 1 8 ? 18.771 -13.578 -40.888 1.00 110.66 8 HIS F O 1
ATOM 10675 N N . ALA F 1 9 ? 18.639 -11.503 -41.748 1.00 83.73 9 ALA F N 1
ATOM 10676 C CA . ALA F 1 9 ? 18.877 -11.896 -43.134 1.00 117.55 9 ALA F CA 1
ATOM 10677 C C . ALA F 1 9 ? 20.143 -11.260 -43.685 1.00 125.67 9 ALA F C 1
ATOM 10678 O O . ALA F 1 9 ? 20.134 -10.606 -44.732 1.00 132.96 9 ALA F O 1
ATOM 10680 N N . ASN F 1 10 ? 21.272 -11.459 -42.998 1.00 114.39 10 ASN F N 1
ATOM 10681 C CA . ASN F 1 10 ? 22.571 -11.006 -43.491 1.00 105.41 10 ASN F CA 1
ATOM 10682 C C . ASN F 1 10 ? 23.610 -12.123 -43.373 1.00 109.29 10 ASN F C 1
ATOM 10683 O O . ASN F 1 10 ? 24.693 -11.953 -42.814 1.00 109.83 10 ASN F O 1
ATOM 10688 N N . LYS F 1 11 ? 23.247 -13.301 -43.882 1.00 117.46 11 LYS F N 1
ATOM 10689 C CA . LYS F 1 11 ? 24.228 -14.368 -44.051 1.00 118.51 11 LYS F CA 1
ATOM 10690 C C . LYS F 1 11 ? 25.310 -13.968 -45.047 1.00 127.69 11 LYS F C 1
ATOM 10691 O O . LYS F 1 11 ? 26.507 -14.082 -44.760 1.00 127.96 11 LYS F O 1
ATOM 10697 N N . ALA F 1 12 ? 24.904 -13.473 -46.218 1.00 123.07 12 ALA F N 1
ATOM 10698 C CA . ALA F 1 12 ? 25.821 -13.242 -47.324 1.00 113.46 12 ALA F CA 1
ATOM 10699 C C . ALA F 1 12 ? 25.679 -11.864 -47.956 1.00 110.88 12 ALA F C 1
ATOM 10700 O O . ALA F 1 12 ? 26.411 -11.558 -48.903 1.00 114.98 12 ALA F O 1
ATOM 10702 N N . THR F 1 13 ? 24.759 -11.036 -47.470 1.00 117.98 13 THR F N 1
ATOM 10703 C CA . THR F 1 13 ? 24.577 -9.695 -48.007 1.00 105.09 13 THR F CA 1
ATOM 10704 C C . THR F 1 13 ? 25.711 -8.765 -47.584 1.00 101.36 13 THR F C 1
ATOM 10705 O O . THR F 1 13 ? 26.184 -8.805 -46.445 1.00 96.99 13 THR F O 1
ATOM 10709 N N . SER F 1 14 ? 26.144 -7.925 -48.523 1.00 100.97 14 SER F N 1
ATOM 10710 C CA . SER F 1 14 ? 27.164 -6.909 -48.309 1.00 98.53 14 SER F CA 1
ATOM 10711 C C . SER F 1 14 ? 26.585 -5.721 -47.540 1.00 98.64 14 SER F C 1
ATOM 10712 O O . SER F 1 14 ? 25.383 -5.636 -47.277 1.00 94.81 14 SER F O 1
ATOM 10715 N N . SER F 1 15 ? 27.480 -4.814 -47.141 1.00 107.50 15 SER F N 1
ATOM 10716 C CA . SER F 1 15 ? 27.092 -3.669 -46.323 1.00 94.04 15 SER F CA 1
ATOM 10717 C C . SER F 1 15 ? 26.076 -2.753 -47.000 1.00 89.42 15 SER F C 1
ATOM 10718 O O . SER F 1 15 ? 25.249 -2.149 -46.307 1.00 80.93 15 SER F O 1
ATOM 10721 N N . ASP F 1 16 ? 26.101 -2.633 -48.330 1.00 96.83 16 ASP F N 1
ATOM 10722 C CA . ASP F 1 16 ? 25.104 -1.793 -48.994 1.00 96.38 16 ASP F CA 1
ATOM 10723 C C . ASP F 1 16 ? 23.691 -2.328 -48.789 1.00 96.58 16 ASP F C 1
ATOM 10724 O O . ASP F 1 16 ? 22.760 -1.564 -48.486 1.00 91.31 16 ASP F O 1
ATOM 10729 N N . GLU F 1 17 ? 23.510 -3.642 -48.910 1.00 98.90 17 GLU F N 1
ATOM 10730 C CA . GLU F 1 17 ? 22.198 -4.184 -48.596 1.00 95.74 17 GLU F CA 1
ATOM 10731 C C . GLU F 1 17 ? 21.855 -3.952 -47.132 1.00 88.29 17 GLU F C 1
ATOM 10732 O O . GLU F 1 17 ? 20.693 -3.681 -46.817 1.00 92.71 17 GLU F O 1
ATOM 10738 N N . ILE F 1 18 ? 22.849 -3.998 -46.239 1.00 82.62 18 ILE F N 1
ATOM 10739 C CA . ILE F 1 18 ? 22.569 -3.761 -44.827 1.00 86.07 18 ILE F CA 1
ATOM 10740 C C . ILE F 1 18 ? 22.052 -2.344 -44.619 1.00 76.83 18 ILE F C 1
ATOM 10741 O O . ILE F 1 18 ? 21.092 -2.127 -43.876 1.00 64.78 18 ILE F O 1
ATOM 10746 N N . VAL F 1 19 ? 22.650 -1.362 -45.303 1.00 77.16 19 VAL F N 1
ATOM 10747 C CA . VAL F 1 19 ? 22.141 0.006 -45.228 1.00 68.44 19 VAL F CA 1
ATOM 10748 C C . VAL F 1 19 ? 20.735 0.079 -45.798 1.00 80.23 19 VAL F C 1
ATOM 10749 O O . VAL F 1 19 ? 19.897 0.864 -45.326 1.00 74.08 19 VAL F O 1
ATOM 10753 N N . GLN F 1 20 ? 20.436 -0.759 -46.795 1.00 85.56 20 GLN F N 1
ATOM 10754 C CA . GLN F 1 20 ? 19.100 -0.723 -47.383 1.00 74.62 20 GLN F CA 1
ATOM 10755 C C . GLN F 1 20 ? 18.043 -1.287 -46.427 1.00 74.16 20 GLN F C 1
ATOM 10756 O O . GLN F 1 20 ? 16.993 -0.660 -46.226 1.00 82.34 20 GLN F O 1
ATOM 10762 N N . ILE F 1 21 ? 18.291 -2.463 -45.819 1.00 71.91 21 ILE F N 1
ATOM 10763 C CA . ILE F 1 21 ? 17.338 -2.944 -44.810 1.00 72.01 21 ILE F CA 1
ATOM 10764 C C . ILE F 1 21 ? 17.282 -1.969 -43.647 1.00 72.76 21 ILE F C 1
ATOM 10765 O O . ILE F 1 21 ? 16.208 -1.704 -43.089 1.00 63.64 21 ILE F O 1
ATOM 10770 N N . LEU F 1 22 ? 18.421 -1.370 -43.300 1.00 79.70 22 LEU F N 1
ATOM 10771 C CA . LEU F 1 22 ? 18.444 -0.490 -42.145 1.00 71.71 22 LEU F CA 1
ATOM 10772 C C . LEU F 1 22 ? 17.581 0.734 -42.362 1.00 72.54 22 LEU F C 1
ATOM 10773 O O . LEU F 1 22 ? 16.918 1.201 -41.433 1.00 67.37 22 LEU F O 1
ATOM 10778 N N . GLU F 1 23 ? 17.543 1.279 -43.564 1.00 78.29 23 GLU F N 1
ATOM 10779 C CA . GLU F 1 23 ? 16.542 2.323 -43.663 1.00 82.17 23 GLU F CA 1
ATOM 10780 C C . GLU F 1 23 ? 15.160 1.738 -43.728 1.00 91.69 23 GLU F C 1
ATOM 10781 O O . GLU F 1 23 ? 14.396 1.949 -42.787 1.00 110.96 23 GLU F O 1
ATOM 10787 N N . GLU F 1 24 ? 14.924 0.788 -44.642 1.00 81.81 24 GLU F N 1
ATOM 10788 C CA . GLU F 1 24 ? 13.552 0.354 -44.900 1.00 72.65 24 GLU F CA 1
ATOM 10789 C C . GLU F 1 24 ? 12.821 -0.021 -43.621 1.00 68.79 24 GLU F C 1
ATOM 10790 O O . GLU F 1 24 ? 11.658 0.352 -43.441 1.00 68.03 24 GLU F O 1
ATOM 10796 N N . ASP F 1 25 ? 13.495 -0.710 -42.705 1.00 70.00 25 ASP F N 1
ATOM 10797 C CA . ASP F 1 25 ? 12.866 -1.241 -41.514 1.00 62.29 25 ASP F CA 1
ATOM 10798 C C . ASP F 1 25 ? 13.308 -0.540 -40.243 1.00 61.40 25 ASP F C 1
ATOM 10799 O O . ASP F 1 25 ? 12.588 -0.601 -39.242 1.00 55.87 25 ASP F O 1
ATOM 10804 N N . GLY F 1 26 ? 14.456 0.130 -40.264 1.00 60.81 26 GLY F N 1
ATOM 10805 C CA . GLY F 1 26 ? 14.983 0.778 -39.087 1.00 58.24 26 GLY F CA 1
ATOM 10806 C C . GLY F 1 26 ? 15.746 -0.139 -38.166 1.00 65.17 26 GLY F C 1
ATOM 10807 O O . GLY F 1 26 ? 16.222 0.317 -37.118 1.00 58.82 26 GLY F O 1
ATOM 10808 N N . VAL F 1 27 ? 15.872 -1.416 -38.522 1.00 62.63 27 VAL F N 1
ATOM 10809 C CA . VAL F 1 27 ? 16.549 -2.399 -37.691 1.00 56.20 27 VAL F CA 1
ATOM 10810 C C . VAL F 1 27 ? 16.919 -3.573 -38.582 1.00 62.87 27 VAL F C 1
ATOM 10811 O O . VAL F 1 27 ? 16.196 -3.907 -39.524 1.00 76.49 27 VAL F O 1
ATOM 10815 N N . VAL F 1 28 ? 18.061 -4.192 -38.294 1.00 65.95 28 VAL F N 1
ATOM 10816 C CA . VAL F 1 28 ? 18.520 -5.343 -39.063 1.00 69.54 28 VAL F CA 1
ATOM 10817 C C . VAL F 1 28 ? 19.348 -6.228 -38.142 1.00 62.77 28 VAL F C 1
ATOM 10818 O O . VAL F 1 28 ? 19.959 -5.751 -37.186 1.00 62.90 28 VAL F O 1
ATOM 10822 N N . ILE F 1 29 ? 19.350 -7.528 -38.424 1.00 67.93 29 ILE F N 1
ATOM 10823 C CA . ILE F 1 29 ? 20.076 -8.518 -37.635 1.00 65.52 29 ILE F CA 1
ATOM 10824 C C . ILE F 1 29 ? 21.175 -9.105 -38.510 1.00 73.20 29 ILE F C 1
ATOM 10825 O O . ILE F 1 29 ? 20.884 -9.757 -39.520 1.00 82.93 29 ILE F O 1
ATOM 10830 N N . VAL F 1 30 ? 22.431 -8.907 -38.114 1.00 68.81 30 VAL F N 1
ATOM 10831 C CA . VAL F 1 30 ? 23.593 -9.421 -38.836 1.00 76.50 30 VAL F CA 1
ATOM 10832 C C . VAL F 1 30 ? 24.058 -10.716 -38.185 1.00 79.23 30 VAL F C 1
ATOM 10833 O O . VAL F 1 30 ? 24.452 -10.730 -37.012 1.00 79.64 30 VAL F O 1
ATOM 10837 N N . GLU F 1 31 ? 24.010 -11.803 -38.948 1.00 89.65 31 GLU F N 1
ATOM 10838 C CA . GLU F 1 31 ? 24.440 -13.102 -38.460 1.00 90.40 31 GLU F CA 1
ATOM 10839 C C . GLU F 1 31 ? 25.961 -13.227 -38.483 1.00 91.50 31 GLU F C 1
ATOM 10840 O O . GLU F 1 31 ? 26.642 -12.647 -39.335 1.00 88.54 31 GLU F O 1
ATOM 10846 N N . SER F 1 32 ? 26.484 -14.006 -37.530 1.00 85.90 32 SER F N 1
ATOM 10847 C CA . SER F 1 32 ? 27.899 -14.388 -37.480 1.00 85.16 32 SER F CA 1
ATOM 10848 C C . SER F 1 32 ? 28.822 -13.177 -37.599 1.00 86.91 32 SER F C 1
ATOM 10849 O O . SER F 1 32 ? 29.825 -13.201 -38.314 1.00 89.65 32 SER F O 1
ATOM 10852 N N . PHE F 1 33 ? 28.477 -12.102 -36.886 1.00 86.78 33 PHE F N 1
ATOM 10853 C CA . PHE F 1 33 ? 29.271 -10.879 -36.962 1.00 87.43 33 PHE F CA 1
ATOM 10854 C C . PHE F 1 33 ? 30.643 -11.059 -36.318 1.00 88.63 33 PHE F C 1
ATOM 10855 O O . PHE F 1 33 ? 31.667 -10.693 -36.905 1.00 90.33 33 PHE F O 1
ATOM 10863 N N . LEU F 1 34 ? 30.686 -11.617 -35.112 1.00 85.91 34 LEU F N 1
ATOM 10864 C CA . LEU F 1 34 ? 31.938 -11.871 -34.416 1.00 80.38 34 LEU F CA 1
ATOM 10865 C C . LEU F 1 34 ? 32.206 -13.368 -34.358 1.00 86.38 34 LEU F C 1
ATOM 10866 O O . LEU F 1 34 ? 31.293 -14.165 -34.120 1.00 91.18 34 LEU F O 1
ATOM 10871 N N . SER F 1 35 ? 33.460 -13.743 -34.582 1.00 95.04 35 SER F N 1
ATOM 10872 C CA . SER F 1 35 ? 33.870 -15.128 -34.415 1.00 91.99 35 SER F CA 1
ATOM 10873 C C . SER F 1 35 ? 33.776 -15.525 -32.947 1.00 90.05 35 SER F C 1
ATOM 10874 O O . SER F 1 35 ? 33.888 -14.687 -32.047 1.00 90.81 35 SER F O 1
ATOM 10877 N N . SER F 1 36 ? 33.569 -16.824 -32.708 1.00 103.61 36 SER F N 1
ATOM 10878 C CA . SER F 1 36 ? 33.469 -17.314 -31.336 1.00 103.83 36 SER F CA 1
ATOM 10879 C C . SER F 1 36 ? 34.732 -17.012 -30.544 1.00 91.17 36 SER F C 1
ATOM 10880 O O . SER F 1 36 ? 34.666 -16.775 -29.327 1.00 87.94 36 SER F O 1
ATOM 10883 N N . ASP F 1 37 ? 35.880 -16.960 -31.221 1.00 94.70 37 ASP F N 1
ATOM 10884 C CA . ASP F 1 37 ? 37.097 -16.605 -30.512 1.00 97.16 37 ASP F CA 1
ATOM 10885 C C . ASP F 1 37 ? 37.042 -15.171 -30.004 1.00 96.09 37 ASP F C 1
ATOM 10886 O O . ASP F 1 37 ? 37.260 -14.936 -28.811 1.00 89.38 37 ASP F O 1
ATOM 10891 N N . LEU F 1 38 ? 36.608 -14.225 -30.842 1.00 101.41 38 LEU F N 1
ATOM 10892 C CA . LEU F 1 38 ? 36.535 -12.836 -30.393 1.00 95.32 38 LEU F CA 1
ATOM 10893 C C . LEU F 1 38 ? 35.512 -12.654 -29.278 1.00 89.68 38 LEU F C 1
ATOM 10894 O O . LEU F 1 38 ? 35.738 -11.866 -28.352 1.00 87.48 38 LEU F O 1
ATOM 10899 N N . VAL F 1 39 ? 34.390 -13.374 -29.335 1.00 84.50 39 VAL F N 1
ATOM 10900 C CA . VAL F 1 39 ? 33.400 -13.272 -28.263 1.00 78.64 39 VAL F CA 1
ATOM 10901 C C . VAL F 1 39 ? 33.975 -13.781 -26.949 1.00 84.06 39 VAL F C 1
ATOM 10902 O O . VAL F 1 39 ? 33.757 -13.183 -25.882 1.00 82.91 39 VAL F O 1
ATOM 10906 N N . GLN F 1 40 ? 34.764 -14.859 -27.008 1.00 81.60 40 GLN F N 1
ATOM 10907 C CA . GLN F 1 40 ? 35.369 -15.380 -25.780 1.00 79.65 40 GLN F CA 1
ATOM 10908 C C . GLN F 1 40 ? 36.429 -14.433 -25.236 1.00 84.42 40 GLN F C 1
ATOM 10909 O O . GLN F 1 40 ? 36.548 -14.228 -24.024 1.00 84.76 40 GLN F O 1
ATOM 10915 N N . LYS F 1 41 ? 37.172 -13.811 -26.136 1.00 86.30 41 LYS F N 1
ATOM 10916 C CA . LYS F 1 41 ? 38.223 -12.862 -25.775 1.00 81.42 41 LYS F CA 1
ATOM 10917 C C . LYS F 1 41 ? 37.645 -11.605 -25.143 1.00 85.78 41 LYS F C 1
ATOM 10918 O O . LYS F 1 41 ? 38.131 -11.146 -24.096 1.00 78.74 41 LYS F O 1
ATOM 10924 N N . LEU F 1 42 ? 36.513 -11.147 -25.673 1.00 81.14 42 LEU F N 1
ATOM 10925 C CA . LEU F 1 42 ? 35.804 -10.016 -25.103 1.00 78.46 42 LEU F CA 1
ATOM 10926 C C . LEU F 1 42 ? 35.235 -10.342 -23.728 1.00 75.63 42 LEU F C 1
ATOM 10927 O O . LEU F 1 42 ? 35.365 -9.543 -22.795 1.00 73.92 42 LEU F O 1
ATOM 10932 N N . ASN F 1 43 ? 34.569 -11.495 -23.585 1.00 73.33 43 ASN F N 1
ATOM 10933 C CA . ASN F 1 43 ? 33.990 -11.830 -22.285 1.00 70.40 43 ASN F CA 1
ATOM 10934 C C . ASN F 1 43 ? 35.072 -12.006 -21.224 1.00 82.92 43 ASN F C 1
ATOM 10935 O O . ASN F 1 43 ? 34.904 -11.569 -20.078 1.00 73.74 43 ASN F O 1
ATOM 10940 N N . ASP F 1 44 ? 36.219 -12.586 -21.607 1.00 82.42 44 ASP F N 1
ATOM 10941 C CA . ASP F 1 44 ? 37.307 -12.776 -20.652 1.00 82.95 44 ASP F CA 1
ATOM 10942 C C . ASP F 1 44 ? 37.905 -11.442 -20.221 1.00 87.38 44 ASP F C 1
ATOM 10943 O O . ASP F 1 44 ? 38.208 -11.248 -19.036 1.00 79.50 44 ASP F O 1
ATOM 10948 N N . GLU F 1 45 ? 38.110 -10.522 -21.175 1.00 72.15 45 GLU F N 1
ATOM 10949 C CA . GLU F 1 45 ? 38.632 -9.203 -20.824 1.00 67.08 45 GLU F CA 1
ATOM 10950 C C . GLU F 1 45 ? 37.634 -8.386 -20.011 1.00 68.49 45 GLU F C 1
ATOM 10951 O O . GLU F 1 45 ? 38.038 -7.553 -19.191 1.00 66.70 45 GLU F O 1
ATOM 10957 N N . LEU F 1 46 ? 36.335 -8.591 -20.234 1.00 68.73 46 LEU F N 1
ATOM 10958 C CA . LEU F 1 46 ? 35.322 -7.773 -19.583 1.00 60.73 46 LEU F CA 1
ATOM 10959 C C . LEU F 1 46 ? 34.938 -8.288 -18.205 1.00 64.44 46 LEU F C 1
ATOM 10960 O O . LEU F 1 46 ? 34.469 -7.497 -17.377 1.00 58.20 46 LEU F O 1
ATOM 10965 N N . ASP F 1 47 ? 35.125 -9.582 -17.937 1.00 70.77 47 ASP F N 1
ATOM 10966 C CA . ASP F 1 47 ? 34.690 -10.133 -16.655 1.00 70.43 47 ASP F CA 1
ATOM 10967 C C . ASP F 1 47 ? 35.313 -9.422 -15.458 1.00 72.54 47 ASP F C 1
ATOM 10968 O O . ASP F 1 47 ? 34.565 -9.058 -14.535 1.00 68.78 47 ASP F O 1
ATOM 10973 N N . PRO F 1 48 ? 36.639 -9.219 -15.379 1.00 69.49 48 PRO F N 1
ATOM 10974 C CA . PRO F 1 48 ? 37.178 -8.519 -14.200 1.00 68.79 48 PRO F CA 1
ATOM 10975 C C . PRO F 1 48 ? 36.631 -7.114 -14.008 1.00 67.54 48 PRO F C 1
ATOM 10976 O O . PRO F 1 48 ? 36.427 -6.686 -12.865 1.00 72.49 48 PRO F O 1
ATOM 10980 N N . HIS F 1 49 ? 36.372 -6.386 -15.096 1.00 66.20 49 HIS F N 1
ATOM 10981 C CA . HIS F 1 49 ? 35.867 -5.022 -14.954 1.00 71.50 49 HIS F CA 1
ATOM 10982 C C . HIS F 1 49 ? 34.422 -5.001 -14.468 1.00 65.37 49 HIS F C 1
ATOM 10983 O O . HIS F 1 49 ? 34.049 -4.150 -13.653 1.00 62.18 49 HIS F O 1
ATOM 10990 N N . LEU F 1 50 ? 33.589 -5.920 -14.960 1.00 64.10 50 LEU F N 1
ATOM 10991 C CA . LEU F 1 50 ? 32.227 -5.991 -14.450 1.00 58.82 50 LEU F CA 1
ATOM 10992 C C . LEU F 1 50 ? 32.218 -6.461 -13.005 1.00 59.43 50 LEU F C 1
ATOM 10993 O O . LEU F 1 50 ? 31.399 -6.003 -12.202 1.00 62.76 50 LEU F O 1
ATOM 10998 N N . ALA F 1 51 ? 33.139 -7.357 -12.648 1.00 72.21 51 ALA F N 1
ATOM 10999 C CA . ALA F 1 51 ? 33.171 -7.861 -11.282 1.00 61.86 51 ALA F CA 1
ATOM 11000 C C . ALA F 1 51 ? 33.558 -6.783 -10.275 1.00 62.44 51 ALA F C 1
ATOM 11001 O O . ALA F 1 51 ? 33.115 -6.836 -9.123 1.00 77.79 51 ALA F O 1
ATOM 11003 N N . ALA F 1 52 ? 34.380 -5.813 -10.674 1.00 58.26 52 ALA F N 1
ATOM 11004 C CA . ALA F 1 52 ? 34.848 -4.748 -9.794 1.00 58.39 52 ALA F CA 1
ATOM 11005 C C . ALA F 1 52 ? 33.975 -3.492 -9.824 1.00 65.65 52 ALA F C 1
ATOM 11006 O O . ALA F 1 52 ? 34.417 -2.441 -9.348 1.00 73.49 52 ALA F O 1
ATOM 11008 N N . LEU F 1 53 ? 32.759 -3.570 -10.369 1.00 67.44 53 LEU F N 1
ATOM 11009 C CA . LEU F 1 53 ? 32.111 -2.389 -10.938 1.00 66.01 53 LEU F CA 1
ATOM 11010 C C . LEU F 1 53 ? 31.893 -1.223 -9.977 1.00 64.85 53 LEU F C 1
ATOM 11011 O O . LEU F 1 53 ? 32.507 -0.165 -10.147 1.00 78.48 53 LEU F O 1
ATOM 11016 N N . TYR F 1 54 ? 31.031 -1.378 -8.978 1.00 55.45 54 TYR F N 1
ATOM 11017 C CA . TYR F 1 54 ? 30.725 -0.232 -8.129 1.00 67.54 54 TYR F CA 1
ATOM 11018 C C . TYR F 1 54 ? 31.548 -0.205 -6.854 1.00 68.70 54 TYR F C 1
ATOM 11019 O O . TYR F 1 54 ? 31.836 0.879 -6.331 1.00 66.71 54 TYR F O 1
ATOM 11028 N N . ASP F 1 55 ? 31.930 -1.376 -6.350 1.00 73.23 55 ASP F N 1
ATOM 11029 C CA . ASP F 1 55 ? 32.753 -1.515 -5.150 1.00 62.34 55 ASP F CA 1
ATOM 11030 C C . ASP F 1 55 ? 33.910 -2.431 -5.519 1.00 60.60 55 ASP F C 1
ATOM 11031 O O . ASP F 1 55 ? 33.807 -3.660 -5.396 1.00 56.65 55 ASP F O 1
ATOM 11036 N N . PRO F 1 56 ? 35.005 -1.870 -6.033 1.00 68.46 56 PRO F N 1
ATOM 11037 C CA . PRO F 1 56 ? 36.168 -2.707 -6.354 1.00 69.14 56 PRO F CA 1
ATOM 11038 C C . PRO F 1 56 ? 36.722 -3.476 -5.164 1.00 75.59 56 PRO F C 1
ATOM 11039 O O . PRO F 1 56 ? 37.288 -4.558 -5.355 1.00 85.94 56 PRO F O 1
ATOM 11043 N N . VAL F 1 57 ? 36.610 -2.940 -3.950 1.00 69.08 57 VAL F N 1
ATOM 11044 C CA . VAL F 1 57 ? 37.239 -3.581 -2.794 1.00 75.89 57 VAL F CA 1
ATOM 11045 C C . VAL F 1 57 ? 36.480 -4.840 -2.378 1.00 75.85 57 VAL F C 1
ATOM 11046 O O . VAL F 1 57 ? 37.071 -5.913 -2.216 1.00 82.77 57 VAL F O 1
ATOM 11050 N N . SER F 1 58 ? 35.169 -4.735 -2.197 1.00 71.33 58 SER F N 1
ATOM 11051 C CA . SER F 1 58 ? 34.374 -5.858 -1.723 1.00 83.48 58 SER F CA 1
ATOM 11052 C C . SER F 1 58 ? 33.738 -6.601 -2.896 1.00 90.24 58 SER F C 1
ATOM 11053 O O . SER F 1 58 ? 33.734 -6.135 -4.037 1.00 80.66 58 SER F O 1
ATOM 11056 N N . GLY F 1 59 ? 33.180 -7.773 -2.593 1.00 102.22 59 GLY F N 1
ATOM 11057 C CA . GLY F 1 59 ? 32.525 -8.581 -3.599 1.00 92.19 59 GLY F CA 1
ATOM 11058 C C . GLY F 1 59 ? 31.146 -8.101 -3.977 1.00 96.45 59 GLY F C 1
ATOM 11059 O O . GLY F 1 59 ? 30.501 -8.698 -4.843 1.00 105.03 59 GLY F O 1
ATOM 11060 N N . GLU F 1 60 ? 30.683 -7.028 -3.332 1.00 89.79 60 GLU F N 1
ATOM 11061 C CA . GLU F 1 60 ? 29.422 -6.362 -3.660 1.00 93.84 60 GLU F CA 1
ATOM 11062 C C . GLU F 1 60 ? 28.233 -7.314 -3.597 1.00 92.05 60 GLU F C 1
ATOM 11063 O O . GLU F 1 60 ? 27.333 -7.253 -4.436 1.00 100.82 60 GLU F O 1
ATOM 11069 N N . SER F 1 61 ? 28.218 -8.215 -2.613 1.00 87.58 61 SER F N 1
ATOM 11070 C CA . SER F 1 61 ? 27.057 -9.085 -2.451 1.00 91.36 61 SER F CA 1
ATOM 11071 C C . SER F 1 61 ? 26.333 -8.838 -1.134 1.00 86.23 61 SER F C 1
ATOM 11072 O O . SER F 1 61 ? 25.249 -8.254 -1.154 1.00 87.40 61 SER F O 1
ATOM 11075 N N . ALA F 1 62 ? 26.938 -9.147 0.008 1.00 74.49 62 ALA F N 1
ATOM 11076 C CA . ALA F 1 62 ? 26.232 -9.176 1.290 1.00 74.36 62 ALA F CA 1
ATOM 11077 C C . ALA F 1 62 ? 24.805 -9.702 1.101 1.00 82.40 62 ALA F C 1
ATOM 11078 O O . ALA F 1 62 ? 23.818 -9.050 1.441 1.00 75.14 62 ALA F O 1
ATOM 11080 N N . TYR F 1 63 ? 24.728 -10.898 0.504 1.00 83.78 63 TYR F N 1
ATOM 11081 C CA . TYR F 1 63 ? 23.479 -11.553 0.073 1.00 78.68 63 TYR F CA 1
ATOM 11082 C C . TYR F 1 63 ? 22.577 -10.618 -0.740 1.00 79.20 63 TYR F C 1
ATOM 11083 O O . TYR F 1 63 ? 21.350 -10.631 -0.608 1.00 81.55 63 TYR F O 1
ATOM 11092 N N . HIS F 1 64 ? 23.191 -9.813 -1.612 1.00 77.28 64 HIS F N 1
ATOM 11093 C CA . HIS F 1 64 ? 22.475 -8.936 -2.545 1.00 76.35 64 HIS F CA 1
ATOM 11094 C C . HIS F 1 64 ? 23.083 -9.056 -3.938 1.00 79.34 64 HIS F C 1
ATOM 11095 O O . HIS F 1 64 ? 23.870 -8.193 -4.353 1.00 80.08 64 HIS F O 1
ATOM 11102 N N . PRO F 1 65 ? 22.757 -10.112 -4.685 1.00 83.10 65 PRO F N 1
ATOM 11103 C CA . PRO F 1 65 ? 23.278 -10.219 -6.055 1.00 80.14 65 PRO F CA 1
ATOM 11104 C C . PRO F 1 65 ? 22.805 -9.053 -6.915 1.00 76.60 65 PRO F C 1
ATOM 11105 O O . PRO F 1 65 ? 21.671 -8.586 -6.788 1.00 83.73 65 PRO F O 1
ATOM 11109 N N . VAL F 1 66 ? 23.683 -8.589 -7.800 1.00 74.47 66 VAL F N 1
ATOM 11110 C CA . VAL F 1 66 ? 23.407 -7.441 -8.659 1.00 80.09 66 VAL F CA 1
ATOM 11111 C C . VAL F 1 66 ? 22.898 -7.959 -9.999 1.00 87.98 66 VAL F C 1
ATOM 11112 O O . VAL F 1 66 ? 23.650 -8.566 -10.769 1.00 86.54 66 VAL F O 1
ATOM 11116 N N . THR F 1 67 ? 21.618 -7.712 -10.281 1.00 87.43 67 THR F N 1
ATOM 11117 C CA . THR F 1 67 ? 21.001 -8.254 -11.488 1.00 93.73 67 THR F CA 1
ATOM 11118 C C . THR F 1 67 ? 21.247 -7.375 -12.711 1.00 90.23 67 THR F C 1
ATOM 11119 O O . THR F 1 67 ? 21.501 -7.895 -13.804 1.00 84.35 67 THR F O 1
ATOM 11123 N N . THR F 1 68 ? 21.164 -6.055 -12.559 1.00 87.59 68 THR F N 1
ATOM 11124 C CA . THR F 1 68 ? 21.423 -5.132 -13.656 1.00 84.68 68 THR F CA 1
ATOM 11125 C C . THR F 1 68 ? 22.806 -4.514 -13.496 1.00 80.30 68 THR F C 1
ATOM 11126 O O . THR F 1 68 ? 23.194 -4.096 -12.400 1.00 80.50 68 THR F O 1
ATOM 11130 N N . LYS F 1 69 ? 23.544 -4.461 -14.599 1.00 68.71 69 LYS F N 1
ATOM 11131 C CA . LYS F 1 69 ? 24.901 -3.941 -14.612 1.00 64.30 69 LYS F CA 1
ATOM 11132 C C . LYS F 1 69 ? 25.122 -3.108 -15.864 1.00 63.60 69 LYS F C 1
ATOM 11133 O O . LYS F 1 69 ? 24.586 -3.425 -16.929 1.00 69.77 69 LYS F O 1
ATOM 11139 N N . GLN F 1 70 ? 25.931 -2.059 -15.740 1.00 61.62 70 GLN F N 1
ATOM 11140 C CA . GLN F 1 70 ? 26.336 -1.273 -16.894 1.00 56.25 70 GLN F CA 1
ATOM 11141 C C . GLN F 1 70 ? 27.805 -0.916 -16.768 1.00 60.33 70 GLN F C 1
ATOM 11142 O O . GLN F 1 70 ? 28.339 -0.785 -15.666 1.00 84.44 70 GLN F O 1
ATOM 11148 N N . MET F 1 71 ? 28.450 -0.734 -17.911 1.00 53.19 71 MET F N 1
ATOM 11149 C CA . MET F 1 71 ? 29.867 -0.421 -17.910 1.00 52.49 71 MET F CA 1
ATOM 11150 C C . MET F 1 71 ? 30.191 0.297 -19.206 1.00 48.79 71 MET F C 1
ATOM 11151 O O . MET F 1 71 ? 29.716 -0.095 -20.268 1.00 59.66 71 MET F O 1
ATOM 11156 N N . ASN F 1 72 ? 31.000 1.342 -19.122 1.00 53.64 72 ASN F N 1
ATOM 11157 C CA . ASN F 1 72 ? 31.423 2.057 -20.317 1.00 54.18 72 ASN F CA 1
ATOM 11158 C C . ASN F 1 72 ? 32.892 2.411 -20.122 1.00 54.29 72 ASN F C 1
ATOM 11159 O O . ASN F 1 72 ? 33.576 1.831 -19.271 1.00 63.37 72 ASN F O 1
ATOM 11164 N N . ASP F 1 73 ? 33.382 3.356 -20.922 1.00 57.59 73 ASP F N 1
ATOM 11165 C CA . ASP F 1 73 ? 34.812 3.637 -21.021 1.00 53.56 73 ASP F CA 1
ATOM 11166 C C . ASP F 1 73 ? 35.563 2.377 -21.435 1.00 60.23 73 ASP F C 1
ATOM 11167 O O . ASP F 1 73 ? 36.636 2.063 -20.918 1.00 60.75 73 ASP F O 1
ATOM 11172 N N . LEU F 1 74 ? 34.979 1.659 -22.393 1.00 60.34 74 LEU F N 1
ATOM 11173 C CA . LEU F 1 74 ? 35.563 0.415 -22.881 1.00 57.85 74 LEU F CA 1
ATOM 11174 C C . LEU F 1 74 ? 36.986 0.559 -23.414 1.00 59.15 74 LEU F C 1
ATOM 11175 O O . LEU F 1 74 ? 37.802 -0.338 -23.136 1.00 65.80 74 LEU F O 1
ATOM 11180 N N . PRO F 1 75 ? 37.349 1.592 -24.191 1.00 59.31 75 PRO F N 1
ATOM 11181 C CA . PRO F 1 75 ? 38.711 1.612 -24.756 1.00 56.11 75 PRO F CA 1
ATOM 11182 C C . PRO F 1 75 ? 39.817 1.528 -23.719 1.00 63.90 75 PRO F C 1
ATOM 11183 O O . PRO F 1 75 ? 40.855 0.908 -23.984 1.00 64.49 75 PRO F O 1
ATOM 11187 N N . ALA F 1 76 ? 39.638 2.128 -22.540 1.00 57.82 76 ALA F N 1
ATOM 11188 C CA . ALA F 1 76 ? 40.631 1.943 -21.487 1.00 66.08 76 ALA F CA 1
ATOM 11189 C C . ALA F 1 76 ? 40.614 0.522 -20.930 1.00 66.54 76 ALA F C 1
ATOM 11190 O O . ALA F 1 76 ? 41.651 0.028 -20.471 1.00 56.98 76 ALA F O 1
ATOM 11192 N N . ARG F 1 77 ? 39.469 -0.161 -20.996 1.00 67.66 77 ARG F N 1
ATOM 11193 C CA . ARG F 1 77 ? 39.261 -1.402 -20.257 1.00 63.45 77 ARG F CA 1
ATOM 11194 C C . ARG F 1 77 ? 39.507 -2.672 -21.062 1.00 65.56 77 ARG F C 1
ATOM 11195 O O . ARG F 1 77 ? 39.902 -3.684 -20.476 1.00 77.33 77 ARG F O 1
ATOM 11203 N N . SER F 1 78 ? 39.286 -2.665 -22.375 1.00 65.87 78 SER F N 1
ATOM 11204 C CA . SER F 1 78 ? 39.360 -3.887 -23.169 1.00 69.12 78 SER F CA 1
ATOM 11205 C C . SER F 1 78 ? 40.221 -3.647 -24.397 1.00 69.04 78 SER F C 1
ATOM 11206 O O . SER F 1 78 ? 39.966 -2.711 -25.161 1.00 74.66 78 SER F O 1
ATOM 11209 N N . GLN F 1 79 ? 41.228 -4.501 -24.594 1.00 79.42 79 GLN F N 1
ATOM 11210 C CA . GLN F 1 79 ? 42.080 -4.366 -25.771 1.00 78.49 79 GLN F CA 1
ATOM 11211 C C . GLN F 1 79 ? 41.361 -4.796 -27.046 1.00 69.34 79 GLN F C 1
ATOM 11212 O O . GLN F 1 79 ? 41.503 -4.147 -28.089 1.00 67.38 79 GLN F O 1
ATOM 11218 N N . THR F 1 80 ? 40.593 -5.888 -26.993 1.00 63.46 80 THR F N 1
ATOM 11219 C CA . THR F 1 80 ? 39.919 -6.352 -28.203 1.00 69.02 80 THR F CA 1
ATOM 11220 C C . THR F 1 80 ? 38.861 -5.362 -28.675 1.00 64.83 80 THR F C 1
ATOM 11221 O O . THR F 1 80 ? 38.686 -5.168 -29.883 1.00 73.52 80 THR F O 1
ATOM 11225 N N . PHE F 1 81 ? 38.159 -4.708 -27.747 1.00 64.97 81 PHE F N 1
ATOM 11226 C CA . PHE F 1 81 ? 37.263 -3.630 -28.153 1.00 63.73 81 PHE F CA 1
ATOM 11227 C C . PHE F 1 81 ? 38.051 -2.453 -28.712 1.00 65.18 81 PHE F C 1
ATOM 11228 O O . PHE F 1 81 ? 37.617 -1.794 -29.664 1.00 62.38 81 PHE F O 1
ATOM 11236 N N . ARG F 1 82 ? 39.218 -2.188 -28.131 1.00 67.41 82 ARG F N 1
ATOM 11237 C CA . ARG F 1 82 ? 40.054 -1.073 -28.553 1.00 60.11 82 ARG F CA 1
ATOM 11238 C C . ARG F 1 82 ? 40.550 -1.254 -29.980 1.00 63.18 82 ARG F C 1
ATOM 11239 O O . ARG F 1 82 ? 40.659 -0.282 -30.739 1.00 65.12 82 ARG F O 1
ATOM 11247 N N . GLN F 1 83 ? 40.862 -2.491 -30.359 1.00 65.46 83 GLN F N 1
ATOM 11248 C CA . GLN F 1 83 ? 41.470 -2.795 -31.647 1.00 70.65 83 GLN F CA 1
ATOM 11249 C C . GLN F 1 83 ? 40.467 -3.427 -32.602 1.00 62.11 83 GLN F C 1
ATOM 11250 O O . GLN F 1 83 ? 40.228 -2.897 -33.690 1.00 72.79 83 GLN F O 1
ATOM 11256 N N . ASP F 1 84 ? 39.869 -4.555 -32.214 1.00 62.86 84 ASP F N 1
ATOM 11257 C CA . ASP F 1 84 ? 39.045 -5.317 -33.144 1.00 64.42 84 ASP F CA 1
ATOM 11258 C C . ASP F 1 84 ? 37.729 -4.601 -33.425 1.00 65.86 84 ASP F C 1
ATOM 11259 O O . ASP F 1 84 ? 37.336 -4.432 -34.586 1.00 67.72 84 ASP F O 1
ATOM 11264 N N . LEU F 1 85 ? 37.036 -4.163 -32.372 1.00 60.73 85 LEU F N 1
ATOM 11265 C CA . LEU F 1 85 ? 35.701 -3.599 -32.551 1.00 59.80 85 LEU F CA 1
ATOM 11266 C C . LEU F 1 85 ? 35.744 -2.191 -33.139 1.00 60.92 85 LEU F C 1
ATOM 11267 O O . LEU F 1 85 ? 34.968 -1.875 -34.048 1.00 63.68 85 LEU F O 1
ATOM 11272 N N . LEU F 1 86 ? 36.638 -1.333 -32.640 1.00 61.55 86 LEU F N 1
ATOM 11273 C CA . LEU F 1 86 ? 36.687 0.047 -33.114 1.00 57.03 86 LEU F CA 1
ATOM 11274 C C . LEU F 1 86 ? 37.210 0.169 -34.538 1.00 58.68 86 LEU F C 1
ATOM 11275 O O . LEU F 1 86 ? 36.990 1.204 -35.175 1.00 66.13 86 LEU F O 1
ATOM 11280 N N . ASN F 1 87 ? 37.902 -0.847 -35.047 1.00 63.27 87 ASN F N 1
ATOM 11281 C CA . ASN F 1 87 ? 38.416 -0.837 -36.410 1.00 63.22 87 ASN F CA 1
ATOM 11282 C C . ASN F 1 87 ? 37.647 -1.764 -37.342 1.00 57.30 87 ASN F C 1
ATOM 11283 O O . ASN F 1 87 ? 38.094 -1.991 -38.471 1.00 58.13 87 ASN F O 1
ATOM 11288 N N . ASN F 1 88 ? 36.526 -2.331 -36.892 1.00 59.85 88 ASN F N 1
ATOM 11289 C CA . ASN F 1 88 ? 35.815 -3.313 -37.703 1.00 61.92 88 ASN F CA 1
ATOM 11290 C C . ASN F 1 88 ? 35.333 -2.677 -39.001 1.00 68.84 88 ASN F C 1
ATOM 11291 O O . ASN F 1 88 ? 34.731 -1.600 -38.995 1.00 66.99 88 ASN F O 1
ATOM 11296 N N . THR F 1 89 ? 35.576 -3.366 -40.118 1.00 63.67 89 THR F N 1
ATOM 11297 C CA . THR F 1 89 ? 35.319 -2.764 -41.423 1.00 70.44 89 THR F CA 1
ATOM 11298 C C . THR F 1 89 ? 33.828 -2.664 -41.727 1.00 68.63 89 THR F C 1
ATOM 11299 O O . THR F 1 89 ? 33.381 -1.682 -42.334 1.00 68.11 89 THR F O 1
ATOM 11303 N N . LEU F 1 90 ? 33.042 -3.665 -41.316 1.00 68.73 90 LEU F N 1
ATOM 11304 C CA . LEU F 1 90 ? 31.612 -3.630 -41.610 1.00 73.42 90 LEU F CA 1
ATOM 11305 C C . LEU F 1 90 ? 30.921 -2.492 -40.872 1.00 65.40 90 LEU F C 1
ATOM 11306 O O . LEU F 1 90 ? 30.025 -1.840 -41.424 1.00 68.27 90 LEU F O 1
ATOM 11311 N N . ILE F 1 91 ? 31.320 -2.240 -39.623 1.00 60.69 91 ILE F N 1
ATOM 11312 C CA . ILE F 1 91 ? 30.695 -1.166 -38.858 1.00 60.55 91 ILE F CA 1
ATOM 11313 C C . ILE F 1 91 ? 30.950 0.174 -39.530 1.00 63.36 91 ILE F C 1
ATOM 11314 O O . ILE F 1 91 ? 30.059 1.029 -39.609 1.00 66.55 91 ILE F O 1
ATOM 11319 N N . HIS F 1 92 ? 32.156 0.364 -40.065 1.00 64.85 92 HIS F N 1
ATOM 11320 C CA . HIS F 1 92 ? 32.463 1.633 -40.708 1.00 63.26 92 HIS F CA 1
ATOM 11321 C C . HIS F 1 92 ? 31.785 1.744 -42.064 1.00 71.01 92 HIS F C 1
ATOM 11322 O O . HIS F 1 92 ? 31.389 2.844 -42.463 1.00 70.81 92 HIS F O 1
ATOM 11329 N N . LYS F 1 93 ? 31.590 0.620 -42.759 1.00 67.93 93 LYS F N 1
ATOM 11330 C CA . LYS F 1 93 ? 30.816 0.658 -43.997 1.00 62.97 93 LYS F CA 1
ATOM 11331 C C . LYS F 1 93 ? 29.367 1.054 -43.727 1.00 76.02 93 LYS F C 1
ATOM 11332 O O . LYS F 1 93 ? 28.786 1.878 -44.452 1.00 75.02 93 LYS F O 1
ATOM 11338 N N . VAL F 1 94 ? 28.769 0.486 -42.675 1.00 76.49 94 VAL F N 1
ATOM 11339 C CA . VAL F 1 94 ? 27.379 0.801 -42.361 1.00 65.86 94 VAL F CA 1
ATOM 11340 C C . VAL F 1 94 ? 27.248 2.241 -41.880 1.00 63.61 94 VAL F C 1
ATOM 11341 O O . VAL F 1 94 ? 26.266 2.926 -42.193 1.00 66.51 94 VAL F O 1
ATOM 11345 N N . CYS F 1 95 ? 28.241 2.737 -41.139 1.00 62.90 95 CYS F N 1
ATOM 11346 C CA . CYS F 1 95 ? 28.194 4.135 -40.724 1.00 59.78 95 CYS F CA 1
ATOM 11347 C C . CYS F 1 95 ? 28.333 5.054 -41.926 1.00 61.62 95 CYS F C 1
ATOM 11348 O O . CYS F 1 95 ? 27.661 6.093 -42.008 1.00 64.50 95 CYS F O 1
ATOM 11351 N N . GLU F 1 96 ? 29.175 4.658 -42.884 1.00 62.57 96 GLU F N 1
ATOM 11352 C CA . GLU F 1 96 ? 29.317 5.405 -44.124 1.00 66.37 96 GLU F CA 1
ATOM 11353 C C . GLU F 1 96 ? 27.975 5.537 -44.821 1.00 71.98 96 GLU F C 1
ATOM 11354 O O . GLU F 1 96 ? 27.534 6.646 -45.150 1.00 71.60 96 GLU F O 1
ATOM 11360 N N . GLY F 1 97 ? 27.284 4.411 -45.000 1.00 67.35 97 GLY F N 1
ATOM 11361 C CA . GLY F 1 97 ? 26.033 4.440 -45.738 1.00 72.54 97 GLY F CA 1
ATOM 11362 C C . GLY F 1 97 ? 24.909 5.130 -44.991 1.00 64.21 97 GLY F C 1
ATOM 11363 O O . GLY F 1 97 ? 24.047 5.763 -45.609 1.00 74.12 97 GLY F O 1
ATOM 11364 N N . PHE F 1 98 ? 24.908 5.037 -43.661 1.00 49.89 98 PHE F N 1
ATOM 11365 C CA . PHE F 1 98 ? 23.836 5.644 -42.886 1.00 47.58 98 PHE F CA 1
ATOM 11366 C C . PHE F 1 98 ? 23.988 7.159 -42.809 1.00 64.25 98 PHE F C 1
ATOM 11367 O O . PHE F 1 98 ? 22.997 7.890 -42.930 1.00 66.30 98 PHE F O 1
ATOM 11375 N N . TYR F 1 99 ? 25.214 7.658 -42.621 1.00 64.89 99 TYR F N 1
ATOM 11376 C CA . TYR F 1 99 ? 25.370 9.105 -42.534 1.00 62.64 99 TYR F CA 1
ATOM 11377 C C . TYR F 1 99 ? 25.375 9.754 -43.914 1.00 69.72 99 TYR F C 1
ATOM 11378 O O . TYR F 1 99 ? 24.844 10.859 -44.076 1.00 78.09 99 TYR F O 1
ATOM 11387 N N . GLY F 1 100 ? 25.937 9.095 -44.928 1.00 66.91 100 GLY F N 1
ATOM 11388 C CA . GLY F 1 100 ? 25.740 9.542 -46.285 1.00 77.79 100 GLY F CA 1
ATOM 11389 C C . GLY F 1 100 ? 26.504 10.796 -46.652 1.00 75.68 100 GLY F C 1
ATOM 11390 O O . GLY F 1 100 ? 27.551 11.119 -46.084 1.00 76.76 100 GLY F O 1
ATOM 11391 N N . PRO F 1 101 ? 25.998 11.506 -47.643 1.00 76.67 101 PRO F N 1
ATOM 11392 C CA . PRO F 1 101 ? 26.741 12.642 -48.204 1.00 88.92 101 PRO F CA 1
ATOM 11393 C C . PRO F 1 101 ? 26.952 13.798 -47.236 1.00 85.88 101 PRO F C 1
ATOM 11394 O O . PRO F 1 101 ? 28.089 14.220 -46.999 1.00 77.22 101 PRO F O 1
ATOM 11398 N N . THR F 1 102 ? 25.854 14.305 -46.665 1.00 85.94 102 THR F N 1
ATOM 11399 C CA . THR F 1 102 ? 25.891 15.584 -45.959 1.00 89.79 102 THR F CA 1
ATOM 11400 C C . THR F 1 102 ? 26.727 15.547 -44.685 1.00 85.38 102 THR F C 1
ATOM 11401 O O . THR F 1 102 ? 27.300 16.574 -44.301 1.00 87.79 102 THR F O 1
ATOM 11405 N N . VAL F 1 103 ? 26.832 14.395 -44.027 1.00 70.66 103 VAL F N 1
ATOM 11406 C CA . VAL F 1 103 ? 27.517 14.347 -42.738 1.00 70.03 103 VAL F CA 1
ATOM 11407 C C . VAL F 1 103 ? 29.025 14.240 -42.929 1.00 63.33 103 VAL F C 1
ATOM 11408 O O . VAL F 1 103 ? 29.785 15.123 -42.514 1.00 66.44 103 VAL F O 1
ATOM 11412 N N . GLY F 1 104 ? 29.480 13.158 -43.554 1.00 62.01 104 GLY F N 1
ATOM 11413 C CA . GLY F 1 104 ? 30.892 12.991 -43.836 1.00 61.68 104 GLY F CA 1
ATOM 11414 C C . GLY F 1 104 ? 31.653 12.213 -42.785 1.00 66.07 104 GLY F C 1
ATOM 11415 O O . GLY F 1 104 ? 32.186 11.137 -43.070 1.00 85.30 104 GLY F O 1
ATOM 11416 N N . ASP F 1 105 ? 31.712 12.736 -41.566 1.00 51.55 105 ASP F N 1
ATOM 11417 C CA . ASP F 1 105 ? 32.487 12.118 -40.505 1.00 49.83 105 ASP F CA 1
ATOM 11418 C C . ASP F 1 105 ? 31.593 11.844 -39.304 1.00 47.00 105 ASP F C 1
ATOM 11419 O O . ASP F 1 105 ? 30.545 12.466 -39.122 1.00 44.10 105 ASP F O 1
ATOM 11424 N N . TYR F 1 106 ? 32.027 10.892 -38.487 1.00 45.93 106 TYR F N 1
ATOM 11425 C CA . TYR F 1 106 ? 31.251 10.438 -37.345 1.00 47.20 106 TYR F CA 1
ATOM 11426 C C . TYR F 1 106 ? 32.209 9.958 -36.265 1.00 50.41 106 TYR F C 1
ATOM 11427 O O . TYR F 1 106 ? 33.395 9.723 -36.512 1.00 48.57 106 TYR F O 1
ATOM 11436 N N . TRP F 1 107 ? 31.676 9.800 -35.058 1.00 46.20 107 TRP F N 1
ATOM 11437 C CA . TRP F 1 107 ? 32.452 9.271 -33.947 1.00 46.32 107 TRP F CA 1
ATOM 11438 C C . TRP F 1 107 ? 31.507 8.585 -32.975 1.00 43.68 107 TRP F C 1
ATOM 11439 O O . TRP F 1 107 ? 30.284 8.715 -33.067 1.00 45.27 107 TRP F O 1
ATOM 11450 N N . MET F 1 108 ? 32.092 7.825 -32.054 1.00 47.46 108 MET F N 1
ATOM 11451 C CA . MET F 1 108 ? 31.304 7.052 -31.107 1.00 43.03 108 MET F CA 1
ATOM 11452 C C . MET F 1 108 ? 30.896 7.908 -29.919 1.00 46.02 108 MET F C 1
ATOM 11453 O O . MET F 1 108 ? 31.734 8.561 -29.289 1.00 47.20 108 MET F O 1
ATOM 11458 N N . SER F 1 109 ? 29.604 7.891 -29.608 1.00 40.51 109 SER F N 1
ATOM 11459 C CA . SER F 1 109 ? 29.104 8.592 -28.436 1.00 40.16 109 SER F CA 1
ATOM 11460 C C . SER F 1 109 ? 29.107 7.708 -27.197 1.00 46.09 109 SER F C 1
ATOM 11461 O O . SER F 1 109 ? 29.362 8.192 -26.088 1.00 46.42 109 SER F O 1
ATOM 11464 N N . HIS F 1 110 ? 28.819 6.421 -27.354 1.00 42.70 110 HIS F N 1
ATOM 11465 C CA . HIS F 1 110 ? 28.690 5.568 -26.178 1.00 45.01 110 HIS F CA 1
ATOM 11466 C C . HIS F 1 110 ? 29.099 4.148 -26.531 1.00 48.20 110 HIS F C 1
ATOM 11467 O O . HIS F 1 110 ? 28.551 3.553 -27.460 1.00 45.95 110 HIS F O 1
ATOM 11474 N N . GLY F 1 111 ? 30.039 3.601 -25.771 1.00 39.57 111 GLY F N 1
ATOM 11475 C CA . GLY F 1 111 ? 30.379 2.200 -25.878 1.00 32.33 111 GLY F CA 1
ATOM 11476 C C . GLY F 1 111 ? 30.132 1.545 -24.540 1.00 47.10 111 GLY F C 1
ATOM 11477 O O . GLY F 1 111 ? 30.805 1.868 -23.555 1.00 53.54 111 GLY F O 1
ATOM 11478 N N . GLY F 1 112 ? 29.154 0.645 -24.480 1.00 44.27 112 GLY F N 1
ATOM 11479 C CA . GLY F 1 112 ? 28.758 0.098 -23.201 1.00 47.03 112 GLY F CA 1
ATOM 11480 C C . GLY F 1 112 ? 28.428 -1.377 -23.177 1.00 51.05 112 GLY F C 1
ATOM 11481 O O . GLY F 1 112 ? 27.898 -1.927 -24.139 1.00 59.10 112 GLY F O 1
ATOM 11482 N N . VAL F 1 113 ? 28.775 -2.028 -22.077 1.00 48.62 113 VAL F N 1
ATOM 11483 C CA . VAL F 1 113 ? 28.335 -3.380 -21.771 1.00 56.05 113 VAL F CA 1
ATOM 11484 C C . VAL F 1 113 ? 27.139 -3.290 -20.835 1.00 60.10 113 VAL F C 1
ATOM 11485 O O . VAL F 1 113 ? 27.168 -2.550 -19.842 1.00 61.13 113 VAL F O 1
ATOM 11489 N N . LEU F 1 114 ? 26.086 -4.034 -21.164 1.00 60.61 114 LEU F N 1
ATOM 11490 C CA . LEU F 1 114 ? 24.828 -4.048 -20.431 1.00 57.35 114 LEU F CA 1
ATOM 11491 C C . LEU F 1 114 ? 24.520 -5.475 -20.002 1.00 58.81 114 LEU F C 1
ATOM 11492 O O . LEU F 1 114 ? 24.667 -6.407 -20.797 1.00 58.56 114 LEU F O 1
ATOM 11497 N N . GLU F 1 115 ? 24.105 -5.646 -18.747 1.00 66.58 115 GLU F N 1
ATOM 11498 C CA . GLU F 1 115 ? 23.762 -6.954 -18.202 1.00 63.90 115 GLU F CA 1
ATOM 11499 C C . GLU F 1 115 ? 22.414 -6.865 -17.509 1.00 67.31 115 GLU F C 1
ATOM 11500 O O . GLU F 1 115 ? 22.222 -6.024 -16.628 1.00 73.84 115 GLU F O 1
ATOM 11506 N N . ARG F 1 116 ? 21.492 -7.735 -17.902 1.00 78.27 116 ARG F N 1
ATOM 11507 C CA . ARG F 1 116 ? 20.219 -7.907 -17.212 1.00 72.61 116 ARG F CA 1
ATOM 11508 C C . ARG F 1 116 ? 20.154 -9.357 -16.755 1.00 74.99 116 ARG F C 1
ATOM 11509 O O . ARG F 1 116 ? 20.116 -10.270 -17.587 1.00 74.47 116 ARG F O 1
ATOM 11517 N N . GLY F 1 117 ? 20.171 -9.565 -15.439 1.00 79.61 117 GLY F N 1
ATOM 11518 C CA . GLY F 1 117 ? 20.141 -10.891 -14.868 1.00 79.38 117 GLY F CA 1
ATOM 11519 C C . GLY F 1 117 ? 18.729 -11.384 -14.626 1.00 81.64 117 GLY F C 1
ATOM 11520 O O . GLY F 1 117 ? 17.755 -10.799 -15.109 1.00 74.15 117 GLY F O 1
ATOM 11521 N N . PRO F 1 118 ? 18.591 -12.474 -13.869 1.00 79.33 118 PRO F N 1
ATOM 11522 C CA . PRO F 1 118 ? 17.253 -13.016 -13.598 1.00 78.15 118 PRO F CA 1
ATOM 11523 C C . PRO F 1 118 ? 16.388 -12.014 -12.845 1.00 82.36 118 PRO F C 1
ATOM 11524 O O . PRO F 1 118 ? 16.872 -11.262 -11.996 1.00 78.35 118 PRO F O 1
ATOM 11528 N N . GLY F 1 119 ? 15.094 -12.015 -13.163 1.00 84.33 119 GLY F N 1
ATOM 11529 C CA . GLY F 1 119 ? 14.149 -11.134 -12.507 1.00 80.11 119 GLY F CA 1
ATOM 11530 C C . GLY F 1 119 ? 14.141 -9.703 -12.996 1.00 86.77 119 GLY F C 1
ATOM 11531 O O . GLY F 1 119 ? 13.567 -8.840 -12.320 1.00 91.79 119 GLY F O 1
ATOM 11532 N N . THR F 1 120 ? 14.759 -9.416 -14.130 1.00 79.62 120 THR F N 1
ATOM 11533 C CA . THR F 1 120 ? 14.836 -8.033 -14.585 1.00 92.37 120 THR F CA 1
ATOM 11534 C C . THR F 1 120 ? 13.507 -7.592 -15.195 1.00 90.10 120 THR F C 1
ATOM 11535 O O . THR F 1 120 ? 12.994 -8.260 -16.100 1.00 80.34 120 THR F O 1
ATOM 11539 N N . PRO F 1 121 ? 12.939 -6.475 -14.742 1.00 89.83 121 PRO F N 1
ATOM 11540 C CA . PRO F 1 121 ? 11.660 -6.009 -15.290 1.00 84.66 121 PRO F CA 1
ATOM 11541 C C . PRO F 1 121 ? 11.742 -5.601 -16.757 1.00 84.90 121 PRO F C 1
ATOM 11542 O O . PRO F 1 121 ? 12.780 -5.170 -17.260 1.00 92.24 121 PRO F O 1
ATOM 11546 N N . ILE F 1 122 ? 10.608 -5.776 -17.442 1.00 81.11 122 ILE F N 1
ATOM 11547 C CA . ILE F 1 122 ? 10.480 -5.420 -18.852 1.00 86.26 122 ILE F CA 1
ATOM 11548 C C . ILE F 1 122 ? 10.594 -3.906 -19.036 1.00 77.39 122 ILE F C 1
ATOM 11549 O O . ILE F 1 122 ? 10.149 -3.119 -18.189 1.00 86.42 122 ILE F O 1
ATOM 11554 N N . GLN F 1 123 ? 11.235 -3.494 -20.131 1.00 75.53 123 GLN F N 1
ATOM 11555 C CA . GLN F 1 123 ? 11.440 -2.082 -20.449 1.00 70.81 123 GLN F CA 1
ATOM 11556 C C . GLN F 1 123 ? 10.226 -1.465 -21.131 1.00 75.03 123 GLN F C 1
ATOM 11557 O O . GLN F 1 123 ? 9.453 -2.153 -21.796 1.00 86.15 123 GLN F O 1
ATOM 11563 N N . SER F 1 124 ? 10.079 -0.148 -20.977 1.00 71.57 124 SER F N 1
ATOM 11564 C CA . SER F 1 124 ? 9.084 0.616 -21.726 1.00 62.35 124 SER F CA 1
ATOM 11565 C C . SER F 1 124 ? 9.542 0.885 -23.162 1.00 67.55 124 SER F C 1
ATOM 11566 O O . SER F 1 124 ? 10.739 1.012 -23.439 1.00 53.77 124 SER F O 1
ATOM 11569 N N . LEU F 1 125 ? 8.567 0.987 -24.075 1.00 67.21 125 LEU F N 1
ATOM 11570 C CA . LEU F 1 125 ? 8.858 1.343 -25.460 1.00 57.45 125 LEU F CA 1
ATOM 11571 C C . LEU F 1 125 ? 9.382 2.765 -25.517 1.00 51.43 125 LEU F C 1
ATOM 11572 O O . LEU F 1 125 ? 8.829 3.674 -24.892 1.00 57.81 125 LEU F O 1
ATOM 11577 N N . HIS F 1 126 ? 10.446 2.963 -26.287 1.00 47.16 126 HIS F N 1
ATOM 11578 C CA . HIS F 1 126 ? 11.092 4.264 -26.314 1.00 49.65 126 HIS F CA 1
ATOM 11579 C C . HIS F 1 126 ? 11.904 4.391 -27.592 1.00 46.11 126 HIS F C 1
ATOM 11580 O O . HIS F 1 126 ? 12.100 3.427 -28.338 1.00 42.49 126 HIS F O 1
ATOM 11587 N N . ARG F 1 127 ? 12.350 5.616 -27.839 1.00 48.11 127 ARG F N 1
ATOM 11588 C CA . ARG F 1 127 ? 13.312 5.937 -28.879 1.00 41.22 127 ARG F CA 1
ATOM 11589 C C . ARG F 1 127 ? 14.488 6.627 -28.202 1.00 45.84 127 ARG F C 1
ATOM 11590 O O . ARG F 1 127 ? 14.286 7.514 -27.367 1.00 51.61 127 ARG F O 1
ATOM 11598 N N . ASP F 1 128 ? 15.711 6.225 -28.548 1.00 44.43 128 ASP F N 1
ATOM 11599 C CA . ASP F 1 128 ? 16.872 6.807 -27.881 1.00 46.79 128 ASP F CA 1
ATOM 11600 C C . ASP F 1 128 ? 17.023 8.293 -28.195 1.00 46.61 128 ASP F C 1
ATOM 11601 O O . ASP F 1 128 ? 17.384 9.090 -27.315 1.00 51.97 128 ASP F O 1
ATOM 11606 N N . GLU F 1 129 ? 16.650 8.708 -29.406 1.00 52.68 129 GLU F N 1
ATOM 11607 C CA . GLU F 1 129 ? 16.825 10.111 -29.758 1.00 44.69 129 GLU F CA 1
ATOM 11608 C C . GLU F 1 129 ? 15.846 11.017 -29.030 1.00 48.98 129 GLU F C 1
ATOM 11609 O O . GLU F 1 129 ? 15.869 12.232 -29.249 1.00 47.19 129 GLU F O 1
ATOM 11615 N N . ALA F 1 130 ? 15.012 10.459 -28.150 1.00 49.84 130 ALA F N 1
ATOM 11616 C CA . ALA F 1 130 ? 14.225 11.276 -27.240 1.00 43.51 130 ALA F CA 1
ATOM 11617 C C . ALA F 1 130 ? 15.100 12.062 -26.276 1.00 47.75 130 ALA F C 1
ATOM 11618 O O . ALA F 1 130 ? 14.597 12.984 -25.624 1.00 47.38 130 ALA F O 1
ATOM 11620 N N . VAL F 1 131 ? 16.390 11.724 -26.160 1.00 48.45 131 VAL F N 1
ATOM 11621 C CA . VAL F 1 131 ? 17.284 12.552 -25.353 1.00 46.51 131 VAL F CA 1
ATOM 11622 C C . VAL F 1 131 ? 17.601 13.890 -26.012 1.00 49.61 131 VAL F C 1
ATOM 11623 O O . VAL F 1 131 ? 18.186 14.768 -25.365 1.00 40.87 131 VAL F O 1
ATOM 11627 N N . PHE F 1 132 ? 17.197 14.089 -27.271 1.00 51.15 132 PHE F N 1
ATOM 11628 C CA . PHE F 1 132 ? 17.439 15.324 -28.020 1.00 42.94 132 PHE F CA 1
ATOM 11629 C C . PHE F 1 132 ? 16.092 15.870 -28.476 1.00 44.83 132 PHE F C 1
ATOM 11630 O O . PHE F 1 132 ? 15.673 15.642 -29.621 1.00 48.77 132 PHE F O 1
ATOM 11638 N N . PRO F 1 133 ? 15.386 16.605 -27.610 1.00 43.58 133 PRO F N 1
ATOM 11639 C CA . PRO F 1 133 ? 14.033 17.061 -27.987 1.00 49.57 133 PRO F CA 1
ATOM 11640 C C . PRO F 1 133 ? 14.006 17.888 -29.259 1.00 50.73 133 PRO F C 1
ATOM 11641 O O . PRO F 1 133 ? 13.043 17.775 -30.029 1.00 60.61 133 PRO F O 1
ATOM 11645 N N . ALA F 1 134 ? 15.043 18.686 -29.522 1.00 55.83 134 ALA F N 1
ATOM 11646 C CA . ALA F 1 134 ? 15.081 19.485 -30.744 1.00 51.33 134 ALA F CA 1
ATOM 11647 C C . ALA F 1 134 ? 15.152 18.617 -31.996 1.00 46.82 134 ALA F C 1
ATOM 11648 O O . ALA F 1 134 ? 14.648 19.017 -33.052 1.00 55.53 134 ALA F O 1
ATOM 11650 N N . ILE F 1 135 ? 15.770 17.441 -31.906 1.00 49.47 135 ILE F N 1
ATOM 11651 C CA . ILE F 1 135 ? 15.757 16.486 -33.014 1.00 54.45 135 ILE F CA 1
ATOM 11652 C C . ILE F 1 135 ? 14.534 15.579 -32.946 1.00 48.54 135 ILE F C 1
ATOM 11653 O O . ILE F 1 135 ? 13.922 15.273 -33.972 1.00 50.90 135 ILE F O 1
ATOM 11658 N N . HIS F 1 136 ? 14.157 15.152 -31.739 1.00 54.97 136 HIS F N 1
ATOM 11659 C CA . HIS F 1 136 ? 13.036 14.229 -31.589 1.00 50.86 136 HIS F CA 1
ATOM 11660 C C . HIS F 1 136 ? 11.728 14.848 -32.064 1.00 48.25 136 HIS F C 1
ATOM 11661 O O . HIS F 1 136 ? 10.827 14.126 -32.506 1.00 50.31 136 HIS F O 1
ATOM 11668 N N . SER F 1 137 ? 11.607 16.177 -31.989 1.00 47.62 137 SER F N 1
ATOM 11669 C CA . SER F 1 137 ? 10.376 16.841 -32.401 1.00 50.65 137 SER F CA 1
ATOM 11670 C C . SER F 1 137 ? 10.144 16.764 -33.907 1.00 49.05 137 SER F C 1
ATOM 11671 O O . SER F 1 137 ? 9.010 16.961 -34.354 1.00 56.19 137 SER F O 1
ATOM 11674 N N . LEU F 1 138 ? 11.189 16.497 -34.695 1.00 52.07 138 LEU F N 1
ATOM 11675 C CA . LEU F 1 138 ? 11.055 16.386 -36.145 1.00 60.56 138 LEU F CA 1
ATOM 11676 C C . LEU F 1 138 ? 10.535 15.026 -36.597 1.00 57.25 138 LEU F C 1
ATOM 11677 O O . LEU F 1 138 ? 10.258 14.859 -37.791 1.00 54.74 138 LEU F O 1
ATOM 11682 N N . SER F 1 139 ? 10.414 14.060 -35.686 1.00 52.43 139 SER F N 1
ATOM 11683 C CA . SER F 1 139 ? 9.865 12.742 -35.987 1.00 48.14 139 SER F CA 1
ATOM 11684 C C . SER F 1 139 ? 10.585 12.068 -37.148 1.00 49.98 139 SER F C 1
ATOM 11685 O O . SER F 1 139 ? 11.818 12.081 -37.215 1.00 62.42 139 SER F O 1
ATOM 11688 N N . GLY F 1 140 ? 9.824 11.486 -38.076 1.00 45.16 140 GLY F N 1
ATOM 11689 C CA . GLY F 1 140 ? 10.431 10.686 -39.122 1.00 53.60 140 GLY F CA 1
ATOM 11690 C C . GLY F 1 140 ? 11.174 11.494 -40.163 1.00 60.42 140 GLY F C 1
ATOM 11691 O O . GLY F 1 140 ? 12.026 10.943 -40.867 1.00 69.37 140 GLY F O 1
ATOM 11692 N N . SER F 1 141 ? 10.889 12.788 -40.261 1.00 57.73 141 SER F N 1
ATOM 11693 C CA . SER F 1 141 ? 11.570 13.653 -41.212 1.00 64.86 141 SER F CA 1
ATOM 11694 C C . SER F 1 141 ? 12.909 14.155 -40.692 1.00 65.96 141 SER F C 1
ATOM 11695 O O . SER F 1 141 ? 13.632 14.827 -41.437 1.00 73.60 141 SER F O 1
ATOM 11698 N N . GLY F 1 142 ? 13.256 13.837 -39.445 1.00 61.67 142 GLY F N 1
ATOM 11699 C CA . GLY F 1 142 ? 14.450 14.350 -38.819 1.00 59.46 142 GLY F CA 1
ATOM 11700 C C . GLY F 1 142 ? 15.727 13.759 -39.385 1.00 53.08 142 GLY F C 1
ATOM 11701 O O . GLY F 1 142 ? 15.730 12.704 -40.023 1.00 59.60 142 GLY F O 1
ATOM 11702 N N . PRO F 1 143 ? 16.843 14.462 -39.158 1.00 45.87 143 PRO F N 1
ATOM 11703 C CA . PRO F 1 143 ? 18.129 13.986 -39.691 1.00 46.04 143 PRO F CA 1
ATOM 11704 C C . PRO F 1 143 ? 18.564 12.734 -39.053 1.00 49.27 143 PRO F C 1
ATOM 11705 O O . PRO F 1 143 ? 18.173 12.392 -37.899 1.00 52.44 143 PRO F O 1
ATOM 11709 N N . PRO F 1 144 ? 19.373 11.882 -39.721 1.00 46.54 144 PRO F N 1
ATOM 11710 C CA . PRO F 1 144 ? 20.028 10.763 -39.047 1.00 48.39 144 PRO F CA 1
ATOM 11711 C C . PRO F 1 144 ? 20.956 11.265 -37.949 1.00 51.03 144 PRO F C 1
ATOM 11712 O O . PRO F 1 144 ? 21.787 12.146 -38.178 1.00 47.96 144 PRO F O 1
ATOM 11716 N N . VAL F 1 145 ? 20.829 10.685 -36.753 1.00 51.07 145 VAL F N 1
ATOM 11717 C CA . VAL F 1 145 ? 21.733 11.061 -35.667 1.00 44.96 145 VAL F CA 1
ATOM 11718 C C . VAL F 1 145 ? 22.400 9.842 -35.039 1.00 40.23 145 VAL F C 1
ATOM 11719 O O . VAL F 1 145 ? 23.587 9.585 -35.263 1.00 42.60 145 VAL F O 1
ATOM 11723 N N . MET F 1 146 ? 21.625 9.040 -34.318 1.00 46.25 146 MET F N 1
ATOM 11724 C CA . MET F 1 146 ? 22.173 7.925 -33.559 1.00 44.59 146 MET F CA 1
ATOM 11725 C C . MET F 1 146 ? 22.145 6.657 -34.399 1.00 46.67 146 MET F C 1
ATOM 11726 O O . MET F 1 146 ? 21.128 6.344 -35.025 1.00 49.58 146 MET F O 1
ATOM 11731 N N . LEU F 1 147 ? 23.249 5.916 -34.391 1.00 47.00 147 LEU F N 1
ATOM 11732 C CA . LEU F 1 147 ? 23.287 4.601 -35.020 1.00 38.76 147 LEU F CA 1
ATOM 11733 C C . LEU F 1 147 ? 23.876 3.623 -34.015 1.00 45.05 147 LEU F C 1
ATOM 11734 O O . LEU F 1 147 ? 25.006 3.809 -33.558 1.00 41.63 147 LEU F O 1
ATOM 11739 N N . HIS F 1 148 ? 23.112 2.592 -33.664 1.00 41.93 148 HIS F N 1
ATOM 11740 C CA . HIS F 1 148 ? 23.424 1.715 -32.546 1.00 48.09 148 HIS F CA 1
ATOM 11741 C C . HIS F 1 148 ? 23.692 0.306 -33.059 1.00 48.06 148 HIS F C 1
ATOM 11742 O O . HIS F 1 148 ? 22.820 -0.304 -33.691 1.00 52.74 148 HIS F O 1
ATOM 11749 N N . PHE F 1 149 ? 24.898 -0.201 -32.784 1.00 46.67 149 PHE F N 1
ATOM 11750 C CA . PHE F 1 149 ? 25.285 -1.582 -33.061 1.00 48.44 149 PHE F CA 1
ATOM 11751 C C . PHE F 1 149 ? 25.259 -2.352 -31.743 1.00 53.24 149 PHE F C 1
ATOM 11752 O O . PHE F 1 149 ? 26.097 -2.117 -30.867 1.00 56.49 149 PHE F O 1
ATOM 11760 N N . PHE F 1 150 ? 24.311 -3.274 -31.608 1.00 49.09 150 PHE F N 1
ATOM 11761 C CA . PHE F 1 150 ? 24.079 -4.039 -30.387 1.00 50.43 150 PHE F CA 1
ATOM 11762 C C . PHE F 1 150 ? 24.584 -5.462 -30.617 1.00 54.92 150 PHE F C 1
ATOM 11763 O O . PHE F 1 150 ? 23.954 -6.234 -31.347 1.00 53.83 150 PHE F O 1
ATOM 11771 N N . ILE F 1 151 ? 25.726 -5.800 -30.018 1.00 52.44 151 ILE F N 1
ATOM 11772 C CA . ILE F 1 151 ? 26.335 -7.121 -30.132 1.00 58.70 151 ILE F CA 1
ATOM 11773 C C . ILE F 1 151 ? 25.909 -7.962 -28.936 1.00 58.86 151 ILE F C 1
ATOM 11774 O O . ILE F 1 151 ? 25.979 -7.506 -27.791 1.00 59.22 151 ILE F O 1
ATOM 11779 N N . ALA F 1 152 ? 25.490 -9.197 -29.189 1.00 57.61 152 ALA F N 1
ATOM 11780 C CA . ALA F 1 152 ? 25.090 -10.103 -28.118 1.00 73.19 152 ALA F CA 1
ATOM 11781 C C . ALA F 1 152 ? 26.334 -10.796 -27.572 1.00 75.16 152 ALA F C 1
ATOM 11782 O O . ALA F 1 152 ? 26.941 -11.617 -28.256 1.00 68.70 152 ALA F O 1
ATOM 11784 N N . LEU F 1 153 ? 26.723 -10.474 -26.343 1.00 69.60 153 LEU F N 1
ATOM 11785 C CA . LEU F 1 153 ? 27.815 -11.228 -25.741 1.00 70.17 153 LEU F CA 1
ATOM 11786 C C . LEU F 1 153 ? 27.337 -12.532 -25.117 1.00 77.59 153 LEU F C 1
ATOM 11787 O O . LEU F 1 153 ? 28.164 -13.330 -24.659 1.00 81.06 153 LEU F O 1
ATOM 11792 N N . SER F 1 154 ? 26.026 -12.758 -25.097 1.00 73.99 154 SER F N 1
ATOM 11793 C CA . SER F 1 154 ? 25.421 -14.019 -24.706 1.00 68.82 154 SER F CA 1
ATOM 11794 C C . SER F 1 154 ? 24.225 -14.248 -25.619 1.00 78.21 154 SER F C 1
ATOM 11795 O O . SER F 1 154 ? 23.884 -13.398 -26.447 1.00 86.31 154 SER F O 1
ATOM 11798 N N . ASP F 1 155 ? 23.598 -15.413 -25.491 1.00 76.20 155 ASP F N 1
ATOM 11799 C CA . ASP F 1 155 ? 22.431 -15.711 -26.309 1.00 74.57 155 ASP F CA 1
ATOM 11800 C C . ASP F 1 155 ? 21.294 -14.747 -25.994 1.00 77.88 155 ASP F C 1
ATOM 11801 O O . ASP F 1 155 ? 21.053 -14.398 -24.834 1.00 76.17 155 ASP F O 1
ATOM 11806 N N . PHE F 1 156 ? 20.600 -14.309 -27.042 1.00 73.35 156 PHE F N 1
ATOM 11807 C CA . PHE F 1 156 ? 19.423 -13.452 -26.917 1.00 73.96 156 PHE F CA 1
ATOM 11808 C C . PHE F 1 156 ? 18.193 -14.331 -27.113 1.00 78.96 156 PHE F C 1
ATOM 11809 O O . PHE F 1 156 ? 17.821 -14.653 -28.244 1.00 82.68 156 PHE F O 1
ATOM 11817 N N . THR F 1 157 ? 17.572 -14.730 -26.009 1.00 82.48 157 THR F N 1
ATOM 11818 C CA . THR F 1 157 ? 16.397 -15.586 -26.026 1.00 81.76 157 THR F CA 1
ATOM 11819 C C . THR F 1 157 ? 15.152 -14.795 -25.646 1.00 79.36 157 THR F C 1
ATOM 11820 O O . THR F 1 157 ? 15.227 -13.727 -25.035 1.00 92.20 157 THR F O 1
ATOM 11824 N N . ALA F 1 158 ? 13.992 -15.336 -26.022 1.00 84.96 158 ALA F N 1
ATOM 11825 C CA . ALA F 1 158 ? 12.736 -14.722 -25.611 1.00 89.74 158 ALA F CA 1
ATOM 11826 C C . ALA F 1 158 ? 12.577 -14.740 -24.098 1.00 95.86 158 ALA F C 1
ATOM 11827 O O . ALA F 1 158 ? 11.944 -13.844 -23.528 1.00 96.03 158 ALA F O 1
ATOM 11829 N N . GLU F 1 159 ? 13.157 -15.739 -23.431 1.00 93.27 159 GLU F N 1
ATOM 11830 C CA . GLU F 1 159 ? 12.943 -15.895 -21.999 1.00 95.41 159 GLU F CA 1
ATOM 11831 C C . GLU F 1 159 ? 13.873 -15.024 -21.163 1.00 90.11 159 GLU F C 1
ATOM 11832 O O . GLU F 1 159 ? 13.484 -14.592 -20.073 1.00 92.48 159 GLU F O 1
ATOM 11838 N N . ASN F 1 160 ? 15.091 -14.751 -21.633 1.00 86.67 160 ASN F N 1
ATOM 11839 C CA . ASN F 1 160 ? 15.981 -13.860 -20.897 1.00 83.02 160 ASN F CA 1
ATOM 11840 C C . ASN F 1 160 ? 15.782 -12.395 -21.261 1.00 78.42 160 ASN F C 1
ATOM 11841 O O . ASN F 1 160 ? 16.526 -11.540 -20.771 1.00 78.69 160 ASN F O 1
ATOM 11846 N N . GLY F 1 161 ? 14.818 -12.089 -22.122 1.00 81.63 161 GLY F N 1
ATOM 11847 C CA . GLY F 1 161 ? 14.449 -10.717 -22.387 1.00 77.16 161 GLY F CA 1
ATOM 11848 C C . GLY F 1 161 ? 15.151 -10.079 -23.566 1.00 78.25 161 GLY F C 1
ATOM 11849 O O . GLY F 1 161 ? 15.575 -8.925 -23.475 1.00 77.87 161 GLY F O 1
ATOM 11850 N N . ALA F 1 162 ? 15.238 -10.789 -24.689 1.00 78.61 162 ALA F N 1
ATOM 11851 C CA . ALA F 1 162 ? 15.878 -10.231 -25.872 1.00 74.92 162 ALA F CA 1
ATOM 11852 C C . ALA F 1 162 ? 15.142 -8.979 -26.336 1.00 70.32 162 ALA F C 1
ATOM 11853 O O . ALA F 1 162 ? 13.919 -8.876 -26.212 1.00 77.76 162 ALA F O 1
ATOM 11855 N N . THR F 1 163 ? 15.904 -8.013 -26.844 1.00 75.67 163 THR F N 1
ATOM 11856 C CA . THR F 1 163 ? 15.337 -6.723 -27.216 1.00 63.60 163 THR F CA 1
ATOM 11857 C C . THR F 1 163 ? 14.316 -6.878 -28.337 1.00 68.95 163 THR F C 1
ATOM 11858 O O . THR F 1 163 ? 14.517 -7.642 -29.285 1.00 71.49 163 THR F O 1
ATOM 11862 N N . GLN F 1 164 ? 13.213 -6.142 -28.216 1.00 69.13 164 GLN F N 1
ATOM 11863 C CA . GLN F 1 164 ? 12.133 -6.123 -29.191 1.00 65.93 164 GLN F CA 1
ATOM 11864 C C . GLN F 1 164 ? 12.141 -4.803 -29.955 1.00 59.28 164 GLN F C 1
ATOM 11865 O O . GLN F 1 164 ? 12.556 -3.771 -29.426 1.00 59.19 164 GLN F O 1
ATOM 11871 N N . PHE F 1 165 ? 11.675 -4.845 -31.205 1.00 64.06 165 PHE F N 1
ATOM 11872 C CA . PHE F 1 165 ? 11.702 -3.691 -32.096 1.00 58.96 165 PHE F CA 1
ATOM 11873 C C . PHE F 1 165 ? 10.380 -3.586 -32.846 1.00 69.07 165 PHE F C 1
ATOM 11874 O O . PHE F 1 165 ? 9.657 -4.571 -33.012 1.00 66.55 165 PHE F O 1
ATOM 11882 N N . ILE F 1 166 ? 10.074 -2.376 -33.302 1.00 62.03 166 ILE F N 1
ATOM 11883 C CA . ILE F 1 166 ? 8.945 -2.120 -34.187 1.00 64.37 166 ILE F CA 1
ATOM 11884 C C . ILE F 1 166 ? 9.490 -1.628 -35.521 1.00 55.33 166 ILE F C 1
ATOM 11885 O O . ILE F 1 166 ? 9.887 -0.467 -35.650 1.00 53.23 166 ILE F O 1
ATOM 11890 N N . PRO F 1 167 ? 9.556 -2.492 -36.534 1.00 48.32 167 PRO F N 1
ATOM 11891 C CA . PRO F 1 167 ? 10.098 -2.058 -37.828 1.00 46.77 167 PRO F CA 1
ATOM 11892 C C . PRO F 1 167 ? 9.254 -0.953 -38.451 1.00 55.05 167 PRO F C 1
ATOM 11893 O O . PRO F 1 167 ? 8.029 -0.960 -38.385 1.00 48.72 167 PRO F O 1
ATOM 11897 N N . GLY F 1 168 ? 9.942 -0.004 -39.087 1.00 55.24 168 GLY F N 1
ATOM 11898 C CA . GLY F 1 168 ? 9.285 1.111 -39.732 1.00 44.28 168 GLY F CA 1
ATOM 11899 C C . GLY F 1 168 ? 8.896 2.247 -38.812 1.00 49.32 168 GLY F C 1
ATOM 11900 O O . GLY F 1 168 ? 8.438 3.288 -39.300 1.00 54.54 168 GLY F O 1
ATOM 11901 N N . SER F 1 169 ? 9.115 2.111 -37.505 1.00 48.68 169 SER F N 1
ATOM 11902 C CA . SER F 1 169 ? 8.732 3.161 -36.573 1.00 47.31 169 SER F CA 1
ATOM 11903 C C . SER F 1 169 ? 9.655 4.366 -36.667 1.00 50.39 169 SER F C 1
ATOM 11904 O O . SER F 1 169 ? 9.323 5.429 -36.132 1.00 47.27 169 SER F O 1
ATOM 11907 N N . HIS F 1 170 ? 10.796 4.223 -37.342 1.00 40.04 170 HIS F N 1
ATOM 11908 C CA . HIS F 1 170 ? 11.692 5.342 -37.583 1.00 47.30 170 HIS F CA 1
ATOM 11909 C C . HIS F 1 170 ? 11.126 6.329 -38.596 1.00 49.97 170 HIS F C 1
ATOM 11910 O O . HIS F 1 170 ? 11.622 7.457 -38.683 1.00 52.94 170 HIS F O 1
ATOM 11917 N N . LYS F 1 171 ? 10.111 5.932 -39.362 1.00 45.55 171 LYS F N 1
ATOM 11918 C CA . LYS F 1 171 ? 9.516 6.769 -40.395 1.00 46.17 171 LYS F CA 1
ATOM 11919 C C . LYS F 1 171 ? 8.222 7.449 -39.967 1.00 51.65 171 LYS F C 1
ATOM 11920 O O . LYS F 1 171 ? 7.639 8.187 -40.768 1.00 55.01 171 LYS F O 1
ATOM 11926 N N . TRP F 1 172 ? 7.751 7.214 -38.746 1.00 48.23 172 TRP F N 1
ATOM 11927 C CA . TRP F 1 172 ? 6.451 7.732 -38.334 1.00 51.40 172 TRP F CA 1
ATOM 11928 C C . TRP F 1 172 ? 6.447 9.254 -38.278 1.00 48.87 172 TRP F C 1
ATOM 11929 O O . TRP F 1 172 ? 7.451 9.883 -37.938 1.00 54.04 172 TRP F O 1
ATOM 11940 N N . ALA F 1 173 ? 5.306 9.845 -38.635 1.00 58.08 173 ALA F N 1
ATOM 11941 C CA . ALA F 1 173 ? 5.173 11.295 -38.665 1.00 49.35 173 ALA F CA 1
ATOM 11942 C C . ALA F 1 173 ? 5.037 11.913 -37.279 1.00 61.52 173 ALA F C 1
ATOM 11943 O O . ALA F 1 173 ? 5.240 13.124 -37.137 1.00 67.40 173 ALA F O 1
ATOM 11945 N N . ASP F 1 174 ? 4.696 11.124 -36.260 1.00 65.44 174 ASP F N 1
ATOM 11946 C CA . ASP F 1 174 ? 4.528 11.629 -34.899 1.00 66.48 174 ASP F CA 1
ATOM 11947 C C . ASP F 1 174 ? 5.276 10.702 -33.950 1.00 63.14 174 ASP F C 1
ATOM 11948 O O . ASP F 1 174 ? 4.865 9.555 -33.743 1.00 67.35 174 ASP F O 1
ATOM 11953 N N . PHE F 1 175 ? 6.357 11.202 -33.358 1.00 66.17 175 PHE F N 1
ATOM 11954 C CA . PHE F 1 175 ? 7.162 10.399 -32.446 1.00 59.78 175 PHE F CA 1
ATOM 11955 C C . PHE F 1 175 ? 6.627 10.396 -31.020 1.00 60.85 175 PHE F C 1
ATOM 11956 O O . PHE F 1 175 ? 7.207 9.719 -30.166 1.00 60.34 175 PHE F O 1
ATOM 11964 N N . ASN F 1 176 ? 5.542 11.125 -30.741 1.00 69.13 176 ASN F N 1
ATOM 11965 C CA . ASN F 1 176 ? 4.849 10.950 -29.470 1.00 66.69 176 ASN F CA 1
ATOM 11966 C C . ASN F 1 176 ? 4.175 9.589 -29.382 1.00 73.32 176 ASN F C 1
ATOM 11967 O O . ASN F 1 176 ? 3.859 9.135 -28.277 1.00 63.85 176 ASN F O 1
ATOM 11972 N N . ASP F 1 177 ? 3.949 8.938 -30.522 1.00 68.36 177 ASP F N 1
ATOM 11973 C CA . ASP F 1 177 ? 3.394 7.591 -30.567 1.00 65.67 177 ASP F CA 1
ATOM 11974 C C . ASP F 1 177 ? 4.553 6.600 -30.591 1.00 63.21 177 ASP F C 1
ATOM 11975 O O . ASP F 1 177 ? 5.298 6.522 -31.573 1.00 58.11 177 ASP F O 1
ATOM 11980 N N . ASN F 1 178 ? 4.712 5.855 -29.504 1.00 61.06 178 ASN F N 1
ATOM 11981 C CA . ASN F 1 178 ? 5.732 4.826 -29.410 1.00 64.71 178 ASN F CA 1
ATOM 11982 C C . ASN F 1 178 ? 5.203 3.424 -29.735 1.00 65.71 178 ASN F C 1
ATOM 11983 O O . ASN F 1 178 ? 5.925 2.451 -29.520 1.00 61.95 178 ASN F O 1
ATOM 11988 N N . GLY F 1 179 ? 3.975 3.286 -30.258 1.00 64.29 179 GLY F N 1
ATOM 11989 C CA . GLY F 1 179 ? 3.455 1.954 -30.570 1.00 65.45 179 GLY F CA 1
ATOM 11990 C C . GLY F 1 179 ? 2.981 1.217 -29.324 1.00 68.80 179 GLY F C 1
ATOM 11991 O O . GLY F 1 179 ? 2.782 1.818 -28.277 1.00 78.07 179 GLY F O 1
ATOM 11992 N N . THR F 1 180 ? 2.789 -0.100 -29.451 1.00 70.64 180 THR F N 1
ATOM 11993 C CA . THR F 1 180 ? 2.322 -0.976 -28.372 1.00 81.96 180 THR F CA 1
ATOM 11994 C C . THR F 1 180 ? 3.122 -2.273 -28.437 1.00 88.13 180 THR F C 1
ATOM 11995 O O . THR F 1 180 ? 3.742 -2.582 -29.442 1.00 85.71 180 THR F O 1
ATOM 11999 N N . ARG F 1 181 ? 3.154 -3.067 -27.395 1.00 92.96 181 ARG F N 1
ATOM 12000 C CA . ARG F 1 181 ? 4.150 -4.129 -27.504 1.00 103.05 181 ARG F CA 1
ATOM 12001 C C . ARG F 1 181 ? 3.638 -5.250 -28.443 1.00 100.13 181 ARG F C 1
ATOM 12002 O O . ARG F 1 181 ? 4.370 -6.199 -28.734 1.00 106.96 181 ARG F O 1
ATOM 12010 N N . ASP F 1 182 ? 2.343 -5.254 -28.800 1.00 92.99 182 ASP F N 1
ATOM 12011 C CA . ASP F 1 182 ? 1.943 -6.271 -29.753 1.00 93.73 182 ASP F CA 1
ATOM 12012 C C . ASP F 1 182 ? 2.521 -5.979 -31.128 1.00 94.28 182 ASP F C 1
ATOM 12013 O O . ASP F 1 182 ? 2.583 -6.893 -31.958 1.00 107.00 182 ASP F O 1
ATOM 12018 N N . GLN F 1 183 ? 3.012 -4.760 -31.387 1.00 86.93 183 GLN F N 1
ATOM 12019 C CA . GLN F 1 183 ? 3.659 -4.483 -32.665 1.00 89.73 183 GLN F CA 1
ATOM 12020 C C . GLN F 1 183 ? 5.146 -4.827 -32.660 1.00 95.58 183 GLN F C 1
ATOM 12021 O O . GLN F 1 183 ? 5.794 -4.769 -33.715 1.00 106.09 183 GLN F O 1
ATOM 12027 N N . ALA F 1 184 ? 5.695 -5.191 -31.507 1.00 92.94 184 ALA F N 1
ATOM 12028 C CA . ALA F 1 184 ? 7.110 -5.494 -31.381 1.00 75.85 184 ALA F CA 1
ATOM 12029 C C . ALA F 1 184 ? 7.370 -6.972 -31.638 1.00 84.28 184 ALA F C 1
ATOM 12030 O O . ALA F 1 184 ? 6.618 -7.838 -31.181 1.00 92.81 184 ALA F O 1
ATOM 12032 N N . VAL F 1 185 ? 8.430 -7.254 -32.391 1.00 84.93 185 VAL F N 1
ATOM 12033 C CA . VAL F 1 185 ? 8.920 -8.612 -32.599 1.00 79.65 185 VAL F CA 1
ATOM 12034 C C . VAL F 1 185 ? 10.284 -8.730 -31.924 1.00 78.37 185 VAL F C 1
ATOM 12035 O O . VAL F 1 185 ? 11.099 -7.800 -31.971 1.00 66.95 185 VAL F O 1
ATOM 12039 N N . THR F 1 186 ? 10.497 -9.845 -31.232 1.00 84.19 186 THR F N 1
ATOM 12040 C CA . THR F 1 186 ? 11.751 -10.085 -30.530 1.00 76.05 186 THR F CA 1
ATOM 12041 C C . THR F 1 186 ? 12.892 -10.384 -31.501 1.00 73.23 186 THR F C 1
ATOM 12042 O O . THR F 1 186 ? 12.700 -10.989 -32.559 1.00 64.81 186 THR F O 1
ATOM 12046 N N . ALA F 1 187 ? 14.094 -9.935 -31.129 1.00 81.35 187 ALA F N 1
ATOM 12047 C CA . ALA F 1 187 ? 15.316 -10.181 -31.894 1.00 73.41 187 ALA F CA 1
ATOM 12048 C C . ALA F 1 187 ? 16.096 -11.300 -31.209 1.00 79.20 187 ALA F C 1
ATOM 12049 O O . ALA F 1 187 ? 16.783 -11.071 -30.210 1.00 80.87 187 ALA F O 1
ATOM 12051 N N . ILE F 1 188 ? 15.978 -12.512 -31.746 1.00 79.06 188 ILE F N 1
ATOM 12052 C CA . ILE F 1 188 ? 16.684 -13.684 -31.233 1.00 79.03 188 ILE F CA 1
ATOM 12053 C C . ILE F 1 188 ? 18.048 -13.777 -31.911 1.00 84.21 188 ILE F C 1
ATOM 12054 O O . ILE F 1 188 ? 18.130 -13.841 -33.143 1.00 84.48 188 ILE F O 1
ATOM 12059 N N . LEU F 1 189 ? 19.119 -13.805 -31.114 1.00 77.55 189 LEU F N 1
ATOM 12060 C CA . LEU F 1 189 ? 20.474 -13.860 -31.648 1.00 78.24 189 LEU F CA 1
ATOM 12061 C C . LEU F 1 189 ? 21.297 -14.933 -30.946 1.00 81.99 189 LEU F C 1
ATOM 12062 O O . LEU F 1 189 ? 21.020 -15.326 -29.810 1.00 84.94 189 LEU F O 1
ATOM 12067 N N . LYS F 1 190 ? 22.326 -15.396 -31.655 1.00 87.93 190 LYS F N 1
ATOM 12068 C CA . LYS F 1 190 ? 23.361 -16.262 -31.111 1.00 79.49 190 LYS F CA 1
ATOM 12069 C C . LYS F 1 190 ? 24.470 -15.388 -30.521 1.00 74.91 190 LYS F C 1
ATOM 12070 O O . LYS F 1 190 ? 24.296 -14.183 -30.329 1.00 72.35 190 LYS F O 1
ATOM 12076 N N . ALA F 1 191 ? 25.626 -15.987 -30.222 1.00 74.66 191 ALA F N 1
ATOM 12077 C CA . ALA F 1 191 ? 26.707 -15.237 -29.586 1.00 64.99 191 ALA F CA 1
ATOM 12078 C C . ALA F 1 191 ? 27.321 -14.213 -30.534 1.00 73.74 191 ALA F C 1
ATOM 12079 O O . ALA F 1 191 ? 27.423 -13.030 -30.202 1.00 71.65 191 ALA F O 1
ATOM 12081 N N . GLY F 1 192 ? 27.693 -14.628 -31.735 1.00 86.14 192 GLY F N 1
ATOM 12082 C CA . GLY F 1 192 ? 28.423 -13.702 -32.573 1.00 83.04 192 GLY F CA 1
ATOM 12083 C C . GLY F 1 192 ? 27.577 -12.699 -33.316 1.00 71.43 192 GLY F C 1
ATOM 12084 O O . GLY F 1 192 ? 28.107 -11.922 -34.114 1.00 83.79 192 GLY F O 1
ATOM 12085 N N . GLU F 1 193 ? 26.269 -12.703 -33.089 1.00 67.52 193 GLU F N 1
ATOM 12086 C CA . GLU F 1 193 ? 25.321 -11.970 -33.913 1.00 79.70 193 GLU F CA 1
ATOM 12087 C C . GLU F 1 193 ? 25.090 -10.551 -33.394 1.00 61.97 193 GLU F C 1
ATOM 12088 O O . GLU F 1 193 ? 25.244 -10.268 -32.203 1.00 62.98 193 GLU F O 1
ATOM 12094 N N . MET F 1 194 ? 24.686 -9.666 -34.306 1.00 66.75 194 MET F N 1
ATOM 12095 C CA . MET F 1 194 ? 24.526 -8.242 -34.037 1.00 58.68 194 MET F CA 1
ATOM 12096 C C . MET F 1 194 ? 23.146 -7.783 -34.488 1.00 62.35 194 MET F C 1
ATOM 12097 O O . MET F 1 194 ? 22.545 -8.382 -35.374 1.00 69.61 194 MET F O 1
ATOM 12102 N N . VAL F 1 195 ? 22.622 -6.742 -33.847 1.00 56.82 195 VAL F N 1
ATOM 12103 C CA . VAL F 1 195 ? 21.457 -6.026 -34.352 1.00 46.52 195 VAL F CA 1
ATOM 12104 C C . VAL F 1 195 ? 21.804 -4.546 -34.466 1.00 52.17 195 VAL F C 1
ATOM 12105 O O . VAL F 1 195 ? 22.320 -3.949 -33.520 1.00 51.04 195 VAL F O 1
ATOM 12109 N N . ILE F 1 196 ? 21.545 -3.960 -35.629 1.00 56.30 196 ILE F N 1
ATOM 12110 C CA . ILE F 1 196 ? 21.770 -2.539 -35.864 1.00 46.85 196 ILE F CA 1
ATOM 12111 C C . ILE F 1 196 ? 20.419 -1.842 -35.896 1.00 48.96 196 ILE F C 1
ATOM 12112 O O . ILE F 1 196 ? 19.452 -2.372 -36.458 1.00 60.65 196 ILE F O 1
ATOM 12117 N N . PHE F 1 197 ? 20.349 -0.660 -35.282 1.00 47.62 197 PHE F N 1
ATOM 12118 C CA . PHE F 1 197 ? 19.124 0.130 -35.315 1.00 49.23 197 PHE F CA 1
ATOM 12119 C C . PHE F 1 197 ? 19.458 1.609 -35.170 1.00 43.07 197 PHE F C 1
ATOM 12120 O O . PHE F 1 197 ? 20.573 1.982 -34.807 1.00 48.23 197 PHE F O 1
ATOM 12128 N N . THR F 1 198 ? 18.496 2.448 -35.543 1.00 44.50 198 THR F N 1
ATOM 12129 C CA . THR F 1 198 ? 18.613 3.898 -35.491 1.00 34.45 198 THR F CA 1
ATOM 12130 C C . THR F 1 198 ? 18.098 4.423 -34.154 1.00 42.99 198 THR F C 1
ATOM 12131 O O . THR F 1 198 ? 17.395 3.733 -33.412 1.00 45.85 198 THR F O 1
ATOM 12135 N N . GLY F 1 199 ? 18.439 5.675 -33.853 1.00 41.66 199 GLY F N 1
ATOM 12136 C CA . GLY F 1 199 ? 17.880 6.286 -32.664 1.00 33.96 199 GLY F CA 1
ATOM 12137 C C . GLY F 1 199 ? 16.408 6.636 -32.781 1.00 45.39 199 GLY F C 1
ATOM 12138 O O . GLY F 1 199 ? 15.810 7.056 -31.785 1.00 49.47 199 GLY F O 1
ATOM 12139 N N . LYS F 1 200 ? 15.823 6.495 -33.971 1.00 37.22 200 LYS F N 1
ATOM 12140 C CA . LYS F 1 200 ? 14.402 6.728 -34.189 1.00 49.42 200 LYS F CA 1
ATOM 12141 C C . LYS F 1 200 ? 13.565 5.452 -34.166 1.00 48.57 200 LYS F C 1
ATOM 12142 O O . LYS F 1 200 ? 12.337 5.533 -34.269 1.00 48.46 200 LYS F O 1
ATOM 12148 N N . THR F 1 201 ? 14.181 4.283 -34.024 1.00 51.16 201 THR F N 1
ATOM 12149 C CA . THR F 1 201 ? 13.438 3.031 -34.048 1.00 47.97 201 THR F CA 1
ATOM 12150 C C . THR F 1 201 ? 12.961 2.685 -32.643 1.00 44.50 201 THR F C 1
ATOM 12151 O O . THR F 1 201 ? 13.754 2.672 -31.696 1.00 50.24 201 THR F O 1
ATOM 12155 N N . VAL F 1 202 ? 11.667 2.386 -32.512 1.00 54.11 202 VAL F N 1
ATOM 12156 C CA . VAL F 1 202 ? 11.133 1.996 -31.214 1.00 58.28 202 VAL F CA 1
ATOM 12157 C C . VAL F 1 202 ? 11.692 0.637 -30.828 1.00 58.69 202 VAL F C 1
ATOM 12158 O O . VAL F 1 202 ? 11.755 -0.288 -31.650 1.00 59.32 202 VAL F O 1
ATOM 12162 N N . HIS F 1 203 ? 12.078 0.503 -29.563 1.00 55.84 203 HIS F N 1
ATOM 12163 C CA . HIS F 1 203 ? 12.632 -0.744 -29.058 1.00 46.16 203 HIS F CA 1
ATOM 12164 C C . HIS F 1 203 ? 12.425 -0.782 -27.553 1.00 54.69 203 HIS F C 1
ATOM 12165 O O . HIS F 1 203 ? 12.083 0.225 -26.928 1.00 63.47 203 HIS F O 1
ATOM 12172 N N . CYS F 1 204 ? 12.631 -1.964 -26.977 1.00 61.13 204 CYS F N 1
ATOM 12173 C CA . CYS F 1 204 ? 12.585 -2.122 -25.530 1.00 60.28 204 CYS F CA 1
ATOM 12174 C C . CYS F 1 204 ? 13.291 -3.414 -25.151 1.00 65.85 204 CYS F C 1
ATOM 12175 O O . CYS F 1 204 ? 13.240 -4.402 -25.888 1.00 65.04 204 CYS F O 1
ATOM 12178 N N . GLY F 1 205 ? 13.946 -3.397 -23.993 1.00 64.77 205 GLY F N 1
ATOM 12179 C CA . GLY F 1 205 ? 14.473 -4.626 -23.440 1.00 63.53 205 GLY F CA 1
ATOM 12180 C C . GLY F 1 205 ? 13.368 -5.490 -22.864 1.00 67.37 205 GLY F C 1
ATOM 12181 O O . GLY F 1 205 ? 12.321 -5.006 -22.436 1.00 69.94 205 GLY F O 1
ATOM 12182 N N . GLY F 1 206 ? 13.610 -6.797 -22.854 1.00 72.70 206 GLY F N 1
ATOM 12183 C CA . GLY F 1 206 ? 12.627 -7.737 -22.361 1.00 73.41 206 GLY F CA 1
ATOM 12184 C C . GLY F 1 206 ? 12.781 -8.054 -20.884 1.00 76.84 206 GLY F C 1
ATOM 12185 O O . GLY F 1 206 ? 13.734 -7.643 -20.224 1.00 78.98 206 GLY F O 1
ATOM 12186 N N . ALA F 1 207 ? 11.804 -8.796 -20.368 1.00 80.04 207 ALA F N 1
ATOM 12187 C CA . ALA F 1 207 ? 11.888 -9.344 -19.023 1.00 75.80 207 ALA F CA 1
ATOM 12188 C C . ALA F 1 207 ? 12.682 -10.645 -19.038 1.00 77.16 207 ALA F C 1
ATOM 12189 O O . ALA F 1 207 ? 12.569 -11.445 -19.971 1.00 81.13 207 ALA F O 1
ATOM 12191 N N . ASN F 1 208 ? 13.495 -10.850 -18.001 1.00 79.19 208 ASN F N 1
ATOM 12192 C CA . ASN F 1 208 ? 14.311 -12.060 -17.870 1.00 76.67 208 ASN F CA 1
ATOM 12193 C C . ASN F 1 208 ? 13.559 -13.073 -17.014 1.00 79.51 208 ASN F C 1
ATOM 12194 O O . ASN F 1 208 ? 13.645 -13.068 -15.785 1.00 81.20 208 ASN F O 1
ATOM 12199 N N . SER F 1 209 ? 12.804 -13.952 -17.682 1.00 88.81 209 SER F N 1
ATOM 12200 C CA . SER F 1 209 ? 12.053 -14.992 -16.983 1.00 79.12 209 SER F CA 1
ATOM 12201 C C . SER F 1 209 ? 12.968 -16.035 -16.349 1.00 77.21 209 SER F C 1
ATOM 12202 O O . SER F 1 209 ? 12.597 -16.644 -15.338 1.00 77.86 209 SER F O 1
ATOM 12205 N N . THR F 1 210 ? 14.146 -16.265 -16.928 1.00 86.11 210 THR F N 1
ATOM 12206 C CA . THR F 1 210 ? 15.056 -17.289 -16.423 1.00 83.26 210 THR F CA 1
ATOM 12207 C C . THR F 1 210 ? 15.476 -16.987 -14.989 1.00 76.15 210 THR F C 1
ATOM 12208 O O . THR F 1 210 ? 15.591 -15.829 -14.581 1.00 81.48 210 THR F O 1
ATOM 12212 N N . LYS F 1 211 ? 15.670 -18.047 -14.208 1.00 84.24 211 LYS F N 1
ATOM 12213 C CA . LYS F 1 211 ? 16.081 -17.897 -12.819 1.00 96.34 211 LYS F CA 1
ATOM 12214 C C . LYS F 1 211 ? 17.594 -17.799 -12.629 1.00 93.83 211 LYS F C 1
ATOM 12215 O O . LYS F 1 211 ? 18.036 -17.429 -11.536 1.00 100.60 211 LYS F O 1
ATOM 12221 N N . ASP F 1 212 ? 18.399 -18.120 -13.646 1.00 89.76 212 ASP F N 1
ATOM 12222 C CA . ASP F 1 212 ? 19.850 -18.033 -13.496 1.00 84.65 212 ASP F CA 1
ATOM 12223 C C . ASP F 1 212 ? 20.528 -17.290 -14.645 1.00 83.64 212 ASP F C 1
ATOM 12224 O O . ASP F 1 212 ? 21.566 -16.653 -14.438 1.00 95.31 212 ASP F O 1
ATOM 12229 N N . SER F 1 213 ? 19.966 -17.369 -15.851 1.00 78.35 213 SER F N 1
ATOM 12230 C CA . SER F 1 213 ? 20.651 -16.860 -17.035 1.00 77.37 213 SER F CA 1
ATOM 12231 C C . SER F 1 213 ? 20.797 -15.341 -16.996 1.00 75.50 213 SER F C 1
ATOM 12232 O O . SER F 1 213 ? 19.857 -14.616 -16.659 1.00 78.34 213 SER F O 1
ATOM 12235 N N . VAL F 1 214 ? 21.985 -14.859 -17.359 1.00 67.51 214 VAL F N 1
ATOM 12236 C CA . VAL F 1 214 ? 22.276 -13.431 -17.419 1.00 81.18 214 VAL F CA 1
ATOM 12237 C C . VAL F 1 214 ? 22.441 -13.029 -18.880 1.00 80.30 214 VAL F C 1
ATOM 12238 O O . VAL F 1 214 ? 23.252 -13.618 -19.605 1.00 76.49 214 VAL F O 1
ATOM 12242 N N . ARG F 1 215 ? 21.680 -12.023 -19.307 1.00 78.74 215 ARG F N 1
ATOM 12243 C CA . ARG F 1 215 ? 21.775 -11.488 -20.660 1.00 69.84 215 ARG F CA 1
ATOM 12244 C C . ARG F 1 215 ? 22.795 -10.353 -20.704 1.00 71.37 215 ARG F C 1
ATOM 12245 O O . ARG F 1 215 ? 22.716 -9.415 -19.904 1.00 74.30 215 ARG F O 1
ATOM 12253 N N . ARG F 1 216 ? 23.740 -10.428 -21.644 1.00 71.71 216 ARG F N 1
ATOM 12254 C CA . ARG F 1 216 ? 24.819 -9.450 -21.740 1.00 69.19 216 ARG F CA 1
ATOM 12255 C C . ARG F 1 216 ? 24.981 -8.975 -23.179 1.00 64.97 216 ARG F C 1
ATOM 12256 O O . ARG F 1 216 ? 24.919 -9.773 -24.120 1.00 65.45 216 ARG F O 1
ATOM 12264 N N . ALA F 1 217 ? 25.198 -7.669 -23.340 1.00 55.04 217 ALA F N 1
ATOM 12265 C CA . ALA F 1 217 ? 25.304 -7.051 -24.653 1.00 61.59 217 ALA F CA 1
ATOM 12266 C C . ALA F 1 217 ? 26.370 -5.965 -24.639 1.00 52.56 217 ALA F C 1
ATOM 12267 O O . ALA F 1 217 ? 26.706 -5.405 -23.596 1.00 55.58 217 ALA F O 1
ATOM 12269 N N . LEU F 1 218 ? 26.910 -5.683 -25.821 1.00 52.81 218 LEU F N 1
ATOM 12270 C CA . LEU F 1 218 ? 27.828 -4.573 -26.043 1.00 49.46 218 LEU F CA 1
ATOM 12271 C C . LEU F 1 218 ? 27.198 -3.659 -27.089 1.00 61.18 218 LEU F C 1
ATOM 12272 O O . LEU F 1 218 ? 27.080 -4.029 -28.260 1.00 57.73 218 LEU F O 1
ATOM 12277 N N . GLY F 1 219 ? 26.800 -2.466 -26.670 1.00 54.18 219 GLY F N 1
ATOM 12278 C CA . GLY F 1 219 ? 26.230 -1.483 -27.565 1.00 46.18 219 GLY F CA 1
ATOM 12279 C C . GLY F 1 219 ? 27.278 -0.450 -27.938 1.00 50.91 219 GLY F C 1
ATOM 12280 O O . GLY F 1 219 ? 28.054 0.001 -27.094 1.00 55.35 219 GLY F O 1
ATOM 12281 N N . MET F 1 220 ? 27.312 -0.114 -29.222 1.00 48.09 220 MET F N 1
ATOM 12282 C CA . MET F 1 220 ? 28.157 0.948 -29.747 1.00 40.69 220 MET F CA 1
ATOM 12283 C C . MET F 1 220 ? 27.238 1.950 -30.427 1.00 49.16 220 MET F C 1
ATOM 12284 O O . MET F 1 220 ? 26.705 1.674 -31.507 1.00 46.83 220 MET F O 1
ATOM 12289 N N . ASN F 1 221 ? 27.052 3.099 -29.788 1.00 47.16 221 ASN F N 1
ATOM 12290 C CA . ASN F 1 221 ? 26.171 4.154 -30.259 1.00 37.63 221 ASN F CA 1
ATOM 12291 C C . ASN F 1 221 ? 27.024 5.265 -30.854 1.00 42.23 221 ASN F C 1
ATOM 12292 O O . ASN F 1 221 ? 27.809 5.904 -30.139 1.00 49.50 221 ASN F O 1
ATOM 12297 N N . PHE F 1 222 ? 26.871 5.475 -32.158 1.00 36.43 222 PHE F N 1
ATOM 12298 C CA . PHE F 1 222 ? 27.584 6.481 -32.922 1.00 41.78 222 PHE F CA 1
ATOM 12299 C C . PHE F 1 222 ? 26.698 7.694 -33.177 1.00 45.37 222 PHE F C 1
ATOM 12300 O O . PHE F 1 222 ? 25.468 7.592 -33.276 1.00 41.95 222 PHE F O 1
ATOM 12308 N N . HIS F 1 223 ? 27.358 8.838 -33.337 1.00 46.08 223 HIS F N 1
ATOM 12309 C CA . HIS F 1 223 ? 26.830 10.168 -33.555 1.00 40.39 223 HIS F CA 1
ATOM 12310 C C . HIS F 1 223 ? 27.418 10.749 -34.833 1.00 42.90 223 HIS F C 1
ATOM 12311 O O . HIS F 1 223 ? 28.517 10.366 -35.243 1.00 44.65 223 HIS F O 1
ATOM 12318 N N . PRO F 1 224 ? 26.713 11.664 -35.489 1.00 43.68 224 PRO F N 1
ATOM 12319 C CA . PRO F 1 224 ? 27.364 12.511 -36.490 1.00 40.90 224 PRO F CA 1
ATOM 12320 C C . PRO F 1 224 ? 28.315 13.482 -35.809 1.00 45.40 224 PRO F C 1
ATOM 12321 O O . PRO F 1 224 ? 28.267 13.691 -34.594 1.00 43.12 224 PRO F O 1
ATOM 12325 N N . TRP F 1 225 ? 29.212 14.058 -36.612 1.00 50.42 225 TRP F N 1
ATOM 12326 C CA . TRP F 1 225 ? 30.294 14.871 -36.060 1.00 48.44 225 TRP F CA 1
ATOM 12327 C C . TRP F 1 225 ? 29.774 16.029 -35.213 1.00 51.35 225 TRP F C 1
ATOM 12328 O O . TRP F 1 225 ? 30.430 16.425 -34.241 1.00 53.46 225 TRP F O 1
ATOM 12339 N N . TYR F 1 226 ? 28.599 16.564 -35.539 1.00 46.21 226 TYR F N 1
ATOM 12340 C CA . TYR F 1 226 ? 28.120 17.792 -34.916 1.00 51.48 226 TYR F CA 1
ATOM 12341 C C . TYR F 1 226 ? 27.337 17.567 -33.624 1.00 46.28 226 TYR F C 1
ATOM 12342 O O . TYR F 1 226 ? 26.907 18.548 -33.007 1.00 46.73 226 TYR F O 1
ATOM 12351 N N . VAL F 1 227 ? 27.142 16.321 -33.193 1.00 45.32 227 VAL F N 1
ATOM 12352 C CA . VAL F 1 227 ? 26.405 16.005 -31.969 1.00 46.37 227 VAL F CA 1
ATOM 12353 C C . VAL F 1 227 ? 27.377 15.532 -30.892 1.00 42.47 227 VAL F C 1
ATOM 12354 O O . VAL F 1 227 ? 28.253 14.699 -31.155 1.00 40.55 227 VAL F O 1
ATOM 12358 N N . THR F 1 228 ? 27.216 16.066 -29.682 1.00 42.61 228 THR F N 1
ATOM 12359 C CA . THR F 1 228 ? 28.145 15.810 -28.582 1.00 38.28 228 THR F CA 1
ATOM 12360 C C . THR F 1 228 ? 28.107 14.349 -28.141 1.00 35.42 228 THR F C 1
ATOM 12361 O O . THR F 1 228 ? 27.035 13.839 -27.803 1.00 39.25 228 THR F O 1
ATOM 12365 N N . PRO F 1 229 ? 29.248 13.658 -28.093 1.00 33.97 229 PRO F N 1
ATOM 12366 C CA . PRO F 1 229 ? 29.262 12.294 -27.546 1.00 40.29 229 PRO F CA 1
ATOM 12367 C C . PRO F 1 229 ? 28.890 12.270 -26.072 1.00 37.30 229 PRO F C 1
ATOM 12368 O O . PRO F 1 229 ? 29.191 13.194 -25.315 1.00 43.21 229 PRO F O 1
ATOM 12372 N N . TYR F 1 230 ? 28.215 11.190 -25.675 1.00 40.36 230 TYR F N 1
ATOM 12373 C CA . TYR F 1 230 ? 27.891 10.984 -24.266 1.00 38.73 230 TYR F CA 1
ATOM 12374 C C . TYR F 1 230 ? 29.146 10.745 -23.430 1.00 44.69 230 TYR F C 1
ATOM 12375 O O . TYR F 1 230 ? 29.233 11.205 -22.286 1.00 39.07 230 TYR F O 1
ATOM 12384 N N . GLU F 1 231 ? 30.118 10.015 -23.972 1.00 44.34 231 GLU F N 1
ATOM 12385 C CA . GLU F 1 231 ? 31.323 9.661 -23.233 1.00 45.54 231 GLU F CA 1
ATOM 12386 C C . GLU F 1 231 ? 32.459 10.633 -23.520 1.00 42.84 231 GLU F C 1
ATOM 12387 O O . GLU F 1 231 ? 32.649 11.071 -24.659 1.00 38.07 231 GLU F O 1
ATOM 12393 N N . ASN F 1 232 ? 33.211 10.960 -22.470 1.00 52.29 232 ASN F N 1
ATOM 12394 C CA . ASN F 1 232 ? 34.454 11.718 -22.547 1.00 41.85 232 ASN F CA 1
ATOM 12395 C C . ASN F 1 232 ? 35.601 10.733 -22.345 1.00 44.00 232 ASN F C 1
ATOM 12396 O O . ASN F 1 232 ? 35.627 10.010 -21.344 1.00 45.73 232 ASN F O 1
ATOM 12401 N N . PHE F 1 233 ? 36.550 10.704 -23.281 1.00 46.52 233 PHE F N 1
ATOM 12402 C CA . PHE F 1 233 ? 37.629 9.716 -23.255 1.00 54.33 233 PHE F CA 1
ATOM 12403 C C . PHE F 1 233 ? 39.003 10.324 -22.979 1.00 49.15 233 PHE F C 1
ATOM 12404 O O . PHE F 1 233 ? 40.021 9.723 -23.339 1.00 53.73 233 PHE F O 1
ATOM 12412 N N . TYR F 1 234 ? 39.064 11.510 -22.381 1.00 49.16 234 TYR F N 1
ATOM 12413 C CA . TYR F 1 234 ? 40.364 12.124 -22.143 1.00 57.44 234 TYR F CA 1
ATOM 12414 C C . TYR F 1 234 ? 41.113 11.528 -20.956 1.00 59.72 234 TYR F C 1
ATOM 12415 O O . TYR F 1 234 ? 42.324 11.744 -20.841 1.00 61.46 234 TYR F O 1
ATOM 12424 N N . ASN F 1 235 ? 40.436 10.793 -20.077 1.00 61.96 235 ASN F N 1
ATOM 12425 C CA . ASN F 1 235 ? 41.117 10.125 -18.975 1.00 59.20 235 ASN F CA 1
ATOM 12426 C C . ASN F 1 235 ? 41.730 8.793 -19.385 1.00 60.33 235 ASN F C 1
ATOM 12427 O O . ASN F 1 235 ? 42.308 8.109 -18.534 1.00 64.82 235 ASN F O 1
ATOM 12432 N N . THR F 1 236 ? 41.588 8.394 -20.645 1.00 69.06 236 THR F N 1
ATOM 12433 C CA . THR F 1 236 ? 42.268 7.204 -21.135 1.00 73.97 236 THR F CA 1
ATOM 12434 C C . THR F 1 236 ? 43.778 7.414 -21.064 1.00 69.88 236 THR F C 1
ATOM 12435 O O . THR F 1 236 ? 44.269 8.474 -21.480 1.00 67.49 236 THR F O 1
ATOM 12439 N N . PRO F 1 237 ? 44.540 6.463 -20.523 1.00 72.94 237 PRO F N 1
ATOM 12440 C CA . PRO F 1 237 ? 45.994 6.653 -20.442 1.00 68.97 237 PRO F CA 1
ATOM 12441 C C . PRO F 1 237 ? 46.586 6.783 -21.836 1.00 70.09 237 PRO F C 1
ATOM 12442 O O . PRO F 1 237 ? 46.133 6.137 -22.783 1.00 71.47 237 PRO F O 1
ATOM 12446 N N . ARG F 1 238 ? 47.603 7.640 -21.962 1.00 80.98 238 ARG F N 1
ATOM 12447 C CA . ARG F 1 238 ? 48.115 7.942 -23.295 1.00 83.04 238 ARG F CA 1
ATOM 12448 C C . ARG F 1 238 ? 48.785 6.740 -23.945 1.00 84.57 238 ARG F C 1
ATOM 12449 O O . ARG F 1 238 ? 48.836 6.669 -25.173 1.00 78.90 238 ARG F O 1
ATOM 12457 N N . GLU F 1 239 ? 49.307 5.794 -23.160 1.00 75.78 239 GLU F N 1
ATOM 12458 C CA . GLU F 1 239 ? 49.901 4.606 -23.768 1.00 76.69 239 GLU F CA 1
ATOM 12459 C C . GLU F 1 239 ? 48.863 3.839 -24.579 1.00 79.00 239 GLU F C 1
ATOM 12460 O O . GLU F 1 239 ? 49.137 3.383 -25.699 1.00 84.21 239 GLU F O 1
ATOM 12466 N N . VAL F 1 240 ? 47.641 3.754 -24.054 1.00 81.31 240 VAL F N 1
ATOM 12467 C CA . VAL F 1 240 ? 46.571 3.054 -24.751 1.00 81.03 240 VAL F CA 1
ATOM 12468 C C . VAL F 1 240 ? 46.079 3.858 -25.947 1.00 64.50 240 VAL F C 1
ATOM 12469 O O . VAL F 1 240 ? 45.776 3.294 -27.005 1.00 77.34 240 VAL F O 1
ATOM 12473 N N . VAL F 1 241 ? 46.018 5.185 -25.818 1.00 72.11 241 VAL F N 1
ATOM 12474 C CA . VAL F 1 241 ? 45.593 6.008 -26.946 1.00 64.29 241 VAL F CA 1
ATOM 12475 C C . VAL F 1 241 ? 46.608 5.918 -28.075 1.00 68.90 241 VAL F C 1
ATOM 12476 O O . VAL F 1 241 ? 46.245 5.861 -29.256 1.00 75.51 241 VAL F O 1
ATOM 12480 N N . GLU F 1 242 ? 47.895 5.891 -27.727 1.00 73.15 242 GLU F N 1
ATOM 12481 C CA . GLU F 1 242 ? 48.956 5.773 -28.715 1.00 69.18 242 GLU F CA 1
ATOM 12482 C C . GLU F 1 242 ? 49.041 4.373 -29.308 1.00 68.64 242 GLU F C 1
ATOM 12483 O O . GLU F 1 242 ? 49.590 4.213 -30.402 1.00 71.52 242 GLU F O 1
ATOM 12489 N N . SER F 1 243 ? 48.501 3.361 -28.628 1.00 68.82 243 SER F N 1
ATOM 12490 C CA . SER F 1 243 ? 48.466 2.033 -29.229 1.00 70.34 243 SER F CA 1
ATOM 12491 C C . SER F 1 243 ? 47.372 1.887 -30.284 1.00 77.70 243 SER F C 1
ATOM 12492 O O . SER F 1 243 ? 47.374 0.897 -31.024 1.00 78.05 243 SER F O 1
ATOM 12495 N N . MET F 1 244 ? 46.449 2.840 -30.372 1.00 70.76 244 MET F N 1
ATOM 12496 C CA . MET F 1 244 ? 45.305 2.756 -31.266 1.00 67.77 244 MET F CA 1
ATOM 12497 C C . MET F 1 244 ? 45.606 3.318 -32.650 1.00 62.83 244 MET F C 1
ATOM 12498 O O . MET F 1 244 ? 46.491 4.159 -32.828 1.00 63.73 244 MET F O 1
ATOM 12503 N N . THR F 1 245 ? 44.850 2.834 -33.635 1.00 70.71 245 THR F N 1
ATOM 12504 C CA . THR F 1 245 ? 44.895 3.373 -34.983 1.00 64.47 245 THR F CA 1
ATOM 12505 C C . THR F 1 245 ? 44.257 4.762 -35.011 1.00 60.36 245 THR F C 1
ATOM 12506 O O . THR F 1 245 ? 43.412 5.084 -34.172 1.00 57.74 245 THR F O 1
ATOM 12510 N N . PRO F 1 246 ? 44.652 5.609 -35.969 1.00 61.35 246 PRO F N 1
ATOM 12511 C CA . PRO F 1 246 ? 44.044 6.950 -36.054 1.00 64.96 246 PRO F CA 1
ATOM 12512 C C . PRO F 1 246 ? 42.531 6.924 -36.212 1.00 68.32 246 PRO F C 1
ATOM 12513 O O . PRO F 1 246 ? 41.844 7.825 -35.707 1.00 65.55 246 PRO F O 1
ATOM 12517 N N . LEU F 1 247 ? 41.987 5.918 -36.899 1.00 66.65 247 LEU F N 1
ATOM 12518 C CA . LEU F 1 247 ? 40.537 5.783 -37.002 1.00 57.71 247 LEU F CA 1
ATOM 12519 C C . LEU F 1 247 ? 39.909 5.577 -35.627 1.00 60.29 247 LEU F C 1
ATOM 12520 O O . LEU F 1 247 ? 38.952 6.271 -35.254 1.00 65.24 247 LEU F O 1
ATOM 12525 N N . ALA F 1 248 ? 40.449 4.638 -34.847 1.00 55.46 248 ALA F N 1
ATOM 12526 C CA . ALA F 1 248 ? 39.907 4.385 -33.516 1.00 58.12 248 ALA F CA 1
ATOM 12527 C C . ALA F 1 248 ? 40.096 5.575 -32.585 1.00 62.21 248 ALA F C 1
ATOM 12528 O O . ALA F 1 248 ? 39.262 5.805 -31.700 1.00 56.78 248 ALA F O 1
ATOM 12530 N N . GLN F 1 249 ? 41.193 6.327 -32.745 1.00 57.86 249 GLN F N 1
ATOM 12531 C CA . GLN F 1 249 ? 41.376 7.530 -31.937 1.00 55.38 249 GLN F CA 1
ATOM 12532 C C . GLN F 1 249 ? 40.365 8.608 -32.301 1.00 60.69 249 GLN F C 1
ATOM 12533 O O . GLN F 1 249 ? 39.850 9.307 -31.420 1.00 59.43 249 GLN F O 1
ATOM 12539 N N . ARG F 1 250 ? 40.063 8.756 -33.594 1.00 54.85 250 ARG F N 1
ATOM 12540 C CA . ARG F 1 250 ? 39.028 9.700 -33.994 1.00 61.12 250 ARG F CA 1
ATOM 12541 C C . ARG F 1 250 ? 37.665 9.273 -33.471 1.00 66.48 250 ARG F C 1
ATOM 12542 O O . ARG F 1 250 ? 36.825 10.124 -33.153 1.00 61.48 250 ARG F O 1
ATOM 12550 N N . MET F 1 251 ? 37.431 7.961 -33.365 1.00 55.09 251 MET F N 1
ATOM 12551 C CA . MET F 1 251 ? 36.151 7.490 -32.849 1.00 52.32 251 MET F CA 1
ATOM 12552 C C . MET F 1 251 ? 35.949 7.879 -31.389 1.00 52.21 251 MET F C 1
ATOM 12553 O O . MET F 1 251 ? 34.809 8.076 -30.957 1.00 55.03 251 MET F O 1
ATOM 12558 N N . ILE F 1 252 ? 37.028 8.002 -30.617 1.00 55.51 252 ILE F N 1
ATOM 12559 C CA . ILE F 1 252 ? 36.925 8.324 -29.199 1.00 46.62 252 ILE F CA 1
ATOM 12560 C C . ILE F 1 252 ? 37.313 9.775 -28.924 1.00 41.66 252 ILE F C 1
ATOM 12561 O O . ILE F 1 252 ? 37.572 10.136 -27.781 1.00 44.92 252 ILE F O 1
ATOM 12566 N N . GLY F 1 253 ? 37.344 10.614 -29.956 1.00 38.25 253 GLY F N 1
ATOM 12567 C CA . GLY F 1 253 ? 37.494 12.044 -29.774 1.00 42.36 253 GLY F CA 1
ATOM 12568 C C . GLY F 1 253 ? 38.904 12.568 -29.622 1.00 53.84 253 GLY F C 1
ATOM 12569 O O . GLY F 1 253 ? 39.070 13.727 -29.224 1.00 51.74 253 GLY F O 1
ATOM 12570 N N . TRP F 1 254 ? 39.926 11.761 -29.906 1.00 59.10 254 TRP F N 1
ATOM 12571 C CA . TRP F 1 254 ? 41.312 12.210 -29.822 1.00 57.73 254 TRP F CA 1
ATOM 12572 C C . TRP F 1 254 ? 41.857 12.758 -31.141 1.00 60.50 254 TRP F C 1
ATOM 12573 O O . TRP F 1 254 ? 43.007 13.211 -31.176 1.00 55.74 254 TRP F O 1
ATOM 12584 N N . ARG F 1 255 ? 41.084 12.708 -32.225 1.00 53.59 255 ARG F N 1
ATOM 12585 C CA . ARG F 1 255 ? 41.467 13.319 -33.492 1.00 56.51 255 ARG F CA 1
ATOM 12586 C C . ARG F 1 255 ? 40.322 14.198 -33.986 1.00 60.50 255 ARG F C 1
ATOM 12587 O O . ARG F 1 255 ? 39.158 13.986 -33.637 1.00 66.00 255 ARG F O 1
ATOM 12595 N N . THR F 1 256 ? 40.661 15.193 -34.805 1.00 58.79 256 THR F N 1
ATOM 12596 C CA . THR F 1 256 ? 39.656 16.092 -35.362 1.00 63.33 256 THR F CA 1
ATOM 12597 C C . THR F 1 256 ? 38.849 15.431 -36.474 1.00 59.43 256 THR F C 1
ATOM 12598 O O . THR F 1 256 ? 39.341 14.572 -37.211 1.00 56.68 256 THR F O 1
ATOM 12602 N N . LEU F 1 257 ? 37.598 15.871 -36.595 1.00 50.99 257 LEU F N 1
ATOM 12603 C CA . LEU F 1 257 ? 36.649 15.412 -37.597 1.00 59.52 257 LEU F CA 1
ATOM 12604 C C . LEU F 1 257 ? 36.771 16.196 -38.902 1.00 66.15 257 LEU F C 1
ATOM 12605 O O . LEU F 1 257 ? 37.263 17.329 -38.944 1.00 64.70 257 LEU F O 1
ATOM 12610 N N . HIS F 1 258 ? 36.299 15.573 -39.977 1.00 54.74 258 HIS F N 1
ATOM 12611 C CA . HIS F 1 258 ? 36.327 16.158 -41.316 1.00 63.17 258 HIS F CA 1
ATOM 12612 C C . HIS F 1 258 ? 34.910 16.055 -41.858 1.00 68.92 258 HIS F C 1
ATOM 12613 O O . HIS F 1 258 ? 34.594 15.189 -42.687 1.00 64.44 258 HIS F O 1
ATOM 12620 N N . PRO F 1 259 ? 34.023 16.932 -41.391 1.00 66.50 259 PRO F N 1
ATOM 12621 C CA . PRO F 1 259 ? 32.654 16.967 -41.904 1.00 67.15 259 PRO F CA 1
ATOM 12622 C C . PRO F 1 259 ? 32.642 17.337 -43.371 1.00 84.51 259 PRO F C 1
ATOM 12623 O O . PRO F 1 259 ? 33.549 18.009 -43.871 1.00 83.79 259 PRO F O 1
ATOM 12627 N N . HIS F 1 260 ? 31.622 16.851 -44.076 1.00 77.89 260 HIS F N 1
ATOM 12628 C CA . HIS F 1 260 ? 31.471 17.271 -45.461 1.00 84.57 260 HIS F CA 1
ATOM 12629 C C . HIS F 1 260 ? 31.302 18.784 -45.550 1.00 92.81 260 HIS F C 1
ATOM 12630 O O . HIS F 1 260 ? 31.933 19.429 -46.390 1.00 90.72 260 HIS F O 1
ATOM 12637 N N . SER F 1 261 ? 30.604 19.380 -44.580 1.00 92.09 261 SER F N 1
ATOM 12638 C CA . SER F 1 261 ? 30.301 20.812 -44.557 1.00 96.30 261 SER F CA 1
ATOM 12639 C C . SER F 1 261 ? 31.489 21.759 -44.433 1.00 104.05 261 SER F C 1
ATOM 12640 O O . SER F 1 261 ? 31.802 22.510 -45.364 1.00 106.63 261 SER F O 1
ATOM 12643 N N . HIS F 1 262 ? 32.164 21.715 -43.285 1.00 98.72 262 HIS F N 1
ATOM 12644 C CA . HIS F 1 262 ? 33.343 22.540 -43.029 1.00 99.23 262 HIS F CA 1
ATOM 12645 C C . HIS F 1 262 ? 34.543 21.634 -43.275 1.00 101.16 262 HIS F C 1
ATOM 12646 O O . HIS F 1 262 ? 35.093 21.008 -42.366 1.00 94.35 262 HIS F O 1
ATOM 12653 N N . SER F 1 263 ? 34.938 21.563 -44.551 1.00 102.03 263 SER F N 1
ATOM 12654 C CA . SER F 1 263 ? 35.944 20.595 -44.975 1.00 102.88 263 SER F CA 1
ATOM 12655 C C . SER F 1 263 ? 37.271 20.825 -44.277 1.00 101.38 263 SER F C 1
ATOM 12656 O O . SER F 1 263 ? 38.030 19.874 -44.060 1.00 103.81 263 SER F O 1
ATOM 12659 N N . PHE F 1 264 ? 37.551 22.071 -43.893 1.00 101.81 264 PHE F N 1
ATOM 12660 C CA . PHE F 1 264 ? 38.798 22.373 -43.201 1.00 84.88 264 PHE F CA 1
ATOM 12661 C C . PHE F 1 264 ? 38.916 21.600 -41.896 1.00 98.36 264 PHE F C 1
ATOM 12662 O O . PHE F 1 264 ? 40.031 21.315 -41.445 1.00 101.12 264 PHE F O 1
ATOM 12670 N N . GLY F 1 265 ? 37.790 21.244 -41.283 1.00 87.01 265 GLY F N 1
ATOM 12671 C CA . GLY F 1 265 ? 37.842 20.476 -40.059 1.00 69.75 265 GLY F CA 1
ATOM 12672 C C . GLY F 1 265 ? 37.023 21.039 -38.918 1.00 60.65 265 GLY F C 1
ATOM 12673 O O . GLY F 1 265 ? 36.612 22.202 -38.937 1.00 62.86 265 GLY F O 1
ATOM 12674 N N . TRP F 1 266 ? 36.786 20.198 -37.915 1.00 55.73 266 TRP F N 1
ATOM 12675 C CA . TRP F 1 266 ? 36.064 20.560 -36.704 1.00 52.38 266 TRP F CA 1
ATOM 12676 C C . TRP F 1 266 ? 36.712 19.823 -35.539 1.00 57.05 266 TRP F C 1
ATOM 12677 O O . TRP F 1 266 ? 37.335 18.773 -35.723 1.00 52.87 266 TRP F O 1
ATOM 12688 N N . TRP F 1 267 ? 36.560 20.384 -34.332 1.00 54.45 267 TRP F N 1
ATOM 12689 C CA . TRP F 1 267 ? 37.176 19.836 -33.114 1.00 50.33 267 TRP F CA 1
ATOM 12690 C C . TRP F 1 267 ? 38.707 19.955 -33.170 1.00 53.20 267 TRP F C 1
ATOM 12691 O O . TRP F 1 267 ? 39.437 18.976 -33.017 1.00 51.06 267 TRP F O 1
ATOM 12702 N N . LEU F 1 268 ? 39.183 21.167 -33.439 1.00 57.15 268 LEU F N 1
ATOM 12703 C CA . LEU F 1 268 ? 40.601 21.465 -33.581 1.00 57.10 268 LEU F CA 1
ATOM 12704 C C . LEU F 1 268 ? 41.141 22.159 -32.332 1.00 63.13 268 LEU F C 1
ATOM 12705 O O . LEU F 1 268 ? 40.392 22.646 -31.483 1.00 64.90 268 LEU F O 1
ATOM 12710 N N . ILE F 1 269 ? 42.468 22.209 -32.237 1.00 60.29 269 ILE F N 1
ATOM 12711 C CA . ILE F 1 269 ? 43.169 22.983 -31.215 1.00 63.49 269 ILE F CA 1
ATOM 12712 C C . ILE F 1 269 ? 43.990 24.041 -31.938 1.00 69.23 269 ILE F C 1
ATOM 12713 O O . ILE F 1 269 ? 44.942 23.710 -32.657 1.00 68.27 269 ILE F O 1
ATOM 12718 N N . ARG F 1 270 ? 43.631 25.311 -31.740 1.00 75.04 270 ARG F N 1
ATOM 12719 C CA . ARG F 1 270 ? 44.280 26.434 -32.422 1.00 78.61 270 ARG F CA 1
ATOM 12720 C C . ARG F 1 270 ? 44.253 26.253 -33.939 1.00 66.79 270 ARG F C 1
ATOM 12721 O O . ARG F 1 270 ? 45.243 26.492 -34.633 1.00 73.97 270 ARG F O 1
ATOM 12729 N N . ASN F 1 271 ? 43.100 25.818 -34.456 1.00 72.75 271 ASN F N 1
ATOM 12730 C CA . ASN F 1 271 ? 42.896 25.590 -35.890 1.00 77.05 271 ASN F CA 1
ATOM 12731 C C . ASN F 1 271 ? 43.909 24.603 -36.465 1.00 71.87 271 ASN F C 1
ATOM 12732 O O . ASN F 1 271 ? 44.294 24.700 -37.633 1.00 73.43 271 ASN F O 1
ATOM 12737 N N . ALA F 1 272 ? 44.341 23.644 -35.652 1.00 69.17 272 ALA F N 1
ATOM 12738 C CA . ALA F 1 272 ? 45.270 22.608 -36.076 1.00 69.76 272 ALA F CA 1
ATOM 12739 C C . ALA F 1 272 ? 44.756 21.258 -35.598 1.00 69.54 272 ALA F C 1
ATOM 12740 O O . ALA F 1 272 ? 43.888 21.177 -34.723 1.00 71.68 272 ALA F O 1
ATOM 12742 N N . GLU F 1 273 ? 45.296 20.193 -36.189 1.00 73.55 273 GLU F N 1
ATOM 12743 C CA . GLU F 1 273 ? 44.849 18.850 -35.848 1.00 73.93 273 GLU F CA 1
ATOM 12744 C C . GLU F 1 273 ? 45.056 18.595 -34.360 1.00 67.89 273 GLU F C 1
ATOM 12745 O O . GLU F 1 273 ? 46.131 18.866 -33.816 1.00 78.01 273 GLU F O 1
ATOM 12751 N N . ALA F 1 274 ? 44.028 18.058 -33.706 1.00 61.73 274 ALA F N 1
ATOM 12752 C CA . ALA F 1 274 ? 44.025 18.012 -32.250 1.00 59.42 274 ALA F CA 1
ATOM 12753 C C . ALA F 1 274 ? 44.985 16.956 -31.724 1.00 67.90 274 ALA F C 1
ATOM 12754 O O . ALA F 1 274 ? 45.776 17.229 -30.815 1.00 71.25 274 ALA F O 1
ATOM 12756 N N . GLY F 1 275 ? 44.956 15.752 -32.304 1.00 66.70 275 GLY F N 1
ATOM 12757 C CA . GLY F 1 275 ? 45.790 14.681 -31.779 1.00 66.55 275 GLY F CA 1
ATOM 12758 C C . GLY F 1 275 ? 47.272 14.964 -31.929 1.00 67.32 275 GLY F C 1
ATOM 12759 O O . GLY F 1 275 ? 48.060 14.688 -31.022 1.00 75.24 275 GLY F O 1
ATOM 12760 N N . GLN F 1 276 ? 47.668 15.551 -33.058 1.00 60.18 276 GLN F N 1
ATOM 12761 C CA . GLN F 1 276 ? 49.043 16.013 -33.189 1.00 66.89 276 GLN F CA 1
ATOM 12762 C C . GLN F 1 276 ? 49.334 17.125 -32.188 1.00 72.56 276 GLN F C 1
ATOM 12763 O O . GLN F 1 276 ? 50.440 17.209 -31.643 1.00 76.25 276 GLN F O 1
ATOM 12769 N N . ALA F 1 277 ? 48.335 17.972 -31.911 1.00 74.37 277 ALA F N 1
ATOM 12770 C CA . ALA F 1 277 ? 48.518 19.098 -30.998 1.00 72.99 277 ALA F CA 1
ATOM 12771 C C . ALA F 1 277 ? 48.732 18.653 -29.556 1.00 75.39 277 ALA F C 1
ATOM 12772 O O . ALA F 1 277 ? 49.311 19.407 -28.767 1.00 81.04 277 ALA F O 1
ATOM 12774 N N . LEU F 1 278 ? 48.273 17.455 -29.193 1.00 71.03 278 LEU F N 1
ATOM 12775 C CA . LEU F 1 278 ? 48.449 16.935 -27.843 1.00 79.31 278 LEU F CA 1
ATOM 12776 C C . LEU F 1 278 ? 49.410 15.748 -27.801 1.00 79.28 278 LEU F C 1
ATOM 12777 O O . LEU F 1 278 ? 49.339 14.926 -26.883 1.00 74.31 278 LEU F O 1
ATOM 12782 N N . GLY F 1 279 ? 50.328 15.660 -28.768 1.00 81.82 279 GLY F N 1
ATOM 12783 C CA . GLY F 1 279 ? 51.463 14.761 -28.699 1.00 70.59 279 GLY F CA 1
ATOM 12784 C C . GLY F 1 279 ? 51.364 13.484 -29.512 1.00 73.65 279 GLY F C 1
ATOM 12785 O O . GLY F 1 279 ? 52.340 12.726 -29.547 1.00 71.27 279 GLY F O 1
ATOM 12786 N N . LEU F 1 280 ? 50.228 13.211 -30.150 1.00 71.50 280 LEU F N 1
ATOM 12787 C CA . LEU F 1 280 ? 50.109 12.030 -30.996 1.00 68.50 280 LEU F CA 1
ATOM 12788 C C . LEU F 1 280 ? 50.808 12.248 -32.338 1.00 74.46 280 LEU F C 1
ATOM 12789 O O . LEU F 1 280 ? 51.028 13.381 -32.779 1.00 80.93 280 LEU F O 1
ATOM 12794 N N . LYS F 1 281 ? 51.181 11.142 -32.979 1.00 66.79 281 LYS F N 1
ATOM 12795 C CA . LYS F 1 281 ? 51.823 11.215 -34.284 1.00 71.27 281 LYS F CA 1
ATOM 12796 C C . LYS F 1 281 ? 50.847 11.724 -35.350 1.00 81.93 281 LYS F C 1
ATOM 12797 O O . LYS F 1 281 ? 49.645 11.440 -35.292 1.00 77.00 281 LYS F O 1
ATOM 12803 N N . PRO F 1 282 ? 51.348 12.479 -36.348 1.00 74.90 282 PRO F N 1
ATOM 12804 C CA . PRO F 1 282 ? 50.591 12.973 -37.505 1.00 75.23 282 PRO F CA 1
ATOM 12805 C C . PRO F 1 282 ? 49.715 11.916 -38.177 1.00 73.94 282 PRO F C 1
ATOM 12806 O O . PRO F 1 282 ? 49.033 12.240 -39.151 1.00 73.13 282 PRO F O 1
ATOM 12810 N N . ILE G 1 6 ? 96.011 18.929 -7.009 1.00 92.52 6 ILE G N 1
ATOM 12811 C CA . ILE G 1 6 ? 94.898 18.003 -7.180 1.00 83.09 6 ILE G CA 1
ATOM 12812 C C . ILE G 1 6 ? 95.260 16.917 -8.184 1.00 89.83 6 ILE G C 1
ATOM 12813 O O . ILE G 1 6 ? 95.889 17.191 -9.208 1.00 86.18 6 ILE G O 1
ATOM 12818 N N . ARG G 1 7 ? 94.861 15.682 -7.887 1.00 88.38 7 ARG G N 1
ATOM 12819 C CA . ARG G 1 7 ? 95.124 14.562 -8.781 1.00 91.21 7 ARG G CA 1
ATOM 12820 C C . ARG G 1 7 ? 94.059 14.512 -9.873 1.00 94.35 7 ARG G C 1
ATOM 12821 O O . ARG G 1 7 ? 92.864 14.402 -9.577 1.00 78.53 7 ARG G O 1
ATOM 12829 N N . HIS G 1 8 ? 94.494 14.605 -11.134 1.00 110.99 8 HIS G N 1
ATOM 12830 C CA . HIS G 1 8 ? 93.618 14.439 -12.297 1.00 100.99 8 HIS G CA 1
ATOM 12831 C C . HIS G 1 8 ? 93.603 12.958 -12.674 1.00 105.01 8 HIS G C 1
ATOM 12832 O O . HIS G 1 8 ? 94.214 12.529 -13.655 1.00 116.23 8 HIS G O 1
ATOM 12839 N N . ALA G 1 9 ? 92.888 12.161 -11.881 1.00 96.84 9 ALA G N 1
ATOM 12840 C CA . ALA G 1 9 ? 92.938 10.707 -12.004 1.00 111.88 9 ALA G CA 1
ATOM 12841 C C . ALA G 1 9 ? 91.565 10.149 -12.361 1.00 104.20 9 ALA G C 1
ATOM 12842 O O . ALA G 1 9 ? 90.622 10.258 -11.570 1.00 91.13 9 ALA G O 1
ATOM 12844 N N . ASN G 1 10 ? 91.465 9.542 -13.540 1.00 95.67 10 ASN G N 1
ATOM 12845 C CA . ASN G 1 10 ? 90.272 8.810 -13.958 1.00 100.79 10 ASN G CA 1
ATOM 12846 C C . ASN G 1 10 ? 90.668 7.838 -15.070 1.00 99.81 10 ASN G C 1
ATOM 12847 O O . ASN G 1 10 ? 91.852 7.521 -15.232 1.00 110.31 10 ASN G O 1
ATOM 12852 N N . LYS G 1 11 ? 89.665 7.342 -15.805 1.00 99.27 11 LYS G N 1
ATOM 12853 C CA . LYS G 1 11 ? 89.806 6.434 -16.943 1.00 112.61 11 LYS G CA 1
ATOM 12854 C C . LYS G 1 11 ? 90.060 5.007 -16.467 1.00 117.29 11 LYS G C 1
ATOM 12855 O O . LYS G 1 11 ? 89.160 4.161 -16.527 1.00 106.67 11 LYS G O 1
ATOM 12861 N N . ALA G 1 12 ? 91.275 4.727 -16.001 1.00 126.01 12 ALA G N 1
ATOM 12862 C CA . ALA G 1 12 ? 91.625 3.424 -15.452 1.00 116.78 12 ALA G CA 1
ATOM 12863 C C . ALA G 1 12 ? 91.493 3.363 -13.935 1.00 111.20 12 ALA G C 1
ATOM 12864 O O . ALA G 1 12 ? 91.729 2.301 -13.349 1.00 114.91 12 ALA G O 1
ATOM 12866 N N . THR G 1 13 ? 91.126 4.467 -13.287 1.00 109.42 13 THR G N 1
ATOM 12867 C CA . THR G 1 13 ? 90.973 4.494 -11.838 1.00 109.45 13 THR G CA 1
ATOM 12868 C C . THR G 1 13 ? 89.666 3.845 -11.397 1.00 105.06 13 THR G C 1
ATOM 12869 O O . THR G 1 13 ? 88.602 4.100 -11.969 1.00 94.36 13 THR G O 1
ATOM 12873 N N . SER G 1 14 ? 89.755 3.010 -10.362 1.00 102.43 14 SER G N 1
ATOM 12874 C CA . SER G 1 14 ? 88.590 2.388 -9.753 1.00 100.57 14 SER G CA 1
ATOM 12875 C C . SER G 1 14 ? 87.859 3.377 -8.847 1.00 96.91 14 SER G C 1
ATOM 12876 O O . SER G 1 14 ? 88.431 4.360 -8.368 1.00 99.76 14 SER G O 1
ATOM 12879 N N . SER G 1 15 ? 86.567 3.110 -8.618 1.00 91.60 15 SER G N 1
ATOM 12880 C CA . SER G 1 15 ? 85.794 3.969 -7.723 1.00 94.30 15 SER G CA 1
ATOM 12881 C C . SER G 1 15 ? 86.295 3.891 -6.284 1.00 84.11 15 SER G C 1
ATOM 12882 O O . SER G 1 15 ? 86.251 4.896 -5.560 1.00 77.45 15 SER G O 1
ATOM 12885 N N . ASP G 1 16 ? 86.794 2.726 -5.859 1.00 87.79 16 ASP G N 1
ATOM 12886 C CA . ASP G 1 16 ? 87.397 2.633 -4.534 1.00 93.57 16 ASP G CA 1
ATOM 12887 C C . ASP G 1 16 ? 88.615 3.534 -4.448 1.00 86.56 16 ASP G C 1
ATOM 12888 O O . ASP G 1 16 ? 88.844 4.212 -3.435 1.00 78.65 16 ASP G O 1
ATOM 12893 N N . GLU G 1 17 ? 89.378 3.600 -5.535 1.00 90.85 17 GLU G N 1
ATOM 12894 C CA . GLU G 1 17 ? 90.503 4.516 -5.545 1.00 88.15 17 GLU G CA 1
ATOM 12895 C C . GLU G 1 17 ? 90.014 5.952 -5.466 1.00 82.60 17 GLU G C 1
ATOM 12896 O O . GLU G 1 17 ? 90.531 6.726 -4.657 1.00 92.33 17 GLU G O 1
ATOM 12902 N N . ILE G 1 18 ? 88.956 6.292 -6.213 1.00 81.92 18 ILE G N 1
ATOM 12903 C CA . ILE G 1 18 ? 88.468 7.669 -6.207 1.00 81.88 18 ILE G CA 1
ATOM 12904 C C . ILE G 1 18 ? 88.067 8.077 -4.800 1.00 81.54 18 ILE G C 1
ATOM 12905 O O . ILE G 1 18 ? 88.384 9.183 -4.335 1.00 77.98 18 ILE G O 1
ATOM 12910 N N . VAL G 1 19 ? 87.422 7.162 -4.080 1.00 79.86 19 VAL G N 1
ATOM 12911 C CA . VAL G 1 19 ? 87.076 7.420 -2.691 1.00 81.48 19 VAL G CA 1
ATOM 12912 C C . VAL G 1 19 ? 88.337 7.607 -1.855 1.00 81.63 19 VAL G C 1
ATOM 12913 O O . VAL G 1 19 ? 88.379 8.446 -0.947 1.00 73.43 19 VAL G O 1
ATOM 12917 N N . GLN G 1 20 ? 89.399 6.855 -2.167 1.00 78.49 20 GLN G N 1
ATOM 12918 C CA . GLN G 1 20 ? 90.627 6.973 -1.385 1.00 81.70 20 GLN G CA 1
ATOM 12919 C C . GLN G 1 20 ? 91.331 8.311 -1.614 1.00 85.11 20 GLN G C 1
ATOM 12920 O O . GLN G 1 20 ? 91.793 8.942 -0.652 1.00 82.71 20 GLN G O 1
ATOM 12926 N N . ILE G 1 21 ? 91.433 8.759 -2.873 1.00 78.21 21 ILE G N 1
ATOM 12927 C CA . ILE G 1 21 ? 92.006 10.088 -3.109 1.00 72.06 21 ILE G CA 1
ATOM 12928 C C . ILE G 1 21 ? 91.133 11.150 -2.453 1.00 79.35 21 ILE G C 1
ATOM 12929 O O . ILE G 1 21 ? 91.649 12.150 -1.939 1.00 76.32 21 ILE G O 1
ATOM 12934 N N . LEU G 1 22 ? 89.810 10.960 -2.445 1.00 81.62 22 LEU G N 1
ATOM 12935 C CA . LEU G 1 22 ? 88.950 11.958 -1.816 1.00 76.59 22 LEU G CA 1
ATOM 12936 C C . LEU G 1 22 ? 89.185 12.031 -0.318 1.00 82.41 22 LEU G C 1
ATOM 12937 O O . LEU G 1 22 ? 89.254 13.116 0.266 1.00 64.75 22 LEU G O 1
ATOM 12942 N N . GLU G 1 23 ? 89.337 10.887 0.317 1.00 78.58 23 GLU G N 1
ATOM 12943 C CA . GLU G 1 23 ? 89.541 10.913 1.760 1.00 75.85 23 GLU G CA 1
ATOM 12944 C C . GLU G 1 23 ? 90.942 11.398 2.137 1.00 83.37 23 GLU G C 1
ATOM 12945 O O . GLU G 1 23 ? 91.136 11.887 3.264 1.00 75.48 23 GLU G O 1
ATOM 12951 N N . GLU G 1 24 ? 91.944 11.160 1.283 1.00 78.53 24 GLU G N 1
ATOM 12952 C CA . GLU G 1 24 ? 93.293 11.620 1.598 1.00 70.19 24 GLU G CA 1
ATOM 12953 C C . GLU G 1 24 ? 93.452 13.108 1.323 1.00 71.01 24 GLU G C 1
ATOM 12954 O O . GLU G 1 24 ? 94.114 13.812 2.091 1.00 66.33 24 GLU G O 1
ATOM 12960 N N . ASP G 1 25 ? 92.900 13.599 0.214 1.00 78.37 25 ASP G N 1
ATOM 12961 C CA . ASP G 1 25 ? 93.141 14.966 -0.227 1.00 70.40 25 ASP G CA 1
ATOM 12962 C C . ASP G 1 25 ? 91.953 15.892 -0.039 1.00 62.95 25 ASP G C 1
ATOM 12963 O O . ASP G 1 25 ? 92.152 17.108 0.045 1.00 62.74 25 ASP G O 1
ATOM 12968 N N . GLY G 1 26 ? 90.741 15.356 0.047 1.00 63.89 26 GLY G N 1
ATOM 12969 C CA . GLY G 1 26 ? 89.554 16.176 0.128 1.00 63.77 26 GLY G CA 1
ATOM 12970 C C . GLY G 1 26 ? 89.041 16.672 -1.204 1.00 61.44 26 GLY G C 1
ATOM 12971 O O . GLY G 1 26 ? 88.027 17.379 -1.233 1.00 61.01 26 GLY G O 1
ATOM 12972 N N . VAL G 1 27 ? 89.700 16.317 -2.306 1.00 62.37 27 VAL G N 1
ATOM 12973 C CA . VAL G 1 27 ? 89.298 16.766 -3.633 1.00 71.30 27 VAL G CA 1
ATOM 12974 C C . VAL G 1 27 ? 89.916 15.818 -4.650 1.00 70.47 27 VAL G C 1
ATOM 12975 O O . VAL G 1 27 ? 91.011 15.290 -4.444 1.00 69.59 27 VAL G O 1
ATOM 12979 N N . VAL G 1 28 ? 89.196 15.583 -5.745 1.00 74.80 28 VAL G N 1
ATOM 12980 C CA . VAL G 1 28 ? 89.668 14.693 -6.800 1.00 73.32 28 VAL G CA 1
ATOM 12981 C C . VAL G 1 28 ? 89.084 15.167 -8.122 1.00 77.21 28 VAL G C 1
ATOM 12982 O O . VAL G 1 28 ? 87.997 15.745 -8.166 1.00 77.71 28 VAL G O 1
ATOM 12986 N N . ILE G 1 29 ? 89.814 14.923 -9.208 1.00 78.92 29 ILE G N 1
ATOM 12987 C CA . ILE G 1 29 ? 89.392 15.314 -10.548 1.00 82.34 29 ILE G CA 1
ATOM 12988 C C . ILE G 1 29 ? 89.183 14.046 -11.367 1.00 83.70 29 ILE G C 1
ATOM 12989 O O . ILE G 1 29 ? 90.124 13.266 -11.562 1.00 89.90 29 ILE G O 1
ATOM 12994 N N . VAL G 1 30 ? 87.950 13.829 -11.820 1.00 91.84 30 VAL G N 1
ATOM 12995 C CA . VAL G 1 30 ? 87.607 12.725 -12.711 1.00 95.10 30 VAL G CA 1
ATOM 12996 C C . VAL G 1 30 ? 87.480 13.276 -14.130 1.00 89.47 30 VAL G C 1
ATOM 12997 O O . VAL G 1 30 ? 86.593 14.089 -14.427 1.00 86.87 30 VAL G O 1
ATOM 13001 N N . GLU G 1 31 ? 88.398 12.859 -14.997 1.00 100.17 31 GLU G N 1
ATOM 13002 C CA . GLU G 1 31 ? 88.396 13.299 -16.384 1.00 100.91 31 GLU G CA 1
ATOM 13003 C C . GLU G 1 31 ? 87.306 12.594 -17.187 1.00 104.82 31 GLU G C 1
ATOM 13004 O O . GLU G 1 31 ? 86.984 11.426 -16.950 1.00 107.62 31 GLU G O 1
ATOM 13010 N N . SER G 1 32 ? 86.754 13.324 -18.160 1.00 112.07 32 SER G N 1
ATOM 13011 C CA . SER G 1 32 ? 85.832 12.785 -19.167 1.00 106.45 32 SER G CA 1
ATOM 13012 C C . SER G 1 32 ? 84.672 12.022 -18.527 1.00 100.26 32 SER G C 1
ATOM 13013 O O . SER G 1 32 ? 84.331 10.905 -18.923 1.00 100.43 32 SER G O 1
ATOM 13016 N N . PHE G 1 33 ? 84.060 12.643 -17.516 1.00 95.05 33 PHE G N 1
ATOM 13017 C CA . PHE G 1 33 ? 82.972 11.988 -16.798 1.00 94.89 33 PHE G CA 1
ATOM 13018 C C . PHE G 1 33 ? 81.699 11.923 -17.638 1.00 93.41 33 PHE G C 1
ATOM 13019 O O . PHE G 1 33 ? 81.021 10.889 -17.671 1.00 91.94 33 PHE G O 1
ATOM 13027 N N . LEU G 1 34 ? 81.357 13.014 -18.315 1.00 91.76 34 LEU G N 1
ATOM 13028 C CA . LEU G 1 34 ? 80.197 13.071 -19.192 1.00 95.04 34 LEU G CA 1
ATOM 13029 C C . LEU G 1 34 ? 80.652 13.074 -20.643 1.00 100.47 34 LEU G C 1
ATOM 13030 O O . LEU G 1 34 ? 81.648 13.718 -20.988 1.00 112.77 34 LEU G O 1
ATOM 13035 N N . SER G 1 35 ? 79.925 12.352 -21.489 1.00 93.96 35 SER G N 1
ATOM 13036 C CA . SER G 1 35 ? 80.209 12.414 -22.912 1.00 101.76 35 SER G CA 1
ATOM 13037 C C . SER G 1 35 ? 79.922 13.822 -23.417 1.00 106.69 35 SER G C 1
ATOM 13038 O O . SER G 1 35 ? 79.090 14.545 -22.861 1.00 105.64 35 SER G O 1
ATOM 13041 N N . SER G 1 36 ? 80.645 14.229 -24.463 1.00 108.15 36 SER G N 1
ATOM 13042 C CA . SER G 1 36 ? 80.425 15.564 -25.008 1.00 111.32 36 SER G CA 1
ATOM 13043 C C . SER G 1 36 ? 78.996 15.727 -25.511 1.00 113.31 36 SER G C 1
ATOM 13044 O O . SER G 1 36 ? 78.414 16.815 -25.398 1.00 109.75 36 SER G O 1
ATOM 13047 N N . ASP G 1 37 ? 78.398 14.648 -26.023 1.00 103.01 37 ASP G N 1
ATOM 13048 C CA . ASP G 1 37 ? 76.989 14.700 -26.392 1.00 102.97 37 ASP G CA 1
ATOM 13049 C C . ASP G 1 37 ? 76.109 14.865 -25.160 1.00 101.67 37 ASP G C 1
ATOM 13050 O O . ASP G 1 37 ? 75.088 15.556 -25.211 1.00 101.72 37 ASP G O 1
ATOM 13055 N N . LEU G 1 38 ? 76.480 14.229 -24.047 1.00 98.59 38 LEU G N 1
ATOM 13056 C CA . LEU G 1 38 ? 75.721 14.412 -22.814 1.00 93.17 38 LEU G CA 1
ATOM 13057 C C . LEU G 1 38 ? 75.827 15.847 -22.310 1.00 96.05 38 LEU G C 1
ATOM 13058 O O . LEU G 1 38 ? 74.839 16.414 -21.820 1.00 90.47 38 LEU G O 1
ATOM 13063 N N . VAL G 1 39 ? 77.010 16.456 -22.438 1.00 98.42 39 VAL G N 1
ATOM 13064 C CA . VAL G 1 39 ? 77.175 17.854 -22.044 1.00 97.24 39 VAL G CA 1
ATOM 13065 C C . VAL G 1 39 ? 76.331 18.755 -22.932 1.00 92.29 39 VAL G C 1
ATOM 13066 O O . VAL G 1 39 ? 75.718 19.725 -22.462 1.00 90.19 39 VAL G O 1
ATOM 13070 N N . GLN G 1 40 ? 76.255 18.428 -24.225 1.00 95.21 40 GLN G N 1
ATOM 13071 C CA . GLN G 1 40 ? 75.450 19.238 -25.130 1.00 93.15 40 GLN G CA 1
ATOM 13072 C C . GLN G 1 40 ? 73.964 19.061 -24.846 1.00 100.15 40 GLN G C 1
ATOM 13073 O O . GLN G 1 40 ? 73.194 20.023 -24.926 1.00 96.28 40 GLN G O 1
ATOM 13079 N N . LYS G 1 41 ? 73.553 17.847 -24.469 1.00 101.09 41 LYS G N 1
ATOM 13080 C CA . LYS G 1 41 ? 72.160 17.611 -24.109 1.00 95.56 41 LYS G CA 1
ATOM 13081 C C . LYS G 1 41 ? 71.784 18.383 -22.852 1.00 102.04 41 LYS G C 1
ATOM 13082 O O . LYS G 1 41 ? 70.706 18.992 -22.784 1.00 92.45 41 LYS G O 1
ATOM 13088 N N . LEU G 1 42 ? 72.686 18.409 -21.867 1.00 91.24 42 LEU G N 1
ATOM 13089 C CA . LEU G 1 42 ? 72.420 19.152 -20.643 1.00 82.67 42 LEU G CA 1
ATOM 13090 C C . LEU G 1 42 ? 72.318 20.645 -20.926 1.00 89.24 42 LEU G C 1
ATOM 13091 O O . LEU G 1 42 ? 71.386 21.311 -20.463 1.00 85.02 42 LEU G O 1
ATOM 13096 N N . ASN G 1 43 ? 73.259 21.187 -21.708 1.00 90.10 43 ASN G N 1
ATOM 13097 C CA . ASN G 1 43 ? 73.210 22.612 -22.029 1.00 90.01 43 ASN G CA 1
ATOM 13098 C C . ASN G 1 43 ? 71.966 22.963 -22.839 1.00 102.95 43 ASN G C 1
ATOM 13099 O O . ASN G 1 43 ? 71.368 24.027 -22.638 1.00 99.36 43 ASN G O 1
ATOM 13104 N N . ASP G 1 44 ? 71.543 22.071 -23.743 1.00 105.51 44 ASP G N 1
ATOM 13105 C CA . ASP G 1 44 ? 70.361 22.353 -24.552 1.00 100.48 44 ASP G CA 1
ATOM 13106 C C . ASP G 1 44 ? 69.104 22.377 -23.695 1.00 104.03 44 ASP G C 1
ATOM 13107 O O . ASP G 1 44 ? 68.260 23.267 -23.847 1.00 99.00 44 ASP G O 1
ATOM 13112 N N . GLU G 1 45 ? 68.961 21.404 -22.791 1.00 104.22 45 GLU G N 1
ATOM 13113 C CA . GLU G 1 45 ? 67.807 21.409 -21.898 1.00 101.45 45 GLU G CA 1
ATOM 13114 C C . GLU G 1 45 ? 67.856 22.572 -20.912 1.00 99.35 45 GLU G C 1
ATOM 13115 O O . GLU G 1 45 ? 66.805 23.061 -20.482 1.00 99.54 45 GLU G O 1
ATOM 13121 N N . LEU G 1 46 ? 69.054 23.026 -20.543 1.00 88.67 46 LEU G N 1
ATOM 13122 C CA . LEU G 1 46 ? 69.185 24.028 -19.495 1.00 91.78 46 LEU G CA 1
ATOM 13123 C C . LEU G 1 46 ? 69.087 25.466 -19.994 1.00 94.65 46 LEU G C 1
ATOM 13124 O O . LEU G 1 46 ? 68.637 26.337 -19.239 1.00 88.40 46 LEU G O 1
ATOM 13129 N N . ASP G 1 47 ? 69.476 25.725 -21.253 1.00 90.94 47 ASP G N 1
ATOM 13130 C CA . ASP G 1 47 ? 69.531 27.099 -21.761 1.00 97.35 47 ASP G CA 1
ATOM 13131 C C . ASP G 1 47 ? 68.216 27.847 -21.690 1.00 100.27 47 ASP G C 1
ATOM 13132 O O . ASP G 1 47 ? 68.205 28.988 -21.198 1.00 95.58 47 ASP G O 1
ATOM 13137 N N . PRO G 1 48 ? 67.093 27.297 -22.145 1.00 95.81 48 PRO G N 1
ATOM 13138 C CA . PRO G 1 48 ? 65.860 28.059 -21.981 1.00 100.35 48 PRO G CA 1
ATOM 13139 C C . PRO G 1 48 ? 65.566 28.337 -20.532 1.00 92.99 48 PRO G C 1
ATOM 13140 O O . PRO G 1 48 ? 64.958 29.346 -20.247 1.00 95.68 48 PRO G O 1
ATOM 13144 N N . HIS G 1 49 ? 65.902 27.459 -19.576 1.00 102.65 49 HIS G N 1
ATOM 13145 C CA . HIS G 1 49 ? 65.473 27.831 -18.242 1.00 95.03 49 HIS G CA 1
ATOM 13146 C C . HIS G 1 49 ? 66.474 28.824 -17.636 1.00 94.40 49 HIS G C 1
ATOM 13147 O O . HIS G 1 49 ? 66.129 29.563 -16.702 1.00 89.20 49 HIS G O 1
ATOM 13154 N N . LEU G 1 50 ? 67.725 28.879 -18.132 1.00 95.56 50 LEU G N 1
ATOM 13155 C CA . LEU G 1 50 ? 68.596 29.969 -17.672 1.00 99.17 50 LEU G CA 1
ATOM 13156 C C . LEU G 1 50 ? 68.130 31.306 -18.220 1.00 100.89 50 LEU G C 1
ATOM 13157 O O . LEU G 1 50 ? 68.201 32.317 -17.521 1.00 97.64 50 LEU G O 1
ATOM 13162 N N . ALA G 1 51 ? 67.605 31.313 -19.451 1.00 92.05 51 ALA G N 1
ATOM 13163 C CA . ALA G 1 51 ? 67.118 32.564 -20.029 1.00 92.22 51 ALA G CA 1
ATOM 13164 C C . ALA G 1 51 ? 65.866 33.091 -19.332 1.00 95.05 51 ALA G C 1
ATOM 13165 O O . ALA G 1 51 ? 65.665 34.307 -19.268 1.00 102.97 51 ALA G O 1
ATOM 13167 N N . ALA G 1 52 ? 65.015 32.202 -18.820 1.00 94.68 52 ALA G N 1
ATOM 13168 C CA . ALA G 1 52 ? 63.742 32.568 -18.209 1.00 95.78 52 ALA G CA 1
ATOM 13169 C C . ALA G 1 52 ? 63.823 32.820 -16.704 1.00 109.53 52 ALA G C 1
ATOM 13170 O O . ALA G 1 52 ? 62.778 32.819 -16.041 1.00 113.79 52 ALA G O 1
ATOM 13172 N N . LEU G 1 53 ? 65.022 33.018 -16.145 1.00 111.62 53 LEU G N 1
ATOM 13173 C CA . LEU G 1 53 ? 65.159 32.973 -14.690 1.00 106.56 53 LEU G CA 1
ATOM 13174 C C . LEU G 1 53 ? 64.273 34.006 -14.002 1.00 116.82 53 LEU G C 1
ATOM 13175 O O . LEU G 1 53 ? 63.785 33.762 -12.892 1.00 124.95 53 LEU G O 1
ATOM 13180 N N . TYR G 1 54 ? 64.021 35.140 -14.648 1.00 119.78 54 TYR G N 1
ATOM 13181 C CA . TYR G 1 54 ? 63.026 36.103 -14.184 1.00 117.71 54 TYR G CA 1
ATOM 13182 C C . TYR G 1 54 ? 62.121 36.515 -15.340 1.00 111.71 54 TYR G C 1
ATOM 13183 O O . TYR G 1 54 ? 61.844 37.695 -15.567 1.00 100.29 54 TYR G O 1
ATOM 13192 N N . ASP G 1 55 ? 61.663 35.509 -16.088 1.00 113.78 55 ASP G N 1
ATOM 13193 C CA . ASP G 1 55 ? 60.579 35.617 -17.070 1.00 113.66 55 ASP G CA 1
ATOM 13194 C C . ASP G 1 55 ? 60.912 36.473 -18.291 1.00 131.76 55 ASP G C 1
ATOM 13195 O O . ASP G 1 55 ? 61.642 37.459 -18.206 1.00 137.81 55 ASP G O 1
ATOM 13200 N N . TYR G 1 63 ? 70.376 46.823 -21.448 1.00 101.67 63 TYR G N 1
ATOM 13201 C CA . TYR G 1 63 ? 71.811 47.089 -21.407 1.00 97.70 63 TYR G CA 1
ATOM 13202 C C . TYR G 1 63 ? 72.398 46.679 -20.075 1.00 103.05 63 TYR G C 1
ATOM 13203 O O . TYR G 1 63 ? 73.417 47.220 -19.645 1.00 106.34 63 TYR G O 1
ATOM 13212 N N . HIS G 1 64 ? 71.765 45.715 -19.421 1.00 107.94 64 HIS G N 1
ATOM 13213 C CA . HIS G 1 64 ? 72.127 45.318 -18.064 1.00 113.93 64 HIS G CA 1
ATOM 13214 C C . HIS G 1 64 ? 72.306 43.809 -18.037 1.00 117.80 64 HIS G C 1
ATOM 13215 O O . HIS G 1 64 ? 71.456 43.073 -17.521 1.00 122.30 64 HIS G O 1
ATOM 13222 N N . PRO G 1 65 ? 73.410 43.313 -18.595 1.00 116.23 65 PRO G N 1
ATOM 13223 C CA . PRO G 1 65 ? 73.643 41.865 -18.598 1.00 117.81 65 PRO G CA 1
ATOM 13224 C C . PRO G 1 65 ? 73.778 41.342 -17.177 1.00 125.02 65 PRO G C 1
ATOM 13225 O O . PRO G 1 65 ? 74.322 42.010 -16.294 1.00 127.36 65 PRO G O 1
ATOM 13229 N N . VAL G 1 66 ? 73.278 40.130 -16.965 1.00 122.17 66 VAL G N 1
ATOM 13230 C CA . VAL G 1 66 ? 73.349 39.480 -15.663 1.00 120.14 66 VAL G CA 1
ATOM 13231 C C . VAL G 1 66 ? 74.605 38.616 -15.645 1.00 115.06 66 VAL G C 1
ATOM 13232 O O . VAL G 1 66 ? 74.694 37.617 -16.363 1.00 120.86 66 VAL G O 1
ATOM 13236 N N . THR G 1 67 ? 75.584 39.011 -14.829 1.00 109.63 67 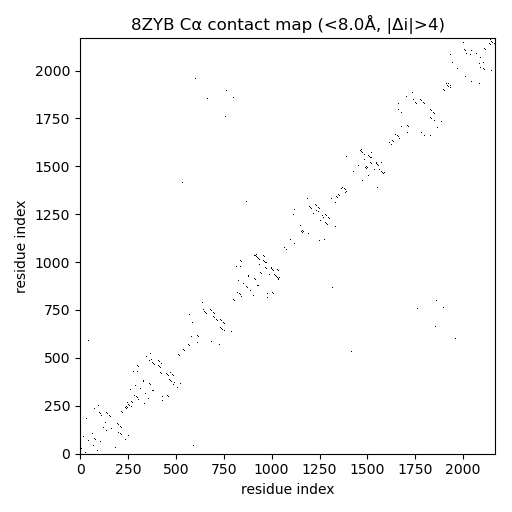THR G N 1
ATOM 13237 C CA . THR G 1 67 ? 76.837 38.270 -14.765 1.00 128.32 67 THR G CA 1
ATOM 13238 C C . THR G 1 67 ? 76.694 36.954 -14.007 1.00 124.12 67 THR G C 1
ATOM 13239 O O . THR G 1 67 ? 77.245 35.924 -14.432 1.00 119.74 67 THR G O 1
ATOM 13243 N N . THR G 1 68 ? 75.960 36.950 -12.896 1.00 124.96 68 THR G N 1
ATOM 13244 C CA . THR G 1 68 ? 75.870 35.773 -12.031 1.00 122.08 68 THR G CA 1
ATOM 13245 C C . THR G 1 68 ? 74.485 35.150 -12.118 1.00 117.28 68 THR G C 1
ATOM 13246 O O . THR G 1 68 ? 73.472 35.865 -12.109 1.00 109.68 68 THR G O 1
ATOM 13250 N N . LYS G 1 69 ? 74.442 33.820 -12.246 1.00 107.36 69 LYS G N 1
ATOM 13251 C CA . LYS G 1 69 ? 73.143 33.108 -12.336 1.00 99.60 69 LYS G CA 1
ATOM 13252 C C . LYS G 1 69 ? 73.214 31.785 -11.565 1.00 97.36 69 LYS G C 1
ATOM 13253 O O . LYS G 1 69 ? 74.199 31.043 -11.752 1.00 95.59 69 LYS G O 1
ATOM 13259 N N . GLN G 1 70 ? 72.198 31.506 -10.748 1.00 88.18 70 GLN G N 1
ATOM 13260 C CA . GLN G 1 70 ? 72.142 30.245 -9.969 1.00 94.89 70 GLN G CA 1
ATOM 13261 C C . GLN G 1 70 ? 70.748 29.620 -10.126 1.00 90.61 70 GLN G C 1
ATOM 13262 O O . GLN G 1 70 ? 69.756 30.333 -9.891 1.00 89.65 70 GLN G O 1
ATOM 13268 N N . MET G 1 71 ? 70.680 28.339 -10.481 1.00 90.84 71 MET G N 1
ATOM 13269 C CA . MET G 1 71 ? 69.370 27.696 -10.750 1.00 84.76 71 MET G CA 1
ATOM 13270 C C . MET G 1 71 ? 69.327 26.283 -10.159 1.00 84.69 71 MET G C 1
ATOM 13271 O O . MET G 1 71 ? 70.287 25.538 -10.390 1.00 93.83 71 MET G O 1
ATOM 13276 N N . ASN G 1 72 ? 68.227 25.916 -9.495 1.00 85.58 72 ASN G N 1
ATOM 13277 C CA . ASN G 1 72 ? 68.096 24.596 -8.885 1.00 87.82 72 ASN G CA 1
ATOM 13278 C C . ASN G 1 72 ? 66.736 24.025 -9.281 1.00 86.62 72 ASN G C 1
ATOM 13279 O O . ASN G 1 72 ? 66.109 24.474 -10.247 1.00 87.09 72 ASN G O 1
ATOM 13284 N N . ASP G 1 73 ? 66.292 23.000 -8.549 1.00 87.09 73 ASP G N 1
ATOM 13285 C CA . ASP G 1 73 ? 65.134 22.190 -8.927 1.00 88.18 73 ASP G CA 1
ATOM 13286 C C . ASP G 1 73 ? 65.356 21.562 -10.296 1.00 87.82 73 ASP G C 1
ATOM 13287 O O . ASP G 1 73 ? 64.469 21.543 -11.152 1.00 88.90 73 ASP G O 1
ATOM 13292 N N . LEU G 1 74 ? 66.568 21.058 -10.498 1.00 77.50 74 LEU G N 1
ATOM 13293 C CA . LEU G 1 74 ? 66.916 20.423 -11.763 1.00 72.61 74 LEU G CA 1
ATOM 13294 C C . LEU G 1 74 ? 65.996 19.262 -12.129 1.00 72.43 74 LEU G C 1
ATOM 13295 O O . LEU G 1 74 ? 65.659 19.145 -13.320 1.00 65.63 74 LEU G O 1
ATOM 13300 N N . PRO G 1 75 ? 65.599 18.357 -11.215 1.00 69.66 75 PRO G N 1
ATOM 13301 C CA . PRO G 1 75 ? 64.738 17.245 -11.661 1.00 74.54 75 PRO G CA 1
ATOM 13302 C C . PRO G 1 75 ? 63.460 17.708 -12.342 1.00 75.08 75 PRO G C 1
ATOM 13303 O O . PRO G 1 75 ? 63.018 17.076 -13.306 1.00 84.17 75 PRO G O 1
ATOM 13307 N N . ALA G 1 76 ? 62.858 18.804 -11.890 1.00 79.96 76 ALA G N 1
ATOM 13308 C CA . ALA G 1 76 ? 61.715 19.338 -12.621 1.00 75.06 76 ALA G CA 1
ATOM 13309 C C . ALA G 1 76 ? 62.132 19.924 -13.966 1.00 78.93 76 ALA G C 1
ATOM 13310 O O . ALA G 1 76 ? 61.327 19.951 -14.905 1.00 96.49 76 ALA G O 1
ATOM 13312 N N . ARG G 1 77 ? 63.380 20.379 -14.084 1.00 79.24 77 ARG G N 1
ATOM 13313 C CA . ARG G 1 77 ? 63.809 21.179 -15.225 1.00 74.80 77 ARG G CA 1
ATOM 13314 C C . ARG G 1 77 ? 64.506 20.383 -16.323 1.00 72.94 77 ARG G C 1
ATOM 13315 O O . ARG G 1 77 ? 64.374 20.741 -17.492 1.00 78.09 77 ARG G O 1
ATOM 13323 N N . SER G 1 78 ? 65.217 19.302 -16.014 1.00 81.44 78 SER G N 1
ATOM 13324 C CA . SER G 1 78 ? 66.024 18.618 -17.022 1.00 73.28 78 SER G CA 1
ATOM 13325 C C . SER G 1 78 ? 65.748 17.122 -16.990 1.00 81.29 78 SER G C 1
ATOM 13326 O O . SER G 1 78 ? 65.798 16.504 -15.922 1.00 85.19 78 SER G O 1
ATOM 13329 N N . GLN G 1 79 ? 65.445 16.542 -18.155 1.00 87.16 79 GLN G N 1
ATOM 13330 C CA . GLN G 1 79 ? 65.223 15.100 -18.204 1.00 86.23 79 GLN G CA 1
ATOM 13331 C C . GLN G 1 79 ? 66.521 14.319 -18.026 1.00 81.04 79 GLN G C 1
ATOM 13332 O O . GLN G 1 79 ? 66.540 13.287 -17.346 1.00 74.75 79 GLN G O 1
ATOM 13338 N N . THR G 1 80 ? 67.611 14.775 -18.645 1.00 72.74 80 THR G N 1
ATOM 13339 C CA . THR G 1 80 ? 68.866 14.048 -18.506 1.00 84.80 80 THR G CA 1
ATOM 13340 C C . THR G 1 80 ? 69.369 14.083 -17.067 1.00 86.25 80 THR G C 1
ATOM 13341 O O . THR G 1 80 ? 69.972 13.112 -16.597 1.00 74.23 80 THR G O 1
ATOM 13345 N N . PHE G 1 81 ? 69.135 15.189 -16.356 1.00 87.64 81 PHE G N 1
ATOM 13346 C CA . PHE G 1 81 ? 69.406 15.208 -14.923 1.00 80.65 81 PHE G CA 1
ATOM 13347 C C . PHE G 1 81 ? 68.469 14.262 -14.183 1.00 82.80 81 PHE G C 1
ATOM 13348 O O . PHE G 1 81 ? 68.865 13.631 -13.197 1.00 88.46 81 PHE G O 1
ATOM 13356 N N . ARG G 1 82 ? 67.222 14.149 -14.653 1.00 81.08 82 ARG G N 1
ATOM 13357 C CA . ARG G 1 82 ? 66.249 13.270 -14.009 1.00 77.11 82 ARG G CA 1
ATOM 13358 C C . ARG G 1 82 ? 66.680 11.814 -14.089 1.00 79.57 82 ARG G C 1
ATOM 13359 O O . ARG G 1 82 ? 66.525 11.056 -13.123 1.00 67.78 82 ARG G O 1
ATOM 13367 N N . GLN G 1 83 ? 67.231 11.410 -15.233 1.00 81.09 83 GLN G N 1
ATOM 13368 C CA . GLN G 1 83 ? 67.548 10.016 -15.506 1.00 84.41 83 GLN G CA 1
ATOM 13369 C C . GLN G 1 83 ? 69.045 9.744 -15.455 1.00 90.87 83 GLN G C 1
ATOM 13370 O O . GLN G 1 83 ? 69.496 8.902 -14.673 1.00 90.37 83 GLN G O 1
ATOM 13376 N N . ASP G 1 84 ? 69.830 10.445 -16.275 1.00 90.14 84 ASP G N 1
ATOM 13377 C CA . ASP G 1 84 ? 71.234 10.089 -16.441 1.00 88.28 84 ASP G CA 1
ATOM 13378 C C . ASP G 1 84 ? 72.059 10.456 -15.213 1.00 83.60 84 ASP G C 1
ATOM 13379 O O . ASP G 1 84 ? 72.825 9.632 -14.701 1.00 85.41 84 ASP G O 1
ATOM 13384 N N . LEU G 1 85 ? 71.916 11.689 -14.722 1.00 84.87 85 LEU G N 1
ATOM 13385 C CA . LEU G 1 85 ? 72.781 12.142 -13.638 1.00 79.21 85 LEU G CA 1
ATOM 13386 C C . LEU G 1 85 ? 72.392 11.515 -12.306 1.00 81.78 85 LEU G C 1
ATOM 13387 O O . LEU G 1 85 ? 73.262 11.074 -11.545 1.00 77.68 85 LEU G O 1
ATOM 13392 N N . LEU G 1 86 ? 71.092 11.458 -12.008 1.00 79.58 86 LEU G N 1
ATOM 13393 C CA . LEU G 1 86 ? 70.645 10.920 -10.728 1.00 70.80 86 LEU G CA 1
ATOM 13394 C C . LEU G 1 86 ? 70.859 9.419 -10.619 1.00 65.31 86 LEU G C 1
ATOM 13395 O O . LEU G 1 86 ? 70.841 8.883 -9.507 1.00 66.04 86 LEU G O 1
ATOM 13400 N N . ASN G 1 87 ? 71.036 8.727 -11.741 1.00 72.20 87 ASN G N 1
ATOM 13401 C CA . ASN G 1 87 ? 71.287 7.293 -11.746 1.00 78.64 87 ASN G CA 1
ATOM 13402 C C . ASN G 1 87 ? 72.732 6.949 -12.084 1.00 75.87 87 ASN G C 1
ATOM 13403 O O . ASN G 1 87 ? 73.038 5.772 -12.309 1.00 71.80 87 ASN G O 1
ATOM 13408 N N . ASN G 1 88 ? 73.619 7.942 -12.154 1.00 66.95 88 ASN G N 1
ATOM 13409 C CA . ASN G 1 88 ? 74.987 7.680 -12.581 1.00 74.95 88 ASN G CA 1
ATOM 13410 C C . ASN G 1 88 ? 75.657 6.714 -11.612 1.00 76.60 88 ASN G C 1
ATOM 13411 O O . ASN G 1 88 ? 75.583 6.884 -10.392 1.00 69.40 88 ASN G O 1
ATOM 13416 N N . THR G 1 89 ? 76.320 5.697 -12.163 1.00 71.93 89 THR G N 1
ATOM 13417 C CA . THR G 1 89 ? 76.836 4.629 -11.316 1.00 76.24 89 THR G CA 1
ATOM 13418 C C . THR G 1 89 ? 78.032 5.090 -10.493 1.00 71.21 89 THR G C 1
ATOM 13419 O O . THR G 1 89 ? 78.161 4.726 -9.315 1.00 69.90 89 THR G O 1
ATOM 13423 N N . LEU G 1 90 ? 78.902 5.913 -11.084 1.00 71.97 90 LEU G N 1
ATOM 13424 C CA . LEU G 1 90 ? 80.090 6.361 -10.367 1.00 74.80 90 LEU G CA 1
ATOM 13425 C C . LEU G 1 90 ? 79.725 7.265 -9.197 1.00 73.05 90 LEU G C 1
ATOM 13426 O O . LEU G 1 90 ? 80.305 7.146 -8.113 1.00 71.99 90 LEU G O 1
ATOM 13431 N N . ILE G 1 91 ? 78.742 8.149 -9.384 1.00 71.23 91 ILE G N 1
ATOM 13432 C CA . ILE G 1 91 ? 78.348 9.053 -8.307 1.00 60.70 91 ILE G CA 1
ATOM 13433 C C . ILE G 1 91 ? 77.816 8.258 -7.123 1.00 63.79 91 ILE G C 1
ATOM 13434 O O . ILE G 1 91 ? 78.110 8.565 -5.961 1.00 67.04 91 ILE G O 1
ATOM 13439 N N . HIS G 1 92 ? 77.080 7.183 -7.401 1.00 65.97 92 HIS G N 1
ATOM 13440 C CA . HIS G 1 92 ? 76.490 6.398 -6.323 1.00 65.33 92 HIS G CA 1
ATOM 13441 C C . HIS G 1 92 ? 77.521 5.520 -5.628 1.00 64.77 92 HIS G C 1
ATOM 13442 O O . HIS G 1 92 ? 77.463 5.345 -4.406 1.00 60.77 92 HIS G O 1
ATOM 13449 N N . LYS G 1 93 ? 78.464 4.944 -6.380 1.00 69.38 93 LYS G N 1
ATOM 13450 C CA . LYS G 1 93 ? 79.518 4.182 -5.716 1.00 67.72 93 LYS G CA 1
ATOM 13451 C C . LYS G 1 93 ? 80.407 5.091 -4.875 1.00 70.76 93 LYS G C 1
ATOM 13452 O O . LYS G 1 93 ? 80.816 4.718 -3.767 1.00 73.17 93 LYS G O 1
ATOM 13458 N N . VAL G 1 94 ? 80.691 6.302 -5.364 1.00 65.02 94 VAL G N 1
ATOM 13459 C CA . VAL G 1 94 ? 81.456 7.244 -4.558 1.00 70.13 94 VAL G CA 1
ATOM 13460 C C . VAL G 1 94 ? 80.668 7.661 -3.326 1.00 66.43 94 VAL G C 1
ATOM 13461 O O . VAL G 1 94 ? 81.247 7.850 -2.252 1.00 64.36 94 VAL G O 1
ATOM 13465 N N . CYS G 1 95 ? 79.342 7.772 -3.437 1.00 67.75 95 CYS G N 1
ATOM 13466 C CA . CYS G 1 95 ? 78.540 8.111 -2.265 1.00 60.39 95 CYS G CA 1
ATOM 13467 C C . CYS G 1 95 ? 78.561 6.986 -1.237 1.00 69.36 95 CYS G C 1
ATOM 13468 O O . CYS G 1 95 ? 78.703 7.240 -0.032 1.00 74.62 95 CYS G O 1
ATOM 13471 N N . GLU G 1 96 ? 78.422 5.737 -1.692 1.00 69.11 96 GLU G N 1
ATOM 13472 C CA . GLU G 1 96 ? 78.464 4.617 -0.758 1.00 67.46 96 GLU G CA 1
ATOM 13473 C C . GLU G 1 96 ? 79.824 4.524 -0.083 1.00 76.58 96 GLU G C 1
ATOM 13474 O O . GLU G 1 96 ? 79.904 4.313 1.132 1.00 81.81 96 GLU G O 1
ATOM 13480 N N . GLY G 1 97 ? 80.901 4.763 -0.837 1.00 75.17 97 GLY G N 1
ATOM 13481 C CA . GLY G 1 97 ? 82.226 4.715 -0.244 1.00 67.37 97 GLY G CA 1
ATOM 13482 C C . GLY G 1 97 ? 82.510 5.874 0.690 1.00 72.70 97 GLY G C 1
ATOM 13483 O O . GLY G 1 97 ? 83.246 5.719 1.670 1.00 73.14 97 GLY G O 1
ATOM 13484 N N . PHE G 1 98 ? 81.931 7.044 0.411 1.00 72.06 98 PHE G N 1
ATOM 13485 C CA . PHE G 1 98 ? 82.169 8.218 1.241 1.00 72.21 98 PHE G CA 1
ATOM 13486 C C . PHE G 1 98 ? 81.401 8.130 2.549 1.00 69.89 98 PHE G C 1
ATOM 13487 O O . PHE G 1 98 ? 81.917 8.508 3.607 1.00 69.65 98 PHE G O 1
ATOM 13495 N N . TYR G 1 99 ? 80.163 7.648 2.495 1.00 64.25 99 TYR G N 1
ATOM 13496 C CA . TYR G 1 99 ? 79.385 7.573 3.721 1.00 68.99 99 TYR G CA 1
ATOM 13497 C C . TYR G 1 99 ? 79.736 6.336 4.542 1.00 80.68 99 TYR G C 1
ATOM 13498 O O . TYR G 1 99 ? 79.753 6.403 5.777 1.00 89.77 99 TYR G O 1
ATOM 13507 N N . GLY G 1 100 ? 80.033 5.204 3.900 1.00 88.70 100 GLY G N 1
ATOM 13508 C CA . GLY G 1 100 ? 80.652 4.108 4.602 1.00 83.06 100 GLY G CA 1
ATOM 13509 C C . GLY G 1 100 ? 79.739 3.364 5.549 1.00 93.28 100 GLY G C 1
ATOM 13510 O O . GLY G 1 100 ? 78.513 3.322 5.392 1.00 92.47 100 GLY G O 1
ATOM 13511 N N . PRO G 1 101 ? 80.351 2.733 6.552 1.00 94.37 101 PRO G N 1
ATOM 13512 C CA . PRO G 1 101 ? 79.576 1.855 7.443 1.00 100.99 101 PRO G CA 1
ATOM 13513 C C . PRO G 1 101 ? 78.533 2.603 8.255 1.00 108.58 101 PRO G C 1
ATOM 13514 O O . PRO G 1 101 ? 77.352 2.236 8.230 1.00 103.49 101 PRO G O 1
ATOM 13518 N N . THR G 1 102 ? 78.949 3.644 8.985 1.00 103.58 102 THR G N 1
ATOM 13519 C CA . THR G 1 102 ? 78.091 4.273 9.987 1.00 111.68 102 THR G CA 1
ATOM 13520 C C . THR G 1 102 ? 76.898 5.029 9.392 1.00 103.49 102 THR G C 1
ATOM 13521 O O . THR G 1 102 ? 75.881 5.193 10.078 1.00 114.12 102 THR G O 1
ATOM 13525 N N . VAL G 1 103 ? 76.985 5.514 8.153 1.00 71.86 103 VAL G N 1
ATOM 13526 C CA . VAL G 1 103 ? 75.903 6.343 7.622 1.00 74.80 103 VAL G CA 1
ATOM 13527 C C . VAL G 1 103 ? 74.777 5.487 7.047 1.00 75.23 103 VAL G C 1
ATOM 13528 O O . VAL G 1 103 ? 73.643 5.510 7.539 1.00 60.91 103 VAL G O 1
ATOM 13532 N N . GLY G 1 104 ? 75.077 4.715 6.005 1.00 74.42 104 GLY G N 1
ATOM 13533 C CA . GLY G 1 104 ? 74.095 3.851 5.378 1.00 73.33 104 GLY G CA 1
ATOM 13534 C C . GLY G 1 104 ? 73.374 4.427 4.170 1.00 63.45 104 GLY G C 1
ATOM 13535 O O . GLY G 1 104 ? 73.522 3.897 3.065 1.00 81.93 104 GLY G O 1
ATOM 13536 N N . ASP G 1 105 ? 72.594 5.493 4.344 1.00 61.49 105 ASP G N 1
ATOM 13537 C CA . ASP G 1 105 ? 71.793 6.044 3.256 1.00 60.71 105 ASP G CA 1
ATOM 13538 C C . ASP G 1 105 ? 72.060 7.533 3.072 1.00 53.47 105 ASP G C 1
ATOM 13539 O O . ASP G 1 105 ? 72.478 8.237 3.996 1.00 54.02 105 ASP G O 1
ATOM 13544 N N . TYR G 1 106 ? 71.759 8.013 1.867 1.00 49.52 106 TYR G N 1
ATOM 13545 C CA . TYR G 1 106 ? 72.038 9.390 1.490 1.00 47.65 106 TYR G CA 1
ATOM 13546 C C . TYR G 1 106 ? 70.995 9.857 0.484 1.00 50.31 106 TYR G C 1
ATOM 13547 O O . TYR G 1 106 ? 70.267 9.054 -0.106 1.00 55.11 106 TYR G O 1
ATOM 13556 N N . TRP G 1 107 ? 70.937 11.173 0.294 1.00 52.09 107 TRP G N 1
ATOM 13557 C CA . TRP G 1 107 ? 70.067 11.784 -0.703 1.00 52.12 107 TRP G CA 1
ATOM 13558 C C . TRP G 1 107 ? 70.692 13.101 -1.137 1.00 47.68 107 TRP G C 1
ATOM 13559 O O . TRP G 1 107 ? 71.623 13.607 -0.506 1.00 47.98 107 TRP G O 1
ATOM 13570 N N . MET G 1 108 ? 70.182 13.646 -2.238 1.00 51.44 108 MET G N 1
ATOM 13571 C CA . MET G 1 108 ? 70.737 14.875 -2.783 1.00 44.42 108 MET G CA 1
ATOM 13572 C C . MET G 1 108 ? 70.148 16.064 -2.043 1.00 49.03 108 MET G C 1
ATOM 13573 O O . MET G 1 108 ? 68.926 16.192 -1.922 1.00 51.68 108 MET G O 1
ATOM 13578 N N . SER G 1 109 ? 71.017 16.940 -1.555 1.00 51.79 109 SER G N 1
ATOM 13579 C CA . SER G 1 109 ? 70.531 18.133 -0.884 1.00 52.91 109 SER G CA 1
ATOM 13580 C C . SER G 1 109 ? 70.329 19.282 -1.856 1.00 52.48 109 SER G C 1
ATOM 13581 O O . SER G 1 109 ? 69.357 20.037 -1.734 1.00 49.49 109 SER G O 1
ATOM 13584 N N . HIS G 1 110 ? 71.216 19.414 -2.837 1.00 50.76 110 HIS G N 1
ATOM 13585 C CA . HIS G 1 110 ? 71.139 20.568 -3.722 1.00 48.14 110 HIS G CA 1
ATOM 13586 C C . HIS G 1 110 ? 71.679 20.211 -5.095 1.00 54.20 110 HIS G C 1
ATOM 13587 O O . HIS G 1 110 ? 72.811 19.742 -5.217 1.00 65.50 110 HIS G O 1
ATOM 13594 N N . GLY G 1 111 ? 70.881 20.455 -6.122 1.00 54.24 111 GLY G N 1
ATOM 13595 C CA . GLY G 1 111 ? 71.367 20.330 -7.477 1.00 50.73 111 GLY G CA 1
ATOM 13596 C C . GLY G 1 111 ? 71.234 21.639 -8.221 1.00 68.17 111 GLY G C 1
ATOM 13597 O O . GLY G 1 111 ? 70.118 22.106 -8.461 1.00 76.25 111 GLY G O 1
ATOM 13598 N N . GLY G 1 112 ? 72.357 22.251 -8.580 1.00 70.88 112 GLY G N 1
ATOM 13599 C CA . GLY G 1 112 ? 72.282 23.560 -9.193 1.00 73.32 112 GLY G CA 1
ATOM 13600 C C . GLY G 1 112 ? 73.239 23.806 -10.338 1.00 76.90 112 GLY G C 1
ATOM 13601 O O . GLY G 1 112 ? 74.395 23.382 -10.311 1.00 72.01 112 GLY G O 1
ATOM 13602 N N . VAL G 1 113 ? 72.765 24.534 -11.339 1.00 87.04 113 VAL G N 1
ATOM 13603 C CA . VAL G 1 113 ? 73.610 25.046 -12.407 1.00 78.80 113 VAL G CA 1
ATOM 13604 C C . VAL G 1 113 ? 74.017 26.465 -12.022 1.00 75.06 113 VAL G C 1
ATOM 13605 O O . VAL G 1 113 ? 73.182 27.265 -11.580 1.00 77.84 113 VAL G O 1
ATOM 13609 N N . LEU G 1 114 ? 75.311 26.748 -12.163 1.00 86.15 114 LEU G N 1
ATOM 13610 C CA . LEU G 1 114 ? 76.005 27.975 -11.789 1.00 80.39 114 LEU G CA 1
ATOM 13611 C C . LEU G 1 114 ? 76.658 28.614 -13.003 1.00 82.47 114 LEU G C 1
ATOM 13612 O O . LEU G 1 114 ? 77.345 27.941 -13.773 1.00 87.59 114 LEU G O 1
ATOM 13617 N N . GLU G 1 115 ? 76.487 29.928 -13.125 1.00 85.32 115 GLU G N 1
ATOM 13618 C CA . GLU G 1 115 ? 76.944 30.731 -14.251 1.00 101.77 115 GLU G CA 1
ATOM 13619 C C . GLU G 1 115 ? 77.655 31.964 -13.718 1.00 99.44 115 GLU G C 1
ATOM 13620 O O . GLU G 1 115 ? 77.027 32.810 -13.073 1.00 100.49 115 GLU G O 1
ATOM 13626 N N . ARG G 1 116 ? 78.945 32.088 -14.008 1.00 98.57 116 ARG G N 1
ATOM 13627 C CA . ARG G 1 116 ? 79.624 33.372 -13.828 1.00 103.38 116 ARG G CA 1
ATOM 13628 C C . ARG G 1 116 ? 80.039 33.907 -15.189 1.00 102.95 116 ARG G C 1
ATOM 13629 O O . ARG G 1 116 ? 80.719 33.215 -15.948 1.00 97.72 116 ARG G O 1
ATOM 13637 N N . GLY G 1 117 ? 79.606 35.124 -15.498 1.00 106.76 117 GLY G N 1
ATOM 13638 C CA . GLY G 1 117 ? 79.998 35.799 -16.712 1.00 113.84 117 GLY G CA 1
ATOM 13639 C C . GLY G 1 117 ? 81.216 36.677 -16.507 1.00 115.51 117 GLY G C 1
ATOM 13640 O O . GLY G 1 117 ? 81.912 36.571 -15.490 1.00 111.31 117 GLY G O 1
ATOM 13641 N N . PRO G 1 118 ? 81.494 37.564 -17.460 1.00 115.16 118 PRO G N 1
ATOM 13642 C CA . PRO G 1 118 ? 82.665 38.439 -17.331 1.00 117.50 118 PRO G CA 1
ATOM 13643 C C . PRO G 1 118 ? 82.575 39.357 -16.122 1.00 114.44 118 PRO G C 1
ATOM 13644 O O . PRO G 1 118 ? 81.493 39.819 -15.744 1.00 111.58 118 PRO G O 1
ATOM 13648 N N . GLY G 1 119 ? 83.730 39.618 -15.512 1.00 119.46 119 GLY G N 1
ATOM 13649 C CA . GLY G 1 119 ? 83.833 40.553 -14.408 1.00 114.20 119 GLY G CA 1
ATOM 13650 C C . GLY G 1 119 ? 83.442 40.030 -13.043 1.00 111.63 119 GLY G C 1
ATOM 13651 O O . GLY G 1 119 ? 83.221 40.839 -12.136 1.00 109.10 119 GLY G O 1
ATOM 13652 N N . THR G 1 120 ? 83.324 38.719 -12.864 1.00 108.86 120 THR G N 1
ATOM 13653 C CA . THR G 1 120 ? 82.907 38.206 -11.561 1.00 113.39 120 THR G CA 1
ATOM 13654 C C . THR G 1 120 ? 84.056 38.284 -10.557 1.00 105.85 120 THR G C 1
ATOM 13655 O O . THR G 1 120 ? 85.172 37.850 -10.863 1.00 104.92 120 THR G O 1
ATOM 13659 N N . PRO G 1 121 ? 83.819 38.829 -9.365 1.00 111.72 121 PRO G N 1
ATOM 13660 C CA . PRO G 1 121 ? 84.888 38.967 -8.365 1.00 107.44 121 PRO G CA 1
ATOM 13661 C C . PRO G 1 121 ? 85.359 37.631 -7.793 1.00 110.60 121 PRO G C 1
ATOM 13662 O O . PRO G 1 121 ? 84.629 36.637 -7.768 1.00 106.91 121 PRO G O 1
ATOM 13666 N N . ILE G 1 122 ? 86.614 37.640 -7.320 1.00 98.51 122 ILE G N 1
ATOM 13667 C CA . ILE G 1 122 ? 87.198 36.493 -6.624 1.00 101.22 122 ILE G CA 1
ATOM 13668 C C . ILE G 1 122 ? 86.406 36.171 -5.355 1.00 95.85 122 ILE G C 1
ATOM 13669 O O . ILE G 1 122 ? 85.906 37.066 -4.660 1.00 93.56 122 ILE G O 1
ATOM 13674 N N . GLN G 1 123 ? 86.265 34.876 -5.066 1.00 95.32 123 GLN G N 1
ATOM 13675 C CA . GLN G 1 123 ? 85.555 34.393 -3.884 1.00 91.48 123 GLN G CA 1
ATOM 13676 C C . GLN G 1 123 ? 86.493 34.206 -2.691 1.00 88.89 123 GLN G C 1
ATOM 13677 O O . GLN G 1 123 ? 87.692 33.970 -2.848 1.00 104.77 123 GLN G O 1
ATOM 13683 N N . SER G 1 124 ? 85.930 34.319 -1.489 1.00 84.10 124 SER G N 1
ATOM 13684 C CA . SER G 1 124 ? 86.679 34.030 -0.270 1.00 79.71 124 SER G CA 1
ATOM 13685 C C . SER G 1 124 ? 86.867 32.528 -0.096 1.00 76.30 124 SER G C 1
ATOM 13686 O O . SER G 1 124 ? 85.975 31.740 -0.426 1.00 83.18 124 SER G O 1
ATOM 13689 N N . LEU G 1 125 ? 88.016 32.124 0.454 1.00 84.20 125 LEU G N 1
ATOM 13690 C CA . LEU G 1 125 ? 88.154 30.731 0.867 1.00 75.56 125 LEU G CA 1
ATOM 13691 C C . LEU G 1 125 ? 87.151 30.409 1.960 1.00 65.20 125 LEU G C 1
ATOM 13692 O O . LEU G 1 125 ? 86.951 31.188 2.894 1.00 70.13 125 LEU G O 1
ATOM 13697 N N . HIS G 1 126 ? 86.517 29.252 1.832 1.00 61.02 126 HIS G N 1
ATOM 13698 C CA . HIS G 1 126 ? 85.409 28.901 2.698 1.00 63.90 126 HIS G CA 1
ATOM 13699 C C . HIS G 1 126 ? 85.232 27.392 2.670 1.00 60.96 126 HIS G C 1
ATOM 13700 O O . HIS G 1 126 ? 85.790 26.696 1.817 1.00 55.95 126 HIS G O 1
ATOM 13707 N N . ARG G 1 127 ? 84.464 26.896 3.636 1.00 60.21 127 ARG G N 1
ATOM 13708 C CA . ARG G 1 127 ? 83.999 25.517 3.664 1.00 63.87 127 ARG G CA 1
ATOM 13709 C C . ARG G 1 127 ? 82.476 25.548 3.642 1.00 57.92 127 ARG G C 1
ATOM 13710 O O . ARG G 1 127 ? 81.862 26.302 4.404 1.00 54.10 127 ARG G O 1
ATOM 13718 N N . ASP G 1 128 ? 81.865 24.738 2.773 1.00 55.39 128 ASP G N 1
ATOM 13719 C CA . ASP G 1 128 ? 80.406 24.751 2.677 1.00 55.52 128 ASP G CA 1
ATOM 13720 C C . ASP G 1 128 ? 79.750 24.305 3.983 1.00 56.73 128 ASP G C 1
ATOM 13721 O O . ASP G 1 128 ? 78.732 24.879 4.409 1.00 59.14 128 ASP G O 1
ATOM 13726 N N . GLU G 1 129 ? 80.378 23.369 4.696 1.00 57.28 129 GLU G N 1
ATOM 13727 C CA . GLU G 1 129 ? 79.791 22.869 5.932 1.00 46.14 129 GLU G CA 1
ATOM 13728 C C . GLU G 1 129 ? 79.817 23.904 7.043 1.00 41.59 129 GLU G C 1
ATOM 13729 O O . GLU G 1 129 ? 79.412 23.590 8.168 1.00 46.39 129 GLU G O 1
ATOM 13735 N N . ALA G 1 130 ? 80.282 25.121 6.754 1.00 45.71 130 ALA G N 1
ATOM 13736 C CA . ALA G 1 130 ? 80.108 26.229 7.684 1.00 53.33 130 ALA G CA 1
ATOM 13737 C C . ALA G 1 130 ? 78.638 26.565 7.906 1.00 56.58 130 ALA G C 1
ATOM 13738 O O . ALA G 1 130 ? 78.316 27.209 8.912 1.00 48.73 130 ALA G O 1
ATOM 13740 N N . VAL G 1 131 ? 77.737 26.140 7.010 1.00 48.03 131 VAL G N 1
ATOM 13741 C CA . VAL G 1 131 ? 76.319 26.413 7.244 1.00 51.23 131 VAL G CA 1
ATOM 13742 C C . VAL G 1 131 ? 75.747 25.595 8.397 1.00 55.39 131 VAL G C 1
ATOM 13743 O O . VAL G 1 131 ? 74.598 25.820 8.796 1.00 50.71 131 VAL G O 1
ATOM 13747 N N . PHE G 1 132 ? 76.531 24.667 8.961 1.00 50.04 132 PHE G N 1
ATOM 13748 C CA . PHE G 1 132 ? 76.136 23.822 10.086 1.00 47.94 132 PHE G CA 1
ATOM 13749 C C . PHE G 1 132 ? 77.146 24.040 11.202 1.00 47.92 132 PHE G C 1
ATOM 13750 O O . PHE G 1 132 ? 78.096 23.259 11.344 1.00 46.50 132 PHE G O 1
ATOM 13758 N N . PRO G 1 133 ? 76.973 25.085 12.015 1.00 46.95 133 PRO G N 1
ATOM 13759 C CA . PRO G 1 133 ? 77.974 25.360 13.067 1.00 41.62 133 PRO G CA 1
ATOM 13760 C C . PRO G 1 133 ? 78.157 24.203 14.040 1.00 47.68 133 PRO G C 1
ATOM 13761 O O . PRO G 1 133 ? 79.275 23.967 14.521 1.00 51.45 133 PRO G O 1
ATOM 13765 N N . ALA G 1 134 ? 77.088 23.452 14.325 1.00 58.72 134 ALA G N 1
ATOM 13766 C CA . ALA G 1 134 ? 77.200 22.306 15.228 1.00 44.72 134 ALA G CA 1
ATOM 13767 C C . ALA G 1 134 ? 78.096 21.214 14.650 1.00 42.50 134 ALA G C 1
ATOM 13768 O O . ALA G 1 134 ? 78.775 20.512 15.405 1.00 63.71 134 ALA G O 1
ATOM 13770 N N . ILE G 1 135 ? 78.114 21.046 13.327 1.00 38.70 135 ILE G N 1
ATOM 13771 C CA . ILE G 1 135 ? 79.055 20.115 12.706 1.00 48.53 135 ILE G CA 1
ATOM 13772 C C . ILE G 1 135 ? 80.397 20.785 12.444 1.00 51.69 135 ILE G C 1
ATOM 13773 O O . ILE G 1 135 ? 81.453 20.189 12.673 1.00 48.21 135 ILE G O 1
ATOM 13778 N N . HIS G 1 136 ? 80.362 22.042 11.993 1.00 51.10 136 HIS G N 1
ATOM 13779 C CA . HIS G 1 136 ? 81.580 22.748 11.611 1.00 49.57 136 HIS G CA 1
ATOM 13780 C C . HIS G 1 136 ? 82.524 22.929 12.795 1.00 50.85 136 HIS G C 1
ATOM 13781 O O . HIS G 1 136 ? 83.740 23.044 12.602 1.00 54.10 136 HIS G O 1
ATOM 13788 N N . SER G 1 137 ? 81.995 22.946 14.021 1.00 50.09 137 SER G N 1
ATOM 13789 C CA . SER G 1 137 ? 82.837 23.149 15.196 1.00 48.87 137 SER G CA 1
ATOM 13790 C C . SER G 1 137 ? 83.663 21.923 15.577 1.00 47.15 137 SER G C 1
ATOM 13791 O O . SER G 1 137 ? 84.553 22.040 16.424 1.00 46.93 137 SER G O 1
ATOM 13794 N N . LEU G 1 138 ? 83.373 20.750 15.015 1.00 46.35 138 LEU G N 1
ATOM 13795 C CA . LEU G 1 138 ? 84.200 19.573 15.260 1.00 47.61 138 LEU G CA 1
ATOM 13796 C C . LEU G 1 138 ? 85.434 19.513 14.364 1.00 54.34 138 LEU G C 1
ATOM 13797 O O . LEU G 1 138 ? 86.296 18.655 14.584 1.00 51.17 138 LEU G O 1
ATOM 13802 N N . SER G 1 139 ? 85.532 20.391 13.368 1.00 53.90 139 SER G N 1
ATOM 13803 C CA . SER G 1 139 ? 86.707 20.515 12.490 1.00 57.62 139 SER G CA 1
ATOM 13804 C C . SER G 1 139 ? 86.944 19.171 11.804 1.00 53.27 139 SER G C 1
ATOM 13805 O O . SER G 1 139 ? 85.987 18.578 11.283 1.00 52.08 139 SER G O 1
ATOM 13808 N N . GLY G 1 140 ? 88.173 18.658 11.771 1.00 58.20 140 GLY G N 1
ATOM 13809 C CA . GLY G 1 140 ? 88.472 17.481 10.980 1.00 59.06 140 GLY G CA 1
ATOM 13810 C C . GLY G 1 140 ? 88.063 16.164 11.595 1.00 55.77 140 GLY G C 1
ATOM 13811 O O . GLY G 1 140 ? 88.082 15.143 10.901 1.00 58.69 140 GLY G O 1
ATOM 13812 N N . SER G 1 141 ? 87.687 16.160 12.869 1.00 60.02 141 SER G N 1
ATOM 13813 C CA . SER G 1 141 ? 87.193 14.956 13.520 1.00 52.11 141 SER G CA 1
ATOM 13814 C C . SER G 1 141 ? 85.716 14.707 13.254 1.00 51.11 141 SER G C 1
ATOM 13815 O O . SER G 1 141 ? 85.190 13.679 13.691 1.00 60.61 141 SER G O 1
ATOM 13818 N N . GLY G 1 142 ? 85.041 15.618 12.555 1.00 63.48 142 GLY G N 1
ATOM 13819 C CA . GLY G 1 142 ? 83.618 15.528 12.331 1.00 61.34 142 GLY G CA 1
ATOM 13820 C C . GLY G 1 142 ? 83.207 14.457 11.340 1.00 57.97 142 GLY G C 1
ATOM 13821 O O . GLY G 1 142 ? 83.995 14.002 10.502 1.00 54.79 142 GLY G O 1
ATOM 13822 N N . PRO G 1 143 ? 81.947 14.025 11.435 1.00 53.78 143 PRO G N 1
ATOM 13823 C CA . PRO G 1 143 ? 81.454 12.980 10.539 1.00 52.49 143 PRO G CA 1
ATOM 13824 C C . PRO G 1 143 ? 81.352 13.499 9.099 1.00 56.31 143 PRO G C 1
ATOM 13825 O O . PRO G 1 143 ? 81.208 14.705 8.886 1.00 51.88 143 PRO G O 1
ATOM 13829 N N . PRO G 1 144 ? 81.440 12.607 8.119 1.00 56.11 144 PRO G N 1
ATOM 13830 C CA . PRO G 1 144 ? 81.150 13.041 6.740 1.00 53.88 144 PRO G CA 1
ATOM 13831 C C . PRO G 1 144 ? 79.706 13.505 6.618 1.00 53.30 144 PRO G C 1
ATOM 13832 O O . PRO G 1 144 ? 78.778 12.813 7.038 1.00 46.37 144 PRO G O 1
ATOM 13836 N N . VAL G 1 145 ? 79.517 14.677 6.007 1.00 56.64 145 VAL G N 1
ATOM 13837 C CA . VAL G 1 145 ? 78.176 15.222 5.818 1.00 51.48 145 VAL G CA 1
ATOM 13838 C C . VAL G 1 145 ? 77.951 15.572 4.353 1.00 39.87 145 VAL G C 1
ATOM 13839 O O . VAL G 1 145 ? 77.158 14.929 3.663 1.00 55.82 145 VAL G O 1
ATOM 13843 N N . MET G 1 146 ? 78.689 16.554 3.854 1.00 38.39 146 MET G N 1
ATOM 13844 C CA . MET G 1 146 ? 78.478 17.094 2.522 1.00 37.32 146 MET G CA 1
ATOM 13845 C C . MET G 1 146 ? 79.435 16.435 1.539 1.00 51.48 146 MET G C 1
ATOM 13846 O O . MET G 1 146 ? 80.638 16.340 1.807 1.00 61.58 146 MET G O 1
ATOM 13851 N N . LEU G 1 147 ? 78.905 15.988 0.403 1.00 51.36 147 LEU G N 1
ATOM 13852 C CA . LEU G 1 147 ? 79.733 15.461 -0.678 1.00 49.81 147 LEU G CA 1
ATOM 13853 C C . LEU G 1 147 ? 79.307 16.146 -1.967 1.00 51.53 147 LEU G C 1
ATOM 13854 O O . LEU G 1 147 ? 78.138 16.060 -2.351 1.00 58.81 147 LEU G O 1
ATOM 13859 N N . HIS G 1 148 ? 80.240 16.828 -2.632 1.00 54.23 148 HIS G N 1
ATOM 13860 C CA . HIS G 1 148 ? 79.919 17.737 -3.725 1.00 55.48 148 HIS G CA 1
ATOM 13861 C C . HIS G 1 148 ? 80.550 17.250 -5.020 1.00 55.45 148 HIS G C 1
ATOM 13862 O O . HIS G 1 148 ? 81.779 17.126 -5.109 1.00 62.69 148 HIS G O 1
ATOM 13869 N N . PHE G 1 149 ? 79.705 16.995 -6.021 1.00 66.16 149 PHE G N 1
ATOM 13870 C CA . PHE G 1 149 ? 80.132 16.633 -7.369 1.00 68.12 149 PHE G CA 1
ATOM 13871 C C . PHE G 1 149 ? 79.943 17.855 -8.270 1.00 67.84 149 PHE G C 1
ATOM 13872 O O . PHE G 1 149 ? 78.811 18.284 -8.505 1.00 69.03 149 PHE G O 1
ATOM 13880 N N . PHE G 1 150 ? 81.044 18.401 -8.787 1.00 73.87 150 PHE G N 1
ATOM 13881 C CA . PHE G 1 150 ? 81.076 19.655 -9.539 1.00 71.23 150 PHE G CA 1
ATOM 13882 C C . PHE G 1 150 ? 81.397 19.316 -10.993 1.00 75.95 150 PHE G C 1
ATOM 13883 O O . PHE G 1 150 ? 82.557 19.081 -11.337 1.00 72.60 150 PHE G O 1
ATOM 13891 N N . ILE G 1 151 ? 80.366 19.278 -11.837 1.00 75.31 151 ILE G N 1
ATOM 13892 C CA . ILE G 1 151 ? 80.451 18.813 -13.215 1.00 73.43 151 ILE G CA 1
ATOM 13893 C C . ILE G 1 151 ? 80.643 19.989 -14.159 1.00 79.85 151 ILE G C 1
ATOM 13894 O O . ILE G 1 151 ? 80.176 21.110 -13.911 1.00 77.83 151 ILE G O 1
ATOM 13899 N N . ALA G 1 152 ? 81.311 19.707 -15.275 1.00 83.59 152 ALA G N 1
ATOM 13900 C CA . ALA G 1 152 ? 81.548 20.688 -16.319 1.00 92.93 152 ALA G CA 1
ATOM 13901 C C . ALA G 1 152 ? 80.346 20.912 -17.215 1.00 90.48 152 ALA G C 1
ATOM 13902 O O . ALA G 1 152 ? 79.669 19.968 -17.631 1.00 101.30 152 ALA G O 1
ATOM 13904 N N . LEU G 1 153 ? 80.128 22.177 -17.557 1.00 86.37 153 LEU G N 1
ATOM 13905 C CA . LEU G 1 153 ? 79.336 22.548 -18.712 1.00 94.74 153 LEU G CA 1
ATOM 13906 C C . LEU G 1 153 ? 80.019 23.632 -19.528 1.00 95.89 153 LEU G C 1
ATOM 13907 O O . LEU G 1 153 ? 79.457 24.082 -20.534 1.00 97.60 153 LEU G O 1
ATOM 13912 N N . SER G 1 154 ? 81.216 24.053 -19.124 1.00 90.08 154 SER G N 1
ATOM 13913 C CA . SER G 1 154 ? 82.068 24.930 -19.911 1.00 93.49 154 SER G CA 1
ATOM 13914 C C . SER G 1 154 ? 83.511 24.664 -19.504 1.00 100.61 154 SER G C 1
ATOM 13915 O O . SER G 1 154 ? 83.784 23.941 -18.542 1.00 102.02 154 SER G O 1
ATOM 13918 N N . ASP G 1 155 ? 84.439 25.243 -20.261 1.00 103.13 155 ASP G N 1
ATOM 13919 C CA . ASP G 1 155 ? 85.855 25.076 -19.961 1.00 106.51 155 ASP G CA 1
ATOM 13920 C C . ASP G 1 155 ? 86.201 25.717 -18.620 1.00 108.93 155 ASP G C 1
ATOM 13921 O O . ASP G 1 155 ? 85.657 26.761 -18.253 1.00 114.49 155 ASP G O 1
ATOM 13926 N N . PHE G 1 156 ? 87.106 25.075 -17.878 1.00 113.20 156 PHE G N 1
ATOM 13927 C CA . PHE G 1 156 ? 87.595 25.584 -16.594 1.00 111.95 156 PHE G CA 1
ATOM 13928 C C . PHE G 1 156 ? 89.005 26.113 -16.769 1.00 108.60 156 PHE G C 1
ATOM 13929 O O . PHE G 1 156 ? 89.977 25.353 -16.728 1.00 105.67 156 PHE G O 1
ATOM 13937 N N . THR G 1 157 ? 89.113 27.417 -16.936 1.00 112.56 157 THR G N 1
ATOM 13938 C CA . THR G 1 157 ? 90.396 28.075 -17.065 1.00 115.59 157 THR G CA 1
ATOM 13939 C C . THR G 1 157 ? 90.684 28.866 -15.796 1.00 116.09 157 THR G C 1
ATOM 13940 O O . THR G 1 157 ? 89.768 29.268 -15.072 1.00 113.38 157 THR G O 1
ATOM 13944 N N . ALA G 1 158 ? 91.970 29.062 -15.505 1.00 115.14 158 ALA G N 1
ATOM 13945 C CA . ALA G 1 158 ? 92.318 30.038 -14.481 1.00 115.47 158 ALA G CA 1
ATOM 13946 C C . ALA G 1 158 ? 91.876 31.428 -14.909 1.00 107.12 158 ALA G C 1
ATOM 13947 O O . ALA G 1 158 ? 91.581 32.283 -14.064 1.00 105.81 158 ALA G O 1
ATOM 13949 N N . GLU G 1 159 ? 91.809 31.651 -16.223 1.00 112.03 159 GLU G N 1
ATOM 13950 C CA . GLU G 1 159 ? 91.445 32.946 -16.783 1.00 114.11 159 GLU G CA 1
ATOM 13951 C C . GLU G 1 159 ? 89.970 33.273 -16.561 1.00 115.31 159 GLU G C 1
ATOM 13952 O O . GLU G 1 159 ? 89.618 34.435 -16.322 1.00 116.83 159 GLU G O 1
ATOM 13958 N N . ASN G 1 160 ? 89.089 32.277 -16.670 1.00 111.61 160 ASN G N 1
ATOM 13959 C CA . ASN G 1 160 ? 87.662 32.479 -16.446 1.00 107.39 160 ASN G CA 1
ATOM 13960 C C . ASN G 1 160 ? 87.252 32.114 -15.028 1.00 112.13 160 ASN G C 1
ATOM 13961 O O . ASN G 1 160 ? 86.058 32.133 -14.704 1.00 108.69 160 ASN G O 1
ATOM 13966 N N . GLY G 1 161 ? 88.229 31.778 -14.183 1.00 109.65 161 GLY G N 1
ATOM 13967 C CA . GLY G 1 161 ? 88.060 31.585 -12.756 1.00 107.68 161 GLY G CA 1
ATOM 13968 C C . GLY G 1 161 ? 87.803 30.184 -12.250 1.00 112.61 161 GLY G C 1
ATOM 13969 O O . GLY G 1 161 ? 86.936 30.035 -11.382 1.00 113.94 161 GLY G O 1
ATOM 13970 N N . ALA G 1 162 ? 88.558 29.176 -12.694 1.00 106.58 162 ALA G N 1
ATOM 13971 C CA . ALA G 1 162 ? 88.303 27.814 -12.224 1.00 103.00 162 ALA G CA 1
ATOM 13972 C C . ALA G 1 162 ? 88.453 27.741 -10.709 1.00 99.15 162 ALA G C 1
ATOM 13973 O O . ALA G 1 162 ? 89.243 28.482 -10.117 1.00 102.19 162 ALA G O 1
ATOM 13975 N N . THR G 1 163 ? 87.606 26.921 -10.081 1.00 95.46 163 THR G N 1
ATOM 13976 C CA . THR G 1 163 ? 87.561 26.830 -8.628 1.00 81.54 163 THR G CA 1
ATOM 13977 C C . THR G 1 163 ? 88.891 26.310 -8.105 1.00 89.61 163 THR G C 1
ATOM 13978 O O . THR G 1 163 ? 89.493 25.406 -8.691 1.00 90.42 163 THR G O 1
ATOM 13982 N N . GLN G 1 164 ? 89.351 26.890 -6.997 1.00 95.55 164 GLN G N 1
ATOM 13983 C CA . GLN G 1 164 ? 90.599 26.510 -6.350 1.00 92.78 164 GLN G CA 1
ATOM 13984 C C . GLN G 1 164 ? 90.348 25.724 -5.066 1.00 86.36 164 GLN G C 1
ATOM 13985 O O . GLN G 1 164 ? 89.326 25.901 -4.397 1.00 81.20 164 GLN G O 1
ATOM 13991 N N . PHE G 1 165 ? 91.304 24.859 -4.718 1.00 85.63 165 PHE G N 1
ATOM 13992 C CA . PHE G 1 165 ? 91.185 23.982 -3.560 1.00 80.97 165 PHE G CA 1
ATOM 13993 C C . PHE G 1 165 ? 92.497 23.958 -2.787 1.00 81.88 165 PHE G C 1
ATOM 13994 O O . PHE G 1 165 ? 93.569 24.200 -3.347 1.00 82.16 165 PHE G O 1
ATOM 14002 N N . ILE G 1 166 ? 92.403 23.648 -1.499 1.00 73.72 166 ILE G N 1
ATOM 14003 C CA . ILE G 1 166 ? 93.560 23.399 -0.650 1.00 82.75 166 ILE G CA 1
ATOM 14004 C C . ILE G 1 166 ? 93.504 21.941 -0.214 1.00 73.36 166 ILE G C 1
ATOM 14005 O O . ILE G 1 166 ? 92.749 21.582 0.691 1.00 64.27 166 ILE G O 1
ATOM 14010 N N . PRO G 1 167 ? 94.296 21.069 -0.837 1.00 71.48 167 PRO G N 1
ATOM 14011 C CA . PRO G 1 167 ? 94.207 19.640 -0.516 1.00 67.66 167 PRO G CA 1
ATOM 14012 C C . PRO G 1 167 ? 94.553 19.365 0.938 1.00 74.02 167 PRO G C 1
ATOM 14013 O O . PRO G 1 167 ? 95.471 19.964 1.502 1.00 73.51 167 PRO G O 1
ATOM 14017 N N . GLY G 1 168 ? 93.815 18.433 1.538 1.00 66.77 168 GLY G N 1
ATOM 14018 C CA . GLY G 1 168 ? 94.049 18.041 2.908 1.00 61.66 168 GLY G CA 1
ATOM 14019 C C . GLY G 1 168 ? 93.460 18.963 3.950 1.00 59.82 168 GLY G C 1
ATOM 14020 O O . GLY G 1 168 ? 93.546 18.652 5.144 1.00 58.61 168 GLY G O 1
ATOM 14021 N N . SER G 1 169 ? 92.834 20.070 3.542 1.00 63.93 169 SER G N 1
ATOM 14022 C CA . SER G 1 169 ? 92.304 21.024 4.506 1.00 58.42 169 SER G CA 1
ATOM 14023 C C . SER G 1 169 ? 91.059 20.499 5.198 1.00 54.76 169 SER G C 1
ATOM 14024 O O . SER G 1 169 ? 90.631 21.082 6.202 1.00 53.55 169 SER G O 1
ATOM 14027 N N . HIS G 1 170 ? 90.483 19.411 4.691 1.00 53.73 170 HIS G N 1
ATOM 14028 C CA . HIS G 1 170 ? 89.358 18.756 5.340 1.00 55.14 170 HIS G CA 1
ATOM 14029 C C . HIS G 1 170 ? 89.767 18.041 6.620 1.00 50.94 170 HIS G C 1
ATOM 14030 O O . HIS G 1 170 ? 88.890 17.687 7.419 1.00 47.50 170 HIS G O 1
ATOM 14037 N N . LYS G 1 171 ? 91.063 17.819 6.834 1.00 51.44 171 LYS G N 1
ATOM 14038 C CA . LYS G 1 171 ? 91.553 17.105 8.004 1.00 57.42 171 LYS G CA 1
ATOM 14039 C C . LYS G 1 171 ? 92.056 18.021 9.120 1.00 58.08 171 LYS G C 1
ATOM 14040 O O . LYS G 1 171 ? 92.431 17.518 10.183 1.00 66.01 171 LYS G O 1
ATOM 14046 N N . TRP G 1 172 ? 92.059 19.339 8.922 1.00 53.02 172 TRP G N 1
ATOM 14047 C CA . TRP G 1 172 ? 92.657 20.245 9.898 1.00 54.43 172 TRP G CA 1
ATOM 14048 C C . TRP G 1 172 ? 91.896 20.226 11.222 1.00 61.73 172 TRP G C 1
ATOM 14049 O O . TRP G 1 172 ? 90.673 20.058 11.264 1.00 56.95 172 TRP G O 1
ATOM 14060 N N . ALA G 1 173 ? 92.649 20.389 12.316 1.00 58.07 173 ALA G N 1
ATOM 14061 C CA . ALA G 1 173 ? 92.083 20.349 13.661 1.00 57.79 173 ALA G CA 1
ATOM 14062 C C . ALA G 1 173 ? 91.305 21.611 14.027 1.00 68.72 173 ALA G C 1
ATOM 14063 O O . ALA G 1 173 ? 90.514 21.578 14.977 1.00 52.13 173 ALA G O 1
ATOM 14065 N N . ASP G 1 174 ? 91.507 22.714 13.305 1.00 62.75 174 ASP G N 1
ATOM 14066 C CA . ASP G 1 174 ? 90.821 23.975 13.574 1.00 53.22 174 ASP G CA 1
ATOM 14067 C C . ASP G 1 174 ? 90.289 24.517 12.254 1.00 63.49 174 ASP G C 1
ATOM 14068 O O . ASP G 1 174 ? 91.068 24.952 11.398 1.00 66.75 174 ASP G O 1
ATOM 14073 N N . PHE G 1 175 ? 88.965 24.522 12.105 1.00 62.69 175 PHE G N 1
ATOM 14074 C CA . PHE G 1 175 ? 88.322 24.992 10.885 1.00 59.15 175 PHE G CA 1
ATOM 14075 C C . PHE G 1 175 ? 88.124 26.503 10.857 1.00 60.89 175 PHE G C 1
ATOM 14076 O O . PHE G 1 175 ? 87.623 27.024 9.855 1.00 69.91 175 PHE G O 1
ATOM 14084 N N . ASN G 1 176 ? 88.502 27.219 11.920 1.00 67.74 176 ASN G N 1
ATOM 14085 C CA . ASN G 1 176 ? 88.564 28.672 11.826 1.00 71.19 176 ASN G CA 1
ATOM 14086 C C . ASN G 1 176 ? 89.675 29.126 10.892 1.00 69.53 176 ASN G C 1
ATOM 14087 O O . ASN G 1 176 ? 89.634 30.261 10.409 1.00 84.16 176 ASN G O 1
ATOM 14092 N N . ASP G 1 177 ? 90.644 28.258 10.608 1.00 63.46 177 ASP G N 1
ATOM 14093 C CA . ASP G 1 177 ? 91.720 28.562 9.672 1.00 67.46 177 ASP G CA 1
ATOM 14094 C C . ASP G 1 177 ? 91.273 28.129 8.281 1.00 69.55 177 ASP G C 1
ATOM 14095 O O . ASP G 1 177 ? 91.114 26.934 8.015 1.00 65.30 177 ASP G O 1
ATOM 14100 N N . ASN G 1 178 ? 91.059 29.097 7.398 1.00 80.06 178 ASN G N 1
ATOM 14101 C CA . ASN G 1 178 ? 90.668 28.806 6.029 1.00 77.16 178 ASN G CA 1
ATOM 14102 C C . ASN G 1 178 ? 91.869 28.744 5.103 1.00 80.36 178 ASN G C 1
ATOM 14103 O O . ASN G 1 178 ? 91.700 28.563 3.896 1.00 88.62 178 ASN G O 1
ATOM 14108 N N . GLY G 1 179 ? 93.074 28.789 5.671 1.00 73.77 179 GLY G N 1
ATOM 14109 C CA . GLY G 1 179 ? 94.323 28.760 4.946 1.00 79.62 179 GLY G CA 1
ATOM 14110 C C . GLY G 1 179 ? 94.671 30.104 4.330 1.00 93.63 179 GLY G C 1
ATOM 14111 O O . GLY G 1 179 ? 94.056 31.129 4.592 1.00 100.67 179 GLY G O 1
ATOM 14112 N N . THR G 1 180 ? 95.664 30.078 3.451 1.00 98.29 180 THR G N 1
ATOM 14113 C CA . THR G 1 180 ? 96.085 31.307 2.795 1.00 94.70 180 THR G CA 1
ATOM 14114 C C . THR G 1 180 ? 96.064 31.039 1.307 1.00 100.09 180 THR G C 1
ATOM 14115 O O . THR G 1 180 ? 96.144 29.881 0.901 1.00 104.65 180 THR G O 1
ATOM 14119 N N . ARG G 1 181 ? 95.943 32.064 0.457 1.00 110.02 181 ARG G N 1
ATOM 14120 C CA . ARG G 1 181 ? 95.636 31.662 -0.914 1.00 103.18 181 ARG G CA 1
ATOM 14121 C C . ARG G 1 181 ? 96.798 30.925 -1.583 1.00 111.98 181 ARG G C 1
ATOM 14122 O O . ARG G 1 181 ? 96.514 29.868 -2.136 1.00 113.65 181 ARG G O 1
ATOM 14130 N N . ASP G 1 182 ? 98.094 31.258 -1.340 1.00 104.80 182 ASP G N 1
ATOM 14131 C CA . ASP G 1 182 ? 99.097 30.545 -2.146 1.00 101.35 182 ASP G CA 1
ATOM 14132 C C . ASP G 1 182 ? 99.085 29.032 -1.939 1.00 93.64 182 ASP G C 1
ATOM 14133 O O . ASP G 1 182 ? 99.686 28.304 -2.732 1.00 96.10 182 ASP G O 1
ATOM 14138 N N . GLN G 1 183 ? 98.309 28.546 -0.971 1.00 89.57 183 GLN G N 1
ATOM 14139 C CA . GLN G 1 183 ? 98.059 27.135 -0.758 1.00 86.97 183 GLN G CA 1
ATOM 14140 C C . GLN G 1 183 ? 96.951 26.582 -1.653 1.00 91.82 183 GLN G C 1
ATOM 14141 O O . GLN G 1 183 ? 96.722 25.368 -1.626 1.00 93.33 183 GLN G O 1
ATOM 14147 N N . ALA G 1 184 ? 96.248 27.411 -2.428 1.00 93.17 184 ALA G N 1
ATOM 14148 C CA . ALA G 1 184 ? 95.141 26.921 -3.244 1.00 92.43 184 ALA G CA 1
ATOM 14149 C C . ALA G 1 184 ? 95.647 26.441 -4.600 1.00 87.72 184 ALA G C 1
ATOM 14150 O O . ALA G 1 184 ? 96.505 27.079 -5.214 1.00 92.54 184 ALA G O 1
ATOM 14152 N N . VAL G 1 185 ? 95.121 25.307 -5.061 1.00 84.64 185 VAL G N 1
ATOM 14153 C CA . VAL G 1 185 ? 95.425 24.786 -6.391 1.00 85.58 185 VAL G CA 1
ATOM 14154 C C . VAL G 1 185 ? 94.176 24.904 -7.253 1.00 84.88 185 VAL G C 1
ATOM 14155 O O . VAL G 1 185 ? 93.087 24.488 -6.839 1.00 89.83 185 VAL G O 1
ATOM 14159 N N . THR G 1 186 ? 94.332 25.478 -8.442 1.00 87.95 186 THR G N 1
ATOM 14160 C CA . THR G 1 186 ? 93.226 25.596 -9.380 1.00 91.85 186 THR G CA 1
ATOM 14161 C C . THR G 1 186 ? 92.928 24.244 -10.019 1.00 93.68 186 THR G C 1
ATOM 14162 O O . THR G 1 186 ? 93.833 23.448 -10.287 1.00 88.33 186 THR G O 1
ATOM 14166 N N . ALA G 1 187 ? 91.647 23.993 -10.279 1.00 93.78 187 ALA G N 1
ATOM 14167 C CA . ALA G 1 187 ? 91.209 22.757 -10.926 1.00 93.35 187 ALA G CA 1
ATOM 14168 C C . ALA G 1 187 ? 90.922 23.048 -12.399 1.00 94.70 187 ALA G C 1
ATOM 14169 O O . ALA G 1 187 ? 89.855 23.558 -12.741 1.00 101.95 187 ALA G O 1
ATOM 14171 N N . ILE G 1 188 ? 91.871 22.726 -13.275 1.00 102.07 188 ILE G N 1
ATOM 14172 C CA . ILE G 1 188 ? 91.694 22.932 -14.707 1.00 103.88 188 ILE G CA 1
ATOM 14173 C C . ILE G 1 188 ? 91.070 21.684 -15.322 1.00 103.52 188 ILE G C 1
ATOM 14174 O O . ILE G 1 188 ? 91.614 20.579 -15.207 1.00 99.71 188 ILE G O 1
ATOM 14179 N N . LEU G 1 189 ? 89.876 21.842 -15.907 1.00 103.35 189 LEU G N 1
ATOM 14180 C CA . LEU G 1 189 ? 89.238 20.784 -16.694 1.00 105.73 189 LEU G CA 1
ATOM 14181 C C . LEU G 1 189 ? 88.586 21.424 -17.923 1.00 107.13 189 LEU G C 1
ATOM 14182 O O . LEU G 1 189 ? 88.342 22.634 -17.947 1.00 110.01 189 LEU G O 1
ATOM 14187 N N . LYS G 1 190 ? 88.330 20.602 -18.955 1.00 107.68 190 LYS G N 1
ATOM 14188 C CA . LYS G 1 190 ? 87.822 21.100 -20.236 1.00 107.73 190 LYS G CA 1
ATOM 14189 C C . LYS G 1 190 ? 86.416 20.597 -20.561 1.00 116.78 190 LYS G C 1
ATOM 14190 O O . LYS G 1 190 ? 85.467 21.388 -20.550 1.00 111.75 190 LYS G O 1
ATOM 14196 N N . ALA G 1 191 ? 86.231 19.290 -20.763 1.00 120.80 191 ALA G N 1
ATOM 14197 C CA . ALA G 1 191 ? 84.990 18.720 -21.276 1.00 96.76 191 ALA G CA 1
ATOM 14198 C C . ALA G 1 191 ? 84.126 18.350 -20.079 1.00 91.10 191 ALA G C 1
ATOM 14199 O O . ALA G 1 191 ? 84.390 18.807 -18.967 1.00 107.87 191 ALA G O 1
ATOM 14201 N N . GLY G 1 192 ? 83.126 17.494 -20.263 1.00 89.71 192 GLY G N 1
ATOM 14202 C CA . GLY G 1 192 ? 82.280 17.146 -19.136 1.00 90.64 192 GLY G CA 1
ATOM 14203 C C . GLY G 1 192 ? 83.020 16.348 -18.079 1.00 94.85 192 GLY G C 1
ATOM 14204 O O . GLY G 1 192 ? 82.661 15.212 -17.758 1.00 109.29 192 GLY G O 1
ATOM 14205 N N . GLU G 1 193 ? 84.089 16.945 -17.559 1.00 96.95 193 GLU G N 1
ATOM 14206 C CA . GLU G 1 193 ? 84.839 16.475 -16.405 1.00 89.28 193 GLU G CA 1
ATOM 14207 C C . GLU G 1 193 ? 84.227 16.956 -15.102 1.00 78.93 193 GLU G C 1
ATOM 14208 O O . GLU G 1 193 ? 83.461 17.924 -15.053 1.00 83.15 193 GLU G O 1
ATOM 14214 N N . MET G 1 194 ? 84.593 16.270 -14.032 1.00 76.10 194 MET G N 1
ATOM 14215 C CA . MET G 1 194 ? 84.039 16.584 -12.732 1.00 81.62 194 MET G CA 1
ATOM 14216 C C . MET G 1 194 ? 85.156 16.712 -11.706 1.00 75.16 194 MET G C 1
ATOM 14217 O O . MET G 1 194 ? 86.227 16.118 -11.848 1.00 78.01 194 MET G O 1
ATOM 14222 N N . VAL G 1 195 ? 84.905 17.527 -10.687 1.00 69.50 195 VAL G N 1
ATOM 14223 C CA . VAL G 1 195 ? 85.742 17.592 -9.496 1.00 78.67 195 VAL G CA 1
ATOM 14224 C C . VAL G 1 195 ? 84.861 17.301 -8.286 1.00 73.77 195 VAL G C 1
ATOM 14225 O O . VAL G 1 195 ? 83.767 17.860 -8.152 1.00 75.82 195 VAL G O 1
ATOM 14229 N N . ILE G 1 196 ? 85.301 16.372 -7.447 1.00 64.02 196 ILE G N 1
ATOM 14230 C CA . ILE G 1 196 ? 84.576 15.994 -6.240 1.00 66.21 196 ILE G CA 1
ATOM 14231 C C . ILE G 1 196 ? 85.313 16.547 -5.032 1.00 69.65 196 ILE G C 1
ATOM 14232 O O . ILE G 1 196 ? 86.549 16.520 -4.981 1.00 65.89 196 ILE G O 1
ATOM 14237 N N . PHE G 1 197 ? 84.553 17.054 -4.063 1.00 65.46 197 PHE G N 1
ATOM 14238 C CA . PHE G 1 197 ? 85.169 17.518 -2.827 1.00 69.79 197 PHE G CA 1
ATOM 14239 C C . PHE G 1 197 ? 84.177 17.411 -1.680 1.00 59.97 197 PHE G C 1
ATOM 14240 O O . PHE G 1 197 ? 82.965 17.324 -1.879 1.00 61.75 197 PHE G O 1
ATOM 14248 N N . THR G 1 198 ? 84.711 17.414 -0.468 1.00 54.15 198 THR G N 1
ATOM 14249 C CA . THR G 1 198 ? 83.889 17.331 0.726 1.00 58.45 198 THR G CA 1
ATOM 14250 C C . THR G 1 198 ? 83.508 18.730 1.198 1.00 59.65 198 THR G C 1
ATOM 14251 O O . THR G 1 198 ? 84.125 19.731 0.823 1.00 65.26 198 THR G O 1
ATOM 14255 N N . GLY G 1 199 ? 82.496 18.787 2.060 1.00 49.39 199 GLY G N 1
ATOM 14256 C CA . GLY G 1 199 ? 82.110 20.064 2.627 1.00 57.53 199 GLY G CA 1
ATOM 14257 C C . GLY G 1 199 ? 83.096 20.622 3.631 1.00 60.96 199 GLY G C 1
ATOM 14258 O O . GLY G 1 199 ? 82.918 21.763 4.075 1.00 54.99 199 GLY G O 1
ATOM 14259 N N . LYS G 1 200 ? 84.118 19.844 3.997 1.00 56.81 200 LYS G N 1
ATOM 14260 C CA . LYS G 1 200 ? 85.183 20.282 4.889 1.00 51.89 200 LYS G CA 1
ATOM 14261 C C . LYS G 1 200 ? 86.406 20.797 4.143 1.00 47.73 200 LYS G C 1
ATOM 14262 O O . LYS G 1 200 ? 87.347 21.273 4.782 1.00 52.92 200 LYS G O 1
ATOM 14268 N N . THR G 1 201 ? 86.413 20.737 2.815 1.00 55.08 201 THR G N 1
ATOM 14269 C CA . THR G 1 201 ? 87.568 21.165 2.040 1.00 60.18 201 THR G CA 1
ATOM 14270 C C . THR G 1 201 ? 87.456 22.654 1.746 1.00 64.61 201 THR G C 1
ATOM 14271 O O . THR G 1 201 ? 86.417 23.122 1.269 1.00 67.78 201 THR G O 1
ATOM 14275 N N . VAL G 1 202 ? 88.531 23.391 2.025 1.00 57.72 202 VAL G N 1
ATOM 14276 C CA . VAL G 1 202 ? 88.561 24.815 1.717 1.00 64.98 202 VAL G CA 1
ATOM 14277 C C . VAL G 1 202 ? 88.591 25.007 0.209 1.00 68.18 202 VAL G C 1
ATOM 14278 O O . VAL G 1 202 ? 89.322 24.311 -0.512 1.00 69.47 202 VAL G O 1
ATOM 14282 N N . HIS G 1 203 ? 87.811 25.967 -0.278 1.00 64.01 203 HIS G N 1
ATOM 14283 C CA . HIS G 1 203 ? 87.767 26.245 -1.706 1.00 63.24 203 HIS G CA 1
ATOM 14284 C C . HIS G 1 203 ? 87.280 27.671 -1.914 1.00 66.06 203 HIS G C 1
ATOM 14285 O O . HIS G 1 203 ? 86.787 28.322 -0.989 1.00 64.58 203 HIS G O 1
ATOM 14292 N N . CYS G 1 204 ? 87.437 28.149 -3.147 1.00 74.28 204 CYS G N 1
ATOM 14293 C CA . CYS G 1 204 ? 86.914 29.450 -3.544 1.00 81.37 204 CYS G CA 1
ATOM 14294 C C . CYS G 1 204 ? 86.825 29.511 -5.063 1.00 86.36 204 CYS G C 1
ATOM 14295 O O . CYS G 1 204 ? 87.642 28.917 -5.771 1.00 90.69 204 CYS G O 1
ATOM 14298 N N . GLY G 1 205 ? 85.810 30.223 -5.549 1.00 84.79 205 GLY G N 1
ATOM 14299 C CA . GLY G 1 205 ? 85.710 30.496 -6.970 1.00 90.08 205 GLY G CA 1
ATOM 14300 C C . GLY G 1 205 ? 86.696 31.556 -7.425 1.00 96.81 205 GLY G C 1
ATOM 14301 O O . GLY G 1 205 ? 87.141 32.405 -6.653 1.00 90.19 205 GLY G O 1
ATOM 14302 N N . GLY G 1 206 ? 87.041 31.503 -8.715 1.00 102.07 206 GLY G N 1
ATOM 14303 C CA . GLY G 1 206 ? 88.006 32.432 -9.261 1.00 99.65 206 GLY G CA 1
ATOM 14304 C C . GLY G 1 206 ? 87.387 33.705 -9.822 1.00 100.67 206 GLY G C 1
ATOM 14305 O O . GLY G 1 206 ? 86.171 33.840 -9.952 1.00 107.89 206 GLY G O 1
ATOM 14306 N N . ALA G 1 207 ? 88.260 34.656 -10.142 1.00 107.00 207 ALA G N 1
ATOM 14307 C CA . ALA G 1 207 ? 87.856 35.857 -10.854 1.00 106.88 207 ALA G CA 1
ATOM 14308 C C . ALA G 1 207 ? 87.872 35.595 -12.353 1.00 117.87 207 ALA G C 1
ATOM 14309 O O . ALA G 1 207 ? 88.787 34.951 -12.876 1.00 121.15 207 ALA G O 1
ATOM 14311 N N . ASN G 1 208 ? 86.862 36.109 -13.046 1.00 111.89 208 ASN G N 1
ATOM 14312 C CA . ASN G 1 208 ? 86.742 35.940 -14.491 1.00 113.06 208 ASN G CA 1
ATOM 14313 C C . ASN G 1 208 ? 87.333 37.190 -15.138 1.00 117.42 208 ASN G C 1
ATOM 14314 O O . ASN G 1 208 ? 86.664 38.212 -15.289 1.00 115.35 208 ASN G O 1
ATOM 14319 N N . SER G 1 209 ? 88.620 37.118 -15.485 1.00 120.00 209 SER G N 1
ATOM 14320 C CA . SER G 1 209 ? 89.259 38.262 -16.123 1.00 119.59 209 SER G CA 1
ATOM 14321 C C . SER G 1 209 ? 88.766 38.504 -17.548 1.00 125.36 209 SER G C 1
ATOM 14322 O O . SER G 1 209 ? 88.705 39.662 -17.978 1.00 133.85 209 SER G O 1
ATOM 14325 N N . THR G 1 210 ? 88.432 37.458 -18.307 1.00 125.52 210 THR G N 1
ATOM 14326 C CA . THR G 1 210 ? 87.993 37.688 -19.681 1.00 130.49 210 THR G CA 1
ATOM 14327 C C . THR G 1 210 ? 86.690 38.473 -19.730 1.00 132.13 210 THR G C 1
ATOM 14328 O O . THR G 1 210 ? 85.786 38.275 -18.915 1.00 131.46 210 THR G O 1
ATOM 14332 N N . LYS G 1 211 ? 86.595 39.355 -20.725 1.00 135.73 211 LYS G N 1
ATOM 14333 C CA . LYS G 1 211 ? 85.370 40.092 -20.994 1.00 138.20 211 LYS G CA 1
ATOM 14334 C C . LYS G 1 211 ? 84.346 39.267 -21.760 1.00 138.07 211 LYS G C 1
ATOM 14335 O O . LYS G 1 211 ? 83.208 39.721 -21.924 1.00 131.46 211 LYS G O 1
ATOM 14341 N N . ASP G 1 212 ? 84.727 38.081 -22.246 1.00 138.96 212 ASP G N 1
ATOM 14342 C CA . ASP G 1 212 ? 83.971 37.387 -23.281 1.00 131.94 212 ASP G CA 1
ATOM 14343 C C . ASP G 1 212 ? 83.591 35.945 -22.943 1.00 132.79 212 ASP G C 1
ATOM 14344 O O . ASP G 1 212 ? 83.109 35.237 -23.831 1.00 137.47 212 ASP G O 1
ATOM 14349 N N . SER G 1 213 ? 83.786 35.472 -21.709 1.00 119.54 213 SER G N 1
ATOM 14350 C CA . SER G 1 213 ? 83.630 34.039 -21.452 1.00 115.48 213 SER G CA 1
ATOM 14351 C C . SER G 1 213 ? 82.860 33.769 -20.165 1.00 115.63 213 SER G C 1
ATOM 14352 O O . SER G 1 213 ? 83.090 34.432 -19.150 1.00 108.43 213 SER G O 1
ATOM 14355 N N . VAL G 1 214 ? 81.865 32.880 -20.259 1.00 110.93 214 VAL G N 1
ATOM 14356 C CA . VAL G 1 214 ? 80.971 32.590 -19.100 1.00 111.72 214 VAL G CA 1
ATOM 14357 C C . VAL G 1 214 ? 81.273 31.192 -18.541 1.00 106.11 214 VAL G C 1
ATOM 14358 O O . VAL G 1 214 ? 81.277 30.223 -19.327 1.00 104.74 214 VAL G O 1
ATOM 14362 N N . ARG G 1 215 ? 81.527 31.102 -17.234 1.00 99.65 215 ARG G N 1
ATOM 14363 C CA . ARG G 1 215 ? 81.818 29.794 -16.594 1.00 101.30 215 ARG G CA 1
ATOM 14364 C C . ARG G 1 215 ? 80.493 29.114 -16.219 1.00 107.71 215 ARG G C 1
ATOM 14365 O O . ARG G 1 215 ? 79.690 29.746 -15.511 1.00 109.15 215 ARG G O 1
ATOM 14373 N N . ARG G 1 216 ? 80.286 27.877 -16.679 1.00 101.84 216 ARG G N 1
ATOM 14374 C CA . ARG G 1 216 ? 79.038 27.134 -16.362 1.00 98.48 216 ARG G CA 1
ATOM 14375 C C . ARG G 1 216 ? 79.388 25.802 -15.689 1.00 94.62 216 ARG G C 1
ATOM 14376 O O . ARG G 1 216 ? 80.242 25.069 -16.224 1.00 89.96 216 ARG G O 1
ATOM 14384 N N . ALA G 1 217 ? 78.735 25.512 -14.563 1.00 91.05 217 ALA G N 1
ATOM 14385 C CA . ALA G 1 217 ? 78.999 24.267 -13.848 1.00 81.39 217 ALA G CA 1
ATOM 14386 C C . ALA G 1 217 ? 77.714 23.710 -13.241 1.00 79.04 217 ALA G C 1
ATOM 14387 O O . ALA G 1 217 ? 76.765 24.444 -12.972 1.00 77.23 217 ALA G O 1
ATOM 14389 N N . LEU G 1 218 ? 77.692 22.391 -13.005 1.00 73.35 218 LEU G N 1
ATOM 14390 C CA . LEU G 1 218 ? 76.563 21.755 -12.318 1.00 78.67 218 LEU G CA 1
ATOM 14391 C C . LEU G 1 218 ? 77.046 21.085 -11.037 1.00 68.71 218 LEU G C 1
ATOM 14392 O O . LEU G 1 218 ? 77.790 20.104 -11.085 1.00 71.13 218 LEU G O 1
ATOM 14397 N N . GLY G 1 219 ? 76.591 21.588 -9.896 1.00 70.74 219 GLY G N 1
ATOM 14398 C CA . GLY G 1 219 ? 76.929 21.013 -8.607 1.00 70.02 219 GLY G CA 1
ATOM 14399 C C . GLY G 1 219 ? 75.802 20.141 -8.082 1.00 66.59 219 GLY G C 1
ATOM 14400 O O . GLY G 1 219 ? 74.629 20.510 -8.152 1.00 63.26 219 GLY G O 1
ATOM 14401 N N . MET G 1 220 ? 76.179 18.969 -7.574 1.00 65.72 220 MET G N 1
ATOM 14402 C CA . MET G 1 220 ? 75.274 18.048 -6.894 1.00 60.18 220 MET G CA 1
ATOM 14403 C C . MET G 1 220 ? 75.836 17.815 -5.499 1.00 60.62 220 MET G C 1
ATOM 14404 O O . MET G 1 220 ? 76.867 17.153 -5.341 1.00 62.09 220 MET G O 1
ATOM 14409 N N . ASN G 1 221 ? 75.170 18.382 -4.503 1.00 59.19 221 ASN G N 1
ATOM 14410 C CA . ASN G 1 221 ? 75.591 18.323 -3.114 1.00 60.93 221 ASN G CA 1
ATOM 14411 C C . ASN G 1 221 ? 74.704 17.327 -2.381 1.00 56.35 221 ASN G C 1
ATOM 14412 O O . ASN G 1 221 ? 73.488 17.542 -2.265 1.00 57.95 221 ASN G O 1
ATOM 14417 N N . PHE G 1 222 ? 75.317 16.243 -1.903 1.00 49.22 222 PHE G N 1
ATOM 14418 C CA . PHE G 1 222 ? 74.657 15.169 -1.182 1.00 46.54 222 PHE G CA 1
ATOM 14419 C C . PHE G 1 222 ? 74.883 15.309 0.316 1.00 48.88 222 PHE G C 1
ATOM 14420 O O . PHE G 1 222 ? 75.922 15.810 0.765 1.00 54.38 222 PHE G O 1
ATOM 14428 N N . HIS G 1 223 ? 73.917 14.797 1.077 1.00 46.99 223 HIS G N 1
ATOM 14429 C CA . HIS G 1 223 ? 73.811 14.775 2.526 1.00 53.58 223 HIS G CA 1
ATOM 14430 C C . HIS G 1 223 ? 73.630 13.341 3.001 1.00 51.16 223 HIS G C 1
ATOM 14431 O O . HIS G 1 223 ? 73.117 12.500 2.258 1.00 51.10 223 HIS G O 1
ATOM 14438 N N . PRO G 1 224 ? 74.032 13.027 4.227 1.00 51.43 224 PRO G N 1
ATOM 14439 C CA . PRO G 1 224 ? 73.557 11.792 4.850 1.00 47.98 224 PRO G CA 1
ATOM 14440 C C . PRO G 1 224 ? 72.076 11.918 5.171 1.00 47.63 224 PRO G C 1
ATOM 14441 O O . PRO G 1 224 ? 71.497 13.008 5.151 1.00 48.60 224 PRO G O 1
ATOM 14445 N N . TRP G 1 225 ? 71.454 10.770 5.424 1.00 45.01 225 TRP G N 1
ATOM 14446 C CA . TRP G 1 225 ? 70.006 10.733 5.589 1.00 33.30 225 TRP G CA 1
ATOM 14447 C C . TRP G 1 225 ? 69.533 11.667 6.694 1.00 40.94 225 TRP G C 1
ATOM 14448 O O . TRP G 1 225 ? 68.419 12.194 6.622 1.00 37.51 225 TRP G O 1
ATOM 14459 N N . TYR G 1 226 ? 70.355 11.888 7.722 1.00 45.45 226 TYR G N 1
ATOM 14460 C CA . TYR G 1 226 ? 69.906 12.614 8.904 1.00 41.92 226 TYR G CA 1
ATOM 14461 C C . TYR G 1 226 ? 70.093 14.128 8.811 1.00 38.81 226 TYR G C 1
ATOM 14462 O O . TYR G 1 226 ? 69.730 14.836 9.757 1.00 39.18 226 TYR G O 1
ATOM 14471 N N . VAL G 1 227 ? 70.637 14.651 7.715 1.00 41.00 227 VAL G N 1
ATOM 14472 C CA . VAL G 1 227 ? 70.828 16.089 7.546 1.00 40.74 227 VAL G CA 1
ATOM 14473 C C . VAL G 1 227 ? 69.810 16.603 6.536 1.00 35.99 227 VAL G C 1
ATOM 14474 O O . VAL G 1 227 ? 69.670 16.035 5.446 1.00 30.43 227 VAL G O 1
ATOM 14478 N N . THR G 1 228 ? 69.136 17.698 6.885 1.00 34.99 228 THR G N 1
ATOM 14479 C CA . THR G 1 228 ? 68.043 18.214 6.072 1.00 35.75 228 THR G CA 1
ATOM 14480 C C . THR G 1 228 ? 68.554 18.681 4.712 1.00 39.74 228 THR G C 1
ATOM 14481 O O . THR G 1 228 ? 69.489 19.492 4.651 1.00 41.93 228 THR G O 1
ATOM 14485 N N . PRO G 1 229 ? 67.973 18.206 3.612 1.00 42.88 229 PRO G N 1
ATOM 14486 C CA . PRO G 1 229 ? 68.353 18.729 2.294 1.00 41.69 229 PRO G CA 1
ATOM 14487 C C . PRO G 1 229 ? 67.987 20.197 2.162 1.00 42.53 229 PRO G C 1
ATOM 14488 O O . PRO G 1 229 ? 66.993 20.669 2.720 1.00 40.61 229 PRO G O 1
ATOM 14492 N N . TYR G 1 230 ? 68.818 20.925 1.416 1.00 41.88 230 TYR G N 1
ATOM 14493 C CA . TYR G 1 230 ? 68.524 22.326 1.139 1.00 38.60 230 TYR G CA 1
ATOM 14494 C C . TYR G 1 230 ? 67.285 22.478 0.262 1.00 47.64 230 TYR G C 1
ATOM 14495 O O . TYR G 1 230 ? 66.483 23.397 0.463 1.00 51.02 230 TYR G O 1
ATOM 14504 N N . GLU G 1 231 ? 67.106 21.585 -0.708 1.00 56.63 231 GLU G N 1
ATOM 14505 C CA . GLU G 1 231 ? 66.018 21.688 -1.672 1.00 48.54 231 GLU G CA 1
ATOM 14506 C C . GLU G 1 231 ? 64.804 20.859 -1.265 1.00 51.34 231 GLU G C 1
ATOM 14507 O O . GLU G 1 231 ? 64.934 19.748 -0.741 1.00 48.96 231 GLU G O 1
ATOM 14513 N N . ASN G 1 232 ? 63.621 21.415 -1.508 1.00 44.52 232 ASN G N 1
ATOM 14514 C CA . ASN G 1 232 ? 62.360 20.701 -1.366 1.00 43.50 232 ASN G CA 1
ATOM 14515 C C . ASN G 1 232 ? 61.848 20.359 -2.762 1.00 45.96 232 ASN G C 1
ATOM 14516 O O . ASN G 1 232 ? 61.726 21.245 -3.615 1.00 58.13 232 ASN G O 1
ATOM 14521 N N . PHE G 1 233 ? 61.551 19.079 -2.998 1.00 46.12 233 PHE G N 1
ATOM 14522 C CA . PHE G 1 233 ? 61.156 18.606 -4.321 1.00 47.77 233 PHE G CA 1
ATOM 14523 C C . PHE G 1 233 ? 59.701 18.144 -4.378 1.00 49.32 233 PHE G C 1
ATOM 14524 O O . PHE G 1 233 ? 59.349 17.346 -5.251 1.00 52.14 233 PHE G O 1
ATOM 14532 N N . TYR G 1 234 ? 58.858 18.583 -3.442 1.00 45.91 234 TYR G N 1
ATOM 14533 C CA . TYR G 1 234 ? 57.468 18.139 -3.446 1.00 48.81 234 TYR G CA 1
ATOM 14534 C C . TYR G 1 234 ? 56.583 18.885 -4.439 1.00 55.26 234 TYR G C 1
ATOM 14535 O O . TYR G 1 234 ? 55.489 18.401 -4.746 1.00 61.55 234 TYR G O 1
ATOM 14544 N N . ASN G 1 235 ? 57.002 20.048 -4.933 1.00 56.83 235 ASN G N 1
ATOM 14545 C CA . ASN G 1 235 ? 56.242 20.691 -6.000 1.00 56.49 235 ASN G CA 1
ATOM 14546 C C . ASN G 1 235 ? 56.611 20.137 -7.367 1.00 55.27 235 ASN G C 1
ATOM 14547 O O . ASN G 1 235 ? 56.087 20.612 -8.376 1.00 57.97 235 ASN G O 1
ATOM 14552 N N . THR G 1 236 ? 57.522 19.175 -7.418 1.00 55.34 236 THR G N 1
ATOM 14553 C CA . THR G 1 236 ? 57.848 18.521 -8.672 1.00 60.17 236 THR G CA 1
ATOM 14554 C C . THR G 1 236 ? 56.593 17.834 -9.200 1.00 57.34 236 THR G C 1
ATOM 14555 O O . THR G 1 236 ? 55.905 17.145 -8.435 1.00 67.20 236 THR G O 1
ATOM 14559 N N . PRO G 1 237 ? 56.257 17.996 -10.479 1.00 63.04 237 PRO G N 1
ATOM 14560 C CA . PRO G 1 237 ? 54.993 17.433 -10.975 1.00 78.34 237 PRO G CA 1
ATOM 14561 C C . PRO G 1 237 ? 54.967 15.921 -10.819 1.00 72.22 237 PRO G C 1
ATOM 14562 O O . PRO G 1 237 ? 55.980 15.238 -11.005 1.00 72.04 237 PRO G O 1
ATOM 14566 N N . ARG G 1 238 ? 53.785 15.401 -10.486 1.00 73.53 238 ARG G N 1
ATOM 14567 C CA . ARG G 1 238 ? 53.663 13.989 -10.144 1.00 76.57 238 ARG G CA 1
ATOM 14568 C C . ARG G 1 238 ? 54.061 13.107 -11.318 1.00 70.11 238 ARG G C 1
ATOM 14569 O O . ARG G 1 238 ? 54.722 12.075 -11.139 1.00 72.19 238 ARG G O 1
ATOM 14577 N N . GLU G 1 239 ? 53.711 13.526 -12.536 1.00 73.16 239 GLU G N 1
ATOM 14578 C CA . GLU G 1 239 ? 54.003 12.701 -13.700 1.00 78.57 239 GLU G CA 1
ATOM 14579 C C . GLU G 1 239 ? 55.502 12.555 -13.936 1.00 71.54 239 GLU G C 1
ATOM 14580 O O . GLU G 1 239 ? 55.955 11.493 -14.375 1.00 82.13 239 GLU G O 1
ATOM 14586 N N . VAL G 1 240 ? 56.293 13.586 -13.636 1.00 70.70 240 VAL G N 1
ATOM 14587 C CA . VAL G 1 240 ? 57.728 13.446 -13.850 1.00 72.30 240 VAL G CA 1
ATOM 14588 C C . VAL G 1 240 ? 58.349 12.609 -12.738 1.00 68.80 240 VAL G C 1
ATOM 14589 O O . VAL G 1 240 ? 59.321 11.883 -12.977 1.00 72.06 240 VAL G O 1
ATOM 14593 N N . VAL G 1 241 ? 57.812 12.691 -11.514 1.00 67.31 241 VAL G N 1
ATOM 14594 C CA . VAL G 1 241 ? 58.321 11.861 -10.426 1.00 65.36 241 VAL G CA 1
ATOM 14595 C C . VAL G 1 241 ? 58.062 10.389 -10.721 1.00 62.35 241 VAL G C 1
ATOM 14596 O O . VAL G 1 241 ? 58.894 9.523 -10.422 1.00 65.97 241 VAL G O 1
ATOM 14600 N N . GLU G 1 242 ? 56.916 10.082 -11.332 1.00 67.73 242 GLU G N 1
ATOM 14601 C CA . GLU G 1 242 ? 56.629 8.690 -11.669 1.00 74.52 242 GLU G CA 1
ATOM 14602 C C . GLU G 1 242 ? 57.498 8.169 -12.812 1.00 71.14 242 GLU G C 1
ATOM 14603 O O . GLU G 1 242 ? 57.645 6.950 -12.953 1.00 64.78 242 GLU G O 1
ATOM 14609 N N . SER G 1 243 ? 58.081 9.057 -13.624 1.00 64.88 243 SER G N 1
ATOM 14610 C CA . SER G 1 243 ? 58.997 8.644 -14.682 1.00 66.74 243 SER G CA 1
ATOM 14611 C C . SER G 1 243 ? 60.397 8.312 -14.173 1.00 74.40 243 SER G C 1
ATOM 14612 O O . SER G 1 243 ? 61.206 7.781 -14.943 1.00 72.77 243 SER G O 1
ATOM 14615 N N . MET G 1 244 ? 60.711 8.638 -12.924 1.00 63.05 244 MET G N 1
ATOM 14616 C CA . MET G 1 244 ? 62.039 8.438 -12.359 1.00 67.62 244 MET G CA 1
ATOM 14617 C C . MET G 1 244 ? 62.177 7.054 -11.724 1.00 67.63 244 MET G C 1
ATOM 14618 O O . MET G 1 244 ? 61.195 6.415 -11.341 1.00 72.34 244 MET G O 1
ATOM 14623 N N . THR G 1 245 ? 63.425 6.592 -11.637 1.00 67.45 245 THR G N 1
ATOM 14624 C CA . THR G 1 245 ? 63.726 5.349 -10.943 1.00 62.80 245 THR G CA 1
ATOM 14625 C C . THR G 1 245 ? 63.538 5.524 -9.435 1.00 64.42 245 THR G C 1
ATOM 14626 O O . THR G 1 245 ? 63.649 6.637 -8.916 1.00 62.88 245 THR G O 1
ATOM 14630 N N . PRO G 1 246 ? 63.236 4.441 -8.711 1.00 64.65 246 PRO G N 1
ATOM 14631 C CA . PRO G 1 246 ? 63.089 4.563 -7.252 1.00 56.31 246 PRO G CA 1
ATOM 14632 C C . PRO G 1 246 ? 64.339 5.090 -6.562 1.00 69.64 246 PRO G C 1
ATOM 14633 O O . PRO G 1 246 ? 64.231 5.782 -5.539 1.00 60.82 246 PRO G O 1
ATOM 14637 N N . LEU G 1 247 ? 65.525 4.767 -7.079 1.00 69.87 247 LEU G N 1
ATOM 14638 C CA . LEU G 1 247 ? 66.751 5.332 -6.524 1.00 61.57 247 LEU G CA 1
ATOM 14639 C C . LEU G 1 247 ? 66.764 6.851 -6.667 1.00 58.48 247 LEU G C 1
ATOM 14640 O O . LEU G 1 247 ? 67.020 7.578 -5.697 1.00 60.88 247 LEU G O 1
ATOM 14645 N N . ALA G 1 248 ? 66.463 7.351 -7.870 1.00 61.25 248 ALA G N 1
ATOM 14646 C CA . ALA G 1 248 ? 66.418 8.794 -8.072 1.00 62.21 248 ALA G CA 1
ATOM 14647 C C . ALA G 1 248 ? 65.301 9.441 -7.262 1.00 62.08 248 ALA G C 1
ATOM 14648 O O . ALA G 1 248 ? 65.452 10.578 -6.797 1.00 60.46 248 ALA G O 1
ATOM 14650 N N . GLN G 1 249 ? 64.188 8.730 -7.063 1.00 57.63 249 GLN G N 1
ATOM 14651 C CA . GLN G 1 249 ? 63.117 9.263 -6.230 1.00 58.82 249 GLN G CA 1
ATOM 14652 C C . GLN G 1 249 ? 63.554 9.375 -4.776 1.00 55.53 249 GLN G C 1
ATOM 14653 O O . GLN G 1 249 ? 63.194 10.338 -4.088 1.00 54.99 249 GLN G O 1
ATOM 14659 N N . ARG G 1 250 ? 64.326 8.399 -4.285 1.00 61.27 250 ARG G N 1
ATOM 14660 C CA . ARG G 1 250 ? 64.878 8.524 -2.940 1.00 59.34 250 ARG G CA 1
ATOM 14661 C C . ARG G 1 250 ? 65.876 9.667 -2.859 1.00 52.61 250 ARG G C 1
ATOM 14662 O O . ARG G 1 250 ? 65.972 10.337 -1.826 1.00 52.96 250 ARG G O 1
ATOM 14670 N N . MET G 1 251 ? 66.604 9.917 -3.949 1.00 50.02 251 MET G N 1
ATOM 14671 C CA . MET G 1 251 ? 67.579 10.999 -3.955 1.00 54.48 251 MET G CA 1
ATOM 14672 C C . MET G 1 251 ? 66.915 12.362 -3.807 1.00 57.38 251 MET G C 1
ATOM 14673 O O . MET G 1 251 ? 67.530 13.294 -3.277 1.00 58.13 251 MET G O 1
ATOM 14678 N N . ILE G 1 252 ? 65.675 12.504 -4.269 1.00 54.45 252 ILE G N 1
ATOM 14679 C CA . ILE G 1 252 ? 64.973 13.779 -4.213 1.00 54.12 252 ILE G CA 1
ATOM 14680 C C . ILE G 1 252 ? 63.911 13.790 -3.109 1.00 54.88 252 ILE G C 1
ATOM 14681 O O . ILE G 1 252 ? 63.031 14.651 -3.105 1.00 44.42 252 ILE G O 1
ATOM 14686 N N . GLY G 1 253 ? 63.995 12.856 -2.161 1.00 55.26 253 GLY G N 1
ATOM 14687 C CA . GLY G 1 253 ? 63.173 12.893 -0.968 1.00 42.46 253 GLY G CA 1
ATOM 14688 C C . GLY G 1 253 ? 61.782 12.317 -1.104 1.00 48.82 253 GLY G C 1
ATOM 14689 O O . GLY G 1 253 ? 60.952 12.547 -0.217 1.00 46.93 253 GLY G O 1
ATOM 14690 N N . TRP G 1 254 ? 61.488 11.605 -2.190 1.00 53.29 254 TRP G N 1
ATOM 14691 C CA . TRP G 1 254 ? 60.182 10.983 -2.379 1.00 60.79 254 TRP G CA 1
ATOM 14692 C C . TRP G 1 254 ? 60.114 9.543 -1.877 1.00 55.98 254 TRP G C 1
ATOM 14693 O O . TRP G 1 254 ? 59.040 8.938 -1.930 1.00 59.45 254 TRP G O 1
ATOM 14704 N N . ARG G 1 255 ? 61.221 8.981 -1.395 1.00 57.39 255 ARG G N 1
ATOM 14705 C CA . ARG G 1 255 ? 61.238 7.654 -0.797 1.00 53.54 255 ARG G CA 1
ATOM 14706 C C . ARG G 1 255 ? 61.900 7.729 0.573 1.00 58.53 255 ARG G C 1
ATOM 14707 O O . ARG G 1 255 ? 62.691 8.636 0.851 1.00 54.92 255 ARG G O 1
ATOM 14715 N N . THR G 1 256 ? 61.584 6.755 1.428 1.00 56.83 256 THR G N 1
ATOM 14716 C CA . THR G 1 256 ? 62.187 6.721 2.755 1.00 58.10 256 THR G CA 1
ATOM 14717 C C . THR G 1 256 ? 63.653 6.314 2.683 1.00 57.34 256 THR G C 1
ATOM 14718 O O . THR G 1 256 ? 64.067 5.522 1.830 1.00 59.11 256 THR G O 1
ATOM 14722 N N . LEU G 1 257 ? 64.433 6.845 3.614 1.00 59.00 257 LEU G N 1
ATOM 14723 C CA . LEU G 1 257 ? 65.833 6.483 3.747 1.00 63.97 257 LEU G CA 1
ATOM 14724 C C . LEU G 1 257 ? 65.958 5.246 4.628 1.00 64.29 257 LEU G C 1
ATOM 14725 O O . LEU G 1 257 ? 65.094 4.954 5.460 1.00 62.86 257 LEU G O 1
ATOM 14730 N N . HIS G 1 258 ? 67.059 4.523 4.447 1.00 69.82 258 HIS G N 1
ATOM 14731 C CA . HIS G 1 258 ? 67.316 3.286 5.184 1.00 74.84 258 HIS G CA 1
ATOM 14732 C C . HIS G 1 258 ? 68.700 3.361 5.814 1.00 79.41 258 HIS G C 1
ATOM 14733 O O . HIS G 1 258 ? 69.660 2.758 5.317 1.00 84.97 258 HIS G O 1
ATOM 14740 N N . PRO G 1 259 ? 68.846 4.134 6.890 1.00 77.63 259 PRO G N 1
ATOM 14741 C CA . PRO G 1 259 ? 70.115 4.116 7.615 1.00 82.81 259 PRO G CA 1
ATOM 14742 C C . PRO G 1 259 ? 70.351 2.729 8.184 1.00 95.84 259 PRO G C 1
ATOM 14743 O O . PRO G 1 259 ? 69.421 2.037 8.594 1.00 111.29 259 PRO G O 1
ATOM 14747 N N . HIS G 1 260 ? 71.617 2.325 8.212 1.00 95.83 260 HIS G N 1
ATOM 14748 C CA . HIS G 1 260 ? 71.937 1.038 8.816 1.00 108.63 260 HIS G CA 1
ATOM 14749 C C . HIS G 1 260 ? 71.673 1.004 10.318 1.00 119.79 260 HIS G C 1
ATOM 14750 O O . HIS G 1 260 ? 71.375 -0.066 10.857 1.00 119.34 260 HIS G O 1
ATOM 14757 N N . SER G 1 261 ? 71.787 2.139 11.014 1.00 121.25 261 SER G N 1
ATOM 14758 C CA . SER G 1 261 ? 71.587 2.102 12.459 1.00 121.73 261 SER G CA 1
ATOM 14759 C C . SER G 1 261 ? 70.168 1.658 12.783 1.00 108.90 261 SER G C 1
ATOM 14760 O O . SER G 1 261 ? 69.966 0.549 13.299 1.00 112.26 261 SER G O 1
ATOM 14763 N N . HIS G 1 262 ? 69.181 2.478 12.442 1.00 107.56 262 HIS G N 1
ATOM 14764 C CA . HIS G 1 262 ? 67.785 2.098 12.652 1.00 119.37 262 HIS G CA 1
ATOM 14765 C C . HIS G 1 262 ? 67.231 1.677 11.295 1.00 107.28 262 HIS G C 1
ATOM 14766 O O . HIS G 1 262 ? 66.539 2.426 10.613 1.00 101.54 262 HIS G O 1
ATOM 14773 N N . SER G 1 263 ? 67.521 0.419 10.924 1.00 115.20 263 SER G N 1
ATOM 14774 C CA . SER G 1 263 ? 67.203 -0.057 9.574 1.00 116.73 263 SER G CA 1
ATOM 14775 C C . SER G 1 263 ? 65.702 -0.121 9.290 1.00 110.13 263 SER G C 1
ATOM 14776 O O . SER G 1 263 ? 65.310 -0.226 8.123 1.00 101.96 263 SER G O 1
ATOM 14779 N N . PHE G 1 264 ? 64.864 -0.066 10.327 1.00 110.57 264 PHE G N 1
ATOM 14780 C CA . PHE G 1 264 ? 63.418 -0.011 10.137 1.00 104.45 264 PHE G CA 1
ATOM 14781 C C . PHE G 1 264 ? 63.012 1.184 9.288 1.00 98.30 264 PHE G C 1
ATOM 14782 O O . PHE G 1 264 ? 61.933 1.174 8.682 1.00 102.93 264 PHE G O 1
ATOM 14790 N N . GLY G 1 265 ? 63.847 2.218 9.240 1.00 86.75 265 GLY G N 1
ATOM 14791 C CA . GLY G 1 265 ? 63.618 3.298 8.309 1.00 69.49 265 GLY G CA 1
ATOM 14792 C C . GLY G 1 265 ? 63.532 4.667 8.942 1.00 60.78 265 GLY G C 1
ATOM 14793 O O . GLY G 1 265 ? 63.362 4.805 10.156 1.00 60.61 265 GLY G O 1
ATOM 14794 N N . TRP G 1 266 ? 63.645 5.688 8.100 1.00 57.61 266 TRP G N 1
ATOM 14795 C CA . TRP G 1 266 ? 63.518 7.082 8.490 1.00 53.56 266 TRP G CA 1
ATOM 14796 C C . TRP G 1 266 ? 62.799 7.801 7.361 1.00 49.75 266 TRP G C 1
ATOM 14797 O O . TRP G 1 266 ? 62.822 7.348 6.215 1.00 54.44 266 TRP G O 1
ATOM 14808 N N . TRP G 1 267 ? 62.139 8.917 7.696 1.00 45.82 267 TRP G N 1
ATOM 14809 C CA . TRP G 1 267 ? 61.350 9.681 6.723 1.00 45.18 267 TRP G CA 1
ATOM 14810 C C . TRP G 1 267 ? 60.150 8.851 6.253 1.00 44.81 267 TRP G C 1
ATOM 14811 O O . TRP G 1 267 ? 59.935 8.652 5.060 1.00 42.69 267 TRP G O 1
ATOM 14822 N N . LEU G 1 268 ? 59.385 8.341 7.216 1.00 42.67 268 LEU G N 1
ATOM 14823 C CA . LEU G 1 268 ? 58.252 7.461 6.971 1.00 43.42 268 LEU G CA 1
ATOM 14824 C C . LEU G 1 268 ? 56.930 8.215 7.076 1.00 48.00 268 LEU G C 1
ATOM 14825 O O . LEU G 1 268 ? 56.859 9.340 7.576 1.00 38.08 268 LEU G O 1
ATOM 14830 N N . ILE G 1 269 ? 55.873 7.580 6.565 1.00 51.09 269 ILE G N 1
ATOM 14831 C CA . ILE G 1 269 ? 54.496 8.044 6.720 1.00 39.90 269 ILE G CA 1
ATOM 14832 C C . ILE G 1 269 ? 53.698 6.942 7.407 1.00 42.34 269 ILE G C 1
ATOM 14833 O O . ILE G 1 269 ? 53.511 5.857 6.841 1.00 46.58 269 ILE G O 1
ATOM 14838 N N . ARG G 1 270 ? 53.237 7.215 8.629 1.00 45.47 270 ARG G N 1
ATOM 14839 C CA . ARG G 1 270 ? 52.523 6.236 9.452 1.00 44.35 270 ARG G CA 1
ATOM 14840 C C . ARG G 1 270 ? 53.334 4.945 9.603 1.00 47.69 270 ARG G C 1
ATOM 14841 O O . ARG G 1 270 ? 52.799 3.836 9.533 1.00 50.82 270 ARG G O 1
ATOM 14849 N N . ASN G 1 271 ? 54.647 5.105 9.821 1.00 48.26 271 ASN G N 1
ATOM 14850 C CA . ASN G 1 271 ? 55.601 3.997 9.966 1.00 51.26 271 ASN G CA 1
ATOM 14851 C C . ASN G 1 271 ? 55.582 3.060 8.758 1.00 53.90 271 ASN G C 1
ATOM 14852 O O . ASN G 1 271 ? 55.810 1.856 8.889 1.00 57.87 271 ASN G O 1
ATOM 14857 N N . ALA G 1 272 ? 55.314 3.603 7.574 1.00 51.77 272 ALA G N 1
ATOM 14858 C CA . ALA G 1 272 ? 55.289 2.839 6.335 1.00 55.04 272 ALA G CA 1
ATOM 14859 C C . ALA G 1 272 ? 56.054 3.605 5.267 1.00 52.30 272 ALA G C 1
ATOM 14860 O O . ALA G 1 272 ? 56.354 4.792 5.423 1.00 48.96 272 ALA G O 1
ATOM 14862 N N . GLU G 1 273 ? 56.380 2.908 4.177 1.00 54.94 273 GLU G N 1
ATOM 14863 C CA . GLU G 1 273 ? 57.157 3.518 3.105 1.00 53.98 273 GLU G CA 1
ATOM 14864 C C . GLU G 1 273 ? 56.436 4.749 2.568 1.00 50.11 273 GLU G C 1
ATOM 14865 O O . GLU G 1 273 ? 55.224 4.726 2.333 1.00 58.24 273 GLU G O 1
ATOM 14871 N N . ALA G 1 274 ? 57.193 5.835 2.398 1.00 53.39 274 ALA G N 1
ATOM 14872 C CA . ALA G 1 274 ? 56.599 7.146 2.153 1.00 50.29 274 ALA G CA 1
ATOM 14873 C C . ALA G 1 274 ? 56.076 7.276 0.731 1.00 52.00 274 ALA G C 1
ATOM 14874 O O . ALA G 1 274 ? 54.961 7.761 0.517 1.00 58.29 274 ALA G O 1
ATOM 14876 N N . GLY G 1 275 ? 56.866 6.850 -0.256 1.00 53.42 275 GLY G N 1
ATOM 14877 C CA . GLY G 1 275 ? 56.454 7.035 -1.638 1.00 54.17 275 GLY G CA 1
ATOM 14878 C C . GLY G 1 275 ? 55.210 6.244 -1.984 1.00 62.77 275 GLY G C 1
ATOM 14879 O O . GLY G 1 275 ? 54.331 6.729 -2.704 1.00 64.88 275 GLY G O 1
ATOM 14880 N N . GLN G 1 276 ? 55.111 5.020 -1.460 1.00 61.37 276 GLN G N 1
ATOM 14881 C CA . GLN G 1 276 ? 53.885 4.250 -1.606 1.00 54.35 276 GLN G CA 1
ATOM 14882 C C . GLN G 1 276 ? 52.722 4.931 -0.894 1.00 53.07 276 GLN G C 1
ATOM 14883 O O . GLN G 1 276 ? 51.581 4.856 -1.359 1.00 55.85 276 GLN G O 1
ATOM 14889 N N . ALA G 1 277 ? 52.992 5.619 0.218 1.00 58.16 277 ALA G N 1
ATOM 14890 C CA . ALA G 1 277 ? 51.913 6.227 0.984 1.00 53.58 277 ALA G CA 1
ATOM 14891 C C . ALA G 1 277 ? 51.234 7.364 0.222 1.00 63.82 277 ALA G C 1
ATOM 14892 O O . ALA G 1 277 ? 50.053 7.640 0.463 1.00 71.08 277 ALA G O 1
ATOM 14894 N N . LEU G 1 278 ? 51.941 8.044 -0.678 1.00 59.45 278 LEU G N 1
ATOM 14895 C CA . LEU G 1 278 ? 51.328 9.100 -1.473 1.00 74.84 278 LEU G CA 1
ATOM 14896 C C . LEU G 1 278 ? 51.328 8.796 -2.981 1.00 66.18 278 LEU G C 1
ATOM 14897 O O . LEU G 1 278 ? 51.517 9.682 -3.818 1.00 66.44 278 LEU G O 1
ATOM 14902 N N . GLY G 1 279 ? 51.158 7.524 -3.337 1.00 58.47 279 GLY G N 1
ATOM 14903 C CA . GLY G 1 279 ? 50.762 7.154 -4.684 1.00 55.87 279 GLY G CA 1
ATOM 14904 C C . GLY G 1 279 ? 51.818 6.614 -5.621 1.00 55.02 279 GLY G C 1
ATOM 14905 O O . GLY G 1 279 ? 51.469 6.218 -6.736 1.00 58.03 279 GLY G O 1
ATOM 14906 N N . LEU G 1 280 ? 53.087 6.581 -5.225 1.00 58.86 280 LEU G N 1
ATOM 14907 C CA . LEU G 1 280 ? 54.084 5.998 -6.112 1.00 60.70 280 LEU G CA 1
ATOM 14908 C C . LEU G 1 280 ? 53.996 4.472 -6.089 1.00 66.85 280 LEU G C 1
ATOM 14909 O O . LEU G 1 280 ? 53.493 3.866 -5.139 1.00 73.58 280 LEU G O 1
ATOM 14914 N N . LYS G 1 281 ? 54.480 3.847 -7.160 1.00 63.30 281 LYS G N 1
ATOM 14915 C CA . LYS G 1 281 ? 54.504 2.394 -7.190 1.00 75.59 281 LYS G CA 1
ATOM 14916 C C . LYS G 1 281 ? 55.479 1.865 -6.136 1.00 71.67 281 LYS G C 1
ATOM 14917 O O . LYS G 1 281 ? 56.501 2.495 -5.854 1.00 70.78 281 LYS G O 1
ATOM 14923 N N . PRO G 1 282 ? 55.172 0.709 -5.520 1.00 81.41 282 PRO G N 1
ATOM 14924 C CA . PRO G 1 282 ? 56.024 0.095 -4.490 1.00 71.49 282 PRO G CA 1
ATOM 14925 C C . PRO G 1 282 ? 57.421 -0.253 -4.998 1.00 74.24 282 PRO G C 1
ATOM 14926 O O . PRO G 1 282 ? 58.096 -1.072 -4.373 1.00 77.53 282 PRO G O 1
ATOM 14930 N N . ARG H 1 7 ? 84.994 -25.601 28.956 1.00 107.61 7 ARG H N 1
ATOM 14931 C CA . ARG H 1 7 ? 85.521 -26.600 28.034 1.00 105.17 7 ARG H CA 1
ATOM 14932 C C . ARG H 1 7 ? 84.388 -27.418 27.423 1.00 116.32 7 ARG H C 1
ATOM 14933 O O . ARG H 1 7 ? 83.421 -27.768 28.098 1.00 123.21 7 ARG H O 1
ATOM 14941 N N . HIS H 1 8 ? 84.522 -27.705 26.131 1.00 121.98 8 HIS H N 1
ATOM 14942 C CA . HIS H 1 8 ? 83.449 -28.267 25.326 1.00 126.16 8 HIS H CA 1
ATOM 14943 C C . HIS H 1 8 ? 83.252 -29.755 25.614 1.00 125.52 8 HIS H C 1
ATOM 14944 O O . HIS H 1 8 ? 84.168 -30.462 26.043 1.00 133.74 8 HIS H O 1
ATOM 14951 N N . ALA H 1 9 ? 82.024 -30.224 25.378 1.00 127.58 9 ALA H N 1
ATOM 14952 C CA . ALA H 1 9 ? 81.641 -31.590 25.724 1.00 125.99 9 ALA H CA 1
ATOM 14953 C C . ALA H 1 9 ? 80.652 -32.136 24.702 1.00 138.22 9 ALA H C 1
ATOM 14954 O O . ALA H 1 9 ? 79.536 -31.622 24.577 1.00 136.60 9 ALA H O 1
ATOM 14956 N N . ASN H 1 10 ? 81.066 -33.177 23.983 1.00 135.38 10 ASN H N 1
ATOM 14957 C CA . ASN H 1 10 ? 80.270 -33.887 22.995 1.00 127.44 10 ASN H CA 1
ATOM 14958 C C . ASN H 1 10 ? 79.666 -35.155 23.608 1.00 134.80 10 ASN H C 1
ATOM 14959 O O . ASN H 1 10 ? 79.647 -35.335 24.826 1.00 139.91 10 ASN H O 1
ATOM 14964 N N . LYS H 1 11 ? 79.138 -36.041 22.756 1.00 137.12 11 LYS H N 1
ATOM 14965 C CA . LYS H 1 11 ? 78.573 -37.296 23.249 1.00 139.14 11 LYS H CA 1
ATOM 14966 C C . LYS H 1 11 ? 79.634 -38.277 23.744 1.00 143.94 11 LYS H C 1
ATOM 14967 O O . LYS H 1 11 ? 79.294 -39.207 24.485 1.00 144.33 11 LYS H O 1
ATOM 14973 N N . ALA H 1 12 ? 80.904 -38.110 23.358 1.00 144.73 12 ALA H N 1
ATOM 14974 C CA . ALA H 1 12 ? 81.934 -38.911 24.007 1.00 145.19 12 ALA H CA 1
ATOM 14975 C C . ALA H 1 12 ? 82.200 -38.406 25.409 1.00 145.52 12 ALA H C 1
ATOM 14976 O O . ALA H 1 12 ? 82.959 -39.034 26.154 1.00 147.48 12 ALA H O 1
ATOM 14978 N N . THR H 1 13 ? 81.622 -37.261 25.756 1.00 139.08 13 THR H N 1
ATOM 14979 C CA . THR H 1 13 ? 81.639 -36.794 27.127 1.00 141.69 13 THR H CA 1
ATOM 14980 C C . THR H 1 13 ? 80.538 -37.455 27.930 1.00 141.27 13 THR H C 1
ATOM 14981 O O . THR H 1 13 ? 79.396 -37.602 27.467 1.00 143.30 13 THR H O 1
ATOM 14985 N N . SER H 1 14 ? 80.915 -37.825 29.151 1.00 133.84 14 SER H N 1
ATOM 14986 C CA . SER H 1 14 ? 80.111 -38.378 30.230 1.00 131.12 14 SER H CA 1
ATOM 14987 C C . SER H 1 14 ? 79.257 -37.318 30.867 1.00 125.69 14 SER H C 1
ATOM 14988 O O . SER H 1 14 ? 79.648 -36.159 30.959 1.00 121.98 14 SER H O 1
ATOM 14991 N N . SER H 1 15 ? 78.098 -37.735 31.369 1.00 127.05 15 SER H N 1
ATOM 14992 C CA . SER H 1 15 ? 77.347 -36.823 32.217 1.00 124.42 15 SER H CA 1
ATOM 14993 C C . SER H 1 15 ? 78.121 -36.591 33.502 1.00 124.17 15 SER H C 1
ATOM 14994 O O . SER H 1 15 ? 78.127 -35.475 34.057 1.00 116.31 15 SER H O 1
ATOM 14997 N N . ASP H 1 16 ? 78.841 -37.628 33.930 1.00 121.09 16 ASP H N 1
ATOM 14998 C CA . ASP H 1 16 ? 79.741 -37.530 35.063 1.00 113.72 16 ASP H CA 1
ATOM 14999 C C . ASP H 1 16 ? 80.797 -36.467 34.794 1.00 114.74 16 ASP H C 1
ATOM 15000 O O . ASP H 1 16 ? 80.844 -35.441 35.476 1.00 118.09 16 ASP H O 1
ATOM 15005 N N . GLU H 1 17 ? 81.555 -36.621 33.701 1.00 115.63 17 GLU H N 1
ATOM 15006 C CA . GLU H 1 17 ? 82.654 -35.690 33.428 1.00 119.82 17 GLU H CA 1
ATOM 15007 C C . GLU H 1 17 ? 82.183 -34.252 33.217 1.00 112.04 17 GLU H C 1
ATOM 15008 O O . GLU H 1 17 ? 82.966 -33.323 33.432 1.00 107.65 17 GLU H O 1
ATOM 15014 N N . ILE H 1 18 ? 80.939 -34.025 32.803 1.00 110.16 18 ILE H N 1
ATOM 15015 C CA . ILE H 1 18 ? 80.480 -32.641 32.762 1.00 111.45 18 ILE H CA 1
ATOM 15016 C C . ILE H 1 18 ? 80.211 -32.129 34.163 1.00 112.87 18 ILE H C 1
ATOM 15017 O O . ILE H 1 18 ? 80.529 -30.974 34.480 1.00 113.65 18 ILE H O 1
ATOM 15022 N N . VAL H 1 19 ? 79.644 -32.968 35.038 1.00 111.58 19 VAL H N 1
ATOM 15023 C CA . VAL H 1 19 ? 79.524 -32.507 36.422 1.00 108.46 19 VAL H CA 1
ATOM 15024 C C . VAL H 1 19 ? 80.917 -32.235 36.994 1.00 113.49 19 VAL H C 1
ATOM 15025 O O . VAL H 1 19 ? 81.098 -31.352 37.843 1.00 111.33 19 VAL H O 1
ATOM 15029 N N . GLN H 1 20 ? 81.931 -32.922 36.478 1.00 113.98 20 GLN H N 1
ATOM 15030 C CA . GLN H 1 20 ? 83.295 -32.684 36.947 1.00 111.54 20 GLN H CA 1
ATOM 15031 C C . GLN H 1 20 ? 83.969 -31.459 36.321 1.00 112.98 20 GLN H C 1
ATOM 15032 O O . GLN H 1 20 ? 84.847 -30.867 36.965 1.00 112.42 20 GLN H O 1
ATOM 15038 N N . ILE H 1 21 ? 83.606 -31.041 35.095 1.00 111.16 21 ILE H N 1
ATOM 15039 C CA . ILE H 1 21 ? 83.992 -29.683 34.674 1.00 102.43 21 ILE H CA 1
ATOM 15040 C C . ILE H 1 21 ? 83.334 -28.675 35.581 1.00 108.23 21 ILE H C 1
ATOM 15041 O O . ILE H 1 21 ? 83.981 -27.783 36.140 1.00 103.75 21 ILE H O 1
ATOM 15046 N N . LEU H 1 22 ? 82.008 -28.766 35.715 1.00 112.00 22 LEU H N 1
ATOM 15047 C CA . LEU H 1 22 ? 81.265 -27.754 36.513 1.00 106.53 22 LEU H CA 1
ATOM 15048 C C . LEU H 1 22 ? 81.982 -27.559 37.852 1.00 104.04 22 LEU H C 1
ATOM 15049 O O . LEU H 1 22 ? 82.083 -26.417 38.322 1.00 94.80 22 LEU H O 1
ATOM 15054 N N . GLU H 1 23 ? 82.456 -28.656 38.436 1.00 107.59 23 GLU H N 1
ATOM 15055 C CA . GLU H 1 23 ? 83.185 -28.570 39.720 1.00 98.85 23 GLU H CA 1
ATOM 15056 C C . GLU H 1 23 ? 84.509 -27.846 39.486 1.00 107.66 23 GLU H C 1
ATOM 15057 O O . GLU H 1 23 ? 84.815 -26.923 40.260 1.00 112.12 23 GLU H O 1
ATOM 15063 N N . GLU H 1 24 ? 85.232 -28.209 38.428 1.00 102.27 24 GLU H N 1
ATOM 15064 C CA . GLU H 1 24 ? 86.587 -27.641 38.220 1.00 99.78 24 GLU H CA 1
ATOM 15065 C C . GLU H 1 24 ? 86.540 -26.192 37.725 1.00 108.69 24 GLU H C 1
ATOM 15066 O O . GLU H 1 24 ? 87.124 -25.327 38.404 1.00 110.05 24 GLU H O 1
ATOM 15072 N N . ASP H 1 25 ? 85.902 -25.940 36.583 1.00 110.84 25 ASP H N 1
ATOM 15073 C CA . ASP H 1 25 ? 85.895 -24.611 35.982 1.00 105.63 25 ASP H CA 1
ATOM 15074 C C . ASP H 1 25 ? 84.686 -23.750 36.339 1.00 101.38 25 ASP H C 1
ATOM 15075 O O . ASP H 1 25 ? 84.775 -22.519 36.243 1.00 94.76 25 ASP H O 1
ATOM 15080 N N . GLY H 1 26 ? 83.576 -24.351 36.757 1.00 104.06 26 GLY H N 1
ATOM 15081 C CA . GLY H 1 26 ? 82.374 -23.604 37.042 1.00 90.19 26 GLY H CA 1
ATOM 15082 C C . GLY H 1 26 ? 81.509 -23.286 35.840 1.00 88.76 26 GLY H C 1
ATOM 15083 O O . GLY H 1 26 ? 80.465 -22.641 36.007 1.00 80.63 26 GLY H O 1
ATOM 15084 N N . VAL H 1 27 ? 81.900 -23.727 34.643 1.00 97.86 27 VAL H N 1
ATOM 15085 C CA . VAL H 1 27 ? 81.172 -23.445 33.410 1.00 94.73 27 VAL H CA 1
ATOM 15086 C C . VAL H 1 27 ? 81.559 -24.519 32.399 1.00 98.76 27 VAL H C 1
ATOM 15087 O O . VAL H 1 27 ? 82.712 -24.957 32.348 1.00 95.43 27 VAL H O 1
ATOM 15091 N N . VAL H 1 28 ? 80.596 -24.912 31.557 1.00 99.53 28 VAL H N 1
ATOM 15092 C CA . VAL H 1 28 ? 80.789 -26.000 30.600 1.00 101.22 28 VAL H CA 1
ATOM 15093 C C . VAL H 1 28 ? 80.066 -25.632 29.316 1.00 103.39 28 VAL H C 1
ATOM 15094 O O . VAL H 1 28 ? 79.050 -24.935 29.338 1.00 104.20 28 VAL H O 1
ATOM 15098 N N . ILE H 1 29 ? 80.587 -26.110 28.193 1.00 103.85 29 ILE H N 1
ATOM 15099 C CA . ILE H 1 29 ? 79.914 -25.965 26.910 1.00 107.06 29 ILE H CA 1
ATOM 15100 C C . ILE H 1 29 ? 79.615 -27.367 26.395 1.00 110.09 29 ILE H C 1
ATOM 15101 O O . ILE H 1 29 ? 80.534 -28.178 26.237 1.00 118.16 29 ILE H O 1
ATOM 15106 N N . VAL H 1 30 ? 78.336 -27.678 26.197 1.00 106.75 30 VAL H N 1
ATOM 15107 C CA . VAL H 1 30 ? 77.991 -28.961 25.589 1.00 106.52 30 VAL H CA 1
ATOM 15108 C C . VAL H 1 30 ? 77.680 -28.760 24.108 1.00 103.58 30 VAL H C 1
ATOM 15109 O O . VAL H 1 30 ? 76.813 -27.964 23.739 1.00 107.42 30 VAL H O 1
ATOM 15113 N N . LEU H 1 34 ? 71.027 -29.335 21.370 1.00 100.18 34 LEU H N 1
ATOM 15114 C CA . LEU H 1 34 ? 69.583 -29.552 21.093 1.00 109.63 34 LEU H CA 1
ATOM 15115 C C . LEU H 1 34 ? 69.347 -29.698 19.581 1.00 116.19 34 LEU H C 1
ATOM 15116 O O . LEU H 1 34 ? 70.016 -28.985 18.804 1.00 112.45 34 LEU H O 1
ATOM 15121 N N . SER H 1 35 ? 68.425 -30.584 19.189 1.00 118.28 35 SER H N 1
ATOM 15122 C CA . SER H 1 35 ? 68.110 -30.809 17.753 1.00 125.03 35 SER H CA 1
ATOM 15123 C C . SER H 1 35 ? 67.828 -29.473 17.063 1.00 122.54 35 SER H C 1
ATOM 15124 O O . SER H 1 35 ? 66.999 -28.711 17.576 1.00 120.89 35 SER H O 1
ATOM 15127 N N . SER H 1 36 ? 68.483 -29.221 15.932 1.00 116.89 36 SER H N 1
ATOM 15128 C CA . SER H 1 36 ? 68.208 -27.985 15.165 1.00 121.12 36 SER H CA 1
ATOM 15129 C C . SER H 1 36 ? 66.704 -27.899 14.877 1.00 130.72 36 SER H C 1
ATOM 15130 O O . SER H 1 36 ? 66.158 -26.778 14.895 1.00 128.83 36 SER H O 1
ATOM 15133 N N . ASP H 1 37 ? 66.059 -29.036 14.612 1.00 129.62 37 ASP H N 1
ATOM 15134 C CA . ASP H 1 37 ? 64.583 -29.014 14.433 1.00 125.27 37 ASP H CA 1
ATOM 15135 C C . ASP H 1 37 ? 63.950 -28.517 15.735 1.00 125.50 37 ASP H C 1
ATOM 15136 O O . ASP H 1 37 ? 63.188 -27.538 15.687 1.00 120.31 37 ASP H O 1
ATOM 15141 N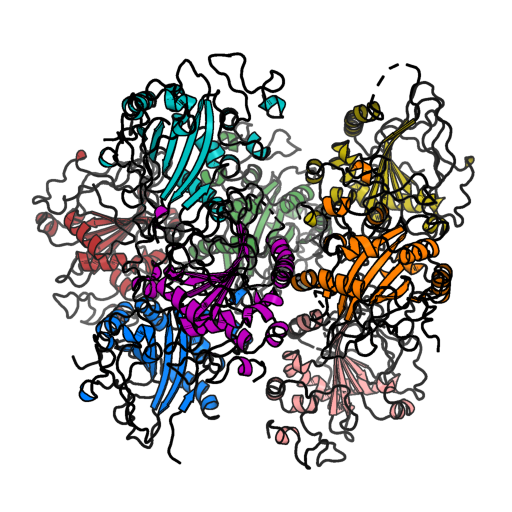 N . LEU H 1 38 ? 64.256 -29.174 16.855 1.00 121.03 38 LEU H N 1
ATOM 15142 C CA . LEU H 1 38 ? 63.746 -28.700 18.163 1.00 109.95 38 LEU H CA 1
ATOM 15143 C C . LEU H 1 38 ? 64.128 -27.224 18.324 1.00 114.59 38 LEU H C 1
ATOM 15144 O O . LEU H 1 38 ? 63.274 -26.453 18.795 1.00 108.42 38 LEU H O 1
ATOM 15149 N N . VAL H 1 39 ? 65.351 -26.834 17.948 1.00 123.61 39 VAL H N 1
ATOM 15150 C CA . VAL H 1 39 ? 65.640 -25.409 18.077 1.00 121.74 39 VAL H CA 1
ATOM 15151 C C . VAL H 1 39 ? 64.666 -24.584 17.242 1.00 119.28 39 VAL H C 1
ATOM 15152 O O . VAL H 1 39 ? 64.160 -23.551 17.701 1.00 113.94 39 VAL H O 1
ATOM 15156 N N . GLN H 1 40 ? 64.330 -25.045 16.034 1.00 124.39 40 GLN H N 1
ATOM 15157 C CA . GLN H 1 40 ? 63.361 -24.271 15.269 1.00 123.72 40 GLN H CA 1
ATOM 15158 C C . GLN H 1 40 ? 61.969 -24.391 15.871 1.00 119.09 40 GLN H C 1
ATOM 15159 O O . GLN H 1 40 ? 61.202 -23.426 15.845 1.00 110.19 40 GLN H O 1
ATOM 15165 N N . LYS H 1 41 ? 61.621 -25.552 16.436 1.00 118.69 41 LYS H N 1
ATOM 15166 C CA . LYS H 1 41 ? 60.310 -25.656 17.070 1.00 114.34 41 LYS H CA 1
ATOM 15167 C C . LYS H 1 41 ? 60.210 -24.724 18.270 1.00 115.49 41 LYS H C 1
ATOM 15168 O O . LYS H 1 41 ? 59.163 -24.103 18.500 1.00 118.23 41 LYS H O 1
ATOM 15174 N N . LEU H 1 42 ? 61.299 -24.588 19.026 1.00 109.07 42 LEU H N 1
ATOM 15175 C CA . LEU H 1 42 ? 61.302 -23.650 20.141 1.00 111.87 42 LEU H CA 1
ATOM 15176 C C . LEU H 1 42 ? 61.129 -22.226 19.632 1.00 109.28 42 LEU H C 1
ATOM 15177 O O . LEU H 1 42 ? 60.305 -21.462 20.149 1.00 107.01 42 LEU H O 1
ATOM 15182 N N . ASN H 1 43 ? 61.869 -21.864 18.581 1.00 108.92 43 ASN H N 1
ATOM 15183 C CA . ASN H 1 43 ? 61.748 -20.507 18.057 1.00 111.38 43 ASN H CA 1
ATOM 15184 C C . ASN H 1 43 ? 60.342 -20.240 17.536 1.00 109.85 43 ASN H C 1
ATOM 15185 O O . ASN H 1 43 ? 59.798 -19.146 17.727 1.00 108.44 43 ASN H O 1
ATOM 15190 N N . ASP H 1 44 ? 59.716 -21.247 16.923 1.00 106.40 44 ASP H N 1
ATOM 15191 C CA . ASP H 1 44 ? 58.380 -21.071 16.364 1.00 114.71 44 ASP H CA 1
ATOM 15192 C C . ASP H 1 44 ? 57.331 -20.895 17.456 1.00 112.81 44 ASP H C 1
ATOM 15193 O O . ASP H 1 44 ? 56.469 -20.013 17.362 1.00 107.61 44 ASP H O 1
ATOM 15198 N N . GLU H 1 45 ? 57.376 -21.732 18.499 1.00 110.43 45 GLU H N 1
ATOM 15199 C CA . GLU H 1 45 ? 56.406 -21.569 19.580 1.00 109.09 45 GLU H CA 1
ATOM 15200 C C . GLU H 1 45 ? 56.625 -20.274 20.351 1.00 104.08 45 GLU H C 1
ATOM 15201 O O . GLU H 1 45 ? 55.661 -19.681 20.850 1.00 91.96 45 GLU H O 1
ATOM 15207 N N . LEU H 1 46 ? 57.871 -19.816 20.455 1.00 104.74 46 LEU H N 1
ATOM 15208 C CA . LEU H 1 46 ? 58.168 -18.668 21.300 1.00 97.40 46 LEU H CA 1
ATOM 15209 C C . LEU H 1 46 ? 58.022 -17.329 20.583 1.00 98.47 46 LEU H C 1
ATOM 15210 O O . LEU H 1 46 ? 57.794 -16.311 21.249 1.00 96.39 46 LEU H O 1
ATOM 15215 N N . ASP H 1 47 ? 58.157 -17.294 19.251 1.00 108.04 47 ASP H N 1
ATOM 15216 C CA . ASP H 1 47 ? 58.104 -16.018 18.537 1.00 104.93 47 ASP H CA 1
ATOM 15217 C C . ASP H 1 47 ? 56.796 -15.254 18.729 1.00 101.24 47 ASP H C 1
ATOM 15218 O O . ASP H 1 47 ? 56.858 -14.042 19.015 1.00 98.95 47 ASP H O 1
ATOM 15223 N N . PRO H 1 48 ? 55.602 -15.851 18.564 1.00 99.50 48 PRO H N 1
ATOM 15224 C CA . PRO H 1 48 ? 54.377 -15.051 18.767 1.00 100.30 48 PRO H CA 1
ATOM 15225 C C . PRO H 1 48 ? 54.257 -14.456 20.156 1.00 105.32 48 PRO H C 1
ATOM 15226 O O . PRO H 1 48 ? 53.725 -13.345 20.297 1.00 108.23 48 PRO H O 1
ATOM 15230 N N . HIS H 1 49 ? 54.728 -15.150 21.193 1.00 100.97 49 HIS H N 1
ATOM 15231 C CA . HIS H 1 49 ? 54.638 -14.591 22.540 1.00 98.80 49 HIS H CA 1
ATOM 15232 C C . HIS H 1 49 ? 55.589 -13.413 22.708 1.00 103.68 49 HIS H C 1
ATOM 15233 O O . HIS H 1 49 ? 55.244 -12.419 23.355 1.00 108.37 49 HIS H O 1
ATOM 15240 N N . LEU H 1 50 ? 56.789 -13.505 22.125 1.00 102.27 50 LEU H N 1
ATOM 15241 C CA . LEU H 1 50 ? 57.733 -12.395 22.200 1.00 106.23 50 LEU H CA 1
ATOM 15242 C C . LEU H 1 50 ? 57.240 -11.189 21.409 1.00 115.42 50 LEU H C 1
ATOM 15243 O O . LEU H 1 50 ? 57.438 -10.043 21.828 1.00 118.47 50 LEU H O 1
ATOM 15248 N N . ALA H 1 51 ? 56.577 -11.425 20.274 1.00 116.13 51 ALA H N 1
ATOM 15249 C CA . ALA H 1 51 ? 56.067 -10.313 19.477 1.00 114.45 51 ALA H CA 1
ATOM 15250 C C . ALA H 1 51 ? 54.971 -9.560 20.216 1.00 120.45 51 ALA H C 1
ATOM 15251 O O . ALA H 1 51 ? 54.769 -8.362 19.979 1.00 125.59 51 ALA H O 1
ATOM 15253 N N . ALA H 1 52 ? 54.260 -10.246 21.108 1.00 116.90 52 ALA H N 1
ATOM 15254 C CA . ALA H 1 52 ? 53.159 -9.673 21.864 1.00 118.38 52 ALA H CA 1
ATOM 15255 C C . ALA H 1 52 ? 53.603 -8.951 23.129 1.00 120.39 52 ALA H C 1
ATOM 15256 O O . ALA H 1 52 ? 52.759 -8.344 23.797 1.00 121.31 52 ALA H O 1
ATOM 15258 N N . LEU H 1 53 ? 54.892 -9.007 23.467 1.00 121.44 53 LEU H N 1
ATOM 15259 C CA . LEU H 1 53 ? 55.443 -8.392 24.676 1.00 116.88 53 LEU H CA 1
ATOM 15260 C C . LEU H 1 53 ? 54.880 -7.004 24.965 1.00 121.01 53 LEU H C 1
ATOM 15261 O O . LEU H 1 53 ? 54.201 -6.800 25.969 1.00 130.08 53 LEU H O 1
ATOM 15266 N N . SER H 1 58 ? 49.050 -2.431 18.818 1.00 134.14 58 SER H N 1
ATOM 15267 C CA . SER H 1 58 ? 49.949 -2.287 17.678 1.00 139.80 58 SER H CA 1
ATOM 15268 C C . SER H 1 58 ? 51.289 -2.988 17.920 1.00 141.46 58 SER H C 1
ATOM 15269 O O . SER H 1 58 ? 51.614 -3.376 19.043 1.00 131.82 58 SER H O 1
ATOM 15272 N N . GLY H 1 59 ? 52.063 -3.131 16.848 1.00 150.38 59 GLY H N 1
ATOM 15273 C CA . GLY H 1 59 ? 53.358 -3.782 16.893 1.00 144.91 59 GLY H CA 1
ATOM 15274 C C . GLY H 1 59 ? 54.440 -2.854 17.399 1.00 145.99 59 GLY H C 1
ATOM 15275 O O . GLY H 1 59 ? 55.175 -2.273 16.594 1.00 153.76 59 GLY H O 1
ATOM 15276 N N . GLU H 1 60 ? 54.539 -2.692 18.722 1.00 136.43 60 GLU H N 1
ATOM 15277 C CA . GLU H 1 60 ? 55.255 -1.556 19.293 1.00 146.51 60 GLU H CA 1
ATOM 15278 C C . GLU H 1 60 ? 56.695 -1.494 18.783 1.00 157.80 60 GLU H C 1
ATOM 15279 O O . GLU H 1 60 ? 57.533 -2.348 19.094 1.00 163.88 60 GLU H O 1
ATOM 15285 N N . SER H 1 61 ? 56.953 -0.528 17.898 1.00 156.72 61 SER H N 1
ATOM 15286 C CA . SER H 1 61 ? 58.309 -0.177 17.502 1.00 156.35 61 SER H CA 1
ATOM 15287 C C . SER H 1 61 ? 58.562 1.309 17.719 1.00 150.81 61 SER H C 1
ATOM 15288 O O . SER H 1 61 ? 59.465 1.687 18.472 1.00 154.98 61 SER H O 1
ATOM 15291 N N . ALA H 1 62 ? 57.742 2.150 17.088 1.00 150.04 62 ALA H N 1
ATOM 15292 C CA . ALA H 1 62 ? 57.774 3.603 17.263 1.00 153.81 62 ALA H CA 1
ATOM 15293 C C . ALA H 1 62 ? 59.173 4.177 17.071 1.00 159.15 62 ALA H C 1
ATOM 15294 O O . ALA H 1 62 ? 59.716 4.814 17.971 1.00 164.12 62 ALA H O 1
ATOM 15296 N N . TYR H 1 63 ? 59.782 3.886 15.913 1.00 160.70 63 TYR H N 1
ATOM 15297 C CA . TYR H 1 63 ? 61.139 4.331 15.570 1.00 164.17 63 TYR H CA 1
ATOM 15298 C C . TYR H 1 63 ? 62.123 3.990 16.685 1.00 160.06 63 TYR H C 1
ATOM 15299 O O . TYR H 1 63 ? 63.247 4.499 16.717 1.00 161.57 63 TYR H O 1
ATOM 15308 N N . HIS H 1 64 ? 61.690 3.135 17.610 1.00 156.99 64 HIS H N 1
ATOM 15309 C CA . HIS H 1 64 ? 62.373 2.912 18.884 1.00 152.35 64 HIS H CA 1
ATOM 15310 C C . HIS H 1 64 ? 62.391 1.415 19.167 1.00 151.43 64 HIS H C 1
ATOM 15311 O O . HIS H 1 64 ? 61.797 0.951 20.145 1.00 136.91 64 HIS H O 1
ATOM 15318 N N . PRO H 1 65 ? 63.080 0.625 18.339 1.00 152.40 65 PRO H N 1
ATOM 15319 C CA . PRO H 1 65 ? 62.927 -0.834 18.443 1.00 139.57 65 PRO H CA 1
ATOM 15320 C C . PRO H 1 65 ? 63.416 -1.333 19.782 1.00 147.37 65 PRO H C 1
ATOM 15321 O O . PRO H 1 65 ? 64.417 -0.856 20.320 1.00 143.75 65 PRO H O 1
ATOM 15325 N N . VAL H 1 66 ? 62.728 -2.345 20.284 1.00 144.08 66 VAL H N 1
ATOM 15326 C CA . VAL H 1 66 ? 63.098 -2.917 21.563 1.00 146.15 66 VAL H CA 1
ATOM 15327 C C . VAL H 1 66 ? 64.377 -3.724 21.372 1.00 150.90 66 VAL H C 1
ATOM 15328 O O . VAL H 1 66 ? 64.441 -4.634 20.535 1.00 151.26 66 VAL H O 1
ATOM 15332 N N . THR H 1 67 ? 65.412 -3.374 22.132 1.00 145.70 67 THR H N 1
ATOM 15333 C CA . THR H 1 67 ? 66.726 -3.985 21.990 1.00 129.73 67 THR H CA 1
ATOM 15334 C C . THR H 1 67 ? 66.934 -5.139 22.961 1.00 121.32 67 THR H C 1
ATOM 15335 O O . THR H 1 67 ? 67.334 -6.231 22.546 1.00 120.13 67 THR H O 1
ATOM 15339 N N . THR H 1 68 ? 66.668 -4.926 24.246 1.00 117.64 68 THR H N 1
ATOM 15340 C CA . THR H 1 68 ? 66.727 -5.991 25.237 1.00 111.45 68 THR H CA 1
ATOM 15341 C C . THR H 1 68 ? 65.319 -6.527 25.467 1.00 101.75 68 THR H C 1
ATOM 15342 O O . THR H 1 68 ? 64.379 -5.750 25.664 1.00 118.21 68 THR H O 1
ATOM 15346 N N . LYS H 1 69 ? 65.179 -7.851 25.464 1.00 97.35 69 LYS H N 1
ATOM 15347 C CA . LYS H 1 69 ? 63.882 -8.486 25.651 1.00 98.85 69 LYS H CA 1
ATOM 15348 C C . LYS H 1 69 ? 64.027 -9.688 26.569 1.00 92.40 69 LYS H C 1
ATOM 15349 O O . LYS H 1 69 ? 65.025 -10.415 26.501 1.00 95.69 69 LYS H O 1
ATOM 15355 N N . GLN H 1 70 ? 63.005 -9.914 27.396 1.00 91.39 70 GLN H N 1
ATOM 15356 C CA . GLN H 1 70 ? 62.941 -11.075 28.269 1.00 92.95 70 GLN H CA 1
ATOM 15357 C C . GLN H 1 70 ? 61.517 -11.613 28.301 1.00 94.85 70 GLN H C 1
ATOM 15358 O O . GLN H 1 70 ? 60.552 -10.880 28.070 1.00 95.82 70 GLN H O 1
ATOM 15364 N N . MET H 1 71 ? 61.398 -12.903 28.603 1.00 88.13 71 MET H N 1
ATOM 15365 C CA . MET H 1 71 ? 60.105 -13.573 28.644 1.00 85.59 71 MET H CA 1
ATOM 15366 C C . MET H 1 71 ? 60.218 -14.764 29.582 1.00 81.46 71 MET H C 1
ATOM 15367 O O . MET H 1 71 ? 61.222 -15.470 29.559 1.00 81.76 71 MET H O 1
ATOM 15372 N N . ASN H 1 72 ? 59.193 -15.002 30.390 1.00 76.87 72 ASN H N 1
ATOM 15373 C CA . ASN H 1 72 ? 59.217 -16.144 31.299 1.00 72.43 72 ASN H CA 1
ATOM 15374 C C . ASN H 1 72 ? 57.837 -16.796 31.308 1.00 84.85 72 ASN H C 1
ATOM 15375 O O . ASN H 1 72 ? 57.009 -16.557 30.423 1.00 90.53 72 ASN H O 1
ATOM 15380 N N . ASP H 1 73 ? 57.594 -17.640 32.316 1.00 78.91 73 ASP H N 1
ATOM 15381 C CA . ASP H 1 73 ? 56.411 -18.502 32.376 1.00 73.52 73 ASP H CA 1
ATOM 15382 C C . ASP H 1 73 ? 56.323 -19.394 31.141 1.00 76.09 73 ASP H C 1
ATOM 15383 O O . ASP H 1 73 ? 55.256 -19.580 30.555 1.00 80.14 73 ASP H O 1
ATOM 15388 N N . LEU H 1 74 ? 57.466 -19.958 30.761 1.00 80.29 74 LEU H N 1
ATOM 15389 C CA . LEU H 1 74 ? 57.542 -20.804 29.573 1.00 78.14 74 LEU H CA 1
ATOM 15390 C C . LEU H 1 74 ? 56.580 -21.993 29.574 1.00 77.00 74 LEU H C 1
ATOM 15391 O O . LEU H 1 74 ? 56.011 -22.272 28.505 1.00 88.15 74 LEU H O 1
ATOM 15396 N N . PRO H 1 75 ? 56.385 -22.748 30.668 1.00 83.08 75 PRO H N 1
ATOM 15397 C CA . PRO H 1 75 ? 55.512 -23.934 30.558 1.00 82.96 75 PRO H CA 1
ATOM 15398 C C . PRO H 1 75 ? 54.106 -23.626 30.068 1.00 81.05 75 PRO H C 1
ATOM 15399 O O . PRO H 1 75 ? 53.523 -24.435 29.336 1.00 82.13 75 PRO H O 1
ATOM 15403 N N . ALA H 1 76 ? 53.539 -22.479 30.447 1.00 82.54 76 ALA H N 1
ATOM 15404 C CA . ALA H 1 76 ? 52.247 -22.089 29.894 1.00 84.38 76 ALA H CA 1
ATOM 15405 C C . ALA H 1 76 ? 52.346 -21.729 28.414 1.00 78.54 76 ALA H C 1
ATOM 15406 O O . ALA H 1 76 ? 51.359 -21.856 27.678 1.00 82.85 76 ALA H O 1
ATOM 15408 N N . ARG H 1 77 ? 53.517 -21.278 27.964 1.00 82.42 77 ARG H N 1
ATOM 15409 C CA . ARG H 1 77 ? 53.672 -20.675 26.646 1.00 82.16 77 ARG H CA 1
ATOM 15410 C C . ARG H 1 77 ? 54.211 -21.621 25.581 1.00 88.28 77 ARG H C 1
ATOM 15411 O O . ARG H 1 77 ? 53.906 -21.430 24.400 1.00 98.01 77 ARG H O 1
ATOM 15419 N N . SER H 1 78 ? 55.003 -22.627 25.950 1.00 93.02 78 SER H N 1
ATOM 15420 C CA . SER H 1 78 ? 55.699 -23.466 24.980 1.00 91.72 78 SER H CA 1
ATOM 15421 C C . SER H 1 78 ? 55.463 -24.933 25.298 1.00 95.36 78 SER H C 1
ATOM 15422 O O . SER H 1 78 ? 55.703 -25.372 26.426 1.00 93.41 78 SER H O 1
ATOM 15425 N N . GLN H 1 79 ? 55.001 -25.688 24.298 1.00 95.12 79 GLN H N 1
ATOM 15426 C CA . GLN H 1 79 ? 54.776 -27.116 24.495 1.00 99.10 79 GLN H CA 1
ATOM 15427 C C . GLN H 1 79 ? 56.083 -27.901 24.556 1.00 94.21 79 GLN H C 1
ATOM 15428 O O . GLN H 1 79 ? 56.229 -28.807 25.385 1.00 91.36 79 GLN H O 1
ATOM 15434 N N . THR H 1 80 ? 57.038 -27.590 23.674 1.00 100.52 80 THR H N 1
ATOM 15435 C CA . THR H 1 80 ? 58.301 -28.326 23.675 1.00 96.13 80 THR H CA 1
ATOM 15436 C C . THR H 1 80 ? 59.115 -28.048 24.933 1.00 91.95 80 THR H C 1
ATOM 15437 O O . THR H 1 80 ? 59.788 -28.947 25.453 1.00 93.95 80 THR H O 1
ATOM 15441 N N . PHE H 1 81 ? 59.072 -26.813 25.438 1.00 96.08 81 PHE H N 1
ATOM 15442 C CA . PHE H 1 81 ? 59.674 -26.535 26.738 1.00 88.57 81 PHE H CA 1
ATOM 15443 C C . PHE H 1 81 ? 58.932 -27.287 27.831 1.00 85.58 81 PHE H C 1
ATOM 15444 O O . PHE H 1 81 ? 59.530 -27.738 28.814 1.00 88.70 81 PHE H O 1
ATOM 15452 N N . ARG H 1 82 ? 57.620 -27.418 27.663 1.00 90.56 82 ARG H N 1
ATOM 15453 C CA . ARG H 1 82 ? 56.779 -28.101 28.634 1.00 88.01 82 ARG H CA 1
ATOM 15454 C C . ARG H 1 82 ? 57.132 -29.581 28.737 1.00 83.55 82 ARG H C 1
ATOM 15455 O O . ARG H 1 82 ? 57.105 -30.157 29.831 1.00 85.11 82 ARG H O 1
ATOM 15463 N N . GLN H 1 83 ? 57.475 -30.214 27.611 1.00 85.03 83 GLN H N 1
ATOM 15464 C CA . GLN H 1 83 ? 57.687 -31.658 27.579 1.00 91.09 83 GLN H CA 1
ATOM 15465 C C . GLN H 1 83 ? 59.148 -32.056 27.415 1.00 93.72 83 GLN H C 1
ATOM 15466 O O . GLN H 1 83 ? 59.701 -32.744 28.279 1.00 97.68 83 GLN H O 1
ATOM 15472 N N . ASP H 1 84 ? 59.793 -31.641 26.325 1.00 91.39 84 ASP H N 1
ATOM 15473 C CA . ASP H 1 84 ? 61.124 -32.150 26.008 1.00 99.78 84 ASP H CA 1
ATOM 15474 C C . ASP H 1 84 ? 62.181 -31.554 26.929 1.00 95.68 84 ASP H C 1
ATOM 15475 O O . ASP H 1 84 ? 63.043 -32.273 27.449 1.00 87.53 84 ASP H O 1
ATOM 15480 N N . LEU H 1 85 ? 62.128 -30.238 27.131 1.00 98.76 85 LEU H N 1
ATOM 15481 C CA . LEU H 1 85 ? 63.174 -29.529 27.854 1.00 90.42 85 LEU H CA 1
ATOM 15482 C C . LEU H 1 85 ? 63.117 -29.831 29.344 1.00 91.36 85 LEU H C 1
ATOM 15483 O O . LEU H 1 85 ? 64.149 -30.084 29.976 1.00 98.85 85 LEU H O 1
ATOM 15488 N N . LEU H 1 86 ? 61.914 -29.813 29.924 1.00 91.00 86 LEU H N 1
ATOM 15489 C CA . LEU H 1 86 ? 61.767 -30.081 31.351 1.00 84.30 86 LEU H CA 1
ATOM 15490 C C . LEU H 1 86 ? 62.003 -31.547 31.696 1.00 82.19 86 LEU H C 1
ATOM 15491 O O . LEU H 1 86 ? 62.218 -31.865 32.868 1.00 82.63 86 LEU H O 1
ATOM 15496 N N . ASN H 1 87 ? 61.941 -32.447 30.714 1.00 89.12 87 ASN H N 1
ATOM 15497 C CA . ASN H 1 87 ? 62.199 -33.866 30.933 1.00 87.14 87 ASN H CA 1
ATOM 15498 C C . ASN H 1 87 ? 63.540 -34.322 30.367 1.00 84.59 87 ASN H C 1
ATOM 15499 O O . ASN H 1 87 ? 63.822 -35.525 30.371 1.00 96.06 87 ASN H O 1
ATOM 15504 N N . ASN H 1 88 ? 64.369 -33.396 29.884 1.00 87.10 88 ASN H N 1
ATOM 15505 C CA . ASN H 1 88 ? 65.612 -33.752 29.204 1.00 94.82 88 ASN H CA 1
ATOM 15506 C C . ASN H 1 88 ? 66.569 -34.490 30.138 1.00 90.33 88 ASN H C 1
ATOM 15507 O O . ASN H 1 88 ? 66.785 -34.079 31.281 1.00 81.89 88 ASN H O 1
ATOM 15512 N N . THR H 1 89 ? 67.152 -35.582 29.634 1.00 79.85 89 THR H N 1
ATOM 15513 C CA . THR H 1 89 ? 67.970 -36.441 30.481 1.00 88.64 89 THR H CA 1
ATOM 15514 C C . THR H 1 89 ? 69.261 -35.747 30.898 1.00 87.75 89 THR H C 1
ATOM 15515 O O . THR H 1 89 ? 69.738 -35.945 32.024 1.00 81.05 89 THR H O 1
ATOM 15519 N N . LEU H 1 90 ? 69.841 -34.927 30.012 1.00 87.46 90 LEU H N 1
ATOM 15520 C CA . LEU H 1 90 ? 71.093 -34.262 30.351 1.00 84.46 90 LEU H CA 1
ATOM 15521 C C . LEU H 1 90 ? 70.900 -33.224 31.464 1.00 91.89 90 LEU H C 1
ATOM 15522 O O . LEU H 1 90 ? 71.707 -33.184 32.404 1.00 87.19 90 LEU H O 1
ATOM 15527 N N . ILE H 1 91 ? 69.819 -32.413 31.418 1.00 88.27 91 ILE H N 1
ATOM 15528 C CA . ILE H 1 91 ? 69.604 -31.442 32.494 1.00 81.09 91 ILE H CA 1
ATOM 15529 C C . ILE H 1 91 ? 69.438 -32.158 33.832 1.00 90.44 91 ILE H C 1
ATOM 15530 O O . ILE H 1 91 ? 70.024 -31.744 34.840 1.00 87.07 91 ILE H O 1
ATOM 15535 N N . HIS H 1 92 ? 68.720 -33.289 33.865 1.00 90.69 92 HIS H N 1
ATOM 15536 C CA . HIS H 1 92 ? 68.515 -33.919 35.172 1.00 88.14 92 HIS H CA 1
ATOM 15537 C C . HIS H 1 92 ? 69.734 -34.686 35.663 1.00 87.53 92 HIS H C 1
ATOM 15538 O O . HIS H 1 92 ? 69.982 -34.720 36.875 1.00 85.47 92 HIS H O 1
ATOM 15545 N N . LYS H 1 93 ? 70.518 -35.283 34.760 1.00 85.17 93 LYS H N 1
ATOM 15546 C CA . LYS H 1 93 ? 71.752 -35.931 35.194 1.00 86.43 93 LYS H CA 1
ATOM 15547 C C . LYS H 1 93 ? 72.715 -34.909 35.787 1.00 90.91 93 LYS H C 1
ATOM 15548 O O . LYS H 1 93 ? 73.291 -35.129 36.864 1.00 83.68 93 LYS H O 1
ATOM 15554 N N . VAL H 1 94 ? 72.880 -33.764 35.114 1.00 88.47 94 VAL H N 1
ATOM 15555 C CA . VAL H 1 94 ? 73.755 -32.742 35.679 1.00 89.64 94 VAL H CA 1
ATOM 15556 C C . VAL H 1 94 ? 73.174 -32.164 36.967 1.00 85.20 94 VAL H C 1
ATOM 15557 O O . VAL H 1 94 ? 73.925 -31.820 37.885 1.00 74.41 94 VAL H O 1
ATOM 15561 N N . CYS H 1 95 ? 71.847 -32.074 37.089 1.00 89.36 95 CYS H N 1
ATOM 15562 C CA . CYS H 1 95 ? 71.281 -31.550 38.329 1.00 85.57 95 CYS H CA 1
ATOM 15563 C C . CYS H 1 95 ? 71.548 -32.491 39.499 1.00 85.24 95 CYS H C 1
ATOM 15564 O O . CYS H 1 95 ? 71.976 -32.052 40.577 1.00 75.57 95 CYS H O 1
ATOM 15567 N N . GLU H 1 96 ? 71.312 -33.793 39.306 1.00 88.39 96 GLU H N 1
ATOM 15568 C CA . GLU H 1 96 ? 71.582 -34.730 40.392 1.00 88.67 96 GLU H CA 1
ATOM 15569 C C . GLU H 1 96 ? 73.059 -34.738 40.745 1.00 86.44 96 GLU H C 1
ATOM 15570 O O . GLU H 1 96 ? 73.415 -34.747 41.926 1.00 91.10 96 GLU H O 1
ATOM 15576 N N . GLY H 1 97 ? 73.940 -34.661 39.741 1.00 88.25 97 GLY H N 1
ATOM 15577 C CA . GLY H 1 97 ? 75.363 -34.656 40.041 1.00 88.89 97 GLY H CA 1
ATOM 15578 C C . GLY H 1 97 ? 75.825 -33.387 40.729 1.00 92.44 97 GLY H C 1
ATOM 15579 O O . GLY H 1 97 ? 76.752 -33.422 41.544 1.00 89.71 97 GLY H O 1
ATOM 15580 N N . PHE H 1 98 ? 75.188 -32.256 40.418 1.00 89.71 98 PHE H N 1
ATOM 15581 C CA . PHE H 1 98 ? 75.578 -30.976 40.993 1.00 83.50 98 PHE H CA 1
ATOM 15582 C C . PHE H 1 98 ? 75.105 -30.842 42.432 1.00 87.11 98 PHE H C 1
ATOM 15583 O O . PHE H 1 98 ? 75.851 -30.361 43.293 1.00 86.06 98 PHE H O 1
ATOM 15591 N N . TYR H 1 99 ? 73.874 -31.265 42.716 1.00 85.79 99 TYR H N 1
ATOM 15592 C CA . TYR H 1 99 ? 73.391 -31.146 44.085 1.00 75.95 99 TYR H CA 1
ATOM 15593 C C . TYR H 1 99 ? 73.919 -32.276 44.961 1.00 86.19 99 TYR H C 1
ATOM 15594 O O . TYR H 1 99 ? 74.222 -32.056 46.139 1.00 92.26 99 TYR H O 1
ATOM 15603 N N . GLY H 1 100 ? 74.074 -33.478 44.410 1.00 83.81 100 GLY H N 1
ATOM 15604 C CA . GLY H 1 100 ? 74.776 -34.534 45.090 1.00 86.20 100 GLY H CA 1
ATOM 15605 C C . GLY H 1 100 ? 73.994 -35.167 46.217 1.00 85.79 100 GLY H C 1
ATOM 15606 O O . GLY H 1 100 ? 72.760 -35.119 46.272 1.00 95.14 100 GLY H O 1
ATOM 15607 N N . PRO H 1 101 ? 74.723 -35.783 47.144 1.00 86.89 101 PRO H N 1
ATOM 15608 C CA . PRO H 1 101 ? 74.055 -36.591 48.178 1.00 89.87 101 PRO H CA 1
ATOM 15609 C C . PRO H 1 101 ? 73.169 -35.785 49.112 1.00 89.20 101 PRO H C 1
ATOM 15610 O O . PRO H 1 101 ? 71.978 -36.092 49.253 1.00 93.20 101 PRO H O 1
ATOM 15614 N N . THR H 1 102 ? 73.718 -34.740 49.741 1.00 87.47 102 THR H N 1
ATOM 15615 C CA . THR H 1 102 ? 73.031 -34.087 50.853 1.00 92.44 102 THR H CA 1
ATOM 15616 C C . THR H 1 102 ? 71.749 -33.376 50.427 1.00 87.65 102 THR H C 1
ATOM 15617 O O . THR H 1 102 ? 70.829 -33.236 51.242 1.00 89.91 102 THR H O 1
ATOM 15621 N N . VAL H 1 103 ? 71.649 -32.935 49.174 1.00 70.40 103 VAL H N 1
ATOM 15622 C CA . VAL H 1 103 ? 70.485 -32.156 48.761 1.00 60.48 103 VAL H CA 1
ATOM 15623 C C . VAL H 1 103 ? 69.311 -33.069 48.423 1.00 72.81 103 VAL H C 1
ATOM 15624 O O . VAL H 1 103 ? 68.262 -33.026 49.076 1.00 67.45 103 VAL H O 1
ATOM 15628 N N . GLY H 1 104 ? 69.469 -33.910 47.404 1.00 71.56 104 GLY H N 1
ATOM 15629 C CA . GLY H 1 104 ? 68.421 -34.848 47.051 1.00 60.63 104 GLY H CA 1
ATOM 15630 C C . GLY H 1 104 ? 67.446 -34.382 45.985 1.00 67.99 104 GLY H C 1
ATOM 15631 O O . GLY H 1 104 ? 67.364 -34.990 44.914 1.00 77.45 104 GLY H O 1
ATOM 15632 N N . ASP H 1 105 ? 66.699 -33.314 46.255 1.00 62.33 105 ASP H N 1
ATOM 15633 C CA . ASP H 1 105 ? 65.661 -32.853 45.345 1.00 73.46 105 ASP H CA 1
ATOM 15634 C C . ASP H 1 105 ? 65.883 -31.396 44.960 1.00 67.21 105 ASP H C 1
ATOM 15635 O O . ASP H 1 105 ? 66.524 -30.622 45.677 1.00 63.92 105 ASP H O 1
ATOM 15640 N N . TYR H 1 106 ? 65.326 -31.032 43.809 1.00 55.21 106 TYR H N 1
ATOM 15641 C CA . TYR H 1 106 ? 65.529 -29.714 43.233 1.00 63.60 106 TYR H CA 1
ATOM 15642 C C . TYR H 1 106 ? 64.314 -29.355 42.392 1.00 59.74 106 TYR H C 1
ATOM 15643 O O . TYR H 1 106 ? 63.490 -30.208 42.052 1.00 70.40 106 TYR H O 1
ATOM 15652 N N . TRP H 1 107 ? 64.218 -28.076 42.048 1.00 48.87 107 TRP H N 1
ATOM 15653 C CA . TRP H 1 107 ? 63.159 -27.599 41.175 1.00 51.87 107 TRP H CA 1
ATOM 15654 C C . TRP H 1 107 ? 63.649 -26.352 40.450 1.00 58.02 107 TRP H C 1
ATOM 15655 O O . TRP H 1 107 ? 64.690 -25.781 40.787 1.00 59.88 107 TRP H O 1
ATOM 15666 N N . MET H 1 108 ? 62.904 -25.957 39.419 1.00 54.32 108 MET H N 1
ATOM 15667 C CA . MET H 1 108 ? 63.283 -24.826 38.583 1.00 57.27 108 MET H CA 1
ATOM 15668 C C . MET H 1 108 ? 62.810 -23.512 39.194 1.00 61.40 108 MET H C 1
ATOM 15669 O O . MET H 1 108 ? 61.635 -23.369 39.549 1.00 62.05 108 MET H O 1
ATOM 15674 N N . SER H 1 109 ? 63.733 -22.557 39.309 1.00 61.58 109 SER H N 1
ATOM 15675 C CA . SER H 1 109 ? 63.429 -21.209 39.774 1.00 65.00 109 SER H CA 1
ATOM 15676 C C . SER H 1 109 ? 63.096 -20.270 38.620 1.00 57.35 109 SER H C 1
ATOM 15677 O O . SER H 1 109 ? 62.263 -19.374 38.770 1.00 51.64 109 SER H O 1
ATOM 15680 N N . HIS H 1 110 ? 63.716 -20.473 37.461 1.00 54.43 110 HIS H N 1
ATOM 15681 C CA . HIS H 1 110 ? 63.605 -19.550 36.336 1.00 64.02 110 HIS H CA 1
ATOM 15682 C C . HIS H 1 110 ? 63.558 -20.287 35.012 1.00 67.78 110 HIS H C 1
ATOM 15683 O O . HIS H 1 110 ? 64.416 -21.127 34.734 1.00 82.64 110 HIS H O 1
ATOM 15690 N N . GLY H 1 111 ? 62.539 -19.990 34.216 1.00 68.04 111 GLY H N 1
ATOM 15691 C CA . GLY H 1 111 ? 62.546 -20.375 32.821 1.00 70.20 111 GLY H CA 1
ATOM 15692 C C . GLY H 1 111 ? 62.365 -19.130 31.977 1.00 77.64 111 GLY H C 1
ATOM 15693 O O . GLY H 1 111 ? 61.280 -18.542 31.981 1.00 82.64 111 GLY H O 1
ATOM 15694 N N . GLY H 1 112 ? 63.401 -18.710 31.251 1.00 74.26 112 GLY H N 1
ATOM 15695 C CA . GLY H 1 112 ? 63.314 -17.451 30.534 1.00 80.25 112 GLY H CA 1
ATOM 15696 C C . GLY H 1 112 ? 63.983 -17.404 29.177 1.00 80.19 112 GLY H C 1
ATOM 15697 O O . GLY H 1 112 ? 65.046 -17.989 28.976 1.00 88.80 112 GLY H O 1
ATOM 15698 N N . VAL H 1 113 ? 63.374 -16.698 28.234 1.00 81.07 113 VAL H N 1
ATOM 15699 C CA . VAL H 1 113 ? 64.005 -16.365 26.963 1.00 87.00 113 VAL H CA 1
ATOM 15700 C C . VAL H 1 113 ? 64.572 -14.956 27.069 1.00 85.62 113 VAL H C 1
ATOM 15701 O O . VAL H 1 113 ? 63.862 -14.021 27.465 1.00 85.41 113 VAL H O 1
ATOM 15705 N N . LEU H 1 114 ? 65.850 -14.802 26.721 1.00 85.17 114 LEU H N 1
ATOM 15706 C CA . LEU H 1 114 ? 66.546 -13.524 26.789 1.00 91.19 114 LEU H CA 1
ATOM 15707 C C . LEU H 1 114 ? 67.167 -13.216 25.435 1.00 87.34 114 LEU H C 1
ATOM 15708 O O . LEU H 1 114 ? 67.912 -14.041 24.898 1.00 95.62 114 LEU H O 1
ATOM 15713 N N . GLU H 1 115 ? 66.887 -12.037 24.889 1.00 87.20 115 GLU H N 1
ATOM 15714 C CA . GLU H 1 115 ? 67.522 -11.673 23.620 1.00 93.55 115 GLU H CA 1
ATOM 15715 C C . GLU H 1 115 ? 67.980 -10.215 23.610 1.00 93.73 115 GLU H C 1
ATOM 15716 O O . GLU H 1 115 ? 67.335 -9.346 24.198 1.00 101.14 115 GLU H O 1
ATOM 15722 N N . SER H 1 124 ? 78.018 -5.726 32.987 1.00 95.47 124 SER H N 1
ATOM 15723 C CA . SER H 1 124 ? 78.849 -5.732 34.189 1.00 103.38 124 SER H CA 1
ATOM 15724 C C . SER H 1 124 ? 79.150 -7.151 34.659 1.00 96.10 124 SER H C 1
ATOM 15725 O O . SER H 1 124 ? 78.339 -8.053 34.473 1.00 90.07 124 SER H O 1
ATOM 15728 N N . LEU H 1 125 ? 80.319 -7.351 35.265 1.00 109.07 125 LEU H N 1
ATOM 15729 C CA . LEU H 1 125 ? 80.600 -8.617 35.923 1.00 105.74 125 LEU H CA 1
ATOM 15730 C C . LEU H 1 125 ? 79.654 -8.783 37.099 1.00 99.15 125 LEU H C 1
ATOM 15731 O O . LEU H 1 125 ? 79.399 -7.834 37.844 1.00 96.91 125 LEU H O 1
ATOM 15736 N N . HIS H 1 126 ? 79.143 -9.994 37.278 1.00 94.06 126 HIS H N 1
ATOM 15737 C CA . HIS H 1 126 ? 78.221 -10.237 38.377 1.00 98.74 126 HIS H CA 1
ATOM 15738 C C . HIS H 1 126 ? 78.143 -11.734 38.640 1.00 102.28 126 HIS H C 1
ATOM 15739 O O . HIS H 1 126 ? 78.791 -12.543 37.970 1.00 102.62 126 HIS H O 1
ATOM 15746 N N . ARG H 1 127 ? 77.366 -12.082 39.662 1.00 96.48 127 ARG H N 1
ATOM 15747 C CA . ARG H 1 127 ? 77.138 -13.458 40.084 1.00 88.01 127 ARG H CA 1
ATOM 15748 C C . ARG H 1 127 ? 75.674 -13.546 40.480 1.00 89.69 127 ARG H C 1
ATOM 15749 O O . ARG H 1 127 ? 75.236 -12.775 41.336 1.00 86.81 127 ARG H O 1
ATOM 15757 N N . ASP H 1 128 ? 74.919 -14.471 39.879 1.00 85.22 128 ASP H N 1
ATOM 15758 C CA . ASP H 1 128 ? 73.477 -14.476 40.109 1.00 86.95 128 ASP H CA 1
ATOM 15759 C C . ASP H 1 128 ? 73.155 -14.692 41.586 1.00 85.32 128 ASP H C 1
ATOM 15760 O O . ASP H 1 128 ? 72.257 -14.039 42.144 1.00 88.58 128 ASP H O 1
ATOM 15765 N N . GLU H 1 129 ? 73.948 -15.518 42.261 1.00 80.73 129 GLU H N 1
ATOM 15766 C CA . GLU H 1 129 ? 73.715 -15.775 43.679 1.00 75.52 129 GLU H CA 1
ATOM 15767 C C . GLU H 1 129 ? 73.988 -14.553 44.548 1.00 78.49 129 GLU H C 1
ATOM 15768 O O . GLU H 1 129 ? 73.951 -14.648 45.782 1.00 79.43 129 GLU H O 1
ATOM 15774 N N . ALA H 1 130 ? 74.262 -13.402 43.930 1.00 73.98 130 ALA H N 1
ATOM 15775 C CA . ALA H 1 130 ? 74.270 -12.145 44.664 1.00 73.02 130 ALA H CA 1
ATOM 15776 C C . ALA H 1 130 ? 72.890 -11.792 45.195 1.00 74.05 130 ALA H C 1
ATOM 15777 O O . ALA H 1 130 ? 72.789 -10.957 46.100 1.00 72.79 130 ALA H O 1
ATOM 15779 N N . VAL H 1 131 ? 71.828 -12.397 44.661 1.00 71.04 131 VAL H N 1
ATOM 15780 C CA . VAL H 1 131 ? 70.488 -12.063 45.142 1.00 71.65 131 VAL H CA 1
ATOM 15781 C C . VAL H 1 131 ? 70.228 -12.709 46.501 1.00 67.47 131 VAL H C 1
ATOM 15782 O O . VAL H 1 131 ? 69.196 -12.451 47.129 1.00 66.98 131 VAL H O 1
ATOM 15786 N N . PHE H 1 132 ? 71.177 -13.517 46.988 1.00 71.67 132 PHE H N 1
ATOM 15787 C CA . PHE H 1 132 ? 71.055 -14.241 48.255 1.00 67.21 132 PHE H CA 1
ATOM 15788 C C . PHE H 1 132 ? 72.235 -13.848 49.133 1.00 65.84 132 PHE H C 1
ATOM 15789 O O . PHE H 1 132 ? 73.246 -14.566 49.186 1.00 73.62 132 PHE H O 1
ATOM 15797 N N . PRO H 1 133 ? 72.162 -12.690 49.802 1.00 73.59 133 PRO H N 1
ATOM 15798 C CA . PRO H 1 133 ? 73.353 -12.180 50.519 1.00 69.69 133 PRO H CA 1
ATOM 15799 C C . PRO H 1 133 ? 73.913 -13.123 51.578 1.00 75.80 133 PRO H C 1
ATOM 15800 O O . PRO H 1 133 ? 75.143 -13.202 51.729 1.00 83.64 133 PRO H O 1
ATOM 15804 N N . ALA H 1 134 ? 73.060 -13.858 52.294 1.00 73.06 134 ALA H N 1
ATOM 15805 C CA . ALA H 1 134 ? 73.565 -14.778 53.307 1.00 66.60 134 ALA H CA 1
ATOM 15806 C C . ALA H 1 134 ? 74.367 -15.910 52.683 1.00 64.60 134 ALA H C 1
ATOM 15807 O O . ALA H 1 134 ? 75.342 -16.381 53.280 1.00 80.11 134 ALA H O 1
ATOM 15809 N N . ILE H 1 135 ? 73.983 -16.347 51.484 1.00 66.35 135 ILE H N 1
ATOM 15810 C CA . ILE H 1 135 ? 74.748 -17.361 50.770 1.00 72.32 135 ILE H CA 1
ATOM 15811 C C . ILE H 1 135 ? 75.957 -16.734 50.093 1.00 79.02 135 ILE H C 1
ATOM 15812 O O . ILE H 1 135 ? 77.061 -17.292 50.116 1.00 78.24 135 ILE H O 1
ATOM 15817 N N . HIS H 1 136 ? 75.771 -15.551 49.505 1.00 80.78 136 HIS H N 1
ATOM 15818 C CA . HIS H 1 136 ? 76.847 -14.912 48.757 1.00 84.62 136 HIS H CA 1
ATOM 15819 C C . HIS H 1 136 ? 78.014 -14.537 49.659 1.00 78.83 136 HIS H C 1
ATOM 15820 O O . HIS H 1 136 ? 79.156 -14.462 49.194 1.00 90.23 136 HIS H O 1
ATOM 15827 N N . SER H 1 137 ? 77.753 -14.302 50.946 1.00 76.78 137 SER H N 1
ATOM 15828 C CA . SER H 1 137 ? 78.831 -13.954 51.865 1.00 70.44 137 SER H CA 1
ATOM 15829 C C . SER H 1 137 ? 79.781 -15.118 52.127 1.00 73.17 137 SER H C 1
ATOM 15830 O O . SER H 1 137 ? 80.905 -14.888 52.583 1.00 79.23 137 SER H O 1
ATOM 15833 N N . LEU H 1 138 ? 79.361 -16.357 51.863 1.00 80.45 138 LEU H N 1
ATOM 15834 C CA . LEU H 1 138 ? 80.213 -17.520 52.090 1.00 73.09 138 LEU H CA 1
ATOM 15835 C C . LEU H 1 138 ? 81.232 -17.752 50.978 1.00 84.78 138 LEU H C 1
ATOM 15836 O O . LEU H 1 138 ? 82.132 -18.581 51.154 1.00 81.36 138 LEU H O 1
ATOM 15841 N N . SER H 1 139 ? 81.110 -17.053 49.855 1.00 83.47 139 SER H N 1
ATOM 15842 C CA . SER H 1 139 ? 82.077 -17.103 48.738 1.00 89.43 139 SER H CA 1
ATOM 15843 C C . SER H 1 139 ? 82.137 -18.539 48.203 1.00 88.16 139 SER H C 1
ATOM 15844 O O . SER H 1 139 ? 81.091 -19.188 48.054 1.00 86.39 139 SER H O 1
ATOM 15847 N N . GLY H 1 140 ? 83.330 -19.064 47.914 1.00 88.18 140 GLY H N 1
ATOM 15848 C CA . GLY H 1 140 ? 83.457 -20.312 47.182 1.00 92.08 140 GLY H CA 1
ATOM 15849 C C . GLY H 1 140 ? 83.233 -21.574 47.984 1.00 91.54 140 GLY H C 1
ATOM 15850 O O . GLY H 1 140 ? 83.088 -22.647 47.389 1.00 90.03 140 GLY H O 1
ATOM 15851 N N . SER H 1 141 ? 83.202 -21.480 49.310 1.00 90.52 141 SER H N 1
ATOM 15852 C CA . SER H 1 141 ? 82.864 -22.614 50.159 1.00 90.33 141 SER H CA 1
ATOM 15853 C C . SER H 1 141 ? 81.361 -22.756 50.381 1.00 88.85 141 SER H C 1
ATOM 15854 O O . SER H 1 141 ? 80.934 -23.706 51.045 1.00 80.68 141 SER H O 1
ATOM 15857 N N . GLY H 1 142 ? 80.555 -21.843 49.845 1.00 82.28 142 GLY H N 1
ATOM 15858 C CA . GLY H 1 142 ? 79.128 -21.893 50.036 1.00 78.35 142 GLY H CA 1
ATOM 15859 C C . GLY H 1 142 ? 78.482 -23.069 49.326 1.00 80.70 142 GLY H C 1
ATOM 15860 O O . GLY H 1 142 ? 78.997 -23.588 48.331 1.00 85.10 142 GLY H O 1
ATOM 15861 N N . PRO H 1 143 ? 77.337 -23.513 49.847 1.00 79.34 143 PRO H N 1
ATOM 15862 C CA . PRO H 1 143 ? 76.673 -24.678 49.237 1.00 77.39 143 PRO H CA 1
ATOM 15863 C C . PRO H 1 143 ? 76.201 -24.392 47.916 1.00 81.07 143 PRO H C 1
ATOM 15864 O O . PRO H 1 143 ? 75.870 -23.222 47.518 1.00 71.18 143 PRO H O 1
ATOM 15868 N N . PRO H 1 144 ? 76.088 -25.383 47.002 1.00 79.74 144 PRO H N 1
ATOM 15869 C CA . PRO H 1 144 ? 75.505 -25.165 45.682 1.00 69.84 144 PRO H CA 1
ATOM 15870 C C . PRO H 1 144 ? 74.065 -24.686 45.799 1.00 70.95 144 PRO H C 1
ATOM 15871 O O . PRO H 1 144 ? 73.284 -25.216 46.598 1.00 75.91 144 PRO H O 1
ATOM 15875 N N . VAL H 1 145 ? 73.714 -23.685 45.001 1.00 63.96 145 VAL H N 1
ATOM 15876 C CA . VAL H 1 145 ? 72.332 -23.216 44.969 1.00 69.19 145 VAL H CA 1
ATOM 15877 C C . VAL H 1 145 ? 71.798 -23.175 43.543 1.00 62.01 145 VAL H C 1
ATOM 15878 O O . VAL H 1 145 ? 70.934 -23.972 43.165 1.00 72.89 145 VAL H O 1
ATOM 15882 N N . MET H 1 146 ? 72.343 -22.283 42.727 1.00 59.52 146 MET H N 1
ATOM 15883 C CA . MET H 1 146 ? 71.826 -22.072 41.385 1.00 70.84 146 MET H CA 1
ATOM 15884 C C . MET H 1 146 ? 72.584 -22.928 40.386 1.00 70.36 146 MET H C 1
ATOM 15885 O O . MET H 1 146 ? 73.813 -23.032 40.442 1.00 67.68 146 MET H O 1
ATOM 15890 N N . LEU H 1 147 ? 71.844 -23.540 39.466 1.00 74.52 147 LEU H N 1
ATOM 15891 C CA . LEU H 1 147 ? 72.448 -24.214 38.322 1.00 74.70 147 LEU H CA 1
ATOM 15892 C C . LEU H 1 147 ? 71.764 -23.690 37.070 1.00 76.23 147 LEU H C 1
ATOM 15893 O O . LEU H 1 147 ? 70.539 -23.770 36.955 1.00 74.25 147 LEU H O 1
ATOM 15898 N N . HIS H 1 148 ? 72.547 -23.160 36.136 1.00 69.14 148 HIS H N 1
ATOM 15899 C CA . HIS H 1 148 ? 72.041 -22.346 35.041 1.00 81.52 148 HIS H CA 1
ATOM 15900 C C . HIS H 1 148 ? 72.371 -23.022 33.721 1.00 82.85 148 HIS H C 1
ATOM 15901 O O . HIS H 1 148 ? 73.548 -23.219 33.402 1.00 85.47 148 HIS H O 1
ATOM 15908 N N . PHE H 1 149 ? 71.336 -23.370 32.959 1.00 81.10 149 PHE H N 1
ATOM 15909 C CA . PHE H 1 149 ? 71.482 -23.951 31.630 1.00 85.50 149 PHE H CA 1
ATOM 15910 C C . PHE H 1 149 ? 71.092 -22.891 30.605 1.00 84.20 149 PHE H C 1
ATOM 15911 O O . PHE H 1 149 ? 69.935 -22.465 30.564 1.00 77.90 149 PHE H O 1
ATOM 15919 N N . PHE H 1 150 ? 72.054 -22.468 29.783 1.00 90.05 150 PHE H N 1
ATOM 15920 C CA . PHE H 1 150 ? 71.901 -21.360 28.841 1.00 89.56 150 PHE H CA 1
ATOM 15921 C C . PHE H 1 150 ? 71.975 -21.940 27.431 1.00 91.37 150 PHE H C 1
ATOM 15922 O O . PHE H 1 150 ? 73.068 -22.179 26.913 1.00 96.03 150 PHE H O 1
ATOM 15930 N N . ILE H 1 151 ? 70.815 -22.193 26.823 1.00 91.06 151 ILE H N 1
ATOM 15931 C CA . ILE H 1 151 ? 70.728 -22.833 25.514 1.00 101.18 151 ILE H CA 1
ATOM 15932 C C . ILE H 1 151 ? 70.717 -21.781 24.414 1.00 104.31 151 ILE H C 1
ATOM 15933 O O . ILE H 1 151 ? 70.108 -20.712 24.556 1.00 103.66 151 ILE H O 1
ATOM 15938 N N . ALA H 1 152 ? 71.349 -22.120 23.289 1.00 106.57 152 ALA H N 1
ATOM 15939 C CA . ALA H 1 152 ? 71.492 -21.225 22.142 1.00 100.77 152 ALA H CA 1
ATOM 15940 C C . ALA H 1 152 ? 70.312 -21.422 21.201 1.00 97.25 152 ALA H C 1
ATOM 15941 O O . ALA H 1 152 ? 70.252 -22.405 20.460 1.00 107.76 152 ALA H O 1
ATOM 15943 N N . LEU H 1 153 ? 69.359 -20.495 21.237 1.00 100.09 153 LEU H N 1
ATOM 15944 C CA . LEU H 1 153 ? 68.316 -20.452 20.223 1.00 107.04 153 LEU H CA 1
ATOM 15945 C C . LEU H 1 153 ? 68.747 -19.686 18.982 1.00 105.44 153 LEU H C 1
ATOM 15946 O O . LEU H 1 153 ? 68.036 -19.711 17.972 1.00 110.47 153 LEU H O 1
ATOM 15951 N N . SER H 1 154 ? 69.895 -19.017 19.039 1.00 113.93 154 SER H N 1
ATOM 15952 C CA . SER H 1 154 ? 70.503 -18.381 17.882 1.00 115.76 154 SER H CA 1
ATOM 15953 C C . SER H 1 154 ? 72.011 -18.464 18.059 1.00 119.92 154 SER H C 1
ATOM 15954 O O . SER H 1 154 ? 72.508 -18.901 19.102 1.00 114.60 154 SER H O 1
ATOM 15957 N N . ASP H 1 155 ? 72.741 -18.062 17.020 1.00 124.39 155 ASP H N 1
ATOM 15958 C CA . ASP H 1 155 ? 74.187 -18.204 17.055 1.00 122.07 155 ASP H CA 1
ATOM 15959 C C . ASP H 1 155 ? 74.801 -17.360 18.152 1.00 116.16 155 ASP H C 1
ATOM 15960 O O . ASP H 1 155 ? 74.412 -16.211 18.383 1.00 111.32 155 ASP H O 1
ATOM 15965 N N . PHE H 1 156 ? 75.778 -17.948 18.817 1.00 120.82 156 PHE H N 1
ATOM 15966 C CA . PHE H 1 156 ? 76.420 -17.346 19.973 1.00 120.58 156 PHE H CA 1
ATOM 15967 C C . PHE H 1 156 ? 77.850 -16.976 19.541 1.00 119.72 156 PHE H C 1
ATOM 15968 O O . PHE H 1 156 ? 78.766 -17.795 19.647 1.00 119.06 156 PHE H O 1
ATOM 15976 N N . THR H 1 157 ? 78.039 -15.740 19.042 1.00 119.88 157 THR H N 1
ATOM 15977 C CA . THR H 1 157 ? 79.339 -15.174 18.672 1.00 120.71 157 THR H CA 1
ATOM 15978 C C . THR H 1 157 ? 79.787 -14.017 19.578 1.00 123.95 157 THR H C 1
ATOM 15979 O O . THR H 1 157 ? 78.979 -13.324 20.204 1.00 120.10 157 THR H O 1
ATOM 15983 N N . ALA H 1 158 ? 81.109 -13.790 19.614 1.00 132.90 158 ALA H N 1
ATOM 15984 C CA . ALA H 1 158 ? 81.662 -12.609 20.281 1.00 135.97 158 ALA H CA 1
ATOM 15985 C C . ALA H 1 158 ? 81.285 -11.324 19.557 1.00 129.26 158 ALA H C 1
ATOM 15986 O O . ALA H 1 158 ? 81.423 -10.233 20.124 1.00 131.77 158 ALA H O 1
ATOM 15988 N N . GLU H 1 159 ? 80.846 -11.439 18.305 1.00 127.48 159 GLU H N 1
ATOM 15989 C CA . GLU H 1 159 ? 80.457 -10.293 17.495 1.00 134.74 159 GLU H CA 1
ATOM 15990 C C . GLU H 1 159 ? 79.061 -9.776 17.832 1.00 129.77 159 GLU H C 1
ATOM 15991 O O . GLU H 1 159 ? 78.814 -8.569 17.729 1.00 134.17 159 GLU H O 1
ATOM 15997 N N . ASN H 1 160 ? 78.136 -10.654 18.213 1.00 128.95 160 ASN H N 1
ATOM 15998 C CA . ASN H 1 160 ? 76.810 -10.241 18.654 1.00 128.08 160 ASN H CA 1
ATOM 15999 C C . ASN H 1 160 ? 76.671 -10.213 20.177 1.00 126.47 160 ASN H C 1
ATOM 16000 O O . ASN H 1 160 ? 75.564 -10.011 20.680 1.00 119.02 160 ASN H O 1
ATOM 16005 N N . GLY H 1 161 ? 77.765 -10.383 20.923 1.00 127.51 161 GLY H N 1
ATOM 16006 C CA . GLY H 1 161 ? 77.693 -10.228 22.364 1.00 117.44 161 GLY H CA 1
ATOM 16007 C C . GLY H 1 161 ? 77.657 -11.482 23.202 1.00 114.11 161 GLY H C 1
ATOM 16008 O O . GLY H 1 161 ? 76.756 -11.687 24.022 1.00 117.28 161 GLY H O 1
ATOM 16009 N N . ALA H 1 162 ? 78.640 -12.355 22.977 1.00 116.56 162 ALA H N 1
ATOM 16010 C CA . ALA H 1 162 ? 78.659 -13.629 23.690 1.00 116.19 162 ALA H CA 1
ATOM 16011 C C . ALA H 1 162 ? 78.798 -13.454 25.203 1.00 111.30 162 ALA H C 1
ATOM 16012 O O . ALA H 1 162 ? 79.579 -12.625 25.690 1.00 113.42 162 ALA H O 1
ATOM 16014 N N . THR H 1 163 ? 78.039 -14.248 25.961 1.00 108.41 163 THR H N 1
ATOM 16015 C CA . THR H 1 163 ? 78.165 -14.150 27.406 1.00 108.62 163 THR H CA 1
ATOM 16016 C C . THR H 1 163 ? 79.584 -14.576 27.710 1.00 106.56 163 THR H C 1
ATOM 16017 O O . THR H 1 163 ? 80.103 -15.543 27.144 1.00 111.49 163 THR H O 1
ATOM 16021 N N . GLN H 1 164 ? 80.236 -13.814 28.572 1.00 106.22 164 GLN H N 1
ATOM 16022 C CA . GLN H 1 164 ? 81.620 -14.068 28.938 1.00 114.40 164 GLN H CA 1
ATOM 16023 C C . GLN H 1 164 ? 81.647 -14.667 30.332 1.00 111.70 164 GLN H C 1
ATOM 16024 O O . GLN H 1 164 ? 80.760 -14.409 31.149 1.00 98.87 164 GLN H O 1
ATOM 16030 N N . PHE H 1 165 ? 82.661 -15.483 30.584 1.00 113.68 165 PHE H N 1
ATOM 16031 C CA . PHE H 1 165 ? 82.790 -16.195 31.845 1.00 111.06 165 PHE H CA 1
ATOM 16032 C C . PHE H 1 165 ? 84.233 -16.110 32.314 1.00 110.90 165 PHE H C 1
ATOM 16033 O O . PHE H 1 165 ? 85.154 -15.982 31.508 1.00 116.34 165 PHE H O 1
ATOM 16041 N N . ILE H 1 166 ? 84.419 -16.213 33.621 1.00 106.11 166 ILE H N 1
ATOM 16042 C CA . ILE H 1 166 ? 85.734 -16.301 34.231 1.00 114.22 166 ILE H CA 1
ATOM 16043 C C . ILE H 1 166 ? 85.845 -17.661 34.902 1.00 111.78 166 ILE H C 1
ATOM 16044 O O . ILE H 1 166 ? 85.299 -17.878 35.984 1.00 110.50 166 ILE H O 1
ATOM 16049 N N . PRO H 1 167 ? 86.538 -18.614 34.278 1.00 111.21 167 PRO H N 1
ATOM 16050 C CA . PRO H 1 167 ? 86.647 -19.956 34.873 1.00 114.45 167 PRO H CA 1
ATOM 16051 C C . PRO H 1 167 ? 87.367 -19.920 36.214 1.00 114.66 167 PRO H C 1
ATOM 16052 O O . PRO H 1 167 ? 88.323 -19.159 36.409 1.00 119.55 167 PRO H O 1
ATOM 16056 N N . GLY H 1 168 ? 86.902 -20.749 37.141 1.00 108.15 168 GLY H N 1
ATOM 16057 C CA . GLY H 1 168 ? 87.488 -20.842 38.460 1.00 110.18 168 GLY H CA 1
ATOM 16058 C C . GLY H 1 168 ? 87.019 -19.798 39.449 1.00 115.93 168 GLY H C 1
ATOM 16059 O O . GLY H 1 168 ? 87.443 -19.837 40.612 1.00 117.53 168 GLY H O 1
ATOM 16060 N N . SER H 1 169 ? 86.161 -18.864 39.031 1.00 105.66 169 SER H N 1
ATOM 16061 C CA . SER H 1 169 ? 85.688 -17.806 39.914 1.00 100.70 169 SER H CA 1
ATOM 16062 C C . SER H 1 169 ? 84.650 -18.286 40.918 1.00 94.17 169 SER H C 1
ATOM 16063 O O . SER H 1 169 ? 84.334 -17.547 41.855 1.00 97.32 169 SER H O 1
ATOM 16066 N N . HIS H 1 170 ? 84.099 -19.488 40.737 1.00 94.74 170 HIS H N 1
ATOM 16067 C CA . HIS H 1 170 ? 83.161 -20.028 41.713 1.00 93.00 170 HIS H CA 1
ATOM 16068 C C . HIS H 1 170 ? 83.839 -20.460 43.005 1.00 101.90 170 HIS H C 1
ATOM 16069 O O . HIS H 1 170 ? 83.149 -20.652 44.013 1.00 101.73 170 HIS H O 1
ATOM 16076 N N . LYS H 1 171 ? 85.158 -20.635 42.998 1.00 92.32 171 LYS H N 1
ATOM 16077 C CA . LYS H 1 171 ? 85.898 -21.095 44.165 1.00 98.70 171 LYS H CA 1
ATOM 16078 C C . LYS H 1 171 ? 86.623 -19.982 44.911 1.00 103.41 171 LYS H C 1
ATOM 16079 O O . LYS H 1 171 ? 87.308 -20.268 45.899 1.00 98.48 171 LYS H O 1
ATOM 16085 N N . TRP H 1 172 ? 86.516 -18.735 44.456 1.00 103.77 172 TRP H N 1
ATOM 16086 C CA . TRP H 1 172 ? 87.275 -17.652 45.071 1.00 98.86 172 TRP H CA 1
ATOM 16087 C C . TRP H 1 172 ? 86.838 -17.445 46.517 1.00 102.36 172 TRP H C 1
ATOM 16088 O O . TRP H 1 172 ? 85.658 -17.574 46.855 1.00 96.02 172 TRP H O 1
ATOM 16099 N N . ALA H 1 173 ? 87.806 -17.109 47.372 1.00 105.65 173 ALA H N 1
ATOM 16100 C CA . ALA H 1 173 ? 87.544 -16.953 48.797 1.00 98.71 173 ALA H CA 1
ATOM 16101 C C . ALA H 1 173 ? 86.802 -15.668 49.121 1.00 96.25 173 ALA H C 1
ATOM 16102 O O . ALA H 1 173 ? 86.237 -15.552 50.215 1.00 94.02 173 ALA H O 1
ATOM 16104 N N . ASP H 1 174 ? 86.783 -14.702 48.206 1.00 96.84 174 ASP H N 1
ATOM 16105 C CA . ASP H 1 174 ? 86.109 -13.428 48.441 1.00 96.55 174 ASP H CA 1
ATOM 16106 C C . ASP H 1 174 ? 85.229 -13.094 47.250 1.00 106.88 174 ASP H C 1
ATOM 16107 O O . ASP H 1 174 ? 85.733 -12.855 46.148 1.00 113.42 174 ASP H O 1
ATOM 16112 N N . PHE H 1 175 ? 83.917 -13.099 47.464 1.00 95.56 175 PHE H N 1
ATOM 16113 C CA . PHE H 1 175 ? 83.003 -12.773 46.389 1.00 94.60 175 PHE H CA 1
ATOM 16114 C C . PHE H 1 175 ? 82.764 -11.276 46.220 1.00 105.40 175 PHE H C 1
ATOM 16115 O O . PHE H 1 175 ? 82.037 -10.911 45.274 1.00 104.41 175 PHE H O 1
ATOM 16123 N N . ASN H 1 176 ? 83.309 -10.372 47.040 1.00 103.78 176 ASN H N 1
ATOM 16124 C CA . ASN H 1 176 ? 83.193 -9.013 46.467 1.00 113.67 176 ASN H CA 1
ATOM 16125 C C . ASN H 1 176 ? 84.181 -8.759 45.348 1.00 112.91 176 ASN H C 1
ATOM 16126 O O . ASN H 1 176 ? 84.123 -7.698 44.738 1.00 106.82 176 ASN H O 1
ATOM 16131 N N . ASP H 1 177 ? 85.131 -9.661 45.091 1.00 109.95 177 ASP H N 1
ATOM 16132 C CA . ASP H 1 177 ? 85.980 -9.506 43.922 1.00 112.00 177 ASP H CA 1
ATOM 16133 C C . ASP H 1 177 ? 85.271 -10.173 42.750 1.00 109.77 177 ASP H C 1
ATOM 16134 O O . ASP H 1 177 ? 85.074 -11.394 42.747 1.00 107.40 177 ASP H O 1
ATOM 16139 N N . ASN H 1 178 ? 84.856 -9.365 41.775 1.00 110.07 178 ASN H N 1
ATOM 16140 C CA . ASN H 1 178 ? 84.216 -9.846 40.557 1.00 109.90 178 ASN H CA 1
ATOM 16141 C C . ASN H 1 178 ? 85.212 -10.047 39.435 1.00 111.69 178 ASN H C 1
ATOM 16142 O O . ASN H 1 178 ? 84.807 -10.285 38.290 1.00 105.96 178 ASN H O 1
ATOM 16147 N N . GLY H 1 179 ? 86.494 -9.942 39.741 1.00 111.44 179 GLY H N 1
ATOM 16148 C CA . GLY H 1 179 ? 87.566 -10.094 38.777 1.00 112.17 179 GLY H CA 1
ATOM 16149 C C . GLY H 1 179 ? 87.583 -8.853 37.897 1.00 113.11 179 GLY H C 1
ATOM 16150 O O . GLY H 1 179 ? 86.899 -7.863 38.159 1.00 116.09 179 GLY H O 1
ATOM 16151 N N . THR H 1 180 ? 88.304 -8.952 36.771 1.00 122.01 180 THR H N 1
ATOM 16152 C CA . THR H 1 180 ? 88.332 -7.848 35.779 1.00 130.37 180 THR H CA 1
ATOM 16153 C C . THR H 1 180 ? 87.814 -8.399 34.469 1.00 136.05 180 THR H C 1
ATOM 16154 O O . THR H 1 180 ? 87.655 -9.634 34.388 1.00 137.63 180 THR H O 1
ATOM 16158 N N . ARG H 1 181 ? 87.611 -7.559 33.450 1.00 130.15 181 ARG H N 1
ATOM 16159 C CA . ARG H 1 181 ? 86.945 -8.042 32.208 1.00 123.48 181 ARG H CA 1
ATOM 16160 C C . ARG H 1 181 ? 87.902 -8.780 31.253 1.00 134.63 181 ARG H C 1
ATOM 16161 O O . ARG H 1 181 ? 87.486 -9.068 30.115 1.00 127.70 181 ARG H O 1
ATOM 16169 N N . ASP H 1 182 ? 89.119 -9.089 31.696 1.00 133.30 182 ASP H N 1
ATOM 16170 C CA . ASP H 1 182 ? 90.096 -9.823 30.852 1.00 134.34 182 ASP H CA 1
ATOM 16171 C C . ASP H 1 182 ? 89.858 -11.319 31.021 1.00 139.16 182 ASP H C 1
ATOM 16172 O O . ASP H 1 182 ? 89.653 -11.991 29.995 1.00 132.77 182 ASP H O 1
ATOM 16177 N N . GLN H 1 183 ? 89.968 -11.820 32.245 1.00 130.75 183 GLN H N 1
ATOM 16178 C CA . GLN H 1 183 ? 89.708 -13.218 32.632 1.00 122.82 183 GLN H CA 1
ATOM 16179 C C . GLN H 1 183 ? 88.464 -13.768 31.982 1.00 127.57 183 GLN H C 1
ATOM 16180 O O . GLN H 1 183 ? 88.122 -14.929 32.180 1.00 130.08 183 GLN H O 1
ATOM 16186 N N . ALA H 1 184 ? 87.761 -12.924 31.248 1.00 122.70 184 ALA H N 1
ATOM 16187 C CA . ALA H 1 184 ? 86.513 -13.370 30.687 1.00 119.31 184 ALA H CA 1
ATOM 16188 C C . ALA H 1 184 ? 86.882 -14.099 29.419 1.00 117.23 184 ALA H C 1
ATOM 16189 O O . ALA H 1 184 ? 87.615 -13.570 28.576 1.00 121.74 184 ALA H O 1
ATOM 16191 N N . VAL H 1 185 ? 86.373 -15.310 29.295 1.00 114.87 185 VAL H N 1
ATOM 16192 C CA . VAL H 1 185 ? 86.515 -16.091 28.089 1.00 117.12 185 VAL H CA 1
ATOM 16193 C C . VAL H 1 185 ? 85.142 -16.120 27.451 1.00 121.13 185 VAL H C 1
ATOM 16194 O O . VAL H 1 185 ? 84.142 -16.423 28.114 1.00 117.50 185 VAL H O 1
ATOM 16198 N N . THR H 1 186 ? 85.096 -15.801 26.169 1.00 123.86 186 THR H N 1
ATOM 16199 C CA . THR H 1 186 ? 83.833 -15.777 25.457 1.00 115.07 186 THR H CA 1
ATOM 16200 C C . THR H 1 186 ? 83.323 -17.196 25.232 1.00 115.64 186 THR H C 1
ATOM 16201 O O . THR H 1 186 ? 84.098 -18.132 25.015 1.00 114.64 186 THR H O 1
ATOM 16205 N N . ALA H 1 187 ? 82.004 -17.359 25.326 1.00 118.32 187 ALA H N 1
ATOM 16206 C CA . ALA H 1 187 ? 81.347 -18.648 25.114 1.00 114.78 187 ALA H CA 1
ATOM 16207 C C . ALA H 1 187 ? 80.729 -18.638 23.722 1.00 119.14 187 ALA H C 1
ATOM 16208 O O . ALA H 1 187 ? 79.647 -18.083 23.513 1.00 115.21 187 ALA H O 1
ATOM 16210 N N . ILE H 1 188 ? 81.419 -19.255 22.772 1.00 116.48 188 ILE H N 1
ATOM 16211 C CA . ILE H 1 188 ? 80.946 -19.339 21.397 1.00 113.65 188 ILE H CA 1
ATOM 16212 C C . ILE H 1 188 ? 80.076 -20.579 21.235 1.00 115.89 188 ILE H C 1
ATOM 16213 O O . ILE H 1 188 ? 80.530 -21.702 21.476 1.00 116.00 188 ILE H O 1
ATOM 16218 N N . LEU H 1 189 ? 78.827 -20.376 20.819 1.00 110.29 189 LEU H N 1
ATOM 16219 C CA . LEU H 1 189 ? 77.890 -21.463 20.571 1.00 116.77 189 LEU H CA 1
ATOM 16220 C C . LEU H 1 189 ? 77.212 -21.225 19.230 1.00 112.86 189 LEU H C 1
ATOM 16221 O O . LEU H 1 189 ? 77.070 -20.087 18.779 1.00 117.15 189 LEU H O 1
ATOM 16226 N N . LYS H 1 190 ? 76.813 -22.314 18.578 1.00 110.91 190 LYS H N 1
ATOM 16227 C CA . LYS H 1 190 ? 76.103 -22.229 17.307 1.00 117.47 190 LYS H CA 1
ATOM 16228 C C . LYS H 1 190 ? 74.592 -22.311 17.502 1.00 122.83 190 LYS H C 1
ATOM 16229 O O . LYS H 1 190 ? 73.867 -21.366 17.181 1.00 121.87 190 LYS H O 1
ATOM 16235 N N . ALA H 1 191 ? 74.110 -23.418 18.058 1.00 108.87 191 ALA H N 1
ATOM 16236 C CA . ALA H 1 191 ? 72.680 -23.649 18.210 1.00 103.93 191 ALA H CA 1
ATOM 16237 C C . ALA H 1 191 ? 72.431 -24.874 19.076 1.00 101.50 191 ALA H C 1
ATOM 16238 O O . ALA H 1 191 ? 71.785 -24.787 20.117 1.00 115.55 191 ALA H O 1
ATOM 16240 N N . MET H 1 194 ? 74.376 -25.530 24.401 1.00 97.97 194 MET H N 1
ATOM 16241 C CA . MET H 1 194 ? 74.126 -24.846 25.666 1.00 105.36 194 MET H CA 1
ATOM 16242 C C . MET H 1 194 ? 75.415 -24.747 26.489 1.00 103.74 194 MET H C 1
ATOM 16243 O O . MET H 1 194 ? 76.366 -25.511 26.288 1.00 103.89 194 MET H O 1
ATOM 16248 N N . VAL H 1 195 ? 75.449 -23.752 27.373 1.00 95.69 195 VAL H N 1
ATOM 16249 C CA . VAL H 1 195 ? 76.510 -23.586 28.360 1.00 101.53 195 VAL H CA 1
ATOM 16250 C C . VAL H 1 195 ? 75.888 -23.631 29.751 1.00 97.35 195 VAL H C 1
ATOM 16251 O O . VAL H 1 195 ? 74.875 -22.971 30.012 1.00 88.82 195 VAL H O 1
ATOM 16255 N N . ILE H 1 196 ? 76.469 -24.445 30.627 1.00 100.48 196 ILE H N 1
ATOM 16256 C CA . ILE H 1 196 ? 75.997 -24.603 32.000 1.00 92.15 196 ILE H CA 1
ATOM 16257 C C . ILE H 1 196 ? 76.960 -23.890 32.938 1.00 86.04 196 ILE H C 1
ATOM 16258 O O . ILE H 1 196 ? 78.181 -23.984 32.775 1.00 93.77 196 ILE H O 1
ATOM 16263 N N . PHE H 1 197 ? 76.413 -23.191 33.930 1.00 78.44 197 PHE H N 1
ATOM 16264 C CA . PHE H 1 197 ? 77.251 -22.509 34.908 1.00 82.04 197 PHE H CA 1
ATOM 16265 C C . PHE H 1 197 ? 76.520 -22.381 36.237 1.00 75.30 197 PHE H C 1
ATOM 16266 O O . PHE H 1 197 ? 75.295 -22.463 36.312 1.00 82.62 197 PHE H O 1
ATOM 16274 N N . THR H 1 198 ? 77.293 -22.173 37.293 1.00 84.51 198 THR H N 1
ATOM 16275 C CA . THR H 1 198 ? 76.752 -22.023 38.633 1.00 79.20 198 THR H CA 1
ATOM 16276 C C . THR H 1 198 ? 76.486 -20.552 38.934 1.00 75.32 198 THR H C 1
ATOM 16277 O O . THR H 1 198 ? 76.946 -19.649 38.229 1.00 75.71 198 THR H O 1
ATOM 16281 N N . GLY H 1 199 ? 75.716 -20.315 39.994 1.00 71.59 199 GLY H N 1
ATOM 16282 C CA . GLY H 1 199 ? 75.521 -18.952 40.446 1.00 73.83 199 GLY H CA 1
ATOM 16283 C C . GLY H 1 199 ? 76.726 -18.338 41.118 1.00 86.54 199 GLY H C 1
ATOM 16284 O O . GLY H 1 199 ? 76.701 -17.141 41.425 1.00 83.52 199 GLY H O 1
ATOM 16285 N N . LYS H 1 200 ? 77.803 -19.110 41.222 1.00 81.60 200 LYS H N 1
ATOM 16286 C CA . LYS H 1 200 ? 79.041 -18.597 41.856 1.00 85.82 200 LYS H CA 1
ATOM 16287 C C . LYS H 1 200 ? 80.070 -18.217 40.773 1.00 88.58 200 LYS H C 1
ATOM 16288 O O . LYS H 1 200 ? 81.136 -17.699 41.134 1.00 93.21 200 LYS H O 1
ATOM 16294 N N . THR H 1 201 ? 79.750 -18.444 39.500 1.00 30.00 201 THR H N 1
ATOM 16295 C CA . THR H 1 201 ? 80.676 -18.111 38.398 1.00 30.00 201 THR H CA 1
ATOM 16296 C C . THR H 1 201 ? 80.450 -16.679 37.963 1.00 30.00 201 THR H C 1
ATOM 16297 O O . THR H 1 201 ? 79.296 -16.330 37.650 1.00 30.00 201 THR H O 1
ATOM 16301 N N . VAL H 1 202 ? 81.507 -15.865 37.940 1.00 100.29 202 VAL H N 1
ATOM 16302 C CA . VAL H 1 202 ? 81.374 -14.467 37.436 1.00 102.99 202 VAL H CA 1
ATOM 16303 C C . VAL H 1 202 ? 81.064 -14.545 35.937 1.00 106.64 202 VAL H C 1
ATOM 16304 O O . VAL H 1 202 ? 81.666 -15.393 35.254 1.00 108.77 202 VAL H O 1
ATOM 16308 N N . HIS H 1 203 ? 80.175 -13.678 35.458 1.00 102.23 203 HIS H N 1
ATOM 16309 C CA . HIS H 1 203 ? 79.830 -13.711 34.043 1.00 101.20 203 HIS H CA 1
ATOM 16310 C C . HIS H 1 203 ? 79.270 -12.351 33.683 1.00 104.09 203 HIS H C 1
ATOM 16311 O O . HIS H 1 203 ? 78.968 -11.536 34.558 1.00 103.97 203 HIS H O 1
ATOM 16318 N N . CYS H 1 204 ? 79.151 -12.112 32.388 1.00 105.74 204 CYS H N 1
ATOM 16319 C CA . CYS H 1 204 ? 78.517 -10.902 31.903 1.00 108.57 204 CYS H CA 1
ATOM 16320 C C . CYS H 1 204 ? 78.129 -11.129 30.455 1.00 104.97 204 CYS H C 1
ATOM 16321 O O . CYS H 1 204 ? 78.814 -11.847 29.722 1.00 103.63 204 CYS H O 1
ATOM 16324 N N . GLY H 1 205 ? 77.004 -10.541 30.068 1.00 107.63 205 GLY H N 1
ATOM 16325 C CA . GLY H 1 205 ? 76.641 -10.513 28.674 1.00 119.80 205 GLY H CA 1
ATOM 16326 C C . GLY H 1 205 ? 77.482 -9.510 27.906 1.00 114.93 205 GLY H C 1
ATOM 16327 O O . GLY H 1 205 ? 77.981 -8.527 28.453 1.00 113.42 205 GLY H O 1
ATOM 16328 N N . GLY H 1 206 ? 77.641 -9.773 26.609 1.00 117.68 206 GLY H N 1
ATOM 16329 C CA . GLY H 1 206 ? 78.439 -8.908 25.768 1.00 123.51 206 GLY H CA 1
ATOM 16330 C C . GLY H 1 206 ? 77.629 -7.809 25.104 1.00 120.46 206 GLY H C 1
ATOM 16331 O O . GLY H 1 206 ? 76.401 -7.781 25.148 1.00 123.52 206 GLY H O 1
ATOM 16332 N N . ALA H 1 207 ? 78.350 -6.889 24.471 1.00 111.89 207 ALA H N 1
ATOM 16333 C CA . ALA H 1 207 ? 77.722 -5.875 23.640 1.00 121.07 207 ALA H CA 1
ATOM 16334 C C . ALA H 1 207 ? 77.461 -6.436 22.248 1.00 133.31 207 ALA H C 1
ATOM 16335 O O . ALA H 1 207 ? 78.294 -7.154 21.686 1.00 133.08 207 ALA H O 1
ATOM 16337 N N . ASN H 1 208 ? 76.305 -6.088 21.684 1.00 127.88 208 ASN H N 1
ATOM 16338 C CA . ASN H 1 208 ? 75.922 -6.549 20.349 1.00 122.87 208 ASN H CA 1
ATOM 16339 C C . ASN H 1 208 ? 76.348 -5.477 19.353 1.00 126.81 208 ASN H C 1
ATOM 16340 O O . ASN H 1 208 ? 75.585 -4.571 19.015 1.00 124.79 208 ASN H O 1
ATOM 16345 N N . SER H 1 209 ? 77.529 -5.619 18.753 1.00 136.26 209 SER H N 1
ATOM 16346 C CA . SER H 1 209 ? 77.973 -4.632 17.729 1.00 133.15 209 SER H CA 1
ATOM 16347 C C . SER H 1 209 ? 77.275 -4.881 16.386 1.00 139.24 209 SER H C 1
ATOM 16348 O O . SER H 1 209 ? 76.904 -3.893 15.726 1.00 139.49 209 SER H O 1
ATOM 16351 N N . THR H 1 210 ? 77.103 -6.155 16.013 1.00 144.00 210 THR H N 1
ATOM 16352 C CA . THR H 1 210 ? 76.458 -6.518 14.728 1.00 148.27 210 THR H CA 1
ATOM 16353 C C . THR H 1 210 ? 75.277 -5.609 14.474 1.00 146.51 210 THR H C 1
ATOM 16354 O O . THR H 1 210 ? 74.349 -5.600 15.313 1.00 135.83 210 THR H O 1
ATOM 16358 N N . LYS H 1 211 ? 75.279 -4.885 13.351 1.00 139.55 211 LYS H N 1
ATOM 16359 C CA . LYS H 1 211 ? 74.187 -3.903 13.125 1.00 147.67 211 LYS H CA 1
ATOM 16360 C C . LYS H 1 211 ? 73.069 -4.537 12.289 1.00 148.21 211 LYS H C 1
ATOM 16361 O O . LYS H 1 211 ? 72.669 -3.908 11.286 1.00 139.86 211 LYS H O 1
ATOM 16367 N N . ASP H 1 212 ? 72.573 -5.701 12.707 1.00 146.39 212 ASP H N 1
ATOM 16368 C CA . ASP H 1 212 ? 71.477 -6.415 11.998 1.00 139.00 212 ASP H CA 1
ATOM 16369 C C . ASP H 1 212 ? 71.049 -7.663 12.783 1.00 143.52 212 ASP H C 1
ATOM 16370 O O . ASP H 1 212 ? 69.832 -7.941 12.803 1.00 145.19 212 ASP H O 1
ATOM 16375 N N . SER H 1 213 ? 71.987 -8.387 13.412 1.00 133.94 213 SER H N 1
ATOM 16376 C CA . SER H 1 213 ? 71.622 -9.672 14.081 1.00 126.18 213 SER H CA 1
ATOM 16377 C C . SER H 1 213 ? 71.307 -9.496 15.575 1.00 126.42 213 SER H C 1
ATOM 16378 O O . SER H 1 213 ? 71.771 -8.500 16.168 1.00 130.90 213 SER H O 1
ATOM 16381 N N . VAL H 1 214 ? 70.560 -10.445 16.150 1.00 119.42 214 VAL H N 1
ATOM 16382 C CA . VAL H 1 214 ? 70.185 -10.390 17.597 1.00 123.08 214 VAL H CA 1
ATOM 16383 C C . VAL H 1 214 ? 70.358 -11.789 18.208 1.00 118.33 214 VAL H C 1
ATOM 16384 O O . VAL H 1 214 ? 69.812 -12.758 17.634 1.00 121.82 214 VAL H O 1
ATOM 16388 N N . ARG H 1 215 ? 71.080 -11.883 19.328 1.00 107.66 215 ARG H N 1
ATOM 16389 C CA . ARG H 1 215 ? 71.335 -13.196 19.976 1.00 110.08 215 ARG H CA 1
ATOM 16390 C C . ARG H 1 215 ? 70.135 -13.599 20.842 1.00 103.45 215 ARG H C 1
ATOM 16391 O O . ARG H 1 215 ? 69.664 -12.761 21.625 1.00 92.29 215 ARG H O 1
ATOM 16399 N N . ARG H 1 216 ? 69.675 -14.840 20.693 1.00 99.32 216 ARG H N 1
ATOM 16400 C CA . ARG H 1 216 ? 68.535 -15.338 21.493 1.00 94.37 216 ARG H CA 1
ATOM 16401 C C . ARG H 1 216 ? 68.991 -16.535 22.324 1.00 98.23 216 ARG H C 1
ATOM 16402 O O . ARG H 1 216 ? 69.576 -17.471 21.740 1.00 98.55 216 ARG H O 1
ATOM 16410 N N . ALA H 1 217 ? 68.718 -16.503 23.627 1.00 92.74 217 ALA H N 1
ATOM 16411 C CA . ALA H 1 217 ? 69.052 -17.614 24.502 1.00 98.90 217 ALA H CA 1
ATOM 16412 C C . ALA H 1 217 ? 67.856 -18.001 25.360 1.00 93.02 217 ALA H C 1
ATOM 16413 O O . ALA H 1 217 ? 66.952 -17.202 25.604 1.00 86.95 217 ALA H O 1
ATOM 16415 N N . LEU H 1 218 ? 67.867 -19.256 25.816 1.00 93.65 218 LEU H N 1
ATOM 16416 C CA . LEU H 1 218 ? 66.882 -19.763 26.770 1.00 86.26 218 LEU H CA 1
ATOM 16417 C C . LEU H 1 218 ? 67.614 -20.233 28.022 1.00 77.92 218 LEU H C 1
ATOM 16418 O O . LEU H 1 218 ? 68.375 -21.203 27.974 1.00 81.43 218 LEU H O 1
ATOM 16423 N N . GLY H 1 219 ? 67.389 -19.544 29.135 1.00 70.22 219 GLY H N 1
ATOM 16424 C CA . GLY H 1 219 ? 67.993 -19.896 30.408 1.00 82.52 219 GLY H CA 1
ATOM 16425 C C . GLY H 1 219 ? 67.026 -20.635 31.318 1.00 75.64 219 GLY H C 1
ATOM 16426 O O . GLY H 1 219 ? 65.859 -20.262 31.446 1.00 78.63 219 GLY H O 1
ATOM 16427 N N . MET H 1 220 ? 67.533 -21.696 31.940 1.00 84.35 220 MET H N 1
ATOM 16428 C CA . MET H 1 220 ? 66.817 -22.465 32.953 1.00 78.53 220 MET H CA 1
ATOM 16429 C C . MET H 1 220 ? 67.656 -22.463 34.224 1.00 71.53 220 MET H C 1
ATOM 16430 O O . MET H 1 220 ? 68.734 -23.066 34.261 1.00 71.47 220 MET H O 1
ATOM 16435 N N . ASN H 1 221 ? 67.184 -21.745 35.241 1.00 66.85 221 ASN H N 1
ATOM 16436 C CA . ASN H 1 221 ? 67.887 -21.603 36.510 1.00 68.58 221 ASN H CA 1
ATOM 16437 C C . ASN H 1 221 ? 67.203 -22.465 37.564 1.00 62.63 221 ASN H C 1
ATOM 16438 O O . ASN H 1 221 ? 66.040 -22.223 37.910 1.00 64.54 221 ASN H O 1
ATOM 16443 N N . PHE H 1 222 ? 67.928 -23.462 38.066 1.00 70.22 222 PHE H N 1
ATOM 16444 C CA . PHE H 1 222 ? 67.451 -24.406 39.063 1.00 66.76 222 PHE H CA 1
ATOM 16445 C C . PHE H 1 222 ? 67.977 -24.056 40.448 1.00 64.37 222 PHE H C 1
ATOM 16446 O O . PHE H 1 222 ? 69.065 -23.485 40.601 1.00 62.24 222 PHE H O 1
ATOM 16454 N N . HIS H 1 223 ? 67.200 -24.455 41.457 1.00 59.19 223 HIS H N 1
ATOM 16455 C CA . HIS H 1 223 ? 67.395 -24.262 42.881 1.00 57.92 223 HIS H CA 1
ATOM 16456 C C . HIS H 1 223 ? 67.371 -25.607 43.593 1.00 62.02 223 HIS H C 1
ATOM 16457 O O . HIS H 1 223 ? 66.728 -26.552 43.124 1.00 56.38 223 HIS H O 1
ATOM 16464 N N . PRO H 1 224 ? 68.046 -25.725 44.733 1.00 63.23 224 PRO H N 1
ATOM 16465 C CA . PRO H 1 224 ? 67.767 -26.845 45.631 1.00 61.07 224 PRO H CA 1
ATOM 16466 C C . PRO H 1 224 ? 66.393 -26.671 46.257 1.00 58.62 224 PRO H C 1
ATOM 16467 O O . PRO H 1 224 ? 65.812 -25.583 46.258 1.00 60.65 224 PRO H O 1
ATOM 16471 N N . TRP H 1 225 ? 65.869 -27.775 46.784 1.00 55.40 225 TRP H N 1
ATOM 16472 C CA . TRP H 1 225 ? 64.479 -27.800 47.226 1.00 50.80 225 TRP H CA 1
ATOM 16473 C C . TRP H 1 225 ? 64.181 -26.725 48.262 1.00 50.78 225 TRP H C 1
ATOM 16474 O O . TRP H 1 225 ? 63.051 -26.230 48.330 1.00 45.91 225 TRP H O 1
ATOM 16485 N N . TYR H 1 226 ? 65.169 -26.349 49.074 1.00 52.09 226 TYR H N 1
ATOM 16486 C CA . TYR H 1 226 ? 64.935 -25.460 50.206 1.00 45.95 226 TYR H CA 1
ATOM 16487 C C . TYR H 1 226 ? 65.052 -23.980 49.860 1.00 46.37 226 TYR H C 1
ATOM 16488 O O . TYR H 1 226 ? 64.860 -23.141 50.747 1.00 47.34 226 TYR H O 1
ATOM 16497 N N . VAL H 1 227 ? 65.356 -23.630 48.611 1.00 42.19 227 VAL H N 1
ATOM 16498 C CA . VAL H 1 227 ? 65.484 -22.236 48.195 1.00 49.46 227 VAL H CA 1
ATOM 16499 C C . VAL H 1 227 ? 64.271 -21.852 47.354 1.00 44.56 227 VAL H C 1
ATOM 16500 O O . VAL H 1 227 ? 63.905 -22.565 46.412 1.00 45.77 227 VAL H O 1
ATOM 16504 N N . THR H 1 228 ? 63.666 -20.719 47.685 1.00 42.39 228 THR H N 1
ATOM 16505 C CA . THR H 1 228 ? 62.420 -20.315 47.044 1.00 49.06 228 THR H CA 1
ATOM 16506 C C . THR H 1 228 ? 62.637 -20.017 45.565 1.00 52.17 228 THR H C 1
ATOM 16507 O O . THR H 1 228 ? 63.503 -19.202 45.220 1.00 54.04 228 THR H O 1
ATOM 16511 N N . PRO H 1 229 ? 61.881 -20.650 44.666 1.00 46.12 229 PRO H N 1
ATOM 16512 C CA . PRO H 1 229 ? 61.980 -20.304 43.244 1.00 52.88 229 PRO H CA 1
ATOM 16513 C C . PRO H 1 229 ? 61.535 -18.871 42.984 1.00 51.76 229 PRO H C 1
ATOM 16514 O O . PRO H 1 229 ? 60.651 -18.337 43.655 1.00 46.96 229 PRO H O 1
ATOM 16518 N N . TYR H 1 230 ? 62.182 -18.245 41.994 1.00 53.37 230 TYR H N 1
ATOM 16519 C CA . TYR H 1 230 ? 61.781 -16.902 41.586 1.00 55.56 230 TYR H CA 1
ATOM 16520 C C . TYR H 1 230 ? 60.390 -16.893 40.956 1.00 58.02 230 TYR H C 1
ATOM 16521 O O . TYR H 1 230 ? 59.609 -15.963 41.183 1.00 54.86 230 TYR H O 1
ATOM 16530 N N . GLU H 1 231 ? 60.056 -17.921 40.176 1.00 60.97 231 GLU H N 1
ATOM 16531 C CA . GLU H 1 231 ? 58.790 -17.955 39.454 1.00 55.18 231 GLU H CA 1
ATOM 16532 C C . GLU H 1 231 ? 57.715 -18.701 40.237 1.00 55.80 231 GLU H C 1
ATOM 16533 O O . GLU H 1 231 ? 57.973 -19.750 40.834 1.00 56.98 231 GLU H O 1
ATOM 16539 N N . ASN H 1 232 ? 56.504 -18.156 40.209 1.00 53.39 232 ASN H N 1
ATOM 16540 C CA . ASN H 1 232 ? 55.309 -18.802 40.740 1.00 51.79 232 ASN H CA 1
ATOM 16541 C C . ASN H 1 232 ? 54.490 -19.311 39.557 1.00 54.86 232 ASN H C 1
ATOM 16542 O O . ASN H 1 232 ? 54.237 -18.561 38.608 1.00 64.62 232 ASN H O 1
ATOM 16547 N N . PHE H 1 233 ? 54.101 -20.588 39.594 1.00 48.41 233 PHE H N 1
ATOM 16548 C CA . PHE H 1 233 ? 53.484 -21.230 38.436 1.00 54.07 233 PHE H CA 1
ATOM 16549 C C . PHE H 1 233 ? 52.020 -21.630 38.623 1.00 63.97 233 PHE H C 1
ATOM 16550 O O . PHE H 1 233 ? 51.538 -22.506 37.899 1.00 66.15 233 PHE H O 1
ATOM 16558 N N . TYR H 1 234 ? 51.302 -21.042 39.578 1.00 57.55 234 TYR H N 1
ATOM 16559 C CA . TYR H 1 234 ? 49.898 -21.416 39.740 1.00 72.16 234 TYR H CA 1
ATOM 16560 C C . TYR H 1 234 ? 48.957 -20.763 38.735 1.00 66.01 234 TYR H C 1
ATOM 16561 O O . TYR H 1 234 ? 47.827 -21.240 38.582 1.00 76.16 234 TYR H O 1
ATOM 16570 N N . ASN H 1 235 ? 49.371 -19.711 38.038 1.00 71.45 235 ASN H N 1
ATOM 16571 C CA . ASN H 1 235 ? 48.471 -19.168 37.046 1.00 75.80 235 ASN H CA 1
ATOM 16572 C C . ASN H 1 235 ? 48.504 -19.952 35.743 1.00 80.89 235 ASN H C 1
ATOM 16573 O O . ASN H 1 235 ? 47.824 -19.555 34.798 1.00 86.16 235 ASN H O 1
ATOM 16578 N N . THR H 1 236 ? 49.305 -21.008 35.662 1.00 78.26 236 THR H N 1
ATOM 16579 C CA . THR H 1 236 ? 49.295 -21.926 34.562 1.00 81.73 236 THR H CA 1
ATOM 16580 C C . THR H 1 236 ? 47.946 -22.624 34.541 1.00 84.95 236 THR H C 1
ATOM 16581 O O . THR H 1 236 ? 47.524 -23.208 35.559 1.00 75.40 236 THR H O 1
ATOM 16585 N N . PRO H 1 237 ? 47.262 -22.650 33.406 1.00 84.67 237 PRO H N 1
ATOM 16586 C CA . PRO H 1 237 ? 45.922 -23.277 33.407 1.00 83.83 237 PRO H CA 1
ATOM 16587 C C . PRO H 1 237 ? 46.042 -24.784 33.653 1.00 88.96 237 PRO H C 1
ATOM 16588 O O . PRO H 1 237 ? 47.091 -25.410 33.336 1.00 83.61 237 PRO H O 1
ATOM 16592 N N . ARG H 1 238 ? 45.036 -25.320 34.291 1.00 96.39 238 ARG H N 1
ATOM 16593 C CA . ARG H 1 238 ? 45.105 -26.673 34.850 1.00 97.26 238 ARG H CA 1
ATOM 16594 C C . ARG H 1 238 ? 45.361 -27.724 33.784 1.00 97.03 238 ARG H C 1
ATOM 16595 O O . ARG H 1 238 ? 46.055 -28.709 34.034 1.00 104.24 238 ARG H O 1
ATOM 16603 N N . GLU H 1 239 ? 44.817 -27.525 32.581 1.00 95.49 239 GLU H N 1
ATOM 16604 C CA . GLU H 1 239 ? 45.055 -28.497 31.520 1.00 100.66 239 GLU H CA 1
ATOM 16605 C C . GLU H 1 239 ? 46.516 -28.510 31.087 1.00 94.36 239 GLU H C 1
ATOM 16606 O O . GLU H 1 239 ? 47.042 -29.569 30.731 1.00 102.13 239 GLU H O 1
ATOM 16612 N N . VAL H 1 240 ? 47.191 -27.358 31.121 1.00 95.20 240 VAL H N 1
ATOM 16613 C CA . VAL H 1 240 ? 48.607 -27.347 30.770 1.00 94.11 240 VAL H CA 1
ATOM 16614 C C . VAL H 1 240 ? 49.418 -28.105 31.811 1.00 85.76 240 VAL H C 1
ATOM 16615 O O . VAL H 1 240 ? 50.368 -28.820 31.475 1.00 86.11 240 VAL H O 1
ATOM 16619 N N . VAL H 1 241 ? 49.047 -27.975 33.087 1.00 93.62 241 VAL H N 1
ATOM 16620 C CA . VAL H 1 241 ? 49.740 -28.698 34.149 1.00 91.89 241 VAL H CA 1
ATOM 16621 C C . VAL H 1 241 ? 49.473 -30.197 34.057 1.00 86.00 241 VAL H C 1
ATOM 16622 O O . VAL H 1 241 ? 50.377 -31.017 34.256 1.00 87.90 241 VAL H O 1
ATOM 16626 N N . GLU H 1 242 ? 48.236 -30.580 33.736 1.00 92.28 242 GLU H N 1
ATOM 16627 C CA . GLU H 1 242 ? 47.872 -31.992 33.686 1.00 97.67 242 GLU H CA 1
ATOM 16628 C C . GLU H 1 242 ? 48.473 -32.733 32.495 1.00 103.54 242 GLU H C 1
ATOM 16629 O O . GLU H 1 242 ? 48.577 -33.964 32.544 1.00 101.69 242 GLU H O 1
ATOM 16635 N N . SER H 1 243 ? 48.872 -32.031 31.434 1.00 98.30 243 SER H N 1
ATOM 16636 C CA . SER H 1 243 ? 49.495 -32.699 30.295 1.00 92.89 243 SER H CA 1
ATOM 16637 C C . SER H 1 243 ? 50.962 -33.052 30.520 1.00 82.96 243 SER H C 1
ATOM 16638 O O . SER H 1 243 ? 51.517 -33.833 29.740 1.00 101.04 243 SER H O 1
ATOM 16641 N N . MET H 1 244 ? 51.593 -32.522 31.558 1.00 90.91 244 MET H N 1
ATOM 16642 C CA . MET H 1 244 ? 53.015 -32.718 31.795 1.00 86.93 244 MET H CA 1
ATOM 16643 C C . MET H 1 244 ? 53.275 -33.978 32.611 1.00 82.68 244 MET H C 1
ATOM 16644 O O . MET H 1 244 ? 52.409 -34.479 33.331 1.00 90.91 244 MET H O 1
ATOM 16649 N N . THR H 1 245 ? 54.491 -34.495 32.468 1.00 79.85 245 THR H N 1
ATOM 16650 C CA . THR H 1 245 ? 54.929 -35.634 33.264 1.00 74.81 245 THR H CA 1
ATOM 16651 C C . THR H 1 245 ? 55.086 -35.235 34.731 1.00 76.82 245 THR H C 1
ATOM 16652 O O . THR H 1 245 ? 55.298 -34.054 35.036 1.00 68.67 245 THR H O 1
ATOM 16656 N N . PRO H 1 246 ? 54.945 -36.190 35.662 1.00 80.51 246 PRO H N 1
ATOM 16657 C CA . PRO H 1 246 ? 55.084 -35.832 37.090 1.00 72.19 246 PRO H CA 1
ATOM 16658 C C . PRO H 1 246 ? 56.420 -35.194 37.440 1.00 69.92 246 PRO H C 1
ATOM 16659 O O . PRO H 1 246 ? 56.454 -34.314 38.322 1.00 77.05 246 PRO H O 1
ATOM 16663 N N . LEU H 1 247 ? 57.486 -35.574 36.764 1.00 68.74 247 LEU H N 1
ATOM 16664 C CA . LEU H 1 247 ? 58.778 -34.938 36.979 1.00 69.02 247 LEU H CA 1
ATOM 16665 C C . LEU H 1 247 ? 58.726 -33.452 36.626 1.00 70.69 247 LEU H C 1
ATOM 16666 O O . LEU H 1 247 ? 59.145 -32.592 37.415 1.00 71.78 247 LEU H O 1
ATOM 16671 N N . ALA H 1 248 ? 58.175 -33.129 35.452 1.00 76.35 248 ALA H N 1
ATOM 16672 C CA . ALA H 1 248 ? 58.059 -31.731 35.045 1.00 70.65 248 ALA H CA 1
ATOM 16673 C C . ALA H 1 248 ? 57.122 -30.949 35.957 1.00 70.06 248 ALA H C 1
ATOM 16674 O O . ALA H 1 248 ? 57.328 -29.749 36.177 1.00 57.07 248 ALA H O 1
ATOM 16676 N N . GLN H 1 249 ? 56.084 -31.600 36.494 1.00 65.49 249 GLN H N 1
ATOM 16677 C CA . GLN H 1 249 ? 55.223 -30.915 37.453 1.00 61.12 249 GLN H CA 1
ATOM 16678 C C . GLN H 1 249 ? 55.971 -30.607 38.742 1.00 69.13 249 GLN H C 1
ATOM 16679 O O . GLN H 1 249 ? 55.762 -29.548 39.346 1.00 64.19 249 GLN H O 1
ATOM 16685 N N . ARG H 1 250 ? 56.846 -31.518 39.184 1.00 68.59 250 ARG H N 1
ATOM 16686 C CA . ARG H 1 250 ? 57.675 -31.207 40.343 1.00 62.74 250 ARG H CA 1
ATOM 16687 C C . ARG H 1 250 ? 58.636 -30.064 40.049 1.00 64.14 250 ARG H C 1
ATOM 16688 O O . ARG H 1 250 ? 58.991 -29.303 40.958 1.00 66.09 250 ARG H O 1
ATOM 16696 N N . MET H 1 251 ? 59.085 -29.946 38.797 1.00 58.55 251 MET H N 1
ATOM 16697 C CA . MET H 1 251 ? 60.005 -28.869 38.440 1.00 64.63 251 MET H CA 1
ATOM 16698 C C . MET H 1 251 ? 59.370 -27.482 38.552 1.00 64.73 251 MET H C 1
ATOM 16699 O O . MET H 1 251 ? 60.082 -26.502 38.804 1.00 65.47 251 MET H O 1
ATOM 16704 N N . ILE H 1 252 ? 58.057 -27.367 38.364 1.00 60.42 252 ILE H N 1
ATOM 16705 C CA . ILE H 1 252 ? 57.379 -26.074 38.422 1.00 61.66 252 ILE H CA 1
ATOM 16706 C C . ILE H 1 252 ? 56.593 -25.907 39.728 1.00 53.98 252 ILE H C 1
ATOM 16707 O O . ILE H 1 252 ? 55.760 -25.005 39.842 1.00 49.98 252 ILE H O 1
ATOM 16712 N N . GLY H 1 253 ? 56.887 -26.727 40.736 1.00 52.68 253 GLY H N 1
ATOM 16713 C CA . GLY H 1 253 ? 56.331 -26.536 42.060 1.00 49.21 253 GLY H CA 1
ATOM 16714 C C . GLY H 1 253 ? 54.955 -27.117 42.289 1.00 53.74 253 GLY H C 1
ATOM 16715 O O . GLY H 1 253 ? 54.323 -26.780 43.295 1.00 52.89 253 GLY H O 1
ATOM 16716 N N . TRP H 1 254 ? 54.460 -27.960 41.386 1.00 62.57 254 TRP H N 1
ATOM 16717 C CA . TRP H 1 254 ? 53.159 -28.596 41.550 1.00 53.39 254 TRP H CA 1
ATOM 16718 C C . TRP H 1 254 ? 53.231 -29.951 42.249 1.00 61.47 254 TRP H C 1
ATOM 16719 O O . TRP H 1 254 ? 52.185 -30.573 42.461 1.00 67.58 254 TRP H O 1
ATOM 16730 N N . ARG H 1 255 ? 54.426 -30.438 42.582 1.00 64.25 255 ARG H N 1
ATOM 16731 C CA . ARG H 1 255 ? 54.590 -31.660 43.359 1.00 66.61 255 ARG H CA 1
ATOM 16732 C C . ARG H 1 255 ? 55.513 -31.388 44.544 1.00 70.24 255 ARG H C 1
ATOM 16733 O O . ARG H 1 255 ? 56.334 -30.467 44.516 1.00 67.83 255 ARG H O 1
ATOM 16741 N N . THR H 1 256 ? 55.376 -32.202 45.591 1.00 68.00 256 THR H N 1
ATOM 16742 C CA . THR H 1 256 ? 56.227 -32.040 46.763 1.00 66.58 256 THR H CA 1
ATOM 16743 C C . THR H 1 256 ? 57.643 -32.527 46.488 1.00 70.06 256 THR H C 1
ATOM 16744 O O . THR H 1 256 ? 57.873 -33.444 45.693 1.00 58.41 256 THR H O 1
ATOM 16748 N N . LEU H 1 257 ? 58.594 -31.895 47.164 1.00 66.45 257 LEU H N 1
ATOM 16749 C CA . LEU H 1 257 ? 59.997 -32.261 47.088 1.00 62.11 257 LEU H CA 1
ATOM 16750 C C . LEU H 1 257 ? 60.322 -33.344 48.116 1.00 65.89 257 LEU H C 1
ATOM 16751 O O . LEU H 1 257 ? 59.645 -33.496 49.136 1.00 61.87 257 LEU H O 1
ATOM 16756 N N . HIS H 1 258 ? 61.375 -34.106 47.828 1.00 67.02 258 HIS H N 1
ATOM 16757 C CA . HIS H 1 258 ? 61.797 -35.235 48.657 1.00 65.83 258 HIS H CA 1
ATOM 16758 C C . HIS H 1 258 ? 63.282 -35.094 48.960 1.00 70.85 258 HIS H C 1
ATOM 16759 O O . HIS H 1 258 ? 64.127 -35.748 48.332 1.00 67.50 258 HIS H O 1
ATOM 16766 N N . PRO H 1 259 ? 63.636 -34.216 49.897 1.00 73.85 259 PRO H N 1
ATOM 16767 C CA . PRO H 1 259 ? 65.041 -34.076 50.300 1.00 69.42 259 PRO H CA 1
ATOM 16768 C C . PRO H 1 259 ? 65.597 -35.340 50.935 1.00 77.87 259 PRO H C 1
ATOM 16769 O O . PRO H 1 259 ? 64.882 -36.099 51.592 1.00 87.10 259 PRO H O 1
ATOM 16773 N N . HIS H 1 260 ? 66.894 -35.570 50.712 1.00 79.02 260 HIS H N 1
ATOM 16774 C CA . HIS H 1 260 ? 67.582 -36.635 51.434 1.00 82.05 260 HIS H CA 1
ATOM 16775 C C . HIS H 1 260 ? 67.618 -36.335 52.926 1.00 86.78 260 HIS H C 1
ATOM 16776 O O . HIS H 1 260 ? 67.609 -37.257 53.750 1.00 91.82 260 HIS H O 1
ATOM 16783 N N . SER H 1 261 ? 67.656 -35.050 53.286 1.00 93.83 261 SER H N 1
ATOM 16784 C CA . SER H 1 261 ? 67.611 -34.648 54.688 1.00 90.36 261 SER H CA 1
ATOM 16785 C C . SER H 1 261 ? 66.289 -35.064 55.322 1.00 88.38 261 SER H C 1
ATOM 16786 O O . SER H 1 261 ? 66.255 -35.854 56.272 1.00 101.82 261 SER H O 1
ATOM 16789 N N . HIS H 1 262 ? 65.184 -34.532 54.801 1.00 92.90 262 HIS H N 1
ATOM 16790 C CA . HIS H 1 262 ? 63.842 -34.913 55.237 1.00 89.56 262 HIS H CA 1
ATOM 16791 C C . HIS H 1 262 ? 63.280 -35.882 54.199 1.00 90.20 262 HIS H C 1
ATOM 16792 O O . HIS H 1 262 ? 62.532 -35.511 53.295 1.00 93.33 262 HIS H O 1
ATOM 16799 N N . SER H 1 263 ? 63.645 -37.159 54.350 1.00 104.05 263 SER H N 1
ATOM 16800 C CA . SER H 1 263 ? 63.293 -38.173 53.360 1.00 102.47 263 SER H CA 1
ATOM 16801 C C . SER H 1 263 ? 61.787 -38.381 53.261 1.00 100.50 263 SER H C 1
ATOM 16802 O O . SER H 1 263 ? 61.328 -39.062 52.337 1.00 101.21 263 SER H O 1
ATOM 16805 N N . PHE H 1 264 ? 61.019 -37.828 54.202 1.00 91.68 264 PHE H N 1
ATOM 16806 C CA . PHE H 1 264 ? 59.575 -38.016 54.248 1.00 73.03 264 PHE H CA 1
ATOM 16807 C C . PHE H 1 264 ? 58.833 -37.073 53.307 1.00 90.81 264 PHE H C 1
ATOM 16808 O O . PHE H 1 264 ? 57.765 -37.431 52.799 1.00 106.32 264 PHE H O 1
ATOM 16816 N N . GLY H 1 265 ? 59.364 -35.885 53.068 1.00 81.21 265 GLY H N 1
ATOM 16817 C CA . GLY H 1 265 ? 58.793 -34.956 52.110 1.00 67.68 265 GLY H CA 1
ATOM 16818 C C . GLY H 1 265 ? 58.804 -33.521 52.605 1.00 61.10 265 GLY H C 1
ATOM 16819 O O . GLY H 1 265 ? 58.903 -33.239 53.798 1.00 57.07 265 GLY H O 1
ATOM 16820 N N . TRP H 1 266 ? 58.676 -32.596 51.658 1.00 58.71 266 TRP H N 1
ATOM 16821 C CA . TRP H 1 266 ? 58.623 -31.167 51.932 1.00 54.96 266 TRP H CA 1
ATOM 16822 C C . TRP H 1 266 ? 57.687 -30.522 50.919 1.00 55.56 266 TRP H C 1
ATOM 16823 O O . TRP H 1 266 ? 57.486 -31.050 49.823 1.00 56.08 266 TRP H O 1
ATOM 16834 N N . TRP H 1 267 ? 57.121 -29.366 51.289 1.00 50.67 267 TRP H N 1
ATOM 16835 C CA . TRP H 1 267 ? 56.172 -28.643 50.429 1.00 57.96 267 TRP H CA 1
ATOM 16836 C C . TRP H 1 267 ? 54.884 -29.455 50.261 1.00 55.13 267 TRP H C 1
ATOM 16837 O O . TRP H 1 267 ? 54.420 -29.708 49.149 1.00 54.31 267 TRP H O 1
ATOM 16848 N N . LEU H 1 268 ? 54.311 -29.862 51.391 1.00 49.04 268 LEU H N 1
ATOM 16849 C CA . LEU H 1 268 ? 53.148 -30.735 51.452 1.00 55.69 268 LEU H CA 1
ATOM 16850 C C . LEU H 1 268 ? 51.861 -29.955 51.722 1.00 60.84 268 LEU H C 1
ATOM 16851 O O . LEU H 1 268 ? 51.874 -28.785 52.112 1.00 58.82 268 LEU H O 1
ATOM 16856 N N . ILE H 1 269 ? 50.733 -30.629 51.499 1.00 50.78 269 ILE H N 1
ATOM 16857 C CA . ILE H 1 269 ? 49.414 -30.140 51.896 1.00 52.62 269 ILE H CA 1
ATOM 16858 C C . ILE H 1 269 ? 48.846 -31.147 52.891 1.00 58.61 269 ILE H C 1
ATOM 16859 O O . ILE H 1 269 ? 48.575 -32.301 52.532 1.00 60.27 269 ILE H O 1
ATOM 16864 N N . ARG H 1 270 ? 48.685 -30.718 54.147 1.00 57.65 270 ARG H N 1
ATOM 16865 C CA . ARG H 1 270 ? 48.187 -31.582 55.221 1.00 63.01 270 ARG H CA 1
ATOM 16866 C C . ARG H 1 270 ? 49.006 -32.866 55.334 1.00 55.19 270 ARG H C 1
ATOM 16867 O O . ARG H 1 270 ? 48.464 -33.962 55.488 1.00 57.35 270 ARG H O 1
ATOM 16875 N N . ASN H 1 271 ? 50.329 -32.723 55.251 1.00 55.72 271 ASN H N 1
ATOM 16876 C CA . ASN H 1 271 ? 51.260 -33.850 55.315 1.00 58.13 271 ASN H CA 1
ATOM 16877 C C . ASN H 1 271 ? 50.963 -34.885 54.237 1.00 61.98 271 ASN H C 1
ATOM 16878 O O . ASN H 1 271 ? 51.172 -36.086 54.436 1.00 62.81 271 ASN H O 1
ATOM 16883 N N . ALA H 1 272 ? 50.470 -34.423 53.092 1.00 54.91 272 ALA H N 1
ATOM 16884 C CA . ALA H 1 272 ? 50.198 -35.284 51.954 1.00 58.14 272 ALA H CA 1
ATOM 16885 C C . ALA H 1 272 ? 50.761 -34.634 50.701 1.00 54.50 272 ALA H C 1
ATOM 16886 O O . ALA H 1 272 ? 51.045 -33.433 50.674 1.00 54.38 272 ALA H O 1
ATOM 16888 N N . GLU H 1 273 ? 50.930 -35.449 49.663 1.00 56.89 273 GLU H N 1
ATOM 16889 C CA . GLU H 1 273 ? 51.486 -34.950 48.414 1.00 60.90 273 GLU H CA 1
ATOM 16890 C C . GLU H 1 273 ? 50.594 -33.849 47.856 1.00 65.96 273 GLU H C 1
ATOM 16891 O O . GLU H 1 273 ? 49.370 -33.999 47.781 1.00 74.54 273 GLU H O 1
ATOM 16897 N N . ALA H 1 274 ? 51.219 -32.749 47.441 1.00 62.68 274 ALA H N 1
ATOM 16898 C CA . ALA H 1 274 ? 50.469 -31.538 47.130 1.00 64.68 274 ALA H CA 1
ATOM 16899 C C . ALA H 1 274 ? 49.696 -31.688 45.828 1.00 66.48 274 ALA H C 1
ATOM 16900 O O . ALA H 1 274 ? 48.496 -31.378 45.764 1.00 77.01 274 ALA H O 1
ATOM 16902 N N . GLY H 1 275 ? 50.359 -32.201 44.788 1.00 64.75 275 GLY H N 1
ATOM 16903 C CA . GLY H 1 275 ? 49.705 -32.301 43.496 1.00 65.19 275 GLY H CA 1
ATOM 16904 C C . GLY H 1 275 ? 48.539 -33.267 43.508 1.00 70.74 275 GLY H C 1
ATOM 16905 O O . GLY H 1 275 ? 47.487 -32.988 42.928 1.00 75.28 275 GLY H O 1
ATOM 16906 N N . GLN H 1 276 ? 48.687 -34.393 44.209 1.00 63.51 276 GLN H N 1
ATOM 16907 C CA . GLN H 1 276 ? 47.550 -35.285 44.392 1.00 68.84 276 GLN H CA 1
ATOM 16908 C C . GLN H 1 276 ? 46.450 -34.604 45.197 1.00 69.33 276 GLN H C 1
ATOM 16909 O O . GLN H 1 276 ? 45.258 -34.803 44.928 1.00 77.49 276 GLN H O 1
ATOM 16915 N N . ALA H 1 277 ? 46.831 -33.769 46.168 1.00 64.37 277 ALA H N 1
ATOM 16916 C CA . ALA H 1 277 ? 45.835 -33.121 47.013 1.00 72.99 277 ALA H CA 1
ATOM 16917 C C . ALA H 1 277 ? 45.013 -32.100 46.240 1.00 71.41 277 ALA H C 1
ATOM 16918 O O . ALA H 1 277 ? 43.859 -31.840 46.602 1.00 72.24 277 ALA H O 1
ATOM 16920 N N . LEU H 1 278 ? 45.564 -31.533 45.166 1.00 70.05 278 LEU H N 1
ATOM 16921 C CA . LEU H 1 278 ? 44.829 -30.544 44.383 1.00 71.90 278 LEU H CA 1
ATOM 16922 C C . LEU H 1 278 ? 44.436 -31.068 43.003 1.00 73.78 278 LEU H C 1
ATOM 16923 O O . LEU H 1 278 ? 44.300 -30.293 42.055 1.00 76.92 278 LEU H O 1
ATOM 16928 N N . GLY H 1 279 ? 44.247 -32.383 42.878 1.00 67.48 279 GLY H N 1
ATOM 16929 C CA . GLY H 1 279 ? 43.588 -32.956 41.723 1.00 62.66 279 GLY H CA 1
ATOM 16930 C C . GLY H 1 279 ? 44.473 -33.597 40.676 1.00 73.20 279 GLY H C 1
ATOM 16931 O O . GLY H 1 279 ? 43.942 -34.134 39.696 1.00 79.41 279 GLY H O 1
ATOM 16932 N N . LEU H 1 280 ? 45.794 -33.547 40.826 1.00 64.49 280 LEU H N 1
ATOM 16933 C CA . LEU H 1 280 ? 46.684 -34.174 39.855 1.00 71.09 280 LEU H CA 1
ATOM 16934 C C . LEU H 1 280 ? 46.736 -35.691 40.063 1.00 73.80 280 LEU H C 1
ATOM 16935 O O . LEU H 1 280 ? 45.966 -36.274 40.833 1.00 72.92 280 LEU H O 1
ATOM 16940 N N . LYS H 1 281 ? 47.660 -36.346 39.363 1.00 76.76 281 LYS H N 1
ATOM 16941 C CA . LYS H 1 281 ? 47.792 -37.792 39.434 1.00 83.62 281 LYS H CA 1
ATOM 16942 C C . LYS H 1 281 ? 48.354 -38.218 40.790 1.00 83.15 281 LYS H C 1
ATOM 16943 O O . LYS H 1 281 ? 49.032 -37.435 41.462 1.00 87.51 281 LYS H O 1
ATOM 16949 N N . PRO H 1 282 ? 48.067 -39.458 41.223 1.00 74.80 282 PRO H N 1
ATOM 16950 C CA . PRO H 1 282 ? 48.682 -40.126 42.374 1.00 75.22 282 PRO H CA 1
ATOM 16951 C C . PRO H 1 282 ? 50.175 -39.840 42.519 1.00 78.15 282 PRO H C 1
ATOM 16952 O O . PRO H 1 282 ? 50.978 -40.503 41.861 1.00 75.61 282 PRO H O 1
#

Sequence (2169 aa):
SNTSAIRHANKATSSDEIVQILEEDGVVIVESFLSSDLVQKLNDELDPHLAALYDPYHPVTTKQMNDLPARSQTFRQDLLNNTLIHKVCEGFYGPTVGDYWMSHGGVLERGPGTPIQSLHRDEAVFPAIHSLSGSGPPVMLHFFIALSDFTAENGATQFIPGSHKWADFNDNGTRDQAVTAILKAGEMVIFTGKTVHCGGANSTKDSVRRALGMNFHPWYVTPYENFYNTPREVVESMTPLAQRMIGWRTLHPHSHSFGWWLIRNAEAGQALGLKPTSAIRHANKATSSDEIVQILEEDGVVIVESFLSSDLVQKLNDELDPHLAALHPVTTKQMNDLPARSQTFRQDLLNNTLIHKVCEGFYGPTVGDYWMSHGGVLERGPGTPIQSLHRDEAVFPAIHSLSGSGPPVMLHFFIALSDFTAENGATQFIPGSHKWADFNDNGTRDQAVTAILKAGEMVIFTGKTVHCGGANSTKDSVRRALGMNFHPWYVTPYENFYNTPREVVESMTPLAQRMIGWRTLHPHSHSFGWWLIRNAEAGQALGLKPTSAIRHANKATSSDEIVQILEEDGVVIVESFLSSDLVQKLNDELDPHLAALYVTTKQMNDLPARSQTFRQDLLNNTLIHKVCEGFYGPTVGDYWMSHGGVLERGPGTPIQSLHRDEAVFPAIHSLSGSGPPVMLHFFIALSDFTAENGATQFIPGSHKWADFNDNGTRDQAVTAILKAGEMVIFTGKTVHCGGANSTKDSVRRALGMNFHPWYVTPYENFYNTPREVVESMTPLAQRMIGWRTLHPHSHSFGWWLIRNAEAGQALGLKPAIRHANKATSSDEIVQILEEDGVVIVESFLSSDLVQKLNDELDPHLAALYDPVSGESAYHPVTTKQMNDLPARSQTFRQDLLNNTLIHKVCEGFYGPTVGDYWMSHGGVLERGPGTPIQSLHRDEAVFPAIHSLSGSGPPVMLHFFIALSDFTAENGATQFIPGSHKWADFNDNGTRDQAVTAILKAGEMVIFTGKTVHCGGANSTKDSVRRALGMNFHPWYVTPYENFYNTPREVVESMTPLAQRMIGWRTLHPHSHSFGWWLIRNAEAGQALGLKPAIRHANKATSSDEIVQILEEDGVVIVESFLSSDLVQKLNDELDPHLAALYHPVTTKQMNDLPARSQTFRQDLLNNTLIHKVCEGFYGPTVGDYWMSHGGVLERGPGTPIQSLHRDEAVFPAIHSLSGSGPPVMLHFFIALSDFTAENGATQFIPGSHKWADFNDNGTRDQAVTAILKAGEMVIFTGKTVHCGGANSTKDSVRRALGMNFHPWYVTPYENFYNTPREVVESMTPLAQRMIGWRTLHPHSHSFGWWLIRNAEAGQALGLKPAIRHANKATSSDEIVQILEEDGVVIVESFLSSDLVQKLNDELDPHLAALYDPVSGESAYHPVTTKQMNDLPARSQTFRQDLLNNTLIHKVCEGFYGPTVGDYWMSHGGVLERGPGTPIQSLHRDEAVFPAIHSLSGSGPPVMLHFFIALSDFTAENGATQFIPGSHKWADFNDNGTRDQAVTAILKAGEMVIFTGKTVHCGGANSTKDSVRRALGMNFHPWYVTPYENFYNTPREVVESMTPLAQRMIGWRTLHPHSHSFGWWLIRNAEAGQALGLKPIRHANKATSSDEIVQILEEDGVVIVESFLSSDLVQKLNDELDPHLAALYDYHPVTTKQMNDLPARSQTFRQDLLNNTLIHKVCEGFYGPTVGDYWMSHGGVLERGPGTPIQSLHRDEAVFPAIHSLSGSGPPVMLHFFIALSDFTAENGATQFIPGSHKWADFNDNGTRDQAVTAILKAGEMVIFTGKTVHCGGANSTKDSVRRALGMNFHPWYVTPYENFYNTPREVVESMTPLAQRMIGWRTLHPHSHSFGWWLIRNAEAGQALGLKPRHANKATSSDEIVQILEEDGVVIVLSSDLVQKLNDELDPHLAALSGESAYHPVTTKQMNDLPARSQTFRQDLLNNTLIHKVCEGFYGPTVGDYWMSHGGVLESLHRDEAVFPAIHSLSGSGPPVMLHFFIALSDFTAENGATQFIPGSHKWADFNDNGTRDQAVTAILKAMVIFTGKTVHCGGANSTKDSVRRALGMNFHPWYVTPYENFYNTPREVVESMTPLAQRMIGWRTLHPHSHSFGWWLIRNAEAGQALGLKP

Nearest PDB structures (foldseek):
  7eyu-assembly1_B  TM=9.123E-01  e=3.779E-28  Aspergillus sp.
  7wsb-assembly3_E  TM=9.046E-01  e=2.969E-28  Aspergillus fumigatus Af293
  7etl-assembly1_B  TM=9.095E-01  e=1.264E-27  Aspergillus fumigatus
  6oxj-assembly1_A  TM=9.056E-01  e=7.724E-27  Aspergillus fumigatus Af293
  7de0-assembly1_C  TM=9.074E-01  e=1.178E-26  Aspergillus fumigatus AF210

B-factor: mean 68.31, std 23.08, range [20.23, 170.29]

Solvent-accessible surface area: 92166 Å² total; per-residue (Å²): 160,157,117,99,69,8,103,100,0,64,152,98,32,54,18,113,84,3,26,100,21,1,113,75,16,0,0,0,2,10,47,63,28,15,60,87,105,46,18,107,95,0,27,58,12,0,65,17,16,10,48,75,58,24,108,158,218,54,96,70,25,13,65,26,6,6,10,0,0,26,17,0,90,1,0,33,53,67,1,1,39,29,98,32,1,15,116,0,0,110,38,27,10,22,112,72,11,37,9,10,2,1,0,19,0,11,3,40,19,36,8,49,59,6,54,79,42,30,21,33,6,2,1,54,10,2,51,26,7,31,89,46,8,31,107,12,20,44,0,0,0,16,0,21,0,0,8,35,72,0,37,62,113,5,1,2,7,32,0,8,49,21,0,14,118,61,100,79,8,114,75,49,28,69,83,143,90,17,38,56,0,62,0,110,51,0,24,0,0,0,7,6,1,12,0,0,8,0,3,5,40,4,72,26,186,121,34,66,6,32,2,0,5,0,0,1,0,0,2,10,3,1,6,1,3,2,10,24,78,6,56,87,108,28,0,90,60,9,53,86,52,0,6,59,0,4,6,13,18,4,0,100,2,122,38,47,90,132,0,10,10,8,8,111,61,52,52,0,0,100,35,21,53,7,157,138,171,89,56,12,106,89,0,71,155,80,31,64,25,88,80,1,20,74,11,1,106,80,20,0,0,0,2,7,54,82,32,14,63,82,110,33,8,120,100,0,30,91,43,4,66,86,69,11,86,87,145,210,104,82,82,46,45,122,13,5,12,0,0,28,43,0,107,2,0,30,55,65,1,1,42,31,96,37,1,15,118,0,0,109,38,33,10,19,117,76,16,43,7,7,3,1,1,58,0,15,5,47,5,31,2,26,47,8,100,89,70,86,21,52,5,31,2,54,31,1,46,27,6,30,88,44,13,27,100,11,20,43,0,6,0,27,0,22,0,0,9,25,76,2,36,69,94,6,3,2,7,31,1,5,30,24,0,18,125,65,99,75,7,133,82,50,20,72,94,131,77,16,30,48,0,70,2,104,43,0,17,0,0,0,6,4,0,14,1,0,12,0,3,4,48,5,81,34,155,138,45,49,6,61,0,0,6,0,11,1,0,0,3,13,0,1,7,20,4,4,7,30,77,7,71,108,127,14,0,84,65,9,52,87,51,0,6,56,0,3,9,11,19,4,0,93,1,105,39,9,82,88,0,0,10,7,7,90,43,50,47,0,0,97,36,18,54,11,158,137,182,80,56,5,98,92,8,39,154,101,44,56,25,108,82,1,25,103,17,5,104,82,24,0,0,0,0,0,34,75,25,10,60,101,119,39,13,107,99,0,23,82,44,0,63,15,41,6,58,17,46,230,100,56,6,49,10,2,2,13,0,0,30,26,0,105,2,0,30,56,60,1,0,39,30,109,32,0,20,108,0,0,89,28,28,9,23,115,72,14,46,9,16,3,2,0,5,0,4,0,36,19,34,0,44,61,13,53,88,35,30,12,28,6,8,0,51,22,3,45,24,11,32,87,44,12,25,108,13,21,49,0,3,0,16,0,20,0,0,8,28,78,3,37,59,105,7,1,2,12,31,0,4,24,18,0,19,117,61,100,73,8,140,79,58,24,64,113,124,78,23,25,48,1,82,3,132,48,0,7,0,0,0,6,6,1,9,0,0,12,0,5,5,39,2,96,29,173,117,40,63,6,30,3,0,8,0,4,1,0,0,2,12,4,1,8,2,4,5,6,20,74,8,56,104,118,25,0,90,60,9,51,84,54,0,6,59,0,3,7,7,17,4,0,100,1,127,38,50,87,118,0,10,9,8,4,120,54,51,52,0,0,95,36,12,54,8,163,139,103,13,101,82,73,8,146,108,47,63,2,92,62,2,23,76,14,3,118,79,23,0,1,0,1,3,37,76,24,14,60,78,110,41,13,109,94,0,26,81,40,0,62,56,32,8,60,12,71,69,58,96,37,24,23,99,94,86,156,102,113,80,46,68,63,55,7,47,45,0,1,39,61,0,87,0,0,37,43,62,0,0,43,30,108,38,0,17,112,0,0,111,36,35,7,25,115,103,5,34,14,9,15,2,2,35,0,1,0,56,19,26,9,51,56,11,101,87,92,90,26,52,4,36,1,54,103,48,98,81,38,33,89,90,9,26,104,13,54,39,0,8,0,22,0,25,0,0,9,33,84,1,35,66,108,3,2,3,8,34,0,5,42,18,0,20,129,60,100,76,5,136,76,53,20,79,107,143,82,17,40,40,1,63,1,109,53,0,25,0,0,0,6,5,0,10,0,0,11,1,4,8,38,3,97,29,177,113,37,69,5,30,1,0,4,0,12,0,3,0,32,100,14,110,27,168,18,120,5,80,150,7,61,107,126,21,0,93,58,8,53,78,55,0,8,53,2,2,6,4,18,2,0,97,1,102,81,84,83,181,1,120,122,60,68,226,138,51,41,5,0,85,61,51,55,6,165,135,103,16,98,92,16,39,182,103,38,60,23,120,82,1,30,99,22,3,96,85,18,0,0,0,1,0,62,74,24,9,56,90,106,53,9,75,54,0,25,27,18,1,61,70,57,16,95,75,74,265,222,142,90,38,65,86,114,7,49,45,0,0,38,82,1,64,4,1,4,46,68,2,2,36,31,94,32,1,15,100,0,0,104,37,36,12,24,110,98,9,43,8,9,14,1,2,52,0,10,2,58,22,53,2,51,60,8,100,94,73,81,17,59,0,36,1,52,105,49,102,78,37,36,85,86,11,20,103,11,47,44,0,11,0,31,0,21,0,0,5,30,68,5,48,69,115,9,2,1,16,29,0,5,44,24,0,13,116,66,100,76,8,140,81,48,24,68,94,127,75,20,47,48,2,90,4,132,46,0,10,0,1,0,7,6,2,12,0,0,13,0,12,3,41,1,91,28,173,119,43,87,11,26,4,0,8,0,14,1,4,0,26,99,21,113,29,166,17,121,4,81,147,5,47,95,83,4,0,97,40,10,53,88,56,0,6,56,1,4,6,5,24,4,0,103,1,129,82,80,88,124,0,124,124,55,67,230,112,50,51,2,0,100,54,48,57,9,176,106,106,8,104,71,48,7,174,102,47,75,10,108,86,2,28,113,2,2,84,84,30,0,0,0,0,7,40,90,26,12,65,74,78,45,10,102,88,1,28,76,52,0,64,83,24,6,72,16,15,36,0,41,72,20,45,21,20,28,5,42,102,67,36,52,24,106,8,49,39,0,0,31,38,0,106,15,0,30,56,60,2,2,39,33,110,41,1,22,118,0,0,105,38,38,8,27,105,96,6,35,10,12,15,1,2,57,0,12,2,47,14,15,0,40,59,6,86,94,60,85,21,59,5,29,2,54,98,49,101,81,39,33,86,84,11,25,106,10,45,49,0,14,0,27,0,23,0,0,7,32,78,0,44,62,104,4,1,1,7,37,0,6,39,19,0,17,129,64,99,77,6,133,73,50,17,75,97,130,78,19,44,40,0,79,6,139,39,11,12,0,0,0,5,7,1,16,0,0,14,0,3,2,42,6,82,38,162,105,51,66,10,37,4,0,6,0,12,2,3,0,30,103,20,114,28,156,15,115,6,94,144,6,75,120,133,23,0,81,58,11,48,85,56,0,6,54,0,4,8,2,21,5,0,103,3,126,83,83,89,134,1,123,115,55,72,227,115,50,56,3,0,99,54,43,58,7,149,145,37,123,82,25,34,191,89,35,54,30,106,98,1,20,98,7,1,106,84,33,0,0,0,0,0,65,82,28,7,67,84,114,44,24,109,98,0,29,85,34,1,65,78,64,8,89,58,39,166,170,254,160,116,91,65,60,34,94,6,3,7,0,0,33,33,0,86,7,0,45,49,68,2,2,42,31,96,37,1,17,89,0,0,100,39,33,6,28,114,75,5,36,12,8,2,1,0,47,0,8,0,41,24,46,2,44,64,4,97,76,79,90,26,51,4,32,2,50,34,0,47,26,8,36,86,46,11,28,105,12,24,41,0,5,0,28,0,34,0,1,11,29,84,18,42,64,101,4,2,2,20,36,0,5,52,18,0,17,127,68,100,74,6,129,76,56,17,82,143,146,77,20,64,43,5,87,7,153,49,0,8,0,6,0,5,6,1,16,0,0,13,2,8,3,39,4,96,48,178,136,40,82,17,24,5,0,8,0,15,1,0,0,3,16,1,1,6,17,4,2,5,24,74,5,68,98,126,14,0,78,57,4,48,80,54,0,2,50,0,4,7,7,20,4,0,97,1,42,42,10,74,89,0,2,8,10,10,108,44,51,58,0,0,100,34,17,53,7,128,141,120,133,12,107,204,99,36,40,26,90,95,5,18,71,31,4,97,107,32,0,10,0,16,52,83,60,89,106,45,11,111,106,0,29,81,36,4,62,88,65,9,71,37,36,48,66,34,38,14,17,45,56,38,99,62,39,113,17,55,34,0,0,35,80,0,102,6,0,29,50,70,2,1,47,41,97,77,3,22,99,1,0,104,38,35,10,25,111,96,11,43,6,10,16,1,5,66,0,11,3,84,25,115,34,77,4,27,2,56,102,54,102,84,32,33,83,89,8,18,108,11,50,44,0,11,0,28,0,19,4,0,9,31,62,2,42,59,111,8,2,3,18,41,6,3,44,24,0,15,99,61,101,82,8,140,76,52,21,83,125,105,82,16,72,53,6,80,15,150,50,34,0,3,6,6,1,14,0,0,16,0,46,30,90,64,76,52,133,134,46,93,33,29,4,0,7,0,11,1,4,0,30,104,21,109,30,160,15,116,7,101,142,5,80,97,140,28,0,84,67,9,53,85,46,0,2,57,0,6,10,15,19,4,0,99,1,121,88,73,75,170,0,125,121,67,71,232,140,47,49,5,0,100,54,50,50,13,137,133